Protein 2RDZ (pdb70)

GO terms:
  GO:0016966 nitric oxide reductase activity (F, IDA)
  GO:0042597 periplasmic space (C, EXP)
  GO:0042279 nitrite reductase (cytochrome, ammonia-forming) activity (F, EXP)
  GO:0030288 outer membrane-bounded periplasmic space (C, IDA)
  GO:0042279 nitrite reductase (cytochrome, ammonia-forming) activity (F, IDA)
  GO:0020037 heme binding (F, IDA)
  GO:0019645 anaerobic electron transport chain (P, IMP)

Solvent-accessible surface area: 74895 Å² total; per-residue (Å²): 132,40,40,3,69,3,70,75,26,26,114,110,18,65,34,52,32,114,13,41,115,19,2,56,124,43,57,143,102,54,42,4,0,57,107,10,13,59,7,0,0,0,4,0,50,41,33,16,2,86,19,29,41,54,99,54,4,43,18,37,16,4,44,35,11,14,55,17,17,60,3,17,35,5,185,92,53,151,51,18,77,38,9,0,5,27,0,0,32,58,0,0,1,0,6,38,3,18,98,145,64,32,38,92,29,0,1,112,31,71,3,5,73,0,0,17,39,0,11,7,56,29,5,24,6,8,36,26,64,22,64,19,102,46,18,55,142,56,99,72,55,42,37,25,24,4,42,5,0,39,83,7,0,26,44,36,14,71,9,25,64,72,21,48,139,111,35,35,13,0,0,13,34,0,4,31,73,1,0,52,7,49,58,57,210,46,99,24,6,59,6,0,1,72,49,23,32,113,2,74,35,0,18,97,12,0,56,125,80,92,42,41,39,23,70,0,46,12,0,106,0,48,0,0,4,0,13,70,0,32,7,7,5,23,49,34,0,72,51,12,81,69,56,36,2,27,16,63,31,55,24,11,87,19,123,29,119,166,38,136,114,38,28,28,30,68,50,21,91,28,31,122,47,21,65,71,6,24,44,102,105,73,142,53,95,84,52,43,29,70,144,28,25,59,77,31,112,116,23,6,58,44,0,32,56,56,0,0,58,6,0,6,45,0,0,16,6,0,78,18,0,52,106,39,51,13,74,159,83,66,2,108,57,4,17,48,9,0,18,31,0,0,0,25,0,0,3,0,16,8,1,64,17,6,25,66,35,0,12,19,25,0,2,16,3,0,0,2,0,0,14,52,0,0,33,0,14,5,58,0,7,45,18,7,9,78,63,65,36,53,116,79,20,151,45,59,79,27,82,64,31,124,80,0,3,116,43,30,66,34,85,24,150,93,24,103,62,87,6,88,88,7,38,142,68,28,19,70,107,23,49,102,83,0,110,154,92,46,28,31,98,134,36,44,2,63,4,75,57,16,27,112,90,20,64,41,54,32,112,13,40,113,22,2,54,127,43,56,139,101,52,42,5,0,54,107,8,14,57,7,0,0,0,4,0,50,44,30,19,2,84,18,30,41,55,99,54,4,45,16,35,15,2,44,35,9,12,54,17,18,60,2,14,32,6,182,89,50,110,52,15,77,36,13,6,4,24,0,0,31,57,0,0,1,0,2,36,10,17,100,148,76,33,36,112,37,4,2,100,19,71,3,5,93,2,0,18,46,0,10,6,53,27,5,24,4,8,37,26,66,19,55,14,98,67,18,74,150,54,126,66,60,46,37,24,23,3,42,4,0,28,117,7,0,96,48,38,61,69,37,23,121,164,20,46,136,112,35,34,14,0,0,14,35,0,4,31,74,2,0,51,7,45,59,47,178,27,98,24,6,63,7,0,1,79,56,23,33,132,3,78,32,0,18,88,13,0,58,130,77,91,41,45,37,22,72,0,44,12,0,108,0,50,0,1,4,0,13,70,0,31,8,7,6,25,51,34,0,72,52,12,78,71,58,38,3,27,18,67,32,55,23,12,85,13,112,31,118,134,40,127,128,42,26,28,29,56,51,22,88,26,34,110,44,20,71,62,7,22,44,112,104,70,140,54,108,86,24,43,31,70,103,26,26,58,65,32,111,115,23,6,56,48,0,32,54,54,0,0,57,6,0,5,47,0,0,14,6,0,81,18,0,53,106,38,51,10,73,158,82,64,1,110,57,3,18,48,10,0,19,30,0,0,0,27,0,1,3,0,17,8,1,64,17,6,24,66,36,0,13,18,27,0,2,21,3,0,0,2,0,0,12,54,0,0,32,0,16,5,59,0,6,45,18,8,10,82,62,67,36,50,117,75,20,143,45,56,78,30,81,57,18,104,89,0,2,136,42,27,67,34,84,25,150,92,22,92,56,85,5,92,100,7,23,142,76,27,17,70,97,22,48,123,73,0,126,162,72,48,27,30,100,144,37,42,3,67,3,76,73,25,26,114,109,19,67,41,54,33,120,13,40,108,21,2,53,126,43,56,137,101,51,42,5,0,54,108,11,14,58,6,0,0,0,4,0,52,39,30,19,2,86,18,30,42,52,99,55,4,46,16,35,16,2,46,35,10,14,56,17,17,60,2,18,28,3,165,89,52,149,49,17,75,36,8,0,4,24,0,0,32,58,0,0,1,0,5,37,2,18,98,142,67,33,33,111,29,0,1,111,31,62,3,5,69,0,0,17,38,0,12,6,53,27,4,21,6,9,35,26,69,20,73,16,103,44,18,50,144,55,97,71,55,42,39,23,25,4,41,5,0,32,123,6,0,99,46,33,60,71,27,24,125,165,21,47,138,115,40,34,12,0,0,14,33,0,4,35,72,2,0,51,7,48,59,58,214,50,93,25,6,60,8,0,1,79,60,22,29,80,2,77,39,0,18,110,17,0,57,131,87,90,41,41,39,23,75,0,68,13,0,123,0,52,0,0,4,0,11,69,0,31,8,8,6,32,53,18,0,72,51,10,70,64,91,36,3,27,20,63,32,57,24,11,91,24,128,30,114,130,43,129,128,40,27,28,30,72,50,23,90,28,32,123,54,19,64,74,6,24,42,98,105,72,141,55,92,82,71,46,30,76,148,24,25,58,56,33,109,115,24,7,59,45,0,31,55,52,0,0,55,6,0,2,42,0,0,15,6,0,82,18,0,38,107,38,50,12,73,154,81,62,2,117,55,3,21,46,10,0,16,31,0,0,0,27,0,0,3,0,17,8,1,69,17,6,25,66,36,0,13,19,18,0,2,27,3,0,0,6,0,0,13,52,0,0,34,0,14,6,60,0,6,47,18,8,10,78,66,67,36,51,118,76,21,148,57,54,86,25,86,58,17,94,91,0,2,103,41,27,66,31,85,24,130,96,23,74,64,86,5,87,77,4,39,139,66,27,19,66,114,20,49,93,84,0,117,161,89,47,25,33,101,131,40,41,3,57,1,72,73,22,27,117,106,19,65,40,54,29,113,13,38,108,22,2,55,61,42,53,134,51,44,7,4,0,31,110,6,14,61,9,0,0,0,4,0,52,43,31,19,2,82,8,32,40,58,97,71,5,41,16,35,16,3,45,53,10,11,47,18,18,59,2,16,29,4,176,87,50,107,43,15,78,37,13,7,4,26,0,0,30,59,0,0,1,0,3,35,10,16,96,151,74,32,31,110,36,3,2,98,20,68,2,6,93,2,0,18,45,0,13,4,53,26,4,21,4,8,37,26,64,21,57,13,102,58,17,50,152,53,125,68,61,44,37,24,23,4,42,5,0,32,118,6,0,99,47,38,61,77,28,23,125,167,20,48,132,111,43,31,12,0,0,14,35,0,4,32,73,2,0,53,8,47,63,54,215,50,101,23,6,66,8,0,2,79,52,23,33,108,2,79,34,0,18,106,10,1,53,121,83,89,42,42,38,22,74,0,65,10,0,125,0,49,0,0,5,1,14,69,0,31,9,7,6,31,51,30,0,70,51,10,72,60,96,34,5,24,16,67,32,54,25,11,92,10,116,40,117,141,38,135,129,42,28,25,29,64,53,22,90,28,32,118,44,20,75,70,7,26,44,114,108,73,143,50,93,81,69,42,28,71,141,24,23,57,76,32,110,115,26,7,63,74,1,32,41,55,0,0,59,5,0,6,46,0,0,13,6,0,76,20,0,39,108,39,48,12,71,158,84,65,2,110,62,4,18,48,6,0,18,33,0,0,0,35,0,1,3,0,18,8,1,66,17,6,27,67,37,0,13,20,22,0,2,17,2,0,0,2,0,0,16,36,0,0,34,0,15,4,58,0,8,46,18,9,11,79,64,68,35,53,118,82,21,148,43,59,80,29,81,43,13,73,71,0,0,102,34,28,67,32,87,5,148,92,21,44,64,87,5,23,87,4,29,139,81,36,18,69,104,16,53,110,58,0,133,162,64,47,20,45,102

Nearest PDB structures (foldseek):
  2rdz-assembly1_A  TM=1.002E+00  e=1.628E-67  Escherichia coli
  4wjy-assembly1_B  TM=1.001E+00  e=3.297E-66  Escherichia coli K-12
  2rf7-assembly1_B  TM=1.002E+00  e=8.588E-66  Escherichia coli K-12
  3ubr-assembly1_B  TM=9.849E-01  e=3.910E-48  Shewanella oneidensis
  1qdb-assembly2_C  TM=9.524E-01  e=9.680E-40  Sulfurospirillum deleyianum

InterPro domains:
  IPR003321 Cytochrome c552 [PF02335] (43-472)
  IPR003321 Cytochrome c552 [PIRSF000243] (31-476)
  IPR003321 Cytochrome c552 [PTHR30633] (5-478)
  IPR003321 Cytochrome c552 [cd00548] (41-417)
  IPR017570 Formate-dependent cytochrome c nitrite reductase, c552 subunit [MF_01182] (1-477)
  IPR017570 Formate-dependent cytochrome c nitrite reductase, c552 subunit [NF008339] (5-477)
  IPR017570 Formate-dependent cytochrome c nitrite reductase, c552 subunit [TIGR03152] (38-475)
  IPR036280 Multiheme cytochrome superfamily [SSF48695] (38-472)

Secondary structure (DSSP, 8-state):
-----GGGGTTT-HHHHHHHHGGGG-----BHHHH-THHHHHTTTSGGGT--B----GGGHHHHHHHSGGG---SSTT-SSSBGGGGTTT-THHHHHHHHH-HHHHHSSBGGGGTTT--S-S-HHHHB-TTSHHHHTT---B----HHHHHHHHHTT--GGGS-HHHHHHHHHTTTSS--EEETTTTEEE---TT-SSHHHHHHHHHHTT--SEE-TTT--EE------HHHHHHHSHHHHTT--HHHHHS-EEE-TTS-EEE------GGGGGGGTGGGT--S-HHHHHHHHHHHHHHHHHHHHHHHHHHHHHHHHHHHHHHTT--HHHHHHHHHHHHHHHHHHHHHHSSTTHHHH-HHHHHHHHHHHHHHHHHHHHHHHHHHHHTT--SPPP----SSHHHHHHHTT--HHHHHHHHHHHHHHHHHHHHHHHHHTTS--/-----GGGGTTT-HHHHHHHHGGGG-----BHHHH-THHHHHTTTSGGGT--B----GGGHHHHHHHSGGG---SSTT-SSSBGGGGTTT-THHHHHHHHHHHHHHHSSBGGGGTTT--S-S-HHHHB-TTSHHHHTT---B----HHHHHHHHHTT--GGGS-HHHHHHHHHTTTSS--EEETTTTEEE---TT-SSHHHHHHHHHHTT--SEE-TTT--EE------HHHHHHHSHHHHTT--HHHHHS-EEE-TTS-EEE----S-GGGGGGGTGGGT--S-HHHHHHHHHHHHHHHHHHHHHHHHHHHHHHHHHHHHHHTT--HHHHHHHHHHHHHHHHHHHHHHSSTTHHHH-HHHHHHHHHHHHHHHHHHHHHHHHHHHHTT--SPPPPPP-SSHHHHHHHTT--HHHHHHHHHHHHHHHHHHHHHHHHHTTS--/-----GGGGTTT-HHHHHHHHGGGG-----BHHHH-THHHHHTTTSGGGT--B----GGGHHHHHHHSGGG---SSTT-SSSBGGGGTTT-THHHHHHHHHHHHHHHSSBHHHHTTT--S-S-HHHHB-TTSHHHHTT---B----HHHHHHHHHTT--GGGS-HHHHHHHHHTTTSS--EEETTTTEEE---TT-SSHHHHHHHHHHTT--SEE-TTT--EE------HHHHHHHSHHHHTT--HHHHHS-EEE-TTS-EEE------GGGGGGGTGGGT--S-HHHHHHHHHHHHHHHHHHHHHHHHHHHHHHHHHHHHHHTT--HHHHHHHHHHHHHHHHHHHHHHSSTTHHHH-HHHHHHHHHHHHHHHHHHHHHHHHHHHHTT--SPPP----SSHHHHHHHTT--HHHHHHHHHHHHHHHHHHHHHHHHHTTS--/-----GGGGTTT-HHHHHHHHGGGG-----BHHHH-THHHHHTTTSGGGT--B----GGGHHHHHHHSGGG---SSTT-SSSBGGGGTTT-THHHHHHHHHHHHHHHSSBHHHHTTT--S-S-HHHHB-TTSHHHHTT---B----HHHHHHHHHTT--GGGS-HHHHHHHHHTTTSS--EEETTTTEEE---TT-SSHHHHHHHHHHTT--SEE-TTT--EE------HHHHHHHSHHHHTT--HHHHHS-EEE-TTS-EEE----S-GGGGGGGTGGGT--S-HHHHHHHHHHHHHHHHHHHHHHHHHHHHHHHHHHHHHHTT--HHHHHHHHHHHHHHHHHHHHHHSSTTHHHH-HHHHHHHHHHHHHHHHHHHHHHHHHHHHTT--SPPPPP--SSHHHHHHHTT--HHHHHHHHHHHHHHHHHHHHHHHHHTT---

Radius of gyration: 38.51 Å; Cα contacts (8 Å, |Δi|>4): 3196; chains: 4; bounding box: 100×80×100 Å

Sequence (1764 aa):
TVEAKNETFAPQHPDQYLSWKATSEQSERVDALAEDPRLVILWAGYPFSRDYNKPRGHAFAVTDVRETLRTGAPKNAEDGPLPMACWSCKSPDVARLIQKDGEDGYFHGKWARGGPEIVNNLGCADCHNTASPEFAKGKPELTLSRPYAARAMEAIGKPFEKAGRFDQQSMVCGQCHVEYYFDGKNKAVKFPWDDGMKVENMEQYYDKIAFSDWTNSLSKTPMLKAQHPEYETWTAGIHGKNNVTCIDCHMPKVQNAEGKLYTDHKIGNPFDNFAQTCANCHTQDKAALQKVVAERKQSINDLKIKVEDQLVHAHFEAKAALDAGATEAEMKPIQDDIRHAQWRWDLAIASHGIHMHAPEEGLRMLGTAMDKAADARTKLARLLATKGITHEIQIIPDISTKEKAQQAIGLNMEQIKAEKQDFIKTVIPQWEEEQARKNGLLSTVEAKNETFAPQQHPDQYLSWKATSEQSERVDALAEDPRLVILWAGYPFSRDYNKPRGHAFAVTDVRETLRTGAPKNAEDGPLPMACWSCKSPDVARLIQKDGEDGYFHGKWARGGPEIVNNLGCADCHNTASPEFAKGKPELTLSRPYAARAMEAIGKPFEKAGRFDQQSMVVCGQCHVEYYFDGKNKAVKFPWDDGMKVENMEQYYDKIAFSDWTNSLSKTPMLKAQHPEYETWTAGIHGKNNVTCIDCHMPKVQNAEEGKLYTDHKIGNPFDNFAQQTCANCHTQDDKAALQKKVVAEERKQSINDLKIKVEDQLVHAHFEAKAALDAGATEAEMKPIQDDIRHAQWRWDLAIASHGIHMHAPEEGLRMLGTAMDKAADARTKLARLLATKGITHEIQIPDISTKEKAQQAIGLNMEQIKAEKQDDFIKTVIPQWEEQARKNGLLSTVEAKNETFAPQHPDQYLSWKATSEQSERVDALAEDPRLVILWAGYPFSRDYNKPRGHAFAVTDVRETLRTGAPKNAEDGPLPMACWSCKSPDVARLIQKDGEDGYFHGKWARGGPEIVNNLGCADCHNTASPEFAKGKPELTLSRPYAARAMEAIGKPFEKAGRFDQQSMVVCGQCHVEYYFDGKNNKAVKFPWDDGMKVENMEQYYDKIAFSDWTNSLSKTPMMLKAQHPEYETWTAGIHGKNNVTCIDCHMPKVQNAEGKLYTDHKIGNPFDNFAQTCANCHTQDKAALQKVVAERKQSINDLKIKVEDQLVHAHFEAKAALDAGATEAEMKPIQDDIRHAQWRWDLAIASHGIHMHAPEEGLRMLGTAMDKAADARTKLARLLATKGITHEIQIPDISTKEKAQQAIGLNMEEQIKAEKQDFIKTVIPQWEEEQARKNGLLSTVEAKNETFAPQHPDQYLSWKATSEQSERVDALAEDPRLVILWAGYPFSRDYNKPRGHAFAVTDVRETLRTGAPKNAEDGPLPMACWSCKSPDVARLIQKDGEDGYFHGKWARGGPEIVNNLGCADCHNTASPEFAKGKKPELTLSRPYAARAMEAIGKPFEKAGRFDQQSMVCGQCHVEYYFDGKNKAVKFPWDDGMKVENMEQYYDKIAFSDWTNSLSKTPMLKAQHPEYETWTAGIHGKNNNVTCIDCHMPKVQNAEGKLYTDHKIGNPFDNFAQQTCANCHTQDDKAALQKVVAERKQSINDDLKIKVEDQLVHAHFEAKAALDAGATEAEMKPIQDDIRHAQWRWDLAIASHGIHMHAPEEGLRMLGTAMDKAADARTKLARLLATKGITHEIQIPDISTKEKAQQQAIGLNMEQIKAEKQDDFIKTVIPQWEEQARKNGLLS

Structure (mmCIF, N/CA/C/O backbone):
data_2RDZ
#
_entry.id   2RDZ
#
_cell.length_a   90.460
_cell.length_b   79.300
_cell.length_c   137.580
_cell.angle_alpha   90.00
_cell.angle_beta   101.57
_cell.angle_gamma   90.00
#
_symmetry.space_group_name_H-M   'P 1 21 1'
#
loop_
_entity.id
_entity.type
_entity.pdbx_description
1 polymer 'Cytochrome c-552'
2 non-polymer 'CALCIUM ION'
3 non-polymer 'HEME C'
4 non-polymer 'SULFATE ION'
5 non-polymer 1,2-ETHANEDIOL
6 water water
#
loop_
_atom_site.group_PDB
_atom_site.id
_atom_site.type_symbol
_atom_site.label_atom_id
_atom_site.label_alt_id
_atom_site.label_comp_id
_atom_site.label_asym_id
_atom_site.label_entity_id
_atom_site.label_seq_id
_atom_site.pdbx_PDB_ins_code
_atom_site.Cartn_x
_atom_site.Cartn_y
_atom_site.Cartn_z
_atom_site.occupancy
_atom_site.B_iso_or_equiv
_atom_site.auth_seq_id
_atom_site.auth_comp_id
_atom_site.auth_asym_id
_atom_site.auth_atom_id
_atom_site.pdbx_PDB_model_num
ATOM 1 N N . THR A 1 11 ? 53.566 -8.418 28.690 1.00 29.12 37 THR A N 1
ATOM 2 C CA . THR A 1 11 ? 53.875 -8.677 30.133 1.00 28.65 37 THR A CA 1
ATOM 3 C C . THR A 1 11 ? 53.066 -9.846 30.697 1.00 27.49 37 THR A C 1
ATOM 4 O O . THR A 1 11 ? 53.414 -10.397 31.747 1.00 28.06 37 THR A O 1
ATOM 8 N N . VAL A 1 12 ? 51.993 -10.225 29.997 1.00 25.76 38 VAL A N 1
ATOM 9 C CA . VAL A 1 12 ? 51.217 -11.429 30.333 1.00 23.71 38 VAL A CA 1
ATOM 10 C C . VAL A 1 12 ? 52.058 -12.692 30.183 1.00 22.37 38 VAL A C 1
ATOM 11 O O . VAL A 1 12 ? 52.644 -12.935 29.127 1.00 22.65 38 VAL A O 1
ATOM 15 N N . GLU A 1 13 ? 52.096 -13.503 31.234 1.00 21.21 39 GLU A N 1
ATOM 16 C CA . GLU A 1 13 ? 52.771 -14.791 31.189 1.00 20.63 39 GLU A CA 1
ATOM 17 C C . GLU A 1 13 ? 51.730 -15.910 31.223 1.00 19.92 39 GLU A C 1
ATOM 18 O O . GLU A 1 13 ? 51.288 -16.326 32.296 1.00 19.25 39 GLU A O 1
ATOM 24 N N . ALA A 1 14 ? 51.355 -16.401 30.041 1.00 18.69 40 ALA A N 1
ATOM 25 C CA . ALA A 1 14 ? 50.349 -17.454 29.939 1.00 17.98 40 ALA A CA 1
ATOM 26 C C . ALA A 1 14 ? 50.920 -18.854 30.217 1.00 17.88 40 ALA A C 1
ATOM 27 O O . ALA A 1 14 ? 50.163 -19.818 30.362 1.00 17.14 40 ALA A O 1
ATOM 29 N N . LYS A 1 15 ? 52.249 -18.975 30.297 1.00 17.74 41 LYS A N 1
ATOM 30 C CA . LYS A 1 15 ? 52.854 -20.279 30.567 1.00 17.89 41 LYS A CA 1
ATOM 31 C C . LYS A 1 15 ? 52.870 -20.494 32.085 1.00 18.15 41 LYS A C 1
ATOM 32 O O . LYS A 1 15 ? 53.787 -20.039 32.788 1.00 17.25 41 LYS A O 1
ATOM 38 N N . ASN A 1 16 ? 51.810 -21.146 32.576 1.00 16.78 42 ASN A N 1
ATOM 39 C CA . ASN A 1 16 ? 51.520 -21.235 34.006 1.00 16.79 42 ASN A CA 1
ATOM 40 C C . ASN A 1 16 ? 52.643 -21.835 34.830 1.00 17.06 42 ASN A C 1
ATOM 41 O O . ASN A 1 16 ? 52.882 -21.414 35.969 1.00 16.74 42 ASN A O 1
ATOM 46 N N . GLU A 1 17 ? 53.337 -22.810 34.237 1.00 17.31 43 GLU A N 1
ATOM 47 C CA . GLU A 1 17 ? 54.468 -23.486 34.895 1.00 18.40 43 GLU A CA 1
ATOM 48 C C . GLU A 1 17 ? 55.624 -22.552 35.301 1.00 18.21 43 GLU A C 1
ATOM 49 O O . GLU A 1 17 ? 56.399 -22.889 36.204 1.00 18.23 43 GLU A O 1
ATOM 55 N N . THR A 1 18 ? 55.710 -21.390 34.659 1.00 18.34 44 THR A N 1
ATOM 56 C CA . THR A 1 18 ? 56.692 -20.341 35.021 1.00 19.03 44 THR A CA 1
ATOM 57 C C . THR A 1 18 ? 56.601 -20.066 36.516 1.00 18.69 44 THR A C 1
ATOM 58 O O . THR A 1 18 ? 57.599 -19.770 37.163 1.00 17.58 44 THR A O 1
ATOM 62 N N . PHE A 1 19 ? 55.385 -20.186 37.050 1.00 18.13 45 PHE A N 1
ATOM 63 C CA . PHE A 1 19 ? 55.080 -19.810 38.437 1.00 17.41 45 PHE A CA 1
ATOM 64 C C . PHE A 1 19 ? 55.193 -20.931 39.462 1.00 17.26 45 PHE A C 1
ATOM 65 O O . PHE A 1 19 ? 55.059 -20.701 40.667 1.00 17.55 45 PHE A O 1
ATOM 73 N N . ALA A 1 20 ? 55.468 -22.144 38.997 1.00 17.33 46 ALA A N 1
ATOM 74 C CA . ALA A 1 20 ? 55.486 -23.293 39.887 1.00 17.98 46 ALA A CA 1
ATOM 75 C C . ALA A 1 20 ? 56.566 -23.218 40.977 1.00 18.73 46 ALA A C 1
ATOM 76 O O . ALA A 1 20 ? 56.272 -23.486 42.154 1.00 18.83 46 ALA A O 1
ATOM 78 N N . PRO A 1 21 ? 57.813 -22.844 40.602 1.00 19.20 47 PRO A N 1
ATOM 79 C CA . PRO A 1 21 ? 58.874 -22.720 41.621 1.00 19.94 47 PRO A CA 1
ATOM 80 C C . PRO A 1 21 ? 58.548 -21.744 42.765 1.00 20.18 47 PRO A C 1
ATOM 81 O O . PRO A 1 21 ? 58.726 -22.091 43.927 1.00 20.72 47 PRO A O 1
ATOM 85 N N . GLN A 1 22 ? 58.050 -20.556 42.429 1.00 20.57 48 GLN A N 1
ATOM 86 C CA . GLN A 1 22 ? 57.811 -19.480 43.401 1.00 20.64 48 GLN A CA 1
ATOM 87 C C . GLN A 1 22 ? 56.527 -19.685 44.232 1.00 20.21 48 GLN A C 1
ATOM 88 O O . GLN A 1 22 ? 56.448 -19.239 45.385 1.00 19.96 48 GLN A O 1
ATOM 94 N N . HIS A 1 23 ? 55.523 -20.344 43.640 1.00 19.22 49 HIS A N 1
ATOM 95 C CA . HIS A 1 23 ? 54.211 -20.506 44.278 1.00 18.29 49 HIS A CA 1
ATOM 96 C C . HIS A 1 23 ? 53.749 -21.966 44.257 1.00 18.32 49 HIS A C 1
ATOM 97 O O . HIS A 1 23 ? 52.723 -22.271 43.640 1.00 18.07 49 HIS A O 1
ATOM 104 N N . PRO A 1 24 ? 54.490 -22.881 44.921 1.00 18.00 50 PRO A N 1
ATOM 105 C CA . PRO A 1 24 ? 54.151 -24.299 44.760 1.00 17.51 50 PRO A CA 1
ATOM 106 C C . PRO A 1 24 ? 52.764 -24.703 45.242 1.00 17.19 50 PRO A C 1
ATOM 107 O O . PRO A 1 24 ? 52.117 -25.546 44.607 1.00 16.90 50 PRO A O 1
ATOM 111 N N . ASP A 1 25 ? 52.324 -24.135 46.363 1.00 16.57 51 ASP A N 1
ATOM 112 C CA . ASP A 1 25 ? 51.066 -24.536 46.984 1.00 16.57 51 ASP A CA 1
ATOM 113 C C . ASP A 1 25 ? 49.897 -24.162 46.075 1.00 15.50 51 ASP A C 1
ATOM 114 O O . ASP A 1 25 ? 49.001 -24.978 45.849 1.00 15.46 51 ASP A O 1
ATOM 119 N N . GLN A 1 26 ? 49.917 -22.934 45.559 1.00 15.09 52 GLN A N 1
ATOM 120 C CA . GLN A 1 26 ? 48.873 -22.474 44.642 1.00 14.46 52 GLN A CA 1
ATOM 121 C C . GLN A 1 26 ? 48.974 -23.247 43.325 1.00 14.80 52 GLN A C 1
ATOM 122 O O . GLN A 1 26 ? 47.961 -23.699 42.780 1.00 13.53 52 GLN A O 1
ATOM 128 N N . TYR A 1 27 ? 50.202 -23.427 42.831 1.00 14.47 53 TYR A N 1
ATOM 129 C CA . TYR A 1 27 ? 50.385 -24.111 41.548 1.00 14.82 53 TYR A CA 1
ATOM 130 C C . TYR A 1 27 ? 49.902 -25.568 41.608 1.00 14.90 53 TYR A C 1
ATOM 131 O O . TYR A 1 27 ? 49.143 -26.019 40.733 1.00 15.74 53 TYR A O 1
ATOM 140 N N . LEU A 1 28 ? 50.337 -26.309 42.628 1.00 14.74 54 LEU A N 1
ATOM 141 C CA . LEU A 1 28 ? 49.954 -27.720 42.743 1.00 15.16 54 LEU A CA 1
ATOM 142 C C . LEU A 1 28 ? 48.434 -27.919 42.891 1.00 14.72 54 LEU A C 1
ATOM 143 O O . LEU A 1 28 ? 47.862 -28.785 42.241 1.00 14.54 54 LEU A O 1
ATOM 148 N N . SER A 1 29 ? 47.791 -27.103 43.725 1.00 14.30 55 SER A N 1
ATOM 149 C CA . SER A 1 29 ? 46.332 -27.207 43.892 1.00 14.10 55 SER A CA 1
ATOM 150 C C . SER A 1 29 ? 45.599 -26.775 42.604 1.00 13.84 55 SER A C 1
ATOM 151 O O . SER A 1 29 ? 44.634 -27.423 42.198 1.00 14.04 55 SER A O 1
ATOM 154 N N . TRP A 1 30 ? 46.080 -25.709 41.965 1.00 13.80 56 TRP A N 1
ATOM 155 C CA . TRP A 1 30 ? 45.567 -25.268 40.650 1.00 14.04 56 TRP A CA 1
ATOM 156 C C . TRP A 1 30 ? 45.615 -26.393 39.619 1.00 14.23 56 TRP A C 1
ATOM 157 O O . TRP A 1 30 ? 44.620 -26.684 38.948 1.00 13.97 56 TRP A O 1
ATOM 168 N N . LYS A 1 31 ? 46.761 -27.074 39.552 1.00 14.17 57 LYS A N 1
ATOM 169 C CA . LYS A 1 31 ? 46.945 -28.187 38.610 1.00 14.39 57 LYS A CA 1
ATOM 170 C C . LYS A 1 31 ? 45.978 -29.343 38.895 1.00 13.44 57 LYS A C 1
ATOM 171 O O . LYS A 1 31 ? 45.554 -30.044 37.974 1.00 13.38 57 LYS A O 1
ATOM 177 N N . ALA A 1 32 ? 45.617 -29.510 40.164 1.00 13.00 58 ALA A N 1
ATOM 178 C CA . ALA A 1 32 ? 44.776 -30.618 40.610 1.00 13.61 58 ALA A CA 1
ATOM 179 C C . ALA A 1 32 ? 43.314 -30.610 40.124 1.00 13.30 58 ALA A C 1
ATOM 180 O O . ALA A 1 32 ? 42.600 -31.578 40.359 1.00 14.30 58 ALA A O 1
ATOM 182 N N . THR A 1 33 ? 42.851 -29.547 39.449 1.00 13.20 59 THR A N 1
ATOM 183 C CA . THR A 1 33 ? 41.499 -29.611 38.859 1.00 13.67 59 THR A CA 1
ATOM 184 C C . THR A 1 33 ? 41.474 -30.621 37.692 1.00 13.81 59 THR A C 1
ATOM 185 O O . THR A 1 33 ? 40.403 -31.021 37.241 1.00 13.99 59 THR A O 1
ATOM 189 N N . SER A 1 34 ? 42.655 -31.056 37.246 1.00 13.53 60 SER A N 1
ATOM 190 C CA . SER A 1 34 ? 42.742 -32.177 36.283 1.00 14.52 60 SER A CA 1
ATOM 191 C C . SER A 1 34 ? 42.133 -33.469 36.859 1.00 14.00 60 SER A C 1
ATOM 192 O O . SER A 1 34 ? 41.785 -34.383 36.110 1.00 14.23 60 SER A O 1
ATOM 195 N N . GLU A 1 35 ? 42.011 -33.541 38.192 1.00 14.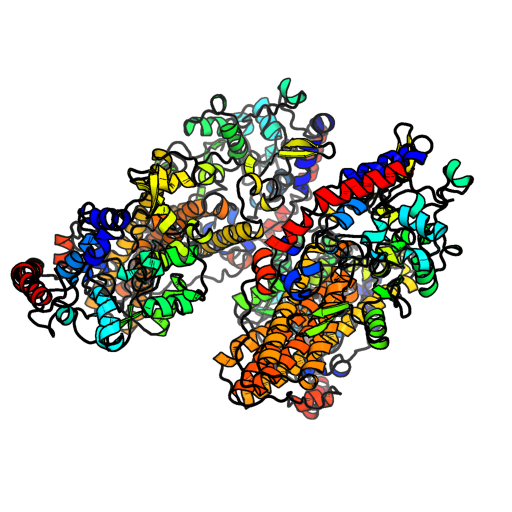38 61 GLU A N 1
ATOM 196 C CA . GLU A 1 35 ? 41.309 -34.648 38.852 1.00 15.24 61 GLU A CA 1
ATOM 197 C C . GLU A 1 35 ? 39.802 -34.635 38.644 1.00 15.05 61 GLU A C 1
ATOM 198 O O . GLU A 1 35 ? 39.150 -35.662 38.769 1.00 15.05 61 GLU A O 1
ATOM 204 N N . GLN A 1 36 ? 39.254 -33.452 38.354 1.00 14.20 62 GLN A N 1
ATOM 205 C CA . GLN A 1 36 ? 37.820 -33.262 38.143 1.00 13.71 62 GLN A CA 1
ATOM 206 C C . GLN A 1 36 ? 37.482 -33.520 36.665 1.00 13.52 62 GLN A C 1
ATOM 207 O O . GLN A 1 36 ? 37.203 -32.593 35.893 1.00 12.86 62 GLN A O 1
ATOM 213 N N . SER A 1 37 ? 37.529 -34.791 36.275 1.00 13.31 63 SER A N 1
ATOM 214 C CA . SER A 1 37 ? 37.591 -35.154 34.857 1.00 14.27 63 SER A CA 1
ATOM 215 C C . SER A 1 37 ? 36.311 -35.755 34.290 1.00 14.10 63 SER A C 1
ATOM 216 O O . SER A 1 37 ? 36.199 -35.917 33.068 1.00 13.28 63 SER A O 1
ATOM 219 N N . GLU A 1 38 ? 35.362 -36.119 35.152 1.00 14.62 64 GLU A N 1
ATOM 220 C CA . GLU A 1 38 ? 34.099 -36.669 34.635 1.00 16.10 64 GLU A CA 1
ATOM 221 C C . GLU A 1 38 ? 33.338 -35.604 33.843 1.00 16.28 64 GLU A C 1
ATOM 222 O O . GLU A 1 38 ? 33.175 -34.467 34.310 1.00 16.47 64 GLU A O 1
ATOM 228 N N . ARG A 1 39 ? 32.901 -35.962 32.637 1.00 15.85 65 ARG A N 1
ATOM 229 C CA . ARG A 1 39 ? 32.199 -35.015 31.775 1.00 15.64 65 ARG A CA 1
ATOM 230 C C . ARG A 1 39 ? 30.808 -35.595 31.539 1.00 15.81 65 ARG A C 1
ATOM 231 O O . ARG A 1 39 ? 30.666 -36.654 30.904 1.00 17.30 65 ARG A O 1
ATOM 239 N N . VAL A 1 40 ? 29.795 -34.916 32.063 1.00 14.31 66 VAL A N 1
ATOM 240 C CA . VAL A 1 40 ? 28.423 -35.412 32.021 1.00 12.58 66 VAL A CA 1
ATOM 241 C C . VAL A 1 40 ? 27.707 -34.790 30.832 1.00 12.60 66 VAL A C 1
ATOM 242 O O . VAL A 1 40 ? 27.601 -33.564 30.727 1.00 10.98 66 VAL A O 1
ATOM 246 N N . ASP A 1 41 ? 27.193 -35.646 29.956 1.00 10.93 67 ASP A N 1
ATOM 247 C CA . ASP A 1 41 ? 26.440 -35.197 28.786 1.00 10.71 67 ASP A CA 1
ATOM 248 C C . ASP A 1 41 ? 25.029 -34.734 29.180 1.00 9.92 67 ASP A C 1
ATOM 249 O O . ASP A 1 41 ? 24.154 -35.552 29.509 1.00 9.28 67 ASP A O 1
ATOM 254 N N . ALA A 1 42 ? 24.796 -33.412 29.135 1.00 9.61 68 ALA A N 1
ATOM 255 C CA . ALA A 1 42 ? 23.527 -32.846 29.585 1.00 9.66 68 ALA A CA 1
ATOM 256 C C . ALA A 1 42 ? 22.359 -33.117 28.631 1.00 8.76 68 ALA A C 1
ATOM 257 O O . ALA A 1 42 ? 21.214 -33.180 29.071 1.00 8.51 68 ALA A O 1
ATOM 259 N N . LEU A 1 43 ? 22.652 -33.228 27.333 1.00 8.49 69 LEU A N 1
ATOM 260 C CA . LEU A 1 43 ? 21.645 -33.597 26.328 1.00 8.63 69 LEU A CA 1
ATOM 261 C C . LEU A 1 43 ? 21.186 -35.061 26.504 1.00 9.47 69 LEU A C 1
ATOM 262 O O . LEU A 1 43 ? 19.994 -35.373 26.373 1.00 9.48 69 LEU A O 1
ATOM 267 N N . ALA A 1 44 ? 22.130 -35.943 26.815 1.00 9.72 70 ALA A N 1
ATOM 268 C CA . ALA A 1 44 ? 21.786 -37.346 27.117 1.00 10.61 70 ALA A CA 1
ATOM 269 C C . ALA A 1 44 ? 20.867 -37.385 28.341 1.00 10.23 70 ALA A C 1
ATOM 270 O O . ALA A 1 44 ? 19.840 -38.086 28.353 1.00 10.25 70 ALA A O 1
ATOM 272 N N . GLU A 1 45 ? 21.231 -36.600 29.358 1.00 9.92 71 GLU A N 1
ATOM 273 C CA . GLU A 1 45 ? 20.451 -36.511 30.584 1.00 10.31 71 GLU A CA 1
ATOM 274 C C . GLU A 1 45 ? 19.061 -35.898 30.372 1.00 10.33 71 GLU A C 1
ATOM 275 O O . GLU A 1 45 ? 18.094 -36.268 31.042 1.00 10.97 71 GLU A O 1
ATOM 281 N N . ASP A 1 46 ? 18.986 -34.937 29.458 1.00 9.72 72 ASP A N 1
ATOM 282 C CA . ASP A 1 46 ? 17.764 -34.185 29.235 1.00 9.51 72 ASP A CA 1
ATOM 283 C C . ASP A 1 46 ? 17.582 -33.907 27.744 1.00 9.22 72 ASP A C 1
ATOM 284 O O . ASP A 1 46 ? 17.956 -32.823 27.251 1.00 9.21 72 ASP A O 1
ATOM 289 N N . PRO A 1 47 ? 17.032 -34.885 27.015 1.00 9.44 73 PRO A N 1
ATOM 290 C CA . PRO A 1 47 ? 16.844 -34.712 25.567 1.00 9.02 73 PRO A CA 1
ATOM 291 C C . PRO A 1 47 ? 15.907 -33.582 25.156 1.00 8.19 73 PRO A C 1
ATOM 292 O O . PRO A 1 47 ? 15.941 -33.172 24.007 1.00 9.35 73 PRO A O 1
ATOM 296 N N . ARG A 1 48 ? 15.056 -33.116 26.067 1.00 8.38 74 ARG A N 1
ATOM 297 C CA . ARG A 1 48 ? 14.188 -31.963 25.791 1.00 7.53 74 ARG A CA 1
ATOM 298 C C . ARG A 1 48 ? 15.016 -30.762 25.320 1.00 8.29 74 ARG A C 1
ATOM 299 O O . ARG A 1 48 ? 14.546 -29.940 24.532 1.00 8.42 74 ARG A O 1
ATOM 307 N N . LEU A 1 49 ? 16.231 -30.659 25.837 1.00 7.96 75 LEU A N 1
ATOM 308 C CA . LEU A 1 49 ? 17.128 -29.539 25.480 1.00 8.38 75 LEU A CA 1
ATOM 309 C C . LEU A 1 49 ? 17.408 -29.404 23.979 1.00 8.53 75 LEU A C 1
ATOM 310 O O . LEU A 1 49 ? 17.607 -28.296 23.463 1.00 9.15 75 LEU A O 1
ATOM 315 N N . VAL A 1 50 ? 17.474 -30.552 23.303 1.00 8.57 76 VAL A N 1
ATOM 316 C CA . VAL A 1 50 ? 17.738 -30.633 21.868 1.00 8.89 76 VAL A CA 1
ATOM 317 C C . VAL A 1 50 ? 16.619 -29.919 21.114 1.00 8.87 76 VAL A C 1
ATOM 318 O O . VAL A 1 50 ? 16.868 -29.182 20.163 1.00 8.45 76 VAL A O 1
ATOM 322 N N . ILE A 1 51 ? 15.381 -30.152 21.563 1.00 8.90 77 ILE A N 1
ATOM 323 C CA . ILE A 1 51 ? 14.203 -29.504 20.970 1.00 8.77 77 ILE A CA 1
ATOM 324 C C . ILE A 1 51 ? 14.246 -27.995 21.241 1.00 9.32 77 ILE A C 1
ATOM 325 O O . ILE A 1 51 ? 14.085 -27.183 20.324 1.00 9.15 77 ILE A O 1
ATOM 330 N N . LEU A 1 52 ? 14.475 -27.627 22.506 1.00 9.54 78 LEU A N 1
ATOM 331 C CA . LEU A 1 52 ? 14.489 -26.207 22.883 1.00 10.01 78 LEU A CA 1
ATOM 332 C C . LEU A 1 52 ? 15.572 -25.432 22.140 1.00 9.60 78 LEU A C 1
ATOM 333 O O . LEU A 1 52 ? 15.363 -24.274 21.754 1.00 10.18 78 LEU A O 1
ATOM 338 N N . TRP A 1 53 ? 16.712 -26.074 21.913 1.00 9.44 79 TRP A N 1
ATOM 339 C CA . TRP A 1 53 ? 17.829 -25.404 21.241 1.00 9.31 79 TRP A CA 1
ATOM 340 C C . TRP A 1 53 ? 17.963 -25.772 19.754 1.00 9.13 79 TRP A C 1
ATOM 341 O O . TRP A 1 53 ? 19.035 -25.583 19.148 1.00 9.51 79 TRP A O 1
ATOM 352 N N . ALA A 1 54 ? 16.874 -26.291 19.171 1.00 9.41 80 ALA A N 1
ATOM 353 C CA . ALA A 1 54 ? 16.897 -26.727 17.774 1.00 10.15 80 ALA A CA 1
ATOM 354 C C . ALA A 1 54 ? 17.298 -25.557 16.892 1.00 10.24 80 ALA A C 1
ATOM 355 O O . ALA A 1 54 ? 16.719 -24.471 17.009 1.00 9.87 80 ALA A O 1
ATOM 357 N N . GLY A 1 55 ? 18.288 -25.785 16.032 1.00 11.34 81 GLY A N 1
ATOM 358 C CA . GLY A 1 55 ? 18.831 -24.720 15.169 1.00 11.99 81 GLY A CA 1
ATOM 359 C C . GLY A 1 55 ? 20.094 -24.070 15.728 1.00 12.52 81 GLY A C 1
ATOM 360 O O . GLY A 1 55 ? 20.752 -23.270 15.044 1.00 12.42 81 GLY A O 1
ATOM 361 N N . TYR A 1 56 ? 20.436 -24.416 16.969 1.00 12.40 82 TYR A N 1
ATOM 362 C CA . TYR A 1 56 ? 21.573 -23.821 17.686 1.00 12.58 82 TYR A CA 1
ATOM 363 C C . TYR A 1 56 ? 22.615 -24.911 18.034 1.00 12.45 82 TYR A C 1
ATOM 364 O O . TYR A 1 56 ? 22.243 -26.075 18.220 1.00 11.74 82 TYR A O 1
ATOM 373 N N . PRO A 1 57 ? 23.928 -24.557 18.064 1.00 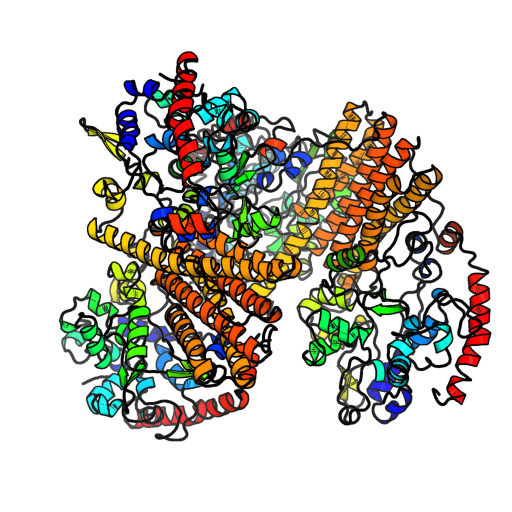11.64 83 PRO A N 1
ATOM 374 C CA . PRO A 1 57 ? 24.949 -25.587 18.334 1.00 10.98 83 PRO A CA 1
ATOM 375 C C . PRO A 1 57 ? 24.776 -26.353 19.636 1.00 10.31 83 PRO A C 1
ATOM 376 O O . PRO A 1 57 ? 25.236 -27.485 19.720 1.00 9.06 83 PRO A O 1
ATOM 380 N N . PHE A 1 58 ? 24.113 -25.768 20.628 1.00 9.48 84 PHE A N 1
ATOM 381 C CA . PHE A 1 58 ? 23.832 -26.491 21.880 1.00 10.77 84 PHE A CA 1
ATOM 382 C C . PHE A 1 58 ? 22.943 -27.712 21.639 1.00 10.36 84 PHE A C 1
ATOM 383 O O . PHE A 1 58 ? 22.946 -28.630 22.452 1.00 10.79 84 PHE A O 1
ATOM 391 N N . SER A 1 59 ? 22.179 -27.724 20.540 1.00 10.41 85 SER A N 1
ATOM 392 C CA . SER A 1 59 ? 21.400 -28.925 20.209 1.00 10.15 85 SER A CA 1
ATOM 393 C C . SER A 1 59 ? 22.289 -30.097 19.759 1.00 9.97 85 SER A C 1
ATOM 394 O O . SER A 1 59 ? 21.812 -31.240 19.730 1.00 10.76 85 SER A O 1
ATOM 397 N N . ARG A 1 60 ? 23.539 -29.806 19.383 1.00 9.65 86 ARG A N 1
ATOM 398 C CA . ARG A 1 60 ? 24.489 -30.849 18.944 1.00 9.75 86 ARG A CA 1
ATOM 399 C C . ARG A 1 60 ? 25.268 -31.452 20.108 1.00 9.30 86 ARG A C 1
ATOM 400 O O . ARG A 1 60 ? 25.492 -32.672 20.164 1.00 9.40 86 ARG A O 1
ATOM 408 N N . ASP A 1 61 ? 25.716 -30.598 21.035 1.00 9.66 87 ASP A N 1
ATOM 409 C CA . ASP A 1 61 ? 26.627 -31.043 22.092 1.00 9.31 87 ASP A CA 1
ATOM 410 C C . ASP A 1 61 ? 26.560 -30.046 23.244 1.00 9.86 87 ASP A C 1
ATOM 411 O O . ASP A 1 61 ? 26.720 -28.836 23.041 1.00 9.00 87 ASP A O 1
ATOM 416 N N . TYR A 1 62 ? 26.265 -30.564 24.432 1.00 8.56 88 TYR A N 1
ATOM 417 C CA . TYR A 1 62 ? 26.252 -29.755 25.644 1.00 8.94 88 TYR A CA 1
ATOM 418 C C . TYR A 1 62 ? 26.489 -30.678 26.835 1.00 8.54 88 TYR A C 1
ATOM 419 O O . TYR A 1 62 ? 25.680 -31.580 27.113 1.00 7.93 88 TYR A O 1
ATOM 428 N N . ASN A 1 63 ? 27.607 -30.435 27.514 1.00 7.94 89 ASN A N 1
ATOM 429 C CA . ASN A 1 63 ? 27.992 -31.148 28.722 1.00 7.86 89 ASN A CA 1
ATOM 430 C C . ASN A 1 63 ? 27.970 -30.202 29.917 1.00 7.62 89 ASN A C 1
ATOM 431 O O . ASN A 1 63 ? 28.090 -28.990 29.753 1.00 8.01 89 ASN A O 1
ATOM 436 N N . LYS A 1 64 ? 27.830 -30.785 31.104 1.00 8.30 90 LYS A N 1
ATOM 437 C CA . LYS A 1 64 ? 28.053 -30.065 32.357 1.00 9.36 90 LYS A CA 1
ATOM 438 C C . LYS A 1 64 ? 29.546 -29.712 32.492 1.00 9.07 90 LYS A C 1
ATOM 439 O O . LYS A 1 64 ? 30.404 -30.342 31.858 1.00 8.55 90 LYS A O 1
ATOM 445 N N . PRO A 1 65 ? 29.866 -28.668 33.285 1.00 9.61 91 PRO A N 1
ATOM 446 C CA . PRO A 1 65 ? 31.264 -28.252 33.448 1.00 9.45 91 PRO A CA 1
ATOM 447 C C . PRO A 1 65 ? 32.080 -29.301 34.213 1.00 9.70 91 PRO A C 1
ATOM 448 O O . PRO A 1 65 ? 31.504 -30.115 34.952 1.00 9.85 91 PRO A O 1
ATOM 452 N N . ARG A 1 66 ? 33.389 -29.307 33.992 1.00 9.44 92 ARG A N 1
ATOM 453 C CA . ARG A 1 66 ? 34.291 -30.096 34.822 1.00 9.46 92 ARG A CA 1
ATOM 454 C C . ARG A 1 66 ? 35.464 -29.172 35.194 1.00 9.63 92 ARG A C 1
ATOM 455 O O . ARG A 1 66 ? 35.328 -27.949 35.088 1.00 9.58 92 ARG A O 1
ATOM 463 N N . GLY A 1 67 ? 36.599 -29.747 35.605 1.00 9.84 93 GLY A N 1
ATOM 464 C CA . GLY A 1 67 ? 37.715 -28.935 36.130 1.00 9.23 93 GLY A CA 1
ATOM 465 C C . GLY A 1 67 ? 38.194 -27.853 35.173 1.00 8.83 93 GLY A C 1
ATOM 466 O O . GLY A 1 67 ? 38.160 -28.014 33.945 1.00 8.02 93 GLY A O 1
ATOM 467 N N . HIS A 1 68 ? 38.665 -26.736 35.727 1.00 9.47 94 HIS A N 1
ATOM 468 C CA . HIS A 1 68 ? 39.288 -25.686 34.898 1.00 10.34 94 HIS A CA 1
ATOM 469 C C . HIS A 1 68 ? 40.397 -26.193 33.962 1.00 11.51 94 HIS A C 1
ATOM 470 O O . HIS A 1 68 ? 40.600 -25.653 32.862 1.00 10.98 94 HIS A O 1
ATOM 477 N N . ALA A 1 69 ? 41.111 -27.225 34.409 1.00 11.02 95 ALA A N 1
ATOM 478 C CA . ALA A 1 69 ? 42.201 -27.816 33.620 1.00 12.04 95 ALA A CA 1
ATOM 479 C C . ALA A 1 69 ? 41.733 -28.287 32.236 1.00 12.25 95 ALA A C 1
ATOM 480 O O . ALA A 1 69 ? 42.545 -28.377 31.309 1.00 13.13 95 ALA A O 1
ATOM 482 N N . PHE A 1 70 ? 40.441 -28.578 32.118 1.00 12.26 96 PHE A N 1
ATOM 483 C CA . PHE A 1 70 ? 39.837 -29.087 30.877 1.00 11.67 96 PHE A CA 1
ATOM 484 C C . PHE A 1 70 ? 39.214 -28.028 29.960 1.00 11.19 96 PHE A C 1
ATOM 485 O O . PHE A 1 70 ? 38.687 -28.370 28.895 1.00 11.42 96 PHE A O 1
ATOM 493 N N . ALA A 1 71 ? 39.269 -26.758 30.355 1.00 10.08 97 ALA A N 1
ATOM 494 C CA . ALA A 1 71 ? 38.617 -25.694 29.565 1.00 9.78 97 ALA A CA 1
ATOM 495 C C . ALA A 1 71 ? 39.078 -25.691 28.093 1.00 10.44 97 ALA A C 1
ATOM 496 O O . ALA A 1 71 ? 38.246 -25.701 27.167 1.00 10.49 97 ALA A O 1
ATOM 498 N N . VAL A 1 72 ? 40.396 -25.696 27.886 1.00 10.09 98 VAL A N 1
ATOM 499 C CA . VAL A 1 72 ? 40.959 -25.662 26.525 1.00 10.81 98 VAL A CA 1
ATOM 500 C C . VAL A 1 72 ? 40.585 -26.918 25.746 1.00 11.43 98 VAL A C 1
ATOM 501 O O . VAL A 1 72 ? 40.116 -26.839 24.610 1.00 11.37 98 VAL A O 1
ATOM 505 N N . THR A 1 73 ? 40.752 -28.071 26.381 1.00 11.58 99 THR A N 1
ATOM 506 C CA . THR A 1 73 ? 40.326 -29.352 25.810 1.00 12.15 99 THR A CA 1
ATOM 507 C C . THR A 1 73 ? 38.853 -29.361 25.387 1.00 11.94 99 THR A C 1
ATOM 508 O O . THR A 1 73 ? 38.523 -29.739 24.254 1.00 11.44 99 THR A O 1
ATOM 512 N N . ASP A 1 74 ? 37.984 -28.931 26.292 1.00 11.12 100 ASP A N 1
ATOM 513 C CA . ASP A 1 74 ? 36.558 -29.020 26.035 1.00 11.65 100 ASP A CA 1
ATOM 514 C C . ASP A 1 74 ? 36.083 -28.065 24.936 1.00 11.23 100 ASP A C 1
ATOM 515 O O . ASP A 1 74 ? 35.206 -28.434 24.133 1.00 10.80 100 ASP A O 1
ATOM 520 N N . VAL A 1 75 ? 36.645 -26.856 24.876 1.00 10.84 101 VAL A N 1
ATOM 521 C CA . VAL A 1 75 ? 36.284 -25.954 23.772 1.00 10.80 101 VAL A CA 1
ATOM 522 C C . VAL A 1 75 ? 36.790 -26.519 22.428 1.00 11.24 101 VAL A C 1
ATOM 523 O O . VAL A 1 75 ? 36.106 -26.413 21.410 1.00 10.90 101 VAL A O 1
ATOM 527 N N . ARG A 1 76 ? 37.962 -27.156 22.450 1.00 12.17 102 ARG A N 1
ATOM 528 C CA . ARG A 1 76 ? 38.490 -27.844 21.258 1.00 12.33 102 ARG A CA 1
ATOM 529 C C . ARG A 1 76 ? 37.630 -29.042 20.825 1.00 13.10 102 ARG A C 1
ATOM 530 O O . ARG A 1 76 ? 37.420 -29.245 19.631 1.00 13.84 102 ARG A O 1
ATOM 538 N N . GLU A 1 77 ? 37.130 -29.815 21.789 1.00 12.33 103 GLU A N 1
ATOM 539 C CA . GLU A 1 77 ? 36.448 -31.094 21.511 1.00 12.87 103 GLU A CA 1
ATOM 540 C C . GLU A 1 77 ? 34.933 -31.004 21.293 1.00 12.77 103 GLU A C 1
ATOM 541 O O . GLU A 1 77 ? 34.318 -31.929 20.711 1.00 12.59 103 GLU A O 1
ATOM 547 N N . THR A 1 78 ? 34.313 -29.922 21.775 1.00 12.10 104 THR A N 1
ATOM 548 C CA . THR A 1 78 ? 32.865 -29.811 21.650 1.00 11.59 104 THR A CA 1
ATOM 549 C C . THR A 1 78 ? 32.442 -29.782 20.183 1.00 11.72 104 THR A C 1
ATOM 550 O O . THR A 1 78 ? 33.096 -29.138 19.347 1.00 11.52 104 THR A O 1
ATOM 554 N N . LEU A 1 79 ? 31.331 -30.442 19.876 1.00 10.94 105 LEU A N 1
ATOM 555 C CA . LEU A 1 79 ? 30.798 -30.357 18.521 1.00 11.71 105 LEU A CA 1
ATOM 556 C C . LEU A 1 79 ? 30.479 -28.916 18.118 1.00 11.69 105 LEU A C 1
ATOM 557 O O . LEU A 1 79 ? 30.490 -28.596 16.936 1.00 12.30 105 LEU A O 1
ATOM 562 N N . ARG A 1 80 ? 30.231 -28.050 19.112 1.00 11.30 106 ARG A N 1
ATOM 563 C CA . ARG A 1 80 ? 29.789 -26.685 18.846 1.00 12.07 106 ARG A CA 1
ATOM 564 C C . ARG A 1 80 ? 30.816 -25.903 18.024 1.00 12.34 106 ARG A C 1
ATOM 565 O O . ARG A 1 80 ? 30.442 -25.093 17.176 1.00 12.01 106 ARG A O 1
ATOM 573 N N . THR A 1 81 ? 32.104 -26.182 18.249 1.00 12.08 107 THR A N 1
ATOM 574 C CA . THR A 1 81 ? 33.169 -25.499 17.480 1.00 12.43 107 THR A CA 1
ATOM 575 C C . THR A 1 81 ? 33.469 -26.094 16.088 1.00 12.87 107 THR A C 1
ATOM 576 O O . THR A 1 81 ? 34.275 -25.542 15.333 1.00 13.05 107 THR A O 1
ATOM 580 N N . GLY A 1 82 ? 32.827 -27.214 15.761 1.00 14.19 108 GLY A N 1
ATOM 581 C CA . GLY A 1 82 ? 32.920 -27.797 14.417 1.00 15.06 108 GLY A CA 1
ATOM 582 C C . GLY A 1 82 ? 34.305 -28.319 14.082 1.00 15.83 108 GLY A C 1
ATOM 583 O O . GLY A 1 82 ? 35.098 -28.668 14.971 1.00 14.99 108 GLY A O 1
ATOM 584 N N . ALA A 1 83 ? 34.584 -28.369 12.784 1.00 17.15 109 ALA A N 1
ATOM 585 C CA . ALA A 1 83 ? 35.778 -29.026 12.278 1.00 18.84 109 ALA A CA 1
ATOM 586 C C . ALA A 1 83 ? 36.446 -28.133 11.223 1.00 20.18 109 ALA A C 1
ATOM 587 O O . ALA A 1 83 ? 36.514 -28.510 10.032 1.00 20.27 109 ALA A O 1
ATOM 589 N N . PRO A 1 84 ? 36.928 -26.939 11.643 1.00 20.80 110 PRO A N 1
ATOM 590 C CA . PRO A 1 84 ? 37.490 -25.999 10.664 1.00 21.82 110 PRO A CA 1
ATOM 591 C C . PRO A 1 84 ? 38.724 -26.574 9.955 1.00 22.62 110 PRO A C 1
ATOM 592 O O . PRO A 1 84 ? 39.522 -27.283 10.584 1.00 22.67 110 PRO A O 1
ATOM 596 N N . LYS A 1 85 ? 38.850 -26.273 8.659 1.00 23.89 111 LYS A N 1
ATOM 597 C CA . LYS A 1 85 ? 39.933 -26.785 7.802 1.00 25.45 111 LYS A CA 1
ATOM 598 C C . LYS A 1 85 ? 41.093 -25.784 7.712 1.00 25.29 111 LYS A C 1
ATOM 599 O O . LYS A 1 85 ? 42.234 -26.146 7.378 1.00 25.76 111 LYS A O 1
ATOM 605 N N . ASN A 1 86 ? 40.787 -24.519 7.980 1.00 24.77 112 ASN A N 1
ATOM 606 C CA . ASN A 1 86 ? 41.784 -23.465 7.982 1.00 24.16 112 ASN A CA 1
ATOM 607 C C . ASN A 1 86 ? 41.366 -22.346 8.924 1.00 24.03 112 ASN A C 1
ATOM 608 O O . ASN A 1 86 ? 40.288 -22.401 9.529 1.00 23.77 112 ASN A O 1
ATOM 613 N N . ALA A 1 87 ? 42.214 -21.325 9.020 1.00 23.54 113 ALA A N 1
ATOM 614 C CA . ALA A 1 87 ? 42.022 -20.221 9.966 1.00 23.36 113 ALA A CA 1
ATOM 615 C C . ALA A 1 87 ? 40.794 -19.343 9.697 1.00 23.34 113 ALA A C 1
ATOM 616 O O . ALA A 1 87 ? 40.411 -18.532 10.549 1.00 23.41 113 ALA A O 1
ATOM 618 N N . GLU A 1 88 ? 40.182 -19.479 8.522 1.00 23.20 114 GLU A N 1
ATOM 619 C CA . GLU A 1 88 ? 38.997 -18.682 8.211 1.00 23.75 114 GLU A CA 1
ATOM 620 C C . GLU A 1 88 ? 37.742 -19.554 8.138 1.00 22.72 114 GLU A C 1
ATOM 621 O O . GLU A 1 88 ? 36.682 -19.091 7.749 1.00 23.28 114 GLU A O 1
ATOM 627 N N . ASP A 1 89 ? 37.882 -20.806 8.559 1.00 22.19 115 ASP A N 1
ATOM 628 C CA . ASP A 1 89 ? 36.814 -21.797 8.508 1.00 21.83 115 ASP A CA 1
ATOM 629 C C . ASP A 1 89 ? 36.130 -21.957 9.879 1.00 21.71 115 ASP A C 1
ATOM 630 O O . ASP A 1 89 ? 36.567 -21.363 10.880 1.00 21.13 115 ASP A O 1
ATOM 635 N N . GLY A 1 90 ? 35.071 -22.771 9.905 1.00 21.21 116 GLY A N 1
ATOM 636 C CA . GLY A 1 90 ? 34.396 -23.153 11.145 1.00 19.99 116 GLY A CA 1
ATOM 637 C C . GLY A 1 90 ? 33.257 -22.221 11.500 1.00 19.64 116 GLY A C 1
ATOM 638 O O . GLY A 1 90 ? 33.231 -21.060 11.058 1.00 19.56 116 GLY A O 1
ATOM 639 N N . PRO A 1 91 ? 32.297 -22.730 12.297 1.00 18.70 117 PRO A N 1
ATOM 640 C CA . PRO A 1 91 ? 31.069 -22.016 12.632 1.00 18.57 117 PRO A CA 1
ATOM 641 C C . PRO A 1 91 ? 31.253 -20.831 13.583 1.00 17.83 117 PRO A C 1
ATOM 642 O O . PRO A 1 91 ? 30.519 -19.854 13.463 1.00 18.55 117 PRO A O 1
ATOM 646 N N . LEU A 1 92 ? 32.232 -20.888 14.486 1.00 17.21 118 LEU A N 1
ATOM 647 C CA . LEU A 1 92 ? 32.298 -19.921 15.585 1.00 16.55 118 LEU A CA 1
ATOM 648 C C . LEU A 1 92 ? 33.479 -18.930 15.565 1.00 16.40 118 LEU A C 1
ATOM 649 O O . LEU A 1 92 ? 34.511 -19.192 14.927 1.00 16.40 118 LEU A O 1
ATOM 654 N N . PRO A 1 93 ? 33.327 -17.770 16.253 1.00 16.12 119 PRO A N 1
ATOM 655 C CA . PRO A 1 93 ? 34.382 -16.750 16.204 1.00 15.36 119 PRO A CA 1
ATOM 656 C C . PRO A 1 93 ? 35.437 -16.888 17.304 1.00 15.01 119 PRO A C 1
ATOM 657 O O . PRO A 1 93 ? 35.294 -17.726 18.212 1.00 14.59 119 PRO A O 1
ATOM 661 N N . MET A 1 94 ? 36.466 -16.036 17.231 1.00 13.96 120 MET A N 1
ATOM 662 C CA . MET A 1 94 ? 37.519 -15.956 18.247 1.00 14.19 120 MET A CA 1
ATOM 663 C C . MET A 1 94 ? 37.011 -15.872 19.690 1.00 13.23 120 MET A C 1
ATOM 664 O O . MET A 1 94 ? 37.647 -16.405 20.613 1.00 13.25 120 MET A O 1
ATOM 669 N N . ALA A 1 95 ? 35.879 -15.200 19.861 1.00 13.34 121 ALA A N 1
ATOM 670 C CA . ALA A 1 95 ? 35.302 -14.935 21.179 1.00 12.22 121 ALA A CA 1
ATOM 671 C C . ALA A 1 95 ? 35.079 -16.205 22.001 1.00 12.12 121 ALA A C 1
ATOM 672 O O . ALA A 1 95 ? 35.093 -16.153 23.222 1.00 11.34 121 ALA A O 1
ATOM 674 N N . CYS A 1 96 ? 34.913 -17.350 21.337 1.00 11.14 122 CYS A N 1
ATOM 675 C CA . CYS A 1 96 ? 34.771 -18.605 22.074 1.00 11.91 122 CYS A CA 1
ATOM 676 C C . CYS A 1 96 ? 35.995 -18.977 22.922 1.00 11.72 122 CYS A C 1
ATOM 677 O O . CYS A 1 96 ? 35.897 -19.818 23.827 1.00 12.50 122 CYS A O 1
ATOM 680 N N . TRP A 1 97 ? 37.152 -18.395 22.601 1.00 11.47 123 TRP A N 1
ATOM 681 C CA . TRP A 1 97 ? 38.354 -18.670 23.388 1.00 12.04 123 TRP A CA 1
ATOM 682 C C . TRP A 1 97 ? 38.333 -17.922 24.715 1.00 11.79 123 TRP A C 1
ATOM 683 O O . TRP A 1 97 ? 39.069 -18.288 25.631 1.00 11.95 123 TRP A O 1
ATOM 694 N N . SER A 1 98 ? 37.531 -16.853 24.773 1.00 11.79 124 SER A N 1
ATOM 695 C CA . SER A 1 98 ? 37.739 -15.747 25.744 1.00 11.00 124 SER A CA 1
ATOM 696 C C . SER A 1 98 ? 37.772 -16.172 27.212 1.00 10.93 124 SER A C 1
ATOM 697 O O . SER A 1 98 ? 38.493 -15.569 28.025 1.00 10.74 124 SER A O 1
ATOM 700 N N . CYS A 1 99 ? 37.034 -17.231 27.546 1.00 9.59 125 CYS A N 1
ATOM 701 C CA . CYS A 1 99 ? 36.899 -17.639 28.947 1.00 9.95 125 CYS A CA 1
ATOM 702 C C . CYS A 1 99 ? 37.487 -19.008 29.185 1.00 9.81 125 CYS A C 1
ATOM 703 O O . CYS A 1 99 ? 37.016 -19.775 30.040 1.00 10.61 125 CYS A O 1
ATOM 706 N N . LYS A 1 100 ? 38.558 -19.303 28.446 1.00 9.74 126 LYS A N 1
ATOM 707 C CA . LYS A 1 100 ? 39.161 -20.645 28.446 1.00 10.75 126 LYS A CA 1
ATOM 708 C C . LYS A 1 100 ? 40.659 -20.692 28.775 1.00 10.96 126 LYS A C 1
ATOM 709 O O . LYS A 1 100 ? 41.155 -21.735 29.199 1.00 11.33 126 LYS A O 1
ATOM 715 N N . SER A 1 101 ? 41.381 -19.574 28.623 1.00 12.28 127 SER A N 1
ATOM 716 C CA . SER A 1 101 ? 42.866 -19.614 28.635 1.00 12.30 127 SER A CA 1
ATOM 717 C C . SER A 1 101 ? 43.489 -18.231 28.835 1.00 12.51 127 SER A C 1
ATOM 718 O O . SER A 1 101 ? 42.962 -17.253 28.293 1.00 12.45 127 SER A O 1
ATOM 721 N N . PRO A 1 102 ? 44.621 -18.148 29.579 1.00 13.32 128 PRO A N 1
ATOM 722 C CA . PRO A 1 102 ? 45.335 -16.867 29.765 1.00 13.61 128 PRO A CA 1
ATOM 723 C C . PRO A 1 102 ? 46.039 -16.365 28.485 1.00 14.10 128 PRO A C 1
ATOM 724 O O . PRO A 1 102 ? 46.440 -15.194 28.420 1.00 13.54 128 PRO A O 1
ATOM 728 N N . ASP A 1 103 ? 46.166 -17.223 27.469 1.00 14.10 129 ASP A N 1
ATOM 729 C CA . ASP A 1 103 ? 46.603 -16.754 26.131 1.00 14.00 129 ASP A CA 1
ATOM 730 C C . ASP A 1 103 ? 45.634 -15.723 25.540 1.00 14.33 129 ASP A C 1
ATOM 731 O O . ASP A 1 103 ? 45.991 -14.936 24.663 1.00 13.69 129 ASP A O 1
ATOM 736 N N . VAL A 1 104 ? 44.391 -15.728 26.017 1.00 13.39 130 VAL A N 1
ATOM 737 C CA . VAL A 1 104 ? 43.469 -14.655 25.662 1.00 13.69 130 VAL A CA 1
ATOM 738 C C . VAL A 1 104 ? 43.971 -13.296 26.182 1.00 13.40 130 VAL A C 1
ATOM 739 O O . VAL A 1 104 ? 43.999 -12.319 25.425 1.00 14.58 130 VAL A O 1
ATOM 743 N N . ALA A 1 105 ? 44.368 -13.232 27.455 1.00 14.05 131 ALA A N 1
ATOM 744 C CA . ALA A 1 105 ? 44.960 -11.999 28.032 1.00 14.55 131 ALA A CA 1
ATOM 745 C C . ALA A 1 105 ? 46.199 -11.618 27.226 1.00 15.45 131 ALA A C 1
ATOM 746 O O . ALA A 1 105 ? 46.402 -10.438 26.888 1.00 15.10 131 ALA A O 1
ATOM 748 N N . ARG A 1 106 ? 47.000 -12.633 26.894 1.00 15.54 132 ARG A N 1
ATOM 749 C CA . ARG A 1 106 ? 48.211 -12.424 26.082 1.00 16.35 132 ARG A CA 1
ATOM 750 C C . ARG A 1 106 ? 47.887 -11.738 24.753 1.00 16.72 132 ARG A C 1
ATOM 751 O O . ARG A 1 106 ? 48.519 -10.737 24.415 1.00 16.88 132 ARG A O 1
ATOM 759 N N . LEU A 1 107 ? 46.901 -12.260 24.014 1.00 17.04 133 LEU A N 1
ATOM 760 C CA . LEU A 1 107 ? 46.530 -11.683 22.716 1.00 17.71 133 LEU A CA 1
ATOM 761 C C . LEU A 1 107 ? 45.850 -10.320 22.808 1.00 18.15 133 LEU A C 1
ATOM 762 O O . LEU A 1 107 ? 46.046 -9.471 21.938 1.00 17.93 133 LEU A O 1
ATOM 767 N N . ILE A 1 108 ? 45.043 -10.116 23.849 1.00 18.14 134 ILE A N 1
ATOM 768 C CA . ILE A 1 108 ? 44.393 -8.821 24.043 1.00 18.41 134 ILE A CA 1
ATOM 769 C C . ILE A 1 108 ? 45.465 -7.750 24.278 1.00 19.96 134 ILE A C 1
ATOM 770 O O . ILE A 1 108 ? 45.377 -6.653 23.718 1.00 19.75 134 ILE A O 1
ATOM 775 N N . GLN A 1 109 ? 46.477 -8.095 25.076 1.00 21.58 135 GLN A N 1
ATOM 776 C CA . GLN A 1 109 ? 47.607 -7.205 25.320 1.00 23.75 135 GLN A CA 1
ATOM 777 C C . GLN A 1 109 ? 48.414 -6.976 24.038 1.00 23.97 135 GLN A C 1
ATOM 778 O O . GLN A 1 109 ? 48.713 -5.826 23.691 1.00 24.26 135 GLN A O 1
ATOM 784 N N . LYS A 1 110 ? 48.750 -8.059 23.340 1.00 23.93 136 LYS A N 1
ATOM 785 C CA . LYS A 1 110 ? 49.543 -7.977 22.110 1.00 24.69 136 LYS A CA 1
ATOM 786 C C . LYS A 1 110 ? 48.827 -7.241 20.976 1.00 24.86 136 LYS A C 1
ATOM 787 O O . LYS A 1 110 ? 49.362 -6.271 20.416 1.00 25.40 136 LYS A O 1
ATOM 793 N N . ASP A 1 111 ? 47.620 -7.700 20.650 1.00 24.38 137 ASP A N 1
ATOM 794 C CA . ASP A 1 111 ? 46.916 -7.271 19.442 1.00 24.00 137 ASP A CA 1
ATOM 795 C C . ASP A 1 111 ? 45.824 -6.249 19.681 1.00 23.57 137 ASP A C 1
ATOM 796 O O . ASP A 1 111 ? 45.210 -5.761 18.729 1.00 23.56 137 ASP A O 1
ATOM 801 N N . GLY A 1 112 ? 45.564 -5.944 20.947 1.00 22.81 138 GLY A N 1
ATOM 802 C CA . GLY A 1 112 ? 44.441 -5.083 21.295 1.00 22.73 138 GLY A CA 1
ATOM 803 C C . GLY A 1 112 ? 43.172 -5.916 21.371 1.00 22.11 138 GLY A C 1
ATOM 804 O O . GLY A 1 112 ? 43.127 -7.050 20.876 1.00 21.86 138 GLY A O 1
ATOM 805 N N . GLU A 1 113 ? 42.139 -5.353 21.990 1.00 21.90 139 GLU A N 1
ATOM 806 C CA . GLU A 1 113 ? 40.880 -6.079 22.158 1.00 21.56 139 GLU A CA 1
ATOM 807 C C . GLU A 1 113 ? 40.199 -6.390 20.816 1.00 21.38 139 GLU A C 1
ATOM 808 O O . GLU A 1 113 ? 39.776 -7.522 20.578 1.00 20.43 139 GLU A O 1
ATOM 814 N N . ASP A 1 114 ? 40.111 -5.397 19.930 1.00 21.68 140 ASP A N 1
ATOM 815 C CA . ASP A 1 114 ? 39.452 -5.594 18.636 1.00 22.10 140 ASP A CA 1
ATOM 816 C C . ASP A 1 114 ? 40.222 -6.578 17.778 1.00 21.74 140 ASP A C 1
ATOM 817 O O . ASP A 1 114 ? 39.624 -7.370 17.044 1.00 21.49 140 ASP A O 1
ATOM 822 N N . GLY A 1 115 ? 41.552 -6.511 17.873 1.00 21.21 141 GLY A N 1
ATOM 823 C CA . GLY A 1 115 ? 42.430 -7.413 17.131 1.00 20.47 141 GLY A CA 1
ATOM 824 C C . GLY A 1 115 ? 42.233 -8.850 17.576 1.00 20.24 141 GLY A C 1
ATOM 825 O O . GLY A 1 115 ? 42.255 -9.771 16.761 1.00 20.81 141 GLY A O 1
ATOM 826 N N . TYR A 1 116 ? 42.036 -9.030 18.881 1.00 18.91 142 TYR A N 1
ATOM 827 C CA . TYR A 1 116 ? 41.822 -10.350 19.453 1.00 17.94 142 TYR A CA 1
ATOM 828 C C . TYR A 1 116 ? 40.509 -10.948 18.937 1.00 17.34 142 TYR A C 1
ATOM 829 O O . TYR A 1 116 ? 40.482 -12.102 18.494 1.00 16.69 142 TYR A O 1
ATOM 838 N N . PHE A 1 117 ? 39.438 -10.148 18.974 1.00 17.17 143 PHE A N 1
ATOM 839 C CA . PHE A 1 117 ? 38.094 -10.625 18.611 1.00 17.19 143 PHE A CA 1
ATOM 840 C C . PHE A 1 117 ? 37.883 -10.840 17.115 1.00 18.09 143 PHE A C 1
ATOM 841 O O . PHE A 1 117 ? 36.989 -11.589 16.710 1.00 17.56 143 PHE A O 1
ATOM 849 N N . HIS A 1 118 ? 38.699 -10.180 16.293 1.00 19.16 144 HIS A N 1
ATOM 850 C CA . HIS A 1 118 ? 38.575 -10.328 14.837 1.00 20.12 144 HIS A CA 1
ATOM 851 C C . HIS A 1 118 ? 38.745 -11.769 14.366 1.00 19.87 144 HIS A C 1
ATOM 852 O O . HIS A 1 118 ? 39.683 -12.466 14.761 1.00 19.71 144 HIS A O 1
ATOM 859 N N . GLY A 1 119 ? 37.821 -12.204 13.518 1.00 19.59 145 GLY A N 1
ATOM 860 C CA . GLY A 1 119 ? 37.952 -13.494 12.855 1.00 19.84 145 GLY A CA 1
ATOM 861 C C . GLY A 1 119 ? 37.426 -14.713 13.587 1.00 19.64 145 GLY A C 1
ATOM 862 O O . GLY A 1 119 ? 36.673 -14.621 14.571 1.00 19.75 145 GLY A O 1
ATOM 863 N N . LYS A 1 120 ? 37.854 -15.862 13.085 1.00 18.65 146 LYS A N 1
ATOM 864 C CA . LYS A 1 120 ? 37.304 -17.163 13.432 1.00 18.23 146 LYS A CA 1
ATOM 865 C C . LYS A 1 120 ? 38.011 -17.821 14.609 1.00 17.25 146 LYS A C 1
ATOM 866 O O . LYS A 1 120 ? 39.217 -17.613 14.837 1.00 16.66 146 LYS A O 1
ATOM 872 N N . TRP A 1 121 ? 37.253 -18.637 15.343 1.00 15.63 147 TRP A N 1
ATOM 873 C CA . TRP A 1 121 ? 37.814 -19.461 16.416 1.00 15.65 147 TRP A CA 1
ATOM 874 C C . TRP A 1 121 ? 39.057 -20.240 15.934 1.00 15.61 147 TRP A C 1
ATOM 875 O O . TRP A 1 121 ? 40.087 -20.293 16.617 1.00 15.72 147 TRP A O 1
ATOM 886 N N . ALA A 1 122 ? 38.967 -20.797 14.723 1.00 15.87 148 ALA A N 1
ATOM 887 C CA . ALA A 1 122 ? 40.051 -21.584 14.123 1.00 16.96 148 ALA A CA 1
ATOM 888 C C . ALA A 1 122 ? 41.387 -20.834 14.129 1.00 17.15 148 ALA A C 1
ATOM 889 O O . ALA A 1 122 ? 42.430 -21.425 14.423 1.00 17.41 148 ALA A O 1
ATOM 891 N N . ARG A 1 123 ? 41.340 -19.534 13.827 1.00 17.37 149 ARG A N 1
ATOM 892 C CA . ARG A 1 123 ? 42.541 -18.675 13.785 1.00 17.72 149 ARG A CA 1
ATOM 893 C C . ARG A 1 123 ? 43.326 -18.706 15.113 1.00 17.86 149 ARG A C 1
ATOM 894 O O . ARG A 1 123 ? 44.563 -18.689 15.121 1.00 17.67 149 ARG A O 1
ATOM 902 N N . GLY A 1 124 ? 42.600 -18.788 16.231 1.00 16.39 150 GLY A N 1
ATOM 903 C CA . GLY A 1 124 ? 43.228 -18.785 17.547 1.00 16.00 150 GLY A CA 1
ATOM 904 C C . GLY A 1 124 ? 43.831 -20.106 17.965 1.00 15.78 150 GLY A C 1
ATOM 905 O O . GLY A 1 124 ? 44.508 -20.176 18.993 1.00 16.09 150 GLY A O 1
ATOM 906 N N . GLY A 1 125 ? 43.610 -21.150 17.162 1.00 15.57 151 GLY A N 1
ATOM 907 C CA . GLY A 1 125 ? 43.979 -22.533 17.531 1.00 15.91 151 GLY A CA 1
ATOM 908 C C . GLY A 1 125 ? 45.435 -22.769 17.936 1.00 16.11 151 GLY A C 1
ATOM 909 O O . GLY A 1 125 ? 45.713 -23.372 18.976 1.00 15.99 151 GLY A O 1
ATOM 910 N N . PRO A 1 126 ? 46.383 -22.300 17.106 1.00 16.66 152 PRO A N 1
ATOM 911 C CA . PRO A 1 126 ? 47.816 -22.369 17.450 1.00 16.69 152 PRO A CA 1
ATOM 912 C C . PRO A 1 126 ? 48.296 -21.283 18.421 1.00 16.83 152 PRO A C 1
ATOM 913 O O . PRO A 1 126 ? 49.513 -21.179 18.662 1.00 16.84 152 PRO A O 1
ATOM 917 N N . GLU A 1 127 ? 47.362 -20.488 18.948 1.00 16.87 153 GLU A N 1
ATOM 918 C CA . GLU A 1 127 ? 47.681 -19.325 19.793 1.00 17.00 153 GLU A CA 1
ATOM 919 C C . GLU A 1 127 ? 47.134 -19.462 21.216 1.00 16.81 153 GLU A C 1
ATOM 920 O O . GLU A 1 127 ? 47.760 -18.990 22.182 1.00 16.64 153 GLU A O 1
ATOM 926 N N . ILE A 1 128 ? 45.971 -20.089 21.335 1.00 15.53 154 ILE A N 1
ATOM 927 C CA . ILE A 1 128 ? 45.302 -20.218 22.629 1.00 15.69 154 ILE A CA 1
ATOM 928 C C . ILE A 1 128 ? 45.512 -21.650 23.120 1.00 14.50 154 ILE A C 1
ATOM 929 O O . ILE A 1 128 ? 44.739 -22.557 22.806 1.00 14.57 154 ILE A O 1
ATOM 934 N N . VAL A 1 129 ? 46.576 -21.852 23.892 1.00 14.15 155 VAL A N 1
ATOM 935 C CA . VAL A 1 129 ? 47.076 -23.212 24.121 1.00 14.13 155 VAL A CA 1
ATOM 936 C C . VAL A 1 129 ? 47.395 -23.570 25.570 1.00 14.01 155 VAL A C 1
ATOM 937 O O . VAL A 1 129 ? 47.583 -24.740 25.888 1.00 14.76 155 VAL A O 1
ATOM 941 N N . ASN A 1 130 ? 47.470 -22.560 26.435 1.00 13.78 156 ASN A N 1
ATOM 942 C CA . ASN A 1 130 ? 47.738 -22.773 27.856 1.00 14.31 156 ASN A CA 1
ATOM 943 C C . ASN A 1 130 ? 46.444 -22.861 28.673 1.00 14.33 156 ASN A C 1
ATOM 944 O O . ASN A 1 130 ? 45.500 -22.133 28.403 1.00 15.02 156 ASN A O 1
ATOM 949 N N . ASN A 1 131 ? 46.416 -23.745 29.669 1.00 14.50 157 ASN A N 1
ATOM 950 C CA . ASN A 1 131 ? 45.229 -23.931 30.506 1.00 13.90 157 ASN A CA 1
ATOM 951 C C . ASN A 1 131 ? 44.862 -22.667 31.263 1.00 13.51 157 ASN A C 1
ATOM 952 O O . ASN A 1 131 ? 45.737 -21.893 31.663 1.00 13.70 157 ASN A O 1
ATOM 957 N N . LEU A 1 132 ? 43.558 -22.480 31.459 1.00 12.61 158 LEU A N 1
ATOM 958 C CA . LEU A 1 132 ? 43.008 -21.429 32.315 1.00 11.79 158 LEU A CA 1
ATOM 959 C C . LEU A 1 132 ? 43.897 -21.344 33.552 1.00 11.45 158 LEU A C 1
ATOM 960 O O . LEU A 1 132 ? 44.078 -22.339 34.266 1.00 11.13 158 LEU A O 1
ATOM 965 N N . GLY A 1 133 ? 44.440 -20.159 33.821 1.00 12.02 159 GLY A N 1
ATOM 966 C CA . GLY A 1 133 ? 45.573 -20.096 34.753 1.00 11.88 159 GLY A CA 1
ATOM 967 C C . GLY A 1 133 ? 45.879 -18.730 35.350 1.00 12.09 159 GLY A C 1
ATOM 968 O O . GLY A 1 133 ? 45.030 -17.827 35.353 1.00 10.68 159 GLY A O 1
ATOM 969 N N . CYS A 1 134 ? 47.117 -18.580 35.830 1.00 12.27 160 CYS A N 1
ATOM 970 C CA . CYS A 1 134 ? 47.471 -17.493 36.752 1.00 12.77 160 CYS A CA 1
ATOM 971 C C . CYS A 1 134 ? 47.112 -16.097 36.251 1.00 13.00 160 CYS A C 1
ATOM 972 O O . CYS A 1 134 ? 46.518 -15.309 37.004 1.00 11.72 160 CYS A O 1
ATOM 975 N N . ALA A 1 135 ? 47.492 -15.788 35.001 1.00 12.69 161 ALA A N 1
ATOM 976 C CA . ALA A 1 135 ? 47.273 -14.474 34.413 1.00 12.92 161 ALA A CA 1
ATOM 977 C C . ALA A 1 135 ? 45.803 -14.145 34.154 1.00 12.48 161 ALA A C 1
ATOM 978 O O . ALA A 1 135 ? 45.460 -12.996 33.876 1.00 12.86 161 ALA A O 1
ATOM 980 N N . ASP A 1 136 ? 44.923 -15.145 34.215 1.00 11.92 162 ASP A N 1
ATOM 981 C CA . ASP A 1 136 ? 43.491 -14.832 34.106 1.00 11.75 162 ASP A CA 1
ATOM 982 C C . ASP A 1 136 ? 42.975 -14.033 35.313 1.00 11.66 162 ASP A C 1
ATOM 983 O O . ASP A 1 136 ? 42.109 -13.175 35.158 1.00 12.47 162 ASP A O 1
ATOM 988 N N . CYS A 1 137 ? 43.529 -14.299 36.494 1.00 11.47 163 CYS A N 1
ATOM 989 C CA . CYS A 1 137 ? 43.011 -13.702 37.721 1.00 11.95 163 CYS A CA 1
ATOM 990 C C . CYS A 1 137 ? 43.984 -12.781 38.468 1.00 12.09 163 CYS A C 1
ATOM 991 O O . CYS A 1 137 ? 43.562 -12.059 39.380 1.00 11.62 163 CYS A O 1
ATOM 994 N N . HIS A 1 138 ? 45.260 -12.838 38.098 1.00 12.88 164 HIS A N 1
ATOM 995 C CA . HIS A 1 138 ? 46.336 -12.172 38.843 1.00 13.09 164 HIS A CA 1
ATOM 996 C C . HIS A 1 138 ? 47.155 -11.222 37.968 1.00 14.33 164 HIS A C 1
ATOM 997 O O . HIS A 1 138 ? 47.446 -11.511 36.797 1.00 13.51 164 HIS A O 1
ATOM 1004 N N . ASN A 1 139 ? 47.516 -10.080 38.540 1.00 15.18 165 ASN A N 1
ATOM 1005 C CA . ASN A 1 139 ? 48.524 -9.200 37.946 1.00 16.94 165 ASN A CA 1
ATOM 1006 C C . ASN A 1 139 ? 49.917 -9.757 38.266 1.00 18.19 165 ASN A C 1
ATOM 1007 O O . ASN A 1 139 ? 50.602 -9.278 39.183 1.00 18.41 165 ASN A O 1
ATOM 1012 N N . THR A 1 140 ? 50.321 -10.782 37.517 1.00 19.11 166 THR A N 1
ATOM 1013 C CA . THR A 1 140 ? 51.549 -11.517 37.817 1.00 20.53 166 THR A CA 1
ATOM 1014 C C . THR A 1 140 ? 52.816 -10.675 37.594 1.00 21.79 166 THR A C 1
ATOM 1015 O O . THR A 1 140 ? 53.880 -10.975 38.159 1.00 22.75 166 THR A O 1
ATOM 1019 N N . ALA A 1 141 ? 52.690 -9.615 36.799 1.00 22.03 167 ALA A N 1
ATOM 1020 C CA . ALA A 1 141 ? 53.806 -8.707 36.529 1.00 23.41 167 ALA A CA 1
ATOM 1021 C C . ALA A 1 141 ? 54.159 -7.837 37.739 1.00 23.71 167 ALA A C 1
ATOM 1022 O O . ALA A 1 141 ? 55.286 -7.355 37.832 1.00 24.65 167 ALA A O 1
ATOM 1024 N N . SER A 1 142 ? 53.214 -7.644 38.660 1.00 23.86 168 SER A N 1
ATOM 1025 C CA . SER A 1 142 ? 53.478 -6.863 39.884 1.00 23.42 168 SER A CA 1
ATOM 1026 C C . SER A 1 142 ? 54.539 -7.522 40.771 1.00 22.94 168 SER A C 1
ATOM 1027 O O . SER A 1 142 ? 54.477 -8.729 41.016 1.00 22.19 168 SER A O 1
ATOM 1030 N N . PRO A 1 143 ? 55.521 -6.729 41.267 1.00 22.71 169 PRO A N 1
ATOM 1031 C CA . PRO A 1 143 ? 56.535 -7.258 42.184 1.00 22.39 169 PRO A CA 1
ATOM 1032 C C . PRO A 1 143 ? 55.922 -7.804 43.475 1.00 21.74 169 PRO A C 1
ATOM 1033 O O . PRO A 1 143 ? 56.531 -8.662 44.137 1.00 21.82 169 PRO A O 1
ATOM 1037 N N . GLU A 1 144 ? 54.725 -7.321 43.825 1.00 20.70 170 GLU A N 1
ATOM 1038 C CA . GLU A 1 144 ? 54.000 -7.841 44.993 1.00 20.49 170 GLU A CA 1
ATOM 1039 C C . GLU A 1 144 ? 53.561 -9.301 44.833 1.00 19.53 170 GLU A C 1
ATOM 1040 O O . GLU A 1 144 ? 53.452 -10.020 45.823 1.00 18.91 170 GLU A O 1
ATOM 1046 N N . PHE A 1 145 ? 53.314 -9.733 43.594 1.00 18.94 171 PHE A N 1
ATOM 1047 C CA . PHE A 1 145 ? 52.885 -11.113 43.343 1.00 18.45 171 PHE A CA 1
ATOM 1048 C C . PHE A 1 145 ? 53.925 -12.164 43.764 1.00 19.15 171 PHE A C 1
ATOM 1049 O O . PHE A 1 145 ? 53.587 -13.144 44.431 1.00 18.70 171 PHE A O 1
ATOM 1057 N N . ALA A 1 146 ? 55.186 -11.941 43.381 1.00 19.86 172 ALA A N 1
ATOM 1058 C CA . ALA A 1 146 ? 56.288 -12.828 43.778 1.00 20.84 172 ALA A CA 1
ATOM 1059 C C . ALA A 1 146 ? 56.398 -12.923 45.292 1.00 20.62 172 ALA A C 1
ATOM 1060 O O . ALA A 1 146 ? 56.827 -13.957 45.836 1.00 21.58 172 ALA A O 1
ATOM 1062 N N . LYS A 1 147 ? 56.004 -11.845 45.971 1.00 20.82 173 LYS A N 1
ATOM 1063 C CA . LYS A 1 147 ? 56.009 -11.798 47.433 1.00 20.69 173 LYS A CA 1
ATOM 1064 C C . LYS A 1 147 ? 54.926 -12.691 48.062 1.00 20.91 173 LYS A C 1
ATOM 1065 O O . LYS A 1 147 ? 54.941 -12.923 49.280 1.00 21.46 173 LYS A O 1
ATOM 1071 N N . GLY A 1 148 ? 53.995 -13.188 47.240 1.00 20.17 174 GLY A N 1
ATOM 1072 C CA . GLY A 1 148 ? 52.917 -14.040 47.723 1.00 18.67 174 GLY A CA 1
ATOM 1073 C C . GLY A 1 148 ? 51.627 -13.282 48.002 1.00 18.33 174 GLY A C 1
ATOM 1074 O O . GLY A 1 148 ? 50.723 -13.795 48.680 1.00 18.26 174 GLY A O 1
ATOM 1075 N N . LYS A 1 149 ? 51.561 -12.041 47.525 1.00 17.74 175 LYS A N 1
ATOM 1076 C CA . LYS A 1 149 ? 50.343 -11.242 47.609 1.00 17.80 175 LYS A CA 1
ATOM 1077 C C . LYS A 1 149 ? 49.546 -11.489 46.331 1.00 16.85 175 LYS A C 1
ATOM 1078 O O . LYS A 1 149 ? 50.129 -11.549 45.252 1.00 17.73 175 LYS A O 1
ATOM 1084 N N . PRO A 1 150 ? 48.217 -11.670 46.451 1.00 16.09 176 PRO A N 1
ATOM 1085 C CA . PRO A 1 150 ? 47.493 -12.094 45.238 1.00 15.00 176 PRO A CA 1
ATOM 1086 C C . PRO A 1 150 ? 47.475 -11.080 44.091 1.00 14.68 176 PRO A C 1
ATOM 1087 O O . PRO A 1 150 ? 47.526 -11.481 42.917 1.00 14.62 176 PRO A O 1
ATOM 1091 N N . GLU A 1 151 ? 47.383 -9.783 44.397 1.00 13.31 177 GLU A N 1
ATOM 1092 C CA . GLU A 1 151 ? 47.266 -8.772 43.339 1.00 13.91 177 GLU A CA 1
ATOM 1093 C C . GLU A 1 151 ? 46.203 -9.170 42.292 1.00 13.27 177 GLU A C 1
ATOM 1094 O O . GLU A 1 151 ? 46.487 -9.217 41.074 1.00 13.13 177 GLU A O 1
ATOM 1100 N N . LEU A 1 152 ? 44.998 -9.466 42.773 1.00 12.84 178 LEU A N 1
ATOM 1101 C CA . LEU A 1 152 ? 43.874 -9.785 41.884 1.00 12.61 178 LEU A CA 1
ATOM 1102 C C . LEU A 1 152 ? 43.642 -8.688 40.869 1.00 12.50 178 LEU A C 1
ATOM 1103 O O . LEU A 1 152 ? 43.779 -7.491 41.160 1.00 12.58 178 LEU A O 1
ATOM 1108 N N . THR A 1 153 ? 43.256 -9.097 39.670 1.00 12.74 179 THR A N 1
ATOM 1109 C CA . THR A 1 153 ? 43.034 -8.147 38.607 1.00 13.05 179 THR A CA 1
ATOM 1110 C C . THR A 1 153 ? 41.965 -8.683 37.661 1.00 12.83 179 THR A C 1
ATOM 1111 O O . THR A 1 153 ? 41.721 -9.907 37.609 1.00 12.97 179 THR A O 1
ATOM 1115 N N . LEU A 1 154 ? 41.315 -7.764 36.951 1.00 12.50 180 LEU A N 1
ATOM 1116 C CA . LEU A 1 154 ? 40.508 -8.163 35.805 1.00 12.87 180 LEU A CA 1
ATOM 1117 C C . LEU A 1 154 ? 41.363 -8.083 34.549 1.00 13.66 180 LEU A C 1
ATOM 1118 O O . LEU A 1 154 ? 41.676 -6.990 34.061 1.00 14.46 180 LEU A O 1
ATOM 1123 N N . SER A 1 155 ? 41.727 -9.250 34.035 1.00 13.44 181 SER A N 1
ATOM 1124 C CA . SER A 1 155 ? 42.493 -9.354 32.793 1.00 13.46 181 SER A CA 1
ATOM 1125 C C . SER A 1 155 ? 41.603 -9.201 31.550 1.00 13.63 181 SER A C 1
ATOM 1126 O O . SER A 1 155 ? 42.107 -9.146 30.440 1.00 13.96 181 SER A O 1
ATOM 1129 N N . ARG A 1 156 ? 40.291 -9.148 31.750 1.00 13.06 182 ARG A N 1
ATOM 1130 C CA . ARG A 1 156 ? 39.334 -9.095 30.633 1.00 13.09 182 ARG A CA 1
ATOM 1131 C C . ARG A 1 156 ? 38.625 -7.741 30.615 1.00 13.34 182 ARG A C 1
ATOM 1132 O O . ARG A 1 156 ? 37.783 -7.451 31.484 1.00 11.88 182 ARG A O 1
ATOM 1140 N N . PRO A 1 157 ? 38.967 -6.896 29.625 1.00 13.71 183 PRO A N 1
ATOM 1141 C CA . PRO A 1 157 ? 38.386 -5.546 29.546 1.00 13.87 183 PRO A CA 1
ATOM 1142 C C . PRO A 1 157 ? 36.857 -5.515 29.495 1.00 13.36 183 PRO A C 1
ATOM 1143 O O . PRO A 1 157 ? 36.250 -4.679 30.156 1.00 13.29 183 PRO A O 1
ATOM 1147 N N . TYR A 1 158 ? 36.240 -6.438 28.747 1.00 13.05 184 TYR A N 1
ATOM 1148 C CA . TYR A 1 158 ? 34.775 -6.513 28.692 1.00 12.30 184 TYR A CA 1
ATOM 1149 C C . TYR A 1 158 ? 34.171 -6.807 30.081 1.00 11.98 184 TYR A C 1
ATOM 1150 O O . TYR A 1 158 ? 33.071 -6.348 30.381 1.00 12.32 184 TYR A O 1
ATOM 1159 N N . ALA A 1 159 ? 34.896 -7.529 30.934 1.00 12.18 185 ALA A N 1
ATOM 1160 C CA . ALA A 1 159 ? 34.401 -7.791 32.293 1.00 11.91 185 ALA A CA 1
ATOM 1161 C C . ALA A 1 159 ? 34.541 -6.551 33.166 1.00 12.56 185 ALA A C 1
ATOM 1162 O O . ALA A 1 159 ? 33.649 -6.256 33.965 1.00 12.26 185 ALA A O 1
ATOM 1164 N N . ALA A 1 160 ? 35.660 -5.848 33.027 1.00 12.23 186 ALA A N 1
ATOM 1165 C CA . ALA A 1 160 ? 35.841 -4.537 33.693 1.00 12.19 186 ALA A CA 1
ATOM 1166 C C . ALA A 1 160 ? 34.716 -3.554 33.345 1.00 12.18 186 ALA A C 1
ATOM 1167 O O . ALA A 1 160 ? 34.129 -2.949 34.238 1.00 11.31 186 ALA A O 1
ATOM 1169 N N . ARG A 1 161 ? 34.384 -3.436 32.058 1.00 11.77 187 ARG A N 1
ATOM 1170 C CA . ARG A 1 161 ? 33.268 -2.583 31.646 1.00 12.01 187 ARG A CA 1
ATOM 1171 C C . ARG A 1 161 ? 31.940 -3.010 32.300 1.00 12.07 187 ARG A C 1
ATOM 1172 O O . ARG A 1 161 ? 31.143 -2.158 32.723 1.00 12.53 187 ARG A O 1
ATOM 1180 N N . ALA A 1 162 ? 31.714 -4.326 32.381 1.00 12.10 188 ALA A N 1
ATOM 1181 C CA . ALA A 1 162 ? 30.487 -4.871 32.967 1.00 12.06 188 ALA A CA 1
ATOM 1182 C C . ALA A 1 162 ? 30.367 -4.513 34.442 1.00 11.32 188 ALA A C 1
ATOM 1183 O O . ALA A 1 162 ? 29.304 -4.096 34.901 1.00 11.37 188 ALA A O 1
ATOM 1185 N N . MET A 1 163 ? 31.469 -4.654 35.174 1.00 11.44 189 MET A N 1
ATOM 1186 C CA . MET A 1 163 ? 31.469 -4.365 36.617 1.00 11.08 189 MET A CA 1
ATOM 1187 C C . MET A 1 163 ? 31.207 -2.885 36.850 1.00 11.54 189 MET A C 1
ATOM 1188 O O . MET A 1 163 ? 30.512 -2.503 37.792 1.00 10.76 189 MET A O 1
ATOM 1193 N N . GLU A 1 164 ? 31.722 -2.054 35.947 1.00 12.02 190 GLU A N 1
ATOM 1194 C CA . GLU A 1 164 ? 31.409 -0.613 36.000 1.00 13.22 190 GLU A CA 1
ATOM 1195 C C . GLU A 1 164 ? 29.929 -0.323 35.737 1.00 12.92 190 GLU A C 1
ATOM 1196 O O . GLU A 1 164 ? 29.325 0.541 36.397 1.00 12.85 190 GLU A O 1
ATOM 1202 N N . ALA A 1 165 ? 29.345 -1.085 34.803 1.00 12.72 191 ALA A N 1
ATOM 1203 C CA . ALA A 1 165 ? 27.949 -0.948 34.391 1.00 12.93 191 ALA A CA 1
ATOM 1204 C C . ALA A 1 165 ? 26.970 -1.221 35.525 1.00 12.12 191 ALA A C 1
ATOM 1205 O O . ALA A 1 165 ? 25.870 -0.659 35.542 1.00 12.63 191 ALA A O 1
ATOM 1207 N N . ILE A 1 166 ? 27.348 -2.114 36.436 1.00 11.57 192 ILE A N 1
ATOM 1208 C CA . ILE A 1 166 ? 26.516 -2.418 37.589 1.00 12.17 192 ILE A CA 1
ATOM 1209 C C . ILE A 1 166 ? 26.916 -1.629 38.841 1.00 12.81 192 ILE A C 1
ATOM 1210 O O . ILE A 1 166 ? 26.505 -1.952 39.961 1.00 12.50 192 ILE A O 1
ATOM 1215 N N . GLY A 1 167 ? 27.712 -0.580 38.648 1.00 13.07 193 GLY A N 1
ATOM 1216 C CA . GLY A 1 167 ? 28.066 0.299 39.773 1.00 13.35 193 GLY A CA 1
ATOM 1217 C C . GLY A 1 167 ? 29.114 -0.260 40.727 1.00 14.37 193 GLY A C 1
ATOM 1218 O O . GLY A 1 167 ? 29.258 0.222 41.868 1.00 14.51 193 GLY A O 1
ATOM 1219 N N . LYS A 1 168 ? 29.866 -1.262 40.268 1.00 14.12 194 LYS A N 1
ATOM 1220 C CA . LYS A 1 168 ? 30.909 -1.890 41.078 1.00 15.93 194 LYS A CA 1
ATOM 1221 C C . LYS A 1 168 ? 32.280 -1.915 40.368 1.00 15.67 194 LYS A C 1
ATOM 1222 O O . LYS A 1 168 ? 32.833 -2.988 40.119 1.00 16.96 194 LYS A O 1
ATOM 1228 N N . PRO A 1 169 ? 32.848 -0.726 40.040 1.00 15.39 195 PRO A N 1
ATOM 1229 C CA . PRO A 1 169 ? 34.140 -0.703 39.327 1.00 15.11 195 PRO A CA 1
ATOM 1230 C C . PRO A 1 169 ? 35.221 -1.422 40.125 1.00 14.65 195 PRO A C 1
ATOM 1231 O O . PRO A 1 169 ? 35.351 -1.204 41.337 1.00 14.33 195 PRO A O 1
ATOM 1235 N N . PHE A 1 170 ? 35.974 -2.291 39.456 1.00 14.43 196 PHE A N 1
ATOM 1236 C CA . PHE A 1 170 ? 36.904 -3.187 40.151 1.00 15.25 196 PHE A CA 1
ATOM 1237 C C . PHE A 1 170 ? 37.918 -2.438 41.027 1.00 16.25 196 PHE A C 1
ATOM 1238 O O . PHE A 1 170 ? 38.172 -2.827 42.163 1.00 15.51 196 PHE A O 1
ATOM 1246 N N . GLU A 1 171 ? 38.477 -1.350 40.493 1.00 17.81 197 GLU A N 1
ATOM 1247 C CA . GLU A 1 171 ? 39.534 -0.607 41.195 1.00 19.44 197 GLU A CA 1
ATOM 1248 C C . GLU A 1 171 ? 39.038 0.077 42.481 1.00 19.60 197 GLU A C 1
ATOM 1249 O O . GLU A 1 171 ? 39.842 0.398 43.360 1.00 20.79 197 GLU A O 1
ATOM 1255 N N . LYS A 1 172 ? 37.724 0.261 42.596 1.00 19.26 198 LYS A N 1
ATOM 1256 C CA . LYS A 1 172 ? 37.113 0.831 43.797 1.00 20.19 198 LYS A CA 1
ATOM 1257 C C . LYS A 1 172 ? 36.608 -0.229 44.784 1.00 19.61 198 LYS A C 1
ATOM 1258 O O . LYS A 1 172 ? 36.244 0.088 45.913 1.00 19.70 198 LYS A O 1
ATOM 1264 N N . ALA A 1 173 ? 36.591 -1.488 44.353 1.00 18.50 199 ALA A N 1
ATOM 1265 C CA . ALA A 1 173 ? 35.988 -2.565 45.128 1.00 17.57 199 ALA A CA 1
ATOM 1266 C C . ALA A 1 173 ? 36.925 -3.051 46.244 1.00 17.24 199 ALA A C 1
ATOM 1267 O O . ALA A 1 173 ? 38.136 -3.083 46.076 1.00 17.05 199 ALA A O 1
ATOM 1269 N N . GLY A 1 174 ? 36.361 -3.427 47.383 1.00 16.40 200 GLY A N 1
ATOM 1270 C CA . GLY A 1 174 ? 37.159 -4.027 48.455 1.00 16.26 200 GLY A CA 1
ATOM 1271 C C . GLY A 1 174 ? 37.635 -5.434 48.096 1.00 16.11 200 GLY A C 1
ATOM 1272 O O . GLY A 1 174 ? 37.193 -6.019 47.083 1.00 15.50 200 GLY A O 1
ATOM 1273 N N . ARG A 1 175 ? 38.512 -5.983 48.932 1.00 14.97 201 ARG A N 1
ATOM 1274 C CA . ARG A 1 175 ? 39.065 -7.324 48.711 1.00 14.89 201 ARG A CA 1
ATOM 1275 C C . ARG A 1 175 ? 37.986 -8.390 48.473 1.00 14.85 201 ARG A C 1
ATOM 1276 O O . ARG A 1 175 ? 38.106 -9.218 47.561 1.00 14.28 201 ARG A O 1
ATOM 1284 N N . PHE A 1 176 ? 36.930 -8.375 49.286 1.00 13.87 202 PHE A N 1
ATOM 1285 C CA . PHE A 1 176 ? 35.925 -9.426 49.176 1.00 14.63 202 PHE A CA 1
ATOM 1286 C C . PHE A 1 176 ? 35.083 -9.312 47.911 1.00 14.20 202 PHE A C 1
ATOM 1287 O O . PHE A 1 176 ? 34.848 -10.308 47.237 1.00 12.91 202 PHE A O 1
ATOM 1295 N N . ASP A 1 177 ? 34.710 -8.086 47.562 1.00 13.31 203 ASP A N 1
ATOM 1296 C CA . ASP A 1 177 ? 34.061 -7.820 46.266 1.00 13.62 203 ASP A CA 1
ATOM 1297 C C . ASP A 1 177 ? 34.971 -8.288 45.125 1.00 12.98 203 ASP A C 1
ATOM 1298 O O . ASP A 1 177 ? 34.503 -8.922 44.163 1.00 12.56 203 ASP A O 1
ATOM 1303 N N . GLN A 1 178 ? 36.269 -8.006 45.227 1.00 11.78 204 GLN A N 1
ATOM 1304 C CA . GLN A 1 178 ? 37.172 -8.382 44.128 1.00 12.61 204 GLN A CA 1
ATOM 1305 C C . GLN A 1 178 ? 37.276 -9.898 43.940 1.00 12.35 204 GLN A C 1
ATOM 1306 O O . GLN A 1 178 ? 37.426 -10.367 42.804 1.00 13.20 204 GLN A O 1
ATOM 1312 N N . GLN A 1 179 ? 37.197 -10.649 45.038 1.00 12.52 205 GLN A N 1
ATOM 1313 C CA . GLN A 1 179 ? 37.293 -12.121 44.992 1.00 12.56 205 GLN A CA 1
ATOM 1314 C C . GLN A 1 179 ? 36.256 -12.734 44.033 1.00 12.59 205 GLN A C 1
ATOM 1315 O O . GLN A 1 179 ? 36.583 -13.577 43.195 1.00 14.30 205 GLN A O 1
ATOM 1321 N N . SER A 1 180 ? 35.005 -12.303 44.159 1.00 11.81 206 SER A N 1
ATOM 1322 C CA . SER A 1 180 ? 33.936 -12.794 43.267 1.00 10.55 206 SER A CA 1
ATOM 1323 C C . SER A 1 180 ? 34.028 -12.218 41.852 1.00 10.90 206 SER A C 1
ATOM 1324 O O . SER A 1 180 ? 33.599 -12.852 40.870 1.00 10.78 206 SER A O 1
ATOM 1327 N N . MET A 1 181 ? 34.544 -10.997 41.739 1.00 10.37 207 MET A N 1
ATOM 1328 C CA . MET A 1 181 ? 34.663 -10.364 40.441 1.00 11.61 207 MET A CA 1
ATOM 1329 C C . MET A 1 181 ? 35.614 -11.081 39.488 1.00 10.39 207 MET A C 1
ATOM 1330 O O . MET A 1 181 ? 35.350 -11.103 38.285 1.00 9.78 207 MET A O 1
ATOM 1335 N N . VAL A 1 182 ? 36.690 -11.678 40.007 1.00 10.62 208 VAL A N 1
ATOM 1336 C CA . VAL A 1 182 ? 37.584 -12.440 39.121 1.00 10.93 208 VAL A CA 1
ATOM 1337 C C . VAL A 1 182 ? 36.842 -13.625 38.488 1.00 10.62 208 VAL A C 1
ATOM 1338 O O . VAL A 1 182 ? 37.005 -13.894 37.304 1.00 11.03 208 VAL A O 1
ATOM 1342 N N . CYS A 1 183 ? 36.025 -14.309 39.293 1.00 9.95 209 CYS A N 1
ATOM 1343 C CA . CYS A 1 183 ? 35.132 -15.375 38.799 1.00 9.26 209 CYS A CA 1
ATOM 1344 C C . CYS A 1 183 ? 34.126 -14.820 37.789 1.00 8.86 209 CYS A C 1
ATOM 1345 O O . CYS A 1 183 ? 33.823 -15.474 36.791 1.00 8.91 209 CYS A O 1
ATOM 1348 N N . GLY A 1 184 ? 33.605 -13.633 38.090 1.00 8.73 210 GLY A N 1
ATOM 1349 C CA . GLY A 1 184 ? 32.699 -12.884 37.213 1.00 9.64 210 GLY A CA 1
ATOM 1350 C C . GLY A 1 184 ? 33.258 -12.364 35.904 1.00 10.21 210 GLY A C 1
ATOM 1351 O O . GLY A 1 184 ? 32.551 -11.647 35.175 1.00 10.88 210 GLY A O 1
ATOM 1352 N N . GLN A 1 185 ? 34.516 -12.702 35.597 1.00 9.35 211 GLN A N 1
ATOM 1353 C CA . GLN A 1 185 ? 35.061 -12.453 34.269 1.00 9.41 211 GLN A CA 1
ATOM 1354 C C . GLN A 1 185 ? 34.522 -13.483 33.262 1.00 8.39 211 GLN A C 1
ATOM 1355 O O . GLN A 1 185 ? 34.511 -13.232 32.067 1.00 9.59 211 GLN A O 1
ATOM 1361 N N . CYS A 1 186 ? 34.074 -14.638 33.772 1.00 7.77 212 CYS A N 1
ATOM 1362 C CA . CYS A 1 186 ? 33.685 -15.760 32.913 1.00 7.61 212 CYS A CA 1
ATOM 1363 C C . CYS A 1 186 ? 32.350 -16.395 33.269 1.00 7.92 212 CYS A C 1
ATOM 1364 O O . CYS A 1 186 ? 31.600 -16.806 32.372 1.00 8.80 212 CYS A O 1
ATOM 1367 N N . HIS A 1 187 ? 32.077 -16.502 34.569 1.00 8.16 213 HIS A N 1
ATOM 1368 C CA . HIS A 1 187 ? 30.856 -17.147 35.084 1.00 8.45 213 HIS A CA 1
ATOM 1369 C C . HIS A 1 187 ? 29.643 -16.220 35.059 1.00 8.41 213 HIS A C 1
ATOM 1370 O O . HIS A 1 187 ? 29.076 -15.848 36.105 1.00 7.96 213 HIS A O 1
ATOM 1377 N N . VAL A 1 188 ? 29.260 -15.850 33.841 1.00 7.99 214 VAL A N 1
ATOM 1378 C CA . VAL A 1 188 ? 28.201 -14.878 33.593 1.00 8.87 214 VAL A CA 1
ATOM 1379 C C . VAL A 1 188 ? 27.432 -15.240 32.305 1.00 8.79 214 VAL A C 1
ATOM 1380 O O . VAL A 1 188 ? 27.928 -16.013 31.472 1.00 8.68 214 VAL A O 1
ATOM 1384 N N . GLU A 1 189 ? 26.248 -14.641 32.156 1.00 8.74 215 GLU A N 1
ATOM 1385 C CA . GLU A 1 189 ? 25.534 -14.595 30.879 1.00 8.54 215 GLU A CA 1
ATOM 1386 C C . GLU A 1 189 ? 26.221 -13.538 29.987 1.00 9.55 215 GLU A C 1
ATOM 1387 O O . GLU A 1 189 ? 26.647 -12.487 30.466 1.00 8.81 215 GLU A O 1
ATOM 1393 N N . TYR A 1 190 ? 26.354 -13.857 28.709 1.00 9.28 216 TYR A N 1
ATOM 1394 C CA . TYR A 1 190 ? 27.044 -12.993 27.745 1.00 10.36 216 TYR A CA 1
ATOM 1395 C C . TYR A 1 190 ? 26.354 -13.143 26.390 1.00 11.20 216 TYR A C 1
ATOM 1396 O O . TYR A 1 190 ? 25.533 -14.060 26.172 1.00 9.97 216 TYR A O 1
ATOM 1405 N N . TYR A 1 191 ? 26.689 -12.248 25.475 1.00 10.63 217 TYR A N 1
ATOM 1406 C CA . TYR A 1 191 ? 26.325 -12.431 24.074 1.00 11.97 217 TYR A CA 1
ATOM 1407 C C . TYR A 1 191 ? 27.446 -11.831 23.242 1.00 12.91 217 TYR A C 1
ATOM 1408 O O . TYR A 1 191 ? 28.364 -11.163 23.794 1.00 12.12 217 TYR A O 1
ATOM 1417 N N . PHE A 1 192 ? 27.396 -12.085 21.938 1.00 13.73 218 PHE A N 1
ATOM 1418 C CA . PHE A 1 192 ? 28.402 -11.542 21.015 1.00 15.58 218 PHE A CA 1
ATOM 1419 C C . PHE A 1 192 ? 27.873 -10.252 20.388 1.00 16.81 218 PHE A C 1
ATOM 1420 O O . PHE A 1 192 ? 26.792 -10.232 19.787 1.00 16.76 218 PHE A O 1
ATOM 1428 N N . ASP A 1 193 ? 28.666 -9.193 20.505 1.00 18.47 219 ASP A N 1
ATOM 1429 C CA . ASP A 1 193 ? 28.215 -7.851 20.183 1.00 20.18 219 ASP A CA 1
ATOM 1430 C C . ASP A 1 193 ? 28.977 -7.289 18.994 1.00 21.12 219 ASP A C 1
ATOM 1431 O O . ASP A 1 193 ? 30.194 -7.459 18.886 1.00 21.07 219 ASP A O 1
ATOM 1436 N N . GLY A 1 194 ? 28.255 -6.632 18.087 1.00 22.98 220 GLY A N 1
ATOM 1437 C CA . GLY A 1 194 ? 28.898 -5.932 16.971 1.00 24.74 220 GLY A CA 1
ATOM 1438 C C . GLY A 1 194 ? 29.425 -6.873 15.903 1.00 26.10 220 GLY A C 1
ATOM 1439 O O . GLY A 1 194 ? 29.305 -8.100 16.024 1.00 26.14 220 GLY A O 1
ATOM 1440 N N . LYS A 1 195 ? 30.023 -6.310 14.854 1.00 27.27 221 LYS A N 1
ATOM 1441 C CA . LYS A 1 195 ? 30.406 -7.144 13.708 1.00 28.07 221 LYS A CA 1
ATOM 1442 C C . LYS A 1 195 ? 31.628 -8.027 13.977 1.00 27.06 221 LYS A C 1
ATOM 1443 O O . LYS A 1 195 ? 31.775 -9.067 13.351 1.00 27.55 221 LYS A O 1
ATOM 1449 N N . ASN A 1 196 ? 32.462 -7.627 14.936 1.00 26.03 222 ASN A N 1
ATOM 1450 C CA . ASN A 1 196 ? 33.588 -8.448 15.402 1.00 24.92 222 ASN A CA 1
ATOM 1451 C C . ASN A 1 196 ? 33.187 -9.573 16.388 1.00 23.18 222 ASN A C 1
ATOM 1452 O O . ASN A 1 196 ? 34.022 -10.404 16.765 1.00 22.41 222 ASN A O 1
ATOM 1457 N N . LYS A 1 197 ? 31.916 -9.595 16.793 1.00 21.36 223 LYS A N 1
ATOM 1458 C CA . LYS A 1 197 ? 31.426 -10.570 17.786 1.00 20.12 223 LYS A CA 1
ATOM 1459 C C . LYS A 1 197 ? 32.270 -10.519 19.055 1.00 19.09 223 LYS A C 1
ATOM 1460 O O . LYS A 1 197 ? 32.878 -11.517 19.453 1.00 19.29 223 LYS A O 1
ATOM 1466 N N . ALA A 1 198 ? 32.282 -9.346 19.681 1.00 17.59 224 ALA A N 1
ATOM 146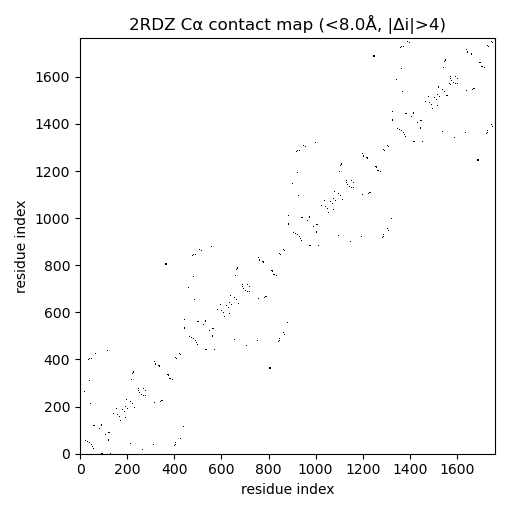7 C CA . ALA A 1 198 ? 32.955 -9.128 20.960 1.00 16.32 224 ALA A CA 1
ATOM 1468 C C . ALA A 1 198 ? 32.077 -9.630 22.105 1.00 15.23 224 ALA A C 1
ATOM 1469 O O . ALA A 1 198 ? 30.867 -9.499 22.051 1.00 15.40 224 ALA A O 1
ATOM 1471 N N . VAL A 1 199 ? 32.690 -10.197 23.138 1.00 14.14 225 VAL A N 1
ATOM 1472 C CA . VAL A 1 199 ? 31.935 -10.589 24.338 1.00 13.29 225 VAL A CA 1
ATOM 1473 C C . VAL A 1 199 ? 31.384 -9.340 25.046 1.00 12.86 225 VAL A C 1
ATOM 1474 O O . VAL A 1 199 ? 32.153 -8.411 25.362 1.00 12.94 225 VAL A O 1
ATOM 1478 N N . LYS A 1 200 ? 30.074 -9.329 25.304 1.00 12.21 226 LYS A N 1
ATOM 1479 C CA . LYS A 1 200 ? 29.443 -8.291 26.136 1.00 11.85 226 LYS A CA 1
ATOM 1480 C C . LYS A 1 200 ? 28.497 -8.941 27.132 1.00 11.11 226 LYS A C 1
ATOM 1481 O O . LYS A 1 200 ? 27.726 -9.835 26.765 1.00 10.10 226 LYS A O 1
ATOM 1487 N N . PHE A 1 201 ? 28.568 -8.509 28.388 1.00 10.49 227 PHE A N 1
ATOM 1488 C CA . PHE A 1 201 ? 27.618 -9.005 29.376 1.00 10.49 227 PHE A CA 1
ATOM 1489 C C . PHE A 1 201 ? 26.412 -8.052 29.314 1.00 11.07 227 PHE A C 1
ATOM 1490 O O . PHE A 1 201 ? 26.597 -6.823 29.404 1.00 11.09 227 PHE A O 1
ATOM 1498 N N . PRO A 1 202 ? 25.182 -8.596 29.140 1.00 11.65 228 PRO A N 1
ATOM 1499 C CA . PRO A 1 202 ? 23.984 -7.766 28.912 1.00 11.72 228 PRO A CA 1
ATOM 1500 C C . PRO A 1 202 ? 23.439 -7.131 30.198 1.00 11.67 228 PRO A C 1
ATOM 1501 O O . PRO A 1 202 ? 22.266 -7.297 30.534 1.00 11.83 228 PRO A O 1
ATOM 1505 N N . TRP A 1 203 ? 24.295 -6.382 30.880 1.00 11.58 229 TRP A N 1
ATOM 1506 C CA . TRP A 1 203 ? 24.030 -5.918 32.246 1.00 12.02 229 TRP A CA 1
ATOM 1507 C C . TRP A 1 203 ? 23.634 -4.450 32.312 1.00 12.75 229 TRP A C 1
ATOM 1508 O O . TRP A 1 203 ? 23.417 -3.931 33.397 1.00 11.98 229 TRP A O 1
ATOM 1519 N N . ASP A 1 204 ? 23.536 -3.799 31.152 1.00 13.86 230 ASP A N 1
ATOM 1520 C CA . ASP A 1 204 ? 23.246 -2.363 31.068 1.00 15.23 230 ASP A CA 1
ATOM 1521 C C . ASP A 1 204 ? 22.016 -1.909 31.839 1.00 15.23 230 ASP A C 1
ATOM 1522 O O . ASP A 1 204 ? 22.017 -0.805 32.369 1.00 15.52 230 ASP A O 1
ATOM 1527 N N . ASP A 1 205 ? 20.966 -2.719 31.859 1.00 13.41 231 ASP A N 1
ATOM 1528 C CA . ASP A 1 205 ? 19.736 -2.365 32.556 1.00 14.02 231 ASP A CA 1
ATOM 1529 C C . ASP A 1 205 ? 19.587 -3.050 33.907 1.00 12.60 231 ASP A C 1
ATOM 1530 O O . ASP A 1 205 ? 18.523 -2.972 34.532 1.00 12.83 231 ASP A O 1
ATOM 1535 N N . GLY A 1 206 ? 20.653 -3.724 34.344 1.00 12.54 232 GLY A N 1
ATOM 1536 C CA . GLY A 1 206 ? 20.637 -4.552 35.557 1.00 12.22 232 GLY A CA 1
ATOM 1537 C C . GLY A 1 206 ? 20.784 -6.039 35.251 1.00 12.05 232 GLY A C 1
ATOM 1538 O O . GLY A 1 206 ? 20.727 -6.456 34.076 1.00 11.17 232 GLY A O 1
ATOM 1539 N N . MET A 1 207 ? 20.978 -6.847 36.298 1.00 11.34 233 MET A N 1
ATOM 1540 C CA . MET A 1 207 ? 21.306 -8.288 36.105 1.00 11.88 233 MET A CA 1
ATOM 1541 C C . MET A 1 207 ? 20.122 -9.245 36.313 1.00 12.00 233 MET A C 1
ATOM 1542 O O . MET A 1 207 ? 20.296 -10.475 36.244 1.00 13.04 233 MET A O 1
ATOM 1547 N N . LYS A 1 208 ? 18.932 -8.699 36.566 1.00 11.96 234 LYS A N 1
ATOM 1548 C CA . LYS A 1 208 ? 17.752 -9.531 36.783 1.00 12.26 234 LYS A CA 1
ATOM 1549 C C . LYS A 1 208 ? 17.232 -10.034 35.433 1.00 11.20 234 LYS A C 1
ATOM 1550 O O . LYS A 1 208 ? 17.407 -9.375 34.388 1.00 10.93 234 LYS A O 1
ATOM 1556 N N . VAL A 1 209 ? 16.554 -11.174 35.444 1.00 10.64 235 VAL A N 1
ATOM 1557 C CA . VAL A 1 209 ? 16.077 -11.738 34.172 1.00 10.48 235 VAL A CA 1
ATOM 1558 C C . VAL A 1 209 ? 15.235 -10.705 33.390 1.00 10.49 235 VAL A C 1
ATOM 1559 O O . VAL A 1 209 ? 15.375 -10.588 32.160 1.00 11.05 235 VAL A O 1
ATOM 1563 N N . GLU A 1 210 ? 14.386 -9.964 34.113 1.00 10.96 236 GLU A N 1
ATOM 1564 C CA . GLU A 1 210 ? 13.501 -8.959 33.509 1.00 12.17 236 GLU A CA 1
ATOM 1565 C C . GLU A 1 210 ? 14.312 -7.827 32.856 1.00 12.17 236 GLU A C 1
ATOM 1566 O O . GLU A 1 210 ? 13.947 -7.320 31.767 1.00 12.67 236 GLU A O 1
ATOM 1572 N N . ASN A 1 211 ? 15.386 -7.414 33.532 1.00 12.62 237 ASN A N 1
ATOM 1573 C CA . ASN A 1 211 ? 16.280 -6.372 33.009 1.00 12.49 237 ASN A CA 1
ATOM 1574 C C . ASN A 1 211 ? 16.918 -6.796 31.690 1.00 12.46 237 ASN A C 1
ATOM 1575 O O . ASN A 1 211 ? 16.918 -6.039 30.703 1.00 12.17 237 ASN A O 1
ATOM 1580 N N . MET A 1 212 ? 17.465 -8.006 31.681 1.00 11.41 238 MET A N 1
ATOM 1581 C CA . MET A 1 212 ? 18.153 -8.523 30.489 1.00 11.72 238 MET A CA 1
ATOM 1582 C C . MET A 1 212 ? 17.185 -8.765 29.337 1.00 11.65 238 MET A C 1
ATOM 1583 O O . MET A 1 212 ? 17.538 -8.551 28.184 1.00 10.66 238 MET A O 1
ATOM 1588 N N . GLU A 1 213 ? 15.984 -9.228 29.657 1.00 11.94 239 GLU A N 1
ATOM 1589 C CA . GLU A 1 213 ? 14.950 -9.458 28.645 1.00 12.64 239 GLU A CA 1
ATOM 1590 C C . GLU A 1 213 ? 14.591 -8.124 27.964 1.00 12.87 239 GLU A C 1
ATOM 1591 O O . GLU A 1 213 ? 14.569 -8.046 26.728 1.00 12.60 239 GLU A O 1
ATOM 1597 N N . GLN A 1 214 ? 14.323 -7.103 28.775 1.00 13.21 240 GLN A N 1
ATOM 1598 C CA . GLN A 1 214 ? 14.052 -5.730 28.290 1.00 14.92 240 GLN A CA 1
ATOM 1599 C C . GLN A 1 214 ? 15.208 -5.233 27.433 1.00 14.07 240 GLN A C 1
ATOM 1600 O O . GLN A 1 214 ? 14.999 -4.650 26.355 1.00 14.06 240 GLN A O 1
ATOM 1606 N N . TYR A 1 215 ? 16.426 -5.458 27.918 1.00 14.19 241 TYR A N 1
ATOM 1607 C CA . TYR A 1 215 ? 17.640 -5.059 27.211 1.00 15.02 241 TYR A CA 1
ATOM 1608 C C . TYR A 1 215 ? 17.699 -5.652 25.791 1.00 14.40 241 TYR A C 1
ATOM 1609 O O . TYR A 1 215 ? 17.892 -4.940 24.793 1.00 14.20 241 TYR A O 1
ATOM 1618 N N . TYR A 1 216 ? 17.548 -6.965 25.715 1.00 12.19 242 TYR A N 1
ATOM 1619 C CA . TYR A 1 216 ? 17.651 -7.668 24.447 1.00 12.31 242 TYR A CA 1
ATOM 1620 C C . TYR A 1 216 ? 16.500 -7.315 23.493 1.00 12.31 242 TYR A C 1
ATOM 1621 O O . TYR A 1 216 ? 16.713 -7.192 22.275 1.00 12.34 242 TYR A O 1
ATOM 1630 N N . ASP A 1 217 ? 15.291 -7.166 24.039 1.00 12.56 243 ASP A N 1
ATOM 1631 C CA . ASP A 1 217 ? 14.158 -6.754 23.217 1.00 12.61 243 ASP A CA 1
ATOM 1632 C C . ASP A 1 217 ? 14.377 -5.342 22.651 1.00 14.23 243 ASP A C 1
ATOM 1633 O O . ASP A 1 217 ? 14.113 -5.103 21.473 1.00 13.93 243 ASP A O 1
ATOM 1638 N N . LYS A 1 218 ? 14.871 -4.416 23.470 1.00 15.12 244 LYS A N 1
ATOM 1639 C CA . LYS A 1 218 ? 15.050 -3.038 22.985 1.00 17.44 244 LYS A CA 1
ATOM 1640 C C . LYS A 1 218 ? 16.085 -2.924 21.846 1.00 17.09 244 LYS A C 1
ATOM 1641 O O . LYS A 1 218 ? 15.945 -2.054 20.962 1.00 17.90 244 LYS A O 1
ATOM 1647 N N . ILE A 1 219 ? 17.099 -3.792 21.850 1.00 17.14 245 ILE A N 1
ATOM 1648 C CA . ILE A 1 219 ? 18.121 -3.800 20.772 1.00 16.68 245 ILE A CA 1
ATOM 1649 C C . ILE A 1 219 ? 17.785 -4.806 19.649 1.00 16.66 245 ILE A C 1
ATOM 1650 O O . ILE A 1 219 ? 18.570 -4.991 18.698 1.00 16.78 245 ILE A O 1
ATOM 1655 N N . ALA A 1 220 ? 16.619 -5.452 19.778 1.00 17.03 246 ALA A N 1
ATOM 1656 C CA . ALA A 1 220 ? 16.087 -6.412 18.801 1.00 16.63 246 ALA A CA 1
ATOM 1657 C C . ALA A 1 220 ? 17.089 -7.535 18.533 1.00 16.40 246 ALA A C 1
ATOM 1658 O O . ALA A 1 220 ? 17.305 -7.945 17.390 1.00 17.44 246 ALA A O 1
ATOM 1660 N N . PHE A 1 221 ? 17.708 -8.018 19.602 1.00 15.00 247 PHE A N 1
ATOM 1661 C CA . PHE A 1 221 ? 18.724 -9.044 19.477 1.00 14.56 247 PHE A CA 1
ATOM 1662 C C . PHE A 1 221 ? 18.137 -10.452 19.555 1.00 13.91 247 PHE A C 1
ATOM 1663 O O . PHE A 1 221 ? 17.238 -10.716 20.367 1.00 14.00 247 PHE A O 1
ATOM 1671 N N . SER A 1 222 ? 18.660 -11.353 18.723 1.00 13.27 248 SER A N 1
ATOM 1672 C CA . SER A 1 222 ? 18.421 -12.798 18.910 1.00 12.61 248 SER A CA 1
ATOM 1673 C C . SER A 1 222 ? 19.681 -13.586 18.674 1.00 12.45 248 SER A C 1
ATOM 1674 O O . SER A 1 222 ? 20.462 -13.259 17.787 1.00 12.13 248 SER A O 1
ATOM 1677 N N . ASP A 1 223 ? 19.880 -14.639 19.461 1.00 10.67 249 ASP A N 1
ATOM 1678 C CA . ASP A 1 223 ? 21.004 -15.534 19.248 1.00 10.28 249 ASP A CA 1
ATOM 1679 C C . ASP A 1 223 ? 20.830 -16.449 18.031 1.00 10.19 249 ASP A C 1
ATOM 1680 O O . ASP A 1 223 ? 21.805 -16.736 17.324 1.00 10.82 249 ASP A O 1
ATOM 1685 N N . TRP A 1 224 ? 19.609 -16.916 17.814 1.00 11.09 250 TRP A N 1
ATOM 1686 C CA . TRP A 1 224 ? 19.296 -17.816 16.693 1.00 11.28 250 TRP A CA 1
ATOM 1687 C C . TRP A 1 224 ? 17.788 -17.924 16.546 1.00 11.58 250 TRP A C 1
ATOM 1688 O O . TRP A 1 224 ? 17.036 -17.443 17.419 1.00 12.78 250 TRP A O 1
ATOM 1699 N N . THR A 1 225 ? 17.363 -18.558 15.450 1.00 10.92 251 THR A N 1
ATOM 1700 C CA . THR A 1 225 ? 15.959 -18.845 15.198 1.00 11.04 251 THR A CA 1
ATOM 1701 C C . THR A 1 225 ? 15.706 -20.320 15.427 1.00 10.84 251 THR A C 1
ATOM 1702 O O . THR A 1 225 ? 16.303 -21.156 14.740 1.00 10.05 251 THR A O 1
ATOM 1706 N N . ASN A 1 226 ? 14.822 -20.648 16.374 1.00 10.08 252 ASN A N 1
ATOM 1707 C CA . ASN A 1 226 ? 14.486 -22.058 16.603 1.00 10.50 252 ASN A CA 1
ATOM 1708 C C . ASN A 1 226 ? 13.966 -22.686 15.297 1.00 10.45 252 ASN A C 1
ATOM 1709 O O . ASN A 1 226 ? 13.076 -22.130 14.649 1.00 10.76 252 ASN A O 1
ATOM 1714 N N . SER A 1 227 ? 14.537 -23.810 14.893 1.00 11.18 253 SER A N 1
ATOM 1715 C CA . SER A 1 227 ? 14.223 -24.377 13.564 1.00 12.34 253 SER A CA 1
ATOM 1716 C C . SER A 1 227 ? 12.822 -24.992 13.459 1.00 12.70 253 SER A C 1
ATOM 1717 O O . SER A 1 227 ? 12.312 -25.215 12.354 1.00 12.98 253 SER A O 1
ATOM 1720 N N . LEU A 1 228 ? 12.205 -25.277 14.600 1.00 11.88 254 LEU A N 1
ATOM 1721 C CA . LEU A 1 228 ? 10.848 -25.817 14.619 1.00 12.11 254 LEU A CA 1
ATOM 1722 C C . LEU A 1 228 ? 9.784 -24.718 14.591 1.00 11.97 254 LEU A C 1
ATOM 1723 O O . LEU A 1 228 ? 8.852 -24.753 13.773 1.00 12.71 254 LEU A O 1
ATOM 1728 N N . SER A 1 229 ? 9.895 -23.767 15.514 1.00 11.02 255 SER A N 1
ATOM 1729 C CA . SER A 1 229 ? 8.870 -22.748 15.703 1.00 10.88 255 SER A CA 1
ATOM 1730 C C . SER A 1 229 ? 9.167 -21.432 14.950 1.00 11.35 255 SER A C 1
ATOM 1731 O O . SER A 1 229 ? 8.316 -20.532 14.926 1.00 11.53 255 SER A O 1
ATOM 1734 N N . LYS A 1 230 ? 10.368 -21.313 14.380 1.00 11.23 256 LYS A N 1
ATOM 1735 C CA . LYS A 1 230 ? 10.850 -20.054 13.756 1.00 11.26 256 LYS A CA 1
ATOM 1736 C C . LYS A 1 230 ? 10.881 -18.857 14.725 1.00 11.14 256 LYS A C 1
ATOM 1737 O O . LYS A 1 230 ? 10.937 -17.703 14.306 1.00 11.20 256 LYS A O 1
ATOM 1743 N N . THR A 1 231 ? 10.902 -19.138 16.027 1.00 10.70 257 THR A N 1
ATOM 1744 C CA . THR A 1 231 ? 10.979 -18.071 17.035 1.00 11.46 257 THR A CA 1
ATOM 1745 C C . THR A 1 231 ? 12.391 -17.483 17.094 1.00 11.47 257 THR A C 1
ATOM 1746 O O . THR A 1 231 ? 13.375 -18.234 17.133 1.00 11.25 257 THR A O 1
ATOM 1750 N N . PRO A 1 232 ? 12.500 -16.138 17.085 1.00 11.90 258 PRO A N 1
ATOM 1751 C CA . PRO A 1 232 ? 13.803 -15.518 17.323 1.00 11.75 258 PRO A CA 1
ATOM 1752 C C . PRO A 1 232 ? 14.137 -15.660 18.819 1.00 11.30 258 PRO A C 1
ATOM 1753 O O . PRO A 1 232 ? 13.462 -15.040 19.657 1.00 11.07 258 PRO A O 1
ATOM 1757 N N . MET A 1 233 ? 15.108 -16.523 19.129 1.00 10.35 259 MET A N 1
ATOM 1758 C CA . MET A 1 233 ? 15.393 -16.959 20.501 1.00 10.86 259 MET A CA 1
ATOM 1759 C C . MET A 1 233 ? 16.559 -16.218 21.151 1.00 11.27 259 MET A C 1
ATOM 1760 O O . MET A 1 233 ? 17.469 -15.712 20.436 1.00 11.73 259 MET A O 1
ATOM 1765 N N . LEU A 1 234 ? 16.541 -16.184 22.494 1.00 9.93 260 LEU A N 1
ATOM 1766 C CA . LEU A 1 234 ? 17.700 -15.783 23.309 1.00 10.00 260 LEU A CA 1
ATOM 1767 C C . LEU A 1 234 ? 18.265 -17.013 24.012 1.00 9.60 260 LEU A C 1
ATOM 1768 O O . LEU A 1 234 ? 17.501 -17.814 24.566 1.00 9.65 260 LEU A O 1
ATOM 1773 N N . LYS A 1 235 ? 19.586 -17.152 23.985 1.00 8.76 261 LYS A N 1
ATOM 1774 C CA . LYS A 1 235 ? 20.292 -18.233 24.680 1.00 8.21 261 LYS A CA 1
ATOM 1775 C C . LYS A 1 235 ? 20.926 -17.699 25.971 1.00 9.22 261 LYS A C 1
ATOM 1776 O O . LYS A 1 235 ? 21.736 -16.767 25.911 1.00 8.71 261 LYS A O 1
ATOM 1782 N N . ALA A 1 236 ? 20.610 -18.323 27.106 1.00 8.97 262 ALA A N 1
ATOM 1783 C CA . ALA A 1 236 ? 21.298 -17.985 28.368 1.00 9.00 262 ALA A CA 1
ATOM 1784 C C . ALA A 1 236 ? 22.548 -18.838 28.552 1.00 9.40 262 ALA A C 1
ATOM 1785 O O . ALA A 1 236 ? 22.623 -19.979 28.045 1.00 10.20 262 ALA A O 1
ATOM 1787 N N . GLN A 1 237 ? 23.529 -18.297 29.270 1.00 9.24 263 GLN A N 1
ATOM 1788 C CA . GLN A 1 237 ? 24.682 -19.076 29.659 1.00 9.07 263 GLN A CA 1
ATOM 1789 C C . GLN A 1 237 ? 25.052 -18.828 31.115 1.00 8.65 263 GLN A C 1
ATOM 1790 O O . GLN A 1 237 ? 25.113 -17.677 31.541 1.00 8.36 263 GLN A O 1
ATOM 1796 N N . HIS A 1 238 ? 25.291 -19.919 31.856 1.00 8.34 264 HIS A N 1
ATOM 1797 C CA . HIS A 1 238 ? 25.944 -19.906 33.179 1.00 8.15 264 HIS A CA 1
ATOM 1798 C C . HIS A 1 238 ? 26.004 -18.550 33.897 1.00 7.74 264 HIS A C 1
ATOM 1799 O O . HIS A 1 238 ? 27.088 -17.951 34.008 1.00 7.58 264 HIS A O 1
ATOM 1806 N N . PRO A 1 239 ? 24.846 -18.056 34.371 1.00 7.36 265 PRO A N 1
ATOM 1807 C CA . PRO A 1 239 ? 24.824 -16.750 35.041 1.00 7.42 265 PRO A CA 1
ATOM 1808 C C . PRO A 1 239 ? 25.179 -16.810 36.524 1.00 7.22 265 PRO A C 1
ATOM 1809 O O . PRO A 1 239 ? 24.394 -16.354 37.366 1.00 7.06 265 PRO A O 1
ATOM 1813 N N . GLU A 1 240 ? 26.332 -17.396 36.861 1.00 7.16 266 GLU A N 1
ATOM 1814 C CA . GLU A 1 240 ? 26.700 -17.517 38.278 1.00 6.86 266 GLU A CA 1
ATOM 1815 C C . GLU A 1 240 ? 26.830 -16.157 38.971 1.00 7.59 266 GLU A C 1
ATOM 1816 O O . GLU A 1 240 ? 26.355 -16.016 40.085 1.00 7.63 266 GLU A O 1
ATOM 1822 N N . TYR A 1 241 ? 27.489 -15.186 38.330 1.00 7.28 267 TYR A N 1
ATOM 1823 C CA . TYR A 1 241 ? 27.724 -13.901 39.019 1.00 7.57 267 TYR A CA 1
ATOM 1824 C C . TYR A 1 241 ? 26.382 -13.223 39.339 1.00 7.46 267 TYR A C 1
ATOM 1825 O O . TYR A 1 241 ? 26.132 -12.739 40.461 1.00 7.68 267 TYR A O 1
ATOM 1834 N N . GLU A 1 242 ? 25.518 -13.202 38.333 1.00 7.20 268 GLU A N 1
ATOM 1835 C CA . GLU A 1 242 ? 24.199 -12.565 38.435 1.00 7.25 268 GLU A CA 1
ATOM 1836 C C . GLU A 1 242 ? 23.322 -13.225 39.499 1.00 7.65 268 GLU A C 1
ATOM 1837 O O . GLU A 1 242 ? 22.725 -12.547 40.356 1.00 7.75 268 GLU A O 1
ATOM 1843 N N . THR A 1 243 ? 23.238 -14.550 39.440 1.00 7.01 269 THR A N 1
ATOM 1844 C CA . THR A 1 243 ? 22.364 -15.295 40.346 1.00 7.13 269 THR A CA 1
ATOM 1845 C C . THR A 1 243 ? 22.946 -15.350 41.791 1.00 7.09 269 THR A C 1
ATOM 1846 O O . THR A 1 243 ? 22.206 -15.137 42.754 1.00 7.99 269 THR A O 1
ATOM 1850 N N . TRP A 1 244 ? 24.262 -15.527 41.927 1.00 7.16 270 TRP A N 1
ATOM 1851 C CA . TRP A 1 244 ? 24.938 -15.386 43.243 1.00 7.57 270 TRP A CA 1
ATOM 1852 C C . TRP A 1 244 ? 24.643 -14.017 43.885 1.00 7.72 270 TRP A C 1
ATOM 1853 O O . TRP A 1 244 ? 24.340 -13.942 45.073 1.00 8.47 270 TRP A O 1
ATOM 1864 N N . THR A 1 245 ? 24.673 -12.957 43.077 1.00 7.93 271 THR A N 1
ATOM 1865 C CA . THR A 1 245 ? 24.331 -11.610 43.552 1.00 8.54 271 THR A CA 1
ATOM 1866 C C . THR A 1 245 ? 22.894 -11.549 44.139 1.00 8.27 271 THR A C 1
ATOM 1867 O O . THR A 1 245 ? 22.645 -10.913 45.179 1.00 9.16 271 THR A O 1
ATOM 1871 N N . ALA A 1 246 ? 21.974 -12.238 43.468 1.00 8.46 272 ALA A N 1
ATOM 1872 C CA . ALA A 1 246 ? 20.555 -12.263 43.833 1.00 8.60 272 ALA A CA 1
ATOM 1873 C C . ALA A 1 246 ? 20.244 -13.077 45.094 1.00 9.07 272 ALA A C 1
ATOM 1874 O O . ALA A 1 246 ? 19.204 -12.842 45.747 1.00 9.02 272 ALA A O 1
ATOM 1876 N N . GLY A 1 247 ? 21.121 -14.031 45.429 1.00 7.61 273 GLY A N 1
ATOM 1877 C CA . GLY A 1 247 ? 20.834 -14.990 46.508 1.00 8.64 273 GLY A CA 1
ATOM 1878 C C . GLY A 1 247 ? 21.317 -14.512 47.871 1.00 9.11 273 GLY A C 1
ATOM 1879 O O . GLY A 1 247 ? 22.023 -13.501 47.972 1.00 8.78 273 GLY A O 1
ATOM 1880 N N . ILE A 1 248 ? 20.926 -15.233 48.916 1.00 9.29 274 ILE A N 1
ATOM 1881 C CA . ILE A 1 248 ? 21.230 -14.823 50.286 1.00 10.01 274 ILE A CA 1
ATOM 1882 C C . ILE A 1 248 ? 22.728 -14.691 50.557 1.00 9.25 274 ILE A C 1
ATOM 1883 O O . ILE A 1 248 ? 23.162 -13.731 51.202 1.00 7.86 274 ILE A O 1
ATOM 1888 N N . HIS A 1 249 ? 23.505 -15.658 50.080 1.00 8.58 275 HIS A N 1
ATOM 1889 C CA . HIS A 1 249 ? 24.946 -15.606 50.326 1.00 9.00 275 HIS A CA 1
ATOM 1890 C C . HIS A 1 249 ? 25.527 -14.355 49.682 1.00 8.89 275 HIS A C 1
ATOM 1891 O O . HIS A 1 249 ? 26.261 -13.590 50.335 1.00 9.09 275 HIS A O 1
ATOM 1898 N N . GLY A 1 250 ? 25.175 -14.119 48.422 1.00 7.97 276 GLY A N 1
ATOM 1899 C CA . GLY A 1 250 ? 25.662 -12.911 47.723 1.00 8.84 276 GLY A CA 1
ATOM 1900 C C . GLY A 1 250 ? 25.234 -11.624 48.424 1.00 9.24 276 GLY A C 1
ATOM 1901 O O . GLY A 1 250 ? 26.030 -10.687 48.580 1.00 9.06 276 GLY A O 1
ATOM 1902 N N . LYS A 1 251 ? 24.005 -11.592 48.925 1.00 8.64 277 LYS A N 1
ATOM 1903 C CA . LYS A 1 251 ? 23.529 -10.383 49.639 1.00 10.31 277 LYS A CA 1
ATOM 1904 C C . LYS A 1 251 ? 24.370 -10.089 50.881 1.00 10.41 277 LYS A C 1
ATOM 1905 O O . LYS A 1 251 ? 24.450 -8.941 51.315 1.00 11.97 277 LYS A O 1
ATOM 1911 N N . ASN A 1 252 ? 24.956 -11.137 51.462 1.00 9.75 278 ASN A N 1
ATOM 1912 C CA . ASN A 1 252 ? 25.808 -11.035 52.646 1.00 9.93 278 ASN A CA 1
ATOM 1913 C C . ASN A 1 252 ? 27.299 -10.968 52.310 1.00 10.07 278 ASN A C 1
ATOM 1914 O O . ASN A 1 252 ? 28.163 -11.024 53.208 1.00 10.08 278 ASN A O 1
ATOM 1919 N N . ASN A 1 253 ? 27.588 -10.821 51.016 1.00 10.46 279 ASN A N 1
ATOM 1920 C CA . ASN A 1 253 ? 28.957 -10.840 50.470 1.00 11.28 279 ASN A CA 1
ATOM 1921 C C . ASN A 1 253 ? 29.779 -12.058 50.927 1.00 11.07 279 ASN A C 1
ATOM 1922 O O . ASN A 1 253 ? 30.982 -11.975 51.209 1.00 11.55 279 ASN A O 1
ATOM 1927 N N . VAL A 1 254 ? 29.100 -13.195 51.021 1.00 9.90 280 VAL A N 1
ATOM 1928 C CA . VAL A 1 254 ? 29.786 -14.475 51.110 1.00 9.75 280 VAL A CA 1
ATOM 1929 C C . VAL A 1 254 ? 30.275 -14.702 49.670 1.00 9.45 280 VAL A C 1
ATOM 1930 O O . VAL A 1 254 ? 29.466 -14.883 48.746 1.00 8.86 280 VAL A O 1
ATOM 1934 N N . THR A 1 255 ? 31.594 -14.651 49.482 1.00 9.51 281 THR A N 1
ATOM 1935 C CA . THR A 1 255 ? 32.215 -14.616 48.137 1.00 9.39 281 THR A CA 1
ATOM 1936 C C . THR A 1 255 ? 32.324 -16.005 47.497 1.00 9.72 281 THR A C 1
ATOM 1937 O O . THR A 1 255 ? 32.239 -17.021 48.199 1.00 8.82 281 THR A O 1
ATOM 1941 N N . CYS A 1 256 ? 32.526 -16.055 46.175 1.00 9.69 282 CYS A N 1
ATOM 1942 C CA . CYS A 1 256 ? 32.707 -17.347 45.487 1.00 10.48 282 CYS A CA 1
ATOM 1943 C C . CYS A 1 256 ? 33.836 -18.100 46.180 1.00 11.14 282 CYS A C 1
ATOM 1944 O O . CYS A 1 256 ? 33.783 -19.324 46.314 1.00 10.84 282 CYS A O 1
ATOM 1947 N N . ILE A 1 257 ? 34.854 -17.347 46.598 1.00 11.09 283 ILE A N 1
ATOM 1948 C CA . ILE A 1 257 ? 36.069 -17.908 47.210 1.00 12.80 283 ILE A CA 1
ATOM 1949 C C . ILE A 1 257 ? 35.801 -18.548 48.582 1.00 12.24 283 ILE A C 1
ATOM 1950 O O . ILE A 1 257 ? 36.371 -19.611 48.910 1.00 12.32 283 ILE A O 1
ATOM 1955 N N . ASP A 1 258 ? 34.916 -17.931 49.369 1.00 12.26 284 ASP A N 1
ATOM 1956 C CA . ASP A 1 258 ? 34.547 -18.486 50.677 1.00 12.41 284 ASP A CA 1
ATOM 1957 C C . ASP A 1 258 ? 34.163 -19.960 50.568 1.00 12.15 284 ASP A C 1
ATOM 1958 O O . ASP A 1 258 ? 34.518 -20.772 51.443 1.00 13.08 284 ASP A O 1
ATOM 1963 N N . CYS A 1 259 ? 33.445 -20.308 49.499 1.00 10.81 285 CYS A N 1
ATOM 1964 C CA . CYS A 1 259 ? 33.026 -21.705 49.288 1.00 10.44 285 CYS A CA 1
ATOM 1965 C C . CYS A 1 259 ? 33.934 -22.520 48.368 1.00 10.37 285 CYS A C 1
ATOM 1966 O O . CYS A 1 259 ? 34.185 -23.690 48.635 1.00 10.38 285 CYS A O 1
ATOM 1969 N N . HIS A 1 260 ? 34.415 -21.914 47.291 1.00 10.27 286 HIS A N 1
ATOM 1970 C CA . HIS A 1 260 ? 35.124 -22.685 46.268 1.00 11.00 286 HIS A CA 1
ATOM 1971 C C . HIS A 1 260 ? 36.657 -22.647 46.374 1.00 12.02 286 HIS A C 1
ATOM 1972 O O . HIS A 1 260 ? 37.327 -23.487 45.751 1.00 12.78 286 HIS A O 1
ATOM 1979 N N . MET A 1 261 ? 37.202 -21.682 47.122 1.00 12.42 287 MET A N 1
ATOM 1980 C CA . MET A 1 261 ? 38.673 -21.518 47.275 1.00 13.70 287 MET A CA 1
ATOM 1981 C C . MET A 1 261 ? 39.064 -21.252 48.722 1.00 14.31 287 MET A C 1
ATOM 1982 O O . MET A 1 261 ? 39.633 -20.199 49.044 1.00 14.21 287 MET A O 1
ATOM 1987 N N . PRO A 1 262 ? 38.783 -22.216 49.607 1.00 14.29 288 PRO A N 1
ATOM 1988 C CA . PRO A 1 262 ? 38.975 -21.960 51.038 1.00 15.24 288 PRO A CA 1
ATOM 1989 C C . PRO A 1 262 ? 40.448 -21.787 51.389 1.00 15.14 288 PRO A C 1
ATOM 1990 O O . PRO A 1 262 ? 41.318 -22.300 50.680 1.00 15.04 288 PRO A O 1
ATOM 1994 N N . LYS A 1 263 ? 40.708 -21.054 52.472 1.00 16.05 289 LYS A N 1
ATOM 1995 C CA . LYS A 1 263 ? 42.039 -20.981 53.036 1.00 16.48 289 LYS A CA 1
ATOM 1996 C C . LYS A 1 263 ? 42.317 -22.307 53.727 1.00 17.09 289 LYS A C 1
ATOM 1997 O O . LYS A 1 263 ? 41.505 -22.780 54.536 1.00 17.26 289 LYS A O 1
ATOM 2003 N N . VAL A 1 264 ? 43.453 -22.908 53.389 1.00 18.31 290 VAL A N 1
ATOM 2004 C CA . VAL A 1 264 ? 43.854 -24.221 53.916 1.00 19.39 290 VAL A CA 1
ATOM 2005 C C . VAL A 1 264 ? 45.314 -24.148 54.363 1.00 20.45 290 VAL A C 1
ATOM 2006 O O . VAL A 1 264 ? 46.007 -23.182 54.055 1.00 20.63 290 VAL A O 1
ATOM 2010 N N . GLN A 1 265 ? 45.776 -25.154 55.102 1.00 22.19 291 GLN A N 1
ATOM 2011 C CA . GLN A 1 265 ? 47.180 -25.208 55.507 1.00 23.57 291 GLN A CA 1
ATOM 2012 C C . GLN A 1 265 ? 47.978 -26.189 54.639 1.00 24.06 291 GLN A C 1
ATOM 2013 O O . GLN A 1 265 ? 47.462 -27.242 54.252 1.00 24.13 291 GLN A O 1
ATOM 2019 N N . ASN A 1 266 ? 49.210 -25.817 54.299 1.00 25.46 292 ASN A N 1
ATOM 2020 C CA . ASN A 1 266 ? 50.151 -26.778 53.702 1.00 27.25 292 ASN A CA 1
ATOM 2021 C C . ASN A 1 266 ? 50.743 -27.715 54.780 1.00 28.37 292 ASN A C 1
ATOM 2022 O O . ASN A 1 266 ? 50.489 -27.517 55.976 1.00 28.25 292 ASN A O 1
ATOM 2027 N N . ALA A 1 267 ? 51.506 -28.726 54.359 1.00 29.60 293 ALA A N 1
ATOM 2028 C CA . ALA A 1 267 ? 52.135 -29.684 55.293 1.00 30.94 293 ALA A CA 1
ATOM 2029 C C . ALA A 1 267 ? 52.920 -29.008 56.436 1.00 31.53 293 ALA A C 1
ATOM 2030 O O . ALA A 1 267 ? 53.013 -29.552 57.549 1.00 32.33 293 ALA A O 1
ATOM 2032 N N . GLU A 1 268 ? 53.459 -27.822 56.164 1.00 32.24 294 GLU A N 1
ATOM 2033 C CA . GLU A 1 268 ? 54.224 -27.057 57.146 1.00 32.44 294 GLU A CA 1
ATOM 2034 C C . GLU A 1 268 ? 53.352 -26.107 57.979 1.00 32.58 294 GLU A C 1
ATOM 2035 O O . GLU A 1 268 ? 53.874 -25.307 58.763 1.00 33.18 294 GLU A O 1
ATOM 2041 N N . GLY A 1 269 ? 52.030 -26.201 57.806 1.00 32.36 295 GLY A N 1
ATOM 2042 C CA . GLY A 1 269 ? 51.057 -25.384 58.544 1.00 31.40 295 GLY A CA 1
ATOM 2043 C C . GLY A 1 269 ? 50.857 -23.970 58.035 1.00 30.71 295 GLY A C 1
ATOM 2044 O O . GLY A 1 269 ? 50.135 -23.191 58.656 1.00 31.60 295 GLY A O 1
ATOM 2045 N N . LYS A 1 270 ? 51.516 -23.622 56.929 1.00 29.57 296 LYS A N 1
ATOM 2046 C CA . LYS A 1 270 ? 51.375 -22.296 56.313 1.00 28.38 296 LYS A CA 1
ATOM 2047 C C . LYS A 1 270 ? 50.040 -22.179 55.561 1.00 26.89 296 LYS A C 1
ATOM 2048 O O . LYS A 1 270 ? 49.658 -23.083 54.817 1.00 26.44 296 LYS A O 1
ATOM 2054 N N . LEU A 1 271 ? 49.349 -21.059 55.768 1.00 24.95 297 LEU A N 1
ATOM 2055 C CA . LEU A 1 271 ? 48.061 -20.809 55.115 1.00 22.73 297 LEU A CA 1
ATOM 2056 C C . LEU A 1 271 ? 48.217 -20.385 53.665 1.00 21.38 297 LEU A C 1
ATOM 2057 O O . LEU A 1 271 ? 49.036 -19.508 53.336 1.00 20.84 297 LEU A O 1
ATOM 2062 N N . TYR A 1 272 ? 47.409 -20.991 52.796 1.00 19.59 298 TYR A N 1
ATOM 2063 C CA . TYR A 1 272 ? 47.294 -20.527 51.420 1.00 17.88 298 TYR A CA 1
ATOM 2064 C C . TYR A 1 272 ? 45.864 -20.763 50.892 1.00 16.71 298 TYR A C 1
ATOM 2065 O O . TYR A 1 272 ? 45.069 -21.476 51.505 1.00 16.43 298 TYR A O 1
ATOM 2074 N N . THR A 1 273 ? 45.558 -20.148 49.759 1.00 15.07 299 THR A N 1
ATOM 2075 C CA . THR A 1 273 ? 44.246 -20.294 49.144 1.00 14.18 299 THR A CA 1
ATOM 2076 C C . THR A 1 273 ? 44.258 -21.563 48.296 1.00 13.75 299 THR A C 1
ATOM 2077 O O . THR A 1 273 ? 45.128 -21.733 47.435 1.00 13.48 299 THR A O 1
ATOM 2081 N N . ASP A 1 274 ? 43.322 -22.469 48.576 1.00 13.15 300 ASP A N 1
ATOM 2082 C CA . ASP A 1 274 ? 43.209 -23.704 47.828 1.00 13.55 300 ASP A CA 1
ATOM 2083 C C . ASP A 1 274 ? 42.758 -23.378 46.399 1.00 12.95 300 ASP A C 1
ATOM 2084 O O . ASP A 1 274 ? 41.651 -22.880 46.196 1.00 13.22 300 ASP A O 1
ATOM 2089 N N . HIS A 1 275 ? 43.622 -23.650 45.422 1.00 12.40 301 HIS A N 1
ATOM 2090 C CA . HIS A 1 275 ? 43.313 -23.354 44.017 1.00 11.65 301 HIS A CA 1
ATOM 2091 C C . HIS A 1 275 ? 42.640 -24.527 43.272 1.00 12.02 301 HIS A C 1
ATOM 2092 O O . HIS A 1 275 ? 42.345 -24.418 42.077 1.00 12.19 301 HIS A O 1
ATOM 2099 N N . LYS A 1 276 ? 42.388 -25.635 43.968 1.00 10.61 302 LYS A N 1
ATOM 2100 C CA . LYS A 1 276 ? 41.646 -26.741 43.358 1.00 11.44 302 LYS A CA 1
ATOM 2101 C C . LYS A 1 276 ? 40.145 -26.430 43.414 1.00 11.71 302 LYS A C 1
ATOM 2102 O O . LYS A 1 276 ? 39.410 -26.866 44.328 1.00 11.60 302 LYS A O 1
ATOM 2108 N N . ILE A 1 277 ? 39.705 -25.647 42.431 1.00 11.39 303 ILE A N 1
ATOM 2109 C CA . ILE A 1 277 ? 38.341 -25.102 42.435 1.00 11.83 303 ILE A CA 1
ATOM 2110 C C . ILE A 1 277 ? 37.347 -26.188 42.043 1.00 11.91 303 ILE A C 1
ATOM 2111 O O . ILE A 1 277 ? 37.342 -26.646 40.900 1.00 12.11 303 ILE A O 1
ATOM 2116 N N . GLY A 1 278 ? 36.523 -26.602 43.003 1.00 11.77 304 GLY A N 1
ATOM 2117 C CA . GLY A 1 278 ? 35.562 -27.681 42.762 1.00 11.93 304 GLY A CA 1
ATOM 2118 C C . GLY A 1 278 ? 34.364 -27.546 43.681 1.00 11.87 304 GLY A C 1
ATOM 2119 O O . GLY A 1 278 ? 33.957 -26.440 44.023 1.00 11.90 304 GLY A O 1
ATOM 2120 N N . ASN A 1 279 ? 33.824 -28.679 44.098 1.00 11.91 305 ASN A N 1
ATOM 2121 C CA . ASN A 1 279 ? 32.623 -28.709 44.925 1.00 12.13 305 ASN A CA 1
ATOM 2122 C C . ASN A 1 279 ? 32.956 -28.403 46.383 1.00 12.57 305 ASN A C 1
ATOM 2123 O O . ASN A 1 279 ? 33.761 -29.106 46.994 1.00 12.27 305 ASN A O 1
ATOM 2128 N N . PRO A 1 280 ? 32.362 -27.322 46.941 1.00 12.86 306 PRO A N 1
ATOM 2129 C CA . PRO A 1 280 ? 32.661 -26.977 48.334 1.00 13.13 306 PRO A CA 1
ATOM 2130 C C . PRO A 1 280 ? 32.422 -28.087 49.354 1.00 13.23 306 PRO A C 1
ATOM 2131 O O . PRO A 1 280 ? 33.069 -28.083 50.400 1.00 13.78 306 PRO A O 1
ATOM 2135 N N . PHE A 1 281 ? 31.511 -29.016 49.063 1.00 13.62 307 PHE A N 1
ATOM 2136 C CA . PHE A 1 281 ? 31.210 -30.121 49.983 1.00 15.04 307 PHE A CA 1
ATOM 2137 C C . PHE A 1 281 ? 32.361 -31.123 50.104 1.00 16.27 307 PHE A C 1
ATOM 2138 O O . PHE A 1 281 ? 32.362 -31.980 50.994 1.00 17.24 307 PHE A O 1
ATOM 2146 N N . ASP A 1 282 ? 33.346 -31.007 49.224 1.00 16.64 308 ASP A N 1
ATOM 2147 C CA . ASP A 1 282 ? 34.498 -31.899 49.299 1.00 17.44 308 ASP A CA 1
ATOM 2148 C C . ASP A 1 282 ? 35.492 -31.483 50.383 1.00 17.42 308 ASP A C 1
ATOM 2149 O O . ASP A 1 282 ? 36.333 -32.280 50.789 1.00 17.64 308 ASP A O 1
ATOM 2154 N N . ASN A 1 283 ? 35.372 -30.247 50.863 1.00 16.02 309 ASN A N 1
ATOM 2155 C CA . ASN A 1 283 ? 36.024 -29.849 52.109 1.00 16.42 309 ASN A CA 1
ATOM 2156 C C . ASN A 1 283 ? 35.101 -28.986 52.971 1.00 15.62 309 ASN A C 1
ATOM 2157 O O . ASN A 1 283 ? 35.397 -27.819 53.265 1.00 14.63 309 ASN A O 1
ATOM 2162 N N . PHE A 1 284 ? 33.989 -29.595 53.370 1.00 15.01 310 PHE A N 1
ATOM 2163 C CA . PHE A 1 284 ? 32.962 -28.959 54.196 1.00 14.25 310 PHE A CA 1
ATOM 2164 C C . PHE A 1 284 ? 33.548 -28.286 55.444 1.00 14.39 310 PHE A C 1
ATOM 2165 O O . PHE A 1 284 ? 33.140 -27.183 55.796 1.00 13.35 310 PHE A O 1
ATOM 2173 N N . ALA A 1 285 ? 34.506 -28.949 56.092 1.00 15.11 311 ALA A N 1
ATOM 2174 C CA . ALA A 1 285 ? 35.140 -28.433 57.315 1.00 15.73 311 ALA A CA 1
ATOM 2175 C C . ALA A 1 285 ? 35.770 -27.049 57.144 1.00 15.71 311 ALA A C 1
ATOM 2176 O O . ALA A 1 285 ? 35.838 -26.265 58.084 1.00 16.76 311 ALA A O 1
ATOM 2178 N N . GLN A 1 286 ? 36.234 -26.753 55.935 1.00 15.72 312 GLN A N 1
ATOM 2179 C CA . GLN A 1 286 ? 36.898 -25.491 55.674 1.00 16.26 312 GLN A CA 1
ATOM 2180 C C . GLN A 1 286 ? 36.067 -24.572 54.785 1.00 15.24 312 GLN A C 1
ATOM 2181 O O . GLN A 1 286 ? 36.537 -23.524 54.383 1.00 15.03 312 GLN A O 1
ATOM 2187 N N . THR A 1 287 ? 34.846 -24.987 54.469 1.00 13.52 313 THR A N 1
ATOM 2188 C CA . THR A 1 287 ? 33.947 -24.141 53.692 1.00 12.97 313 THR A CA 1
ATOM 2189 C C . THR A 1 287 ? 32.706 -23.814 54.544 1.00 12.00 313 THR A C 1
ATOM 2190 O O . THR A 1 287 ? 32.782 -22.919 55.397 1.00 12.54 313 THR A O 1
ATOM 2194 N N . CYS A 1 288 ? 31.602 -24.534 54.348 1.00 11.41 314 CYS A N 1
ATOM 2195 C CA . CYS A 1 288 ? 30.342 -24.256 55.093 1.00 11.63 314 CYS A CA 1
ATOM 2196 C C . CYS A 1 288 ? 30.554 -24.195 56.601 1.00 11.95 314 CYS A C 1
ATOM 2197 O O . CYS A 1 288 ? 29.922 -23.369 57.279 1.00 12.55 314 CYS A O 1
ATOM 2200 N N . ALA A 1 289 ? 31.429 -25.068 57.127 1.00 12.23 315 ALA A N 1
ATOM 2201 C CA . ALA A 1 289 ? 31.621 -25.165 58.595 1.00 12.94 315 ALA A CA 1
ATOM 2202 C C . ALA A 1 289 ? 32.238 -23.889 59.193 1.00 13.47 315 ALA A C 1
ATOM 2203 O O . ALA A 1 289 ? 32.172 -23.664 60.419 1.00 13.41 315 ALA A O 1
ATOM 2205 N N . ASN A 1 290 ? 32.837 -23.065 58.332 1.00 14.30 316 ASN A N 1
ATOM 2206 C CA . ASN A 1 290 ? 33.353 -21.757 58.748 1.00 14.88 316 ASN A CA 1
ATOM 2207 C C . ASN A 1 290 ? 32.273 -20.833 59.263 1.00 14.08 316 ASN A C 1
ATOM 2208 O O . ASN A 1 290 ? 32.559 -19.987 60.096 1.00 14.93 316 ASN A O 1
ATOM 2213 N N . CYS A 1 291 ? 31.044 -20.981 58.764 1.00 12.63 317 CYS A N 1
ATOM 2214 C CA . CYS A 1 291 ? 29.963 -20.091 59.152 1.00 12.24 317 CYS A CA 1
ATOM 2215 C C . CYS A 1 291 ? 28.758 -20.795 59.726 1.00 12.55 317 CYS A C 1
ATOM 2216 O O . CYS A 1 291 ? 27.944 -20.154 60.342 1.00 14.07 317 CYS A O 1
ATOM 2219 N N . HIS A 1 292 ? 28.647 -22.108 59.529 1.00 11.88 318 HIS A N 1
ATOM 2220 C CA . HIS A 1 292 ? 27.443 -22.853 59.907 1.00 11.57 318 HIS A CA 1
ATOM 2221 C C . HIS A 1 292 ? 27.748 -23.899 60.951 1.00 12.43 318 HIS A C 1
ATOM 2222 O O . HIS A 1 292 ? 28.797 -24.551 60.871 1.00 11.92 318 HIS A O 1
ATOM 2229 N N . THR A 1 293 ? 26.826 -24.073 61.902 1.00 11.97 319 THR A N 1
ATOM 2230 C CA . THR A 1 293 ? 26.994 -25.094 62.939 1.00 12.68 319 THR A CA 1
ATOM 2231 C C . THR A 1 293 ? 26.413 -26.445 62.532 1.00 12.93 319 THR A C 1
ATOM 2232 O O . THR A 1 293 ? 26.670 -27.444 63.206 1.00 12.98 319 THR A O 1
ATOM 2236 N N . GLN A 1 294 ? 25.615 -26.475 61.459 1.00 12.75 320 GLN A N 1
ATOM 2237 C CA . GLN A 1 294 ? 24.935 -27.707 61.039 1.00 13.68 320 GLN A CA 1
ATOM 2238 C C . GLN A 1 294 ? 25.947 -28.686 60.485 1.00 14.52 320 GLN A C 1
ATOM 2239 O O . GLN A 1 294 ? 26.950 -28.280 59.899 1.00 14.57 320 GLN A O 1
ATOM 2245 N N . ASP A 1 295 ? 25.699 -29.978 60.650 1.00 15.70 321 ASP A N 1
ATOM 2246 C CA . ASP A 1 295 ? 26.655 -30.919 60.089 1.00 16.54 321 ASP A CA 1
ATOM 2247 C C . ASP A 1 295 ? 26.547 -31.094 58.551 1.00 15.79 321 ASP A C 1
ATOM 2248 O O . ASP A 1 295 ? 25.577 -30.638 57.916 1.00 15.71 321 ASP A O 1
ATOM 2253 N N . LYS A 1 296 ? 27.539 -31.781 57.984 1.00 14.52 322 LYS A N 1
ATOM 2254 C CA . LYS A 1 296 ? 27.671 -31.909 56.547 1.00 14.06 322 LYS A CA 1
ATOM 2255 C C . LYS A 1 296 ? 26.440 -32.575 55.931 1.00 13.90 322 LYS A C 1
ATOM 2256 O O . LYS A 1 296 ? 25.895 -32.076 54.944 1.00 13.28 322 LYS A O 1
ATOM 2262 N N . ALA A 1 297 ? 26.011 -33.711 56.492 1.00 13.90 323 ALA A N 1
ATOM 2263 C CA . ALA A 1 297 ? 24.846 -34.408 55.938 1.00 14.21 323 ALA A CA 1
ATOM 2264 C C . ALA A 1 297 ? 23.577 -33.535 55.953 1.00 14.02 323 ALA A C 1
ATOM 2265 O O . ALA A 1 297 ? 22.795 -33.548 54.991 1.00 13.53 323 ALA A O 1
ATOM 2267 N N . ALA A 1 298 ? 23.384 -32.763 57.028 1.00 13.50 324 ALA A N 1
ATOM 2268 C CA . ALA A 1 298 ? 22.203 -31.902 57.156 1.00 13.22 324 ALA A CA 1
ATOM 2269 C C . ALA A 1 298 ? 22.169 -30.839 56.044 1.00 12.54 324 ALA A C 1
ATOM 2270 O O . ALA A 1 298 ? 21.126 -30.616 55.423 1.00 12.93 324 ALA A O 1
ATOM 2272 N N . LEU A 1 299 ? 23.311 -30.205 55.788 1.00 11.70 325 LEU A N 1
ATOM 2273 C CA . LEU A 1 299 ? 23.390 -29.174 54.727 1.00 11.43 325 LEU A CA 1
ATOM 2274 C C . LEU A 1 299 ? 23.337 -29.782 53.325 1.00 11.79 325 LEU A C 1
ATOM 2275 O O . LEU A 1 299 ? 22.680 -29.251 52.431 1.00 10.69 325 LEU A O 1
ATOM 2280 N N . GLN A 1 300 ? 23.975 -30.934 53.138 1.00 11.62 326 GLN A N 1
ATOM 2281 C CA . GLN A 1 300 ? 23.836 -31.651 51.859 1.00 11.92 326 GLN A CA 1
ATOM 2282 C C . GLN A 1 300 ? 22.382 -31.958 51.532 1.00 12.13 326 GLN A C 1
ATOM 2283 O O . GLN A 1 300 ? 21.950 -31.748 50.389 1.00 12.07 326 GLN A O 1
ATOM 2289 N N . LYS A 1 301 ? 21.632 -32.430 52.531 1.00 11.12 327 LYS A N 1
ATOM 2290 C CA . LYS A 1 301 ? 20.220 -32.758 52.321 1.00 12.53 327 LYS A CA 1
ATOM 2291 C C . LYS A 1 301 ? 19.387 -31.542 51.924 1.00 11.20 327 LYS A C 1
ATOM 2292 O O . LYS A 1 301 ? 18.543 -31.636 51.037 1.00 11.65 327 LYS A O 1
ATOM 2298 N N . VAL A 1 302 ? 19.629 -30.408 52.572 1.00 10.11 328 VAL A N 1
ATOM 2299 C CA . VAL A 1 302 ? 18.928 -29.172 52.197 1.00 9.89 328 VAL A CA 1
ATOM 2300 C C . VAL A 1 302 ? 19.240 -28.811 50.728 1.00 8.98 328 VAL A C 1
ATOM 2301 O O . VAL A 1 302 ? 18.333 -28.567 49.931 1.00 9.50 328 VAL A O 1
ATOM 2305 N N . VAL A 1 303 ? 20.515 -28.812 50.368 1.00 8.55 329 VAL A N 1
ATOM 2306 C CA . VAL A 1 303 ? 20.920 -28.423 49.016 1.00 8.38 329 VAL A CA 1
ATOM 2307 C C . VAL A 1 303 ? 20.315 -29.398 47.979 1.00 8.45 329 VAL A C 1
ATOM 2308 O O . VAL A 1 303 ? 19.799 -28.984 46.949 1.00 7.05 329 VAL A O 1
ATOM 2312 N N . ALA A 1 304 ? 20.369 -30.692 48.290 1.00 8.73 330 ALA A N 1
ATOM 2313 C CA . ALA A 1 304 ? 19.754 -31.729 47.439 1.00 8.82 330 ALA A CA 1
ATOM 2314 C C . ALA A 1 304 ? 18.237 -31.519 47.277 1.00 7.78 330 ALA A C 1
ATOM 2315 O O . ALA A 1 304 ? 17.683 -31.693 46.187 1.00 8.29 330 ALA A O 1
ATOM 2317 N N . GLU A 1 305 ? 17.574 -31.133 48.361 1.00 8.01 331 GLU A N 1
ATOM 2318 C CA . GLU A 1 305 ? 16.152 -30.790 48.325 1.00 8.26 331 GLU A CA 1
ATOM 2319 C C . GLU A 1 305 ? 15.816 -29.660 47.347 1.00 8.37 331 GLU A C 1
ATOM 2320 O O . GLU A 1 305 ? 14.887 -29.781 46.548 1.00 8.02 331 GLU A O 1
ATOM 2326 N N . ARG A 1 306 ? 16.554 -28.550 47.440 1.00 8.48 332 ARG A N 1
ATOM 2327 C CA . ARG A 1 306 ? 16.402 -27.466 46.474 1.00 7.38 332 ARG A CA 1
ATOM 2328 C C . ARG A 1 306 ? 16.677 -27.920 45.036 1.00 7.85 332 ARG A C 1
ATOM 2329 O O . ARG A 1 306 ? 15.978 -27.513 44.098 1.00 8.45 332 ARG A O 1
ATOM 2337 N N . LYS A 1 307 ? 17.696 -28.761 44.866 1.00 8.36 333 LYS A N 1
ATOM 2338 C CA . LYS A 1 307 ? 18.010 -29.274 43.553 1.00 8.30 333 LYS A CA 1
ATOM 2339 C C . LYS A 1 307 ? 16.806 -30.027 42.966 1.00 8.72 333 LYS A C 1
ATOM 2340 O O . LYS A 1 307 ? 16.465 -29.842 41.798 1.00 8.16 333 LYS A O 1
ATOM 2346 N N . GLN A 1 308 ? 16.175 -30.871 43.779 1.00 8.84 334 GLN A N 1
ATOM 2347 C CA . GLN A 1 308 ? 14.988 -31.630 43.337 1.00 10.27 334 GLN A CA 1
ATOM 2348 C C . GLN A 1 308 ? 13.783 -30.724 43.064 1.00 9.90 334 GLN A C 1
ATOM 2349 O O . GLN A 1 308 ? 13.085 -30.915 42.075 1.00 9.93 334 GLN A O 1
ATOM 2355 N N . SER A 1 309 ? 13.548 -29.739 43.939 1.00 9.28 335 SER A N 1
ATOM 2356 C CA . SER A 1 309 ? 12.454 -28.799 43.763 1.00 9.94 335 SER A CA 1
ATOM 2357 C C . SER A 1 309 ? 12.589 -28.093 42.414 1.00 9.55 335 SER A C 1
ATOM 2358 O O . SER A 1 309 ? 11.634 -28.024 41.613 1.00 9.33 335 SER A O 1
ATOM 2361 N N . ILE A 1 310 ? 13.793 -27.604 42.148 1.00 8.98 336 ILE A N 1
ATOM 2362 C CA . ILE A 1 310 ? 14.056 -26.895 40.921 1.00 9.42 336 ILE A CA 1
ATOM 2363 C C . ILE A 1 310 ? 14.023 -27.830 39.711 1.00 9.50 336 ILE A C 1
ATOM 2364 O O . ILE A 1 310 ? 13.462 -27.466 38.668 1.00 9.38 336 ILE A O 1
ATOM 2369 N N . ASN A 1 311 ? 14.615 -29.018 39.842 1.00 10.48 337 ASN A N 1
ATOM 2370 C CA . ASN A 1 311 ? 14.569 -29.991 38.745 1.00 11.02 337 ASN A CA 1
ATOM 2371 C C . ASN A 1 311 ? 13.151 -30.340 38.316 1.00 10.53 337 ASN A C 1
ATOM 2372 O O . ASN A 1 311 ? 12.852 -30.418 37.112 1.00 10.58 337 ASN A O 1
ATOM 2377 N N . ASP A 1 312 ? 12.276 -30.567 39.296 1.00 10.36 338 ASP A N 1
ATOM 2378 C CA . ASP A 1 312 ? 10.890 -30.936 39.025 1.00 10.84 338 ASP A CA 1
ATOM 2379 C C . ASP A 1 312 ? 10.195 -29.820 38.247 1.00 10.43 338 ASP A C 1
ATOM 2380 O O . ASP A 1 312 ? 9.526 -30.062 37.232 1.00 10.67 338 ASP A O 1
ATOM 2385 N N . LEU A 1 313 ? 10.372 -28.582 38.697 1.00 9.92 339 LEU A N 1
ATOM 2386 C CA . LEU A 1 313 ? 9.726 -27.463 38.028 1.00 10.58 339 LEU A CA 1
ATOM 2387 C C . LEU A 1 313 ? 10.347 -27.186 36.659 1.00 9.62 339 LEU A C 1
ATOM 2388 O O . LEU A 1 313 ? 9.625 -26.863 35.696 1.00 9.06 339 LEU A O 1
ATOM 2393 N N . LYS A 1 314 ? 11.672 -27.328 36.578 1.00 9.45 340 LYS A N 1
ATOM 2394 C CA . LYS A 1 314 ? 12.434 -27.164 35.327 1.00 8.89 340 LYS A CA 1
ATOM 2395 C C . LYS A 1 314 ? 11.880 -28.123 34.248 1.00 9.08 340 LYS A C 1
ATOM 2396 O O . LYS A 1 314 ? 11.663 -27.726 33.097 1.00 8.08 340 LYS A O 1
ATOM 2402 N N . ILE A 1 315 ? 11.646 -29.378 34.620 1.00 8.33 341 ILE A N 1
ATOM 2403 C CA . ILE A 1 315 ? 11.108 -30.354 33.658 1.00 8.76 341 ILE A CA 1
ATOM 2404 C C . ILE A 1 315 ? 9.714 -29.967 33.196 1.00 8.55 341 ILE A C 1
ATOM 2405 O O . ILE A 1 315 ? 9.416 -30.052 32.011 1.00 8.97 341 ILE A O 1
ATOM 2410 N N . LYS A 1 316 ? 8.875 -29.512 34.124 1.00 8.55 342 LYS A N 1
ATOM 2411 C CA . LYS A 1 316 ? 7.520 -29.049 33.773 1.00 9.20 342 LYS A CA 1
ATOM 2412 C C . LYS A 1 316 ? 7.572 -27.914 32.752 1.00 9.12 342 LYS A C 1
ATOM 2413 O O . LYS A 1 316 ? 6.825 -27.920 31.763 1.00 8.88 342 LYS A O 1
ATOM 2419 N N . VAL A 1 317 ? 8.451 -26.941 32.988 1.00 8.58 343 VAL A N 1
ATOM 2420 C CA . VAL A 1 317 ? 8.596 -25.836 32.041 1.00 8.71 343 VAL A CA 1
ATOM 2421 C C . VAL A 1 317 ? 9.083 -26.327 30.673 1.00 8.68 343 VAL A C 1
ATOM 2422 O O . VAL A 1 317 ? 8.554 -25.924 29.620 1.00 8.29 343 VAL A O 1
ATOM 2426 N N . GLU A 1 318 ? 10.086 -27.202 30.692 1.00 7.76 344 GLU A N 1
ATOM 2427 C CA . GLU A 1 318 ? 10.652 -27.736 29.444 1.00 8.51 344 GLU A CA 1
ATOM 2428 C C . GLU A 1 318 ? 9.624 -28.504 28.645 1.00 8.86 344 GLU A C 1
ATOM 2429 O O . GLU A 1 318 ? 9.545 -28.330 27.444 1.00 8.35 344 GLU A O 1
ATOM 2435 N N . ASP A 1 319 ? 8.817 -29.325 29.322 1.00 9.13 345 ASP A N 1
ATOM 2436 C CA . ASP A 1 319 ? 7.738 -30.064 28.639 1.00 9.63 345 ASP A CA 1
ATOM 2437 C C . ASP A 1 319 ? 6.747 -29.111 27.956 1.00 9.92 345 ASP A C 1
ATOM 2438 O O . ASP A 1 319 ? 6.361 -29.316 26.798 1.00 9.55 345 ASP A O 1
ATOM 2443 N N . GLN A 1 320 ? 6.366 -28.052 28.670 1.00 9.84 346 GLN A N 1
ATOM 2444 C CA . GLN A 1 320 ? 5.479 -27.035 28.107 1.00 9.25 346 GLN A CA 1
ATOM 2445 C C . GLN A 1 320 ? 6.110 -26.386 26.859 1.00 8.88 346 GLN A C 1
ATOM 2446 O O . GLN A 1 320 ? 5.433 -26.161 25.857 1.00 8.81 346 GLN A O 1
ATOM 2452 N N . LEU A 1 321 ? 7.411 -26.109 26.923 1.00 8.58 347 LEU A N 1
ATOM 2453 C CA . LEU A 1 321 ? 8.119 -25.487 25.811 1.00 9.30 347 LEU A CA 1
ATOM 2454 C C . LEU A 1 321 ? 8.304 -26.432 24.629 1.00 9.76 347 LEU A C 1
ATOM 2455 O O . LEU A 1 321 ? 8.251 -25.994 23.485 1.00 9.30 347 LEU A O 1
ATOM 2460 N N . VAL A 1 322 ? 8.538 -27.718 24.909 1.00 9.98 348 VAL A N 1
ATOM 2461 C CA . VAL A 1 322 ? 8.602 -28.738 23.839 1.00 9.80 348 VAL A CA 1
ATOM 2462 C C . VAL A 1 322 ? 7.264 -28.740 23.074 1.00 10.00 348 VAL A C 1
ATOM 2463 O O . VAL A 1 322 ? 7.257 -28.680 21.840 1.00 10.29 348 VAL A O 1
ATOM 2467 N N . HIS A 1 323 ? 6.156 -28.799 23.810 1.00 9.62 349 HIS A N 1
ATOM 2468 C CA . HIS A 1 323 ? 4.833 -28.737 23.188 1.00 10.55 349 HIS A CA 1
ATOM 2469 C C . HIS A 1 323 ? 4.677 -27.449 22.392 1.00 10.80 349 HIS A C 1
ATOM 2470 O O . HIS A 1 323 ? 4.178 -27.479 21.263 1.00 11.13 349 HIS A O 1
ATOM 2477 N N . ALA A 1 324 ? 5.119 -26.329 22.963 1.00 9.96 350 ALA A N 1
ATOM 2478 C CA . ALA A 1 324 ? 4.942 -25.022 22.312 1.00 10.08 350 ALA A CA 1
ATOM 2479 C C . ALA A 1 324 ? 5.675 -24.950 20.965 1.00 9.76 350 ALA A C 1
ATOM 2480 O O . ALA A 1 324 ? 5.119 -24.441 19.984 1.00 10.23 350 ALA A O 1
ATOM 2482 N N . HIS A 1 325 ? 6.896 -25.483 20.917 1.00 9.59 351 HIS A N 1
ATOM 2483 C CA . HIS A 1 325 ? 7.696 -25.443 19.690 1.00 9.87 351 HIS A CA 1
ATOM 2484 C C . HIS A 1 325 ? 7.078 -26.331 18.605 1.00 9.76 351 HIS A C 1
ATOM 2485 O O . HIS A 1 325 ? 7.003 -25.934 17.438 1.00 10.20 351 HIS A O 1
ATOM 2492 N N . PHE A 1 326 ? 6.653 -27.538 18.983 1.00 10.41 352 PHE A N 1
ATOM 2493 C CA . PHE A 1 326 ? 6.000 -28.421 18.019 1.00 10.68 352 PHE A CA 1
ATOM 2494 C C . PHE A 1 326 ? 4.619 -27.919 17.578 1.00 10.50 352 PHE A C 1
ATOM 2495 O O . PHE A 1 326 ? 4.211 -28.141 16.436 1.00 10.87 352 PHE A O 1
ATOM 2503 N N . GLU A 1 327 ? 3.911 -27.246 18.482 1.00 10.79 353 GLU A N 1
ATOM 2504 C CA . GLU A 1 327 ? 2.613 -26.668 18.157 1.00 10.93 353 GLU A CA 1
ATOM 2505 C C . GLU A 1 327 ? 2.783 -25.505 17.176 1.00 11.26 353 GLU A C 1
ATOM 2506 O O . GLU A 1 327 ? 2.012 -25.389 16.211 1.00 11.26 353 GLU A O 1
ATOM 2512 N N . ALA A 1 328 ? 3.818 -24.689 17.404 1.00 10.40 354 ALA A N 1
ATOM 2513 C CA . ALA A 1 328 ? 4.203 -23.611 16.474 1.00 10.54 354 ALA A CA 1
ATOM 2514 C C . ALA A 1 328 ? 4.581 -24.191 15.107 1.00 10.92 354 ALA A C 1
ATOM 2515 O O . ALA A 1 328 ? 4.165 -23.654 14.068 1.00 11.17 354 ALA A O 1
ATOM 2517 N N . LYS A 1 329 ? 5.330 -25.294 15.105 1.00 10.72 355 LYS A N 1
ATOM 2518 C CA . LYS A 1 329 ? 5.648 -26.001 13.862 1.00 11.67 355 LYS A CA 1
ATOM 2519 C C . LYS A 1 329 ? 4.367 -26.417 13.122 1.00 12.18 355 LYS A C 1
ATOM 2520 O O . LYS A 1 329 ? 4.239 -26.159 11.914 1.00 12.96 355 LYS A O 1
ATOM 2526 N N . ALA A 1 330 ? 3.426 -27.042 13.844 1.00 12.52 356 ALA A N 1
ATOM 2527 C CA . ALA A 1 330 ? 2.130 -27.450 13.256 1.00 12.34 356 ALA A CA 1
ATOM 2528 C C . ALA A 1 330 ? 1.411 -26.257 12.644 1.00 12.66 356 ALA A C 1
ATOM 2529 O O . ALA A 1 330 ? 0.820 -26.372 11.574 1.00 12.39 356 ALA A O 1
ATOM 2531 N N . ALA A 1 331 ? 1.440 -25.119 13.339 1.00 12.55 357 ALA A N 1
ATOM 2532 C CA . ALA A 1 331 ? 0.760 -23.930 12.851 1.00 12.49 357 ALA A CA 1
ATOM 2533 C C . ALA A 1 331 ? 1.394 -23.425 11.549 1.00 13.08 357 ALA A C 1
ATOM 2534 O O . ALA A 1 331 ? 0.685 -23.094 10.580 1.00 13.12 357 ALA A O 1
ATOM 2536 N N . LEU A 1 332 ? 2.719 -23.366 11.529 1.00 12.90 358 LEU A N 1
ATOM 2537 C CA . LEU A 1 332 ? 3.462 -22.989 10.322 1.00 13.51 358 LEU A CA 1
ATOM 2538 C C . LEU A 1 332 ? 3.156 -23.959 9.167 1.00 14.49 358 LEU A C 1
ATOM 2539 O O . LEU A 1 332 ? 2.875 -23.513 8.054 1.00 14.94 358 LEU A O 1
ATOM 2544 N N . ASP A 1 333 ? 3.152 -25.259 9.464 1.00 15.16 359 ASP A N 1
ATOM 2545 C CA . ASP A 1 333 ? 2.877 -26.303 8.464 1.00 16.66 359 ASP A CA 1
ATOM 2546 C C . ASP A 1 333 ? 1.451 -26.226 7.938 1.00 17.36 359 ASP A C 1
ATOM 2547 O O . ASP A 1 333 ? 1.162 -26.702 6.834 1.00 18.37 359 ASP A O 1
ATOM 2552 N N . ALA A 1 334 ? 0.571 -25.619 8.732 1.00 17.04 360 ALA A N 1
ATOM 2553 C CA . ALA A 1 334 ? -0.808 -25.371 8.329 1.00 17.27 360 ALA A CA 1
ATOM 2554 C C . ALA A 1 334 ? -1.010 -24.022 7.626 1.00 17.25 360 ALA A C 1
ATOM 2555 O O . ALA A 1 334 ? -2.149 -23.665 7.317 1.00 18.65 360 ALA A O 1
ATOM 2557 N N . GLY A 1 335 ? 0.073 -23.284 7.389 1.00 16.68 361 GLY A N 1
ATOM 2558 C CA . GLY A 1 335 ? 0.037 -22.049 6.619 1.00 16.74 361 GLY A CA 1
ATOM 2559 C C . GLY A 1 335 ? -0.028 -20.750 7.402 1.00 16.29 361 GLY A C 1
ATOM 2560 O O . GLY A 1 335 ? -0.350 -19.704 6.837 1.00 16.78 361 GLY A O 1
ATOM 2561 N N . ALA A 1 336 ? 0.302 -20.792 8.691 1.00 15.99 362 ALA A N 1
ATOM 2562 C CA . ALA A 1 336 ? 0.285 -19.587 9.517 1.00 15.43 362 ALA A CA 1
ATOM 2563 C C . ALA A 1 336 ? 1.187 -18.496 8.942 1.00 15.58 362 ALA A C 1
ATOM 2564 O O . ALA A 1 336 ? 2.305 -18.772 8.493 1.00 15.74 362 ALA A O 1
ATOM 2566 N N . THR A 1 337 ? 0.701 -17.255 8.956 1.00 15.87 363 THR A N 1
ATOM 2567 C CA . THR A 1 337 ? 1.484 -16.123 8.457 1.00 16.85 363 THR A CA 1
ATOM 2568 C C . THR A 1 337 ? 2.452 -15.601 9.513 1.00 16.96 363 THR A C 1
ATOM 2569 O O . THR A 1 337 ? 2.344 -15.958 10.697 1.00 17.06 363 THR A O 1
ATOM 2573 N N . GLU A 1 338 ? 3.367 -14.730 9.091 1.00 16.46 364 GLU A N 1
ATOM 2574 C CA . GLU A 1 338 ? 4.293 -14.083 10.011 1.00 17.12 364 GLU A CA 1
ATOM 2575 C C . GLU A 1 338 ? 3.548 -13.287 11.085 1.00 17.02 364 GLU A C 1
ATOM 2576 O O . GLU A 1 338 ? 3.903 -13.340 12.264 1.00 16.29 364 GLU A O 1
ATOM 2582 N N . ALA A 1 339 ? 2.519 -12.549 10.670 1.00 16.68 365 ALA A N 1
ATOM 2583 C CA . ALA A 1 339 ? 1.721 -11.749 11.602 1.00 17.10 365 ALA A CA 1
ATOM 2584 C C . ALA A 1 339 ? 1.014 -12.610 12.647 1.00 16.94 365 ALA A C 1
ATOM 2585 O O . ALA A 1 339 ? 0.949 -12.251 13.839 1.00 16.97 365 ALA A O 1
ATOM 2587 N N . GLU A 1 340 ? 0.480 -13.741 12.188 1.00 15.99 366 GLU A N 1
ATOM 2588 C CA . GLU A 1 340 ? -0.225 -14.668 13.039 1.00 16.08 366 GLU A CA 1
ATOM 2589 C C . GLU A 1 340 ? 0.722 -15.291 14.068 1.00 15.03 366 GLU A C 1
ATOM 2590 O O . GLU A 1 340 ? 0.337 -15.518 15.212 1.00 15.36 366 GLU A O 1
ATOM 2596 N N . MET A 1 341 ? 1.950 -15.563 13.640 1.00 14.61 367 MET A N 1
ATOM 2597 C CA . MET A 1 341 ? 2.933 -16.269 14.485 1.00 14.00 367 MET A CA 1
ATOM 2598 C C . MET A 1 341 ? 3.654 -15.346 15.469 1.00 14.20 367 MET A C 1
ATOM 2599 O O . MET A 1 341 ? 4.132 -15.794 16.529 1.00 12.80 367 MET A O 1
ATOM 2604 N N . LYS A 1 342 ? 3.759 -14.071 15.107 1.00 14.03 368 LYS A N 1
ATOM 2605 C CA . LYS A 1 342 ? 4.548 -13.098 15.884 1.00 14.52 368 LYS A CA 1
ATOM 2606 C C . LYS A 1 342 ? 4.233 -13.042 17.402 1.00 13.65 368 LYS A C 1
ATOM 2607 O O . LYS A 1 342 ? 5.158 -13.163 18.202 1.00 14.02 368 LYS A O 1
ATOM 2613 N N . PRO A 1 343 ? 2.953 -12.880 17.798 1.00 14.33 369 PRO A N 1
ATOM 2614 C CA . PRO A 1 343 ? 2.633 -12.846 19.245 1.00 13.51 369 PRO A CA 1
ATOM 2615 C C . PRO A 1 343 ? 3.009 -14.151 19.958 1.00 13.03 369 PRO A C 1
ATOM 2616 O O . PRO A 1 343 ? 3.482 -14.114 21.099 1.00 12.83 369 PRO A O 1
ATOM 2620 N N . ILE A 1 344 ? 2.803 -15.287 19.284 1.00 12.24 370 ILE A N 1
ATOM 2621 C CA . ILE A 1 344 ? 3.192 -16.605 19.814 1.00 11.47 370 ILE A CA 1
ATOM 2622 C C . ILE A 1 344 ? 4.706 -16.709 20.010 1.00 11.30 370 ILE A C 1
ATOM 2623 O O . ILE A 1 344 ? 5.203 -17.192 21.059 1.00 10.89 370 ILE A O 1
ATOM 2628 N N . GLN A 1 345 ? 5.436 -16.284 18.978 1.00 9.77 371 GLN A N 1
ATOM 2629 C CA . GLN A 1 345 ? 6.898 -16.276 18.999 1.00 9.96 371 GLN A CA 1
ATOM 2630 C C . GLN A 1 345 ? 7.434 -15.363 20.096 1.00 10.00 371 GLN A C 1
ATOM 2631 O O . GLN A 1 345 ? 8.374 -15.744 20.795 1.00 9.22 371 GLN A O 1
ATOM 2637 N N . ASP A 1 346 ? 6.791 -14.207 20.308 1.00 10.58 372 ASP A N 1
ATOM 2638 C CA . ASP A 1 346 ? 7.186 -13.346 21.421 1.00 10.77 372 ASP A CA 1
ATOM 2639 C C . ASP A 1 346 ? 7.068 -14.122 22.744 1.00 10.41 372 ASP A C 1
ATOM 2640 O O . ASP A 1 346 ? 7.992 -14.072 23.569 1.00 10.63 372 ASP A O 1
ATOM 2645 N N . ASP A 1 347 ? 5.937 -14.815 22.932 1.00 10.10 373 ASP A N 1
ATOM 2646 C CA . ASP A 1 347 ? 5.695 -15.593 24.154 1.00 10.09 373 ASP A CA 1
ATOM 2647 C C . ASP A 1 347 ? 6.702 -16.723 24.310 1.00 10.20 373 ASP A C 1
ATOM 2648 O O . ASP A 1 347 ? 7.230 -16.915 25.405 1.00 10.22 373 ASP A O 1
ATOM 2653 N N . ILE A 1 348 ? 6.981 -17.456 23.227 1.00 9.08 374 ILE A N 1
ATOM 2654 C CA . ILE A 1 348 ? 7.979 -18.542 23.285 1.00 8.94 374 ILE A CA 1
ATOM 2655 C C . ILE A 1 348 ? 9.383 -17.998 23.632 1.00 8.50 374 ILE A C 1
ATOM 2656 O O . ILE A 1 348 ? 10.076 -18.549 24.495 1.00 7.70 374 ILE A O 1
ATOM 2661 N N . ARG A 1 349 ? 9.780 -16.918 22.961 1.00 8.77 375 ARG A N 1
ATOM 2662 C CA . ARG A 1 349 ? 11.065 -16.257 23.226 1.00 8.92 375 ARG A CA 1
ATOM 2663 C C . ARG A 1 349 ? 11.214 -15.900 24.701 1.00 9.37 375 ARG A C 1
ATOM 2664 O O . ARG A 1 349 ? 12.245 -16.197 25.312 1.00 8.66 375 ARG A O 1
ATOM 2672 N N . HIS A 1 350 ? 10.209 -15.207 25.243 1.00 8.69 376 HIS A N 1
ATOM 2673 C CA . HIS A 1 350 ? 10.251 -14.765 26.644 1.00 9.61 376 HIS A CA 1
ATOM 2674 C C . HIS A 1 350 ? 10.196 -15.947 27.624 1.00 9.37 376 HIS A C 1
ATOM 2675 O O . HIS A 1 350 ? 10.960 -15.997 28.588 1.00 8.62 376 HIS A O 1
ATOM 2682 N N . ALA A 1 351 ? 9.303 -16.900 27.374 1.00 8.68 377 ALA A N 1
ATOM 2683 C CA . ALA A 1 351 ? 9.219 -18.103 28.221 1.00 8.82 377 ALA A CA 1
ATOM 2684 C C . ALA A 1 351 ? 10.567 -18.806 28.276 1.00 8.80 377 ALA A C 1
ATOM 2685 O O . ALA A 1 351 ? 11.076 -19.115 29.365 1.00 8.45 377 ALA A O 1
ATOM 2687 N N . GLN A 1 352 ? 11.163 -19.047 27.106 1.00 8.57 378 GLN A N 1
ATOM 2688 C CA . GLN A 1 352 ? 12.391 -19.823 27.061 1.00 8.34 378 GLN A CA 1
ATOM 2689 C C . GLN A 1 352 ? 13.591 -19.053 27.598 1.00 8.80 378 GLN A C 1
ATOM 2690 O O . GLN A 1 352 ? 14.449 -19.641 28.244 1.00 8.98 378 GLN A O 1
ATOM 2696 N N . TRP A 1 353 ? 13.623 -17.738 27.364 1.00 7.76 379 TRP A N 1
ATOM 2697 C CA . TRP A 1 353 ? 14.653 -16.897 27.954 1.00 8.06 379 TRP A CA 1
ATOM 2698 C C . TRP A 1 353 ? 14.647 -17.025 29.478 1.00 7.34 379 TRP A C 1
ATOM 2699 O O . TRP A 1 353 ? 15.694 -17.246 30.071 1.00 8.03 379 TRP A O 1
ATOM 2710 N N . ARG A 1 354 ? 13.464 -16.923 30.083 1.00 7.48 380 ARG A N 1
ATOM 2711 C CA . ARG A 1 354 ? 13.312 -16.986 31.552 1.00 7.84 380 ARG A CA 1
ATOM 2712 C C . ARG A 1 354 ? 13.703 -18.368 32.085 1.00 7.69 380 ARG A C 1
ATOM 2713 O O . ARG A 1 354 ? 14.428 -18.464 33.076 1.00 8.58 380 ARG A O 1
ATOM 2721 N N . TRP A 1 355 ? 13.258 -19.423 31.394 1.00 6.77 381 TRP A N 1
ATOM 2722 C CA . TRP A 1 355 ? 13.679 -20.789 31.747 1.00 7.85 381 TRP A CA 1
ATOM 2723 C C . TRP A 1 355 ? 15.204 -20.933 31.637 1.00 7.24 381 TRP A C 1
ATOM 2724 O O . TRP A 1 355 ? 15.859 -21.441 32.544 1.00 7.63 381 TRP A O 1
ATOM 2735 N N . ASP A 1 356 ? 15.774 -20.468 30.533 1.00 7.11 382 ASP A N 1
ATOM 2736 C CA . ASP A 1 356 ? 17.187 -20.754 30.266 1.00 7.09 382 ASP A CA 1
ATOM 2737 C C . ASP A 1 356 ? 18.075 -19.996 31.281 1.00 7.68 382 ASP A C 1
ATOM 2738 O O . ASP A 1 356 ? 18.975 -20.578 31.903 1.00 7.80 382 ASP A O 1
ATOM 2743 N N . LEU A 1 357 ? 17.770 -18.729 31.532 1.00 7.39 383 LEU A N 1
ATOM 2744 C CA . LEU A 1 357 ? 18.572 -18.013 32.514 1.00 7.96 383 LEU A CA 1
ATOM 2745 C C . LEU A 1 357 ? 18.374 -18.648 33.904 1.00 7.80 383 LEU A C 1
ATOM 2746 O O . LEU A 1 357 ? 19.298 -18.632 34.699 1.00 8.33 383 LEU A O 1
ATOM 2751 N N . ALA A 1 358 ? 17.197 -19.228 34.159 1.00 8.14 384 ALA A N 1
ATOM 2752 C CA . ALA A 1 358 ? 16.892 -19.839 35.465 1.00 8.50 384 ALA A CA 1
ATOM 2753 C C . ALA A 1 358 ? 17.749 -21.040 35.790 1.00 8.75 384 ALA A C 1
ATOM 2754 O O . ALA A 1 358 ? 18.124 -21.218 36.949 1.00 8.68 384 ALA A O 1
ATOM 2756 N N . ILE A 1 359 ? 18.031 -21.867 34.785 1.00 8.29 385 ILE A N 1
ATOM 2757 C CA . ILE A 1 359 ? 18.692 -23.139 35.023 1.00 9.39 385 ILE A CA 1
ATOM 2758 C C . ILE A 1 359 ? 20.014 -23.338 34.291 1.00 9.07 385 ILE A C 1
ATOM 2759 O O . ILE A 1 359 ? 20.628 -24.398 34.409 1.00 9.21 385 ILE A O 1
ATOM 2764 N N . ALA A 1 360 ? 20.469 -22.324 33.549 1.00 8.24 386 ALA A N 1
ATOM 2765 C CA . ALA A 1 360 ? 21.733 -22.422 32.822 1.00 8.41 386 ALA A CA 1
ATOM 2766 C C . ALA A 1 360 ? 22.931 -22.483 33.772 1.00 8.83 386 ALA A C 1
ATOM 2767 O O . ALA A 1 360 ? 24.010 -22.916 33.375 1.00 9.87 386 ALA A O 1
ATOM 2769 N N . SER A 1 361 ? 22.754 -22.008 35.006 1.00 7.90 387 SER A N 1
ATOM 2770 C CA . SER A 1 361 ? 23.786 -22.204 36.007 1.00 8.82 387 SER A CA 1
ATOM 2771 C C . SER A 1 361 ? 23.472 -23.476 36.768 1.00 8.67 387 SER A C 1
ATOM 2772 O O . SER A 1 361 ? 22.403 -23.581 37.401 1.00 8.41 387 SER A O 1
ATOM 2775 N N . HIS A 1 362 ? 24.418 -24.405 36.733 1.00 9.65 388 HIS A N 1
ATOM 2776 C CA . HIS A 1 362 ? 24.272 -25.679 37.435 1.00 10.19 388 HIS A CA 1
ATOM 2777 C C . HIS A 1 362 ? 24.377 -25.549 38.943 1.00 10.38 388 HIS A C 1
ATOM 2778 O O . HIS A 1 362 ? 24.205 -26.538 39.649 1.00 11.61 388 HIS A O 1
ATOM 2785 N N . GLY A 1 363 ? 24.676 -24.347 39.428 1.00 8.90 389 GLY A N 1
ATOM 2786 C CA . GLY A 1 363 ? 24.681 -24.096 40.873 1.00 8.68 389 GLY A CA 1
ATOM 2787 C C . GLY A 1 363 ? 23.483 -23.305 41.385 1.00 8.19 389 GLY A C 1
ATOM 2788 O O . GLY A 1 363 ? 23.460 -22.923 42.555 1.00 8.32 389 GLY A O 1
ATOM 2789 N N . ILE A 1 364 ? 22.500 -23.032 40.521 1.00 7.35 390 ILE A N 1
ATOM 2790 C CA . ILE A 1 364 ? 21.343 -22.201 40.938 1.00 7.11 390 ILE A CA 1
ATOM 2791 C C . ILE A 1 364 ? 20.635 -22.657 42.235 1.00 7.38 390 ILE A C 1
ATOM 2792 O O . ILE A 1 364 ? 20.242 -21.820 43.065 1.00 7.99 390 ILE A O 1
ATOM 2797 N N . HIS A 1 365 ? 20.462 -23.973 42.408 1.00 6.54 391 HIS A N 1
ATOM 2798 C CA . HIS A 1 365 ? 19.737 -24.510 43.577 1.00 7.81 391 HIS A CA 1
ATOM 2799 C C . HIS A 1 365 ? 20.483 -24.250 44.891 1.00 8.01 391 HIS A C 1
ATOM 2800 O O . HIS A 1 365 ? 19.899 -24.340 45.961 1.00 7.92 391 HIS A O 1
ATOM 2807 N N . MET A 1 366 ? 21.770 -23.941 44.778 1.00 8.07 392 MET A N 1
ATOM 2808 C CA . MET A 1 366 ? 22.638 -23.568 45.904 1.00 8.53 392 MET A CA 1
ATOM 2809 C C . MET A 1 366 ? 22.753 -22.047 46.023 1.00 8.40 392 MET A C 1
ATOM 2810 O O . MET A 1 366 ? 22.591 -21.499 47.110 1.00 8.60 392 MET A O 1
ATOM 2815 N N . HIS A 1 367 ? 23.084 -21.382 44.922 1.00 7.36 393 HIS A N 1
ATOM 2816 C CA . HIS A 1 367 ? 23.433 -19.954 45.003 1.00 8.16 393 HIS A CA 1
ATOM 2817 C C . HIS A 1 367 ? 22.242 -19.054 45.271 1.00 8.60 393 HIS A C 1
ATOM 2818 O O . HIS A 1 367 ? 22.366 -18.042 46.003 1.00 8.52 393 HIS A O 1
ATOM 2825 N N . ALA A 1 368 ? 21.095 -19.428 44.701 1.00 7.23 394 ALA A N 1
ATOM 2826 C CA . ALA A 1 368 ? 19.897 -18.588 44.732 1.00 7.92 394 ALA A CA 1
ATOM 2827 C C . ALA A 1 368 ? 18.644 -19.388 44.334 1.00 7.56 394 ALA A C 1
ATOM 2828 O O . ALA A 1 368 ? 17.957 -19.059 43.350 1.00 7.83 394 ALA A O 1
ATOM 2830 N N . PRO A 1 369 ? 18.328 -20.428 45.128 1.00 7.83 395 PRO A N 1
ATOM 2831 C CA . PRO A 1 369 ? 17.228 -21.331 44.785 1.00 7.80 395 PRO A CA 1
ATOM 2832 C C . PRO A 1 369 ? 15.918 -20.567 44.627 1.00 8.03 395 PRO A C 1
ATOM 2833 O O . PRO A 1 369 ? 15.169 -20.831 43.692 1.00 8.16 395 PRO A O 1
ATOM 2837 N N . GLU A 1 370 ? 15.642 -19.631 45.537 1.00 8.28 396 GLU A N 1
ATOM 2838 C CA . GLU A 1 370 ? 14.397 -18.864 45.454 1.00 9.30 396 GLU A CA 1
ATOM 2839 C C . GLU A 1 370 ? 14.288 -18.087 44.130 1.00 9.13 396 GLU A C 1
ATOM 2840 O O . GLU A 1 370 ? 13.219 -18.008 43.543 1.00 9.64 396 GLU A O 1
ATOM 2846 N N . GLU A 1 371 ? 15.402 -17.529 43.662 1.00 9.65 397 GLU A N 1
ATOM 2847 C CA . GLU A 1 371 ? 15.414 -16.777 42.399 1.00 9.25 397 GLU A CA 1
ATOM 2848 C C . GLU A 1 371 ? 15.221 -17.719 41.194 1.00 9.49 397 GLU A C 1
ATOM 2849 O O . GLU A 1 371 ? 14.437 -17.412 40.293 1.00 9.04 397 GLU A O 1
ATOM 2855 N N . GLY A 1 372 ? 15.924 -18.858 41.184 1.00 8.93 398 GLY A N 1
ATOM 2856 C CA . GLY A 1 372 ? 15.673 -19.916 40.155 1.00 8.54 398 GLY A CA 1
ATOM 2857 C C . GLY A 1 372 ? 14.203 -20.310 40.066 1.00 7.80 398 GLY A C 1
ATOM 2858 O O . GLY A 1 372 ? 13.640 -20.414 38.962 1.00 6.93 398 GLY A O 1
ATOM 2859 N N . LEU A 1 373 ? 13.576 -20.554 41.223 1.00 7.35 399 LEU A N 1
ATOM 2860 C CA . LEU A 1 373 ? 12.157 -20.939 41.262 1.00 7.08 399 LEU A CA 1
ATOM 2861 C C . LEU A 1 373 ? 11.244 -19.805 40.751 1.00 7.84 399 LEU A C 1
ATOM 2862 O O . LEU A 1 373 ? 10.338 -20.043 39.948 1.00 7.77 399 LEU A O 1
ATOM 2867 N N . ARG A 1 374 ? 11.501 -18.591 41.233 1.00 7.88 400 ARG A N 1
ATOM 2868 C CA . ARG A 1 374 ? 10.779 -17.400 40.754 1.00 8.66 400 ARG A CA 1
ATOM 2869 C C . ARG A 1 374 ? 10.837 -17.271 39.230 1.00 8.37 400 ARG A C 1
ATOM 2870 O O . ARG A 1 374 ? 9.812 -17.060 38.558 1.00 6.69 400 ARG A O 1
ATOM 2878 N N . MET A 1 375 ? 12.052 -17.358 38.695 1.00 8.60 401 MET A N 1
ATOM 2879 C CA . MET A 1 375 ? 12.274 -17.195 37.255 1.00 9.03 401 MET A CA 1
ATOM 2880 C C . MET A 1 375 ? 11.499 -18.277 36.465 1.00 8.75 401 MET A C 1
ATOM 2881 O O . MET A 1 375 ? 10.827 -17.974 35.455 1.00 8.28 401 MET A O 1
ATOM 2886 N N . LEU A 1 376 ? 11.574 -19.523 36.933 1.00 8.55 402 LEU A N 1
ATOM 2887 C CA . LEU A 1 376 ? 10.808 -20.620 36.325 1.00 8.84 402 LEU A CA 1
ATOM 2888 C C . LEU A 1 376 ? 9.287 -20.352 36.303 1.00 8.97 402 LEU A C 1
ATOM 2889 O O . LEU A 1 376 ? 8.595 -20.682 35.304 1.00 9.53 402 LEU A O 1
ATOM 2894 N N . GLY A 1 377 ? 8.757 -19.783 37.390 1.00 8.79 403 GLY A N 1
ATOM 2895 C CA . GLY A 1 377 ? 7.329 -19.424 37.466 1.00 8.33 403 GLY A CA 1
ATOM 2896 C C . GLY A 1 377 ? 6.959 -18.406 36.388 1.00 8.90 403 GLY A C 1
ATOM 2897 O O . GLY A 1 377 ? 5.935 -18.561 35.710 1.00 9.28 403 GLY A O 1
ATOM 2898 N N . THR A 1 378 ? 7.781 -17.363 36.218 1.00 7.89 404 THR A N 1
ATOM 2899 C CA . THR A 1 378 ? 7.524 -16.357 35.172 1.00 9.33 404 THR A CA 1
ATOM 2900 C C . THR A 1 378 ? 7.665 -16.929 33.754 1.00 8.87 404 THR A C 1
ATOM 2901 O O . THR A 1 378 ? 6.965 -16.499 32.831 1.00 10.32 404 THR A O 1
ATOM 2905 N N . ALA A 1 379 ? 8.573 -17.894 33.591 1.00 9.52 405 ALA A N 1
ATOM 2906 C CA . ALA A 1 379 ? 8.721 -18.653 32.320 1.00 9.52 405 ALA A CA 1
ATOM 2907 C C . ALA A 1 379 ? 7.414 -19.373 31.997 1.00 9.75 405 ALA A C 1
ATOM 2908 O O . ALA A 1 379 ? 6.896 -19.304 30.869 1.00 9.79 405 ALA A O 1
ATOM 2910 N N . MET A 1 380 ? 6.879 -20.053 33.006 1.00 9.66 406 MET A N 1
ATOM 2911 C CA . MET A 1 380 ? 5.651 -20.822 32.876 1.00 10.37 406 MET A CA 1
ATOM 2912 C C . MET A 1 380 ? 4.450 -19.943 32.445 1.00 10.47 406 MET A C 1
ATOM 2913 O O . MET A 1 380 ? 3.630 -20.371 31.632 1.00 10.34 406 MET A O 1
ATOM 2918 N N . ASP A 1 381 ? 4.379 -18.714 32.967 1.00 9.86 407 ASP A N 1
ATOM 2919 C CA . ASP A 1 381 ? 3.360 -17.731 32.580 1.00 10.77 407 ASP A CA 1
ATOM 2920 C C . ASP A 1 381 ? 3.317 -17.510 31.050 1.00 10.54 407 ASP A C 1
ATOM 2921 O O . ASP A 1 381 ? 2.257 -17.611 30.422 1.00 10.42 407 ASP A O 1
ATOM 2926 N N . LYS A 1 382 ? 4.484 -17.225 30.471 1.00 10.70 408 LYS A N 1
ATOM 2927 C CA . LYS A 1 382 ? 4.594 -16.968 29.029 1.00 10.86 408 LYS A CA 1
ATOM 2928 C C . LYS A 1 382 ? 4.416 -18.245 28.214 1.00 11.19 408 LYS A C 1
ATOM 2929 O O . LYS A 1 382 ? 3.880 -18.194 27.113 1.00 11.18 408 LYS A O 1
ATOM 2935 N N . ALA A 1 383 ? 4.827 -19.392 28.761 1.00 10.86 409 ALA A N 1
ATOM 2936 C CA . ALA A 1 383 ? 4.548 -20.676 28.091 1.00 11.58 409 ALA A CA 1
ATOM 2937 C C . ALA A 1 383 ? 3.032 -20.944 27.990 1.00 11.26 409 ALA A C 1
ATOM 2938 O O . ALA A 1 383 ? 2.536 -21.352 26.939 1.00 11.27 409 ALA A O 1
ATOM 2940 N N . ALA A 1 384 ? 2.309 -20.671 29.076 1.00 11.39 410 ALA A N 1
ATOM 2941 C CA . ALA A 1 384 ? 0.845 -20.765 29.104 1.00 11.81 410 ALA A CA 1
ATOM 2942 C C . ALA A 1 384 ? 0.235 -19.913 27.996 1.00 12.37 410 ALA A C 1
ATOM 2943 O O . ALA A 1 384 ? -0.642 -20.373 27.239 1.00 12.08 410 ALA A O 1
ATOM 2945 N N . ASP A 1 385 ? 0.690 -18.662 27.913 1.00 11.24 411 ASP A N 1
ATOM 2946 C CA . ASP A 1 385 ? 0.220 -17.736 26.883 1.00 12.77 411 ASP A CA 1
ATOM 2947 C C . ASP A 1 385 ? 0.489 -18.267 25.471 1.00 12.14 411 ASP A C 1
ATOM 2948 O O . ASP A 1 385 ? -0.416 -18.274 24.627 1.00 12.20 411 ASP A O 1
ATOM 2953 N N . ALA A 1 386 ? 1.721 -18.720 25.231 1.00 11.95 412 ALA A N 1
ATOM 2954 C CA . ALA A 1 386 ? 2.104 -19.264 23.929 1.00 11.78 412 ALA A CA 1
ATOM 2955 C C . ALA A 1 386 ? 1.165 -20.389 23.514 1.00 11.95 412 ALA A C 1
ATOM 2956 O O . ALA A 1 386 ? 0.628 -20.384 22.385 1.00 11.15 412 ALA A O 1
ATOM 2958 N N . ARG A 1 387 ? 0.945 -21.351 24.419 1.00 11.13 413 ARG A N 1
ATOM 2959 C CA . ARG A 1 387 ? 0.180 -22.534 24.045 1.00 11.21 413 ARG A CA 1
ATOM 2960 C C . ARG A 1 387 ? -1.306 -22.207 23.881 1.00 11.36 413 ARG A C 1
ATOM 2961 O O . ARG A 1 387 ? -1.991 -22.791 23.031 1.00 10.94 413 ARG A O 1
ATOM 2969 N N . THR A 1 388 ? -1.809 -21.277 24.686 1.00 10.78 414 THR A N 1
ATOM 2970 C CA . THR A 1 388 ? -3.218 -20.888 24.571 1.00 11.67 414 THR A CA 1
ATOM 2971 C C . THR A 1 388 ? -3.442 -20.156 23.233 1.00 12.15 414 THR A C 1
ATOM 2972 O O . THR A 1 388 ? -4.395 -20.492 22.500 1.00 12.11 414 THR A O 1
ATOM 2976 N N . LYS A 1 389 ? -2.564 -19.197 22.914 1.00 11.60 415 LYS A N 1
ATOM 2977 C CA . LYS A 1 389 ? -2.577 -18.529 21.596 1.00 11.65 415 LYS A CA 1
ATOM 2978 C C . LYS A 1 389 ? -2.495 -19.544 20.461 1.00 12.18 415 LYS A C 1
ATOM 2979 O O . LYS A 1 389 ? -3.235 -19.449 19.455 1.00 12.38 415 LYS A O 1
ATOM 2985 N N . LEU A 1 390 ? -1.607 -20.526 20.618 1.00 11.76 416 LEU A N 1
ATOM 2986 C CA . LEU A 1 390 ? -1.441 -21.564 19.594 1.00 11.56 416 LEU A CA 1
ATOM 2987 C C . LEU A 1 390 ? -2.671 -22.449 19.363 1.00 12.15 416 LEU A C 1
ATOM 2988 O O . LEU A 1 390 ? -2.978 -22.788 18.216 1.00 12.18 416 LEU A O 1
ATOM 2993 N N . ALA A 1 391 ? -3.346 -22.843 20.440 1.00 11.82 417 ALA A N 1
ATOM 2994 C CA . ALA A 1 391 ? -4.534 -23.693 20.335 1.00 12.31 417 ALA A CA 1
ATOM 2995 C C . ALA A 1 391 ? -5.618 -22.957 19.528 1.00 12.68 417 ALA A C 1
ATOM 2996 O O . ALA A 1 391 ? -6.279 -23.559 18.676 1.00 13.03 417 ALA A O 1
ATOM 2998 N N . ARG A 1 392 ? -5.751 -21.649 19.758 1.00 12.51 418 ARG A N 1
ATOM 2999 C CA . ARG A 1 392 ? -6.742 -20.849 19.024 1.00 13.95 418 ARG A CA 1
ATOM 3000 C C . ARG A 1 392 ? -6.331 -20.718 17.562 1.00 13.99 418 ARG A C 1
ATOM 3001 O O . ARG A 1 392 ? -7.158 -20.891 16.665 1.00 14.76 418 ARG A O 1
ATOM 3009 N N . LEU A 1 393 ? -5.064 -20.394 17.320 1.00 13.50 419 LEU A N 1
ATOM 3010 C CA . LEU A 1 393 ? -4.587 -20.242 15.936 1.00 14.03 419 LEU A CA 1
ATOM 3011 C C . LEU A 1 393 ? -4.764 -21.546 15.146 1.00 14.43 419 LEU A C 1
ATOM 3012 O O . LEU A 1 393 ? -5.300 -21.535 14.028 1.00 14.77 419 LEU A O 1
ATOM 3017 N N . LEU A 1 394 ? -4.334 -22.660 15.731 1.00 14.46 420 LEU A N 1
ATOM 3018 C CA . LEU A 1 394 ? -4.504 -23.960 15.104 1.00 14.96 420 LEU A CA 1
ATOM 3019 C C . LEU A 1 394 ? -5.974 -24.238 14.784 1.00 15.94 420 LEU A C 1
ATOM 3020 O O . LEU A 1 394 ? -6.293 -24.762 13.704 1.00 15.75 420 LEU A O 1
ATOM 3025 N N . ALA A 1 395 ? -6.854 -23.880 15.723 1.00 15.90 421 ALA A N 1
ATOM 3026 C CA . ALA A 1 395 ? -8.298 -24.015 15.531 1.00 16.85 421 ALA A CA 1
ATOM 3027 C C . ALA A 1 395 ? -8.795 -23.284 14.294 1.00 17.29 421 ALA A C 1
ATOM 3028 O O . ALA A 1 395 ? -9.602 -23.838 13.539 1.00 17.81 421 ALA A O 1
ATOM 3030 N N . THR A 1 396 ? -8.318 -22.057 14.089 1.00 17.84 422 THR A N 1
ATOM 3031 C CA . THR A 1 396 ? -8.680 -21.278 12.896 1.00 18.39 422 THR A CA 1
ATOM 3032 C C . THR A 1 396 ? -8.229 -21.957 11.588 1.00 19.20 422 THR A C 1
ATOM 3033 O O . THR A 1 396 ? -8.735 -21.603 10.516 1.00 19.27 422 THR A O 1
ATOM 3037 N N . LYS A 1 397 ? -7.279 -22.895 11.682 1.00 18.93 423 LYS A N 1
ATOM 3038 C CA . LYS A 1 397 ? -6.813 -23.692 10.531 1.00 19.86 423 LYS A CA 1
ATOM 3039 C C . LYS A 1 397 ? -7.532 -25.045 10.457 1.00 19.94 423 LYS A C 1
ATOM 3040 O O . LYS A 1 397 ? -7.133 -25.926 9.686 1.00 21.12 423 LYS A O 1
ATOM 3046 N N . GLY A 1 398 ? -8.556 -25.226 11.285 1.00 19.87 424 GLY A N 1
ATOM 3047 C CA . GLY A 1 398 ? -9.316 -26.476 11.316 1.00 19.49 424 GLY A CA 1
ATOM 3048 C C . GLY A 1 398 ? -8.746 -27.579 12.185 1.00 19.93 424 GLY A C 1
ATOM 3049 O O . GLY A 1 398 ? -9.248 -28.707 12.164 1.00 19.83 424 GLY A O 1
ATOM 3050 N N . ILE A 1 399 ? -7.714 -27.263 12.966 1.00 19.24 425 ILE A N 1
ATOM 3051 C CA . ILE A 1 399 ? -7.076 -28.241 13.840 1.00 18.94 425 ILE A CA 1
ATOM 3052 C C . ILE A 1 399 ? -7.528 -28.041 15.290 1.00 19.19 425 ILE A C 1
ATOM 3053 O O . ILE A 1 399 ? -7.284 -26.993 15.874 1.00 18.52 425 ILE A O 1
ATOM 3058 N N . THR A 1 400 ? -8.168 -29.057 15.862 1.00 19.18 426 THR A N 1
ATOM 3059 C CA . THR A 1 400 ? -8.718 -28.938 17.213 1.00 19.14 426 THR A CA 1
ATOM 3060 C C . THR A 1 400 ? -8.250 -30.068 18.125 1.00 19.18 426 THR A C 1
ATOM 3061 O O . THR A 1 400 ? -8.662 -30.138 19.300 1.00 19.16 426 THR A O 1
ATOM 3065 N N . HIS A 1 401 ? -7.408 -30.947 17.576 1.00 18.65 427 HIS A N 1
ATOM 3066 C CA . HIS A 1 401 ? -6.793 -32.042 18.336 1.00 18.37 427 HIS A CA 1
ATOM 3067 C C . HIS A 1 401 ? -5.456 -31.575 18.937 1.00 17.58 427 HIS A C 1
ATOM 3068 O O . HIS A 1 401 ? -4.842 -30.600 18.458 1.00 17.24 427 HIS A O 1
ATOM 3075 N N . GLU A 1 402 ? -5.025 -32.272 19.985 1.00 17.14 428 GLU A N 1
ATOM 3076 C CA . GLU A 1 402 ? -3.705 -32.047 20.562 1.00 16.78 428 GLU A CA 1
ATOM 3077 C C . GLU A 1 402 ? -2.625 -32.429 19.545 1.00 16.19 428 GLU A C 1
ATOM 3078 O O . GLU A 1 402 ? -2.709 -33.484 18.901 1.00 15.90 428 GLU A O 1
ATOM 3084 N N . ILE A 1 403 ? -1.625 -31.567 19.383 1.00 15.67 429 ILE A N 1
ATOM 3085 C CA . ILE A 1 403 ? -0.507 -31.859 18.488 1.00 15.87 429 ILE A CA 1
ATOM 3086 C C . ILE A 1 403 ? 0.368 -32.974 19.085 1.00 16.33 429 ILE A C 1
ATOM 3087 O O . ILE A 1 403 ? 0.861 -32.854 20.218 1.00 16.24 429 ILE A O 1
ATOM 3092 N N . GLN A 1 404 ? 0.530 -34.068 18.339 1.00 16.61 430 GLN A N 1
ATOM 3093 C CA . GLN A 1 404 ? 1.401 -35.155 18.786 1.00 18.06 430 GLN A CA 1
ATOM 3094 C C . GLN A 1 404 ? 2.864 -34.777 18.577 1.00 17.35 430 GLN A C 1
ATOM 3095 O O . GLN A 1 404 ? 3.218 -34.086 17.608 1.00 17.77 430 GLN A O 1
ATOM 3101 N N . ILE A 1 405 ? 3.705 -35.223 19.503 1.00 16.89 431 ILE A N 1
ATOM 3102 C CA A ILE A 1 405 ? 5.147 -34.931 19.546 0.70 17.25 431 ILE A CA 1
ATOM 3103 C CA B ILE A 1 405 ? 5.115 -34.923 19.384 0.30 16.66 431 ILE A CA 1
ATOM 3104 C C . ILE A 1 405 ? 5.882 -36.206 19.127 1.00 16.89 431 ILE A C 1
ATOM 3105 O O . ILE A 1 405 ? 5.472 -37.290 19.558 1.00 16.76 431 ILE A O 1
ATOM 3114 N N . PRO A 1 406 ? 6.975 -36.100 18.342 1.00 16.50 432 PRO A N 1
ATOM 3115 C CA . PRO A 1 406 ? 7.692 -37.348 18.079 1.00 16.19 432 PRO A CA 1
ATOM 3116 C C . PRO A 1 406 ? 8.363 -37.895 19.346 1.00 15.75 432 PRO A C 1
ATOM 3117 O O . PRO A 1 406 ? 8.472 -37.183 20.367 1.00 14.89 432 PRO A O 1
ATOM 3121 N N . ASP A 1 407 ? 8.789 -39.155 19.272 1.00 15.28 433 ASP A N 1
ATOM 3122 C CA . ASP A 1 407 ? 9.560 -39.781 20.349 1.00 14.61 433 ASP A CA 1
ATOM 3123 C C . ASP A 1 407 ? 10.867 -38.992 20.568 1.00 13.53 433 ASP A C 1
ATOM 3124 O O . ASP A 1 407 ? 11.740 -38.981 19.712 1.00 14.43 433 ASP A O 1
ATOM 3129 N N . ILE A 1 408 ? 10.987 -38.341 21.716 1.00 13.03 434 ILE A N 1
ATOM 3130 C CA . ILE A 1 408 ? 12.219 -37.634 22.076 1.00 13.02 434 ILE A CA 1
ATOM 3131 C C . ILE A 1 408 ? 12.769 -38.167 23.390 1.00 12.80 434 ILE A C 1
ATOM 3132 O O . ILE A 1 408 ? 13.414 -37.443 24.174 1.00 13.19 434 ILE A O 1
ATOM 3137 N N . SER A 1 409 ? 12.547 -39.457 23.618 1.00 12.47 435 SER A N 1
ATOM 3138 C CA . SER A 1 409 ? 12.943 -40.073 24.874 1.00 12.22 435 SER A CA 1
ATOM 3139 C C . SER A 1 409 ? 14.460 -40.203 25.045 1.00 11.62 435 SER A C 1
ATOM 3140 O O . SER A 1 409 ? 14.927 -40.380 26.167 1.00 11.93 435 SER A O 1
ATOM 3143 N N . THR A 1 410 ? 15.222 -40.132 23.946 1.00 11.13 436 THR A N 1
ATOM 3144 C CA . THR A 1 410 ? 16.678 -40.150 24.032 1.00 11.08 436 THR A CA 1
ATOM 3145 C C . THR A 1 410 ? 17.267 -38.967 23.242 1.00 10.46 436 THR A C 1
ATOM 3146 O O . THR A 1 410 ? 16.636 -38.470 22.318 1.00 10.24 436 THR A O 1
ATOM 3150 N N . LYS A 1 411 ? 18.471 -38.554 23.624 1.00 9.97 437 LYS A N 1
ATOM 3151 C CA . LYS A 1 411 ? 19.266 -37.565 22.871 1.00 10.05 437 LYS A CA 1
ATOM 3152 C C . LYS A 1 411 ? 19.283 -37.933 21.386 1.00 9.77 437 LYS A C 1
ATOM 3153 O O . LYS A 1 411 ? 18.989 -37.091 20.535 1.00 9.25 437 LYS A O 1
ATOM 3159 N N . GLU A 1 412 ? 19.636 -39.188 21.068 1.00 10.36 438 GLU A N 1
ATOM 3160 C CA . GLU A 1 412 ? 19.704 -39.624 19.661 1.00 11.62 438 GLU A CA 1
ATOM 3161 C C . GLU A 1 412 ? 18.382 -39.383 18.911 1.00 11.37 438 GLU A C 1
ATOM 3162 O O . GLU A 1 412 ? 18.379 -38.850 17.795 1.00 11.53 438 GLU A O 1
ATOM 3168 N N . LYS A 1 413 ? 17.267 -39.777 19.519 1.00 11.41 439 LYS A N 1
ATOM 3169 C CA . LYS A 1 413 ? 15.965 -39.595 18.900 1.00 11.73 439 LYS A CA 1
ATOM 3170 C C . LYS A 1 413 ? 15.617 -38.118 18.714 1.00 11.53 439 LYS A C 1
ATOM 3171 O O . LYS A 1 413 ? 15.111 -37.732 17.654 1.00 11.64 439 LYS A O 1
ATOM 3177 N N . ALA A 1 414 ? 15.892 -37.304 19.736 1.00 10.56 440 ALA A N 1
ATOM 3178 C CA . ALA A 1 414 ? 15.615 -35.877 19.651 1.00 10.79 440 ALA A CA 1
ATOM 3179 C C . ALA A 1 414 ? 16.423 -35.222 18.533 1.00 10.33 440 ALA A C 1
ATOM 3180 O O . ALA A 1 414 ? 15.876 -34.434 17.756 1.00 11.56 440 ALA A O 1
ATOM 3182 N N . GLN A 1 415 ? 17.702 -35.562 18.452 1.00 10.38 441 GLN A N 1
ATOM 3183 C CA . GLN A 1 415 ? 18.606 -35.019 17.428 1.00 11.28 441 GLN A CA 1
ATOM 3184 C C . GLN A 1 415 ? 18.182 -35.464 16.034 1.00 12.28 441 GLN A C 1
ATOM 3185 O O . GLN A 1 415 ? 18.223 -34.668 15.085 1.00 12.66 441 GLN A O 1
ATOM 3191 N N . GLN A 1 416 ? 17.733 -36.716 15.930 1.00 13.18 442 GLN A N 1
ATOM 3192 C CA . GLN A 1 416 ? 17.190 -37.215 14.657 1.00 14.72 442 GLN A CA 1
ATOM 3193 C C . GLN A 1 416 ? 15.977 -36.391 14.242 1.00 15.29 442 GLN A C 1
ATOM 3194 O O . GLN A 1 416 ? 15.844 -35.992 13.079 1.00 16.10 442 GLN A O 1
ATOM 3200 N N . ALA A 1 417 ? 15.107 -36.147 15.215 1.00 14.98 443 ALA A N 1
ATOM 3201 C CA . ALA A 1 417 ? 13.836 -35.498 15.007 1.00 15.25 443 ALA A CA 1
ATOM 3202 C C . ALA A 1 417 ? 14.003 -34.074 14.510 1.00 15.15 443 ALA A C 1
ATOM 3203 O O . ALA A 1 417 ? 13.173 -33.603 13.752 1.00 16.10 443 ALA A O 1
ATOM 3205 N N . ILE A 1 418 ? 15.061 -33.393 14.941 1.00 14.62 444 ILE A N 1
ATOM 3206 C CA . ILE A 1 418 ? 15.305 -32.020 14.476 1.00 14.31 444 ILE A CA 1
ATOM 3207 C C . ILE A 1 418 ? 16.200 -31.961 13.223 1.00 14.77 444 ILE A C 1
ATOM 3208 O O . ILE A 1 418 ? 16.592 -30.872 12.786 1.00 15.36 444 ILE A O 1
ATOM 3213 N N . GLY A 1 419 ? 16.495 -33.128 12.651 1.00 14.60 445 GLY A N 1
ATOM 3214 C CA . GLY A 1 419 ? 17.224 -33.234 11.372 1.00 15.36 445 GLY A CA 1
ATOM 3215 C C . GLY A 1 419 ? 18.756 -33.167 11.398 1.00 15.68 445 GLY A C 1
ATOM 3216 O O . GLY A 1 419 ? 19.381 -32.854 10.371 1.00 16.53 445 GLY A O 1
ATOM 3217 N N . LEU A 1 420 ? 19.379 -33.460 12.544 1.00 15.06 446 LEU A N 1
ATOM 3218 C CA . LEU A 1 420 ? 20.839 -33.569 12.616 1.00 14.48 446 LEU A CA 1
ATOM 3219 C C . LEU A 1 420 ? 21.332 -34.945 12.179 1.00 15.76 446 LEU A C 1
ATOM 3220 O O . LEU A 1 420 ? 20.753 -35.962 12.563 1.00 16.04 446 LEU A O 1
ATOM 3225 N N . ASN A 1 421 ? 22.403 -34.963 11.389 1.00 16.10 447 ASN A N 1
ATOM 3226 C CA . ASN A 1 421 ? 23.116 -36.204 11.062 1.00 16.71 447 ASN A CA 1
ATOM 3227 C C . ASN A 1 421 ? 24.290 -36.382 12.020 1.00 16.47 447 ASN A C 1
ATOM 3228 O O . ASN A 1 421 ? 25.431 -36.028 11.712 1.00 16.37 447 ASN A O 1
ATOM 3233 N N . MET A 1 422 ? 24.002 -36.952 13.181 1.00 16.81 448 MET A N 1
ATOM 3234 C CA . MET A 1 422 ? 24.977 -36.997 14.262 1.00 16.29 448 MET A CA 1
ATOM 3235 C C . MET A 1 422 ? 26.144 -37.928 13.939 1.00 16.84 448 MET A C 1
ATOM 3236 O O . MET A 1 422 ? 27.277 -37.652 14.323 1.00 16.03 448 MET A O 1
ATOM 3241 N N . GLU A 1 423 ? 25.879 -39.005 13.197 1.00 17.39 449 GLU A N 1
ATOM 3242 C CA . GLU A 1 423 ? 26.976 -39.889 12.800 1.00 18.59 449 GLU A CA 1
ATOM 3243 C C . GLU A 1 423 ? 28.047 -39.093 12.057 1.00 18.50 449 GLU A C 1
ATOM 3244 O O . GLU A 1 423 ? 29.230 -39.192 12.387 1.00 18.52 449 GLU A O 1
ATOM 3250 N N . GLN A 1 424 ? 27.613 -38.274 11.096 1.00 18.53 450 GLN A N 1
ATOM 3251 C CA . GLN A 1 424 ? 28.516 -37.494 10.246 1.00 19.25 450 GLN A CA 1
ATOM 3252 C C . GLN A 1 424 ? 29.206 -36.369 10.991 1.00 18.44 450 GLN A C 1
ATOM 3253 O O . GLN A 1 424 ? 30.415 -36.181 10.843 1.00 18.38 450 GLN A O 1
ATOM 3259 N N . ILE A 1 425 ? 28.420 -35.609 11.756 1.00 17.67 451 ILE A N 1
ATOM 3260 C CA . ILE A 1 425 ? 28.924 -34.511 12.576 1.00 17.52 451 ILE A CA 1
ATOM 3261 C C . ILE A 1 425 ? 29.994 -35.034 13.522 1.00 16.67 451 ILE A C 1
ATOM 3262 O O . ILE A 1 425 ? 31.056 -34.434 13.630 1.00 17.28 451 ILE A O 1
ATOM 3267 N N . LYS A 1 426 ? 29.731 -36.167 14.175 1.00 16.98 452 LYS A N 1
ATOM 3268 C CA . LYS A 1 426 ? 30.710 -36.768 15.098 1.00 17.36 452 LYS A CA 1
ATOM 3269 C C . LYS A 1 426 ? 31.961 -37.282 14.375 1.00 17.60 452 LYS A C 1
ATOM 3270 O O . LYS A 1 426 ? 33.082 -37.100 14.854 1.00 16.68 452 LYS A O 1
ATOM 3276 N N . ALA A 1 427 ? 31.762 -37.917 13.220 1.00 17.59 453 ALA A N 1
ATOM 3277 C CA . ALA A 1 427 ? 32.878 -38.434 12.423 1.00 18.24 453 ALA A CA 1
ATOM 3278 C C . ALA A 1 427 ? 33.830 -37.311 12.005 1.00 18.32 453 ALA A C 1
ATOM 3279 O O . ALA A 1 427 ? 35.052 -37.441 12.133 1.00 18.66 453 ALA A O 1
ATOM 3281 N N . GLU A 1 428 ? 33.256 -36.207 11.526 1.00 18.40 454 GLU A N 1
ATOM 3282 C CA . GLU A 1 428 ? 34.023 -35.036 11.103 1.00 18.90 454 GLU A CA 1
ATOM 3283 C C . GLU A 1 428 ? 34.777 -34.387 12.266 1.00 18.19 454 GLU A C 1
ATOM 3284 O O . GLU A 1 428 ? 35.948 -34.017 12.133 1.00 17.81 454 GLU A O 1
ATOM 3290 N N . LYS A 1 429 ? 34.119 -34.278 13.416 1.00 18.12 455 LYS A N 1
ATOM 3291 C CA . LYS A 1 429 ? 34.793 -33.720 14.597 1.00 17.68 455 LYS A CA 1
ATOM 3292 C C . LYS A 1 429 ? 35.972 -34.602 15.032 1.00 18.60 455 LYS A C 1
ATOM 3293 O O . LYS A 1 429 ? 37.072 -34.113 15.322 1.00 18.44 455 LYS A O 1
ATOM 3299 N N . GLN A 1 430 ? 35.753 -35.910 15.032 1.00 19.20 456 GLN A N 1
ATOM 3300 C CA . GLN A 1 430 ? 36.786 -36.838 15.452 1.00 20.77 456 GLN A CA 1
ATOM 3301 C C . GLN A 1 430 ? 38.017 -36.715 14.543 1.00 20.44 456 GLN A C 1
ATOM 3302 O O . GLN A 1 430 ? 39.152 -36.701 15.031 1.00 20.32 456 GLN A O 1
ATOM 3308 N N . ASP A 1 431 ? 37.787 -36.573 13.240 1.00 21.10 457 ASP A N 1
ATOM 3309 C CA . ASP A 1 431 ? 38.868 -36.321 12.285 1.00 21.96 457 ASP A CA 1
ATOM 3310 C C . ASP A 1 431 ? 39.640 -35.064 12.687 1.00 21.52 457 ASP A C 1
ATOM 3311 O O . ASP A 1 431 ? 40.872 -35.091 12.772 1.00 21.45 457 ASP A O 1
ATOM 3316 N N . PHE A 1 432 ? 38.908 -33.975 12.950 1.00 20.59 458 PHE A N 1
ATOM 3317 C CA . PHE A 1 432 ? 39.500 -32.689 13.360 1.00 20.11 458 PHE A CA 1
ATOM 3318 C C . PHE A 1 432 ? 40.355 -32.823 14.631 1.00 19.99 458 PHE A C 1
ATOM 3319 O O . PHE A 1 432 ? 41.470 -32.294 14.685 1.00 20.17 458 PHE A O 1
ATOM 3327 N N . ILE A 1 433 ? 39.826 -33.520 15.638 1.00 19.86 459 ILE A N 1
ATOM 3328 C CA . ILE A 1 433 ? 40.502 -33.711 16.926 1.00 20.85 459 ILE A CA 1
ATOM 3329 C C . ILE A 1 433 ? 41.816 -34.492 16.758 1.00 22.38 459 ILE A C 1
ATOM 3330 O O . ILE A 1 433 ? 42.856 -34.126 17.334 1.00 22.70 459 ILE A O 1
ATOM 3335 N N . LYS A 1 434 ? 41.754 -35.559 15.964 1.00 23.53 460 LYS A N 1
ATOM 3336 C CA . LYS A 1 434 ? 42.915 -36.423 15.733 1.00 24.59 460 LYS A CA 1
ATOM 3337 C C . LYS A 1 434 ? 43.990 -35.762 14.882 1.00 24.47 460 LYS A C 1
ATOM 3338 O O . LYS A 1 434 ? 45.178 -35.998 15.101 1.00 24.77 460 LYS A O 1
ATOM 3344 N N . THR A 1 435 ? 43.593 -34.908 13.942 1.00 24.84 461 THR A N 1
ATOM 3345 C CA . THR A 1 435 ? 44.561 -34.386 12.968 1.00 25.18 461 THR A CA 1
ATOM 3346 C C . THR A 1 435 ? 44.958 -32.916 13.161 1.00 24.45 461 THR A C 1
ATOM 3347 O O . THR A 1 435 ? 46.118 -32.565 12.938 1.00 24.59 461 THR A O 1
ATOM 3351 N N . VAL A 1 436 ? 44.019 -32.064 13.572 1.00 23.32 462 VAL A N 1
ATOM 3352 C CA . VAL A 1 436 ? 44.303 -30.624 13.647 1.00 22.67 462 VAL A CA 1
ATOM 3353 C C . VAL A 1 436 ? 44.901 -30.212 15.006 1.00 22.43 462 VAL A C 1
ATOM 3354 O O . VAL A 1 436 ? 45.873 -29.468 15.047 1.00 21.93 462 VAL A O 1
ATOM 3358 N N . ILE A 1 437 ? 44.325 -30.698 16.108 1.00 22.26 463 ILE A N 1
ATOM 3359 C CA . ILE A 1 437 ? 44.830 -30.357 17.460 1.00 22.17 463 ILE A CA 1
ATOM 3360 C C . ILE A 1 437 ? 46.359 -30.563 17.662 1.00 23.24 463 ILE A C 1
ATOM 3361 O O . ILE A 1 437 ? 47.033 -29.650 18.154 1.00 23.45 463 ILE A O 1
ATOM 3366 N N . PRO A 1 438 ? 46.904 -31.746 17.292 1.00 23.77 464 PRO A N 1
ATOM 3367 C CA . PRO A 1 438 ? 48.360 -31.944 17.411 1.00 24.17 464 PRO A CA 1
ATOM 3368 C C . PRO A 1 438 ? 49.194 -30.951 16.590 1.00 24.11 464 PRO A C 1
ATOM 3369 O O . PRO A 1 438 ? 50.282 -30.560 17.025 1.00 24.56 464 PRO A O 1
ATOM 3373 N N . GLN A 1 439 ? 48.692 -30.555 15.424 1.00 23.82 465 GLN A N 1
ATOM 3374 C CA . GLN A 1 439 ? 49.352 -29.542 14.591 1.00 23.82 465 GLN A CA 1
ATOM 3375 C C . GLN A 1 439 ? 49.341 -28.170 15.273 1.00 22.94 465 GLN A C 1
ATOM 3376 O O . GLN A 1 439 ? 50.336 -27.457 15.270 1.00 21.85 465 GLN A O 1
ATOM 3382 N N . TRP A 1 440 ? 48.198 -27.812 15.861 1.00 21.97 466 TRP A N 1
ATOM 3383 C CA . TRP A 1 440 ? 48.075 -26.573 16.621 1.00 21.49 466 TRP A CA 1
ATOM 3384 C C . TRP A 1 440 ? 49.082 -26.513 17.763 1.00 21.37 466 TRP A C 1
ATOM 3385 O O . TRP A 1 440 ? 49.732 -25.473 17.983 1.00 20.83 466 TRP A O 1
ATOM 3396 N N . GLU A 1 441 ? 49.187 -27.619 18.497 1.00 21.80 467 GLU A N 1
ATOM 3397 C CA . GLU A 1 441 ? 50.088 -27.718 19.649 1.00 22.93 467 GLU A CA 1
ATOM 3398 C C . GLU A 1 441 ? 51.550 -27.661 19.192 1.00 23.36 467 GLU A C 1
ATOM 3399 O O . GLU A 1 441 ? 52.362 -26.982 19.813 1.00 23.06 467 GLU A O 1
ATOM 3405 N N . GLU A 1 442 ? 51.863 -28.361 18.098 1.00 23.65 468 GLU A N 1
ATOM 3406 C CA A GLU A 1 442 ? 53.205 -28.362 17.499 0.50 24.29 468 GLU A CA 1
ATOM 3407 C CA B GLU A 1 442 ? 53.223 -28.347 17.562 0.50 24.05 468 GLU A CA 1
ATOM 3408 C C . GLU A 1 442 ? 53.635 -26.948 17.101 1.00 23.91 468 GLU A C 1
ATOM 3409 O O . GLU A 1 442 ? 54.744 -26.507 17.405 1.00 24.30 468 GLU A O 1
ATOM 3420 N N . GLN A 1 443 ? 52.744 -26.242 16.403 1.00 24.00 469 GLN A N 1
ATOM 3421 C CA . GLN A 1 443 ? 53.007 -24.872 15.966 1.00 24.41 469 GLN A CA 1
ATOM 3422 C C . GLN A 1 443 ? 53.222 -23.928 17.159 1.00 23.95 469 GLN A C 1
ATOM 3423 O O . GLN A 1 443 ? 54.111 -23.070 17.136 1.00 23.46 469 GLN A O 1
ATOM 3429 N N . ALA A 1 444 ? 52.415 -24.089 18.207 1.00 23.07 470 ALA A N 1
ATOM 3430 C CA . ALA A 1 444 ? 52.558 -23.221 19.379 1.00 23.03 470 ALA A CA 1
ATOM 3431 C C . ALA A 1 444 ? 53.905 -23.461 20.074 1.00 22.99 470 ALA A C 1
ATOM 3432 O O . ALA A 1 444 ? 54.572 -22.506 20.486 1.00 22.48 470 ALA A O 1
ATOM 3434 N N . ARG A 1 445 ? 54.309 -24.729 20.176 1.00 23.59 471 ARG A N 1
ATOM 3435 C CA . ARG A 1 445 ? 55.619 -25.084 20.742 1.00 25.02 471 ARG A CA 1
ATOM 3436 C C . ARG A 1 445 ? 56.769 -24.450 19.947 1.00 25.28 471 ARG A C 1
ATOM 3437 O O . ARG A 1 445 ? 57.660 -23.801 20.523 1.00 25.37 471 ARG A O 1
ATOM 3445 N N . LYS A 1 446 ? 56.720 -24.621 18.627 1.00 25.61 472 LYS A N 1
ATOM 3446 C CA . LYS A 1 446 ? 57.700 -24.008 17.718 1.00 26.41 472 LYS A CA 1
ATOM 3447 C C . LYS A 1 446 ? 57.790 -22.495 17.905 1.00 25.96 472 LYS A C 1
ATOM 3448 O O . LYS A 1 446 ? 58.864 -21.924 17.767 1.00 25.94 472 LYS A O 1
ATOM 3454 N N . ASN A 1 447 ? 56.665 -21.863 18.231 1.00 25.18 473 ASN A N 1
ATOM 3455 C CA . ASN A 1 447 ? 56.600 -20.423 18.431 1.00 25.09 473 ASN A CA 1
ATOM 3456 C C . ASN A 1 447 ? 56.857 -19.983 19.890 1.00 24.46 473 ASN A C 1
ATOM 3457 O O . ASN A 1 447 ? 56.729 -18.802 20.221 1.00 24.21 473 ASN A O 1
ATOM 3462 N N . GLY A 1 448 ? 57.215 -20.938 20.748 1.00 24.09 474 GLY A N 1
ATOM 3463 C CA . GLY A 1 448 ? 57.539 -20.660 22.156 1.00 24.22 474 GLY A CA 1
ATOM 3464 C C . GLY A 1 448 ? 56.357 -20.264 23.051 1.00 24.51 474 GLY A C 1
ATOM 3465 O O . GLY A 1 448 ? 56.554 -19.760 24.163 1.00 24.16 474 GLY A O 1
ATOM 3466 N N . LEU A 1 449 ? 55.137 -20.483 22.564 1.00 23.82 475 LEU A N 1
ATOM 3467 C CA . LEU A 1 449 ? 53.910 -20.178 23.315 1.00 24.25 475 LEU A CA 1
ATOM 3468 C C . LEU A 1 449 ? 53.549 -21.296 24.294 1.00 25.15 475 LEU A C 1
ATOM 3469 O O . LEU A 1 449 ? 52.792 -21.101 25.254 1.00 24.32 475 LEU A O 1
ATOM 3474 N N . LEU A 1 450 ? 54.105 -22.470 24.040 1.00 27.01 476 LEU A N 1
ATOM 3475 C CA . LEU A 1 450 ? 53.777 -23.670 24.779 1.00 29.22 476 LEU A CA 1
ATOM 3476 C C . LEU A 1 450 ? 55.067 -24.385 25.150 1.00 30.76 476 LEU A C 1
ATOM 3477 O O . LEU A 1 450 ? 56.032 -24.365 24.379 1.00 31.54 476 LEU A O 1
ATOM 3482 N N . SER A 1 451 ? 55.086 -24.989 26.338 1.00 32.33 477 SER A N 1
ATOM 3483 C CA . SER A 1 451 ? 56.218 -25.797 26.796 1.00 34.03 477 SER A CA 1
ATOM 3484 C C . SER A 1 451 ? 56.454 -26.983 25.867 1.00 34.53 477 SER A C 1
ATOM 3485 O O . SER A 1 451 ? 55.497 -27.659 25.468 1.00 35.35 477 SER A O 1
ATOM 3488 N N . THR B 1 11 ? -12.967 -27.499 83.948 1.00 25.60 37 THR B N 1
ATOM 3489 C CA . THR B 1 11 ? -11.701 -26.927 84.518 1.00 24.96 37 THR B CA 1
ATOM 3490 C C . THR B 1 11 ? -11.117 -25.753 83.702 1.00 24.01 37 THR B C 1
ATOM 3491 O O . THR B 1 11 ? -10.310 -24.984 84.230 1.00 23.84 37 THR B O 1
ATOM 3495 N N . VAL B 1 12 ? -11.520 -25.626 82.432 1.00 22.14 38 VAL B N 1
ATOM 3496 C CA . VAL B 1 12 ? -11.079 -24.516 81.570 1.00 20.21 38 VAL B CA 1
ATOM 3497 C C . VAL B 1 12 ? -11.658 -23.217 82.100 1.00 19.26 38 VAL B C 1
ATOM 3498 O O . VAL B 1 12 ? -12.858 -23.132 82.366 1.00 19.17 38 VAL B O 1
ATOM 3502 N N . GLU B 1 13 ? -10.792 -22.219 82.269 1.00 17.63 39 GLU B N 1
ATOM 3503 C CA . GLU B 1 13 ? -11.234 -20.879 82.620 1.00 16.34 39 GLU B CA 1
ATOM 3504 C C . GLU B 1 13 ? -11.095 -20.001 81.384 1.00 15.70 39 GLU B C 1
ATOM 3505 O O . GLU B 1 13 ? -9.977 -19.613 81.021 1.00 14.47 39 GLU B O 1
ATOM 3511 N N . ALA B 1 14 ? -12.225 -19.707 80.745 1.00 14.49 40 ALA B N 1
ATOM 3512 C CA . ALA B 1 14 ? -12.233 -18.897 79.528 1.00 14.41 40 ALA B CA 1
ATOM 3513 C C . ALA B 1 14 ? -12.236 -17.393 79.802 1.00 14.25 40 ALA B C 1
ATOM 3514 O O . ALA B 1 14 ? -11.988 -16.597 78.888 1.00 14.09 40 ALA B O 1
ATOM 3516 N N . LYS B 1 15 ? -12.497 -16.993 81.058 1.00 13.63 41 LYS B N 1
ATOM 3517 C CA . LYS B 1 15 ? -12.561 -15.571 81.388 1.00 14.32 41 LYS B CA 1
ATOM 3518 C C . LYS B 1 15 ? -11.145 -15.069 81.699 1.00 13.73 41 LYS B C 1
ATOM 3519 O O . LYS B 1 15 ? -10.667 -15.175 82.817 1.00 14.00 41 LYS B O 1
ATOM 3525 N N . ASN B 1 16 ? -10.478 -14.561 80.673 1.00 12.72 42 ASN B N 1
ATOM 3526 C CA . ASN B 1 16 ? -9.059 -14.209 80.727 1.00 12.45 42 ASN B CA 1
ATOM 3527 C C . ASN B 1 16 ? -8.663 -13.298 81.883 1.00 12.85 42 ASN B C 1
ATOM 3528 O O . ASN B 1 16 ? -7.577 -13.450 82.477 1.00 11.98 42 ASN B O 1
ATOM 3533 N N . GLU B 1 17 ? -9.559 -12.368 82.210 1.00 14.05 43 GLU B N 1
ATOM 3534 C CA . GLU B 1 17 ? -9.277 -11.374 83.259 1.00 15.63 43 GLU B CA 1
ATOM 3535 C C . GLU B 1 17 ? -9.052 -11.992 84.635 1.00 16.00 43 GLU B C 1
ATOM 3536 O O . GLU B 1 17 ? -8.472 -11.328 85.519 1.00 16.17 43 GLU B O 1
ATOM 3542 N N . THR B 1 18 ? -9.514 -13.242 84.802 1.00 16.27 44 THR B N 1
ATOM 3543 C CA . THR B 1 18 ? -9.263 -14.076 85.989 1.00 17.11 44 THR B CA 1
ATOM 3544 C C . THR B 1 18 ? -7.771 -14.132 86.321 1.00 16.16 44 THR B C 1
ATOM 3545 O O . THR B 1 18 ? -7.387 -14.163 87.490 1.00 15.42 44 THR B O 1
ATOM 3549 N N . PHE B 1 19 ? -6.948 -14.124 85.272 1.00 15.34 45 PHE B N 1
ATOM 3550 C CA . PHE B 1 19 ? -5.497 -14.293 85.394 1.00 15.00 45 PHE B CA 1
ATOM 3551 C C . PHE B 1 19 ? -4.691 -12.998 85.515 1.00 14.50 45 PHE B C 1
ATOM 3552 O O . PHE B 1 19 ? -3.486 -13.047 85.737 1.00 14.09 45 PHE B O 1
ATOM 3560 N N . ALA B 1 20 ? -5.360 -11.860 85.347 1.00 15.22 46 ALA B N 1
ATOM 3561 C CA . ALA B 1 20 ? -4.726 -10.538 85.391 1.00 15.16 46 ALA B CA 1
ATOM 3562 C C . ALA B 1 20 ? -3.909 -10.247 86.678 1.00 15.93 46 ALA B C 1
ATOM 3563 O O . ALA B 1 20 ? -2.735 -9.862 86.582 1.00 15.48 46 ALA B O 1
ATOM 3565 N N . PRO B 1 21 ? -4.505 -10.449 87.874 1.00 16.61 47 PRO B N 1
ATOM 3566 C CA . PRO B 1 21 ? -3.721 -10.192 89.097 1.00 16.86 47 PRO B CA 1
ATOM 3567 C C . PRO B 1 21 ? -2.518 -11.120 89.290 1.00 16.89 47 PRO B C 1
ATOM 3568 O O . PRO B 1 21 ? -1.496 -10.671 89.808 1.00 17.84 47 PRO B O 1
ATOM 3572 N N . GLN B 1 22 ? -2.611 -12.381 88.859 1.00 17.19 48 GLN B N 1
ATOM 3573 C CA A GLN B 1 22 ? -1.533 -13.365 89.056 0.50 16.79 48 GLN B CA 1
ATOM 3574 C CA B GLN B 1 22 ? -1.502 -13.314 89.091 0.50 17.07 48 GLN B CA 1
ATOM 3575 C C . GLN B 1 22 ? -0.408 -13.223 88.026 1.00 16.50 48 GLN B C 1
ATOM 3576 O O . GLN B 1 22 ? 0.761 -13.450 88.325 1.00 16.36 48 GLN B O 1
ATOM 3587 N N . HIS B 1 23 ? -0.776 -12.870 86.798 1.00 14.98 49 HIS B N 1
ATOM 3588 C CA . HIS B 1 23 ? 0.203 -12.850 85.708 1.00 14.13 49 HIS B CA 1
ATOM 3589 C C . HIS B 1 23 ? 0.142 -11.531 84.955 1.00 13.17 49 HIS B C 1
ATOM 3590 O O . HIS B 1 23 ? -0.168 -11.530 83.769 1.00 12.54 49 HIS B O 1
ATOM 3597 N N . PRO B 1 24 ? 0.433 -10.408 85.644 1.00 13.19 50 PRO B N 1
ATOM 3598 C CA . PRO B 1 24 ? 0.191 -9.103 85.030 1.00 12.43 50 PRO B CA 1
ATOM 3599 C C . PRO B 1 24 ? 1.004 -8.851 83.755 1.00 11.82 50 PRO B C 1
ATOM 3600 O O . PRO B 1 24 ? 0.478 -8.272 82.805 1.00 11.53 50 PRO B O 1
ATOM 3604 N N . ASP B 1 25 ? 2.266 -9.268 83.718 1.00 11.08 51 ASP B N 1
ATOM 3605 C CA . ASP B 1 25 ? 3.095 -8.946 82.548 1.00 11.01 51 ASP B CA 1
ATOM 3606 C C . ASP B 1 25 ? 2.567 -9.660 81.301 1.00 10.90 51 ASP B C 1
ATOM 3607 O O . ASP B 1 25 ? 2.472 -9.063 80.262 1.00 10.61 51 ASP B O 1
ATOM 3612 N N . GLN B 1 26 ? 2.189 -10.926 81.447 1.00 10.57 52 GLN B N 1
ATOM 3613 C CA . GLN B 1 26 ? 1.645 -11.696 80.339 1.00 10.73 52 GLN B CA 1
ATOM 3614 C C . GLN B 1 26 ? 0.251 -11.184 79.970 1.00 10.77 52 GLN B C 1
ATOM 3615 O O . GLN B 1 26 ? -0.061 -11.000 78.791 1.00 10.41 52 GLN B O 1
ATOM 3621 N N . TYR B 1 27 ? -0.586 -10.951 80.985 1.00 10.86 53 TYR B N 1
ATOM 3622 C CA . TYR B 1 27 ? -1.953 -10.480 80.742 1.00 10.25 53 TYR B CA 1
ATOM 3623 C C . TYR B 1 27 ? -1.940 -9.107 80.022 1.00 10.58 53 TYR B C 1
ATOM 3624 O O . TYR B 1 27 ? -2.636 -8.904 79.018 1.00 10.40 53 TYR B O 1
ATOM 3633 N N . LEU B 1 28 ? -1.133 -8.171 80.511 1.00 9.43 54 LEU B N 1
ATOM 3634 C CA . LEU B 1 28 ? -1.121 -6.834 79.901 1.00 11.19 54 LEU B CA 1
ATOM 3635 C C . LEU B 1 28 ? -0.597 -6.859 78.466 1.00 10.50 54 LEU B C 1
ATOM 3636 O O . LEU B 1 28 ? -1.122 -6.139 77.601 1.00 10.36 54 LEU B O 1
ATOM 3641 N N . SER B 1 29 ? 0.431 -7.674 78.203 1.00 10.31 55 SER B N 1
ATOM 3642 C CA . SER B 1 29 ? 0.948 -7.734 76.825 1.00 9.84 55 SER B CA 1
ATOM 3643 C C . SER B 1 29 ? -0.010 -8.499 75.886 1.00 9.71 55 SER B C 1
ATOM 3644 O O . SER B 1 29 ? -0.207 -8.111 74.731 1.00 9.62 55 SER B O 1
ATOM 3647 N N . TRP B 1 30 ? -0.619 -9.564 76.400 1.00 9.58 56 TRP B N 1
ATOM 3648 C CA . TRP B 1 30 ? -1.697 -10.267 75.692 1.00 9.78 56 TRP B CA 1
ATOM 3649 C C . TRP B 1 30 ? -2.803 -9.284 75.283 1.00 9.92 56 TRP B C 1
ATOM 3650 O O . TRP B 1 30 ? -3.219 -9.251 74.121 1.00 9.14 56 TRP B O 1
ATOM 3661 N N . LYS B 1 31 ? -3.238 -8.454 76.231 1.00 9.35 57 LYS B N 1
ATOM 3662 C CA . LYS B 1 31 ? -4.335 -7.531 75.988 1.00 10.74 57 LYS B CA 1
ATOM 3663 C C . LYS B 1 31 ? -3.983 -6.535 74.890 1.00 10.67 57 LYS B C 1
ATOM 3664 O O . LYS B 1 31 ? -4.864 -6.063 74.174 1.00 11.32 57 LYS B O 1
ATOM 3670 N N . ALA B 1 32 ? -2.689 -6.251 74.738 1.00 10.83 58 ALA B N 1
ATOM 3671 C CA . ALA B 1 32 ? -2.229 -5.171 73.879 1.00 11.60 58 ALA B CA 1
ATOM 3672 C C . ALA B 1 32 ? -2.307 -5.525 72.378 1.00 11.25 58 ALA B C 1
ATOM 3673 O O . ALA B 1 32 ? -2.051 -4.671 71.538 1.00 10.52 58 ALA B O 1
ATOM 3675 N N . THR B 1 33 ? -2.716 -6.758 72.030 1.00 10.18 59 THR B N 1
ATOM 3676 C CA . THR B 1 33 ? -2.940 -7.020 70.605 1.00 10.38 59 THR B CA 1
ATOM 3677 C C . THR B 1 33 ? -4.157 -6.229 70.088 1.00 9.58 59 THR B C 1
ATOM 3678 O O . THR B 1 33 ? -4.369 -6.120 68.875 1.00 10.55 59 THR B O 1
ATOM 3682 N N . SER B 1 34 ? -4.945 -5.678 71.013 1.00 10.05 60 SER B N 1
ATOM 3683 C CA . SER B 1 34 ? -6.045 -4.762 70.641 1.00 11.31 60 SER B CA 1
ATOM 3684 C C . SER B 1 34 ? -5.529 -3.504 69.927 1.00 11.93 60 SER B C 1
ATOM 3685 O O . SER B 1 34 ? -6.299 -2.810 69.254 1.00 13.11 60 SER B O 1
ATOM 3688 N N . GLU B 1 35 ? -4.227 -3.224 70.073 1.00 11.98 61 GLU B N 1
ATOM 3689 C CA . GLU B 1 35 ? -3.552 -2.158 69.333 1.00 13.62 61 GLU B CA 1
ATOM 3690 C C . GLU B 1 35 ? -3.369 -2.454 67.846 1.00 12.57 61 GLU B C 1
ATOM 3691 O O . GLU B 1 35 ? -3.193 -1.534 67.049 1.00 12.46 61 GLU B O 1
ATOM 3697 N N . GLN B 1 36 ? -3.399 -3.748 67.492 1.00 12.10 62 GLN B N 1
ATOM 3698 C CA . GLN B 1 36 ? -3.212 -4.205 66.118 1.00 12.10 62 GLN B CA 1
ATOM 3699 C C . GLN B 1 36 ? -4.585 -4.293 65.495 1.00 12.28 62 GLN B C 1
ATOM 3700 O O . GLN B 1 36 ? -5.163 -5.375 65.356 1.00 11.19 62 GLN B O 1
ATOM 3706 N N . SER B 1 37 ? -5.134 -3.119 65.173 1.00 13.06 63 SER B N 1
ATOM 3707 C CA . SER B 1 37 ? -6.562 -2.986 64.903 1.00 13.64 63 SER B CA 1
ATOM 3708 C C . SER B 1 37 ? -6.931 -2.726 63.441 1.00 13.85 63 SER B C 1
ATOM 3709 O O . SER B 1 37 ? -8.115 -2.791 63.091 1.00 13.95 63 SER B O 1
ATOM 3712 N N . GLU B 1 38 ? -5.951 -2.414 62.590 1.00 14.06 64 GLU B N 1
ATOM 3713 C CA . GLU B 1 38 ? -6.260 -2.161 61.177 1.00 15.52 64 GLU B CA 1
ATOM 3714 C C . GLU B 1 38 ? -6.798 -3.434 60.512 1.00 14.23 64 GLU B C 1
ATOM 3715 O O . GLU B 1 38 ? -6.184 -4.497 60.597 1.00 14.07 64 GLU B O 1
ATOM 3721 N N . ARG B 1 39 ? -7.958 -3.327 59.879 1.00 13.85 65 ARG B N 1
ATOM 3722 C CA . ARG B 1 39 ? -8.556 -4.479 59.220 1.00 13.28 65 ARG B CA 1
ATOM 3723 C C . ARG B 1 39 ? -8.538 -4.185 57.740 1.00 13.81 65 ARG B C 1
ATOM 3724 O O . ARG B 1 39 ? -9.389 -3.431 57.239 1.00 14.29 65 ARG B O 1
ATOM 3732 N N . VAL B 1 40 ? -7.553 -4.761 57.055 1.00 13.23 66 VAL B N 1
ATOM 3733 C CA . VAL B 1 40 ? -7.299 -4.441 55.654 1.00 12.56 66 VAL B CA 1
ATOM 3734 C C . VAL B 1 40 ? -8.130 -5.349 54.746 1.00 12.20 66 VAL B C 1
ATOM 3735 O O . VAL B 1 40 ? -8.084 -6.572 54.861 1.00 12.20 66 VAL B O 1
ATOM 3739 N N . ASP B 1 41 ? -8.878 -4.736 53.831 1.00 12.23 67 ASP B N 1
ATOM 3740 C CA . ASP B 1 41 ? -9.735 -5.467 52.877 1.00 11.89 67 ASP B CA 1
ATOM 3741 C C . ASP B 1 41 ? -8.929 -6.101 51.710 1.00 11.65 67 ASP B C 1
ATOM 3742 O O . ASP B 1 41 ? -8.485 -5.418 50.771 1.00 11.69 67 ASP B O 1
ATOM 3747 N N . ALA B 1 42 ? -8.763 -7.418 51.762 1.00 11.35 68 ALA B N 1
ATOM 3748 C CA . ALA B 1 42 ? -7.927 -8.117 50.780 1.00 11.12 68 ALA B CA 1
ATOM 3749 C C . ALA B 1 42 ? -8.605 -8.225 49.418 1.00 10.88 68 ALA B C 1
ATOM 3750 O O . ALA B 1 42 ? -7.933 -8.240 48.394 1.00 10.97 68 ALA B O 1
ATOM 3752 N N . LEU B 1 43 ? -9.937 -8.323 49.413 1.00 10.38 69 LEU B N 1
ATOM 3753 C CA . LEU B 1 43 ? -10.695 -8.351 48.160 1.00 10.55 69 LEU B CA 1
ATOM 3754 C C . LEU B 1 43 ? -10.572 -6.995 47.448 1.00 10.98 69 LEU B C 1
ATOM 3755 O O . LEU B 1 43 ? -10.456 -6.932 46.215 1.00 10.96 69 LEU B O 1
ATOM 3760 N N . ALA B 1 44 ? -10.556 -5.922 48.235 1.00 10.91 70 ALA B N 1
ATOM 3761 C CA . ALA B 1 44 ? -10.395 -4.562 47.676 1.00 12.55 70 ALA B CA 1
ATOM 3762 C C . ALA B 1 44 ? -9.024 -4.416 47.018 1.00 12.94 70 ALA B C 1
ATOM 3763 O O . ALA B 1 44 ? -8.879 -3.865 45.916 1.00 13.24 70 ALA B O 1
ATOM 3765 N N . GLU B 1 45 ? -8.005 -4.953 47.682 1.00 12.73 71 GLU B N 1
ATOM 3766 C CA . GLU B 1 45 ? -6.642 -4.897 47.168 1.00 13.29 71 GLU B CA 1
ATOM 3767 C C . GLU B 1 45 ? -6.465 -5.819 45.950 1.00 12.85 71 GLU B C 1
ATOM 3768 O O . GLU B 1 45 ? -5.679 -5.523 45.043 1.00 13.41 71 GLU B O 1
ATOM 3774 N N . ASP B 1 46 ? -7.245 -6.899 45.900 1.00 11.55 72 ASP B N 1
ATOM 3775 C CA . ASP B 1 46 ? -7.098 -7.903 44.836 1.00 11.49 72 ASP B CA 1
ATOM 3776 C C . ASP B 1 46 ? -8.442 -8.464 44.390 1.00 10.66 72 ASP B C 1
ATOM 3777 O O . ASP B 1 46 ? -8.876 -9.518 44.856 1.00 11.28 72 ASP B O 1
ATOM 3782 N N . PRO B 1 47 ? -9.135 -7.736 43.497 1.00 11.18 73 PRO B N 1
ATOM 3783 C CA . PRO B 1 47 ? -10.461 -8.176 43.022 1.00 10.60 73 PRO B CA 1
ATOM 3784 C C . PRO B 1 47 ? -10.468 -9.522 42.277 1.00 10.00 73 PRO B C 1
ATOM 3785 O O . PRO B 1 47 ? -11.518 -10.158 42.189 1.00 10.24 73 PRO B O 1
ATOM 3789 N N . ARG B 1 48 ? -9.325 -9.973 41.760 1.00 9.70 74 ARG B N 1
ATOM 3790 C CA . ARG B 1 48 ? -9.249 -11.316 41.169 1.00 9.69 74 ARG B CA 1
ATOM 3791 C C . ARG B 1 48 ? -9.775 -12.412 42.099 1.00 9.74 74 ARG B C 1
ATOM 3792 O O . ARG B 1 48 ? -10.372 -13.398 41.641 1.00 9.74 74 ARG B O 1
ATOM 3800 N N . LEU B 1 49 ? -9.547 -12.218 43.394 1.00 9.21 75 LEU B N 1
ATOM 3801 C CA . LEU B 1 49 ? -9.948 -13.184 44.416 1.00 9.43 75 LEU B CA 1
ATOM 3802 C C . LEU B 1 49 ? -11.451 -13.473 44.380 1.00 9.47 75 LEU B C 1
ATOM 3803 O O . LEU B 1 49 ? -11.874 -14.605 44.602 1.00 8.75 75 LEU B O 1
ATOM 3808 N N . VAL B 1 50 ? -12.246 -12.449 44.065 1.00 9.23 76 VAL B N 1
ATOM 3809 C CA . VAL B 1 50 ? -13.708 -12.598 43.948 1.00 9.86 76 VAL B CA 1
ATOM 3810 C C . VAL B 1 50 ? -14.098 -13.613 42.880 1.00 9.92 76 VAL B C 1
ATOM 3811 O O . VAL B 1 50 ? -14.990 -14.425 43.108 1.00 10.85 76 VAL B O 1
ATOM 3815 N N . ILE B 1 51 ? -13.400 -13.580 41.743 1.00 9.90 77 ILE B N 1
ATOM 3816 C CA . ILE B 1 51 ? -13.622 -14.541 40.647 1.00 10.30 77 ILE B CA 1
ATOM 3817 C C . ILE B 1 51 ? -13.174 -15.950 41.041 1.00 10.42 77 ILE B C 1
ATOM 3818 O O . ILE B 1 51 ? -13.916 -16.942 40.853 1.00 9.53 77 ILE B O 1
ATOM 3823 N N . LEU B 1 52 ? -11.963 -16.061 41.584 1.00 10.24 78 LEU B N 1
ATOM 3824 C CA . LEU B 1 52 ? -11.458 -17.397 41.939 1.00 10.70 78 LEU B CA 1
ATOM 3825 C C . LEU B 1 52 ? -12.346 -18.104 42.975 1.00 10.34 78 LEU B C 1
ATOM 3826 O O . LEU B 1 52 ? -12.506 -19.339 42.944 1.00 10.53 78 LEU B O 1
ATOM 3831 N N . TRP B 1 53 ? -12.907 -17.316 43.891 1.00 10.06 79 TRP B N 1
ATOM 3832 C CA . TRP B 1 53 ? -13.740 -17.835 44.973 1.00 9.87 79 TRP B CA 1
ATOM 3833 C C . TRP B 1 53 ? -15.246 -17.714 44.698 1.00 10.28 79 TRP B C 1
ATOM 3834 O O . TRP B 1 53 ? -16.069 -17.884 45.609 1.00 10.13 79 TRP B O 1
ATOM 3845 N N . ALA B 1 54 ? -15.592 -17.434 43.441 1.00 11.11 80 ALA B N 1
ATOM 3846 C CA . ALA B 1 54 ? -16.995 -17.235 43.049 1.00 11.21 80 ALA B CA 1
ATOM 3847 C C . ALA B 1 54 ? -17.823 -18.449 43.508 1.00 11.94 80 ALA B C 1
ATOM 3848 O O . ALA B 1 54 ? -17.462 -19.594 43.231 1.00 11.93 80 ALA B O 1
ATOM 3850 N N . GLY B 1 55 ? -18.914 -18.194 44.232 1.00 11.85 81 GLY B N 1
ATOM 3851 C CA . GLY B 1 55 ? -19.757 -19.264 44.766 1.00 12.84 81 GLY B CA 1
ATOM 3852 C C . GLY B 1 55 ? -19.410 -19.682 46.201 1.00 13.17 81 GLY B C 1
ATOM 3853 O O . GLY B 1 55 ? -20.065 -20.560 46.776 1.00 14.11 81 GLY B O 1
ATOM 3854 N N . TYR B 1 56 ? -18.371 -19.062 46.767 1.00 12.92 82 TYR B N 1
ATOM 3855 C CA . TYR B 1 56 ? -17.895 -19.359 48.113 1.00 13.77 82 TYR B CA 1
ATOM 3856 C C . TYR B 1 56 ? -17.909 -18.078 48.956 1.00 13.53 82 TYR B C 1
ATOM 3857 O O . TYR B 1 56 ? -17.778 -16.980 48.400 1.00 13.35 82 TYR B O 1
ATOM 3866 N N . PRO B 1 57 ? -18.114 -18.209 50.290 1.00 13.35 83 PRO B N 1
ATOM 3867 C CA . PRO B 1 57 ? -18.194 -16.991 51.105 1.00 12.66 83 PRO B CA 1
ATOM 3868 C C . PRO B 1 57 ? -16.996 -16.042 51.018 1.00 12.11 83 PRO B C 1
ATOM 3869 O O . PRO B 1 57 ? -17.189 -14.849 51.235 1.00 12.14 83 PRO B O 1
ATOM 3873 N N . PHE B 1 58 ? -15.799 -16.543 50.681 1.00 11.15 84 PHE B N 1
ATOM 3874 C CA . PHE B 1 58 ? -14.608 -15.683 50.601 1.00 11.29 84 PHE B CA 1
ATOM 3875 C C . PHE B 1 58 ? -14.753 -14.659 49.477 1.00 11.58 84 PHE B C 1
ATOM 3876 O O . PHE B 1 58 ? -14.044 -13.670 49.457 1.00 12.22 84 PHE B O 1
ATOM 3884 N N . SER B 1 59 ? -15.674 -14.917 48.543 1.00 11.70 85 SER B N 1
ATOM 3885 C CA . SER B 1 59 ? -15.940 -13.971 47.455 1.00 11.81 85 SER B CA 1
ATOM 3886 C C . SER B 1 59 ? -16.723 -12.751 47.972 1.00 11.92 85 SER B C 1
ATOM 3887 O O . SER B 1 59 ? -16.751 -11.697 47.312 1.00 13.52 85 SER B O 1
ATOM 3890 N N . ARG B 1 60 ? -17.344 -12.904 49.149 1.00 11.82 86 ARG B N 1
ATOM 3891 C CA . ARG B 1 60 ? -18.124 -11.838 49.806 1.00 11.72 86 ARG B CA 1
ATOM 3892 C C . ARG B 1 60 ? -17.263 -10.919 50.674 1.00 11.46 86 ARG B C 1
ATOM 3893 O O . ARG B 1 60 ? -17.459 -9.705 50.675 1.00 11.91 86 ARG B O 1
ATOM 3901 N N . ASP B 1 61 ? -16.334 -11.501 51.448 1.00 11.42 87 ASP B N 1
ATOM 3902 C CA . ASP B 1 61 ? -15.585 -10.749 52.460 1.00 10.71 87 ASP B CA 1
ATOM 3903 C C . ASP B 1 61 ? -14.343 -11.548 52.803 1.00 10.46 87 ASP B C 1
ATOM 3904 O O . ASP B 1 61 ? -14.419 -12.737 53.140 1.00 9.60 87 ASP B O 1
ATOM 3909 N N . TYR B 1 62 ? -13.203 -10.882 52.683 1.00 9.60 88 TYR B N 1
ATOM 3910 C CA . TYR B 1 62 ? -11.927 -11.475 53.062 1.00 10.31 88 TYR B CA 1
ATOM 3911 C C . TYR B 1 62 ? -10.956 -10.342 53.377 1.00 9.29 88 TYR B C 1
ATOM 3912 O O . TYR B 1 62 ? -10.598 -9.534 52.489 1.00 10.03 88 TYR B O 1
ATOM 3921 N N . ASN B 1 63 ? -10.576 -10.268 54.650 1.00 9.01 89 ASN B N 1
ATOM 3922 C CA . ASN B 1 63 ? -9.616 -9.289 55.139 1.00 8.85 89 ASN B CA 1
ATOM 3923 C C . ASN B 1 63 ? -8.339 -9.991 55.572 1.00 8.76 89 ASN B C 1
ATOM 3924 O O . ASN B 1 63 ? -8.343 -11.200 55.869 1.00 9.26 89 ASN B O 1
ATOM 3929 N N . LYS B 1 64 ? -7.259 -9.233 55.588 1.00 9.35 90 LYS B N 1
ATOM 3930 C CA . LYS B 1 64 ? -6.003 -9.666 56.215 1.00 9.73 90 LYS B CA 1
ATOM 3931 C C . LYS B 1 64 ? -6.175 -9.792 57.745 1.00 9.72 90 LYS B C 1
ATOM 3932 O O . LYS B 1 64 ? -7.051 -9.138 58.323 1.00 9.10 90 LYS B O 1
ATOM 3938 N N . PRO B 1 65 ? -5.349 -10.641 58.398 1.00 9.60 91 PRO B N 1
ATOM 3939 C CA . PRO B 1 65 ? -5.518 -10.834 59.840 1.00 9.43 91 PRO B CA 1
ATOM 3940 C C . PRO B 1 65 ? -5.096 -9.597 60.619 1.00 8.98 91 PRO B C 1
ATOM 3941 O O . PRO B 1 65 ? -4.292 -8.785 60.120 1.00 8.69 91 PRO B O 1
ATOM 3945 N N . ARG B 1 66 ? -5.696 -9.420 61.788 1.00 8.17 92 ARG B N 1
ATOM 3946 C CA . ARG B 1 66 ? -5.226 -8.396 62.723 1.00 8.35 92 ARG B CA 1
ATOM 3947 C C . ARG B 1 66 ? -5.026 -9.047 64.091 1.00 8.23 92 ARG B C 1
ATOM 3948 O O . ARG B 1 66 ? -4.924 -10.291 64.175 1.00 9.40 92 ARG B O 1
ATOM 3956 N N . GLY B 1 67 ? -4.970 -8.257 65.159 1.00 8.60 93 GLY B N 1
ATOM 3957 C CA . GLY B 1 67 ? -4.587 -8.791 66.467 1.00 8.77 93 GLY B CA 1
ATOM 3958 C C . GLY B 1 67 ? -5.509 -9.894 66.963 1.00 8.06 93 GLY B C 1
ATOM 3959 O O . GLY B 1 67 ? -6.715 -9.903 66.641 1.00 7.81 93 GLY B O 1
ATOM 3960 N N . HIS B 1 68 ? -4.950 -10.826 67.734 1.00 7.77 94 HIS B N 1
ATOM 3961 C CA . HIS B 1 68 ? -5.762 -11.858 68.390 1.00 8.14 94 HIS B CA 1
ATOM 3962 C C . HIS B 1 68 ? -6.995 -11.328 69.136 1.00 8.33 94 HIS B C 1
ATOM 3963 O O . HIS B 1 68 ? -8.038 -11.976 69.171 1.00 7.19 94 HIS B O 1
ATOM 3970 N N . ALA B 1 69 ? -6.843 -10.160 69.746 1.00 8.30 95 ALA B N 1
ATOM 3971 C CA . ALA B 1 69 ? -7.950 -9.530 70.464 1.00 8.75 95 ALA B CA 1
ATOM 3972 C C . ALA B 1 69 ? -9.225 -9.387 69.589 1.00 8.93 95 ALA B C 1
ATOM 3973 O O . ALA B 1 69 ? -10.320 -9.306 70.127 1.00 9.81 95 ALA B O 1
ATOM 3975 N N . PHE B 1 70 ? -9.061 -9.340 68.276 1.00 8.68 96 PHE B N 1
ATOM 3976 C CA . PHE B 1 70 ? -10.197 -9.148 67.355 1.00 8.58 96 PHE B CA 1
ATOM 3977 C C . PHE B 1 70 ? -10.815 -10.409 66.768 1.00 8.87 96 PHE B C 1
ATOM 3978 O O . PHE B 1 70 ? -11.722 -10.309 65.927 1.00 8.82 96 PHE B O 1
ATOM 3986 N N . ALA B 1 71 ? -10.289 -11.565 67.146 1.00 8.58 97 ALA B N 1
ATOM 3987 C CA . ALA B 1 71 ? -10.757 -12.850 66.574 1.00 8.24 97 ALA B CA 1
ATOM 3988 C C . ALA B 1 71 ? -12.278 -13.003 66.700 1.00 7.79 97 ALA B C 1
ATOM 3989 O O . ALA B 1 71 ? -12.962 -13.287 65.708 1.00 7.76 97 ALA B O 1
ATOM 3991 N N . VAL B 1 72 ? -12.792 -12.815 67.917 1.00 7.49 98 VAL B N 1
ATOM 3992 C CA . VAL B 1 72 ? -14.241 -12.977 68.166 1.00 8.49 98 VAL B CA 1
ATOM 3993 C C . VAL B 1 72 ? -15.039 -11.944 67.364 1.00 8.69 98 VAL B C 1
ATOM 3994 O O . VAL B 1 72 ? -15.986 -12.301 66.640 1.00 7.25 98 VAL B O 1
ATOM 3998 N N . THR B 1 73 ? -14.617 -10.680 67.414 1.00 8.84 99 THR B N 1
ATOM 3999 C CA . THR B 1 73 ? -15.369 -9.692 66.628 1.00 9.96 99 THR B CA 1
ATOM 4000 C C . THR B 1 73 ? -15.316 -9.951 65.132 1.00 9.05 99 THR B C 1
ATOM 4001 O O . THR B 1 73 ? -16.332 -9.785 64.446 1.00 8.37 99 THR B O 1
ATOM 4005 N N . ASP B 1 74 ? -14.164 -10.408 64.640 1.00 8.07 100 ASP B N 1
ATOM 4006 C CA . ASP B 1 74 ? -14.013 -10.587 63.205 1.00 8.11 100 ASP B CA 1
ATOM 4007 C C . ASP B 1 74 ? -14.826 -11.762 62.674 1.00 7.74 100 ASP B C 1
ATOM 4008 O O . ASP B 1 74 ? -15.452 -11.658 61.594 1.00 7.53 100 ASP B O 1
ATOM 4013 N N . VAL B 1 75 ? -14.859 -12.865 63.422 1.00 7.62 101 VAL B N 1
ATOM 4014 C CA . VAL B 1 75 ? -15.748 -13.990 63.028 1.00 8.64 101 VAL B CA 1
ATOM 4015 C C . VAL B 1 75 ? -17.233 -13.591 63.110 1.00 9.03 101 VAL B C 1
ATOM 4016 O O . VAL B 1 75 ? -18.045 -14.018 62.276 1.00 9.76 101 VAL B O 1
ATOM 4020 N N . ARG B 1 76 ? -17.580 -12.775 64.107 1.00 9.35 102 ARG B N 1
ATOM 4021 C CA . ARG B 1 76 ? -18.947 -12.198 64.190 1.00 9.83 102 ARG B CA 1
ATOM 4022 C C . ARG B 1 76 ? -19.319 -11.248 63.047 1.00 9.50 102 ARG B C 1
ATOM 4023 O O . ARG B 1 76 ? -20.451 -11.273 62.568 1.00 9.77 102 ARG B O 1
ATOM 4031 N N . GLU B 1 77 ? -18.376 -10.400 62.633 1.00 9.17 103 GLU B N 1
ATOM 4032 C CA . GLU B 1 77 ? -18.656 -9.320 61.691 1.00 9.49 103 GLU B CA 1
ATOM 4033 C C . GLU B 1 77 ? -18.449 -9.636 60.221 1.00 8.97 103 GLU B C 1
ATOM 4034 O O . GLU B 1 77 ? -18.984 -8.925 59.366 1.00 9.65 103 GLU B O 1
ATOM 4040 N N . THR B 1 78 ? -17.672 -10.678 59.915 1.00 8.55 104 THR B N 1
ATOM 4041 C CA . THR B 1 78 ? -17.394 -11.015 58.512 1.00 8.68 104 THR B CA 1
ATOM 4042 C C . THR B 1 78 ? -18.690 -11.369 57.776 1.00 9.13 104 THR B C 1
ATOM 4043 O O . THR B 1 78 ? -19.565 -12.056 58.318 1.00 9.19 104 THR B O 1
ATOM 4047 N N . LEU B 1 79 ? -18.816 -10.934 56.525 1.00 9.32 105 LEU B N 1
ATOM 4048 C CA . LEU B 1 79 ? -19.988 -11.344 55.751 1.00 10.12 105 LEU B CA 1
ATOM 4049 C C . LEU B 1 79 ? -20.061 -12.867 55.610 1.00 10.04 105 LEU B C 1
ATOM 4050 O O . LEU B 1 79 ? -21.128 -13.424 55.348 1.00 9.91 105 LEU B O 1
ATOM 4055 N N . ARG B 1 80 ? -18.931 -13.549 55.808 1.00 10.17 106 ARG B N 1
ATOM 4056 C CA . ARG B 1 80 ? -18.891 -15.012 55.584 1.00 9.92 106 ARG B CA 1
ATOM 4057 C C . ARG B 1 80 ? -19.866 -15.796 56.477 1.00 10.91 106 ARG B C 1
ATOM 4058 O O . ARG B 1 80 ? -20.440 -16.800 56.053 1.00 12.33 106 ARG B O 1
ATOM 4066 N N . THR B 1 81 ? -20.063 -15.319 57.712 1.00 10.82 107 THR B N 1
ATOM 4067 C CA . THR B 1 81 ? -20.944 -15.999 58.663 1.00 10.66 107 THR B CA 1
ATOM 4068 C C . THR B 1 81 ? -22.408 -15.543 58.516 1.00 11.22 107 THR B C 1
ATOM 4069 O O . THR B 1 81 ? -23.298 -16.096 59.174 1.00 11.04 107 THR B O 1
ATOM 4073 N N . GLY B 1 82 ? -22.643 -14.541 57.666 1.00 11.21 108 GLY B N 1
ATOM 4074 C CA . GLY B 1 82 ? -24.013 -14.109 57.327 1.00 12.64 108 GLY B CA 1
ATOM 4075 C C . GLY B 1 82 ? -24.796 -13.479 58.469 1.00 12.86 108 GLY B C 1
ATOM 4076 O O . GLY B 1 82 ? -24.218 -12.989 59.445 1.00 12.00 108 GLY B O 1
ATOM 4077 N N . ALA B 1 83 ? -26.126 -13.517 58.340 1.00 13.96 109 ALA B N 1
ATOM 4078 C CA . ALA B 1 83 ? -27.027 -12.857 59.276 1.00 14.37 109 ALA B CA 1
ATOM 4079 C C . ALA B 1 83 ? -28.067 -13.851 59.807 1.00 15.53 109 ALA B C 1
ATOM 4080 O O . ALA B 1 83 ? -29.266 -13.690 59.532 1.00 16.25 109 ALA B O 1
ATOM 4082 N N . PRO B 1 84 ? -27.627 -14.875 60.572 1.00 15.58 110 PRO B N 1
ATOM 4083 C CA . PRO B 1 84 ? -28.615 -15.889 61.006 1.00 16.22 110 PRO B CA 1
ATOM 4084 C C . PRO B 1 84 ? -29.704 -15.280 61.892 1.00 17.12 110 PRO B C 1
ATOM 4085 O O . PRO B 1 84 ? -29.400 -14.457 62.765 1.00 17.29 110 PRO B O 1
ATOM 4089 N N . LYS B 1 85 ? -30.952 -15.699 61.662 1.00 18.25 111 LYS B N 1
ATOM 4090 C CA . LYS B 1 85 ? -32.121 -15.185 62.403 1.00 19.78 111 LYS B CA 1
ATOM 4091 C C . LYS B 1 85 ? -32.386 -15.957 63.700 1.00 19.44 111 LYS B C 1
ATOM 4092 O O . LYS B 1 85 ? -33.110 -15.485 64.581 1.00 20.69 111 LYS B O 1
ATOM 4098 N N . ASN B 1 86 ? -31.824 -17.158 63.802 1.00 18.15 112 ASN B N 1
ATOM 4099 C CA . ASN B 1 86 ? -31.953 -17.968 65.006 1.00 16.89 112 ASN B CA 1
ATOM 4100 C C . ASN B 1 86 ? -30.834 -18.999 65.094 1.00 16.11 112 ASN B C 1
ATOM 4101 O O . ASN B 1 86 ? -29.989 -19.082 64.189 1.00 15.46 112 ASN B O 1
ATOM 4106 N N . ALA B 1 87 ? -30.857 -19.791 66.168 1.00 15.11 113 ALA B N 1
ATOM 4107 C CA . ALA B 1 87 ? -29.783 -20.739 66.472 1.00 15.14 113 ALA B CA 1
ATOM 4108 C C . ALA B 1 87 ? -29.609 -21.803 65.404 1.00 14.73 113 ALA B C 1
ATOM 4109 O O . ALA B 1 87 ? -28.544 -22.433 65.336 1.00 14.15 113 ALA B O 1
ATOM 4111 N N . GLU B 1 88 ? -30.645 -22.015 64.592 1.00 14.55 114 GLU B N 1
ATOM 4112 C CA . GLU B 1 88 ? -30.616 -23.060 63.553 1.00 15.41 114 GLU B CA 1
ATOM 4113 C C . GLU B 1 88 ? -30.420 -22.535 62.133 1.00 16.30 114 GLU B C 1
ATOM 4114 O O . GLU B 1 88 ? -30.551 -23.292 61.154 1.00 16.66 114 GLU B O 1
ATOM 4120 N N . ASP B 1 89 ? -30.073 -21.256 62.036 1.00 16.33 115 ASP B N 1
ATOM 4121 C CA . ASP B 1 89 ? -29.980 -20.544 60.770 1.00 18.09 115 ASP B CA 1
ATOM 4122 C C . ASP B 1 89 ? -28.529 -20.182 60.450 1.00 18.34 115 ASP B C 1
ATOM 4123 O O . ASP B 1 89 ? -27.616 -20.419 61.265 1.00 18.84 115 ASP B O 1
ATOM 4128 N N . GLY B 1 90 ? -28.331 -19.588 59.272 1.00 18.71 116 GLY B N 1
ATOM 4129 C CA . GLY B 1 90 ? -27.035 -19.046 58.880 1.00 18.89 116 GLY B CA 1
ATOM 4130 C C . GLY B 1 90 ? -26.297 -20.073 58.057 1.00 18.91 116 GLY B C 1
ATOM 4131 O O . GLY B 1 90 ? -26.592 -21.271 58.162 1.00 19.13 116 GLY B O 1
ATOM 4132 N N . PRO B 1 91 ? -25.356 -19.617 57.214 1.00 18.71 117 PRO B N 1
ATOM 4133 C CA . PRO B 1 91 ? -24.626 -20.490 56.287 1.00 18.18 117 PRO B CA 1
ATOM 4134 C C . PRO B 1 91 ? -23.616 -21.453 56.942 1.00 17.89 117 PRO B C 1
ATOM 4135 O O . PRO B 1 91 ? -23.395 -22.547 56.414 1.00 17.28 117 PRO B O 1
ATOM 4139 N N . LEU B 1 92 ? -23.010 -21.057 58.065 1.00 16.35 118 LEU B N 1
ATOM 4140 C CA . LEU B 1 92 ? -21.848 -21.805 58.564 1.00 15.89 118 LEU B CA 1
ATOM 4141 C C . LEU B 1 92 ? -22.106 -22.642 59.840 1.00 15.42 118 LEU B C 1
ATOM 4142 O O . LEU B 1 92 ? -23.063 -22.352 60.579 1.00 14.98 118 LEU B O 1
ATOM 4147 N N . PRO B 1 93 ? -21.280 -23.703 60.079 1.00 14.76 119 PRO B N 1
ATOM 4148 C CA . PRO B 1 93 ? -21.427 -24.571 61.258 1.00 13.70 119 PRO B CA 1
ATOM 4149 C C . PRO B 1 93 ? -20.678 -24.103 62.514 1.00 12.25 119 PRO B C 1
ATOM 4150 O O . PRO B 1 93 ? -19.908 -23.129 62.468 1.00 11.70 119 PRO B O 1
ATOM 4154 N N . MET B 1 94 ? -20.896 -24.815 63.619 1.00 11.80 120 MET B N 1
ATOM 4155 C CA . MET B 1 94 ? -20.236 -24.494 64.888 1.00 10.79 120 MET B CA 1
ATOM 4156 C C . MET B 1 94 ? -18.718 -24.386 64.744 1.00 10.72 120 MET B C 1
ATOM 4157 O O . MET B 1 94 ? -18.070 -23.595 65.456 1.00 9.63 120 MET B O 1
ATOM 4162 N N . ALA B 1 95 ? -18.162 -25.179 63.822 1.00 10.48 121 ALA B N 1
ATOM 4163 C CA . ALA B 1 95 ? -16.702 -25.284 63.660 1.00 10.77 121 ALA B CA 1
ATOM 4164 C C . ALA B 1 95 ? -15.996 -23.957 63.362 1.00 10.16 121 ALA B C 1
ATOM 4165 O O . ALA B 1 95 ? -14.794 -23.832 63.620 1.00 9.85 121 ALA B O 1
ATOM 4167 N N . CYS B 1 96 ? -16.717 -22.965 62.823 1.00 9.73 122 CYS B N 1
ATOM 4168 C CA . CYS B 1 96 ? -16.091 -21.642 62.601 1.00 10.37 122 CYS B CA 1
ATOM 4169 C C . CYS B 1 96 ? -15.683 -20.895 63.879 1.00 9.59 122 CYS B C 1
ATOM 4170 O O . CYS B 1 96 ? -14.923 -19.912 63.833 1.00 9.69 122 CYS B O 1
ATOM 4173 N N . TRP B 1 97 ? -16.191 -21.329 65.031 1.00 9.06 123 TRP B N 1
ATOM 4174 C CA . TRP B 1 97 ? -15.763 -20.684 66.269 1.00 8.64 123 TRP B CA 1
ATOM 4175 C C . TRP B 1 97 ? -14.421 -21.233 66.728 1.00 8.64 123 TRP B C 1
ATOM 4176 O O . TRP B 1 97 ? -13.766 -20.634 67.583 1.00 8.59 123 TRP B O 1
ATOM 4187 N N . SER B 1 98 ? -14.043 -22.394 66.196 1.00 8.12 124 SER B N 1
ATOM 4188 C CA . SER B 1 98 ? -13.035 -23.239 66.854 1.00 7.79 124 SER B CA 1
ATOM 4189 C C . SER B 1 98 ? -11.683 -22.565 67.133 1.00 8.13 124 SER B C 1
ATOM 4190 O O . SER B 1 98 ? -11.030 -22.869 68.140 1.00 8.62 124 SER B O 1
ATOM 4193 N N . CYS B 1 99 ? -11.261 -21.679 66.231 1.00 6.79 125 CYS B N 1
ATOM 4194 C CA . CYS B 1 99 ? -9.925 -21.071 66.324 1.00 7.54 125 CYS B CA 1
ATOM 4195 C C . CYS B 1 99 ? -9.996 -19.611 66.727 1.00 8.25 125 CYS B C 1
ATOM 4196 O O . CYS B 1 99 ? -9.124 -18.806 66.364 1.00 9.14 125 CYS B O 1
ATOM 4199 N N . LYS B 1 100 ? -11.021 -19.281 67.515 1.00 7.29 126 LYS B N 1
ATOM 4200 C CA . LYS B 1 100 ? -11.328 -17.876 67.794 1.00 8.04 126 LYS B CA 1
ATOM 4201 C C . LYS B 1 100 ? -11.387 -17.496 69.288 1.00 8.34 126 LYS B C 1
ATOM 4202 O O . LYS B 1 100 ? -11.241 -16.323 69.621 1.00 8.03 126 LYS B O 1
ATOM 4208 N N . SER B 1 101 ? -11.571 -18.467 70.186 1.00 8.43 127 SER B N 1
ATOM 4209 C CA . SER B 1 101 ? -11.896 -18.167 71.594 1.00 8.28 127 SER B CA 1
ATOM 4210 C C . SER B 1 101 ? -11.664 -19.363 72.546 1.00 8.23 127 SER B C 1
ATOM 4211 O O . SER B 1 101 ? -11.926 -20.511 72.153 1.00 9.19 127 SER B O 1
ATOM 4214 N N . PRO B 1 102 ? -11.237 -19.104 73.810 1.00 8.04 128 PRO B N 1
ATOM 4215 C CA . PRO B 1 102 ? -11.048 -20.206 74.779 1.00 8.40 128 PRO B CA 1
ATOM 4216 C C . PRO B 1 102 ? -12.420 -20.771 75.275 1.00 8.90 128 PRO B C 1
ATOM 4217 O O . PRO B 1 102 ? -12.479 -21.848 75.895 1.00 9.18 128 PRO B O 1
ATOM 4221 N N . ASP B 1 103 ? -13.514 -20.079 74.963 1.00 9.49 129 ASP B N 1
ATOM 4222 C CA . ASP B 1 103 ? -14.824 -20.692 75.187 1.00 9.22 129 ASP B CA 1
ATOM 4223 C C . ASP B 1 103 ? -15.002 -21.980 74.384 1.00 8.88 129 ASP B C 1
ATOM 4224 O O . ASP B 1 103 ? -15.796 -22.845 74.772 1.00 9.37 129 ASP B O 1
ATOM 4229 N N . VAL B 1 104 ? -14.253 -22.123 73.292 1.00 8.16 130 VAL B N 1
ATOM 4230 C CA . VAL B 1 104 ? -14.248 -23.365 72.509 1.00 8.66 130 VAL B CA 1
ATOM 4231 C C . VAL B 1 104 ? -13.702 -24.511 73.379 1.00 8.32 130 VAL B C 1
ATOM 4232 O O . VAL B 1 104 ? -14.294 -25.580 73.455 1.00 9.50 130 VAL B O 1
ATOM 4236 N N . ALA B 1 105 ? -12.580 -24.263 74.052 1.00 8.81 131 ALA B N 1
ATOM 4237 C CA . ALA B 1 105 ? -11.970 -25.259 74.945 1.00 9.42 131 ALA B CA 1
ATOM 4238 C C . ALA B 1 105 ? -12.940 -25.585 76.089 1.00 10.16 131 ALA B C 1
ATOM 4239 O O . ALA B 1 105 ? -13.121 -26.753 76.457 1.00 11.58 131 ALA B O 1
ATOM 4241 N N . ARG B 1 106 ? -13.585 -24.548 76.624 1.00 10.20 132 ARG B N 1
ATOM 4242 C CA . ARG B 1 106 ? -14.594 -24.707 77.667 1.00 10.17 132 ARG B CA 1
ATOM 4243 C C . ARG B 1 106 ? -15.725 -25.642 77.189 1.00 10.56 132 ARG B C 1
ATOM 4244 O O . ARG B 1 106 ? -16.059 -26.618 77.876 1.00 11.00 132 ARG B O 1
ATOM 4252 N N . LEU B 1 107 ? -16.277 -25.365 76.004 1.00 10.79 133 LEU B N 1
ATOM 4253 C CA . LEU B 1 107 ? -17.383 -26.172 75.475 1.00 11.72 133 LEU B CA 1
ATOM 4254 C C . LEU B 1 107 ? -16.991 -27.599 75.092 1.00 12.71 133 LEU B C 1
ATOM 4255 O O . LEU B 1 107 ? -17.796 -28.509 75.267 1.00 12.53 133 LEU B O 1
ATOM 4260 N N . ILE B 1 108 ? -15.783 -27.781 74.554 1.00 12.67 134 ILE B N 1
ATOM 4261 C CA . ILE B 1 108 ? -15.284 -29.131 74.252 1.00 13.54 134 ILE B CA 1
ATOM 4262 C C . ILE B 1 108 ? -15.243 -29.972 75.533 1.00 14.89 134 ILE B C 1
ATOM 4263 O O . ILE B 1 108 ? -15.633 -31.148 75.530 1.00 15.32 134 ILE B O 1
ATOM 4268 N N . GLN B 1 109 ? -14.803 -29.362 76.627 1.00 15.88 135 GLN B N 1
ATOM 4269 C CA . GLN B 1 109 ? -14.790 -30.047 77.928 1.00 17.81 135 GLN B CA 1
ATOM 4270 C C . GLN B 1 109 ? -16.206 -30.308 78.415 1.00 18.34 135 GLN B C 1
ATOM 4271 O O . GLN B 1 109 ? -16.515 -31.412 78.887 1.00 19.29 135 GLN B O 1
ATOM 4277 N N . LYS B 1 110 ? -17.063 -29.289 78.309 1.00 18.32 136 LYS B N 1
ATOM 4278 C CA . LYS B 1 110 ? -18.411 -29.353 78.872 1.00 19.16 136 LYS B CA 1
ATOM 4279 C C . LYS B 1 110 ? -19.299 -30.316 78.078 1.00 18.81 136 LYS B C 1
ATOM 4280 O O . LYS B 1 110 ? -19.990 -31.141 78.667 1.00 19.88 136 LYS B O 1
ATOM 4286 N N . ASP B 1 111 ? -19.266 -30.213 76.748 1.00 17.69 137 ASP B N 1
ATOM 4287 C CA . ASP B 1 111 ? -20.200 -30.936 75.864 1.00 17.16 137 ASP B CA 1
ATOM 4288 C C . ASP B 1 111 ? -19.579 -32.127 75.145 1.00 16.48 137 ASP B C 1
ATOM 4289 O O . ASP B 1 111 ? -20.285 -32.887 74.454 1.00 17.29 137 ASP B O 1
ATOM 4294 N N . GLY B 1 112 ? -18.268 -32.272 75.273 1.00 15.34 138 GLY B N 1
ATOM 4295 C CA . GLY B 1 112 ? -17.519 -33.195 74.431 1.00 14.74 138 GLY B CA 1
ATOM 4296 C C . GLY B 1 112 ? -17.240 -32.583 73.069 1.00 14.45 138 GLY B C 1
ATOM 4297 O O . GLY B 1 112 ? -17.945 -31.664 72.626 1.00 13.31 138 GLY B O 1
ATOM 4298 N N . GLU B 1 113 ? -16.222 -33.110 72.390 1.00 14.23 139 GLU B N 1
ATOM 4299 C CA . GLU B 1 113 ? -15.867 -32.605 71.073 1.00 14.38 139 GLU B CA 1
ATOM 4300 C C . GLU B 1 113 ? -17.001 -32.743 70.048 1.00 14.32 139 GLU B C 1
ATOM 4301 O O . GLU B 1 113 ? -17.338 -31.777 69.351 1.00 14.14 139 GLU B O 1
ATOM 4307 N N . ASP B 1 114 ? -17.602 -33.935 69.965 1.00 14.56 140 ASP B N 1
ATOM 4308 C CA . ASP B 1 114 ? -18.732 -34.163 69.052 1.00 15.78 140 ASP B CA 1
ATOM 4309 C C . ASP B 1 114 ? -19.893 -33.199 69.348 1.00 14.64 140 ASP B C 1
ATOM 4310 O O . ASP B 1 114 ? -20.469 -32.602 68.435 1.00 14.91 140 ASP B O 1
ATOM 4315 N N . GLY B 1 115 ? -20.231 -33.046 70.625 1.00 14.02 141 GLY B N 1
ATOM 4316 C CA . GLY B 1 115 ? -21.331 -32.160 71.026 1.00 13.69 141 GLY B CA 1
ATOM 4317 C C . GLY B 1 115 ? -21.051 -30.711 70.668 1.00 13.47 141 GLY B C 1
ATOM 4318 O O . GLY B 1 115 ? -21.937 -29.991 70.182 1.00 13.09 141 GLY B O 1
ATOM 4319 N N . TYR B 1 116 ? -19.817 -30.278 70.919 1.00 12.09 142 TYR B N 1
ATOM 4320 C CA . TYR B 1 116 ? -19.389 -28.926 70.530 1.00 11.72 142 TYR B CA 1
ATOM 4321 C C . TYR B 1 116 ? -19.629 -28.683 69.027 1.00 11.39 142 TYR B C 1
ATOM 4322 O O . TYR B 1 116 ? -20.228 -27.674 68.633 1.00 10.68 142 TYR B O 1
ATOM 4331 N N . PHE B 1 117 ? -19.148 -29.597 68.178 1.00 10.79 143 PHE B N 1
ATOM 4332 C CA . PHE B 1 117 ? -19.272 -29.412 66.718 1.00 11.09 143 PHE B CA 1
ATOM 4333 C C . PHE B 1 117 ? -20.708 -29.491 66.186 1.00 11.66 143 PHE B C 1
ATOM 4334 O O . PHE B 1 117 ? -21.014 -28.937 65.138 1.00 12.21 143 PHE B O 1
ATOM 4342 N N . HIS B 1 118 ? -21.581 -30.168 66.915 1.00 12.42 144 HIS B N 1
ATOM 4343 C CA . HIS B 1 118 ? -22.958 -30.323 66.465 1.00 12.80 144 HIS B CA 1
ATOM 4344 C C . HIS B 1 118 ? -23.663 -28.957 66.552 1.00 12.91 144 HIS B C 1
ATOM 4345 O O . HIS B 1 118 ? -23.647 -28.309 67.606 1.00 12.74 144 HIS B O 1
ATOM 4352 N N . GLY B 1 119 ? -24.287 -28.547 65.461 1.00 12.14 145 GLY B N 1
ATOM 4353 C CA . GLY B 1 119 ? -24.990 -27.260 65.438 1.00 12.68 145 GLY B CA 1
ATOM 4354 C C . GLY B 1 119 ? -24.453 -26.258 64.441 1.00 12.21 145 GLY B C 1
ATOM 4355 O O . GLY B 1 119 ? -23.335 -26.411 63.900 1.00 12.45 145 GLY B O 1
ATOM 4356 N N . LYS B 1 120 ? -25.264 -25.238 64.186 1.00 11.88 146 LYS B N 1
ATOM 4357 C CA . LYS B 1 120 ? -24.886 -24.114 63.311 1.00 12.34 146 LYS B CA 1
ATOM 4358 C C . LYS B 1 120 ? -24.008 -23.133 64.094 1.00 11.63 146 LYS B C 1
ATOM 4359 O O . LYS B 1 120 ? -24.041 -23.117 65.336 1.00 11.86 146 LYS B O 1
ATOM 4365 N N . TRP B 1 121 ? -23.225 -22.322 63.374 1.00 10.96 147 TRP B N 1
ATOM 4366 C CA . TRP B 1 121 ? -22.415 -21.264 64.005 1.00 10.47 147 TRP B CA 1
ATOM 4367 C C . TRP B 1 121 ? -23.283 -20.404 64.969 1.00 10.39 147 TRP B C 1
ATOM 4368 O O . TRP B 1 121 ? -22.880 -20.120 66.099 1.00 10.21 147 TRP B O 1
ATOM 4379 N N . ALA B 1 122 ? -24.493 -20.041 64.535 1.00 10.21 148 ALA B N 1
ATOM 4380 C CA . ALA B 1 122 ? -25.384 -19.187 65.347 1.00 10.78 148 ALA B CA 1
ATOM 4381 C C . ALA B 1 122 ? -25.657 -19.768 66.739 1.00 10.68 148 ALA B C 1
ATOM 4382 O O . ALA B 1 122 ? -25.821 -19.022 67.706 1.00 9.88 148 ALA B O 1
ATOM 4384 N N . ARG B 1 123 ? -25.712 -21.098 66.844 1.00 10.16 149 ARG B N 1
ATOM 4385 C CA . ARG B 1 123 ? -25.937 -21.746 68.151 1.00 10.84 149 ARG B CA 1
ATOM 4386 C C . ARG B 1 123 ? -24.899 -21.353 69.218 1.00 10.99 149 ARG B C 1
ATOM 4387 O O . ARG B 1 123 ? -25.224 -21.220 70.403 1.00 10.80 149 ARG B O 1
ATOM 4395 N N . GLY B 1 124 ? -23.643 -21.187 68.794 1.00 11.29 150 GLY B N 1
ATOM 4396 C CA . GLY B 1 124 ? -22.545 -20.864 69.720 1.00 9.79 150 GLY B CA 1
ATOM 4397 C C . GLY B 1 124 ? -22.447 -19.406 70.145 1.00 10.39 150 GLY B C 1
ATOM 4398 O O . GLY B 1 124 ? -21.670 -19.068 71.049 1.00 9.32 150 GLY B O 1
ATOM 4399 N N . GLY B 1 125 ? -23.239 -18.552 69.499 1.00 9.59 151 GLY B N 1
ATOM 4400 C CA . GLY B 1 125 ? -23.152 -17.110 69.677 1.00 10.55 151 GLY B CA 1
ATOM 4401 C C . GLY B 1 125 ? -23.154 -16.633 71.133 1.00 10.27 151 GLY B C 1
ATOM 4402 O O . GLY B 1 125 ? -22.284 -15.874 71.524 1.00 10.63 151 GLY B O 1
ATOM 4403 N N . PRO B 1 126 ? -24.158 -17.046 71.923 1.00 10.29 152 PRO B N 1
ATOM 4404 C CA . PRO B 1 126 ? -24.240 -16.678 73.364 1.00 10.88 152 PRO B CA 1
ATOM 4405 C C . PRO B 1 126 ? -23.295 -17.447 74.282 1.00 11.29 152 PRO B C 1
ATOM 4406 O O . PRO B 1 126 ? -23.317 -17.224 75.510 1.00 11.21 152 PRO B O 1
ATOM 4410 N N . GLU B 1 127 ? -22.460 -18.321 73.698 1.00 10.39 153 GLU B N 1
ATOM 4411 C CA . GLU B 1 127 ? -21.555 -19.192 74.491 1.00 11.61 153 GLU B CA 1
ATOM 4412 C C . GLU B 1 127 ? -20.065 -18.896 74.280 1.00 10.72 153 GLU B C 1
ATOM 4413 O O . GLU B 1 127 ? -19.225 -19.189 75.149 1.00 11.65 153 GLU B O 1
ATOM 4419 N N . ILE B 1 128 ? -19.747 -18.334 73.118 1.00 10.43 154 ILE B N 1
ATOM 4420 C CA . ILE B 1 128 ? -18.350 -18.187 72.692 1.00 10.35 154 ILE B CA 1
ATOM 4421 C C . ILE B 1 128 ? -18.073 -16.688 72.590 1.00 9.94 154 ILE B C 1
ATOM 4422 O O . ILE B 1 128 ? -18.305 -16.067 71.558 1.00 9.66 154 ILE B O 1
ATOM 4427 N N . VAL B 1 129 ? -17.616 -16.122 73.709 1.00 9.36 155 VAL B N 1
ATOM 4428 C CA . VAL B 1 129 ? -17.660 -14.670 73.906 1.00 9.35 155 VAL B CA 1
ATOM 4429 C C . VAL B 1 129 ? -16.356 -14.058 74.417 1.00 10.24 155 VAL B C 1
ATOM 4430 O O . VAL B 1 129 ? -16.150 -12.848 74.306 1.00 11.32 155 VAL B O 1
ATOM 4434 N N . ASN B 1 130 ? -15.476 -14.886 74.969 1.00 10.08 156 ASN B N 1
ATOM 4435 C CA . ASN B 1 130 ? -14.205 -14.380 75.480 1.00 9.93 156 ASN B CA 1
ATOM 4436 C C . ASN B 1 130 ? -13.143 -14.369 74.378 1.00 9.91 156 ASN B C 1
ATOM 4437 O O . ASN B 1 130 ? -13.122 -15.261 73.537 1.00 10.15 156 ASN B O 1
ATOM 4442 N N . ASN B 1 131 ? -12.272 -13.368 74.400 1.00 10.00 157 ASN B N 1
ATOM 4443 C CA . ASN B 1 131 ? -11.211 -13.263 73.401 1.00 9.78 157 ASN B CA 1
ATOM 4444 C C . ASN B 1 131 ? -10.236 -14.433 73.460 1.00 8.53 157 ASN B C 1
ATOM 4445 O O . ASN B 1 131 ? -9.921 -14.933 74.541 1.00 8.21 157 ASN B O 1
ATOM 4450 N N . LEU B 1 132 ? -9.756 -14.829 72.283 1.00 8.99 158 LEU B N 1
ATOM 4451 C CA . LEU B 1 132 ? -8.610 -15.764 72.153 1.00 8.86 158 LEU B CA 1
ATOM 4452 C C . LEU B 1 132 ? -7.644 -15.524 73.318 1.00 9.00 158 LEU B C 1
ATOM 4453 O O . LEU B 1 132 ? -7.148 -14.419 73.502 1.00 8.40 158 LEU B O 1
ATOM 4458 N N . GLY B 1 133 ? -7.385 -16.539 74.132 1.00 7.99 159 GLY B N 1
ATOM 4459 C CA . GLY B 1 133 ? -6.729 -16.249 75.392 1.00 8.61 159 GLY B CA 1
ATOM 4460 C C . GLY B 1 133 ? -6.100 -17.419 76.124 1.00 8.45 159 GLY B C 1
ATOM 4461 O O . GLY B 1 133 ? -5.791 -18.448 75.515 1.00 8.71 159 GLY B O 1
ATOM 4462 N N . CYS B 1 134 ? -5.949 -17.264 77.444 1.00 8.03 160 CYS B N 1
ATOM 4463 C CA . CYS B 1 134 ? -4.982 -18.071 78.202 1.00 8.87 160 CYS B CA 1
ATOM 4464 C C . CYS B 1 134 ? -5.223 -19.553 78.012 1.00 9.03 160 CYS B C 1
ATOM 4465 O O . CYS B 1 134 ? -4.279 -20.302 77.754 1.00 8.93 160 CYS B O 1
ATOM 4468 N N . ALA B 1 135 ? -6.473 -19.974 78.187 1.00 9.30 161 ALA B N 1
ATOM 4469 C CA . ALA B 1 135 ? -6.821 -21.394 78.096 1.00 10.12 161 ALA B CA 1
ATOM 4470 C C . ALA B 1 135 ? -6.686 -22.014 76.704 1.00 10.21 161 ALA B C 1
ATOM 4471 O O . ALA B 1 135 ? -6.747 -23.238 76.567 1.00 10.29 161 ALA B O 1
ATOM 4473 N N . ASP B 1 136 ? -6.472 -21.196 75.669 1.00 9.32 162 ASP B N 1
ATOM 4474 C CA . ASP B 1 136 ? -6.217 -21.753 74.329 1.00 8.84 162 ASP B CA 1
ATOM 4475 C C . ASP B 1 136 ? -4.834 -22.395 74.226 1.00 8.94 162 ASP B C 1
ATOM 4476 O O . ASP B 1 136 ? -4.653 -23.378 73.504 1.00 10.07 162 ASP B O 1
ATOM 4481 N N . CYS B 1 137 ? -3.875 -21.858 74.982 1.00 8.24 163 CYS B N 1
ATOM 4482 C CA . CYS B 1 137 ? -2.481 -22.282 74.905 1.00 8.58 163 CYS B CA 1
ATOM 4483 C C . CYS B 1 137 ? -1.915 -22.928 76.165 1.00 9.69 163 CYS B C 1
ATOM 4484 O O . CYS B 1 137 ? -0.852 -23.523 76.096 1.00 9.82 163 CYS B O 1
ATOM 4487 N N . HIS B 1 138 ? -2.625 -22.792 77.291 1.00 10.21 164 HIS B N 1
ATOM 4488 C CA . HIS B 1 138 ? -2.097 -23.162 78.598 1.00 10.49 164 HIS B CA 1
ATOM 4489 C C . HIS B 1 138 ? -3.028 -24.097 79.358 1.00 11.23 164 HIS B C 1
ATOM 4490 O O . HIS B 1 138 ? -4.243 -23.943 79.334 1.00 11.34 164 HIS B O 1
ATOM 4497 N N . ASN B 1 139 ? -2.437 -25.036 80.076 1.00 11.83 165 ASN B N 1
ATOM 4498 C CA . ASN B 1 139 ? -3.202 -25.805 81.059 1.00 13.95 165 ASN B CA 1
ATOM 4499 C C . ASN B 1 139 ? -3.358 -24.966 82.327 1.00 14.37 165 ASN B C 1
ATOM 4500 O O . ASN B 1 139 ? -2.601 -25.130 83.300 1.00 14.75 165 ASN B O 1
ATOM 4505 N N . THR B 1 140 ? -4.336 -24.059 82.296 1.00 15.82 166 THR B N 1
ATOM 4506 C CA . THR B 1 140 ? -4.513 -23.057 83.355 1.00 17.74 166 THR B CA 1
ATOM 4507 C C . THR B 1 140 ? -4.961 -23.695 84.671 1.00 18.97 166 THR B C 1
ATOM 4508 O O . THR B 1 140 ? -4.816 -23.092 85.727 1.00 19.91 166 THR B O 1
ATOM 4512 N N . ALA B 1 141 ? -5.477 -24.918 84.585 1.00 19.66 167 ALA B N 1
ATOM 4513 C CA . ALA B 1 141 ? -5.912 -25.677 85.763 1.00 21.15 167 ALA B CA 1
ATOM 4514 C C . ALA B 1 141 ? -4.743 -26.260 86.555 1.00 21.97 167 ALA B C 1
ATOM 4515 O O . ALA B 1 141 ? -4.908 -26.607 87.728 1.00 23.07 167 ALA B O 1
ATOM 4517 N N . SER B 1 142 ? -3.573 -26.373 85.931 1.00 22.46 168 SER B N 1
ATOM 4518 C CA . SER B 1 142 ? -2.403 -26.925 86.607 1.00 22.52 168 SER B CA 1
ATOM 4519 C C . SER B 1 142 ? -1.935 -26.024 87.756 1.00 23.10 168 SER B C 1
ATOM 4520 O O . SER B 1 142 ? -1.796 -24.816 87.571 1.00 22.31 168 SER B O 1
ATOM 4523 N N . PRO B 1 143 ? -1.664 -26.613 88.948 1.00 23.53 169 PRO B N 1
ATOM 4524 C CA . PRO B 1 143 ? -1.121 -25.809 90.058 1.00 23.41 169 PRO B CA 1
ATOM 4525 C C . PRO B 1 143 ? 0.193 -25.130 89.677 1.00 23.22 169 PRO B C 1
ATOM 4526 O O . PRO B 1 143 ? 0.522 -24.077 90.225 1.00 23.48 169 PRO B O 1
ATOM 4530 N N . GLU B 1 144 ? 0.934 -25.728 88.746 1.00 22.49 170 GLU B N 1
ATOM 4531 C CA . GLU B 1 144 ? 2.190 -25.147 88.269 1.00 22.13 170 GLU B CA 1
ATOM 4532 C C . GLU B 1 144 ? 1.993 -23.819 87.502 1.00 20.66 170 GLU B C 1
ATOM 4533 O O . GLU B 1 144 ? 2.837 -22.922 87.575 1.00 20.48 170 GLU B O 1
ATOM 4539 N N . PHE B 1 145 ? 0.879 -23.697 86.782 1.00 19.53 171 PHE B N 1
ATOM 4540 C CA . PHE B 1 145 ? 0.564 -22.448 86.079 1.00 17.90 171 PHE B CA 1
ATOM 4541 C C . PHE B 1 145 ? 0.451 -21.258 87.047 1.00 17.96 171 PHE B C 1
ATOM 4542 O O . PHE B 1 145 ? 1.002 -20.190 86.786 1.00 16.55 171 PHE B O 1
ATOM 4550 N N . ALA B 1 146 ? -0.238 -21.444 88.174 1.00 18.43 172 ALA B N 1
ATOM 4551 C CA . ALA B 1 146 ? -0.339 -20.363 89.171 1.00 19.36 172 ALA B CA 1
ATOM 4552 C C . ALA B 1 146 ? 1.034 -19.941 89.696 1.00 19.33 172 ALA B C 1
ATOM 4553 O O . ALA B 1 146 ? 1.229 -18.792 90.088 1.00 20.55 172 ALA B O 1
ATOM 4555 N N . LYS B 1 147 ? 1.980 -20.877 89.699 1.00 19.02 173 LYS B N 1
ATOM 4556 C CA . LYS B 1 147 ? 3.370 -20.596 90.071 1.00 19.14 173 LYS B CA 1
ATOM 4557 C C . LYS B 1 147 ? 4.188 -19.915 88.963 1.00 18.69 173 LYS B C 1
ATOM 4558 O O . LYS B 1 147 ? 5.373 -19.652 89.135 1.00 18.12 173 LYS B O 1
ATOM 4564 N N . GLY B 1 148 ? 3.566 -19.645 87.819 1.00 18.44 174 GLY B N 1
ATOM 4565 C CA . GLY B 1 148 ? 4.281 -18.972 86.733 1.00 17.87 174 GLY B CA 1
ATOM 4566 C C . GLY B 1 148 ? 4.918 -19.866 85.684 1.00 17.90 174 GLY B C 1
ATOM 4567 O O . GLY B 1 148 ? 5.592 -19.368 84.782 1.00 17.98 174 GLY B O 1
ATOM 4568 N N . LYS B 1 149 ? 4.726 -21.180 85.799 1.00 17.96 175 LYS B N 1
ATOM 4569 C CA . LYS B 1 149 ? 5.196 -22.125 84.787 1.00 18.14 175 LYS B CA 1
ATOM 4570 C C . LYS B 1 149 ? 4.188 -22.175 83.626 1.00 17.02 175 LYS B C 1
ATOM 4571 O O . LYS B 1 149 ? 2.984 -22.172 83.874 1.00 17.71 175 LYS B O 1
ATOM 4577 N N . PRO B 1 150 ? 4.672 -22.200 82.357 1.00 16.06 176 PRO B N 1
ATOM 4578 C CA . PRO B 1 150 ? 3.703 -22.081 81.227 1.00 15.09 176 PRO B CA 1
ATOM 4579 C C . PRO B 1 150 ? 2.720 -23.261 81.080 1.00 14.16 176 PRO B C 1
ATOM 4580 O O . PRO B 1 150 ? 1.539 -23.057 80.753 1.00 14.14 176 PRO B O 1
ATOM 4584 N N . GLU B 1 151 ? 3.181 -24.482 81.331 1.00 13.30 177 GLU B N 1
ATOM 4585 C CA . GLU B 1 151 ? 2.295 -25.658 81.190 1.00 13.32 177 GLU B CA 1
ATOM 4586 C C . GLU B 1 151 ? 1.567 -25.600 79.842 1.00 12.33 177 GLU B C 1
ATOM 4587 O O . GLU B 1 151 ? 0.329 -25.649 79.765 1.00 11.76 177 GLU B O 1
ATOM 4593 N N . LEU B 1 152 ? 2.345 -25.457 78.775 1.00 11.92 178 LEU B N 1
ATOM 4594 C CA . LEU B 1 152 ? 1.752 -25.426 77.451 1.00 11.40 178 LEU B CA 1
ATOM 4595 C C . LEU B 1 152 ? 0.924 -26.680 77.208 1.00 11.31 178 LEU B C 1
ATOM 4596 O O . LEU B 1 152 ? 1.291 -27.802 77.646 1.00 10.32 178 LEU B O 1
ATOM 4601 N N . THR B 1 153 ? -0.205 -26.502 76.530 1.00 11.28 179 THR B N 1
ATOM 4602 C CA . THR B 1 153 ? -1.054 -27.635 76.227 1.00 11.65 179 THR B CA 1
ATOM 4603 C C . THR B 1 153 ? -1.689 -27.459 74.848 1.00 11.53 179 THR B C 1
ATOM 4604 O O . THR B 1 153 ? -1.741 -26.343 74.319 1.00 12.43 179 THR B O 1
ATOM 4608 N N . LEU B 1 154 ? -2.131 -28.569 74.259 1.00 10.42 180 LEU B N 1
ATOM 4609 C CA . LEU B 1 154 ? -3.034 -28.496 73.119 1.00 10.84 180 LEU B CA 1
ATOM 4610 C C . LEU B 1 154 ? -4.468 -28.638 73.649 1.00 11.12 180 LEU B C 1
ATOM 4611 O O . LEU B 1 154 ? -4.885 -29.728 74.082 1.00 11.89 180 LEU B O 1
ATOM 4616 N N . SER B 1 155 ? -5.193 -27.521 73.654 1.00 10.10 181 SER B N 1
ATOM 4617 C CA . SER B 1 155 ? -6.557 -27.469 74.161 1.00 10.12 181 SER B CA 1
ATOM 4618 C C . SER B 1 155 ? -7.561 -27.957 73.099 1.00 10.67 181 SER B C 1
ATOM 4619 O O . SER B 1 155 ? -8.762 -28.095 73.375 1.00 11.78 181 SER B O 1
ATOM 4622 N N . ARG B 1 156 ? -7.066 -28.186 71.879 1.00 10.41 182 ARG B N 1
ATOM 4623 C CA . ARG B 1 156 ? -7.887 -28.613 70.753 1.00 9.86 182 ARG B CA 1
ATOM 4624 C C . ARG B 1 156 ? -7.554 -30.057 70.372 1.00 9.92 182 ARG B C 1
ATOM 4625 O O . ARG B 1 156 ? -6.471 -30.312 69.834 1.00 8.71 182 ARG B O 1
ATOM 4633 N N . PRO B 1 157 ? -8.476 -31.003 70.637 1.00 11.27 183 PRO B N 1
ATOM 4634 C CA . PRO B 1 157 ? -8.217 -32.410 70.319 1.00 11.13 183 PRO B CA 1
ATOM 4635 C C . PRO B 1 157 ? -7.862 -32.653 68.846 1.00 10.82 183 PRO B C 1
ATOM 4636 O O . PRO B 1 157 ? -6.987 -33.480 68.552 1.00 10.57 183 PRO B O 1
ATOM 4640 N N . TYR B 1 158 ? -8.516 -31.936 67.929 1.00 10.45 184 TYR B N 1
ATOM 4641 C CA . TYR B 1 158 ? -8.285 -32.152 66.505 1.00 10.40 184 TYR B CA 1
ATOM 4642 C C . TYR B 1 158 ? -6.846 -31.767 66.169 1.00 10.39 184 TYR B C 1
ATOM 4643 O O . TYR B 1 158 ? -6.230 -32.389 65.318 1.00 10.65 184 TYR B O 1
ATOM 4652 N N . ALA B 1 159 ? -6.301 -30.773 66.877 1.00 10.20 185 ALA B N 1
ATOM 4653 C CA . ALA B 1 159 ? -4.884 -30.372 66.693 1.00 9.95 185 ALA B CA 1
ATOM 4654 C C . ALA B 1 159 ? -3.932 -31.451 67.248 1.00 10.49 185 ALA B C 1
ATOM 4655 O O . ALA B 1 159 ? -2.927 -31.777 66.597 1.00 10.04 185 ALA B O 1
ATOM 4657 N N . ALA B 1 160 ? -4.236 -31.973 68.442 1.00 10.79 186 ALA B N 1
ATOM 4658 C CA . ALA B 1 160 ? -3.451 -33.079 69.016 1.00 11.14 186 ALA B CA 1
ATOM 4659 C C . ALA B 1 160 ? -3.414 -34.270 68.058 1.00 11.51 186 ALA B C 1
ATOM 4660 O O . ALA B 1 160 ? -2.350 -34.873 67.855 1.00 11.06 186 ALA B O 1
ATOM 4662 N N . ARG B 1 161 ? -4.552 -34.585 67.439 1.00 11.80 187 ARG B N 1
ATOM 4663 C CA . ARG B 1 161 ? -4.617 -35.735 66.500 1.00 12.17 187 ARG B CA 1
ATOM 4664 C C . ARG B 1 161 ? -3.753 -35.478 65.263 1.00 12.34 187 ARG B C 1
ATOM 4665 O O . ARG B 1 161 ? -3.065 -36.380 64.762 1.00 12.22 187 ARG B O 1
ATOM 4673 N N . ALA B 1 162 ? -3.772 -34.236 64.778 1.00 11.56 188 ALA B N 1
ATOM 4674 C CA . ALA B 1 162 ? -2.977 -33.866 63.612 1.00 11.51 188 ALA B CA 1
ATOM 4675 C C . ALA B 1 162 ? -1.469 -33.954 63.898 1.00 11.14 188 ALA B C 1
ATOM 4676 O O . ALA B 1 162 ? -0.697 -34.412 63.053 1.00 11.54 188 ALA B O 1
ATOM 4678 N N . MET B 1 163 ? -1.054 -33.525 65.087 1.00 10.49 189 MET B N 1
ATOM 4679 C CA . MET B 1 163 ? 0.372 -33.568 65.467 1.00 10.58 189 MET B CA 1
ATOM 4680 C C . MET B 1 163 ? 0.828 -35.028 65.570 1.00 11.56 189 MET B C 1
ATOM 4681 O O . MET B 1 163 ? 1.956 -35.362 65.198 1.00 11.11 189 MET B O 1
ATOM 4686 N N . GLU B 1 164 ? -0.065 -35.877 66.085 1.00 11.44 190 GLU B N 1
ATOM 4687 C CA . GLU B 1 164 ? 0.163 -37.331 66.099 1.00 13.36 190 GLU B CA 1
ATOM 4688 C C . GLU B 1 164 ? 0.319 -37.878 64.679 1.00 12.87 190 GLU B C 1
ATOM 4689 O O . GLU B 1 164 ? 1.246 -38.651 64.406 1.00 14.15 190 GLU B O 1
ATOM 4695 N N . ALA B 1 165 ? -0.548 -37.440 63.768 1.00 12.58 191 ALA B N 1
ATOM 4696 C CA . ALA B 1 165 ? -0.534 -37.894 62.382 1.00 13.27 191 ALA B CA 1
ATOM 4697 C C . ALA B 1 165 ? 0.773 -37.554 61.631 1.00 13.69 191 ALA B C 1
ATOM 4698 O O . ALA B 1 165 ? 1.138 -38.249 60.673 1.00 14.95 191 ALA B O 1
ATOM 4700 N N . ILE B 1 166 ? 1.461 -36.488 62.043 1.00 13.15 192 ILE B N 1
ATOM 4701 C CA . ILE B 1 166 ? 2.743 -36.131 61.418 1.00 13.25 192 ILE B CA 1
ATOM 4702 C C . ILE B 1 166 ? 3.956 -36.642 62.222 1.00 14.11 192 ILE B C 1
ATOM 4703 O O . ILE B 1 166 ? 5.108 -36.258 61.958 1.00 14.24 192 ILE B O 1
ATOM 4708 N N . GLY B 1 167 ? 3.679 -37.506 63.199 1.00 14.15 193 GLY B N 1
ATOM 4709 C CA . GLY B 1 167 ? 4.720 -38.224 63.924 1.00 15.50 193 GLY B CA 1
ATOM 4710 C C . GLY B 1 167 ? 5.327 -37.382 65.021 1.00 16.73 193 GLY B C 1
ATOM 4711 O O . GLY B 1 167 ? 6.450 -37.643 65.456 1.00 17.56 193 GLY B O 1
ATOM 4712 N N . LYS B 1 168 ? 4.586 -36.367 65.468 1.00 16.28 194 LYS B N 1
ATOM 4713 C CA . LYS B 1 168 ? 5.066 -35.463 66.516 1.00 17.03 194 LYS B CA 1
ATOM 4714 C C . LYS B 1 168 ? 4.073 -35.335 67.676 1.00 16.71 194 LYS B C 1
ATOM 4715 O O . LYS B 1 168 ? 3.562 -34.226 67.943 1.00 15.61 194 LYS B O 1
ATOM 4721 N N . PRO B 1 169 ? 3.810 -36.450 68.402 1.00 16.70 195 PRO B N 1
ATOM 4722 C CA . PRO B 1 169 ? 2.864 -36.362 69.520 1.00 15.99 195 PRO B CA 1
ATOM 4723 C C . PRO B 1 169 ? 3.316 -35.288 70.516 1.00 15.95 195 PRO B C 1
ATOM 4724 O O . PRO B 1 169 ? 4.470 -35.270 70.934 1.00 15.63 195 PRO B O 1
ATOM 4728 N N . PHE B 1 170 ? 2.408 -34.374 70.845 1.00 15.26 196 PHE B N 1
ATOM 4729 C CA . PHE B 1 170 ? 2.727 -33.224 71.696 1.00 15.10 196 PHE B CA 1
ATOM 4730 C C . PHE B 1 170 ? 3.400 -33.600 73.016 1.00 15.67 196 PHE B C 1
ATOM 4731 O O . PHE B 1 170 ? 4.419 -33.011 73.380 1.00 14.98 196 PHE B O 1
ATOM 4739 N N . GLU B 1 171 ? 2.826 -34.585 73.714 1.00 16.24 197 GLU B N 1
ATOM 4740 C CA . GLU B 1 171 ? 3.309 -34.974 75.051 1.00 17.91 197 GLU B CA 1
ATOM 4741 C C . GLU B 1 171 ? 4.719 -35.570 75.025 1.00 17.68 197 GLU B C 1
ATOM 4742 O O . GLU B 1 171 ? 5.364 -35.659 76.069 1.00 19.03 197 GLU B O 1
ATOM 4748 N N . LYS B 1 172 ? 5.204 -35.948 73.841 1.00 17.89 198 LYS B N 1
ATOM 4749 C CA . LYS B 1 172 ? 6.584 -36.446 73.708 1.00 18.32 198 LYS B CA 1
ATOM 4750 C C . LYS B 1 172 ? 7.545 -35.417 73.129 1.00 18.05 198 LYS B C 1
ATOM 4751 O O . LYS B 1 172 ? 8.760 -35.636 73.076 1.00 17.54 198 LYS B O 1
ATOM 4757 N N . ALA B 1 173 ? 6.991 -34.304 72.668 1.00 17.02 199 ALA B N 1
ATOM 4758 C CA . ALA B 1 173 ? 7.788 -33.290 71.997 1.00 16.64 199 ALA B CA 1
ATOM 4759 C C . ALA B 1 173 ? 8.510 -32.460 73.048 1.00 15.55 199 ALA B C 1
ATOM 4760 O O . ALA B 1 173 ? 8.011 -32.266 74.155 1.00 16.62 199 ALA B O 1
ATOM 4762 N N . GLY B 1 174 ? 9.686 -31.972 72.703 1.00 15.17 200 GLY B N 1
ATOM 4763 C CA . GLY B 1 174 ? 10.406 -31.080 73.603 1.00 14.37 200 GLY B CA 1
ATOM 4764 C C . GLY B 1 174 ? 9.767 -29.687 73.638 1.00 13.75 200 GLY B C 1
ATOM 4765 O O . GLY B 1 174 ? 8.865 -29.387 72.843 1.00 12.56 200 GLY B O 1
ATOM 4766 N N . ARG B 1 175 ? 10.258 -28.858 74.554 1.00 12.72 201 ARG B N 1
ATOM 4767 C CA . ARG B 1 175 ? 9.744 -27.503 74.782 1.00 11.99 201 ARG B CA 1
ATOM 4768 C C . ARG B 1 175 ? 9.658 -26.714 73.476 1.00 11.84 201 ARG B C 1
ATOM 4769 O O . ARG B 1 175 ? 8.655 -26.038 73.209 1.00 11.00 201 ARG B O 1
ATOM 4777 N N . PHE B 1 176 ? 10.703 -26.819 72.660 1.00 10.94 202 PHE B N 1
ATOM 4778 C CA . PHE B 1 176 ? 10.795 -25.970 71.478 1.00 11.98 202 PHE B CA 1
ATOM 4779 C C . PHE B 1 176 ? 9.795 -26.365 70.398 1.00 11.93 202 PHE B C 1
ATOM 4780 O O . PHE B 1 176 ? 9.115 -25.496 69.824 1.00 12.03 202 PHE B O 1
ATOM 4788 N N . ASP B 1 177 ? 9.655 -27.676 70.191 1.00 11.75 203 ASP B N 1
ATOM 4789 C CA . ASP B 1 177 ? 8.617 -28.225 69.336 1.00 12.57 203 ASP B CA 1
ATOM 4790 C C . ASP B 1 177 ? 7.219 -27.809 69.831 1.00 11.68 203 ASP B C 1
ATOM 4791 O O . ASP B 1 177 ? 6.328 -27.421 69.035 1.00 11.11 203 ASP B O 1
ATOM 4796 N N . GLN B 1 178 ? 7.026 -27.900 71.144 1.00 10.72 204 GLN B N 1
ATOM 4797 C CA . GLN B 1 178 ? 5.709 -27.593 71.725 1.00 11.16 204 GLN B CA 1
ATOM 4798 C C . GLN B 1 178 ? 5.325 -26.132 71.482 1.00 10.92 204 GLN B C 1
ATOM 4799 O O . GLN B 1 178 ? 4.148 -25.830 71.278 1.00 10.45 204 GLN B O 1
ATOM 4805 N N . GLN B 1 179 ? 6.313 -25.230 71.502 1.00 10.55 205 GLN B N 1
ATOM 4806 C CA . GLN B 1 179 ? 6.034 -23.792 71.307 1.00 10.43 205 GLN B CA 1
ATOM 4807 C C . GLN B 1 179 ? 5.310 -23.554 69.982 1.00 10.65 205 GLN B C 1
ATOM 4808 O O . GLN B 1 179 ? 4.254 -22.910 69.941 1.00 11.09 205 GLN B O 1
ATOM 4814 N N . SER B 1 180 ? 5.831 -24.122 68.901 1.00 9.92 206 SER B N 1
ATOM 4815 C CA . SER B 1 180 ? 5.203 -23.908 67.594 1.00 9.95 206 SER B CA 1
ATOM 4816 C C . SER B 1 180 ? 3.870 -24.680 67.446 1.00 10.39 206 SER B C 1
ATOM 4817 O O . SER B 1 180 ? 2.960 -24.249 66.713 1.00 9.94 206 SER B O 1
ATOM 4820 N N . MET B 1 181 ? 3.769 -25.830 68.118 1.00 9.95 207 MET B N 1
ATOM 4821 C CA . MET B 1 181 ? 2.549 -26.659 68.080 1.00 11.25 207 MET B CA 1
ATOM 4822 C C . MET B 1 181 ? 1.345 -25.940 68.637 1.00 9.41 207 MET B C 1
ATOM 4823 O O . MET B 1 181 ? 0.252 -26.066 68.095 1.00 9.04 207 MET B O 1
ATOM 4828 N N . VAL B 1 182 ? 1.544 -25.164 69.701 1.00 9.00 208 VAL B N 1
ATOM 4829 C CA A VAL B 1 182 ? 0.480 -24.349 70.289 0.50 9.04 208 VAL B CA 1
ATOM 4830 C CA B VAL B 1 182 ? 0.404 -24.411 70.252 0.50 9.17 208 VAL B CA 1
ATOM 4831 C C . VAL B 1 182 ? -0.145 -23.420 69.214 1.00 8.86 208 VAL B C 1
ATOM 4832 O O . VAL B 1 182 ? -1.370 -23.297 69.086 1.00 9.80 208 VAL B O 1
ATOM 4839 N N . CYS B 1 183 ? 0.727 -22.759 68.450 1.00 8.58 209 CYS B N 1
ATOM 4840 C CA . CYS B 1 183 ? 0.288 -21.889 67.330 1.00 7.29 209 CYS B CA 1
ATOM 4841 C C . CYS B 1 183 ? -0.350 -22.738 66.228 1.00 7.69 209 CYS B C 1
ATOM 4842 O O . CYS B 1 183 ? -1.299 -22.300 65.550 1.00 7.57 209 CYS B O 1
ATOM 4845 N N . GLY B 1 184 ? 0.206 -23.931 66.051 1.00 7.04 210 GLY B N 1
ATOM 4846 C CA . GLY B 1 184 ? -0.301 -24.911 65.104 1.00 8.33 210 GLY B CA 1
ATOM 4847 C C . GLY B 1 184 ? -1.657 -25.529 65.433 1.00 8.47 210 GLY B C 1
ATOM 4848 O O . GLY B 1 184 ? -2.132 -26.430 64.698 1.00 9.05 210 GLY B O 1
ATOM 4849 N N . GLN B 1 185 ? -2.289 -25.079 66.524 1.00 8.37 211 GLN B N 1
ATOM 4850 C CA . GLN B 1 185 ? -3.669 -25.486 66.798 1.00 8.20 211 GLN B CA 1
ATOM 4851 C C . GLN B 1 185 ? -4.643 -24.765 65.861 1.00 7.96 211 GLN B C 1
ATOM 4852 O O . GLN B 1 185 ? -5.732 -25.281 65.577 1.00 8.63 211 GLN B O 1
ATOM 4858 N N . CYS B 1 186 ? -4.223 -23.593 65.362 1.00 6.94 212 CYS B N 1
ATOM 4859 C CA . CYS B 1 186 ? -5.085 -22.717 64.562 1.00 7.64 212 CYS B CA 1
ATOM 4860 C C . CYS B 1 186 ? -4.498 -22.250 63.227 1.00 6.44 212 CYS B C 1
ATOM 4861 O O . CYS B 1 186 ? -5.225 -22.075 62.243 1.00 7.71 212 CYS B O 1
ATOM 4864 N N . HIS B 1 187 ? -3.189 -22.020 63.210 1.00 6.75 213 HIS B N 1
ATOM 4865 C CA . HIS B 1 187 ? -2.491 -21.464 62.039 1.00 6.47 213 HIS B CA 1
ATOM 4866 C C . HIS B 1 187 ? -2.135 -22.550 61.034 1.00 6.86 213 HIS B C 1
ATOM 4867 O O . HIS B 1 187 ? -0.960 -22.816 60.767 1.00 6.15 213 HIS B O 1
ATOM 4874 N N . VAL B 1 188 ? -3.175 -23.180 60.506 1.00 6.97 214 VAL B N 1
ATOM 4875 C CA . VAL B 1 188 ? -3.005 -24.341 59.640 1.00 7.90 214 VAL B CA 1
ATOM 4876 C C . VAL B 1 188 ? -4.063 -24.323 58.535 1.00 8.27 214 VAL B C 1
ATOM 4877 O O . VAL B 1 188 ? -5.062 -23.643 58.652 1.00 8.49 214 VAL B O 1
ATOM 4881 N N . GLU B 1 189 ? -3.829 -25.101 57.477 1.00 8.15 215 GLU B N 1
ATOM 4882 C CA . GLU B 1 189 ? -4.896 -25.462 56.538 1.00 7.97 215 GLU B CA 1
ATOM 4883 C C . GLU B 1 189 ? -5.770 -26.565 57.183 1.00 8.08 215 GLU B C 1
ATOM 4884 O O . GLU B 1 189 ? -5.257 -27.463 57.865 1.00 7.90 215 GLU B O 1
ATOM 4890 N N . TYR B 1 190 ? -7.081 -26.477 56.971 1.00 8.10 216 TYR B N 1
ATOM 4891 C CA . TYR B 1 190 ? -8.018 -27.413 57.571 1.00 8.58 216 TYR B CA 1
ATOM 4892 C C . TYR B 1 190 ? -9.179 -27.629 56.598 1.00 9.09 216 TYR B C 1
ATOM 4893 O O . TYR B 1 190 ? -9.348 -26.887 55.610 1.00 8.74 216 TYR B O 1
ATOM 4902 N N . TYR B 1 191 ? -10.012 -28.617 56.902 1.00 9.66 217 TYR B N 1
ATOM 4903 C CA . TYR B 1 191 ? -11.310 -28.702 56.257 1.00 10.73 217 TYR B CA 1
ATOM 4904 C C . TYR B 1 191 ? -12.328 -29.183 57.278 1.00 10.80 217 TYR B C 1
ATOM 4905 O O . TYR B 1 191 ? -11.978 -29.509 58.413 1.00 10.57 217 TYR B O 1
ATOM 4914 N N . PHE B 1 192 ? -13.585 -29.218 56.864 1.00 12.02 218 PHE B N 1
ATOM 4915 C CA . PHE B 1 192 ? -14.642 -29.711 57.732 1.00 12.70 218 PHE B CA 1
ATOM 4916 C C . PHE B 1 192 ? -14.987 -31.139 57.360 1.00 13.44 218 PHE B C 1
ATOM 4917 O O . PHE B 1 192 ? -15.326 -31.413 56.209 1.00 13.43 218 PHE B O 1
ATOM 4925 N N . ASP B 1 193 ? -14.933 -32.029 58.348 1.00 14.69 219 ASP B N 1
ATOM 4926 C CA . ASP B 1 193 ? -15.037 -33.468 58.113 1.00 15.82 219 ASP B CA 1
ATOM 4927 C C . ASP B 1 193 ? -16.342 -34.017 58.680 1.00 16.63 219 ASP B C 1
ATOM 4928 O O . ASP B 1 193 ? -16.692 -33.766 59.843 1.00 15.80 219 ASP B O 1
ATOM 4933 N N . GLY B 1 194 ? -17.053 -34.778 57.852 1.00 18.38 220 GLY B N 1
ATOM 4934 C CA . GLY B 1 194 ? -18.199 -35.547 58.327 1.00 20.55 220 GLY B CA 1
ATOM 4935 C C . GLY B 1 194 ? -19.475 -34.739 58.498 1.00 21.73 220 GLY B C 1
ATOM 4936 O O . GLY B 1 194 ? -19.542 -33.551 58.146 1.00 21.57 220 GLY B O 1
ATOM 4937 N N . LYS B 1 195 ? -20.494 -35.402 59.036 1.00 23.12 221 LYS B N 1
ATOM 4938 C CA . LYS B 1 195 ? -21.826 -34.813 59.134 1.00 23.90 221 LYS B CA 1
ATOM 4939 C C . LYS B 1 195 ? -21.846 -33.677 60.145 1.00 23.31 221 LYS B C 1
ATOM 4940 O O . LYS B 1 195 ? -22.603 -32.728 59.976 1.00 23.78 221 LYS B O 1
ATOM 4946 N N . ASN B 1 196 ? -21.010 -33.806 61.179 1.00 22.74 222 ASN B N 1
ATOM 4947 C CA . ASN B 1 196 ? -20.807 -32.803 62.232 1.00 22.05 222 ASN B CA 1
ATOM 4948 C C . ASN B 1 196 ? -19.915 -31.631 61.796 1.00 20.35 222 ASN B C 1
ATOM 4949 O O . ASN B 1 196 ? -19.825 -30.607 62.505 1.00 19.81 222 ASN B O 1
ATOM 4954 N N . LYS B 1 197 ? -19.273 -31.785 60.636 1.00 17.72 223 LYS B N 1
ATOM 4955 C CA . LYS B 1 197 ? -18.337 -30.785 60.107 1.00 17.18 223 LYS B CA 1
ATOM 4956 C C . LYS B 1 197 ? -17.316 -30.449 61.179 1.00 15.43 223 LYS B C 1
ATOM 4957 O O . LYS B 1 197 ? -17.211 -29.299 61.607 1.00 15.24 223 LYS B O 1
ATOM 4963 N N . ALA B 1 198 ? -16.579 -31.470 61.615 1.00 13.20 224 ALA B N 1
ATOM 4964 C CA . ALA B 1 198 ? -15.500 -31.303 62.591 1.00 12.23 224 ALA B CA 1
ATOM 4965 C C . ALA B 1 198 ? -14.277 -30.700 61.887 1.00 11.86 224 ALA B C 1
ATOM 4966 O O . ALA B 1 198 ? -14.014 -31.016 60.736 1.00 11.88 224 ALA B O 1
ATOM 4968 N N . VAL B 1 199 ? -13.529 -29.841 62.581 1.00 11.52 225 VAL B N 1
ATOM 4969 C CA . VAL B 1 199 ? -12.233 -29.370 62.066 1.00 10.09 225 VAL B CA 1
ATOM 4970 C C . VAL B 1 199 ? -11.264 -30.563 61.941 1.00 10.10 225 VAL B C 1
ATOM 4971 O O . VAL B 1 199 ? -11.039 -31.323 62.907 1.00 9.67 225 VAL B O 1
ATOM 4975 N N . LYS B 1 200 ? -10.692 -30.701 60.758 1.00 9.60 226 LYS B N 1
ATOM 4976 C CA . LYS B 1 200 ? -9.660 -31.705 60.519 1.00 10.99 226 LYS B CA 1
ATOM 4977 C C . LYS B 1 200 ? -8.547 -31.105 59.681 1.00 10.48 226 LYS B C 1
ATOM 4978 O O . LYS B 1 200 ? -8.821 -30.421 58.682 1.00 10.30 226 LYS B O 1
ATOM 4984 N N . PHE B 1 201 ? -7.299 -31.359 60.086 1.00 9.82 227 PHE B N 1
ATOM 4985 C CA . PHE B 1 201 ? -6.145 -30.942 59.298 1.00 9.29 227 PHE B CA 1
ATOM 4986 C C . PHE B 1 201 ? -5.811 -32.085 58.312 1.00 9.54 227 PHE B C 1
ATOM 4987 O O . PHE B 1 201 ? -5.668 -33.241 58.749 1.00 9.94 227 PHE B O 1
ATOM 4995 N N . PRO B 1 202 ? -5.669 -31.777 57.007 1.00 10.24 228 PRO B N 1
ATOM 4996 C CA . PRO B 1 202 ? -5.478 -32.802 55.961 1.00 10.45 228 PRO B CA 1
ATOM 4997 C C . PRO B 1 202 ? -4.029 -33.278 55.871 1.00 10.34 228 PRO B C 1
ATOM 4998 O O . PRO B 1 202 ? -3.425 -33.213 54.803 1.00 9.70 228 PRO B O 1
ATOM 5002 N N . TRP B 1 203 ? -3.500 -33.781 56.989 1.00 10.38 229 TRP B N 1
ATOM 5003 C CA . TRP B 1 203 ? -2.070 -34.011 57.130 1.00 10.95 229 TRP B CA 1
ATOM 5004 C C . TRP B 1 203 ? -1.706 -35.490 57.092 1.00 11.86 229 TRP B C 1
ATOM 5005 O O . TRP B 1 203 ? -0.527 -35.850 57.246 1.00 12.35 229 TRP B O 1
ATOM 5016 N N . ASP B 1 204 ? -2.714 -36.351 56.908 1.00 12.99 230 ASP B N 1
ATOM 5017 C CA . ASP B 1 204 ? -2.489 -37.807 57.012 1.00 15.08 230 ASP B CA 1
ATOM 5018 C C . ASP B 1 204 ? -1.403 -38.321 56.088 1.00 14.95 230 ASP B C 1
ATOM 5019 O O . ASP B 1 204 ? -0.710 -39.292 56.431 1.00 15.56 230 ASP B O 1
ATOM 5024 N N . ASP B 1 205 ? -1.281 -37.706 54.913 1.00 14.60 231 ASP B N 1
ATOM 5025 C CA . ASP B 1 205 ? -0.268 -38.088 53.914 1.00 15.28 231 ASP B CA 1
ATOM 5026 C C . ASP B 1 205 ? 0.970 -37.174 53.886 1.00 14.30 231 ASP B C 1
ATOM 5027 O O . ASP B 1 205 ? 1.831 -37.288 52.995 1.00 14.27 231 ASP B O 1
ATOM 5032 N N . GLY B 1 206 ? 1.062 -36.292 54.876 1.00 13.57 232 GLY B N 1
ATOM 5033 C CA . GLY B 1 206 ? 2.107 -35.277 54.940 1.00 13.13 232 GLY B CA 1
ATOM 5034 C C . GLY B 1 206 ? 1.520 -33.890 54.714 1.00 12.77 232 GLY B C 1
ATOM 5035 O O . GLY B 1 206 ? 0.337 -33.740 54.352 1.00 12.22 232 GLY B O 1
ATOM 5036 N N . MET B 1 207 ? 2.359 -32.884 54.938 1.00 11.68 233 MET B N 1
ATOM 5037 C CA . MET B 1 207 ? 1.944 -31.478 54.913 1.00 11.86 233 MET B CA 1
ATOM 5038 C C . MET B 1 207 ? 2.287 -30.727 53.626 1.00 12.05 233 MET B C 1
ATOM 5039 O O . MET B 1 207 ? 2.008 -29.521 53.516 1.00 12.99 233 MET B O 1
ATOM 5044 N N . LYS B 1 208 ? 2.893 -31.407 52.649 1.00 11.94 234 LYS B N 1
ATOM 5045 C CA . LYS B 1 208 ? 3.249 -30.742 51.394 1.00 13.03 234 LYS B CA 1
ATOM 5046 C C . LYS B 1 208 ? 2.017 -30.521 50.515 1.00 11.43 234 LYS B C 1
ATOM 5047 O O . LYS B 1 208 ? 1.060 -31.269 50.597 1.00 11.98 234 LYS B O 1
ATOM 5053 N N . VAL B 1 209 ? 2.038 -29.498 49.673 1.00 11.89 235 VAL B N 1
ATOM 5054 C CA . VAL B 1 209 ? 0.890 -29.218 48.798 1.00 11.33 235 VAL B CA 1
ATOM 5055 C C . VAL B 1 209 ? 0.485 -30.482 48.006 1.00 12.48 235 VAL B C 1
ATOM 5056 O O . VAL B 1 209 ? -0.706 -30.783 47.869 1.00 11.62 235 VAL B O 1
ATOM 5060 N N . GLU B 1 210 ? 1.499 -31.223 47.532 1.00 12.93 236 GLU B N 1
ATOM 5061 C CA . GLU B 1 210 ? 1.302 -32.457 46.753 1.00 13.64 236 GLU B CA 1
ATOM 5062 C C . GLU B 1 210 ? 0.611 -33.551 47.571 1.00 13.40 236 GLU B C 1
ATOM 5063 O O . GLU B 1 210 ? -0.279 -34.258 47.052 1.00 13.14 236 GLU B O 1
ATOM 5069 N N . ASN B 1 211 ? 1.025 -33.690 48.833 1.00 13.46 237 ASN B N 1
ATOM 5070 C CA . ASN B 1 211 ? 0.426 -34.653 49.770 1.00 13.60 237 ASN B CA 1
ATOM 5071 C C . ASN B 1 211 ? -1.042 -34.343 49.995 1.00 14.09 237 ASN B C 1
ATOM 5072 O O . ASN B 1 211 ? -1.906 -35.224 49.884 1.00 13.68 237 ASN B O 1
ATOM 5077 N N . MET B 1 212 ? -1.325 -33.085 50.329 1.00 13.27 238 MET B N 1
ATOM 5078 C CA . MET B 1 212 ? -2.706 -32.670 50.574 1.00 13.56 238 MET B CA 1
ATOM 5079 C C . MET B 1 212 ? -3.578 -32.817 49.333 1.00 13.84 238 MET B C 1
ATOM 5080 O O . MET B 1 212 ? -4.758 -33.180 49.431 1.00 13.56 238 MET B O 1
ATOM 5085 N N . GLU B 1 213 ? -3.004 -32.517 48.170 1.00 13.87 239 GLU B N 1
ATOM 5086 C CA . GLU B 1 213 ? -3.762 -32.573 46.934 1.00 14.97 239 GLU B CA 1
ATOM 5087 C C . GLU B 1 213 ? -4.221 -34.003 46.697 1.00 15.24 239 GLU B C 1
ATOM 5088 O O . GLU B 1 213 ? -5.400 -34.244 46.387 1.00 15.38 239 GLU B O 1
ATOM 5094 N N . GLN B 1 214 ? -3.284 -34.941 46.830 1.00 15.89 240 GLN B N 1
ATOM 5095 C CA . GLN B 1 214 ? -3.577 -36.371 46.644 1.00 16.83 240 GLN B CA 1
ATOM 5096 C C . GLN B 1 214 ? -4.570 -36.845 47.716 1.00 16.76 240 GLN B C 1
ATOM 5097 O O . GLN B 1 214 ? -5.508 -37.583 47.399 1.00 17.15 240 GLN B O 1
ATOM 5103 N N . TYR B 1 215 ? -4.381 -36.397 48.960 1.00 15.70 241 TYR B N 1
ATOM 5104 C CA . TYR B 1 215 ? -5.302 -36.702 50.053 1.00 15.68 241 TYR B CA 1
ATOM 5105 C C . TYR B 1 215 ? -6.750 -36.303 49.716 1.00 15.20 241 TYR B C 1
ATOM 5106 O O . TYR B 1 215 ? -7.671 -37.133 49.808 1.00 15.69 241 TYR B O 1
ATOM 5115 N N . TYR B 1 216 ? -6.943 -35.047 49.307 1.00 13.79 242 TYR B N 1
ATOM 5116 C CA . TYR B 1 216 ? -8.280 -34.540 49.004 1.00 13.96 242 TYR B CA 1
ATOM 5117 C C . TYR B 1 216 ? -8.887 -35.224 47.765 1.00 14.40 242 TYR B C 1
ATOM 5118 O O . TYR B 1 216 ? -10.092 -35.517 47.730 1.00 14.01 242 TYR B O 1
ATOM 5127 N N . ASP B 1 217 ? -8.050 -35.473 46.757 1.00 14.58 243 ASP B N 1
ATOM 5128 C CA . ASP B 1 217 ? -8.489 -36.221 45.569 1.00 15.95 243 ASP B CA 1
ATOM 5129 C C . ASP B 1 217 ? -8.908 -37.661 45.927 1.00 16.47 243 ASP B C 1
ATOM 5130 O O . ASP B 1 217 ? -9.902 -38.169 45.412 1.00 16.39 243 ASP B O 1
ATOM 5135 N N . LYS B 1 218 ? -8.149 -38.310 46.804 1.00 17.28 244 LYS B N 1
ATOM 5136 C CA . LYS B 1 218 ? -8.446 -39.686 47.195 1.00 19.36 244 LYS B CA 1
ATOM 5137 C C . LYS B 1 218 ? -9.799 -39.801 47.902 1.00 18.94 244 LYS B C 1
ATOM 5138 O O . LYS B 1 218 ? -10.543 -40.760 47.674 1.00 18.74 244 LYS B O 1
ATOM 5144 N N . ILE B 1 219 ? -10.126 -38.818 48.744 1.00 18.43 245 ILE B N 1
ATOM 5145 C CA . ILE B 1 219 ? -11.407 -38.838 49.451 1.00 18.57 245 ILE B CA 1
ATOM 5146 C C . ILE B 1 219 ? -12.505 -38.103 48.673 1.00 18.14 245 ILE B C 1
ATOM 5147 O O . ILE B 1 219 ? -13.630 -37.948 49.174 1.00 18.09 245 ILE B O 1
ATOM 5152 N N . ALA B 1 220 ? -12.173 -37.679 47.447 1.00 17.46 246 ALA B N 1
ATOM 5153 C CA . ALA B 1 220 ? -13.096 -36.991 46.528 1.00 16.68 246 ALA B CA 1
ATOM 5154 C C . ALA B 1 220 ? -13.816 -35.870 47.256 1.00 16.82 246 ALA B C 1
ATOM 5155 O O . ALA B 1 220 ? -15.051 -35.761 47.217 1.00 16.34 246 ALA B O 1
ATOM 5157 N N . PHE B 1 221 ? -13.015 -35.062 47.944 1.00 15.57 247 PHE B N 1
ATOM 5158 C CA . PHE B 1 221 ? -13.514 -33.937 48.702 1.00 15.22 247 PHE B CA 1
ATOM 5159 C C . PHE B 1 221 ? -13.428 -32.663 47.897 1.00 14.67 247 PHE B C 1
ATOM 5160 O O . PHE B 1 221 ? -12.448 -32.455 47.173 1.00 14.54 247 PHE B O 1
ATOM 5168 N N . SER B 1 222 ? -14.439 -31.804 48.057 1.00 14.19 248 SER B N 1
ATOM 5169 C CA . SER B 1 222 ? -14.410 -30.430 47.539 1.00 13.99 248 SER B CA 1
ATOM 5170 C C . SER B 1 222 ? -15.065 -29.474 48.540 1.00 13.78 248 SER B C 1
ATOM 5171 O O . SER B 1 222 ? -16.047 -29.827 49.205 1.00 13.28 248 SER B O 1
ATOM 5174 N N . ASP B 1 223 ? -14.553 -28.249 48.613 1.00 12.24 249 ASP B N 1
ATOM 5175 C CA . ASP B 1 223 ? -15.108 -27.237 49.501 1.00 12.24 249 ASP B CA 1
ATOM 5176 C C . ASP B 1 223 ? -16.349 -26.567 48.926 1.00 12.27 249 ASP B C 1
ATOM 5177 O O . ASP B 1 223 ? -17.281 -26.298 49.665 1.00 11.86 249 ASP B O 1
ATOM 5182 N N . TRP B 1 224 ? -16.329 -26.273 47.628 1.00 12.25 250 TRP B N 1
ATOM 5183 C CA . TRP B 1 224 ? -17.484 -25.714 46.947 1.00 12.53 250 TRP B CA 1
ATOM 5184 C C . TRP B 1 224 ? -17.288 -25.932 45.457 1.00 13.51 250 TRP B C 1
ATOM 5185 O O . TRP B 1 224 ? -16.198 -26.342 45.015 1.00 13.61 250 TRP B O 1
ATOM 5196 N N . THR B 1 225 ? -18.337 -25.609 44.700 1.00 13.55 251 THR B N 1
ATOM 5197 C CA . THR B 1 225 ? -18.273 -25.600 43.245 1.00 13.92 251 THR B CA 1
ATOM 5198 C C . THR B 1 225 ? -18.190 -24.166 42.743 1.00 13.43 251 THR B C 1
ATOM 5199 O O . THR B 1 225 ? -19.090 -23.351 43.022 1.00 14.43 251 THR B O 1
ATOM 5203 N N . ASN B 1 226 ? -17.117 -23.830 42.021 1.00 13.15 252 ASN B N 1
ATOM 5204 C CA . ASN B 1 226 ? -16.990 -22.475 41.466 1.00 13.32 252 ASN B CA 1
ATOM 5205 C C . ASN B 1 226 ? -18.179 -22.178 40.545 1.00 13.53 252 ASN B C 1
ATOM 5206 O O . ASN B 1 226 ? -18.452 -22.943 39.631 1.00 12.91 252 ASN B O 1
ATOM 5211 N N . SER B 1 227 ? -18.871 -21.069 40.805 1.00 13.89 253 SER B N 1
ATOM 5212 C CA . SER B 1 227 ? -20.132 -20.757 40.117 1.00 15.42 253 SER B CA 1
ATOM 5213 C C . SER B 1 227 ? -19.949 -20.393 38.634 1.00 15.50 253 SER B C 1
ATOM 5214 O O . SER B 1 227 ? -20.905 -20.482 37.837 1.00 15.61 253 SER B O 1
ATOM 5217 N N . LEU B 1 228 ? -18.720 -20.036 38.249 1.00 14.30 254 LEU B N 1
ATOM 5218 C CA . LEU B 1 228 ? -18.407 -19.725 36.857 1.00 14.57 254 LEU B CA 1
ATOM 5219 C C . LEU B 1 228 ? -18.056 -20.961 36.029 1.00 14.71 254 LEU B C 1
ATOM 5220 O O . LEU B 1 228 ? -18.642 -21.193 34.961 1.00 14.43 254 LEU B O 1
ATOM 5225 N N . SER B 1 229 ? -17.092 -21.748 36.514 1.00 14.52 255 SER B N 1
ATOM 5226 C CA . SER B 1 229 ? -16.557 -22.890 35.757 1.00 14.43 255 SER B CA 1
ATOM 5227 C C . SER B 1 229 ? -17.184 -24.227 36.129 1.00 14.52 255 SER B C 1
ATOM 5228 O O . SER B 1 229 ? -16.943 -25.250 35.468 1.00 14.04 255 SER B O 1
ATOM 5231 N N . LYS B 1 230 ? -17.971 -24.223 37.203 1.00 14.75 256 LYS B N 1
ATOM 5232 C CA . LYS B 1 230 ? -18.560 -25.440 37.762 1.00 15.24 256 LYS B CA 1
ATOM 5233 C C . LYS B 1 230 ? -17.494 -26.459 38.241 1.00 14.95 256 LYS B C 1
ATOM 5234 O O . LYS B 1 230 ? -17.753 -27.649 38.413 1.00 14.93 256 LYS B O 1
ATOM 5240 N N . THR B 1 231 ? -16.287 -25.955 38.500 1.00 13.92 257 THR B N 1
ATOM 5241 C CA . THR B 1 231 ? -15.206 -26.807 38.987 1.00 13.74 257 THR B CA 1
ATOM 5242 C C . THR B 1 231 ? -15.389 -27.154 40.479 1.00 13.08 257 THR B C 1
ATOM 5243 O O . THR B 1 231 ? -15.649 -26.254 41.290 1.00 13.79 257 THR B O 1
ATOM 5247 N N . PRO B 1 232 ? -15.250 -28.444 40.845 1.00 12.88 258 PRO B N 1
ATOM 5248 C CA . PRO B 1 232 ? -15.236 -28.841 42.259 1.00 12.52 258 PRO B CA 1
ATOM 5249 C C . PRO B 1 232 ? -13.899 -28.389 42.889 1.00 12.61 258 PRO B C 1
ATOM 5250 O O . PRO B 1 232 ? -12.844 -28.955 42.590 1.00 12.03 258 PRO B O 1
ATOM 5254 N N . MET B 1 233 ? -13.958 -27.348 43.711 1.00 11.63 259 MET B N 1
ATOM 5255 C CA . MET B 1 233 ? -12.761 -26.643 44.179 1.00 11.95 259 MET B CA 1
ATOM 5256 C C . MET B 1 233 ? -12.291 -27.062 45.564 1.00 12.11 259 MET B C 1
ATOM 5257 O O . MET B 1 233 ? -13.087 -27.534 46.389 1.00 12.83 259 MET B O 1
ATOM 5262 N N . LEU B 1 234 ? -10.994 -26.837 45.819 1.00 11.73 260 LEU B N 1
ATOM 5263 C CA . LEU B 1 234 ? -10.441 -26.877 47.173 1.00 10.83 260 LEU B CA 1
ATOM 5264 C C . LEU B 1 234 ? -10.040 -25.448 47.611 1.00 10.66 260 LEU B C 1
ATOM 5265 O O . LEU B 1 234 ? -9.426 -24.708 46.833 1.00 10.17 260 LEU B O 1
ATOM 5270 N N . LYS B 1 235 ? -10.379 -25.095 48.857 1.00 9.63 261 LYS B N 1
ATOM 5271 C CA . LYS B 1 235 ? -10.024 -23.804 49.479 1.00 9.36 261 LYS B CA 1
ATOM 5272 C C . LYS B 1 235 ? -8.867 -24.033 50.463 1.00 9.20 261 LYS B C 1
ATOM 5273 O O . LYS B 1 235 ? -8.980 -24.856 51.368 1.00 8.98 261 LYS B O 1
ATOM 5279 N N . ALA B 1 236 ? -7.777 -23.281 50.299 1.00 10.14 262 ALA B N 1
ATOM 5280 C CA . ALA B 1 236 ? -6.679 -23.324 51.274 1.00 9.31 262 ALA B CA 1
ATOM 5281 C C . ALA B 1 236 ? -6.932 -22.277 52.367 1.00 9.89 262 ALA B C 1
ATOM 5282 O O . ALA B 1 236 ? -7.570 -21.234 52.132 1.00 9.88 262 ALA B O 1
ATOM 5284 N N . GLN B 1 237 ? -6.430 -22.537 53.563 1.00 9.25 263 GLN B N 1
ATOM 5285 C CA . GLN B 1 237 ? -6.427 -21.491 54.590 1.00 8.98 263 GLN B CA 1
ATOM 5286 C C . GLN B 1 237 ? -5.087 -21.443 55.311 1.00 8.18 263 GLN B C 1
ATOM 5287 O O . GLN B 1 237 ? -4.534 -22.496 55.676 1.00 8.14 263 GLN B O 1
ATOM 5293 N N . HIS B 1 238 ? -4.569 -20.220 55.484 1.00 7.35 264 HIS B N 1
ATOM 5294 C CA . HIS B 1 238 ? -3.440 -19.903 56.386 1.00 7.95 264 HIS B CA 1
ATOM 5295 C C . HIS B 1 238 ? -2.569 -21.089 56.872 1.00 7.48 264 HIS B C 1
ATOM 5296 O O . HIS B 1 238 ? -2.645 -21.480 58.050 1.00 7.54 264 HIS B O 1
ATOM 5303 N N . PRO B 1 239 ? -1.768 -21.676 55.953 1.00 7.12 265 PRO B N 1
ATOM 5304 C CA . PRO B 1 239 ? -0.949 -22.846 56.341 1.00 7.23 265 PRO B CA 1
ATOM 5305 C C . PRO B 1 239 ? 0.377 -22.472 57.004 1.00 6.36 265 PRO B C 1
ATOM 5306 O O . PRO B 1 239 ? 1.429 -22.858 56.512 1.00 6.79 265 PRO B O 1
ATOM 5310 N N . GLU B 1 240 ? 0.346 -21.729 58.110 1.00 6.47 266 GLU B N 1
ATOM 5311 C CA . GLU B 1 240 ? 1.613 -21.274 58.680 1.00 6.53 266 GLU B CA 1
ATOM 5312 C C . GLU B 1 240 ? 2.412 -22.448 59.224 1.00 6.31 266 GLU B C 1
ATOM 5313 O O . GLU B 1 240 ? 3.610 -22.514 58.992 1.00 6.23 266 GLU B O 1
ATOM 5319 N N . TYR B 1 241 ? 1.759 -23.379 59.919 1.00 6.07 267 TYR B N 1
ATOM 5320 C CA . TYR B 1 241 ? 2.497 -24.492 60.525 1.00 6.50 267 TYR B CA 1
ATOM 5321 C C . TYR B 1 241 ? 3.186 -25.343 59.443 1.00 6.58 267 TYR B C 1
ATOM 5322 O O . TYR B 1 241 ? 4.385 -25.618 59.529 1.00 6.31 267 TYR B O 1
ATOM 5331 N N . GLU B 1 242 ? 2.435 -25.680 58.399 1.00 7.15 268 GLU B N 1
ATOM 5332 C CA . GLU B 1 242 ? 2.950 -26.481 57.289 1.00 8.08 268 GLU B CA 1
ATOM 5333 C C . GLU B 1 242 ? 4.095 -25.782 56.536 1.00 8.03 268 GLU B C 1
ATOM 5334 O O . GLU B 1 242 ? 5.155 -26.389 56.262 1.00 7.46 268 GLU B O 1
ATOM 5340 N N . THR B 1 243 ? 3.899 -24.498 56.222 1.00 7.93 269 THR B N 1
ATOM 5341 C CA . THR B 1 243 ? 4.892 -23.762 55.445 1.00 7.52 269 THR B CA 1
ATOM 5342 C C . THR B 1 243 ? 6.121 -23.372 56.278 1.00 7.43 269 THR B C 1
ATOM 5343 O O . THR B 1 243 ? 7.246 -23.474 55.780 1.00 7.74 269 THR B O 1
ATOM 5347 N N . TRP B 1 244 ? 5.908 -22.988 57.533 1.00 6.84 270 TRP B N 1
ATOM 5348 C CA . TRP B 1 244 ? 7.024 -22.756 58.478 1.00 7.67 270 TRP B CA 1
ATOM 5349 C C . TRP B 1 244 ? 7.900 -24.008 58.547 1.00 7.85 270 TRP B C 1
ATOM 5350 O O . TRP B 1 244 ? 9.126 -23.925 58.465 1.00 8.24 270 TRP B O 1
ATOM 5361 N N . THR B 1 245 ? 7.260 -25.171 58.650 1.00 7.69 271 THR B N 1
ATOM 5362 C CA . THR B 1 245 ? 7.979 -26.469 58.696 1.00 8.22 271 THR B CA 1
ATOM 5363 C C . THR B 1 245 ? 8.871 -26.658 57.449 1.00 8.28 271 THR B C 1
ATOM 5364 O O . THR B 1 245 ? 10.016 -27.115 57.563 1.00 9.13 271 THR B O 1
ATOM 5368 N N . ALA B 1 246 ? 8.352 -26.255 56.291 1.00 8.09 272 ALA B N 1
ATOM 5369 C CA . ALA B 1 246 ? 9.062 -26.370 55.000 1.00 8.58 272 ALA B CA 1
ATOM 5370 C C . ALA B 1 246 ? 10.252 -25.417 54.851 1.00 8.50 272 ALA B C 1
ATOM 5371 O O . ALA B 1 246 ? 11.164 -25.696 54.077 1.00 8.42 272 ALA B O 1
ATOM 5373 N N . GLY B 1 247 ? 10.216 -24.279 55.544 1.00 8.09 273 GLY B N 1
ATOM 5374 C CA . GLY B 1 247 ? 11.212 -23.206 55.342 1.00 7.87 273 GLY B CA 1
ATOM 5375 C C . GLY B 1 247 ? 12.476 -23.395 56.175 1.00 8.92 273 GLY B C 1
ATOM 5376 O O . GLY B 1 247 ? 12.556 -24.291 57.033 1.00 7.62 273 GLY B O 1
ATOM 5377 N N . ILE B 1 248 ? 13.466 -22.542 55.915 1.00 8.87 274 ILE B N 1
ATOM 5378 C CA . ILE B 1 248 ? 14.779 -22.681 56.527 1.00 9.65 274 ILE B CA 1
ATOM 5379 C C . ILE B 1 248 ? 14.723 -22.524 58.033 1.00 9.49 274 ILE B C 1
ATOM 5380 O O . ILE B 1 248 ? 15.383 -23.266 58.775 1.00 8.36 274 ILE B O 1
ATOM 5385 N N . HIS B 1 249 ? 13.934 -21.557 58.489 1.00 8.60 275 HIS B N 1
ATOM 5386 C CA . HIS B 1 249 ? 13.772 -21.396 59.932 1.00 9.05 275 HIS B CA 1
ATOM 5387 C C . HIS B 1 249 ? 13.178 -22.633 60.580 1.00 8.37 275 HIS B C 1
ATOM 5388 O O . HIS B 1 249 ? 13.723 -23.136 61.576 1.00 8.14 275 HIS B O 1
ATOM 5395 N N . GLY B 1 250 ? 12.094 -23.151 60.005 1.00 8.09 276 GLY B N 1
ATOM 5396 C CA . GLY B 1 250 ? 11.471 -24.381 60.534 1.00 8.53 276 GLY B CA 1
ATOM 5397 C C . GLY B 1 250 ? 12.449 -25.556 60.529 1.00 9.02 276 GLY B C 1
ATOM 5398 O O . GLY B 1 250 ? 12.494 -26.325 61.500 1.00 9.06 276 GLY B O 1
ATOM 5399 N N . LYS B 1 251 ? 13.243 -25.700 59.464 1.00 8.46 277 LYS B N 1
ATOM 5400 C CA . LYS B 1 251 ? 14.192 -26.830 59.398 1.00 9.21 277 LYS B CA 1
ATOM 5401 C C . LYS B 1 251 ? 15.187 -26.781 60.552 1.00 9.84 277 LYS B C 1
ATOM 5402 O O . LYS B 1 251 ? 15.660 -27.823 61.005 1.00 10.27 277 LYS B O 1
ATOM 5408 N N . ASN B 1 252 ? 15.473 -25.566 61.025 1.00 8.57 278 ASN B N 1
ATOM 5409 C CA . ASN B 1 252 ? 16.387 -25.342 62.143 1.00 10.33 278 ASN B CA 1
ATOM 5410 C C . ASN B 1 252 ? 15.699 -25.218 63.508 1.00 9.97 278 ASN B C 1
ATOM 5411 O O . ASN B 1 252 ? 16.322 -24.840 64.509 1.00 9.40 278 ASN B O 1
ATOM 5416 N N . ASN B 1 253 ? 14.414 -25.540 63.530 1.00 9.29 279 ASN B N 1
ATOM 5417 C CA . ASN B 1 253 ? 13.573 -25.374 64.729 1.00 10.02 279 ASN B CA 1
ATOM 5418 C C . ASN B 1 253 ? 13.643 -23.987 65.376 1.00 9.05 279 ASN B C 1
ATOM 5419 O O . ASN B 1 253 ? 13.595 -23.838 66.611 1.00 9.28 279 ASN B O 1
ATOM 5424 N N . VAL B 1 254 ? 13.720 -22.959 64.536 1.00 8.19 280 VAL B N 1
ATOM 5425 C CA . VAL B 1 254 ? 13.532 -21.600 65.027 1.00 8.46 280 VAL B CA 1
ATOM 5426 C C . VAL B 1 254 ? 12.010 -21.510 65.180 1.00 8.36 280 VAL B C 1
ATOM 5427 O O . VAL B 1 254 ? 11.286 -21.651 64.200 1.00 7.83 280 VAL B O 1
ATOM 5431 N N . THR B 1 255 ? 11.536 -21.348 66.414 1.00 7.58 281 THR B N 1
ATOM 5432 C CA . THR B 1 255 ? 10.100 -21.571 66.709 1.00 8.29 281 THR B CA 1
ATOM 5433 C C . THR B 1 255 ? 9.268 -20.320 66.416 1.00 7.75 281 THR B C 1
ATOM 5434 O O . THR B 1 255 ? 9.817 -19.213 66.334 1.00 8.41 281 THR B O 1
ATOM 5438 N N . CYS B 1 256 ? 7.945 -20.484 66.305 1.00 7.91 282 CYS B N 1
ATOM 5439 C CA . CYS B 1 256 ? 7.057 -19.326 66.094 1.00 8.01 282 CYS B CA 1
ATOM 5440 C C . CYS B 1 256 ? 7.356 -18.271 67.161 1.00 8.44 282 CYS B C 1
ATOM 5441 O O . CYS B 1 256 ? 7.332 -17.078 66.868 1.00 9.37 282 CYS B O 1
ATOM 5444 N N . ILE B 1 257 ? 7.608 -18.760 68.373 1.00 8.47 283 ILE B N 1
ATOM 5445 C CA . ILE B 1 257 ? 7.812 -17.948 69.584 1.00 9.80 283 ILE B CA 1
ATOM 5446 C C . ILE B 1 257 ? 9.096 -17.101 69.490 1.00 9.14 283 ILE B C 1
ATOM 5447 O O . ILE B 1 257 ? 9.120 -15.922 69.943 1.00 8.83 283 ILE B O 1
ATOM 5452 N N . ASP B 1 258 ? 10.144 -17.678 68.897 1.00 9.83 284 ASP B N 1
ATOM 5453 C CA . ASP B 1 258 ? 11.439 -17.001 68.798 1.00 10.09 284 ASP B CA 1
ATOM 5454 C C . ASP B 1 258 ? 11.260 -15.654 68.107 1.00 10.51 284 ASP B C 1
ATOM 5455 O O . ASP B 1 258 ? 11.897 -14.646 68.499 1.00 11.84 284 ASP B O 1
ATOM 5460 N N . CYS B 1 259 ? 10.381 -15.632 67.093 1.00 9.21 285 CYS B N 1
ATOM 5461 C CA . CYS B 1 259 ? 10.108 -14.402 66.362 1.00 8.82 285 CYS B CA 1
ATOM 5462 C C . CYS B 1 259 ? 8.918 -13.592 66.886 1.00 9.29 285 CYS B C 1
ATOM 5463 O O . CYS B 1 259 ? 8.998 -12.364 66.943 1.00 8.65 285 CYS B O 1
ATOM 5466 N N . HIS B 1 260 ? 7.830 -14.272 67.261 1.00 8.91 286 HIS B N 1
ATOM 5467 C CA . HIS B 1 260 ? 6.568 -13.581 67.546 1.00 8.79 286 HIS B CA 1
ATOM 5468 C C . HIS B 1 260 ? 6.284 -13.374 69.043 1.00 9.61 286 HIS B C 1
ATOM 5469 O O . HIS B 1 260 ? 5.396 -12.603 69.386 1.00 10.15 286 HIS B O 1
ATOM 5476 N N . MET B 1 261 ? 6.995 -14.098 69.920 1.00 9.74 287 MET B N 1
ATOM 5477 C CA . MET B 1 261 ? 6.774 -13.973 71.366 1.00 10.55 287 MET B CA 1
ATOM 5478 C C . MET B 1 261 ? 8.099 -13.948 72.105 1.00 9.77 287 MET B C 1
ATOM 5479 O O . MET B 1 261 ? 8.391 -14.840 72.921 1.00 9.52 287 MET B O 1
ATOM 5484 N N . PRO B 1 262 ? 8.906 -12.902 71.858 1.00 8.65 288 PRO B N 1
ATOM 5485 C CA . PRO B 1 262 ? 10.248 -12.898 72.447 1.00 9.40 288 PRO B CA 1
ATOM 5486 C C . PRO B 1 262 ? 10.236 -12.741 73.962 1.00 8.78 288 PRO B C 1
ATOM 5487 O O . PRO B 1 262 ? 9.290 -12.186 74.508 1.00 8.62 288 PRO B O 1
ATOM 5491 N N . LYS B 1 263 ? 11.277 -13.255 74.626 1.00 10.26 289 LYS B N 1
ATOM 5492 C CA . LYS B 1 263 ? 11.494 -13.003 76.052 1.00 11.06 289 LYS B CA 1
ATOM 5493 C C . LYS B 1 263 ? 11.953 -11.543 76.196 1.00 11.62 289 LYS B C 1
ATOM 5494 O O . LYS B 1 263 ? 12.877 -11.094 75.487 1.00 12.74 289 LYS B O 1
ATOM 5500 N N . VAL B 1 264 ? 11.293 -10.801 77.071 1.00 11.17 290 VAL B N 1
ATOM 5501 C CA . VAL B 1 264 ? 11.638 -9.397 77.281 1.00 11.56 290 VAL B CA 1
ATOM 5502 C C . VAL B 1 264 ? 11.688 -9.130 78.774 1.00 12.20 290 VAL B C 1
ATOM 5503 O O . VAL B 1 264 ? 11.331 -9.988 79.559 1.00 12.32 290 VAL B O 1
ATOM 5507 N N . GLN B 1 265 ? 12.128 -7.943 79.173 1.00 12.39 291 GLN B N 1
ATOM 5508 C CA . GLN B 1 265 ? 12.172 -7.624 80.598 1.00 13.31 291 GLN B CA 1
ATOM 5509 C C . GLN B 1 265 ? 11.047 -6.675 81.000 1.00 13.55 291 GLN B C 1
ATOM 5510 O O . GLN B 1 265 ? 10.678 -5.782 80.238 1.00 12.84 291 GLN B O 1
ATOM 5516 N N . ASN B 1 266 ? 10.514 -6.872 82.200 1.00 13.73 292 ASN B N 1
ATOM 5517 C CA . ASN B 1 266 ? 9.602 -5.887 82.778 1.00 14.90 292 ASN B CA 1
ATOM 5518 C C . ASN B 1 266 ? 10.375 -4.752 83.469 1.00 15.88 292 ASN B C 1
ATOM 5519 O O . ASN B 1 266 ? 11.613 -4.739 83.447 1.00 15.36 292 ASN B O 1
ATOM 5524 N N . ALA B 1 267 ? 9.640 -3.812 84.072 1.00 17.15 293 ALA B N 1
ATOM 5525 C CA . ALA B 1 267 ? 10.241 -2.638 84.720 1.00 18.37 293 ALA B CA 1
ATOM 5526 C C . ALA B 1 267 ? 11.242 -3.004 85.806 1.00 18.64 293 ALA B C 1
ATOM 5527 O O . ALA B 1 267 ? 12.189 -2.258 86.062 1.00 20.20 293 ALA B O 1
ATOM 5529 N N . GLU B 1 268 ? 11.017 -4.145 86.441 1.00 18.66 294 GLU B N 1
ATOM 5530 C CA A GLU B 1 268 ? 11.889 -4.636 87.512 0.70 18.88 294 GLU B CA 1
ATOM 5531 C CA B GLU B 1 268 ? 11.877 -4.647 87.511 0.30 18.24 294 GLU B CA 1
ATOM 5532 C C . GLU B 1 268 ? 13.077 -5.436 86.985 1.00 18.08 294 GLU B C 1
ATOM 5533 O O . GLU B 1 268 ? 13.841 -6.003 87.767 1.00 18.15 294 GLU B O 1
ATOM 5544 N N . GLY B 1 269 ? 13.230 -5.477 85.661 1.00 17.04 295 GLY B N 1
ATOM 5545 C CA . GLY B 1 269 ? 14.322 -6.222 85.025 1.00 15.76 295 GLY B CA 1
ATOM 5546 C C . GLY B 1 269 ? 14.149 -7.741 84.970 1.00 14.97 295 GLY B C 1
ATOM 5547 O O . GLY B 1 269 ? 15.101 -8.467 84.632 1.00 15.41 295 GLY B O 1
ATOM 5548 N N . LYS B 1 270 ? 12.935 -8.222 85.251 1.00 13.85 296 LYS B N 1
ATOM 5549 C CA . LYS B 1 270 ? 12.643 -9.661 85.246 1.00 13.78 296 LYS B CA 1
ATOM 5550 C C . LYS B 1 270 ? 12.108 -10.112 83.888 1.00 13.08 296 LYS B C 1
ATOM 5551 O O . LYS B 1 270 ? 11.330 -9.390 83.251 1.00 12.59 296 LYS B O 1
ATOM 5557 N N . LEU B 1 271 ? 12.519 -11.309 83.469 1.00 12.15 297 LEU B N 1
ATOM 5558 C CA . LEU B 1 271 ? 12.117 -11.840 82.168 1.00 11.70 297 LEU B CA 1
ATOM 5559 C C . LEU B 1 271 ? 10.697 -12.387 82.152 1.00 11.45 297 LEU B C 1
ATOM 5560 O O . LEU B 1 271 ? 10.238 -13.062 83.103 1.00 10.08 297 LEU B O 1
ATOM 5565 N N . TYR B 1 272 ? 10.010 -12.121 81.044 1.00 10.51 298 TYR B N 1
ATOM 5566 C CA . TYR B 1 272 ? 8.733 -12.773 80.763 1.00 10.25 298 TYR B CA 1
ATOM 5567 C C . TYR B 1 272 ? 8.582 -12.874 79.244 1.00 10.13 298 TYR B C 1
ATOM 5568 O O . TYR B 1 272 ? 9.337 -12.235 78.489 1.00 10.43 298 TYR B O 1
ATOM 5577 N N . THR B 1 273 ? 7.637 -13.700 78.804 1.00 9.04 299 THR B N 1
ATOM 5578 C CA . THR B 1 273 ? 7.355 -13.867 77.375 1.00 9.37 299 THR B CA 1
ATOM 5579 C C . THR B 1 273 ? 6.388 -12.760 76.924 1.00 8.81 299 THR B C 1
ATOM 5580 O O . THR B 1 273 ? 5.306 -12.597 77.505 1.00 8.92 299 THR B O 1
ATOM 5584 N N . ASP B 1 274 ? 6.785 -11.997 75.909 1.00 8.45 300 ASP B N 1
ATOM 5585 C CA . ASP B 1 274 ? 5.921 -10.952 75.374 1.00 9.93 300 ASP B CA 1
ATOM 5586 C C . ASP B 1 274 ? 4.712 -11.591 74.661 1.00 10.00 300 ASP B C 1
ATOM 5587 O O . ASP B 1 274 ? 4.872 -12.284 73.642 1.00 11.04 300 ASP B O 1
ATOM 5592 N N . HIS B 1 275 ? 3.521 -11.353 75.216 1.00 9.76 301 HIS B N 1
ATOM 5593 C CA . HIS B 1 275 ? 2.279 -11.926 74.705 1.00 9.98 301 HIS B CA 1
ATOM 5594 C C . HIS B 1 275 ? 1.580 -11.044 73.678 1.00 10.45 301 HIS B C 1
ATOM 5595 O O . HIS B 1 275 ? 0.519 -11.413 73.163 1.00 10.42 301 HIS B O 1
ATOM 5602 N N . LYS B 1 276 ? 2.189 -9.896 73.354 1.00 9.62 302 LYS B N 1
ATOM 5603 C CA . LYS B 1 276 ? 1.640 -9.026 72.310 1.00 9.50 302 LYS B CA 1
ATOM 5604 C C . LYS B 1 276 ? 2.080 -9.585 70.955 1.00 9.96 302 LYS B C 1
ATOM 5605 O O . LYS B 1 276 ? 3.089 -9.160 70.377 1.00 9.31 302 LYS B O 1
ATOM 5611 N N . ILE B 1 277 ? 1.335 -10.577 70.476 1.00 9.07 303 ILE B N 1
ATOM 5612 C CA . ILE B 1 277 ? 1.733 -11.335 69.287 1.00 10.24 303 ILE B CA 1
ATOM 5613 C C . ILE B 1 277 ? 1.461 -10.495 68.052 1.00 10.13 303 ILE B C 1
ATOM 5614 O O . ILE B 1 277 ? 0.301 -10.248 67.699 1.00 10.62 303 ILE B O 1
ATOM 5619 N N . GLY B 1 278 ? 2.543 -10.056 67.410 1.00 10.44 304 GLY B N 1
ATOM 5620 C CA . GLY B 1 278 ? 2.428 -9.270 66.178 1.00 11.47 304 GLY B CA 1
ATOM 5621 C C . GLY B 1 278 ? 3.657 -9.404 65.296 1.00 11.61 304 GLY B C 1
ATOM 5622 O O . GLY B 1 278 ? 4.264 -10.484 65.222 1.00 11.91 304 GLY B O 1
ATOM 5623 N N . ASN B 1 279 ? 4.017 -8.299 64.634 1.00 11.04 305 ASN B N 1
ATOM 5624 C CA . ASN B 1 279 ? 5.135 -8.277 63.706 1.00 10.25 305 ASN B CA 1
ATOM 5625 C C . ASN B 1 279 ? 6.499 -8.270 64.411 1.00 10.68 305 ASN B C 1
ATOM 5626 O O . ASN B 1 279 ? 6.798 -7.343 65.191 1.00 10.22 305 ASN B O 1
ATOM 5631 N N . PRO B 1 280 ? 7.325 -9.314 64.162 1.00 10.71 306 PRO B N 1
ATOM 5632 C CA . PRO B 1 280 ? 8.633 -9.418 64.845 1.00 10.55 306 PRO B CA 1
ATOM 5633 C C . PRO B 1 280 ? 9.532 -8.199 64.681 1.00 10.99 306 PRO B C 1
ATOM 5634 O O . PRO B 1 280 ? 10.338 -7.892 65.578 1.00 11.02 306 PRO B O 1
ATOM 5638 N N . PHE B 1 281 ? 9.391 -7.506 63.551 1.00 10.53 307 PHE B N 1
ATOM 5639 C CA . PHE B 1 281 ? 10.188 -6.312 63.301 1.00 11.46 307 PHE B CA 1
ATOM 5640 C C . PHE B 1 281 ? 9.889 -5.181 64.309 1.00 12.40 307 PHE B C 1
ATOM 5641 O O . PHE B 1 281 ? 10.742 -4.290 64.488 1.00 13.72 307 PHE B O 1
ATOM 5649 N N . ASP B 1 282 ? 8.728 -5.232 64.980 1.00 12.74 308 ASP B N 1
ATOM 5650 C CA . ASP B 1 282 ? 8.387 -4.255 66.057 1.00 13.41 308 ASP B CA 1
ATOM 5651 C C . ASP B 1 282 ? 9.388 -4.317 67.224 1.00 14.09 308 ASP B C 1
ATOM 5652 O O . ASP B 1 282 ? 9.485 -3.379 67.999 1.00 15.67 308 ASP B O 1
ATOM 5657 N N . ASN B 1 283 ? 10.059 -5.457 67.405 1.00 13.84 309 ASN B N 1
ATOM 5658 C CA . ASN B 1 283 ? 11.107 -5.572 68.420 1.00 14.37 309 ASN B CA 1
ATOM 5659 C C . ASN B 1 283 ? 12.267 -6.389 67.872 1.00 13.39 309 ASN B C 1
ATOM 5660 O O . ASN B 1 283 ? 12.605 -7.460 68.382 1.00 14.04 309 ASN B O 1
ATOM 5665 N N . PHE B 1 284 ? 12.853 -5.872 66.796 1.00 12.82 310 PHE B N 1
ATOM 5666 C CA . PHE B 1 284 ? 13.939 -6.536 66.077 1.00 11.87 310 PHE B CA 1
ATOM 5667 C C . PHE B 1 284 ? 15.083 -6.900 67.036 1.00 11.67 310 PHE B C 1
ATOM 5668 O O . PHE B 1 284 ? 15.691 -7.965 66.934 1.00 10.84 310 PHE B O 1
ATOM 5676 N N . ALA B 1 285 ? 15.376 -5.993 67.974 1.00 11.73 311 ALA B N 1
ATOM 5677 C CA . ALA B 1 285 ? 16.457 -6.178 68.927 1.00 13.01 311 ALA B CA 1
ATOM 5678 C C . ALA B 1 285 ? 16.323 -7.453 69.750 1.00 13.40 311 ALA B C 1
ATOM 5679 O O . ALA B 1 285 ? 17.327 -8.046 70.128 1.00 14.36 311 ALA B O 1
ATOM 5681 N N . GLN B 1 286 ? 15.092 -7.869 70.029 1.00 13.07 312 GLN B N 1
ATOM 5682 C CA A GLN B 1 286 ? 14.885 -9.052 70.854 0.50 13.59 312 GLN B CA 1
ATOM 5683 C CA B GLN B 1 286 ? 14.867 -9.038 70.866 0.50 13.54 312 GLN B CA 1
ATOM 5684 C C . GLN B 1 286 ? 14.331 -10.230 70.065 1.00 13.53 312 GLN B C 1
ATOM 5685 O O . GLN B 1 286 ? 14.014 -11.284 70.638 1.00 13.50 312 GLN B O 1
ATOM 5696 N N . THR B 1 287 ? 14.240 -10.052 68.747 1.00 11.82 313 THR B N 1
ATOM 5697 C CA . THR B 1 287 ? 13.796 -11.121 67.867 1.00 11.61 313 THR B CA 1
ATOM 5698 C C . THR B 1 287 ? 14.945 -11.500 66.925 1.00 10.90 313 THR B C 1
ATOM 5699 O O . THR B 1 287 ? 15.842 -12.278 67.311 1.00 11.44 313 THR B O 1
ATOM 5703 N N . CYS B 1 288 ? 14.946 -10.959 65.707 1.00 10.94 314 CYS B N 1
ATOM 5704 C CA . CYS B 1 288 ? 15.967 -11.366 64.722 1.00 10.94 314 CYS B CA 1
ATOM 5705 C C . CYS B 1 288 ? 17.381 -11.137 65.263 1.00 10.98 314 CYS B C 1
ATOM 5706 O O . CYS B 1 288 ? 18.267 -11.936 64.984 1.00 11.28 314 CYS B O 1
ATOM 5709 N N . ALA B 1 289 ? 17.589 -10.051 66.024 1.00 11.50 315 ALA B N 1
ATOM 5710 C CA . ALA B 1 289 ? 18.960 -9.649 66.434 1.00 13.03 315 ALA B CA 1
ATOM 5711 C C . ALA B 1 289 ? 19.589 -10.652 67.407 1.00 14.32 315 ALA B C 1
ATOM 5712 O O . ALA B 1 289 ? 20.810 -10.638 67.640 1.00 13.97 315 ALA B O 1
ATOM 5714 N N . ASN B 1 290 ? 18.764 -11.545 67.967 1.00 15.17 316 ASN B N 1
ATOM 5715 C CA . ASN B 1 290 ? 19.312 -12.607 68.820 1.00 16.18 316 ASN B CA 1
ATOM 5716 C C . ASN B 1 290 ? 20.141 -13.636 68.074 1.00 15.44 316 ASN B C 1
ATOM 5717 O O . ASN B 1 290 ? 21.052 -14.246 68.651 1.00 15.95 316 ASN B O 1
ATOM 5722 N N . CYS B 1 291 ? 19.849 -13.794 66.787 1.00 13.50 317 CYS B N 1
ATOM 5723 C CA . CYS B 1 291 ? 20.553 -14.739 65.940 1.00 13.25 317 CYS B CA 1
ATOM 5724 C C . CYS B 1 291 ? 21.295 -14.126 64.768 1.00 13.64 317 CYS B C 1
ATOM 5725 O O . CYS B 1 291 ? 22.195 -14.776 64.216 1.00 15.59 317 CYS B O 1
ATOM 5728 N N . HIS B 1 292 ? 20.898 -12.918 64.367 1.00 12.45 318 HIS B N 1
ATOM 5729 C CA . HIS B 1 292 ? 21.417 -12.285 63.161 1.00 12.40 318 HIS B CA 1
ATOM 5730 C C . HIS B 1 292 ? 22.184 -11.020 63.521 1.00 13.10 318 HIS B C 1
ATOM 5731 O O . HIS B 1 292 ? 21.790 -10.277 64.420 1.00 13.26 318 HIS B O 1
ATOM 5738 N N . THR B 1 293 ? 23.271 -10.789 62.808 1.00 13.88 319 THR B N 1
ATOM 5739 C CA . THR B 1 293 ? 24.075 -9.595 63.040 1.00 14.21 319 THR B CA 1
ATOM 5740 C C . THR B 1 293 ? 23.702 -8.442 62.082 1.00 14.05 319 THR B C 1
ATOM 5741 O O . THR B 1 293 ? 24.109 -7.300 62.313 1.00 14.63 319 THR B O 1
ATOM 5745 N N . GLN B 1 294 ? 22.937 -8.739 61.027 1.00 13.75 320 GLN B N 1
ATOM 5746 C CA . GLN B 1 294 ? 22.514 -7.718 60.048 1.00 13.83 320 GLN B CA 1
ATOM 5747 C C . GLN B 1 294 ? 21.634 -6.629 60.670 1.00 13.81 320 GLN B C 1
ATOM 5748 O O . GLN B 1 294 ? 20.877 -6.891 61.622 1.00 13.99 320 GLN B O 1
ATOM 5754 N N . ASP B 1 295 ? 21.736 -5.407 60.132 1.00 13.18 321 ASP B N 1
ATOM 5755 C CA A ASP B 1 295 ? 20.890 -4.271 60.514 0.50 12.85 321 ASP B CA 1
ATOM 5756 C CA B ASP B 1 295 ? 20.886 -4.348 60.648 0.50 13.43 321 ASP B CA 1
ATOM 5757 C C . ASP B 1 295 ? 19.408 -4.563 60.284 1.00 12.81 321 ASP B C 1
ATOM 5758 O O . ASP B 1 295 ? 19.066 -5.266 59.340 1.00 11.98 321 ASP B O 1
ATOM 5767 N N . LYS B 1 296 ? 18.540 -3.950 61.081 1.00 12.09 322 LYS B N 1
ATOM 5768 C CA . LYS B 1 296 ? 17.092 -4.073 60.919 1.00 11.78 322 LYS B CA 1
ATOM 5769 C C . LYS B 1 296 ? 16.640 -3.748 59.495 1.00 11.47 322 LYS B C 1
ATOM 5770 O O . LYS B 1 296 ? 15.908 -4.531 58.882 1.00 10.59 322 LYS B O 1
ATOM 5776 N N . ALA B 1 297 ? 17.074 -2.594 58.965 1.00 11.15 323 ALA B N 1
ATOM 5777 C CA . ALA B 1 297 ? 16.679 -2.190 57.620 1.00 11.41 323 ALA B CA 1
ATOM 5778 C C . ALA B 1 297 ? 17.106 -3.209 56.559 1.00 11.40 323 ALA B C 1
ATOM 5779 O O . ALA B 1 297 ? 16.381 -3.404 55.578 1.00 11.71 323 ALA B O 1
ATOM 5781 N N . ALA B 1 298 ? 18.269 -3.846 56.755 1.00 11.42 324 ALA B N 1
ATOM 5782 C CA . ALA B 1 298 ? 18.792 -4.833 55.786 1.00 11.54 324 ALA B CA 1
ATOM 5783 C C . ALA B 1 298 ? 17.849 -6.019 55.726 1.00 11.15 324 ALA B C 1
ATOM 5784 O O . ALA B 1 298 ? 17.454 -6.439 54.629 1.00 10.94 324 ALA B O 1
ATOM 5786 N N . LEU B 1 299 ? 17.480 -6.547 56.901 1.00 10.63 325 LEU B N 1
ATOM 5787 C CA . LEU B 1 299 ? 16.547 -7.680 56.929 1.00 11.21 325 LEU B CA 1
ATOM 5788 C C . LEU B 1 299 ? 15.147 -7.315 56.475 1.00 10.99 325 LEU B C 1
ATOM 5789 O O . LEU B 1 299 ? 14.515 -8.106 55.800 1.00 10.46 325 LEU B O 1
ATOM 5794 N N . GLN B 1 300 ? 14.648 -6.133 56.839 1.00 10.75 326 GLN B N 1
ATOM 5795 C CA . GLN B 1 300 ? 13.350 -5.673 56.311 1.00 11.08 326 GLN B CA 1
ATOM 5796 C C . GLN B 1 300 ? 13.357 -5.637 54.783 1.00 11.01 326 GLN B C 1
ATOM 5797 O O . GLN B 1 300 ? 12.387 -6.038 54.143 1.00 10.42 326 GLN B O 1
ATOM 5803 N N . LYS B 1 301 ? 14.461 -5.165 54.209 1.00 10.65 327 LYS B N 1
ATOM 5804 C CA A LYS B 1 301 ? 14.542 -5.038 52.759 0.50 10.54 327 LYS B CA 1
ATOM 5805 C CA B LYS B 1 301 ? 14.618 -5.036 52.761 0.50 10.70 327 LYS B CA 1
ATOM 5806 C C . LYS B 1 301 ? 14.515 -6.407 52.090 1.00 10.18 327 LYS B C 1
ATOM 5807 O O . LYS B 1 301 ? 13.841 -6.570 51.101 1.00 9.64 327 LYS B O 1
ATOM 5818 N N . VAL B 1 302 ? 15.226 -7.371 52.645 1.00 9.25 328 VAL B N 1
ATOM 5819 C CA . VAL B 1 302 ? 15.175 -8.739 52.087 1.00 9.71 328 VAL B CA 1
ATOM 5820 C C . VAL B 1 302 ? 13.739 -9.298 52.137 1.00 9.05 328 VAL B C 1
ATOM 5821 O O . VAL B 1 302 ? 13.222 -9.817 51.138 1.00 8.73 328 VAL B O 1
ATOM 5825 N N . VAL B 1 303 ? 13.093 -9.183 53.293 1.00 9.30 329 VAL B N 1
ATOM 5826 C CA . VAL B 1 303 ? 11.737 -9.724 53.473 1.00 9.57 329 VAL B CA 1
ATOM 5827 C C . VAL B 1 303 ? 10.753 -9.027 52.506 1.00 9.56 329 VAL B C 1
ATOM 5828 O O . VAL B 1 303 ? 9.921 -9.678 51.867 1.00 8.74 329 VAL B O 1
ATOM 5832 N N . ALA B 1 304 ? 10.904 -7.711 52.351 1.00 10.09 330 ALA B N 1
ATOM 5833 C CA . ALA B 1 304 ? 10.074 -6.924 51.410 1.00 10.40 330 ALA B CA 1
ATOM 5834 C C . ALA B 1 304 ? 10.274 -7.353 49.944 1.00 10.41 330 ALA B C 1
ATOM 5835 O O . ALA B 1 304 ? 9.309 -7.395 49.134 1.00 10.01 330 ALA B O 1
ATOM 5837 N N . GLU B 1 305 ? 11.522 -7.683 49.604 1.00 9.87 331 GLU B N 1
ATOM 5838 C CA A GLU B 1 305 ? 11.838 -8.157 48.266 0.50 9.52 331 GLU B CA 1
ATOM 5839 C CA B GLU B 1 305 ? 11.857 -8.167 48.262 0.50 10.37 331 GLU B CA 1
ATOM 5840 C C . GLU B 1 305 ? 11.154 -9.492 47.980 1.00 9.52 331 GLU B C 1
ATOM 5841 O O . GLU B 1 305 ? 10.576 -9.678 46.905 1.00 9.79 331 GLU B O 1
ATOM 5852 N N . ARG B 1 306 ? 11.219 -10.421 48.937 1.00 9.03 332 ARG B N 1
ATOM 5853 C CA . ARG B 1 306 ? 10.505 -11.681 48.744 1.00 9.05 332 ARG B CA 1
ATOM 5854 C C . ARG B 1 306 ? 8.996 -11.463 48.617 1.00 9.04 332 ARG B C 1
ATOM 5855 O O . ARG B 1 306 ? 8.335 -12.121 47.786 1.00 8.79 332 ARG B O 1
ATOM 5863 N N . LYS B 1 307 ? 8.452 -10.554 49.429 1.00 8.28 333 LYS B N 1
ATOM 5864 C CA . LYS B 1 307 ? 7.020 -10.243 49.355 1.00 8.57 333 LYS B CA 1
ATOM 5865 C C . LYS B 1 307 ? 6.661 -9.815 47.933 1.00 9.02 333 LYS B C 1
ATOM 5866 O O . LYS B 1 307 ? 5.664 -10.286 47.376 1.00 8.85 333 LYS B O 1
ATOM 5872 N N . GLN B 1 308 ? 7.456 -8.901 47.379 1.00 8.99 334 GLN B N 1
ATOM 5873 C CA . GLN B 1 308 ? 7.248 -8.400 46.015 1.00 10.99 334 GLN B CA 1
ATOM 5874 C C . GLN B 1 308 ? 7.401 -9.509 44.950 1.00 10.68 334 GLN B C 1
ATOM 5875 O O . GLN B 1 308 ? 6.590 -9.585 44.009 1.00 10.37 334 GLN B O 1
ATOM 5881 N N . SER B 1 309 ? 8.429 -10.353 45.098 1.00 9.68 335 SER B N 1
ATOM 5882 C CA . SER B 1 309 ? 8.678 -11.462 44.157 1.00 9.98 335 SER B CA 1
ATOM 5883 C C . SER B 1 309 ? 7.460 -12.386 44.108 1.00 10.05 335 SER B C 1
ATOM 5884 O O . SER B 1 309 ? 6.944 -12.722 43.035 1.00 10.52 335 SER B O 1
ATOM 5887 N N . ILE B 1 310 ? 6.984 -12.755 45.293 1.00 8.93 336 ILE B N 1
ATOM 5888 C CA . ILE B 1 310 ? 5.803 -13.604 45.430 1.00 9.60 336 ILE B CA 1
ATOM 5889 C C . ILE B 1 310 ? 4.528 -12.916 44.931 1.00 10.11 336 ILE B C 1
ATOM 5890 O O . ILE B 1 310 ? 3.764 -13.526 44.187 1.00 9.58 336 ILE B O 1
ATOM 5895 N N . ASN B 1 311 ? 4.298 -11.664 45.336 1.00 10.78 337 ASN B N 1
ATOM 5896 C CA . ASN B 1 311 ? 3.154 -10.899 44.807 1.00 11.68 337 ASN B CA 1
ATOM 5897 C C . ASN B 1 311 ? 3.097 -10.841 43.274 1.00 10.86 337 ASN B C 1
ATOM 5898 O O . ASN B 1 311 ? 2.023 -11.062 42.686 1.00 10.62 337 ASN B O 1
ATOM 5903 N N . ASP B 1 312 ? 4.236 -10.547 42.647 1.00 10.91 338 ASP B N 1
ATOM 5904 C CA . ASP B 1 312 ? 4.327 -10.459 41.183 1.00 11.45 338 ASP B CA 1
ATOM 5905 C C . ASP B 1 312 ? 3.894 -11.773 40.521 1.00 11.11 338 ASP B C 1
ATOM 5906 O O . ASP B 1 312 ? 3.095 -11.771 39.592 1.00 11.39 338 ASP B O 1
ATOM 5911 N N . LEU B 1 313 ? 4.427 -12.894 41.015 1.00 10.39 339 LEU B N 1
ATOM 5912 C CA . LEU B 1 313 ? 4.106 -14.196 40.465 1.00 10.08 339 LEU B CA 1
ATOM 5913 C C . LEU B 1 313 ? 2.675 -14.606 40.821 1.00 10.25 339 LEU B C 1
ATOM 5914 O O . LEU B 1 313 ? 1.961 -15.187 39.989 1.00 10.43 339 LEU B O 1
ATOM 5919 N N . LYS B 1 314 ? 2.266 -14.287 42.047 1.00 10.20 340 LYS B N 1
ATOM 5920 C CA . LYS B 1 314 ? 0.900 -14.556 42.523 1.00 11.76 340 LYS B CA 1
ATOM 5921 C C . LYS B 1 314 ? -0.137 -13.937 41.560 1.00 11.19 340 LYS B C 1
ATOM 5922 O O . LYS B 1 314 ? -1.082 -14.613 41.118 1.00 10.35 340 LYS B O 1
ATOM 5928 N N . ILE B 1 315 ? 0.077 -12.679 41.200 1.00 10.52 341 ILE B N 1
ATOM 5929 C CA . ILE B 1 315 ? -0.844 -11.985 40.267 1.00 11.56 341 ILE B CA 1
ATOM 5930 C C . ILE B 1 315 ? -0.890 -12.695 38.899 1.00 10.83 341 ILE B C 1
ATOM 5931 O O . ILE B 1 315 ? -1.967 -12.861 38.313 1.00 9.90 341 ILE B O 1
ATOM 5936 N N . LYS B 1 316 ? 0.270 -13.161 38.435 1.00 9.54 342 LYS B N 1
ATOM 5937 C CA . LYS B 1 316 ? 0.349 -13.828 37.129 1.00 10.30 342 LYS B CA 1
ATOM 5938 C C . LYS B 1 316 ? -0.471 -15.117 37.139 1.00 10.28 342 LYS B C 1
ATOM 5939 O O . LYS B 1 316 ? -1.220 -15.381 36.199 1.00 10.75 342 LYS B O 1
ATOM 5945 N N . VAL B 1 317 ? -0.366 -15.892 38.219 1.00 10.30 343 VAL B N 1
ATOM 5946 C CA . VAL B 1 317 ? -1.153 -17.124 38.354 1.00 9.77 343 VAL B CA 1
ATOM 5947 C C . VAL B 1 317 ? -2.665 -16.791 38.441 1.00 10.53 343 VAL B C 1
ATOM 5948 O O . VAL B 1 317 ? -3.486 -17.447 37.798 1.00 10.22 343 VAL B O 1
ATOM 5952 N N . GLU B 1 318 ? -3.019 -15.773 39.239 1.00 10.01 344 GLU B N 1
ATOM 5953 C CA . GLU B 1 318 ? -4.419 -15.381 39.416 1.00 9.86 344 GLU B CA 1
ATOM 5954 C C . GLU B 1 318 ? -5.047 -14.921 38.094 1.00 10.48 344 GLU B C 1
ATOM 5955 O O . GLU B 1 318 ? -6.193 -15.283 37.806 1.00 9.82 344 GLU B O 1
ATOM 5961 N N . ASP B 1 319 ? -4.290 -14.155 37.302 1.00 10.51 345 ASP B N 1
ATOM 5962 C CA . ASP B 1 319 ? -4.746 -13.676 35.984 1.00 10.56 345 ASP B CA 1
ATOM 5963 C C . ASP B 1 319 ? -5.061 -14.888 35.090 1.00 11.20 345 ASP B C 1
ATOM 5964 O O . ASP B 1 319 ? -6.114 -14.923 34.437 1.00 10.43 345 ASP B O 1
ATOM 5969 N N . GLN B 1 320 ? -4.159 -15.877 35.083 1.00 10.78 346 GLN B N 1
ATOM 5970 C CA . GLN B 1 320 ? -4.378 -17.123 34.306 1.00 11.41 346 GLN B CA 1
ATOM 5971 C C . GLN B 1 320 ? -5.657 -17.828 34.782 1.00 11.62 346 GLN B C 1
ATOM 5972 O O . GLN B 1 320 ? -6.469 -18.281 33.966 1.00 11.87 346 GLN B O 1
ATOM 5978 N N . LEU B 1 321 ? -5.849 -17.881 36.102 1.00 10.78 347 LEU B N 1
ATOM 5979 C CA . LEU B 1 321 ? -7.002 -18.577 36.671 1.00 10.51 347 LEU B CA 1
ATOM 5980 C C . LEU B 1 321 ? -8.310 -17.823 36.395 1.00 11.27 347 LEU B C 1
ATOM 5981 O O . LEU B 1 321 ? -9.357 -18.447 36.169 1.00 11.37 347 LEU B O 1
ATOM 5986 N N . VAL B 1 322 ? -8.245 -16.490 36.424 1.00 10.76 348 VAL B N 1
ATOM 5987 C CA . VAL B 1 322 ? -9.422 -15.650 36.068 1.00 11.86 348 VAL B CA 1
ATOM 5988 C C . VAL B 1 322 ? -9.877 -15.977 34.638 1.00 12.05 348 VAL B C 1
ATOM 5989 O O . VAL B 1 322 ? -11.058 -16.283 34.399 1.00 11.42 348 VAL B O 1
ATOM 5993 N N . HIS B 1 323 ? -8.934 -15.948 33.705 1.00 11.78 349 HIS B N 1
ATOM 5994 C CA . HIS B 1 323 ? -9.223 -16.344 32.320 1.00 12.36 349 HIS B CA 1
ATOM 5995 C C . HIS B 1 323 ? -9.778 -17.758 32.251 1.00 12.40 349 HIS B C 1
ATOM 5996 O O . HIS B 1 323 ? -10.756 -17.995 31.545 1.00 12.33 349 HIS B O 1
ATOM 6003 N N . ALA B 1 324 ? -9.175 -18.686 32.997 1.00 12.07 350 ALA B N 1
ATOM 6004 C CA . ALA B 1 324 ? -9.575 -20.102 32.951 1.00 11.89 350 ALA B CA 1
ATOM 6005 C C . ALA B 1 324 ? -11.040 -20.272 33.385 1.00 11.90 350 ALA B C 1
ATOM 6006 O O . ALA B 1 324 ? -11.820 -20.949 32.717 1.00 11.93 350 ALA B O 1
ATOM 6008 N N . HIS B 1 325 ? -11.403 -19.639 34.499 1.00 11.46 351 HIS B N 1
ATOM 6009 C CA . HIS B 1 325 ? -12.776 -19.731 34.979 1.00 12.31 351 HIS B CA 1
ATOM 6010 C C . HIS B 1 325 ? -13.771 -19.176 33.972 1.00 12.68 351 HIS B C 1
ATOM 6011 O O . HIS B 1 325 ? -14.790 -19.818 33.710 1.00 14.45 351 HIS B O 1
ATOM 6018 N N . PHE B 1 326 ? -13.486 -17.996 33.420 1.00 13.41 352 PHE B N 1
ATOM 6019 C CA . PHE B 1 326 ? -14.388 -17.434 32.414 1.00 14.17 352 PHE B CA 1
ATOM 6020 C C . PHE B 1 326 ? -14.421 -18.212 31.095 1.00 14.12 352 PHE B C 1
ATOM 6021 O O . PHE B 1 326 ? -15.462 -18.261 30.437 1.00 14.31 352 PHE B O 1
ATOM 6029 N N . GLU B 1 327 ? -13.296 -18.807 30.706 1.00 13.97 353 GLU B N 1
ATOM 6030 C CA . GLU B 1 327 ? -13.251 -19.630 29.497 1.00 13.79 353 GLU B CA 1
ATOM 6031 C C . GLU B 1 327 ? -14.056 -20.915 29.709 1.00 14.72 353 GLU B C 1
ATOM 6032 O O . GLU B 1 327 ? -14.788 -21.363 28.806 1.00 14.58 353 GLU B O 1
ATOM 6038 N N . ALA B 1 328 ? -13.953 -21.485 30.917 1.00 14.30 354 ALA B N 1
ATOM 6039 C CA . ALA B 1 328 ? -14.795 -22.604 31.307 1.00 14.90 354 ALA B CA 1
ATOM 6040 C C . ALA B 1 328 ? -16.284 -22.223 31.241 1.00 15.21 354 ALA B C 1
ATOM 6041 O O . ALA B 1 328 ? -17.092 -23.004 30.743 1.00 15.11 354 ALA B O 1
ATOM 6043 N N . LYS B 1 329 ? -16.628 -21.029 31.728 1.00 15.58 355 LYS B N 1
ATOM 6044 C CA . LYS B 1 329 ? -18.007 -20.521 31.653 1.00 16.38 355 LYS B CA 1
ATOM 6045 C C . LYS B 1 329 ? -18.486 -20.448 30.201 1.00 16.55 355 LYS B C 1
ATOM 6046 O O . LYS B 1 329 ? -19.618 -20.848 29.889 1.00 16.78 355 LYS B O 1
ATOM 6052 N N . ALA B 1 330 ? -17.622 -19.926 29.335 1.00 17.25 356 ALA B N 1
ATOM 6053 C CA . ALA B 1 330 ? -17.923 -19.807 27.901 1.00 17.64 356 ALA B CA 1
ATOM 6054 C C . ALA B 1 330 ? -18.171 -21.180 27.286 1.00 18.18 356 ALA B C 1
ATOM 6055 O O . ALA B 1 330 ? -19.101 -21.336 26.475 1.00 18.71 356 ALA B O 1
ATOM 6057 N N . ALA B 1 331 ? -17.351 -22.164 27.672 1.00 18.02 357 ALA B N 1
ATOM 6058 C CA . ALA B 1 331 ? -17.493 -23.541 27.190 1.00 18.42 357 ALA B CA 1
ATOM 6059 C C . ALA B 1 331 ? -18.809 -24.166 27.636 1.00 19.03 357 ALA B C 1
ATOM 6060 O O . ALA B 1 331 ? -19.486 -24.815 26.840 1.00 18.99 357 ALA B O 1
ATOM 6062 N N . LEU B 1 332 ? -19.171 -23.965 28.899 1.00 18.45 358 LEU B N 1
ATOM 6063 C CA . LEU B 1 332 ? -20.447 -24.464 29.413 1.00 19.76 358 LEU B CA 1
ATOM 6064 C C . LEU B 1 332 ? -21.627 -23.803 28.703 1.00 19.97 358 LEU B C 1
ATOM 6065 O O . LEU B 1 332 ? -22.598 -24.483 28.350 1.00 20.72 358 LEU B O 1
ATOM 6070 N N . ASP B 1 333 ? -21.521 -22.490 28.495 1.00 20.20 359 ASP B N 1
ATOM 6071 C CA . ASP B 1 333 ? -22.526 -21.705 27.784 1.00 21.26 359 ASP B CA 1
ATOM 6072 C C . ASP B 1 333 ? -22.680 -22.143 26.323 1.00 21.89 359 ASP B C 1
ATOM 6073 O O . ASP B 1 333 ? -23.761 -21.996 25.730 1.00 22.44 359 ASP B O 1
ATOM 6078 N N . ALA B 1 334 ? -21.598 -22.674 25.760 1.00 21.91 360 ALA B N 1
ATOM 6079 C CA . ALA B 1 334 ? -21.565 -23.139 24.383 1.00 22.28 360 ALA B CA 1
ATOM 6080 C C . ALA B 1 334 ? -22.060 -24.576 24.254 1.00 22.84 360 ALA B C 1
ATOM 6081 O O . ALA B 1 334 ? -22.093 -25.121 23.151 1.00 23.73 360 ALA B O 1
ATOM 6083 N N . GLY B 1 335 ? -22.434 -25.194 25.372 1.00 22.94 361 GLY B N 1
ATOM 6084 C CA . GLY B 1 335 ? -22.977 -26.552 25.370 1.00 23.28 361 GLY B CA 1
ATOM 6085 C C . GLY B 1 335 ? -22.057 -27.694 25.781 1.00 23.57 361 GLY B C 1
ATOM 6086 O O . GLY B 1 335 ? -22.415 -28.859 25.596 1.00 24.11 361 GLY B O 1
ATOM 6087 N N . ALA B 1 336 ? -20.882 -27.388 26.346 1.00 23.49 362 ALA B N 1
ATOM 6088 C CA . ALA B 1 336 ? -19.945 -28.441 26.770 1.00 23.61 362 ALA B CA 1
ATOM 6089 C C . ALA B 1 336 ? -20.571 -29.366 27.800 1.00 23.48 362 ALA B C 1
ATOM 6090 O O . ALA B 1 336 ? -21.232 -28.910 28.735 1.00 23.92 362 ALA B O 1
ATOM 6092 N N . THR B 1 337 ? -20.342 -30.662 27.632 1.00 23.81 363 THR B N 1
ATOM 6093 C CA . THR B 1 337 ? -20.945 -31.669 28.505 1.00 24.14 363 THR B CA 1
ATOM 6094 C C . THR B 1 337 ? -20.097 -31.846 29.767 1.00 24.14 363 THR B C 1
ATOM 6095 O O . THR B 1 337 ? -18.957 -31.369 29.836 1.00 23.21 363 THR B O 1
ATOM 6099 N N . GLU B 1 338 ? -20.652 -32.551 30.748 1.00 24.15 364 GLU B N 1
ATOM 6100 C CA . GLU B 1 338 ? -19.904 -32.905 31.945 1.00 24.47 364 GLU B CA 1
ATOM 6101 C C . GLU B 1 338 ? -18.606 -33.632 31.620 1.00 23.69 364 GLU B C 1
ATOM 6102 O O . GLU B 1 338 ? -17.558 -33.298 32.185 1.00 23.34 364 GLU B O 1
ATOM 6108 N N . ALA B 1 339 ? -18.668 -34.609 30.713 1.00 22.27 365 ALA B N 1
ATOM 6109 C CA . ALA B 1 339 ? -17.486 -35.359 30.305 1.00 21.52 365 ALA B CA 1
ATOM 6110 C C . ALA B 1 339 ? -16.433 -34.467 29.662 1.00 20.83 365 ALA B C 1
ATOM 6111 O O . ALA B 1 339 ? -15.248 -34.650 29.912 1.00 21.21 365 ALA B O 1
ATOM 6113 N N . GLU B 1 340 ? -16.873 -33.526 28.826 1.00 20.13 366 GLU B N 1
ATOM 6114 C CA . GLU B 1 340 ? -15.982 -32.610 28.109 1.00 19.89 366 GLU B CA 1
ATOM 6115 C C . GLU B 1 340 ? -15.278 -31.685 29.092 1.00 19.37 366 GLU B C 1
ATOM 6116 O O . GLU B 1 340 ? -14.096 -31.374 28.930 1.00 19.37 366 GLU B O 1
ATOM 6122 N N . MET B 1 341 ? -16.021 -31.256 30.108 1.00 18.43 367 MET B N 1
ATOM 6123 C CA . MET B 1 341 ? -15.486 -30.352 31.129 1.00 18.04 367 MET B CA 1
ATOM 6124 C C . MET B 1 341 ? -14.567 -30.982 32.189 1.00 17.57 367 MET B C 1
ATOM 6125 O O . MET B 1 341 ? -13.723 -30.285 32.764 1.00 17.34 367 MET B O 1
ATOM 6130 N N . LYS B 1 342 ? -14.757 -32.263 32.483 1.00 17.14 368 LYS B N 1
ATOM 6131 C CA . LYS B 1 342 ? -14.041 -32.930 33.575 1.00 17.08 368 LYS B CA 1
ATOM 6132 C C . LYS B 1 342 ? -12.494 -32.758 33.594 1.00 16.38 368 LYS B C 1
ATOM 6133 O O . LYS B 1 342 ? -11.934 -32.371 34.624 1.00 15.21 368 LYS B O 1
ATOM 6139 N N . PRO B 1 343 ? -11.805 -33.049 32.472 1.00 15.57 369 PRO B N 1
ATOM 6140 C CA . PRO B 1 343 ? -10.340 -32.867 32.430 1.00 15.38 369 PRO B CA 1
ATOM 6141 C C . PRO B 1 343 ? -9.906 -31.426 32.727 1.00 14.43 369 PRO B C 1
ATOM 6142 O O . PRO B 1 343 ? -8.912 -31.211 33.423 1.00 14.66 369 PRO B O 1
ATOM 6146 N N . ILE B 1 344 ? -10.651 -30.463 32.193 1.00 14.30 370 ILE B N 1
ATOM 6147 C CA . ILE B 1 344 ? -10.408 -29.026 32.389 1.00 13.50 370 ILE B CA 1
ATOM 6148 C C . ILE B 1 344 ? -10.617 -28.636 33.859 1.00 13.63 370 ILE B C 1
ATOM 6149 O O . ILE B 1 344 ? -9.762 -27.994 34.486 1.00 12.40 370 ILE B O 1
ATOM 6154 N N . GLN B 1 345 ? -11.759 -29.039 34.402 1.00 12.93 371 GLN B N 1
ATOM 6155 C CA . GLN B 1 345 ? -12.039 -28.824 35.822 1.00 12.53 371 GLN B CA 1
ATOM 6156 C C . GLN B 1 345 ? -10.994 -29.495 36.732 1.00 12.54 371 GLN B C 1
ATOM 6157 O O . GLN B 1 345 ? -10.614 -28.919 37.755 1.00 11.85 371 GLN B O 1
ATOM 6163 N N . ASP B 1 346 ? -10.481 -30.671 36.340 1.00 12.39 372 ASP B N 1
ATOM 6164 C CA . ASP B 1 346 ? -9.381 -31.304 37.098 1.00 13.00 372 ASP B CA 1
ATOM 6165 C C . ASP B 1 346 ? -8.158 -30.365 37.163 1.00 12.18 372 ASP B C 1
ATOM 6166 O O . ASP B 1 346 ? -7.604 -30.150 38.251 1.00 12.75 372 ASP B O 1
ATOM 6171 N N . ASP B 1 347 ? -7.768 -29.809 36.012 1.00 11.57 373 ASP B N 1
ATOM 6172 C CA . ASP B 1 347 ? -6.637 -28.866 35.924 1.00 11.59 373 ASP B CA 1
ATOM 6173 C C . ASP B 1 347 ? -6.887 -27.590 36.706 1.00 11.20 373 ASP B C 1
ATOM 6174 O O . ASP B 1 347 ? -6.002 -27.159 37.436 1.00 10.43 373 ASP B O 1
ATOM 6179 N N . ILE B 1 348 ? -8.080 -27.004 36.555 1.00 10.60 374 ILE B N 1
ATOM 6180 C CA . ILE B 1 348 ? -8.466 -25.787 37.313 1.00 10.89 374 ILE B CA 1
ATOM 6181 C C . ILE B 1 348 ? -8.397 -26.014 38.837 1.00 10.37 374 ILE B C 1
ATOM 6182 O O . ILE B 1 348 ? -7.791 -25.209 39.550 1.00 9.58 374 ILE B O 1
ATOM 6187 N N . ARG B 1 349 ? -8.991 -27.123 39.308 1.00 10.37 375 ARG B N 1
ATOM 6188 C CA . ARG B 1 349 ? -8.954 -27.549 40.713 1.00 10.58 375 ARG B CA 1
ATOM 6189 C C . ARG B 1 349 ? -7.519 -27.599 41.258 1.00 10.53 375 ARG B C 1
ATOM 6190 O O . ARG B 1 349 ? -7.197 -27.061 42.322 1.00 9.78 375 ARG B O 1
ATOM 6198 N N . HIS B 1 350 ? -6.649 -28.263 40.511 1.00 9.96 376 HIS B N 1
ATOM 6199 C CA . HIS B 1 350 ? -5.264 -28.442 40.960 1.00 10.50 376 HIS B CA 1
ATOM 6200 C C . HIS B 1 350 ? -4.483 -27.136 40.887 1.00 9.68 376 HIS B C 1
ATOM 6201 O O . HIS B 1 350 ? -3.763 -26.789 41.830 1.00 8.97 376 HIS B O 1
ATOM 6208 N N . ALA B 1 351 ? -4.639 -26.415 39.779 1.00 9.09 377 ALA B N 1
ATOM 6209 C CA . ALA B 1 351 ? -3.949 -25.137 39.610 1.00 9.01 377 ALA B CA 1
ATOM 6210 C C . ALA B 1 351 ? -4.316 -24.228 40.784 1.00 9.00 377 ALA B C 1
ATOM 6211 O O . ALA B 1 351 ? -3.433 -23.645 41.438 1.00 8.86 377 ALA B O 1
ATOM 6213 N N . GLN B 1 352 ? -5.615 -24.120 41.068 1.00 9.00 378 GLN B N 1
ATOM 6214 C CA . GLN B 1 352 ? -6.052 -23.170 42.088 1.00 9.31 378 GLN B CA 1
ATOM 6215 C C . GLN B 1 352 ? -5.702 -23.642 43.497 1.00 8.49 378 GLN B C 1
ATOM 6216 O O . GLN B 1 352 ? -5.336 -22.836 44.331 1.00 8.58 378 GLN B O 1
ATOM 6222 N N . TRP B 1 353 ? -5.774 -24.952 43.746 1.00 8.97 379 TRP B N 1
ATOM 6223 C CA . TRP B 1 353 ? -5.338 -25.491 45.038 1.00 9.03 379 TRP B CA 1
ATOM 6224 C C . TRP B 1 353 ? -3.888 -25.078 45.343 1.00 9.65 379 TRP B C 1
ATOM 6225 O O . TRP B 1 353 ? -3.576 -24.596 46.439 1.00 10.01 379 TRP B O 1
ATOM 6236 N N . ARG B 1 354 ? -3.011 -25.274 44.361 1.00 9.29 380 ARG B N 1
ATOM 6237 C CA . ARG B 1 354 ? -1.587 -24.970 44.521 1.00 8.74 380 ARG B CA 1
ATOM 6238 C C . ARG B 1 354 ? -1.331 -23.485 44.733 1.00 9.36 380 ARG B C 1
ATOM 6239 O O . ARG B 1 354 ? -0.539 -23.118 45.615 1.00 8.25 380 ARG B O 1
ATOM 6247 N N . TRP B 1 355 ? -2.018 -22.639 43.956 1.00 8.36 381 TRP B N 1
ATOM 6248 C CA . TRP B 1 355 ? -1.976 -21.187 44.166 1.00 9.16 381 TRP B CA 1
ATOM 6249 C C . TRP B 1 355 ? -2.461 -20.825 45.578 1.00 8.18 381 TRP B C 1
ATOM 6250 O O . TRP B 1 355 ? -1.799 -20.059 46.301 1.00 7.38 381 TRP B O 1
ATOM 6261 N N . ASP B 1 356 ? -3.621 -21.353 45.962 1.00 7.78 382 ASP B N 1
ATOM 6262 C CA . ASP B 1 356 ? -4.260 -20.934 47.220 1.00 8.10 382 ASP B CA 1
ATOM 6263 C C . ASP B 1 356 ? -3.385 -21.319 48.417 1.00 8.25 382 ASP B C 1
ATOM 6264 O O . ASP B 1 356 ? -3.091 -20.479 49.265 1.00 9.09 382 ASP B O 1
ATOM 6269 N N . LEU B 1 357 ? -2.898 -22.557 48.450 1.00 8.05 383 LEU B N 1
ATOM 6270 C CA . LEU B 1 357 ? -2.015 -22.980 49.543 1.00 8.95 383 LEU B CA 1
ATOM 6271 C C . LEU B 1 357 ? -0.705 -22.174 49.561 1.00 8.89 383 LEU B C 1
ATOM 6272 O O . LEU B 1 357 ? -0.123 -21.962 50.627 1.00 9.26 383 LEU B O 1
ATOM 6277 N N . ALA B 1 358 ? -0.252 -21.750 48.370 1.00 8.56 384 ALA B N 1
ATOM 6278 C CA . ALA B 1 358 ? 0.979 -20.975 48.252 1.00 8.56 384 ALA B CA 1
ATOM 6279 C C . ALA B 1 358 ? 0.867 -19.617 48.896 1.00 8.36 384 ALA B C 1
ATOM 6280 O O . ALA B 1 358 ? 1.852 -19.120 49.452 1.00 8.81 384 ALA B O 1
ATOM 6282 N N . ILE B 1 359 ? -0.305 -18.989 48.819 1.00 7.95 385 ILE B N 1
ATOM 6283 C CA . ILE B 1 359 ? -0.393 -17.598 49.249 1.00 9.07 385 ILE B CA 1
ATOM 6284 C C . ILE B 1 359 ? -1.455 -17.338 50.306 1.00 8.79 385 ILE B C 1
ATOM 6285 O O . ILE B 1 359 ? -1.646 -16.177 50.729 1.00 9.09 385 ILE B O 1
ATOM 6290 N N . ALA B 1 360 ? -2.129 -18.394 50.758 1.00 9.03 386 ALA B N 1
ATOM 6291 C CA . ALA B 1 360 ? -3.151 -18.240 51.818 1.00 9.26 386 ALA B CA 1
ATOM 6292 C C . ALA B 1 360 ? -2.509 -17.811 53.159 1.00 9.51 386 ALA B C 1
ATOM 6293 O O . ALA B 1 360 ? -3.175 -17.254 54.016 1.00 9.47 386 ALA B O 1
ATOM 6295 N N . SER B 1 361 ? -1.217 -18.071 53.330 1.00 8.80 387 SER B N 1
ATOM 6296 C CA . SER B 1 361 ? -0.526 -17.539 54.491 1.00 8.23 387 SER B CA 1
ATOM 6297 C C . SER B 1 361 ? 0.097 -16.214 54.121 1.00 8.73 387 SER B C 1
ATOM 6298 O O . SER B 1 361 ? 0.933 -16.150 53.194 1.00 7.96 387 SER B O 1
ATOM 6301 N N . HIS B 1 362 ? -0.281 -15.185 54.868 1.00 9.19 388 HIS B N 1
ATOM 6302 C CA . HIS B 1 362 ? 0.270 -13.836 54.681 1.00 9.96 388 HIS B CA 1
ATOM 6303 C C . HIS B 1 362 ? 1.718 -13.693 55.089 1.00 10.19 388 HIS B C 1
ATOM 6304 O O . HIS B 1 362 ? 2.314 -12.643 54.814 1.00 9.77 388 HIS B O 1
ATOM 6311 N N . GLY B 1 363 ? 2.252 -14.723 55.757 1.00 8.67 389 GLY B N 1
ATOM 6312 C CA . GLY B 1 363 ? 3.679 -14.793 56.110 1.00 9.43 389 GLY B CA 1
ATOM 6313 C C . GLY B 1 363 ? 4.595 -15.608 55.195 1.00 7.97 389 GLY B C 1
ATOM 6314 O O . GLY B 1 363 ? 5.789 -15.750 55.491 1.00 7.81 389 GLY B O 1
ATOM 6315 N N . ILE B 1 364 ? 4.052 -16.166 54.107 1.00 7.97 390 ILE B N 1
ATOM 6316 C CA . ILE B 1 364 ? 4.814 -17.124 53.264 1.00 7.26 390 ILE B CA 1
ATOM 6317 C C . ILE B 1 364 ? 6.170 -16.569 52.779 1.00 7.76 390 ILE B C 1
ATOM 6318 O O . ILE B 1 364 ? 7.173 -17.306 52.726 1.00 7.44 390 ILE B O 1
ATOM 6323 N N . HIS B 1 365 ? 6.204 -15.273 52.446 1.00 7.84 391 HIS B N 1
ATOM 6324 C CA . HIS B 1 365 ? 7.415 -14.640 51.876 1.00 8.21 391 HIS B CA 1
ATOM 6325 C C . HIS B 1 365 ? 8.539 -14.541 52.923 1.00 8.63 391 HIS B C 1
ATOM 6326 O O . HIS B 1 365 ? 9.700 -14.337 52.558 1.00 9.33 391 HIS B O 1
ATOM 6333 N N . MET B 1 366 ? 8.171 -14.653 54.206 1.00 7.58 392 MET B N 1
ATOM 6334 C CA . MET B 1 366 ? 9.105 -14.715 55.329 1.00 7.83 392 MET B CA 1
ATOM 6335 C C . MET B 1 366 ? 9.389 -16.160 55.754 1.00 7.38 392 MET B C 1
ATOM 6336 O O . MET B 1 366 ? 10.547 -16.556 55.843 1.00 7.15 392 MET B O 1
ATOM 6341 N N . HIS B 1 367 ? 8.345 -16.933 56.036 1.00 6.95 393 HIS B N 1
ATOM 6342 C CA . HIS B 1 367 ? 8.514 -18.275 56.588 1.00 7.58 393 HIS B CA 1
ATOM 6343 C C . HIS B 1 367 ? 9.150 -19.290 55.654 1.00 7.99 393 HIS B C 1
ATOM 6344 O O . HIS B 1 367 ? 9.934 -20.135 56.105 1.00 8.08 393 HIS B O 1
ATOM 6351 N N . ALA B 1 368 ? 8.784 -19.234 54.372 1.00 7.31 394 ALA B N 1
ATOM 6352 C CA . ALA B 1 368 ? 9.268 -20.208 53.368 1.00 7.82 394 ALA B CA 1
ATOM 6353 C C . ALA B 1 368 ? 9.114 -19.664 51.945 1.00 7.55 394 ALA B C 1
ATOM 6354 O O . ALA B 1 368 ? 8.380 -20.229 51.111 1.00 7.58 394 ALA B O 1
ATOM 6356 N N . PRO B 1 369 ? 9.823 -18.563 51.638 1.00 7.23 395 PRO B N 1
ATOM 6357 C CA . PRO B 1 369 ? 9.587 -17.931 50.329 1.00 8.50 395 PRO B CA 1
ATOM 6358 C C . PRO B 1 369 ? 9.839 -18.893 49.151 1.00 7.65 395 PRO B C 1
ATOM 6359 O O . PRO B 1 369 ? 9.071 -18.878 48.180 1.00 8.40 395 PRO B O 1
ATOM 6363 N N . GLU B 1 370 ? 10.894 -19.705 49.224 1.00 8.08 396 GLU B N 1
ATOM 6364 C CA . GLU B 1 370 ? 11.228 -20.628 48.120 1.00 8.75 396 GLU B CA 1
ATOM 6365 C C . GLU B 1 370 ? 10.082 -21.641 47.909 1.00 9.22 396 GLU B C 1
ATOM 6366 O O . GLU B 1 370 ? 9.743 -22.008 46.758 1.00 8.44 396 GLU B O 1
ATOM 6372 N N . GLU B 1 371 ? 9.459 -22.051 49.012 1.00 8.28 397 GLU B N 1
ATOM 6373 C CA . GLU B 1 371 ? 8.353 -22.994 48.927 1.00 9.10 397 GLU B CA 1
ATOM 6374 C C . GLU B 1 371 ? 7.112 -22.332 48.311 1.00 8.81 397 GLU B C 1
ATOM 6375 O O . GLU B 1 371 ? 6.485 -22.919 47.423 1.00 9.23 397 GLU B O 1
ATOM 6381 N N . GLY B 1 372 ? 6.789 -21.111 48.731 1.00 8.50 398 GLY B N 1
ATOM 6382 C CA . GLY B 1 372 ? 5.704 -20.325 48.093 1.00 8.78 398 GLY B CA 1
ATOM 6383 C C . GLY B 1 372 ? 5.915 -20.166 46.592 1.00 8.55 398 GLY B C 1
ATOM 6384 O O . GLY B 1 372 ? 5.003 -20.405 45.778 1.00 7.46 398 GLY B O 1
ATOM 6385 N N . LEU B 1 373 ? 7.140 -19.775 46.218 1.00 7.28 399 LEU B N 1
ATOM 6386 C CA . LEU B 1 373 ? 7.502 -19.626 44.800 1.00 7.51 399 LEU B CA 1
ATOM 6387 C C . LEU B 1 373 ? 7.376 -20.953 44.019 1.00 7.04 399 LEU B C 1
ATOM 6388 O O . LEU B 1 373 ? 6.763 -20.985 42.946 1.00 6.95 399 LEU B O 1
ATOM 6393 N N . ARG B 1 374 ? 7.900 -22.042 44.590 1.00 7.95 400 ARG B N 1
ATOM 6394 C CA . ARG B 1 374 ? 7.788 -23.374 43.984 1.00 8.79 400 ARG B CA 1
ATOM 6395 C C . ARG B 1 374 ? 6.319 -23.753 43.709 1.00 8.43 400 ARG B C 1
ATOM 6396 O O . ARG B 1 374 ? 5.967 -24.170 42.587 1.00 8.18 400 ARG B O 1
ATOM 6404 N N . MET B 1 375 ? 5.478 -23.607 44.728 1.00 8.32 401 MET B N 1
ATOM 6405 C CA . MET B 1 375 ? 4.075 -24.009 44.639 1.00 9.30 401 MET B CA 1
ATOM 6406 C C . MET B 1 375 ? 3.379 -23.228 43.527 1.00 8.99 401 MET B C 1
ATOM 6407 O O . MET B 1 375 ? 2.618 -23.796 42.734 1.00 8.41 401 MET B O 1
ATOM 6412 N N . LEU B 1 376 ? 3.669 -21.928 43.448 1.00 7.92 402 LEU B N 1
ATOM 6413 C CA . LEU B 1 376 ? 3.085 -21.078 42.395 1.00 8.02 402 LEU B CA 1
ATOM 6414 C C . LEU B 1 376 ? 3.507 -21.529 40.992 1.00 7.96 402 LEU B C 1
ATOM 6415 O O . LEU B 1 376 ? 2.689 -21.530 40.058 1.00 8.10 402 LEU B O 1
ATOM 6420 N N . GLY B 1 377 ? 4.764 -21.942 40.841 1.00 7.25 403 GLY B N 1
ATOM 6421 C CA . GLY B 1 377 ? 5.219 -22.509 39.568 1.00 8.81 403 GLY B CA 1
ATOM 6422 C C . GLY B 1 377 ? 4.402 -23.742 39.185 1.00 8.47 403 GLY B C 1
ATOM 6423 O O . GLY B 1 377 ? 3.980 -23.872 38.040 1.00 8.32 403 GLY B O 1
ATOM 6424 N N . THR B 1 378 ? 4.177 -24.641 40.150 1.00 8.30 404 THR B N 1
ATOM 6425 C CA . THR B 1 378 ? 3.392 -25.852 39.885 1.00 9.05 404 THR B CA 1
ATOM 6426 C C . THR B 1 378 ? 1.933 -25.516 39.580 1.00 9.20 404 THR B C 1
ATOM 6427 O O . THR B 1 378 ? 1.302 -26.197 38.754 1.00 10.24 404 THR B O 1
ATOM 6431 N N . ALA B 1 379 ? 1.400 -24.477 40.244 1.00 8.63 405 ALA B N 1
ATOM 6432 C CA . ALA B 1 379 ? 0.058 -23.943 39.914 1.00 9.19 405 ALA B CA 1
ATOM 6433 C C . ALA B 1 379 ? -0.030 -23.524 38.439 1.00 9.49 405 ALA B C 1
ATOM 6434 O O . ALA B 1 379 ? -0.986 -23.871 37.715 1.00 9.33 405 ALA B O 1
ATOM 6436 N N . MET B 1 380 ? 0.975 -22.777 38.004 1.00 10.32 406 MET B N 1
ATOM 6437 C CA . MET B 1 380 ? 1.018 -22.207 36.657 1.00 11.75 406 MET B CA 1
ATOM 6438 C C . MET B 1 380 ? 1.055 -23.310 35.580 1.00 11.16 406 MET B C 1
ATOM 6439 O O . MET B 1 380 ? 0.447 -23.160 34.525 1.00 11.31 406 MET B O 1
ATOM 6444 N N . ASP B 1 381 ? 1.743 -24.417 35.870 1.00 11.03 407 ASP B N 1
ATOM 6445 C CA . ASP B 1 381 ? 1.764 -25.600 34.991 1.00 11.70 407 ASP B CA 1
ATOM 6446 C C . ASP B 1 381 ? 0.348 -26.114 34.681 1.00 11.48 407 ASP B C 1
ATOM 6447 O O . ASP B 1 381 ? -0.013 -26.366 33.510 1.00 11.80 407 ASP B O 1
ATOM 6452 N N . LYS B 1 382 ? -0.452 -26.264 35.732 1.00 10.70 408 LYS B N 1
ATOM 6453 C CA . LYS B 1 382 ? -1.803 -26.806 35.572 1.00 10.98 408 LYS B CA 1
ATOM 6454 C C . LYS B 1 382 ? -2.743 -25.766 34.961 1.00 11.28 408 LYS B C 1
ATOM 6455 O O . LYS B 1 382 ? -3.674 -26.121 34.230 1.00 10.64 408 LYS B O 1
ATOM 6461 N N . ALA B 1 383 ? -2.483 -24.484 35.224 1.00 10.53 409 ALA B N 1
ATOM 6462 C CA . ALA B 1 383 ? -3.287 -23.427 34.609 1.00 11.20 409 ALA B CA 1
ATOM 6463 C C . ALA B 1 383 ? -3.052 -23.375 33.091 1.00 11.79 409 ALA B C 1
ATOM 6464 O O . ALA B 1 383 ? -4.005 -23.205 32.308 1.00 11.69 409 ALA B O 1
ATOM 6466 N N . ALA B 1 384 ? -1.795 -23.543 32.690 1.00 11.84 410 ALA B N 1
ATOM 6467 C CA . ALA B 1 384 ? -1.429 -23.654 31.266 1.00 12.67 410 ALA B CA 1
ATOM 6468 C C . ALA B 1 384 ? -2.215 -24.798 30.619 1.00 13.04 410 ALA B C 1
ATOM 6469 O O . ALA B 1 384 ? -2.803 -24.621 29.545 1.00 12.55 410 ALA B O 1
ATOM 6471 N N . ASP B 1 385 ? -2.217 -25.953 31.288 1.00 12.91 411 ASP B N 1
ATOM 6472 C CA . ASP B 1 385 ? -2.969 -27.120 30.835 1.00 13.53 411 ASP B CA 1
ATOM 6473 C C . ASP B 1 385 ? -4.469 -26.827 30.708 1.00 12.93 411 ASP B C 1
ATOM 6474 O O . ASP B 1 385 ? -5.076 -27.131 29.677 1.00 13.12 411 ASP B O 1
ATOM 6479 N N . ALA B 1 386 ? -5.060 -26.216 31.731 1.00 12.61 412 ALA B N 1
ATOM 6480 C CA . ALA B 1 386 ? -6.501 -25.897 31.712 1.00 12.67 412 ALA B CA 1
ATOM 6481 C C . ALA B 1 386 ? -6.893 -25.016 30.512 1.00 13.27 412 ALA B C 1
ATOM 6482 O O . ALA B 1 386 ? -7.865 -25.295 29.798 1.00 12.76 412 ALA B O 1
ATOM 6484 N N . ARG B 1 387 ? -6.112 -23.969 30.286 1.00 12.67 413 ARG B N 1
ATOM 6485 C CA . ARG B 1 387 ? -6.432 -22.989 29.269 1.00 12.97 413 ARG B CA 1
ATOM 6486 C C . ARG B 1 387 ? -6.209 -23.547 27.865 1.00 12.97 413 ARG B C 1
ATOM 6487 O O . ARG B 1 387 ? -6.961 -23.198 26.934 1.00 13.48 413 ARG B O 1
ATOM 6495 N N . THR B 1 388 ? -5.192 -24.400 27.716 1.00 12.17 414 THR B N 1
ATOM 6496 C CA . THR B 1 388 ? -4.903 -25.026 26.424 1.00 13.06 414 THR B CA 1
ATOM 6497 C C . THR B 1 388 ? -6.027 -26.022 26.060 1.00 13.39 414 THR B C 1
ATOM 6498 O O . THR B 1 388 ? -6.621 -25.926 24.967 1.00 13.73 414 THR B O 1
ATOM 6502 N N . LYS B 1 389 ? -6.357 -26.921 26.990 1.00 13.27 415 LYS B N 1
ATOM 6503 C CA . LYS B 1 389 ? -7.575 -27.748 26.858 1.00 13.78 415 LYS B CA 1
ATOM 6504 C C . LYS B 1 389 ? -8.828 -26.923 26.514 1.00 14.08 415 LYS B C 1
ATOM 6505 O O . LYS B 1 389 ? -9.645 -27.335 25.667 1.00 13.30 415 LYS B O 1
ATOM 6511 N N . LEU B 1 390 ? -8.994 -25.778 27.185 1.00 13.61 416 LEU B N 1
ATOM 6512 C CA . LEU B 1 390 ? -10.185 -24.953 26.995 1.00 14.14 416 LEU B CA 1
ATOM 6513 C C . LEU B 1 390 ? -10.279 -24.397 25.573 1.00 14.27 416 LEU B C 1
ATOM 6514 O O . LEU B 1 390 ? -11.361 -24.450 24.961 1.00 13.57 416 LEU B O 1
ATOM 6519 N N . ALA B 1 391 ? -9.158 -23.882 25.053 1.00 13.73 417 ALA B N 1
ATOM 6520 C CA . ALA B 1 391 ? -9.099 -23.344 23.692 1.00 14.28 417 ALA B CA 1
ATOM 6521 C C . ALA B 1 391 ? -9.488 -24.400 22.649 1.00 14.26 417 ALA B C 1
ATOM 6522 O O . ALA B 1 391 ? -10.239 -24.109 21.715 1.00 14.28 417 ALA B O 1
ATOM 6524 N N . ARG B 1 392 ? -8.976 -25.614 22.808 1.00 14.22 418 ARG B N 1
ATOM 6525 C CA . ARG B 1 392 ? -9.376 -26.725 21.936 1.00 14.99 418 ARG B CA 1
ATOM 6526 C C . ARG B 1 392 ? -10.871 -27.058 22.079 1.00 15.00 418 ARG B C 1
ATOM 6527 O O . ARG B 1 392 ? -11.580 -27.162 21.071 1.00 15.85 418 ARG B O 1
ATOM 6535 N N . LEU B 1 393 ? -11.356 -27.201 23.311 1.00 15.01 419 LEU B N 1
ATOM 6536 C CA . LEU B 1 393 ? -12.778 -27.463 23.539 1.00 15.26 419 LEU B CA 1
ATOM 6537 C C . LEU B 1 393 ? -13.666 -26.375 22.932 1.00 15.98 419 LEU B C 1
ATOM 6538 O O . LEU B 1 393 ? -14.626 -26.679 22.199 1.00 16.73 419 LEU B O 1
ATOM 6543 N N . LEU B 1 394 ? -13.350 -25.120 23.241 1.00 15.92 420 LEU B N 1
ATOM 6544 C CA . LEU B 1 394 ? -14.083 -23.979 22.712 1.00 16.84 420 LEU B CA 1
ATOM 6545 C C . LEU B 1 394 ? -14.122 -24.051 21.183 1.00 17.83 420 LEU B C 1
ATOM 6546 O O . LEU B 1 394 ? -15.191 -23.888 20.569 1.00 18.11 420 LEU B O 1
ATOM 6551 N N . ALA B 1 395 ? -12.966 -24.325 20.585 1.00 18.47 421 ALA B N 1
ATOM 6552 C CA . ALA B 1 395 ? -12.874 -24.503 19.123 1.00 19.69 421 ALA B CA 1
ATOM 6553 C C . ALA B 1 395 ? -13.892 -25.511 18.594 1.00 20.45 421 ALA B C 1
ATOM 6554 O O . ALA B 1 395 ? -14.536 -25.243 17.590 1.00 21.43 421 ALA B O 1
ATOM 6556 N N . THR B 1 396 ? -14.032 -26.657 19.260 1.00 21.36 422 THR B N 1
ATOM 6557 C CA . THR B 1 396 ? -14.993 -27.689 18.827 1.00 22.37 422 THR B CA 1
ATOM 6558 C C . THR B 1 396 ? -16.452 -27.199 18.838 1.00 23.08 422 THR B C 1
ATOM 6559 O O . THR B 1 396 ? -17.305 -27.782 18.160 1.00 23.62 422 THR B O 1
ATOM 6563 N N . LYS B 1 397 ? -16.719 -26.146 19.614 1.00 23.34 423 LYS B N 1
ATOM 6564 C CA . LYS B 1 397 ? -18.028 -25.500 19.693 1.00 23.67 423 LYS B CA 1
ATOM 6565 C C . LYS B 1 397 ? -18.114 -24.332 18.718 1.00 23.77 423 LYS B C 1
ATOM 6566 O O . LYS B 1 397 ? -19.073 -23.553 18.764 1.00 24.95 423 LYS B O 1
ATOM 6572 N N . GLY B 1 398 ? -17.110 -24.188 17.854 1.00 23.27 424 GLY B N 1
ATOM 6573 C CA . GLY B 1 398 ? -17.069 -23.094 16.886 1.00 22.50 424 GLY B CA 1
ATOM 6574 C C . GLY B 1 398 ? -16.543 -21.750 17.387 1.00 22.43 424 GLY B C 1
ATOM 6575 O O . GLY B 1 398 ? -16.693 -20.726 16.700 1.00 22.36 424 GLY B O 1
ATOM 6576 N N . ILE B 1 399 ? -15.924 -21.739 18.575 1.00 20.82 425 ILE B N 1
ATOM 6577 C CA . ILE B 1 399 ? -15.382 -20.500 19.134 1.00 19.87 425 ILE B CA 1
ATOM 6578 C C . ILE B 1 399 ? -13.857 -20.523 19.011 1.00 19.16 425 ILE B C 1
ATOM 6579 O O . ILE B 1 399 ? -13.218 -21.439 19.507 1.00 19.03 425 ILE B O 1
ATOM 6584 N N . THR B 1 400 ? -13.288 -19.525 18.340 1.00 18.72 426 THR B N 1
ATOM 6585 C CA . THR B 1 400 ? -11.836 -19.473 18.113 1.00 19.07 426 THR B CA 1
ATOM 6586 C C . THR B 1 400 ? -11.221 -18.146 18.527 1.00 19.28 426 THR B C 1
ATOM 6587 O O . THR B 1 400 ? -10.023 -17.933 18.357 1.00 19.69 426 THR B O 1
ATOM 6591 N N . HIS B 1 401 ? -12.041 -17.245 19.051 1.00 18.90 427 HIS B N 1
ATOM 6592 C CA . HIS B 1 401 ? -11.538 -15.971 19.558 1.00 19.07 427 HIS B CA 1
ATOM 6593 C C . HIS B 1 401 ? -11.242 -16.071 21.053 1.00 18.53 427 HIS B C 1
ATOM 6594 O O . HIS B 1 401 ? -11.750 -16.969 21.734 1.00 18.39 427 HIS B O 1
ATOM 6601 N N . GLU B 1 402 ? -10.452 -15.124 21.550 1.00 18.71 428 GLU B N 1
ATOM 6602 C CA . GLU B 1 402 ? -10.203 -14.987 22.976 1.00 18.80 428 GLU B CA 1
ATOM 6603 C C . GLU B 1 402 ? -11.499 -14.625 23.692 1.00 18.88 428 GLU B C 1
ATOM 6604 O O . GLU B 1 402 ? -12.227 -13.724 23.260 1.00 19.59 428 GLU B O 1
ATOM 6610 N N . ILE B 1 403 ? -11.774 -15.314 24.791 1.00 18.39 429 ILE B N 1
ATOM 6611 C CA . ILE B 1 403 ? -12.971 -15.053 25.584 1.00 18.91 429 ILE B CA 1
ATOM 6612 C C . ILE B 1 403 ? -12.749 -13.767 26.368 1.00 19.01 429 ILE B C 1
ATOM 6613 O O . ILE B 1 403 ? -11.772 -13.647 27.103 1.00 18.19 429 ILE B O 1
ATOM 6618 N N . GLN B 1 404 ? -13.634 -12.790 26.192 1.00 19.67 430 GLN B N 1
ATOM 6619 C CA . GLN B 1 404 ? -13.508 -11.529 26.925 1.00 20.79 430 GLN B CA 1
ATOM 6620 C C . GLN B 1 404 ? -13.951 -11.690 28.382 1.00 21.08 430 GLN B C 1
ATOM 6621 O O . GLN B 1 404 ? -14.863 -12.465 28.685 1.00 21.46 430 GLN B O 1
ATOM 6627 N N . ILE B 1 405 ? -13.283 -10.963 29.270 1.00 21.21 431 ILE B N 1
ATOM 6628 C CA . ILE B 1 405 ? -13.586 -10.957 30.702 1.00 21.55 431 ILE B CA 1
ATOM 6629 C C . ILE B 1 405 ? -14.398 -9.698 31.064 1.00 20.93 431 ILE B C 1
ATOM 6630 O O . ILE B 1 405 ? -14.091 -8.609 30.574 1.00 21.24 431 ILE B O 1
ATOM 6635 N N . PRO B 1 406 ? -15.420 -9.835 31.936 1.00 20.71 432 PRO B N 1
ATOM 6636 C CA . PRO B 1 406 ? -16.082 -8.627 32.437 1.00 20.30 432 PRO B CA 1
ATOM 6637 C C . PRO B 1 406 ? -15.126 -7.686 33.184 1.00 20.55 432 PRO B C 1
ATOM 6638 O O . PRO B 1 406 ? -14.004 -8.068 33.548 1.00 19.39 432 PRO B O 1
ATOM 6642 N N . ASP B 1 407 ? -15.573 -6.462 33.428 1.00 20.21 433 ASP B N 1
ATOM 6643 C CA . ASP B 1 407 ? -14.761 -5.490 34.149 1.00 20.72 433 ASP B CA 1
ATOM 6644 C C . ASP B 1 407 ? -14.680 -5.949 35.616 1.00 19.90 433 ASP B C 1
ATOM 6645 O O . ASP B 1 407 ? -15.695 -6.045 36.301 1.00 20.44 433 ASP B O 1
ATOM 6650 N N . ILE B 1 408 ? -13.470 -6.276 36.063 1.00 19.36 434 ILE B N 1
ATOM 6651 C CA . ILE B 1 408 ? -13.222 -6.697 37.446 1.00 18.78 434 ILE B CA 1
ATOM 6652 C C . ILE B 1 408 ? -12.152 -5.801 38.093 1.00 18.58 434 ILE B C 1
ATOM 6653 O O . ILE B 1 408 ? -11.376 -6.240 38.949 1.00 18.67 434 ILE B O 1
ATOM 6658 N N . SER B 1 409 ? -12.115 -4.537 37.677 1.00 18.38 435 SER B N 1
ATOM 6659 C CA . SER B 1 409 ? -11.069 -3.617 38.109 1.00 17.98 435 SER B CA 1
ATOM 6660 C C . SER B 1 409 ? -11.183 -3.214 39.568 1.00 17.17 435 SER B C 1
ATOM 6661 O O . SER B 1 409 ? -10.221 -2.679 40.136 1.00 17.56 435 SER B O 1
ATOM 6664 N N . THR B 1 410 ? -12.358 -3.443 40.156 1.00 15.83 436 THR B N 1
ATOM 6665 C CA . THR B 1 410 ? -12.594 -3.190 41.574 1.00 15.36 436 THR B CA 1
ATOM 6666 C C . THR B 1 410 ? -13.313 -4.393 42.201 1.00 14.30 436 THR B C 1
ATOM 6667 O O . THR B 1 410 ? -13.957 -5.184 41.497 1.00 13.64 436 THR B O 1
ATOM 6671 N N . LYS B 1 411 ? -13.190 -4.517 43.519 1.00 13.81 437 LYS B N 1
ATOM 6672 C CA . LYS B 1 411 ? -13.968 -5.488 44.293 1.00 13.78 437 LYS B CA 1
ATOM 6673 C C . LYS B 1 411 ? -15.464 -5.412 43.953 1.00 13.95 437 LYS B C 1
ATOM 6674 O O . LYS B 1 411 ? -16.127 -6.429 43.721 1.00 13.50 437 LYS B O 1
ATOM 6680 N N . GLU B 1 412 ? -15.989 -4.187 43.951 1.00 15.02 438 GLU B N 1
ATOM 6681 C CA . GLU B 1 412 ? -17.428 -3.957 43.756 1.00 15.98 438 GLU B CA 1
ATOM 6682 C C . GLU B 1 412 ? -17.864 -4.447 42.376 1.00 15.32 438 GLU B C 1
ATOM 6683 O O . GLU B 1 412 ? -18.888 -5.119 42.232 1.00 14.72 438 GLU B O 1
ATOM 6689 N N . LYS B 1 413 ? -17.051 -4.158 41.367 1.00 15.31 439 LYS B N 1
ATOM 6690 C CA . LYS B 1 413 ? -17.333 -4.640 40.023 1.00 15.47 439 LYS B CA 1
ATOM 6691 C C . LYS B 1 413 ? -17.239 -6.153 39.895 1.00 15.03 439 LYS B C 1
ATOM 6692 O O . LYS B 1 413 ? -18.064 -6.774 39.212 1.00 15.01 439 LYS B O 1
ATOM 6698 N N . ALA B 1 414 ? -16.224 -6.750 40.531 1.00 14.30 440 ALA B N 1
ATOM 6699 C CA . ALA B 1 414 ? -16.062 -8.204 40.477 1.00 13.43 440 ALA B CA 1
ATOM 6700 C C . ALA B 1 414 ? -17.237 -8.898 41.150 1.00 13.31 440 ALA B C 1
ATOM 6701 O O . ALA B 1 414 ? -17.758 -9.881 40.632 1.00 12.70 440 ALA B O 1
ATOM 6703 N N . GLN B 1 415 ? -17.652 -8.389 42.313 1.00 13.08 441 GLN B N 1
ATOM 6704 C CA . GLN B 1 415 ? -18.758 -8.987 43.047 1.00 13.43 441 GLN B CA 1
ATOM 6705 C C . GLN B 1 415 ? -20.065 -8.858 42.260 1.00 14.84 441 GLN B C 1
ATOM 6706 O O . GLN B 1 415 ? -20.872 -9.776 42.262 1.00 15.54 441 GLN B O 1
ATOM 6712 N N . GLN B 1 416 ? -20.250 -7.715 41.608 1.00 16.40 442 GLN B N 1
ATOM 6713 C CA . GLN B 1 416 ? -21.399 -7.518 40.724 1.00 18.88 442 GLN B CA 1
ATOM 6714 C C . GLN B 1 416 ? -21.352 -8.535 39.584 1.00 18.03 442 GLN B C 1
ATOM 6715 O O . GLN B 1 416 ? -22.360 -9.187 39.271 1.00 18.01 442 GLN B O 1
ATOM 6721 N N . ALA B 1 417 ? -20.170 -8.690 38.991 1.00 17.47 443 ALA B N 1
ATOM 6722 C CA . ALA B 1 417 ? -19.982 -9.575 37.838 1.00 17.33 443 ALA B CA 1
ATOM 6723 C C . ALA B 1 417 ? -20.354 -11.025 38.124 1.00 17.21 443 ALA B C 1
ATOM 6724 O O . ALA B 1 417 ? -20.859 -11.716 37.229 1.00 18.14 443 ALA B O 1
ATOM 6726 N N . ILE B 1 418 ? -20.123 -11.491 39.356 1.00 16.64 444 ILE B N 1
ATOM 6727 C CA . ILE B 1 418 ? -20.465 -12.868 39.724 1.00 16.68 444 ILE B CA 1
ATOM 6728 C C . ILE B 1 418 ? -21.854 -13.016 40.363 1.00 17.44 444 ILE B C 1
ATOM 6729 O O . ILE B 1 418 ? -22.215 -14.099 40.835 1.00 18.59 444 ILE B O 1
ATOM 6734 N N . GLY B 1 419 ? -22.622 -11.932 40.383 1.00 17.41 445 GLY B N 1
ATOM 6735 C CA . GLY B 1 419 ? -24.039 -12.005 40.747 1.00 18.13 445 GLY B CA 1
ATOM 6736 C C . GLY B 1 419 ? -24.397 -11.762 42.204 1.00 17.82 445 GLY B C 1
ATOM 6737 O O . GLY B 1 419 ? -25.497 -12.116 42.646 1.00 18.98 445 GLY B O 1
ATOM 6738 N N . LEU B 1 420 ? -23.481 -11.162 42.956 1.00 17.28 446 LEU B N 1
ATOM 6739 C CA . LEU B 1 420 ? -23.733 -10.846 44.357 1.00 16.36 446 LEU B CA 1
ATOM 6740 C C . LEU B 1 420 ? -24.461 -9.510 44.489 1.00 15.63 446 LEU B C 1
ATOM 6741 O O . LEU B 1 420 ? -24.033 -8.516 43.897 1.00 15.82 446 LEU B O 1
ATOM 6746 N N . ASN B 1 421 ? -25.530 -9.480 45.286 1.00 15.02 447 ASN B N 1
ATOM 6747 C CA . ASN B 1 421 ? -26.160 -8.209 45.638 1.00 14.10 447 ASN B CA 1
ATOM 6748 C C . ASN B 1 421 ? -25.515 -7.730 46.918 1.00 13.15 447 ASN B C 1
ATOM 6749 O O . ASN B 1 421 ? -25.957 -8.063 48.000 1.00 11.69 447 ASN B O 1
ATOM 6754 N N . MET B 1 422 ? -24.439 -6.965 46.782 1.00 12.88 448 MET B N 1
ATOM 6755 C CA . MET B 1 422 ? -23.627 -6.567 47.931 1.00 12.67 448 MET B CA 1
ATOM 6756 C C . MET B 1 422 ? -24.351 -5.580 48.828 1.00 12.86 448 MET B C 1
ATOM 6757 O O . MET B 1 422 ? -24.204 -5.635 50.034 1.00 12.13 448 MET B O 1
ATOM 6762 N N . GLU B 1 423 ? -25.150 -4.691 48.234 1.00 13.64 449 GLU B N 1
ATOM 6763 C CA . GLU B 1 423 ? -25.988 -3.796 49.044 1.00 14.76 449 GLU B CA 1
ATOM 6764 C C . GLU B 1 423 ? -26.890 -4.566 50.022 1.00 13.91 449 GLU B C 1
ATOM 6765 O O . GLU B 1 423 ? -26.911 -4.263 51.221 1.00 14.28 449 GLU B O 1
ATOM 6771 N N . GLN B 1 424 ? -27.618 -5.559 49.513 1.00 13.70 450 GLN B N 1
ATOM 6772 C CA . GLN B 1 424 ? -28.458 -6.437 50.337 1.00 14.08 450 GLN B CA 1
ATOM 6773 C C . GLN B 1 424 ? -27.655 -7.192 51.420 1.00 13.70 450 GLN B C 1
ATOM 6774 O O . GLN B 1 424 ? -28.009 -7.157 52.591 1.00 13.11 450 GLN B O 1
ATOM 6780 N N . ILE B 1 425 ? -26.578 -7.856 51.006 1.00 13.43 451 ILE B N 1
ATOM 6781 C CA . ILE B 1 425 ? -25.747 -8.675 51.892 1.00 13.82 451 ILE B CA 1
ATOM 6782 C C . ILE B 1 425 ? -25.206 -7.829 53.057 1.00 12.73 451 ILE B C 1
ATOM 6783 O O . ILE B 1 425 ? -25.270 -8.246 54.219 1.00 11.99 451 ILE B O 1
ATOM 6788 N N . LYS B 1 426 ? -24.686 -6.649 52.734 1.00 13.00 452 LYS B N 1
ATOM 6789 C CA . LYS B 1 426 ? -24.143 -5.735 53.752 1.00 13.05 452 LYS B CA 1
ATOM 6790 C C . LYS B 1 426 ? -25.229 -5.218 54.697 1.00 13.18 452 LYS B C 1
ATOM 6791 O O . LYS B 1 426 ? -25.027 -5.158 55.902 1.00 12.91 452 LYS B O 1
ATOM 6797 N N . ALA B 1 427 ? -26.392 -4.857 54.146 1.00 13.36 453 ALA B N 1
ATOM 6798 C CA . ALA B 1 427 ? -27.501 -4.370 54.961 1.00 13.77 453 ALA B CA 1
ATOM 6799 C C . ALA B 1 427 ? -27.980 -5.430 55.948 1.00 13.49 453 ALA B C 1
ATOM 6800 O O . ALA B 1 427 ? -28.157 -5.142 57.140 1.00 13.35 453 ALA B O 1
ATOM 6802 N N . GLU B 1 428 ? -28.180 -6.652 55.449 1.00 13.24 454 GLU B N 1
ATOM 6803 C CA . GLU B 1 428 ? -28.571 -7.772 56.295 1.00 14.14 454 GLU B CA 1
ATOM 6804 C C . GLU B 1 428 ? -27.521 -8.032 57.389 1.00 13.33 454 GLU B C 1
ATOM 6805 O O . GLU B 1 428 ? -27.868 -8.263 58.546 1.00 12.27 454 GLU B O 1
ATOM 6811 N N . LYS B 1 429 ? -26.241 -7.958 57.022 1.00 12.79 455 LYS B N 1
ATOM 6812 C CA . LYS B 1 429 ? -25.178 -8.170 58.025 1.00 12.14 455 LYS B CA 1
ATOM 6813 C C . LYS B 1 429 ? -25.162 -7.045 59.071 1.00 12.49 455 LYS B C 1
ATOM 6814 O O . LYS B 1 429 ? -25.038 -7.302 60.272 1.00 12.46 455 LYS B O 1
ATOM 6820 N N . GLN B 1 430 ? -25.317 -5.798 58.626 1.00 12.74 456 GLN B N 1
ATOM 6821 C CA . GLN B 1 430 ? -25.351 -4.673 59.571 1.00 14.28 456 GLN B CA 1
ATOM 6822 C C . GLN B 1 430 ? -26.475 -4.839 60.600 1.00 14.08 456 GLN B C 1
ATOM 6823 O O . GLN B 1 430 ? -26.259 -4.595 61.798 1.00 13.80 456 GLN B O 1
ATOM 6829 N N . ASP B 1 431 ? -27.656 -5.270 60.139 1.00 14.73 457 ASP B N 1
ATOM 6830 C CA A ASP B 1 431 ? -28.814 -5.538 61.009 0.50 14.85 457 ASP B CA 1
ATOM 6831 C CA B ASP B 1 431 ? -28.790 -5.494 61.040 0.50 15.00 457 ASP B CA 1
ATOM 6832 C C . ASP B 1 431 ? -28.457 -6.594 62.050 1.00 14.74 457 ASP B C 1
ATOM 6833 O O . ASP B 1 431 ? -28.740 -6.452 63.238 1.00 14.92 457 ASP B O 1
ATOM 6842 N N . PHE B 1 432 ? -27.836 -7.671 61.582 1.00 13.88 458 PHE B N 1
ATOM 6843 C CA . PHE B 1 432 ? -27.422 -8.757 62.461 1.00 13.11 458 PHE B CA 1
ATOM 6844 C C . PHE B 1 432 ? -26.419 -8.273 63.525 1.00 12.99 458 PHE B C 1
ATOM 6845 O O . PHE B 1 432 ? -26.561 -8.577 64.711 1.00 13.38 458 PHE B O 1
ATOM 6853 N N . ILE B 1 433 ? -25.395 -7.542 63.090 1.00 12.73 459 ILE B N 1
ATOM 6854 C CA . ILE B 1 433 ? -24.341 -7.057 63.992 1.00 13.28 459 ILE B CA 1
ATOM 6855 C C . ILE B 1 433 ? -24.930 -6.187 65.096 1.00 14.20 459 ILE B C 1
ATOM 6856 O O . ILE B 1 433 ? -24.562 -6.333 66.263 1.00 14.07 459 ILE B O 1
ATOM 6861 N N . LYS B 1 434 ? -25.844 -5.294 64.707 1.00 14.44 460 LYS B N 1
ATOM 6862 C CA . LYS B 1 434 ? -26.409 -4.305 65.626 1.00 16.33 460 LYS B CA 1
ATOM 6863 C C . LYS B 1 434 ? -27.466 -4.882 66.546 1.00 16.51 460 LYS B C 1
ATOM 6864 O O . LYS B 1 434 ? -27.600 -4.428 67.683 1.00 16.86 460 LYS B O 1
ATOM 6870 N N . THR B 1 435 ? -28.178 -5.898 66.065 1.00 16.03 461 THR B N 1
ATOM 6871 C CA . THR B 1 435 ? -29.279 -6.497 66.806 1.00 16.69 461 THR B CA 1
ATOM 6872 C C . THR B 1 435 ? -28.861 -7.732 67.602 1.00 15.99 461 THR B C 1
ATOM 6873 O O . THR B 1 435 ? -29.182 -7.859 68.796 1.00 16.43 461 THR B O 1
ATOM 6877 N N . VAL B 1 436 ? -28.153 -8.651 66.951 1.00 14.61 462 VAL B N 1
ATOM 6878 C CA . VAL B 1 436 ? -27.923 -9.961 67.571 1.00 13.74 462 VAL B CA 1
ATOM 6879 C C . VAL B 1 436 ? -26.726 -10.003 68.513 1.00 13.20 462 VAL B C 1
ATOM 6880 O O . VAL B 1 436 ? -26.816 -10.549 69.626 1.00 12.14 462 VAL B O 1
ATOM 6884 N N . ILE B 1 437 ? -25.593 -9.458 68.074 1.00 12.37 463 ILE B N 1
ATOM 6885 C CA . ILE B 1 437 ? -24.402 -9.457 68.922 1.00 12.52 463 ILE B CA 1
ATOM 6886 C C . ILE B 1 437 ? -24.646 -8.923 70.353 1.00 12.00 463 ILE B C 1
ATOM 6887 O O . ILE B 1 437 ? -24.252 -9.572 71.309 1.00 12.53 463 ILE B O 1
ATOM 6892 N N . PRO B 1 438 ? -25.289 -7.747 70.513 1.00 12.81 464 PRO B N 1
ATOM 6893 C CA . PRO B 1 438 ? -25.603 -7.346 71.892 1.00 12.72 464 PRO B CA 1
ATOM 6894 C C . PRO B 1 438 ? -26.467 -8.354 72.671 1.00 13.00 464 PRO B C 1
ATOM 6895 O O . PRO B 1 438 ? -26.281 -8.501 73.888 1.00 13.09 464 PRO B O 1
ATOM 6899 N N . GLN B 1 439 ? -27.373 -9.050 71.988 1.00 12.87 465 GLN B N 1
ATOM 6900 C CA . GLN B 1 439 ? -28.196 -10.067 72.643 1.00 13.71 465 GLN B CA 1
ATOM 6901 C C . GLN B 1 439 ? -27.334 -11.250 73.119 1.00 12.86 465 GLN B C 1
ATOM 6902 O O . GLN B 1 439 ? -27.476 -11.714 74.244 1.00 12.70 465 GLN B O 1
ATOM 6908 N N . TRP B 1 440 ? -26.418 -11.708 72.265 1.00 11.89 466 TRP B N 1
ATOM 6909 C CA . TRP B 1 440 ? -25.452 -12.733 72.641 1.00 11.57 466 TRP B CA 1
ATOM 6910 C C . TRP B 1 440 ? -24.607 -12.356 73.871 1.00 12.17 466 TRP B C 1
ATOM 6911 O O . TRP B 1 440 ? -24.422 -13.177 74.789 1.00 11.16 466 TRP B O 1
ATOM 6922 N N . GLU B 1 441 ? -24.111 -11.117 73.888 1.00 12.36 467 GLU B N 1
ATOM 6923 C CA . GLU B 1 441 ? -23.288 -10.657 75.003 1.00 13.37 467 GLU B CA 1
ATOM 6924 C C . GLU B 1 441 ? -24.139 -10.559 76.279 1.00 13.07 467 GLU B C 1
ATOM 6925 O O . GLU B 1 441 ? -23.684 -10.950 77.346 1.00 12.28 467 GLU B O 1
ATOM 6931 N N . GLU B 1 442 ? -25.374 -10.066 76.149 1.00 12.53 468 GLU B N 1
ATOM 6932 C CA . GLU B 1 442 ? -26.285 -9.985 77.300 1.00 13.19 468 GLU B CA 1
ATOM 6933 C C . GLU B 1 442 ? -26.547 -11.386 77.895 1.00 12.20 468 GLU B C 1
ATOM 6934 O O . GLU B 1 442 ? -26.501 -11.583 79.119 1.00 11.02 468 GLU B O 1
ATOM 6940 N N . GLN B 1 443 ? -26.822 -12.353 77.016 1.00 12.08 469 GLN B N 1
ATOM 6941 C CA . GLN B 1 443 ? -27.066 -13.721 77.468 1.00 11.53 469 GLN B CA 1
ATOM 6942 C C . GLN B 1 443 ? -25.833 -14.313 78.161 1.00 11.26 469 GLN B C 1
ATOM 6943 O O . GLN B 1 443 ? -25.931 -14.959 79.220 1.00 10.08 469 GLN B O 1
ATOM 6949 N N . ALA B 1 444 ? -24.663 -14.112 77.551 1.00 11.26 470 ALA B N 1
ATOM 6950 C CA . ALA B 1 444 ? -23.416 -14.581 78.142 1.00 10.59 470 ALA B CA 1
ATOM 6951 C C . ALA B 1 444 ? -23.175 -13.968 79.524 1.00 11.25 470 ALA B C 1
ATOM 6952 O O . ALA B 1 444 ? -22.779 -14.677 80.450 1.00 11.86 470 ALA B O 1
ATOM 6954 N N . ARG B 1 445 ? -23.418 -12.668 79.664 1.00 11.86 471 ARG B N 1
ATOM 6955 C CA . ARG B 1 445 ? -23.221 -11.977 80.955 1.00 13.61 471 ARG B CA 1
ATOM 6956 C C . ARG B 1 445 ? -24.206 -12.504 81.990 1.00 13.22 471 ARG B C 1
ATOM 6957 O O . ARG B 1 445 ? -23.831 -12.792 83.130 1.00 14.03 471 ARG B O 1
ATOM 6965 N N . LYS B 1 446 ? -25.459 -12.655 81.572 1.00 13.11 472 LYS B N 1
ATOM 6966 C CA . LYS B 1 446 ? -26.491 -13.274 82.416 1.00 13.11 472 LYS B CA 1
ATOM 6967 C C . LYS B 1 446 ? -26.016 -14.614 82.985 1.00 13.41 472 LYS B C 1
ATOM 6968 O O . LYS B 1 446 ? -26.201 -14.885 84.174 1.00 14.12 472 LYS B O 1
ATOM 6974 N N . ASN B 1 447 ? -25.402 -15.437 82.131 1.00 13.06 473 ASN B N 1
ATOM 6975 C CA . ASN B 1 447 ? -25.019 -16.803 82.493 1.00 13.70 473 ASN B CA 1
ATOM 6976 C C . ASN B 1 447 ? -23.619 -16.940 83.094 1.00 13.74 473 ASN B C 1
ATOM 6977 O O . ASN B 1 447 ? -23.123 -18.047 83.260 1.00 14.90 473 ASN B O 1
ATOM 6982 N N . GLY B 1 448 ? -23.018 -15.810 83.440 1.00 13.14 474 GLY B N 1
ATOM 6983 C CA . GLY B 1 448 ? -21.695 -15.761 84.087 1.00 13.59 474 GLY B CA 1
ATOM 6984 C C . GLY B 1 448 ? -20.511 -16.151 83.206 1.00 13.48 474 GLY B C 1
ATOM 6985 O O . GLY B 1 448 ? -19.416 -16.417 83.720 1.00 13.78 474 GLY B O 1
ATOM 6986 N N . LEU B 1 449 ? -20.732 -16.176 81.894 1.00 12.53 475 LEU B N 1
ATOM 6987 C CA . LEU B 1 449 ? -19.695 -16.502 80.911 1.00 14.05 475 LEU B CA 1
ATOM 6988 C C . LEU B 1 449 ? -18.810 -15.316 80.530 1.00 15.07 475 LEU B C 1
ATOM 6989 O O . LEU B 1 449 ? -17.678 -15.507 80.067 1.00 14.29 475 LEU B O 1
ATOM 6994 N N . LEU B 1 450 ? -19.340 -14.101 80.709 1.00 16.69 476 LEU B N 1
ATOM 6995 C CA . LEU B 1 450 ? -18.709 -12.873 80.200 1.00 17.32 476 LEU B CA 1
ATOM 6996 C C . LEU B 1 450 ? -18.734 -11.773 81.245 0.50 17.79 476 LEU B C 1
ATOM 6997 O O . LEU B 1 450 ? -19.786 -11.482 81.818 0.50 17.59 476 LEU B O 1
ATOM 7002 N N . SER B 1 451 ? -17.558 -11.208 81.524 0.50 18.60 477 SER B N 1
ATOM 7003 C CA . SER B 1 451 ? -17.412 -9.974 82.313 0.50 19.61 477 SER B CA 1
ATOM 7004 C C . SER B 1 451 ? -16.708 -10.073 83.677 0.50 20.42 477 SER B C 1
ATOM 7005 O O . SER B 1 451 ? -16.805 -9.170 84.508 0.50 21.48 477 SER B O 1
ATOM 7008 N N . THR C 1 11 ? -36.876 7.680 14.236 1.00 31.00 37 THR C N 1
ATOM 7009 C CA . THR C 1 11 ? -35.764 8.346 13.490 1.00 30.37 37 THR C CA 1
ATOM 7010 C C . THR C 1 11 ? -35.323 9.724 14.050 1.00 29.07 37 THR C C 1
ATOM 7011 O O . THR C 1 11 ? -35.768 10.1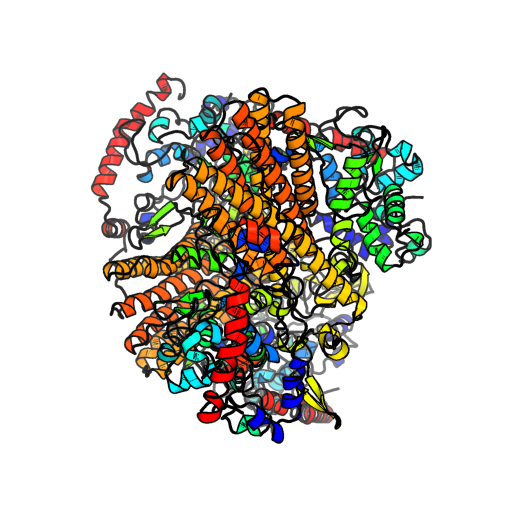59 15.117 1.00 29.09 37 THR C O 1
ATOM 7015 N N . VAL C 1 12 ? -34.452 10.395 13.290 1.00 27.44 38 VAL C N 1
ATOM 7016 C CA . VAL C 1 12 ? -33.739 11.589 13.718 1.00 25.36 38 VAL C CA 1
ATOM 7017 C C . VAL C 1 12 ? -34.572 12.859 13.602 1.00 24.28 38 VAL C C 1
ATOM 7018 O O . VAL C 1 12 ? -35.106 13.176 12.530 1.00 24.10 38 VAL C O 1
ATOM 7022 N N . GLU C 1 13 ? -34.647 13.595 14.704 1.00 23.20 39 GLU C N 1
ATOM 7023 C CA . GLU C 1 13 ? -35.253 14.927 14.703 1.00 22.52 39 GLU C CA 1
ATOM 7024 C C . GLU C 1 13 ? -34.185 16.037 14.719 1.00 21.89 39 GLU C C 1
ATOM 7025 O O . GLU C 1 13 ? -33.720 16.462 15.784 1.00 20.30 39 GLU C O 1
ATOM 7031 N N . ALA C 1 14 ? -33.819 16.504 13.522 1.00 21.65 40 ALA C N 1
ATOM 7032 C CA . ALA C 1 14 ? -32.782 17.525 13.370 1.00 21.13 40 ALA C CA 1
ATOM 7033 C C . ALA C 1 14 ? -33.301 18.929 13.655 1.00 20.63 40 ALA C C 1
ATOM 7034 O O . ALA C 1 14 ? -32.508 19.858 13.786 1.00 19.65 40 ALA C O 1
ATOM 7036 N N . LYS C 1 15 ? -34.625 19.085 13.758 1.00 19.95 41 LYS C N 1
ATOM 7037 C CA . LYS C 1 15 ? -35.211 20.391 14.032 1.00 20.12 41 LYS C CA 1
ATOM 7038 C C . LYS C 1 15 ? -35.246 20.653 15.537 1.00 19.86 41 LYS C C 1
ATOM 7039 O O . LYS C 1 15 ? -36.205 20.288 16.228 1.00 19.00 41 LYS C O 1
ATOM 7045 N N . ASN C 1 16 ? -34.185 21.293 16.027 1.00 19.12 42 ASN C N 1
ATOM 7046 C CA . ASN C 1 16 ? -33.953 21.459 17.463 1.00 19.04 42 ASN C CA 1
ATOM 7047 C C . ASN C 1 16 ? -35.113 22.111 18.222 1.00 19.52 42 ASN C C 1
ATOM 7048 O O . ASN C 1 16 ? -35.385 21.730 19.371 1.00 19.22 42 ASN C O 1
ATOM 7053 N N . GLU C 1 17 ? -35.802 23.066 17.576 1.00 20.06 43 GLU C N 1
ATOM 7054 C CA . GLU C 1 17 ? -36.999 23.720 18.156 1.00 21.44 43 GLU C CA 1
ATOM 7055 C C . GLU C 1 17 ? -37.999 22.720 18.721 1.00 21.11 43 GLU C C 1
ATOM 7056 O O . GLU C 1 17 ? -38.709 23.030 19.679 1.00 21.27 43 GLU C O 1
ATOM 7062 N N . THR C 1 18 ? -38.083 21.551 18.081 1.00 21.38 44 THR C N 1
ATOM 7063 C CA . THR C 1 18 ? -39.002 20.474 18.465 1.00 21.68 44 THR C CA 1
ATOM 7064 C C . THR C 1 18 ? -38.938 20.251 19.977 1.00 21.24 44 THR C C 1
ATOM 7065 O O . THR C 1 18 ? -39.968 20.014 20.621 1.00 20.78 44 THR C O 1
ATOM 7069 N N . PHE C 1 19 ? -37.726 20.365 20.528 1.00 20.48 45 PHE C N 1
ATOM 7070 C CA . PHE C 1 19 ? -37.450 19.976 21.919 1.00 20.11 45 PHE C CA 1
ATOM 7071 C C . PHE C 1 19 ? -37.558 21.106 22.938 1.00 20.21 45 PHE C C 1
ATOM 7072 O O . PHE C 1 19 ? -37.403 20.867 24.139 1.00 20.16 45 PHE C O 1
ATOM 7080 N N . ALA C 1 20 ? -37.832 22.324 22.466 1.00 20.37 46 ALA C N 1
ATOM 7081 C CA . ALA C 1 20 ? -37.829 23.503 23.326 1.00 21.03 46 ALA C CA 1
ATOM 7082 C C . ALA C 1 20 ? -38.879 23.468 24.453 1.00 21.59 46 ALA C C 1
ATOM 7083 O O . ALA C 1 20 ? -38.529 23.746 25.613 1.00 21.64 46 ALA C O 1
ATOM 7085 N N . PRO C 1 21 ? -40.154 23.135 24.123 1.00 21.58 47 PRO C N 1
ATOM 7086 C CA . PRO C 1 21 ? -41.201 23.075 25.162 1.00 21.93 47 PRO C CA 1
ATOM 7087 C C . PRO C 1 21 ? -40.903 22.080 26.277 1.00 21.86 47 PRO C C 1
ATOM 7088 O O . PRO C 1 21 ? -41.119 22.400 27.450 1.00 22.74 47 PRO C O 1
ATOM 7092 N N . GLN C 1 22 ? -40.424 20.891 25.920 1.00 21.55 48 GLN C N 1
ATOM 7093 C CA . GLN C 1 22 ? -40.147 19.829 26.900 1.00 21.80 48 GLN C CA 1
ATOM 7094 C C . GLN C 1 22 ? -38.843 20.035 27.709 1.00 20.99 48 GLN C C 1
ATOM 7095 O O . GLN C 1 22 ? -38.769 19.669 28.890 1.00 21.09 48 GLN C O 1
ATOM 7101 N N . HIS C 1 23 ? -37.830 20.627 27.074 1.00 20.03 49 HIS C N 1
ATOM 7102 C CA . HIS C 1 23 ? -36.513 20.763 27.686 1.00 18.99 49 HIS C CA 1
ATOM 7103 C C . HIS C 1 23 ? -36.061 22.217 27.627 1.00 18.60 49 HIS C C 1
ATOM 7104 O O . HIS C 1 23 ? -35.065 22.541 26.971 1.00 18.50 49 HIS C O 1
ATOM 7111 N N . PRO C 1 24 ? -36.802 23.112 28.305 1.00 18.21 50 PRO C N 1
ATOM 7112 C CA . PRO C 1 24 ? -36.520 24.527 28.144 1.00 17.74 50 PRO C CA 1
ATOM 7113 C C . PRO C 1 24 ? -35.129 24.955 28.654 1.00 17.56 50 PRO C C 1
ATOM 7114 O O . PRO C 1 24 ? -34.499 25.810 28.025 1.00 16.53 50 PRO C O 1
ATOM 7118 N N . ASP C 1 25 ? -34.653 24.372 29.761 1.00 16.89 51 ASP C N 1
ATOM 7119 C CA . ASP C 1 25 ? -33.375 24.837 30.344 1.00 17.45 51 ASP C CA 1
ATOM 7120 C C . ASP C 1 25 ? -32.188 24.487 29.442 1.00 17.06 51 ASP C C 1
ATOM 7121 O O . ASP C 1 25 ? -31.303 25.317 29.194 1.00 17.61 51 ASP C O 1
ATOM 7126 N N . GLN C 1 26 ? -32.180 23.249 28.973 1.00 16.82 52 GLN C N 1
ATOM 7127 C CA . GLN C 1 26 ? -31.154 22.772 28.053 1.00 16.24 52 GLN C CA 1
ATOM 7128 C C . GLN C 1 26 ? -31.262 23.513 26.732 1.00 16.52 52 GLN C C 1
ATOM 7129 O O . GLN C 1 26 ? -30.252 23.929 26.168 1.00 16.04 52 GLN C O 1
ATOM 7135 N N . TYR C 1 27 ? -32.490 23.702 26.248 1.00 16.51 53 TYR C N 1
ATOM 7136 C CA . TYR C 1 27 ? -32.682 24.366 24.960 1.00 16.59 53 TYR C CA 1
ATOM 7137 C C . TYR C 1 27 ? -32.155 25.802 24.982 1.00 17.16 53 TYR C C 1
ATOM 7138 O O . TYR C 1 27 ? -31.386 26.205 24.100 1.00 17.59 53 TYR C O 1
ATOM 7147 N N . LEU C 1 28 ? -32.562 26.577 25.987 1.00 17.25 54 LEU C N 1
ATOM 7148 C CA . LEU C 1 28 ? -32.182 27.988 26.045 1.00 17.36 54 LEU C CA 1
ATOM 7149 C C . LEU C 1 28 ? -30.676 28.180 26.218 1.00 16.95 54 LEU C C 1
ATOM 7150 O O . LEU C 1 28 ? -30.099 29.112 25.640 1.00 17.01 54 LEU C O 1
ATOM 7155 N N . SER C 1 29 ? -30.044 27.322 27.021 1.00 16.42 55 SER C N 1
ATOM 7156 C CA . SER C 1 29 ? -28.591 27.428 27.231 1.00 15.89 55 SER C CA 1
ATOM 7157 C C . SER C 1 29 ? -27.826 26.935 25.991 1.00 15.79 55 SER C C 1
ATOM 7158 O O . SER C 1 29 ? -26.830 27.535 25.592 1.00 15.95 55 SER C O 1
ATOM 7161 N N . TRP C 1 30 ? -28.330 25.872 25.366 1.00 15.46 56 TRP C N 1
ATOM 7162 C CA . TRP C 1 30 ? -27.809 25.396 24.068 1.00 16.03 56 TRP C CA 1
ATOM 7163 C C . TRP C 1 30 ? -27.862 26.526 23.038 1.00 16.09 56 TRP C C 1
ATOM 7164 O O . TRP C 1 30 ? -26.895 26.786 22.317 1.00 15.37 56 TRP C O 1
ATOM 7175 N N . LYS C 1 31 ? -28.996 27.216 22.986 1.00 17.02 57 LYS C N 1
ATOM 7176 C CA . LYS C 1 31 ? -29.197 28.284 22.020 1.00 17.21 57 LYS C CA 1
ATOM 7177 C C . LYS C 1 31 ? -28.240 29.465 22.251 1.00 16.91 57 LYS C C 1
ATOM 7178 O O . LYS C 1 31 ? -27.827 30.120 21.300 1.00 16.04 57 LYS C O 1
ATOM 7184 N N . ALA C 1 32 ? -27.869 29.699 23.514 1.00 16.60 58 ALA C N 1
ATOM 7185 C CA . ALA C 1 32 ? -27.043 30.841 23.911 1.00 16.90 58 ALA C CA 1
ATOM 7186 C C . ALA C 1 32 ? -25.572 30.799 23.443 1.00 16.24 58 ALA C C 1
ATOM 7187 O O . ALA C 1 32 ? -24.862 31.783 23.614 1.00 16.37 58 ALA C O 1
ATOM 7189 N N . THR C 1 33 ? -25.113 29.689 22.847 1.00 16.64 59 THR C N 1
ATOM 7190 C CA . THR C 1 33 ? -23.757 29.700 22.239 1.00 16.38 59 THR C CA 1
ATOM 7191 C C . THR C 1 33 ? -23.683 30.685 21.055 1.00 17.03 59 THR C C 1
ATOM 7192 O O . THR C 1 33 ? -22.591 31.033 20.580 1.00 16.66 59 THR C O 1
ATOM 7196 N N . SER C 1 34 ? -24.850 31.141 20.593 1.00 17.86 60 SER C N 1
ATOM 7197 C CA . SER C 1 34 ? -24.919 32.245 19.623 1.00 18.87 60 SER C CA 1
ATOM 7198 C C . SER C 1 34 ? -24.329 33.565 20.162 1.00 19.81 60 SER C C 1
ATOM 7199 O O . SER C 1 34 ? -24.029 34.485 19.390 1.00 19.86 60 SER C O 1
ATOM 7202 N N . GLU C 1 35 ? -24.167 33.655 21.487 1.00 19.98 61 GLU C N 1
ATOM 7203 C CA . GLU C 1 35 ? -23.488 34.787 22.118 1.00 21.25 61 GLU C CA 1
ATOM 7204 C C . GLU C 1 35 ? -21.975 34.727 21.912 1.00 20.08 61 GLU C C 1
ATOM 7205 O O . GLU C 1 35 ? -21.287 35.742 22.050 1.00 19.95 61 GLU C O 1
ATOM 7211 N N . GLN C 1 36 ? -21.474 33.533 21.591 1.00 18.77 62 GLN C N 1
ATOM 7212 C CA . GLN C 1 36 ? -20.044 33.288 21.408 1.00 18.48 62 GLN C CA 1
ATOM 7213 C C . GLN C 1 36 ? -19.726 33.461 19.924 1.00 18.15 62 GLN C C 1
ATOM 7214 O O . GLN C 1 36 ? -19.463 32.497 19.191 1.00 17.11 62 GLN C O 1
ATOM 7220 N N . SER C 1 37 ? -19.752 34.720 19.501 1.00 18.37 63 SER C N 1
ATOM 7221 C CA . SER C 1 37 ? -19.855 35.067 18.094 1.00 18.71 63 SER C CA 1
ATOM 7222 C C . SER C 1 37 ? -18.577 35.626 17.479 1.00 19.14 63 SER C C 1
ATOM 7223 O O . SER C 1 37 ? -18.507 35.780 16.250 1.00 19.21 63 SER C O 1
ATOM 7226 N N . GLU C 1 38 ? -17.573 35.942 18.306 1.00 19.63 64 GLU C N 1
ATOM 7227 C CA . GLU C 1 38 ? -16.338 36.516 17.758 1.00 19.92 64 GLU C CA 1
ATOM 7228 C C . GLU C 1 38 ? -15.608 35.469 16.933 1.00 19.50 64 GLU C C 1
ATOM 7229 O O . GLU C 1 38 ? -15.338 34.357 17.418 1.00 18.54 64 GLU C O 1
ATOM 7235 N N . ARG C 1 39 ? -15.308 35.826 15.683 1.00 19.10 65 ARG C N 1
ATOM 7236 C CA . ARG C 1 39 ? -14.597 34.925 14.776 1.00 18.69 65 ARG C CA 1
ATOM 7237 C C . ARG C 1 39 ? -13.189 35.457 14.555 1.00 18.59 65 ARG C C 1
ATOM 7238 O O . ARG C 1 39 ? -12.972 36.394 13.767 1.00 18.56 65 ARG C O 1
ATOM 7246 N N . VAL C 1 40 ? -12.241 34.862 15.268 1.00 17.59 66 VAL C N 1
ATOM 7247 C CA . VAL C 1 40 ? -10.873 35.347 15.283 1.00 16.76 66 VAL C CA 1
ATOM 7248 C C . VAL C 1 40 ? -10.065 34.729 14.130 1.00 16.01 66 VAL C C 1
ATOM 7249 O O . VAL C 1 40 ? -10.011 33.510 13.966 1.00 15.47 66 VAL C O 1
ATOM 7253 N N . ASP C 1 41 ? -9.437 35.586 13.338 1.00 15.17 67 ASP C N 1
ATOM 7254 C CA . ASP C 1 41 ? -8.664 35.127 12.187 1.00 14.61 67 ASP C CA 1
ATOM 7255 C C . ASP C 1 41 ? -7.288 34.598 12.640 1.00 14.08 67 ASP C C 1
ATOM 7256 O O . ASP C 1 41 ? -6.409 35.365 13.067 1.00 14.10 67 ASP C O 1
ATOM 7261 N N . ALA C 1 42 ? -7.097 33.285 12.544 1.00 12.81 68 ALA C N 1
ATOM 7262 C CA . ALA C 1 42 ? -5.850 32.670 13.015 1.00 12.85 68 ALA C CA 1
ATOM 7263 C C . ALA C 1 42 ? -4.679 32.895 12.053 1.00 11.81 68 ALA C C 1
ATOM 7264 O O . ALA C 1 42 ? -3.533 32.991 12.483 1.00 11.84 68 ALA C O 1
ATOM 7266 N N . LEU C 1 43 ? -4.967 32.974 10.756 1.00 11.35 69 LEU C N 1
ATOM 7267 C CA . LEU C 1 43 ? -3.914 33.312 9.780 1.00 11.97 69 LEU C CA 1
ATOM 7268 C C . LEU C 1 43 ? -3.374 34.732 10.001 1.00 12.31 69 LEU C C 1
ATOM 7269 O O . LEU C 1 43 ? -2.176 34.958 9.897 1.00 12.78 69 LEU C O 1
ATOM 7274 N N . ALA C 1 44 ? -4.264 35.676 10.300 1.00 13.50 70 ALA C N 1
ATOM 7275 C CA . ALA C 1 44 ? -3.853 37.060 10.583 1.00 13.89 70 ALA C CA 1
ATOM 7276 C C . ALA C 1 44 ? -2.914 37.089 11.790 1.00 14.36 70 ALA C C 1
ATOM 7277 O O . ALA C 1 44 ? -1.871 37.756 11.794 1.00 14.08 70 ALA C O 1
ATOM 7279 N N . GLU C 1 45 ? -3.277 36.316 12.804 1.00 14.64 71 GLU C N 1
ATOM 7280 C CA . GLU C 1 45 ? -2.486 36.205 14.029 1.00 14.96 71 GLU C CA 1
ATOM 7281 C C . GLU C 1 45 ? -1.115 35.553 13.815 1.00 14.26 71 GLU C C 1
ATOM 7282 O O . GLU C 1 45 ? -0.114 35.950 14.448 1.00 13.66 71 GLU C O 1
ATOM 7288 N N . ASP C 1 46 ? -1.083 34.562 12.922 1.00 13.31 72 ASP C N 1
ATOM 7289 C CA . ASP C 1 46 ? 0.107 33.773 12.624 1.00 12.59 72 ASP C CA 1
ATOM 7290 C C . ASP C 1 46 ? 0.244 33.526 11.122 1.00 12.45 72 ASP C C 1
ATOM 7291 O O . ASP C 1 46 ? -0.178 32.482 10.609 1.00 11.37 72 ASP C O 1
ATOM 7296 N N . PRO C 1 47 ? 0.838 34.485 10.397 1.00 12.11 73 PRO C N 1
ATOM 7297 C CA . PRO C 1 47 ? 1.038 34.313 8.945 1.00 11.98 73 PRO C CA 1
ATOM 7298 C C . PRO C 1 47 ? 1.945 33.123 8.521 1.00 11.44 73 PRO C C 1
ATOM 7299 O O . PRO C 1 47 ? 1.915 32.716 7.362 1.00 11.61 73 PRO C O 1
ATOM 7303 N N . ARG C 1 48 ? 2.748 32.578 9.441 1.00 11.30 74 ARG C N 1
ATOM 7304 C CA . ARG C 1 48 ? 3.599 31.426 9.132 1.00 10.26 74 ARG C CA 1
ATOM 7305 C C . ARG C 1 48 ? 2.763 30.241 8.668 1.00 10.48 74 ARG C C 1
ATOM 7306 O O . ARG C 1 48 ? 3.211 29.443 7.834 1.00 10.14 74 ARG C O 1
ATOM 7314 N N . LEU C 1 49 ? 1.553 30.141 9.220 1.00 10.22 75 LEU C N 1
ATOM 7315 C CA . LEU C 1 49 ? 0.617 29.074 8.859 1.00 10.69 75 LEU C CA 1
ATOM 7316 C C . LEU C 1 49 ? 0.344 29.014 7.354 1.00 11.13 75 LEU C C 1
ATOM 7317 O O . LEU C 1 49 ? 0.207 27.934 6.797 1.00 11.95 75 LEU C O 1
ATOM 7322 N N . VAL C 1 50 ? 0.280 30.175 6.705 1.00 11.32 76 VAL C N 1
ATOM 7323 C CA . VAL C 1 50 ? 0.039 30.247 5.253 1.00 11.08 76 VAL C CA 1
ATOM 7324 C C . VAL C 1 50 ? 1.134 29.505 4.494 1.00 11.05 76 VAL C C 1
ATOM 7325 O O . VAL C 1 50 ? 0.866 28.778 3.513 1.00 11.72 76 VAL C O 1
ATOM 7329 N N . ILE C 1 51 ? 2.371 29.670 4.957 1.00 11.07 77 ILE C N 1
ATOM 7330 C CA . ILE C 1 51 ? 3.504 28.982 4.341 1.00 10.72 77 ILE C CA 1
ATOM 7331 C C . ILE C 1 51 ? 3.456 27.473 4.595 1.00 11.12 77 ILE C C 1
ATOM 7332 O O . ILE C 1 51 ? 3.569 26.654 3.658 1.00 11.17 77 ILE C O 1
ATOM 7337 N N . LEU C 1 52 ? 3.304 27.092 5.862 1.00 10.62 78 LEU C N 1
ATOM 7338 C CA . LEU C 1 52 ? 3.264 25.667 6.202 1.00 11.52 78 LEU C CA 1
ATOM 7339 C C . LEU C 1 52 ? 2.128 24.924 5.462 1.00 10.84 78 LEU C C 1
ATOM 7340 O O . LEU C 1 52 ? 2.284 23.765 5.089 1.00 10.39 78 LEU C O 1
ATOM 7345 N N . TRP C 1 53 ? 1.018 25.614 5.213 1.00 11.30 79 TRP C N 1
ATOM 7346 C CA . TRP C 1 53 ? -0.147 25.000 4.575 1.00 10.89 79 TRP C CA 1
ATOM 7347 C C . TRP C 1 53 ? -0.302 25.382 3.082 1.00 10.83 79 TRP C C 1
ATOM 7348 O O . TRP C 1 53 ? -1.368 25.185 2.494 1.00 10.46 79 TRP C O 1
ATOM 7359 N N . ALA C 1 54 ? 0.769 25.901 2.489 1.00 11.16 80 ALA C N 1
ATOM 7360 C CA . ALA C 1 54 ? 0.764 26.329 1.070 1.00 11.41 80 ALA C CA 1
ATOM 7361 C C . ALA C 1 54 ? 0.312 25.146 0.193 1.00 11.65 80 ALA C C 1
ATOM 7362 O O . ALA C 1 54 ? 0.843 24.040 0.334 1.00 11.04 80 ALA C O 1
ATOM 7364 N N . GLY C 1 55 ? -0.657 25.393 -0.690 1.00 12.27 81 GLY C N 1
ATOM 7365 C CA . GLY C 1 55 ? -1.264 24.328 -1.519 1.00 13.30 81 GLY C CA 1
ATOM 7366 C C . GLY C 1 55 ? -2.508 23.680 -0.898 1.00 14.21 81 GLY C C 1
ATOM 7367 O O . GLY C 1 55 ? -3.174 22.854 -1.546 1.00 14.25 81 GLY C O 1
ATOM 7368 N N . TYR C 1 56 ? -2.822 24.049 0.349 1.00 14.22 82 TYR C N 1
ATOM 7369 C CA . TYR C 1 56 ? -3.945 23.462 1.079 1.00 14.75 82 TYR C CA 1
ATOM 7370 C C . TYR C 1 56 ? -4.960 24.545 1.446 1.00 14.40 82 TYR C C 1
ATOM 7371 O O . TYR C 1 56 ? -4.584 25.702 1.642 1.00 14.18 82 TYR C O 1
ATOM 7380 N N . PRO C 1 57 ? -6.261 24.191 1.512 1.00 13.77 83 PRO C N 1
ATOM 7381 C CA . PRO C 1 57 ? -7.239 25.261 1.785 1.00 13.25 83 PRO C CA 1
ATOM 7382 C C . PRO C 1 57 ? -7.063 26.047 3.081 1.00 12.47 83 PRO C C 1
ATOM 7383 O O . PRO C 1 57 ? -7.539 27.168 3.153 1.00 12.83 83 PRO C O 1
ATOM 7387 N N . PHE C 1 58 ? -6.398 25.474 4.085 1.00 12.74 84 PHE C N 1
ATOM 7388 C CA . PHE C 1 58 ? -6.148 26.193 5.340 1.00 13.22 84 PHE C CA 1
ATOM 7389 C C . PHE C 1 58 ? -5.290 27.437 5.111 1.00 12.81 84 PHE C C 1
ATOM 7390 O O . PHE C 1 58 ? -5.313 28.364 5.925 1.00 13.59 84 PHE C O 1
ATOM 7398 N N . SER C 1 59 ? -4.537 27.451 4.010 1.00 13.17 85 SER C N 1
ATOM 7399 C CA . SER C 1 59 ? -3.716 28.618 3.659 1.00 12.83 85 SER C CA 1
ATOM 7400 C C . SER C 1 59 ? -4.563 29.799 3.185 1.00 13.34 85 SER C C 1
ATOM 7401 O O . SER C 1 59 ? -4.061 30.929 3.144 1.00 14.24 85 SER C O 1
ATOM 7404 N N . ARG C 1 60 ? -5.817 29.524 2.811 1.00 13.21 86 ARG C N 1
ATOM 7405 C CA . ARG C 1 60 ? -6.778 30.571 2.396 1.00 14.18 86 ARG C CA 1
ATOM 7406 C C . ARG C 1 60 ? -7.533 31.217 3.549 1.00 13.89 86 ARG C C 1
ATOM 7407 O O . ARG C 1 60 ? -7.766 32.429 3.540 1.00 13.98 86 ARG C O 1
ATOM 7415 N N . ASP C 1 61 ? -7.987 30.402 4.506 1.00 14.12 87 ASP C N 1
ATOM 7416 C CA . ASP C 1 61 ? -8.903 30.861 5.529 1.00 14.03 87 ASP C CA 1
ATOM 7417 C C . ASP C 1 61 ? -8.837 29.859 6.674 1.00 14.10 87 ASP C C 1
ATOM 7418 O O . ASP C 1 61 ? -8.961 28.644 6.468 1.00 12.63 87 ASP C O 1
ATOM 7423 N N . TYR C 1 62 ? -8.578 30.390 7.863 1.00 13.24 88 TYR C N 1
ATOM 7424 C CA . TYR C 1 62 ? -8.531 29.596 9.080 1.00 12.95 88 TYR C CA 1
ATOM 7425 C C . TYR C 1 62 ? -8.775 30.521 10.244 1.00 12.74 88 TYR C C 1
ATOM 7426 O O . TYR C 1 62 ? -7.978 31.428 10.511 1.00 12.01 88 TYR C O 1
ATOM 7435 N N . ASN C 1 63 ? -9.899 30.279 10.909 1.00 12.43 89 ASN C N 1
ATOM 7436 C CA . ASN C 1 63 ? -10.301 31.012 12.098 1.00 12.41 89 ASN C CA 1
ATOM 7437 C C . ASN C 1 63 ? -10.273 30.098 13.322 1.00 12.04 89 ASN C C 1
ATOM 7438 O O . ASN C 1 63 ? -10.358 28.861 13.206 1.00 11.74 89 ASN C O 1
ATOM 7443 N N . LYS C 1 64 ? -10.154 30.723 14.486 1.00 12.50 90 LYS C N 1
ATOM 7444 C CA . LYS C 1 64 ? -10.334 30.024 15.761 1.00 13.05 90 LYS C CA 1
ATOM 7445 C C . LYS C 1 64 ? -11.820 29.681 15.893 1.00 13.06 90 LYS C C 1
ATOM 7446 O O . LYS C 1 64 ? -12.660 30.364 15.281 1.00 13.62 90 LYS C O 1
ATOM 7452 N N . PRO C 1 65 ? -12.150 28.608 16.632 1.00 13.52 91 PRO C N 1
ATOM 7453 C CA . PRO C 1 65 ? -13.556 28.199 16.760 1.00 13.35 91 PRO C CA 1
ATOM 7454 C C . PRO C 1 65 ? -14.377 29.236 17.530 1.00 13.77 91 PRO C C 1
ATOM 7455 O O . PRO C 1 65 ? -13.811 30.039 18.299 1.00 13.17 91 PRO C O 1
ATOM 7459 N N . ARG C 1 66 ? -15.689 29.245 17.286 1.00 13.37 92 ARG C N 1
ATOM 7460 C CA . ARG C 1 66 ? -16.614 30.036 18.093 1.00 13.46 92 ARG C CA 1
ATOM 7461 C C . ARG C 1 66 ? -17.801 29.145 18.469 1.00 13.46 92 ARG C C 1
ATOM 7462 O O . ARG C 1 66 ? -17.692 27.920 18.358 1.00 12.76 92 ARG C O 1
ATOM 7470 N N . GLY C 1 67 ? -18.915 29.724 18.918 1.00 13.50 93 GLY C N 1
ATOM 7471 C CA . GLY C 1 67 ? -20.010 28.896 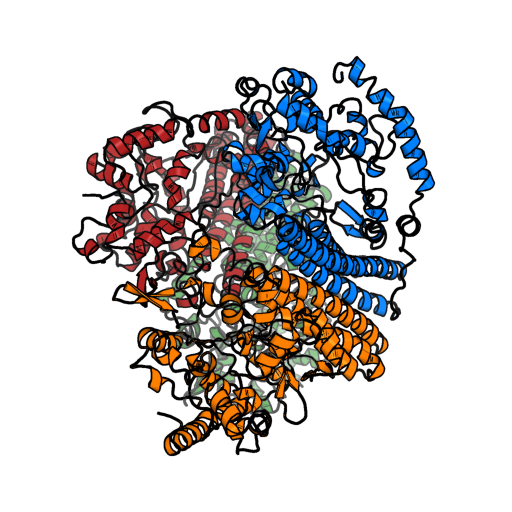19.445 1.00 13.75 93 GLY C CA 1
ATOM 7472 C C . GLY C 1 67 ? -20.507 27.839 18.474 1.00 12.83 93 GLY C C 1
ATOM 7473 O O . GLY C 1 67 ? -20.506 28.051 17.242 1.00 13.58 93 GLY C O 1
ATOM 7474 N N . HIS C 1 68 ? -20.960 26.715 19.023 1.00 12.86 94 HIS C N 1
ATOM 7475 C CA . HIS C 1 68 ? -21.595 25.646 18.247 1.00 12.90 94 HIS C CA 1
ATOM 7476 C C . HIS C 1 68 ? -22.679 26.179 17.334 1.00 12.97 94 HIS C C 1
ATOM 7477 O O . HIS C 1 68 ? -22.873 25.649 16.239 1.00 13.44 94 HIS C O 1
ATOM 7484 N N . ALA C 1 69 ? -23.382 27.215 17.797 1.00 13.11 95 ALA C N 1
ATOM 7485 C CA . ALA C 1 69 ? -24.456 27.841 17.011 1.00 13.83 95 ALA C CA 1
ATOM 7486 C C . ALA C 1 69 ? -23.987 28.269 15.613 1.00 14.68 95 ALA C C 1
ATOM 7487 O O . ALA C 1 69 ? -24.797 28.351 14.676 1.00 15.25 95 ALA C O 1
ATOM 7489 N N . PHE C 1 70 ? -22.696 28.529 15.470 1.00 14.06 96 PHE C N 1
ATOM 7490 C CA . PHE C 1 70 ? -22.161 29.055 14.213 1.00 14.32 96 PHE C CA 1
ATOM 7491 C C . PHE C 1 70 ? -21.558 28.004 13.292 1.00 13.83 96 PHE C C 1
ATOM 7492 O O . PHE C 1 70 ? -21.072 28.356 12.219 1.00 14.38 96 PHE C O 1
ATOM 7500 N N . ALA C 1 71 ? -21.575 26.733 13.705 1.00 13.73 97 ALA C N 1
ATOM 7501 C CA . ALA C 1 71 ? -20.946 25.660 12.927 1.00 12.67 97 ALA C CA 1
ATOM 7502 C C . ALA C 1 71 ? -21.412 25.666 11.469 1.00 13.32 97 ALA C C 1
ATOM 7503 O O . ALA C 1 71 ? -20.585 25.647 10.547 1.00 11.71 97 ALA C O 1
ATOM 7505 N N . VAL C 1 72 ? -22.730 25.692 11.271 1.00 13.55 98 VAL C N 1
ATOM 7506 C CA . VAL C 1 72 ? -23.293 25.649 9.914 1.00 14.50 98 VAL C CA 1
ATOM 7507 C C . VAL C 1 72 ? -22.908 26.893 9.135 1.00 15.28 98 VAL C C 1
ATOM 7508 O O . VAL C 1 72 ? -22.456 26.779 7.982 1.00 16.42 98 VAL C O 1
ATOM 7512 N N . THR C 1 73 ? -23.047 28.074 9.741 1.00 15.92 99 THR C N 1
ATOM 7513 C CA . THR C 1 73 ? -22.639 29.265 9.007 1.00 16.48 99 THR C CA 1
ATOM 7514 C C . THR C 1 73 ? -21.144 29.281 8.719 1.00 15.87 99 THR C C 1
ATOM 7515 O O . THR C 1 73 ? -20.751 29.726 7.655 1.00 15.53 99 THR C O 1
ATOM 7519 N N . ASP C 1 74 ? -20.317 28.800 9.644 1.00 14.87 100 ASP C N 1
ATOM 7520 C CA . ASP C 1 74 ? -18.871 28.876 9.423 1.00 14.08 100 ASP C CA 1
ATOM 7521 C C . ASP C 1 74 ? -18.395 27.921 8.303 1.00 13.87 100 ASP C C 1
ATOM 7522 O O . ASP C 1 74 ? -17.536 28.297 7.468 1.00 13.66 100 ASP C O 1
ATOM 7527 N N . VAL C 1 75 ? -18.968 26.722 8.250 1.00 13.64 101 VAL C N 1
ATOM 7528 C CA . VAL C 1 75 ? -18.644 25.789 7.154 1.00 13.78 101 VAL C CA 1
ATOM 7529 C C . VAL C 1 75 ? -19.150 26.341 5.811 1.00 13.91 101 VAL C C 1
ATOM 7530 O O . VAL C 1 75 ? -18.493 26.151 4.786 1.00 14.11 101 VAL C O 1
ATOM 7534 N N . ARG C 1 76 ? -20.292 27.036 5.835 1.00 14.53 102 ARG C N 1
ATOM 7535 C CA . ARG C 1 76 ? -20.815 27.726 4.629 1.00 15.16 102 ARG C CA 1
ATOM 7536 C C . ARG C 1 76 ? -19.920 28.891 4.210 1.00 15.15 102 ARG C C 1
ATOM 7537 O O . ARG C 1 76 ? -19.672 29.093 3.021 1.00 15.11 102 ARG C O 1
ATOM 7545 N N . GLU C 1 77 ? -19.449 29.662 5.188 1.00 15.55 103 GLU C N 1
ATOM 7546 C CA . GLU C 1 77 ? -18.766 30.925 4.920 1.00 16.14 103 GLU C CA 1
ATOM 7547 C C . GLU C 1 77 ? -17.251 30.845 4.706 1.00 15.67 103 GLU C C 1
ATOM 7548 O O . GLU C 1 77 ? -16.653 31.763 4.133 1.00 15.59 103 GLU C O 1
ATOM 7554 N N . THR C 1 78 ? -16.627 29.757 5.148 1.00 15.01 104 THR C N 1
ATOM 7555 C CA . THR C 1 78 ? -15.179 29.648 5.023 1.00 14.47 104 THR C CA 1
ATOM 7556 C C . THR C 1 78 ? -14.755 29.644 3.546 1.00 14.21 104 THR C C 1
ATOM 7557 O O . THR C 1 78 ? -15.440 29.047 2.712 1.00 14.52 104 THR C O 1
ATOM 7561 N N . LEU C 1 79 ? -13.644 30.309 3.218 1.00 13.52 105 LEU C N 1
ATOM 7562 C CA . LEU C 1 79 ? -13.107 30.202 1.847 1.00 13.48 105 LEU C CA 1
ATOM 7563 C C . LEU C 1 79 ? -12.772 28.759 1.479 1.00 13.51 105 LEU C C 1
ATOM 7564 O O . LEU C 1 79 ? -12.775 28.400 0.302 1.00 13.56 105 LEU C O 1
ATOM 7569 N N . ARG C 1 80 ? -12.497 27.924 2.485 1.00 13.15 106 ARG C N 1
ATOM 7570 C CA . ARG C 1 80 ? -12.111 26.531 2.240 1.00 13.39 106 ARG C CA 1
ATOM 7571 C C . ARG C 1 80 ? -13.114 25.718 1.397 1.00 14.00 106 ARG C C 1
ATOM 7572 O O . ARG C 1 80 ? -12.720 24.823 0.636 1.00 14.35 106 ARG C O 1
ATOM 7580 N N . THR C 1 81 ? -14.399 26.016 1.554 1.00 14.06 107 THR C N 1
ATOM 7581 C CA . THR C 1 81 ? -15.451 25.313 0.806 1.00 14.87 107 THR C CA 1
ATOM 7582 C C . THR C 1 81 ? -15.746 25.956 -0.561 1.00 15.91 107 THR C C 1
ATOM 7583 O O . THR C 1 81 ? -16.547 25.419 -1.346 1.00 16.78 107 THR C O 1
ATOM 7587 N N . GLY C 1 82 ? -15.108 27.097 -0.835 1.00 17.16 108 GLY C N 1
ATOM 7588 C CA . GLY C 1 82 ? -15.212 27.761 -2.140 1.00 17.83 108 GLY C CA 1
ATOM 7589 C C . GLY C 1 82 ? -16.610 28.241 -2.504 1.00 18.87 108 GLY C C 1
ATOM 7590 O O . GLY C 1 82 ? -17.443 28.524 -1.633 1.00 18.24 108 GLY C O 1
ATOM 7591 N N . ALA C 1 83 ? -16.868 28.322 -3.804 1.00 19.88 109 ALA C N 1
ATOM 7592 C CA . ALA C 1 83 ? -18.087 28.926 -4.307 1.00 20.92 109 ALA C CA 1
ATOM 7593 C C . ALA C 1 83 ? -18.805 28.021 -5.330 1.00 21.98 109 ALA C C 1
ATOM 7594 O O . ALA C 1 83 ? -18.987 28.433 -6.483 1.00 21.72 109 ALA C O 1
ATOM 7596 N N . PRO C 1 84 ? -19.221 26.796 -4.911 1.00 23.19 110 PRO C N 1
ATOM 7597 C CA . PRO C 1 84 ? -19.842 25.892 -5.875 1.00 24.37 110 PRO C CA 1
ATOM 7598 C C . PRO C 1 84 ? -21.178 26.417 -6.396 1.00 25.86 110 PRO C C 1
ATOM 7599 O O . PRO C 1 84 ? -21.974 26.985 -5.632 1.00 25.84 110 PRO C O 1
ATOM 7603 N N . LYS C 1 85 ? -21.401 26.203 -7.692 1.00 27.35 111 LYS C N 1
ATOM 7604 C CA . LYS C 1 85 ? -22.556 26.751 -8.417 1.00 28.67 111 LYS C CA 1
ATOM 7605 C C . LYS C 1 85 ? -23.697 25.744 -8.492 1.00 28.32 111 LYS C C 1
ATOM 7606 O O . LYS C 1 85 ? -24.849 26.118 -8.742 1.00 28.89 111 LYS C O 1
ATOM 7612 N N . ASN C 1 86 ? -23.359 24.466 -8.328 1.00 27.71 112 ASN C N 1
ATOM 7613 C CA . ASN C 1 86 ? -24.320 23.372 -8.358 1.00 27.29 112 ASN C CA 1
ATOM 7614 C C . ASN C 1 86 ? -23.854 22.220 -7.474 1.00 27.04 112 ASN C C 1
ATOM 7615 O O . ASN C 1 86 ? -22.762 22.285 -6.887 1.00 27.11 112 ASN C O 1
ATOM 7620 N N . ALA C 1 87 ? -24.661 21.160 -7.412 1.00 26.28 113 ALA C N 1
ATOM 7621 C CA . ALA C 1 87 ? -24.427 20.031 -6.504 1.00 25.75 113 ALA C CA 1
ATOM 7622 C C . ALA C 1 87 ? -23.172 19.216 -6.820 1.00 25.37 113 ALA C C 1
ATOM 7623 O O . ALA C 1 87 ? -22.736 18.391 -6.008 1.00 24.92 113 ALA C O 1
ATOM 7625 N N . GLU C 1 88 ? -22.598 19.434 -8.000 1.00 25.21 114 GLU C N 1
ATOM 7626 C CA . GLU C 1 88 ? -21.424 18.674 -8.420 1.00 25.51 114 GLU C CA 1
ATOM 7627 C C . GLU C 1 88 ? -20.155 19.511 -8.410 1.00 24.83 114 GLU C C 1
ATOM 7628 O O . GLU C 1 88 ? -19.084 19.031 -8.787 1.00 24.42 114 GLU C O 1
ATOM 7634 N N . ASP C 1 89 ? -20.292 20.752 -7.959 1.00 24.14 115 ASP C N 1
ATOM 7635 C CA . ASP C 1 89 ? -19.219 21.735 -7.990 1.00 23.95 115 ASP C CA 1
ATOM 7636 C C . ASP C 1 89 ? -18.528 21.873 -6.623 1.00 23.47 115 ASP C C 1
ATOM 7637 O O . ASP C 1 89 ? -18.982 21.300 -5.617 1.00 22.69 115 ASP C O 1
ATOM 7642 N N . GLY C 1 90 ? -17.431 22.633 -6.607 1.00 23.01 116 GLY C N 1
ATOM 7643 C CA . GLY C 1 90 ? -16.721 22.979 -5.367 1.00 21.84 116 GLY C CA 1
ATOM 7644 C C . GLY C 1 90 ? -15.583 22.033 -5.035 1.00 21.01 116 GLY C C 1
ATOM 7645 O O . GLY C 1 90 ? -15.566 20.889 -5.492 1.00 21.27 116 GLY C O 1
ATOM 7646 N N . PRO C 1 91 ? -14.612 22.515 -4.237 1.00 20.02 117 PRO C N 1
ATOM 7647 C CA . PRO C 1 91 ? -13.406 21.758 -3.894 1.00 19.48 117 PRO C CA 1
ATOM 7648 C C . PRO C 1 91 ? -13.604 20.548 -2.966 1.00 18.96 117 PRO C C 1
ATOM 7649 O O . PRO C 1 91 ? -12.879 19.566 -3.085 1.00 19.35 117 PRO C O 1
ATOM 7653 N N . LEU C 1 92 ? -14.586 20.616 -2.075 1.00 18.23 118 LEU C N 1
ATOM 7654 C CA . LEU C 1 92 ? -14.653 19.703 -0.924 1.00 17.55 118 LEU C CA 1
ATOM 7655 C C . LEU C 1 92 ? -15.856 18.724 -0.954 1.00 17.24 118 LEU C C 1
ATOM 7656 O O . LEU C 1 92 ? -16.860 19.010 -1.611 1.00 17.48 118 LEU C O 1
ATOM 7661 N N . PRO C 1 93 ? -15.733 17.552 -0.278 1.00 17.08 119 PRO C N 1
ATOM 7662 C CA . PRO C 1 93 ? -16.782 16.521 -0.340 1.00 16.48 119 PRO C CA 1
ATOM 7663 C C . PRO C 1 93 ? -17.858 16.681 0.744 1.00 16.00 119 PRO C C 1
ATOM 7664 O O . PRO C 1 93 ? -17.735 17.537 1.629 1.00 15.84 119 PRO C O 1
ATOM 7668 N N . MET C 1 94 ? -18.904 15.859 0.666 1.00 15.39 120 MET C N 1
ATOM 7669 C CA . MET C 1 94 ? -19.968 15.843 1.676 1.00 15.03 120 MET C CA 1
ATOM 7670 C C . MET C 1 94 ? -19.444 15.755 3.115 1.00 14.76 120 MET C C 1
ATOM 7671 O O . MET C 1 94 ? -20.043 16.315 4.042 1.00 14.59 120 MET C O 1
ATOM 7676 N N . ALA C 1 95 ? -18.331 15.057 3.288 1.00 14.56 121 ALA C N 1
ATOM 7677 C CA . ALA C 1 95 ? -17.789 14.792 4.624 1.00 14.61 121 ALA C CA 1
ATOM 7678 C C . ALA C 1 95 ? -17.550 16.077 5.436 1.00 14.22 121 ALA C C 1
ATOM 7679 O O . ALA C 1 95 ? -17.576 16.019 6.665 1.00 13.84 121 ALA C O 1
ATOM 7681 N N . CYS C 1 96 ? -17.349 17.228 4.770 1.00 13.88 122 CYS C N 1
ATOM 7682 C CA . CYS C 1 96 ? -17.194 18.504 5.505 1.00 14.08 122 CYS C CA 1
ATOM 7683 C C . CYS C 1 96 ? -18.408 18.923 6.336 1.00 14.03 122 CYS C C 1
ATOM 7684 O O . CYS C 1 96 ? -18.284 19.724 7.252 1.00 13.95 122 CYS C O 1
ATOM 7687 N N . TRP C 1 97 ? -19.581 18.369 6.026 1.00 14.86 123 TRP C N 1
ATOM 7688 C CA . TRP C 1 97 ? -20.771 18.653 6.820 1.00 14.50 123 TRP C CA 1
ATOM 7689 C C . TRP C 1 97 ? -20.781 17.890 8.159 1.00 13.83 123 TRP C C 1
ATOM 7690 O O . TRP C 1 97 ? -21.497 18.292 9.083 1.00 14.08 123 TRP C O 1
ATOM 7701 N N . SER C 1 98 ? -19.997 16.806 8.238 1.00 13.58 124 SER C N 1
ATOM 7702 C CA . SER C 1 98 ? -20.220 15.714 9.220 1.00 13.12 124 SER C CA 1
ATOM 7703 C C . SER C 1 98 ? -20.242 16.148 10.683 1.00 13.42 124 SER C C 1
ATOM 7704 O O . SER C 1 98 ? -20.984 15.571 11.494 1.00 12.83 124 SER C O 1
ATOM 7707 N N . CYS C 1 99 ? -19.454 17.174 11.001 1.00 12.35 125 CYS C N 1
ATOM 7708 C CA . CYS C 1 99 ? -19.299 17.628 12.387 1.00 12.48 125 CYS C CA 1
ATOM 7709 C C . CYS C 1 99 ? -19.911 18.993 12.648 1.00 12.85 125 CYS C C 1
ATOM 7710 O O . CYS C 1 99 ? -19.459 19.735 13.538 1.00 12.40 125 CYS C O 1
ATOM 7713 N N . LYS C 1 100 ? -20.984 19.285 11.904 1.00 11.94 126 LYS C N 1
ATOM 7714 C CA . LYS C 1 100 ? -21.569 20.620 11.881 1.00 12.03 126 LYS C CA 1
ATOM 7715 C C . LYS C 1 100 ? -23.071 20.698 12.195 1.00 11.78 126 LYS C C 1
ATOM 7716 O O . LYS C 1 100 ? -23.544 21.755 12.613 1.00 11.69 126 LYS C O 1
ATOM 7722 N N . SER C 1 101 ? -23.805 19.602 12.003 1.00 13.01 127 SER C N 1
ATOM 7723 C CA . SER C 1 101 ? -25.297 19.631 12.043 1.00 13.64 127 SER C CA 1
ATOM 7724 C C . SER C 1 101 ? -25.959 18.250 12.298 1.00 13.03 127 SER C C 1
ATOM 7725 O O . SER C 1 101 ? -25.472 17.225 11.805 1.00 13.41 127 SER C O 1
ATOM 7728 N N . PRO C 1 102 ? -27.086 18.218 13.051 1.00 13.74 128 PRO C N 1
ATOM 7729 C CA . PRO C 1 102 ? -27.786 16.931 13.225 1.00 14.08 128 PRO C CA 1
ATOM 7730 C C . PRO C 1 102 ? -28.457 16.421 11.939 1.00 14.69 128 PRO C C 1
ATOM 7731 O O . PRO C 1 102 ? -28.822 15.240 11.870 1.00 14.42 128 PRO C O 1
ATOM 7735 N N . ASP C 1 103 ? -28.600 17.288 10.936 1.00 15.27 129 ASP C N 1
ATOM 7736 C CA . ASP C 1 103 ? -29.052 16.828 9.607 1.00 16.14 129 ASP C CA 1
ATOM 7737 C C . ASP C 1 103 ? -28.115 15.743 9.040 1.00 16.34 129 ASP C C 1
ATOM 7738 O O . ASP C 1 103 ? -28.522 14.916 8.218 1.00 16.43 129 ASP C O 1
ATOM 7743 N N . VAL C 1 104 ? -26.862 15.718 9.508 1.00 16.02 130 VAL C N 1
ATOM 7744 C CA . VAL C 1 104 ? -25.938 14.636 9.142 1.00 15.89 130 VAL C CA 1
ATOM 7745 C C . VAL C 1 104 ? -26.464 13.294 9.642 1.00 15.94 130 VAL C C 1
ATOM 7746 O O . VAL C 1 104 ? -26.492 12.316 8.885 1.00 16.38 130 VAL C O 1
ATOM 7750 N N . ALA C 1 105 ? -26.863 13.247 10.919 1.00 15.98 131 ALA C N 1
ATOM 7751 C CA . ALA C 1 105 ? -27.456 12.041 11.506 1.00 16.43 131 ALA C CA 1
ATOM 7752 C C . ALA C 1 105 ? -28.693 11.629 10.695 1.00 16.72 131 ALA C C 1
ATOM 7753 O O . ALA C 1 105 ? -28.875 10.442 10.394 1.00 17.60 131 ALA C O 1
ATOM 7755 N N . ARG C 1 106 ? -29.514 12.623 10.353 1.00 17.15 132 ARG C N 1
ATOM 7756 C CA . ARG C 1 106 ? -30.745 12.427 9.575 1.00 17.47 132 ARG C CA 1
ATOM 7757 C C . ARG C 1 106 ? -30.412 11.762 8.247 1.00 17.86 132 ARG C C 1
ATOM 7758 O O . ARG C 1 106 ? -30.973 10.713 7.916 1.00 17.62 132 ARG C O 1
ATOM 7766 N N . LEU C 1 107 ? -29.479 12.358 7.500 1.00 17.67 133 LEU C N 1
ATOM 7767 C CA . LEU C 1 107 ? -29.080 11.788 6.215 1.00 18.42 133 LEU C CA 1
ATOM 7768 C C . LEU C 1 107 ? -28.416 10.424 6.315 1.00 19.00 133 LEU C C 1
ATOM 7769 O O . LEU C 1 107 ? -28.676 9.558 5.481 1.00 19.33 133 LEU C O 1
ATOM 7774 N N . ILE C 1 108 ? -27.567 10.214 7.324 1.00 19.69 134 ILE C N 1
ATOM 7775 C CA . ILE C 1 108 ? -26.958 8.896 7.519 1.00 19.79 134 ILE C CA 1
ATOM 7776 C C . ILE C 1 108 ? -28.031 7.829 7.746 1.00 20.89 134 ILE C C 1
ATOM 7777 O O . ILE C 1 108 ? -27.930 6.714 7.220 1.00 20.96 134 ILE C O 1
ATOM 7782 N N . GLN C 1 109 ? -29.068 8.186 8.495 1.00 21.98 135 GLN C N 1
ATOM 7783 C CA . GLN C 1 109 ? -30.224 7.304 8.668 1.00 24.00 135 GLN C CA 1
ATOM 7784 C C . GLN C 1 109 ? -30.965 7.063 7.357 1.00 24.39 135 GLN C C 1
ATOM 7785 O O . GLN C 1 109 ? -31.262 5.912 7.009 1.00 25.48 135 GLN C O 1
ATOM 7791 N N . LYS C 1 110 ? -31.266 8.156 6.656 1.00 24.61 136 LYS C N 1
ATOM 7792 C CA . LYS C 1 110 ? -32.092 8.137 5.451 1.00 25.32 136 LYS C CA 1
ATOM 7793 C C . LYS C 1 110 ? -31.417 7.394 4.301 1.00 25.74 136 LYS C C 1
ATOM 7794 O O . LYS C 1 110 ? -32.034 6.515 3.684 1.00 25.99 136 LYS C O 1
ATOM 7800 N N . ASP C 1 111 ? -30.153 7.725 4.038 1.00 25.07 137 ASP C N 1
ATOM 7801 C CA . ASP C 1 111 ? -29.463 7.232 2.846 1.00 25.07 137 ASP C CA 1
ATOM 7802 C C . ASP C 1 111 ? -28.392 6.189 3.108 1.00 24.46 137 ASP C C 1
ATOM 7803 O O . ASP C 1 111 ? -27.787 5.668 2.167 1.00 24.80 137 ASP C O 1
ATOM 7808 N N . GLY C 1 112 ? -28.154 5.883 4.380 1.00 23.32 138 GLY C N 1
ATOM 7809 C CA . GLY C 1 112 ? -26.989 5.095 4.748 1.00 22.83 138 GLY C CA 1
ATOM 7810 C C . GLY C 1 112 ? -25.753 5.985 4.803 1.00 22.31 138 GLY C C 1
ATOM 7811 O O . GLY C 1 112 ? -25.704 7.050 4.186 1.00 21.38 138 GLY C O 1
ATOM 7812 N N . GLU C 1 113 ? -24.751 5.536 5.548 1.00 22.72 139 GLU C N 1
ATOM 7813 C CA . GLU C 1 113 ? -23.494 6.272 5.696 1.00 23.20 139 GLU C CA 1
ATOM 7814 C C . GLU C 1 113 ? -22.781 6.478 4.348 1.00 23.53 139 GLU C C 1
ATOM 7815 O O . GLU C 1 113 ? -22.364 7.592 4.026 1.00 23.04 139 GLU C O 1
ATOM 7821 N N . ASP C 1 114 ? -22.656 5.408 3.559 1.00 24.31 140 ASP C N 1
ATOM 7822 C CA . ASP C 1 114 ? -22.048 5.488 2.225 1.00 24.87 140 ASP C CA 1
ATOM 7823 C C . ASP C 1 114 ? -22.773 6.500 1.328 1.00 24.25 140 ASP C C 1
ATOM 7824 O O . ASP C 1 114 ? -22.135 7.309 0.647 1.00 24.46 140 ASP C O 1
ATOM 7829 N N . GLY C 1 115 ? -24.105 6.441 1.331 1.00 23.35 141 GLY C N 1
ATOM 7830 C CA . GLY C 1 115 ? -24.940 7.389 0.598 1.00 22.41 141 GLY C CA 1
ATOM 7831 C C . GLY C 1 115 ? -24.775 8.834 1.030 1.00 21.81 141 GLY C C 1
ATOM 7832 O O . GLY C 1 115 ? -24.769 9.738 0.203 1.00 22.07 141 GLY C O 1
ATOM 7833 N N . TYR C 1 116 ? -24.632 9.045 2.339 1.00 20.83 142 TYR C N 1
ATOM 7834 C CA . TYR C 1 116 ? -24.381 10.371 2.885 1.00 19.51 142 TYR C CA 1
ATOM 7835 C C . TYR C 1 116 ? -23.035 10.949 2.381 1.00 19.08 142 TYR C C 1
ATOM 7836 O O . TYR C 1 116 ? -22.975 12.101 1.954 1.00 18.99 142 TYR C O 1
ATOM 7845 N N . PHE C 1 117 ? -21.976 10.140 2.433 1.00 19.02 143 PHE C N 1
ATOM 7846 C CA . PHE C 1 117 ? -20.635 10.606 2.078 1.00 18.93 143 PHE C CA 1
ATOM 7847 C C . PHE C 1 117 ? -20.425 10.822 0.578 1.00 19.65 143 PHE C C 1
ATOM 7848 O O . PHE C 1 117 ? -19.586 11.638 0.174 1.00 18.82 143 PHE C O 1
ATOM 7856 N N . HIS C 1 118 ? -21.181 10.087 -0.244 1.00 20.50 144 HIS C N 1
ATOM 7857 C CA . HIS C 1 118 ? -21.054 10.230 -1.697 1.00 21.10 144 HIS C CA 1
ATOM 7858 C C . HIS C 1 118 ? -21.253 11.670 -2.175 1.00 20.60 144 HIS C C 1
ATOM 7859 O O . HIS C 1 118 ? -22.205 12.346 -1.789 1.00 20.54 144 HIS C O 1
ATOM 7866 N N . GLY C 1 119 ? -20.344 12.132 -3.023 1.00 20.13 145 GLY C N 1
ATOM 7867 C CA . GLY C 1 119 ? -20.514 13.424 -3.676 1.00 19.27 145 GLY C CA 1
ATOM 7868 C C . GLY C 1 119 ? -19.904 14.615 -2.962 1.00 18.85 145 GLY C C 1
ATOM 7869 O O . GLY C 1 119 ? -19.152 14.470 -1.989 1.00 18.69 145 GLY C O 1
ATOM 7870 N N . LYS C 1 120 ? -20.263 15.794 -3.453 1.00 18.22 146 LYS C N 1
ATOM 7871 C CA . LYS C 1 120 ? -19.654 17.055 -3.064 1.00 17.36 146 LYS C CA 1
ATOM 7872 C C . LYS C 1 120 ? -20.356 17.719 -1.882 1.00 17.02 146 LYS C C 1
ATOM 7873 O O . LYS C 1 120 ? -21.559 17.534 -1.680 1.00 15.70 146 LYS C O 1
ATOM 7879 N N . TRP C 1 121 ? -19.598 18.505 -1.109 1.00 15.80 147 TRP C N 1
ATOM 7880 C CA . TRP C 1 121 ? -20.183 19.341 -0.050 1.00 16.23 147 TRP C CA 1
ATOM 7881 C C . TRP C 1 121 ? -21.411 20.102 -0.576 1.00 16.28 147 TRP C C 1
ATOM 7882 O O . TRP C 1 121 ? -22.445 20.161 0.091 1.00 15.83 147 TRP C O 1
ATOM 7893 N N . ALA C 1 122 ? -21.305 20.639 -1.796 1.00 16.64 148 ALA C N 1
ATOM 7894 C CA . ALA C 1 122 ? -22.398 21.406 -2.424 1.00 17.10 148 ALA C CA 1
ATOM 7895 C C . ALA C 1 122 ? -23.736 20.657 -2.464 1.00 17.02 148 ALA C C 1
ATOM 7896 O O . ALA C 1 122 ? -24.797 21.261 -2.256 1.00 15.91 148 ALA C O 1
ATOM 7898 N N . ARG C 1 123 ? -23.673 19.349 -2.716 1.00 17.26 149 ARG C N 1
ATOM 7899 C CA . ARG C 1 123 ? -24.872 18.483 -2.746 1.00 18.74 149 ARG C CA 1
ATOM 7900 C C . ARG C 1 123 ? -25.719 18.598 -1.460 1.00 18.73 149 ARG C C 1
ATOM 7901 O O . ARG C 1 123 ? -26.952 18.587 -1.507 1.00 18.74 149 ARG C O 1
ATOM 7909 N N . GLY C 1 124 ? -25.042 18.728 -0.320 1.00 17.93 150 GLY C N 1
ATOM 7910 C CA . GLY C 1 124 ? -25.708 18.728 0.985 1.00 17.74 150 GLY C CA 1
ATOM 7911 C C . GLY C 1 124 ? -26.226 20.077 1.411 1.00 17.69 150 GLY C C 1
ATOM 7912 O O . GLY C 1 124 ? -26.930 20.188 2.416 1.00 17.86 150 GLY C O 1
ATOM 7913 N N . GLY C 1 125 ? -25.885 21.112 0.650 1.00 17.70 151 GLY C N 1
ATOM 7914 C CA . GLY C 1 125 ? -26.304 22.471 0.969 1.00 18.32 151 GLY C CA 1
ATOM 7915 C C . GLY C 1 125 ? -27.766 22.676 1.371 1.00 18.65 151 GLY C C 1
ATOM 7916 O O . GLY C 1 125 ? -28.058 23.288 2.411 1.00 18.12 151 GLY C O 1
ATOM 7917 N N . PRO C 1 126 ? -28.703 22.199 0.535 1.00 18.78 152 PRO C N 1
ATOM 7918 C CA . PRO C 1 126 ? -30.131 22.364 0.875 1.00 19.31 152 PRO C CA 1
ATOM 7919 C C . PRO C 1 126 ? -30.682 21.321 1.867 1.00 19.92 152 PRO C C 1
ATOM 7920 O O . PRO C 1 126 ? -31.896 21.306 2.131 1.00 19.84 152 PRO C O 1
ATOM 7924 N N . GLU C 1 127 ? -29.791 20.477 2.401 1.00 19.58 153 GLU C N 1
ATOM 7925 C CA . GLU C 1 127 ? -30.142 19.354 3.269 1.00 19.93 153 GLU C CA 1
ATOM 7926 C C . GLU C 1 127 ? -29.620 19.529 4.696 1.00 19.38 153 GLU C C 1
ATOM 7927 O O . GLU C 1 127 ? -30.247 19.066 5.656 1.00 19.45 153 GLU C O 1
ATOM 7933 N N . ILE C 1 128 ? -28.452 20.153 4.809 1.00 18.85 154 ILE C N 1
ATOM 7934 C CA . ILE C 1 128 ? -27.751 20.288 6.089 1.00 17.98 154 ILE C CA 1
ATOM 7935 C C . ILE C 1 128 ? -27.906 21.723 6.571 1.00 17.53 154 ILE C C 1
ATOM 7936 O O . ILE C 1 128 ? -27.103 22.605 6.247 1.00 17.03 154 ILE C O 1
ATOM 7941 N N . VAL C 1 129 ? -28.964 21.959 7.351 1.00 16.88 155 VAL C N 1
ATOM 7942 C CA . VAL C 1 129 ? -29.435 23.324 7.588 1.00 16.99 155 VAL C CA 1
ATOM 7943 C C . VAL C 1 129 ? -29.737 23.667 9.048 1.00 16.86 155 VAL C C 1
ATOM 7944 O O . VAL C 1 129 ? -29.866 24.840 9.392 1.00 17.77 155 VAL C O 1
ATOM 7948 N N . ASN C 1 130 ? -29.884 22.653 9.893 1.00 16.32 156 ASN C N 1
ATOM 7949 C CA . ASN C 1 130 ? -30.127 22.903 11.311 1.00 15.64 156 ASN C CA 1
ATOM 7950 C C . ASN C 1 130 ? -28.821 22.922 12.091 1.00 15.11 156 ASN C C 1
ATOM 7951 O O . ASN C 1 130 ? -27.927 22.118 11.820 1.00 15.04 156 ASN C O 1
ATOM 7956 N N . ASN C 1 131 ? -28.734 23.840 13.050 1.00 15.23 157 ASN C N 1
ATOM 7957 C CA . ASN C 1 131 ? -27.548 23.966 13.904 1.00 15.21 157 ASN C CA 1
ATOM 7958 C C . ASN C 1 131 ? -27.231 22.698 14.661 1.00 14.19 157 ASN C C 1
ATOM 7959 O O . ASN C 1 131 ? -28.130 21.960 15.111 1.00 13.97 157 ASN C O 1
ATOM 7964 N N . LEU C 1 132 ? -25.933 22.461 14.803 1.00 13.43 158 LEU C N 1
ATOM 7965 C CA . LEU C 1 132 ? -25.397 21.437 15.688 1.00 13.39 158 LEU C CA 1
ATOM 7966 C C . LEU C 1 132 ? -26.293 21.384 16.935 1.00 12.71 158 LEU C C 1
ATOM 7967 O O . LEU C 1 132 ? -26.498 22.404 17.607 1.00 13.17 158 LEU C O 1
ATOM 7972 N N . GLY C 1 133 ? -26.865 20.219 17.208 1.00 13.40 159 GLY C N 1
ATOM 7973 C CA . GLY C 1 133 ? -28.011 20.170 18.121 1.00 13.23 159 GLY C CA 1
ATOM 7974 C C . GLY C 1 133 ? -28.293 18.846 18.793 1.00 14.17 159 GLY C C 1
ATOM 7975 O O . GLY C 1 133 ? -27.443 17.941 18.819 1.00 13.06 159 GLY C O 1
ATOM 7976 N N . CYS C 1 134 ? -29.516 18.736 19.322 1.00 13.77 160 CYS C N 1
ATOM 7977 C CA . CYS C 1 134 ? -29.891 17.654 20.229 1.00 14.75 160 CYS C CA 1
ATOM 7978 C C . CYS C 1 134 ? -29.556 16.259 19.714 1.00 14.57 160 CYS C C 1
ATOM 7979 O O . CYS C 1 134 ? -28.973 15.454 20.436 1.00 14.70 160 CYS C O 1
ATOM 7982 N N . ALA C 1 135 ? -29.940 15.966 18.469 1.00 14.39 161 ALA C N 1
ATOM 7983 C CA . ALA C 1 135 ? -29.744 14.637 17.883 1.00 14.86 161 ALA C CA 1
ATOM 7984 C C . ALA C 1 135 ? -28.279 14.265 17.645 1.00 14.52 161 ALA C C 1
ATOM 7985 O O . ALA C 1 135 ? -27.973 13.107 17.379 1.00 14.84 161 ALA C O 1
ATOM 7987 N N . ASP C 1 136 ? -27.376 15.250 17.714 1.00 14.33 162 ASP C N 1
ATOM 7988 C CA . ASP C 1 136 ? -25.948 14.953 17.560 1.00 13.76 162 ASP C CA 1
ATOM 7989 C C . ASP C 1 136 ? -25.429 14.114 18.763 1.00 14.12 162 ASP C C 1
ATOM 7990 O O . ASP C 1 136 ? -24.593 13.228 18.583 1.00 14.58 162 ASP C O 1
ATOM 7995 N N . CYS C 1 137 ? -25.983 14.376 19.954 1.00 14.09 163 CYS C N 1
ATOM 7996 C CA . CYS C 1 137 ? -25.480 13.816 21.218 1.00 14.39 163 CYS C CA 1
ATOM 7997 C C . CYS C 1 137 ? -26.447 12.901 21.962 1.00 15.46 163 CYS C C 1
ATOM 7998 O O . CYS C 1 137 ? -26.027 12.119 22.822 1.00 15.24 163 CYS C O 1
ATOM 8001 N N . HIS C 1 138 ? -27.728 12.993 21.601 1.00 16.21 164 HIS C N 1
ATOM 8002 C CA . HIS C 1 138 ? -28.813 12.342 22.323 1.00 16.64 164 HIS C CA 1
ATOM 8003 C C . HIS C 1 138 ? -29.637 11.393 21.455 1.00 17.98 164 HIS C C 1
ATOM 8004 O O . HIS C 1 138 ? -29.969 11.713 20.308 1.00 17.67 164 HIS C O 1
ATOM 8011 N N . ASN C 1 139 ? -29.989 10.236 22.019 1.00 18.69 165 ASN C N 1
ATOM 8012 C CA . ASN C 1 139 ? -31.020 9.364 21.444 1.00 20.13 165 ASN C CA 1
ATOM 8013 C C . ASN C 1 139 ? -32.403 9.968 21.781 1.00 20.77 165 ASN C C 1
ATOM 8014 O O . ASN C 1 139 ? -33.080 9.524 22.714 1.00 20.82 165 ASN C O 1
ATOM 8019 N N . THR C 1 140 ? -32.788 11.013 21.050 1.00 21.56 166 THR C N 1
ATOM 8020 C CA . THR C 1 140 ? -33.976 11.796 21.392 1.00 22.41 166 THR C CA 1
ATOM 8021 C C . THR C 1 140 ? -35.257 10.965 21.270 1.00 23.47 166 THR C C 1
ATOM 8022 O O . THR C 1 140 ? -36.249 11.251 21.940 1.00 24.02 166 THR C O 1
ATOM 8026 N N . ALA C 1 141 ? -35.211 9.936 20.424 1.00 23.60 167 ALA C N 1
ATOM 8027 C CA . ALA C 1 141 ? -36.356 9.049 20.184 1.00 24.79 167 ALA C CA 1
ATOM 8028 C C . ALA C 1 141 ? -36.711 8.178 21.391 1.00 25.23 167 ALA C C 1
ATOM 8029 O O . ALA C 1 141 ? -37.820 7.632 21.454 1.00 25.80 167 ALA C O 1
ATOM 8031 N N . SER C 1 142 ? -35.783 8.036 22.339 1.00 25.28 168 SER C N 1
ATOM 8032 C CA . SER C 1 142 ? -36.033 7.256 23.557 1.00 25.69 168 SER C CA 1
ATOM 8033 C C . SER C 1 142 ? -37.122 7.900 24.428 1.00 25.66 168 SER C C 1
ATOM 8034 O O . SER C 1 142 ? -37.117 9.127 24.618 1.00 25.59 168 SER C O 1
ATOM 8037 N N . PRO C 1 143 ? -38.048 7.071 24.980 1.00 25.55 169 PRO C N 1
ATOM 8038 C CA . PRO C 1 143 ? -39.053 7.586 25.915 1.00 25.28 169 PRO C CA 1
ATOM 8039 C C . PRO C 1 143 ? -38.402 8.206 27.145 1.00 24.70 169 PRO C C 1
ATOM 8040 O O . PRO C 1 143 ? -38.946 9.156 27.717 1.00 24.48 169 PRO C O 1
ATOM 8044 N N . GLU C 1 144 ? -37.233 7.678 27.522 1.00 24.28 170 GLU C N 1
ATOM 8045 C CA . GLU C 1 144 ? -36.444 8.197 28.646 1.00 23.51 170 GLU C CA 1
ATOM 8046 C C . GLU C 1 144 ? -35.948 9.630 28.453 1.00 22.86 170 GLU C C 1
ATOM 8047 O O . GLU C 1 144 ? -35.846 10.380 29.424 1.00 22.03 170 GLU C O 1
ATOM 8053 N N . PHE C 1 145 ? -35.624 10.006 27.212 1.00 22.19 171 PHE C N 1
ATOM 8054 C CA . PHE C 1 145 ? -35.163 11.364 26.934 1.00 21.80 171 PHE C CA 1
ATOM 8055 C C . PHE C 1 145 ? -36.232 12.389 27.330 1.00 22.39 171 PHE C C 1
ATOM 8056 O O . PHE C 1 145 ? -35.935 13.381 27.998 1.00 22.17 171 PHE C O 1
ATOM 8064 N N . ALA C 1 146 ? -37.481 12.121 26.943 1.00 23.18 172 ALA C N 1
ATOM 8065 C CA . ALA C 1 146 ? -38.610 12.986 27.304 1.00 24.14 172 ALA C CA 1
ATOM 8066 C C . ALA C 1 146 ? -38.766 13.166 28.820 1.00 24.30 172 ALA C C 1
ATOM 8067 O O . ALA C 1 146 ? -39.152 14.240 29.289 1.00 24.91 172 ALA C O 1
ATOM 8069 N N . LYS C 1 147 ? -38.443 12.122 29.579 1.00 24.37 173 LYS C N 1
ATOM 8070 C CA . LYS C 1 147 ? -38.452 12.176 31.045 1.00 24.60 173 LYS C CA 1
ATOM 8071 C C . LYS C 1 147 ? -37.373 13.086 31.633 1.00 24.43 173 LYS C C 1
ATOM 8072 O O . LYS C 1 147 ? -37.382 13.358 32.840 1.00 24.15 173 LYS C O 1
ATOM 8078 N N . GLY C 1 148 ? -36.427 13.518 30.798 1.00 24.08 174 GLY C N 1
ATOM 8079 C CA . GLY C 1 148 ? -35.319 14.353 31.255 1.00 23.39 174 GLY C CA 1
ATOM 8080 C C . GLY C 1 148 ? -34.036 13.578 31.517 1.00 22.97 174 GLY C C 1
ATOM 8081 O O . GLY C 1 148 ? -33.132 14.075 32.188 1.00 23.27 174 GLY C O 1
ATOM 8082 N N . LYS C 1 149 ? -33.961 12.353 31.011 1.00 22.43 175 LYS C N 1
ATOM 8083 C CA . LYS C 1 149 ? -32.740 11.552 31.122 1.00 21.98 175 LYS C CA 1
ATOM 8084 C C . LYS C 1 149 ? -31.917 11.745 29.850 1.00 21.02 175 LYS C C 1
ATOM 8085 O O . LYS C 1 149 ? -32.481 11.769 28.754 1.00 21.08 175 LYS C O 1
ATOM 8091 N N . PRO C 1 150 ? -30.582 11.890 29.985 1.00 20.30 176 PRO C N 1
ATOM 8092 C CA . PRO C 1 150 ? -29.823 12.250 28.779 1.00 19.76 176 PRO C CA 1
ATOM 8093 C C . PRO C 1 150 ? -29.868 11.240 27.628 1.00 19.20 176 PRO C C 1
ATOM 8094 O O . PRO C 1 150 ? -29.962 11.649 26.469 1.00 19.50 176 PRO C O 1
ATOM 8098 N N . GLU C 1 151 ? -29.798 9.942 27.923 1.00 18.71 177 GLU C N 1
ATOM 8099 C CA . GLU C 1 151 ? -29.717 8.928 26.867 1.00 18.89 177 GLU C CA 1
ATOM 8100 C C . GLU C 1 151 ? -28.669 9.318 25.827 1.00 18.65 177 GLU C C 1
ATOM 8101 O O . GLU C 1 151 ? -28.968 9.397 24.632 1.00 18.47 177 GLU C O 1
ATOM 8107 N N . LEU C 1 152 ? -27.446 9.572 26.302 1.00 18.36 178 LEU C N 1
ATOM 8108 C CA . LEU C 1 152 ? -26.318 9.883 25.419 1.00 17.56 178 LEU C CA 1
ATOM 8109 C C . LEU C 1 152 ? -26.110 8.803 24.386 1.00 17.24 178 LEU C C 1
ATOM 8110 O O . LEU C 1 152 ? -26.218 7.613 24.679 1.00 16.78 178 LEU C O 1
ATOM 8115 N N . THR C 1 153 ? -25.794 9.221 23.166 1.00 16.71 179 THR C N 1
ATOM 8116 C CA . THR C 1 153 ? -25.548 8.260 22.105 1.00 16.49 179 THR C CA 1
ATOM 8117 C C . THR C 1 153 ? -24.470 8.788 21.154 1.00 16.10 179 THR C C 1
ATOM 8118 O O . THR C 1 153 ? -24.195 9.987 21.123 1.00 15.62 179 THR C O 1
ATOM 8122 N N . LEU C 1 154 ? -23.859 7.881 20.399 1.00 15.70 180 LEU C N 1
ATOM 8123 C CA . LEU C 1 154 ? -22.997 8.296 19.298 1.00 15.71 180 LEU C CA 1
ATOM 8124 C C . LEU C 1 154 ? -23.849 8.221 18.031 1.00 15.83 180 LEU C C 1
ATOM 8125 O O . LEU C 1 154 ? -24.151 7.132 17.557 1.00 15.81 180 LEU C O 1
ATOM 8130 N N . SER C 1 155 ? -24.257 9.380 17.509 1.00 15.06 181 SER C N 1
ATOM 8131 C CA . SER C 1 155 ? -25.037 9.447 16.267 1.00 15.04 181 SER C CA 1
ATOM 8132 C C . SER C 1 155 ? -24.190 9.232 14.998 1.00 14.99 181 SER C C 1
ATOM 8133 O O . SER C 1 155 ? -24.729 9.152 13.882 1.00 15.21 181 SER C O 1
ATOM 8136 N N . ARG C 1 156 ? -22.873 9.150 15.181 1.00 15.44 182 ARG C N 1
ATOM 8137 C CA . ARG C 1 156 ? -21.911 9.063 14.079 1.00 14.80 182 ARG C CA 1
ATOM 8138 C C . ARG C 1 156 ? -21.225 7.693 14.064 1.00 15.02 182 ARG C C 1
ATOM 8139 O O . ARG C 1 156 ? -20.424 7.393 14.948 1.00 13.92 182 ARG C O 1
ATOM 8147 N N . PRO C 1 157 ? -21.530 6.850 13.057 1.00 15.82 183 PRO C N 1
ATOM 8148 C CA . PRO C 1 157 ? -20.976 5.480 13.042 1.00 16.15 183 PRO C CA 1
ATOM 8149 C C . PRO C 1 157 ? -19.446 5.430 13.020 1.00 15.79 183 PRO C C 1
ATOM 8150 O O . PRO C 1 157 ? -18.848 4.559 13.658 1.00 15.73 183 PRO C O 1
ATOM 8154 N N . TYR C 1 158 ? -18.823 6.357 12.293 1.00 16.02 184 TYR C N 1
ATOM 8155 C CA . TYR C 1 158 ? -17.352 6.443 12.247 1.00 15.53 184 TYR C CA 1
ATOM 8156 C C . TYR C 1 158 ? -16.742 6.701 13.635 1.00 15.12 184 TYR C C 1
ATOM 8157 O O . TYR C 1 158 ? -15.661 6.178 13.944 1.00 15.96 184 TYR C O 1
ATOM 8166 N N . ALA C 1 159 ? -17.452 7.472 14.469 1.00 15.35 185 ALA C N 1
ATOM 8167 C CA . ALA C 1 159 ? -17.015 7.707 15.861 1.00 15.04 185 ALA C CA 1
ATOM 8168 C C . ALA C 1 159 ? -17.188 6.437 16.698 1.00 15.49 185 ALA C C 1
ATOM 8169 O O . ALA C 1 159 ? -16.307 6.086 17.487 1.00 14.60 185 ALA C O 1
ATOM 8171 N N . ALA C 1 160 ? -18.330 5.761 16.536 1.00 15.48 186 ALA C N 1
ATOM 8172 C CA . ALA C 1 160 ? -18.552 4.467 17.202 1.00 15.61 186 ALA C CA 1
ATOM 8173 C C . ALA C 1 160 ? -17.448 3.461 16.853 1.00 15.42 186 ALA C C 1
ATOM 8174 O O . ALA C 1 160 ? -16.871 2.820 17.739 1.00 15.52 186 ALA C O 1
ATOM 8176 N N . ARG C 1 161 ? -17.127 3.351 15.569 1.00 15.91 187 ARG C N 1
ATOM 8177 C CA . ARG C 1 161 ? -16.031 2.488 15.115 1.00 15.46 187 ARG C CA 1
ATOM 8178 C C . ARG C 1 161 ? -14.674 2.879 15.727 1.00 15.78 187 ARG C C 1
ATOM 8179 O O . ARG C 1 161 ? -13.910 2.011 16.190 1.00 15.66 187 ARG C O 1
ATOM 8187 N N . ALA C 1 162 ? -14.389 4.181 15.751 1.00 15.75 188 ALA C N 1
ATOM 8188 C CA . ALA C 1 162 ? -13.151 4.685 16.376 1.00 15.82 188 ALA C CA 1
ATOM 8189 C C . ALA C 1 162 ? -13.031 4.340 17.865 1.00 15.63 188 ALA C C 1
ATOM 8190 O O . ALA C 1 162 ? -11.957 3.926 18.343 1.00 16.01 188 ALA C O 1
ATOM 8192 N N . MET C 1 163 ? -14.136 4.471 18.598 1.00 16.31 189 MET C N 1
ATOM 8193 C CA . MET C 1 163 ? -14.134 4.148 20.033 1.00 17.03 189 MET C CA 1
ATOM 8194 C C . MET C 1 163 ? -13.911 2.654 20.268 1.00 17.76 189 MET C C 1
ATOM 8195 O O . MET C 1 163 ? -13.204 2.271 21.190 1.00 17.63 189 MET C O 1
ATOM 8200 N N . GLU C 1 164 ? -14.509 1.818 19.421 1.00 18.76 190 GLU C N 1
ATOM 8201 C CA . GLU C 1 164 ? -14.200 0.377 19.434 1.00 20.20 190 GLU C CA 1
ATOM 8202 C C . GLU C 1 164 ? -12.712 0.109 19.192 1.00 19.60 190 GLU C C 1
ATOM 8203 O O . GLU C 1 164 ? -12.104 -0.697 19.890 1.00 19.52 190 GLU C O 1
ATOM 8209 N N . ALA C 1 165 ? -12.133 0.817 18.221 1.00 19.13 191 ALA C N 1
ATOM 8210 C CA . ALA C 1 165 ? -10.732 0.626 17.819 1.00 18.67 191 ALA C CA 1
ATOM 8211 C C . ALA C 1 165 ? -9.738 0.916 18.943 1.00 18.57 191 ALA C C 1
ATOM 8212 O O . ALA C 1 165 ? -8.677 0.307 19.001 1.00 18.78 191 ALA C O 1
ATOM 8214 N N . ILE C 1 166 ? -10.091 1.823 19.852 1.00 18.19 192 ILE C N 1
ATOM 8215 C CA . ILE C 1 166 ? -9.219 2.104 20.996 1.00 18.34 192 ILE C CA 1
ATOM 8216 C C . ILE C 1 166 ? -9.622 1.290 22.234 1.00 18.75 192 ILE C C 1
ATOM 8217 O O . ILE C 1 166 ? -9.188 1.575 23.351 1.00 19.15 192 ILE C O 1
ATOM 8222 N N . GLY C 1 167 ? -10.445 0.271 22.012 1.00 19.36 193 GLY C N 1
ATOM 8223 C CA . GLY C 1 167 ? -10.826 -0.662 23.078 1.00 20.28 193 GLY C CA 1
ATOM 8224 C C . GLY C 1 167 ? -11.848 -0.109 24.057 1.00 20.50 193 GLY C C 1
ATOM 8225 O O . GLY C 1 167 ? -11.954 -0.589 25.196 1.00 21.23 193 GLY C O 1
ATOM 8226 N N . LYS C 1 168 ? -12.607 0.893 23.620 1.00 20.23 194 LYS C N 1
ATOM 8227 C CA . LYS C 1 168 ? -13.583 1.537 24.486 1.00 21.03 194 LYS C CA 1
ATOM 8228 C C . LYS C 1 168 ? -14.980 1.619 23.832 1.00 20.64 194 LYS C C 1
ATOM 8229 O O . LYS C 1 168 ? -15.531 2.703 23.681 1.00 21.19 194 LYS C O 1
ATOM 8235 N N . PRO C 1 169 ? -15.577 0.460 23.468 1.00 20.87 195 PRO C N 1
ATOM 8236 C CA . PRO C 1 169 ? -16.884 0.547 22.790 1.00 20.29 195 PRO C CA 1
ATOM 8237 C C . PRO C 1 169 ? -17.912 1.322 23.631 1.00 20.07 195 PRO C C 1
ATOM 8238 O O . PRO C 1 169 ? -18.048 1.092 24.835 1.00 19.53 195 PRO C O 1
ATOM 8242 N N . PHE C 1 170 ? -18.596 2.269 22.999 1.00 19.84 196 PHE C N 1
ATOM 8243 C CA . PHE C 1 170 ? -19.458 3.215 23.712 1.00 20.24 196 PHE C CA 1
ATOM 8244 C C . PHE C 1 170 ? -20.505 2.512 24.593 1.00 21.14 196 PHE C C 1
ATOM 8245 O O . PHE C 1 170 ? -20.742 2.922 25.734 1.00 19.99 196 PHE C O 1
ATOM 8253 N N . GLU C 1 171 ? -21.123 1.466 24.042 1.00 22.62 197 GLU C N 1
ATOM 8254 C CA . GLU C 1 171 ? -22.206 0.750 24.739 1.00 24.73 197 GLU C CA 1
ATOM 8255 C C . GLU C 1 171 ? -21.757 0.100 26.062 1.00 24.78 197 GLU C C 1
ATOM 8256 O O . GLU C 1 171 ? -22.571 -0.064 26.975 1.00 25.46 197 GLU C O 1
ATOM 8262 N N . LYS C 1 172 ? -20.476 -0.262 26.151 1.00 24.66 198 LYS C N 1
ATOM 8263 C CA . LYS C 1 172 ? -19.899 -0.901 27.351 1.00 24.60 198 LYS C CA 1
ATOM 8264 C C . LYS C 1 172 ? -19.254 0.109 28.312 1.00 24.15 198 LYS C C 1
ATOM 8265 O O . LYS C 1 172 ? -18.821 -0.258 29.409 1.00 24.17 198 LYS C O 1
ATOM 8271 N N . ALA C 1 173 ? -19.169 1.370 27.899 1.00 23.05 199 ALA C N 1
ATOM 8272 C CA . ALA C 1 173 ? -18.455 2.382 28.671 1.00 22.55 199 ALA C CA 1
ATOM 8273 C C . ALA C 1 173 ? -19.345 2.948 29.780 1.00 22.08 199 ALA C C 1
ATOM 8274 O O . ALA C 1 173 ? -20.556 3.049 29.601 1.00 22.82 199 ALA C O 1
ATOM 8276 N N . GLY C 1 174 ? -18.753 3.323 30.914 1.00 21.57 200 GLY C N 1
ATOM 8277 C CA . GLY C 1 174 ? -19.492 4.009 31.985 1.00 21.02 200 GLY C CA 1
ATOM 8278 C C . GLY C 1 174 ? -19.990 5.400 31.598 1.00 20.78 200 GLY C C 1
ATOM 8279 O O . GLY C 1 174 ? -19.563 5.961 30.575 1.00 20.80 200 GLY C O 1
ATOM 8280 N N . ARG C 1 175 ? -20.905 5.949 32.400 1.00 19.74 201 ARG C N 1
ATOM 8281 C CA . ARG C 1 175 ? -21.433 7.296 32.197 1.00 19.90 201 ARG C CA 1
ATOM 8282 C C . ARG C 1 175 ? -20.324 8.329 31.936 1.00 18.92 201 ARG C C 1
ATOM 8283 O O . ARG C 1 175 ? -20.443 9.165 31.048 1.00 17.54 201 ARG C O 1
ATOM 8291 N N . PHE C 1 176 ? -19.258 8.289 32.728 1.00 18.95 202 PHE C N 1
ATOM 8292 C CA . PHE C 1 176 ? -18.258 9.368 32.648 1.00 18.82 202 PHE C CA 1
ATOM 8293 C C . PHE C 1 176 ? -17.425 9.302 31.375 1.00 18.32 202 PHE C C 1
ATOM 8294 O O . PHE C 1 176 ? -17.172 10.342 30.743 1.00 17.37 202 PHE C O 1
ATOM 8302 N N . ASP C 1 177 ? -17.087 8.082 30.956 1.00 17.43 203 ASP C N 1
ATOM 8303 C CA . ASP C 1 177 ? -16.446 7.861 29.664 1.00 18.14 203 ASP C CA 1
ATOM 8304 C C . ASP C 1 177 ? -17.374 8.316 28.535 1.00 17.59 203 ASP C C 1
ATOM 8305 O O . ASP C 1 177 ? -16.929 8.963 27.577 1.00 16.79 203 ASP C O 1
ATOM 8310 N N . GLN C 1 178 ? -18.659 7.971 28.634 1.00 16.87 204 GLN C N 1
ATOM 8311 C CA . GLN C 1 178 ? -19.599 8.346 27.568 1.00 17.02 204 GLN C CA 1
ATOM 8312 C C . GLN C 1 178 ? -19.695 9.859 27.380 1.00 16.61 204 GLN C C 1
ATOM 8313 O O . GLN C 1 178 ? -19.853 10.348 26.249 1.00 16.75 204 GLN C O 1
ATOM 8319 N N . GLN C 1 179 ? -19.588 10.603 28.482 1.00 15.64 205 GLN C N 1
ATOM 8320 C CA . GLN C 1 179 ? -19.678 12.051 28.421 1.00 15.68 205 GLN C CA 1
ATOM 8321 C C . GLN C 1 179 ? -18.655 12.632 27.432 1.00 15.58 205 GLN C C 1
ATOM 8322 O O . GLN C 1 179 ? -19.014 13.400 26.525 1.00 15.39 205 GLN C O 1
ATOM 8328 N N . SER C 1 180 ? -17.393 12.233 27.592 1.00 14.12 206 SER C N 1
ATOM 8329 C CA . SER C 1 180 ? -16.328 12.729 26.725 1.00 14.31 206 SER C CA 1
ATOM 8330 C C . SER C 1 180 ? -16.432 12.187 25.304 1.00 14.88 206 SER C C 1
ATOM 8331 O O . SER C 1 180 ? -16.072 12.866 24.329 1.00 14.99 206 SER C O 1
ATOM 8334 N N . MET C 1 181 ? -16.925 10.958 25.190 1.00 14.66 207 MET C N 1
ATOM 8335 C CA . MET C 1 181 ? -17.039 10.298 23.883 1.00 15.84 207 MET C CA 1
ATOM 8336 C C . MET C 1 181 ? -17.999 11.011 22.952 1.00 14.11 207 MET C C 1
ATOM 8337 O O . MET C 1 181 ? -17.798 11.023 21.731 1.00 13.87 207 MET C O 1
ATOM 8342 N N . VAL C 1 182 ? -19.039 11.610 23.526 1.00 13.00 208 VAL C N 1
ATOM 8343 C CA A VAL C 1 182 ? -19.997 12.384 22.744 0.50 12.60 208 VAL C CA 1
ATOM 8344 C CA B VAL C 1 182 ? -19.990 12.374 22.722 0.50 13.15 208 VAL C CA 1
ATOM 8345 C C . VAL C 1 182 ? -19.268 13.553 22.054 1.00 12.36 208 VAL C C 1
ATOM 8346 O O . VAL C 1 182 ? -19.478 13.817 20.881 1.00 12.07 208 VAL C O 1
ATOM 8353 N N . CYS C 1 183 ? -18.389 14.231 22.799 1.00 12.10 209 CYS C N 1
ATOM 8354 C CA . CYS C 1 183 ? -17.579 15.333 22.245 1.00 11.09 209 CYS C CA 1
ATOM 8355 C C . CYS C 1 183 ? -16.587 14.784 21.228 1.00 11.31 209 CYS C C 1
ATOM 8356 O O . CYS C 1 183 ? -16.269 15.443 20.222 1.00 10.22 209 CYS C O 1
ATOM 8359 N N . GLY C 1 184 ? -16.104 13.583 21.532 1.00 10.77 210 GLY C N 1
ATOM 8360 C CA . GLY C 1 184 ? -15.187 12.809 20.711 1.00 11.55 210 GLY C CA 1
ATOM 8361 C C . GLY C 1 184 ? -15.760 12.276 19.412 1.00 11.57 210 GLY C C 1
ATOM 8362 O O . GLY C 1 184 ? -15.048 11.598 18.669 1.00 12.33 210 GLY C O 1
ATOM 8363 N N . GLN C 1 185 ? -17.027 12.611 19.118 1.00 11.42 211 GLN C N 1
ATOM 8364 C CA . GLN C 1 185 ? -17.565 12.406 17.773 1.00 12.31 211 GLN C CA 1
ATOM 8365 C C . GLN C 1 185 ? -16.986 13.423 16.770 1.00 12.26 211 GLN C C 1
ATOM 8366 O O . GLN C 1 185 ? -16.920 13.136 15.572 1.00 12.56 211 GLN C O 1
ATOM 8372 N N . CYS C 1 186 ? -16.550 14.593 17.263 1.00 10.92 212 CYS C N 1
ATOM 8373 C CA . CYS C 1 186 ? -16.137 15.691 16.362 1.00 10.40 212 CYS C CA 1
ATOM 8374 C C . CYS C 1 186 ? -14.793 16.307 16.705 1.00 10.90 212 CYS C C 1
ATOM 8375 O O . CYS C 1 186 ? -14.044 16.725 15.811 1.00 10.70 212 CYS C O 1
ATOM 8378 N N . HIS C 1 187 ? -14.512 16.387 18.005 1.00 10.11 213 HIS C N 1
ATOM 8379 C CA . HIS C 1 187 ? -13.289 17.025 18.508 1.00 10.45 213 HIS C CA 1
ATOM 8380 C C . HIS C 1 187 ? -12.097 16.062 18.499 1.00 10.24 213 HIS C C 1
ATOM 8381 O O . HIS C 1 187 ? -11.538 15.688 19.546 1.00 9.46 213 HIS C O 1
ATOM 8388 N N . VAL C 1 188 ? -11.724 15.657 17.295 1.00 10.26 214 VAL C N 1
ATOM 8389 C CA . VAL C 1 188 ? -10.670 14.663 17.090 1.00 10.13 214 VAL C CA 1
ATOM 8390 C C . VAL C 1 188 ? -9.924 15.025 15.811 1.00 10.15 214 VAL C C 1
ATOM 8391 O O . VAL C 1 188 ? -10.435 15.800 14.993 1.00 10.08 214 VAL C O 1
ATOM 8395 N N . GLU C 1 189 ? -8.736 14.434 15.652 1.00 10.61 215 GLU C N 1
ATOM 8396 C CA . GLU C 1 189 ? -8.043 14.339 14.365 1.00 10.83 215 GLU C CA 1
ATOM 8397 C C . GLU C 1 189 ? -8.715 13.254 13.499 1.00 11.75 215 GLU C C 1
ATOM 8398 O O . GLU C 1 189 ? -9.118 12.186 13.993 1.00 11.23 215 GLU C O 1
ATOM 8404 N N . TYR C 1 190 ? -8.827 13.560 12.212 1.00 11.66 216 TYR C N 1
ATOM 8405 C CA . TYR C 1 190 ? -9.523 12.700 11.253 1.00 12.35 216 TYR C CA 1
ATOM 8406 C C . TYR C 1 190 ? -8.835 12.836 9.891 1.00 13.05 216 TYR C C 1
ATOM 8407 O O . TYR C 1 190 ? -8.017 13.755 9.653 1.00 11.56 216 TYR C O 1
ATOM 8416 N N . TYR C 1 191 ? -9.182 11.923 8.995 1.00 12.87 217 TYR C N 1
ATOM 8417 C CA . TYR C 1 191 ? -8.846 12.070 7.584 1.00 13.85 217 TYR C CA 1
ATOM 8418 C C . TYR C 1 191 ? -10.012 11.545 6.754 1.00 14.78 217 TYR C C 1
ATOM 8419 O O . TYR C 1 191 ? -10.958 10.982 7.309 1.00 14.77 217 TYR C O 1
ATOM 8428 N N . PHE C 1 192 ? -9.947 11.760 5.446 1.00 14.39 218 PHE C N 1
ATOM 8429 C CA . PHE C 1 192 ? -10.964 11.271 4.514 1.00 15.96 218 PHE C CA 1
ATOM 8430 C C . PHE C 1 192 ? -10.449 9.977 3.896 1.00 16.27 218 PHE C C 1
ATOM 8431 O O . PHE C 1 192 ? -9.343 9.940 3.321 1.00 16.37 218 PHE C O 1
ATOM 8439 N N . ASP C 1 193 ? -11.256 8.928 4.014 1.00 17.82 219 ASP C N 1
ATOM 8440 C CA . ASP C 1 193 ? -10.868 7.561 3.669 1.00 19.31 219 ASP C CA 1
ATOM 8441 C C . ASP C 1 193 ? -11.699 7.057 2.482 1.00 20.32 219 ASP C C 1
ATOM 8442 O O . ASP C 1 193 ? -12.912 7.293 2.413 1.00 19.51 219 ASP C O 1
ATOM 8447 N N . GLY C 1 194 ? -11.021 6.406 1.536 1.00 21.58 220 GLY C N 1
ATOM 8448 C CA . GLY C 1 194 ? -11.676 5.783 0.382 1.00 23.32 220 GLY C CA 1
ATOM 8449 C C . GLY C 1 194 ? -12.201 6.735 -0.682 1.00 24.38 220 GLY C C 1
ATOM 8450 O O . GLY C 1 194 ? -12.010 7.958 -0.599 1.00 24.08 220 GLY C O 1
ATOM 8451 N N . LYS C 1 195 ? -12.872 6.155 -1.682 1.00 25.26 221 LYS C N 1
ATOM 8452 C CA . LYS C 1 195 ? -13.388 6.902 -2.834 1.00 26.62 221 LYS C CA 1
ATOM 8453 C C . LYS C 1 195 ? -14.488 7.907 -2.493 1.00 25.64 221 LYS C C 1
ATOM 8454 O O . LYS C 1 195 ? -14.575 8.970 -3.137 1.00 26.39 221 LYS C O 1
ATOM 8460 N N . ASN C 1 196 ? -15.338 7.568 -1.520 1.00 24.95 222 ASN C N 1
ATOM 8461 C CA A ASN C 1 196 ? -16.406 8.455 -1.049 0.50 24.31 222 ASN C CA 1
ATOM 8462 C CA B ASN C 1 196 ? -16.386 8.507 -1.106 0.50 24.59 222 ASN C CA 1
ATOM 8463 C C . ASN C 1 196 ? -15.908 9.496 -0.041 1.00 23.55 222 ASN C C 1
ATOM 8464 O O . ASN C 1 196 ? -16.665 10.361 0.394 1.00 23.66 222 ASN C O 1
ATOM 8473 N N . LYS C 1 197 ? -14.631 9.395 0.337 1.00 22.38 223 LYS C N 1
ATOM 8474 C CA . LYS C 1 197 ? -14.014 10.347 1.274 1.00 20.68 223 LYS C CA 1
ATOM 8475 C C . LYS C 1 197 ? -14.815 10.402 2.570 1.00 19.41 223 LYS C C 1
ATOM 8476 O O . LYS C 1 197 ? -15.363 11.440 2.946 1.00 18.53 223 LYS C O 1
ATOM 8482 N N . ALA C 1 198 ? -14.877 9.254 3.229 1.00 17.97 224 ALA C N 1
ATOM 8483 C CA . ALA C 1 198 ? -15.586 9.095 4.494 1.00 17.30 224 ALA C CA 1
ATOM 8484 C C . ALA C 1 198 ? -14.706 9.566 5.655 1.00 16.81 224 ALA C C 1
ATOM 8485 O O . ALA C 1 198 ? -13.493 9.347 5.645 1.00 17.06 224 ALA C O 1
ATOM 8487 N N . VAL C 1 199 ? -15.320 10.177 6.663 1.00 16.01 225 VAL C N 1
ATOM 8488 C CA . VAL C 1 199 ? -14.569 10.547 7.873 1.00 15.75 225 VAL C CA 1
ATOM 8489 C C . VAL C 1 199 ? -14.035 9.272 8.544 1.00 15.45 225 VAL C C 1
ATOM 8490 O O . VAL C 1 199 ? -14.796 8.308 8.791 1.00 15.76 225 VAL C O 1
ATOM 8494 N N . LYS C 1 200 ? -12.737 9.274 8.847 1.00 14.93 226 LYS C N 1
ATOM 8495 C CA . LYS C 1 200 ? -12.135 8.204 9.621 1.00 14.63 226 LYS C CA 1
ATOM 8496 C C . LYS C 1 200 ? -11.149 8.750 10.636 1.00 13.94 226 LYS C C 1
ATOM 8497 O O . LYS C 1 200 ? -10.357 9.633 10.307 1.00 13.07 226 LYS C O 1
ATOM 8503 N N . PHE C 1 201 ? -11.183 8.221 11.858 1.00 12.52 227 PHE C N 1
ATOM 8504 C CA . PHE C 1 201 ? -10.208 8.644 12.860 1.00 12.71 227 PHE C CA 1
ATOM 8505 C C . PHE C 1 201 ? -8.996 7.704 12.779 1.00 12.73 227 PHE C C 1
ATOM 8506 O O . PHE C 1 201 ? -9.165 6.487 12.843 1.00 12.50 227 PHE C O 1
ATOM 8514 N N . PRO C 1 202 ? -7.765 8.253 12.636 1.00 13.30 228 PRO C N 1
ATOM 8515 C CA . PRO C 1 202 ? -6.581 7.384 12.465 1.00 13.14 228 PRO C CA 1
ATOM 8516 C C . PRO C 1 202 ? -6.083 6.745 13.781 1.00 13.70 228 PRO C C 1
ATOM 8517 O O . PRO C 1 202 ? -4.901 6.895 14.160 1.00 13.87 228 PRO C O 1
ATOM 8521 N N . TRP C 1 203 ? -6.972 6.021 14.455 1.00 13.32 229 TRP C N 1
ATOM 8522 C CA . TRP C 1 203 ? -6.737 5.559 15.818 1.00 14.66 229 TRP C CA 1
ATOM 8523 C C . TRP C 1 203 ? -6.410 4.063 15.936 1.00 15.67 229 TRP C C 1
ATOM 8524 O O . TRP C 1 203 ? -6.213 3.557 17.047 1.00 16.04 229 TRP C O 1
ATOM 8535 N N . ASP C 1 204 ? -6.360 3.364 14.799 1.00 17.38 230 ASP C N 1
ATOM 8536 C CA . ASP C 1 204 ? -6.149 1.899 14.798 1.00 18.47 230 ASP C CA 1
ATOM 8537 C C . ASP C 1 204 ? -4.905 1.455 15.568 1.00 18.41 230 ASP C C 1
ATOM 8538 O O . ASP C 1 204 ? -4.914 0.396 16.195 1.00 18.70 230 ASP C O 1
ATOM 8543 N N . ASP C 1 205 ? -3.839 2.260 15.510 1.00 17.87 231 ASP C N 1
ATOM 8544 C CA . ASP C 1 205 ? -2.586 1.945 16.191 1.00 17.45 231 ASP C CA 1
ATOM 8545 C C . ASP C 1 205 ? -2.370 2.756 17.483 1.00 17.12 231 ASP C C 1
ATOM 8546 O O . ASP C 1 205 ? -1.276 2.754 18.054 1.00 16.52 231 ASP C O 1
ATOM 8551 N N . GLY C 1 206 ? -3.421 3.430 17.942 1.00 16.18 232 GLY C N 1
ATOM 8552 C CA . GLY C 1 206 ? -3.340 4.254 19.138 1.00 16.28 232 GLY C CA 1
ATOM 8553 C C . GLY C 1 206 ? -3.472 5.726 18.798 1.00 16.10 232 GLY C C 1
ATOM 8554 O O . GLY C 1 206 ? -3.468 6.119 17.622 1.00 15.64 232 GLY C O 1
ATOM 8555 N N . MET C 1 207 ? -3.617 6.543 19.830 1.00 15.34 233 MET C N 1
ATOM 8556 C CA . MET C 1 207 ? -3.905 7.965 19.611 1.00 14.77 233 MET C CA 1
ATOM 8557 C C . MET C 1 207 ? -2.708 8.898 19.791 1.00 14.34 233 MET C C 1
ATOM 8558 O O . MET C 1 207 ? -2.875 10.119 19.659 1.00 14.61 233 MET C O 1
ATOM 8563 N N . LYS C 1 208 ? -1.521 8.355 20.078 1.00 14.20 234 LYS C N 1
ATOM 8564 C CA . LYS C 1 208 ? -0.325 9.209 20.261 1.00 14.69 234 LYS C CA 1
ATOM 8565 C C . LYS C 1 208 ? 0.176 9.685 18.901 1.00 14.12 234 LYS C C 1
ATOM 8566 O O . LYS C 1 208 ? -0.040 9.018 17.886 1.00 13.19 234 LYS C O 1
ATOM 8572 N N . VAL C 1 209 ? 0.869 10.819 18.891 1.00 13.94 235 VAL C N 1
ATOM 8573 C CA . VAL C 1 209 ? 1.400 11.368 17.644 1.00 13.80 235 VAL C CA 1
ATOM 8574 C C . VAL C 1 209 ? 2.214 10.312 16.871 1.00 14.08 235 VAL C C 1
ATOM 8575 O O . VAL C 1 209 ? 2.089 10.192 15.646 1.00 13.23 235 VAL C O 1
ATOM 8579 N N . GLU C 1 210 ? 3.024 9.551 17.606 1.00 14.39 236 GLU C N 1
ATOM 8580 C CA . GLU C 1 210 ? 3.866 8.505 17.018 1.00 15.15 236 GLU C CA 1
ATOM 8581 C C . GLU C 1 210 ? 3.062 7.388 16.377 1.00 15.25 236 GLU C C 1
ATOM 8582 O O . GLU C 1 210 ? 3.424 6.898 15.300 1.00 15.94 236 GLU C O 1
ATOM 8588 N N . ASN C 1 211 ? 1.987 6.976 17.047 1.00 15.07 237 ASN C N 1
ATOM 8589 C CA . ASN C 1 211 ? 1.092 5.942 16.520 1.00 15.17 237 ASN C CA 1
ATOM 8590 C C . ASN C 1 211 ? 0.422 6.363 15.218 1.00 15.02 237 ASN C C 1
ATOM 8591 O O . ASN C 1 211 ? 0.373 5.580 14.253 1.00 14.40 237 ASN C O 1
ATOM 8596 N N . MET C 1 212 ? -0.119 7.586 15.207 1.00 14.15 238 MET C N 1
ATOM 8597 C CA . MET C 1 212 ? -0.765 8.124 14.010 1.00 14.18 238 MET C CA 1
ATOM 8598 C C . MET C 1 212 ? 0.227 8.304 12.864 1.00 14.54 238 MET C C 1
ATOM 8599 O O . MET C 1 212 ? -0.085 8.009 11.708 1.00 13.18 238 MET C O 1
ATOM 8604 N N . GLU C 1 213 ? 1.417 8.810 13.184 1.00 14.96 239 GLU C N 1
ATOM 8605 C CA . GLU C 1 213 ? 2.455 9.028 12.166 1.00 16.07 239 GLU C CA 1
ATOM 8606 C C . GLU C 1 213 ? 2.827 7.713 11.477 1.00 16.45 239 GLU C C 1
ATOM 8607 O O . GLU C 1 213 ? 2.888 7.652 10.248 1.00 16.36 239 GLU C O 1
ATOM 8613 N N . GLN C 1 214 ? 3.051 6.665 12.274 1.00 17.35 240 GLN C N 1
ATOM 8614 C CA . GLN C 1 214 ? 3.347 5.316 11.749 1.00 18.00 240 GLN C CA 1
ATOM 8615 C C . GLN C 1 214 ? 2.155 4.762 10.954 1.00 17.82 240 GLN C C 1
ATOM 8616 O O . GLN C 1 214 ? 2.336 4.141 9.906 1.00 17.80 240 GLN C O 1
ATOM 8622 N N . TYR C 1 215 ? 0.941 5.008 11.439 1.00 17.45 241 TYR C N 1
ATOM 8623 C CA . TYR C 1 215 ? -0.283 4.611 10.736 1.00 17.89 241 TYR C CA 1
ATOM 8624 C C . TYR C 1 215 ? -0.382 5.239 9.338 1.00 16.93 241 TYR C C 1
ATOM 8625 O O . TYR C 1 215 ? -0.602 4.558 8.341 1.00 16.68 241 TYR C O 1
ATOM 8634 N N . TYR C 1 216 ? -0.232 6.560 9.280 1.00 15.55 242 TYR C N 1
ATOM 8635 C CA . TYR C 1 216 ? -0.315 7.283 8.017 1.00 14.90 242 TYR C CA 1
ATOM 8636 C C . TYR C 1 216 ? 0.820 6.915 7.053 1.00 15.11 242 TYR C C 1
ATOM 8637 O O . TYR C 1 216 ? 0.609 6.869 5.840 1.00 15.24 242 TYR C O 1
ATOM 8646 N N . ASP C 1 217 ? 2.016 6.663 7.592 1.00 15.56 243 ASP C N 1
ATOM 8647 C CA . ASP C 1 217 ? 3.145 6.262 6.750 1.00 15.93 243 ASP C CA 1
ATOM 8648 C C . ASP C 1 217 ? 2.915 4.859 6.183 1.00 16.69 243 ASP C C 1
ATOM 8649 O O . ASP C 1 217 ? 3.263 4.591 5.021 1.00 16.21 243 ASP C O 1
ATOM 8654 N N . LYS C 1 218 ? 2.333 3.979 6.999 1.00 17.44 244 LYS C N 1
ATOM 8655 C CA . LYS C 1 218 ? 2.085 2.600 6.567 1.00 18.75 244 LYS C CA 1
ATOM 8656 C C . LYS C 1 218 ? 1.081 2.505 5.419 1.00 18.24 244 LYS C C 1
ATOM 8657 O O . LYS C 1 218 ? 1.161 1.586 4.609 1.00 18.22 244 LYS C O 1
ATOM 8663 N N . ILE C 1 219 ? 0.115 3.415 5.379 1.00 17.53 245 ILE C N 1
ATOM 8664 C CA . ILE C 1 219 ? -0.815 3.488 4.246 1.00 17.61 245 ILE C CA 1
ATOM 8665 C C . ILE C 1 219 ? -0.402 4.535 3.191 1.00 17.32 245 ILE C C 1
ATOM 8666 O O . ILE C 1 219 ? -1.158 4.818 2.260 1.00 16.75 245 ILE C O 1
ATOM 8671 N N . ALA C 1 220 ? 0.797 5.104 3.356 1.00 16.76 246 ALA C N 1
ATOM 8672 C CA . ALA C 1 220 ? 1.367 6.100 2.434 1.00 17.11 246 ALA C CA 1
ATOM 8673 C C . ALA C 1 220 ? 0.375 7.229 2.129 1.00 17.29 246 ALA C C 1
ATOM 8674 O O . ALA C 1 220 ? 0.251 7.698 0.986 1.00 18.20 246 ALA C O 1
ATOM 8676 N N . PHE C 1 221 ? -0.340 7.653 3.170 1.00 16.55 247 PHE C N 1
ATOM 8677 C CA . PHE C 1 221 ? -1.353 8.684 3.041 1.00 16.35 247 PHE C CA 1
ATOM 8678 C C . PHE C 1 221 ? -0.759 10.106 3.096 1.00 16.58 247 PHE C C 1
ATOM 8679 O O . PHE C 1 221 ? 0.158 10.382 3.883 1.00 16.91 247 PHE C O 1
ATOM 8687 N N . SER C 1 222 ? -1.321 10.996 2.279 1.00 16.05 248 SER C N 1
ATOM 8688 C CA . SER C 1 222 ? -1.031 12.434 2.356 1.00 15.58 248 SER C CA 1
ATOM 8689 C C . SER C 1 222 ? -2.295 13.251 2.131 1.00 15.11 248 SER C C 1
ATOM 8690 O O . SER C 1 222 ? -3.117 12.933 1.262 1.00 15.01 248 SER C O 1
ATOM 8693 N N . ASP C 1 223 ? -2.464 14.297 2.928 1.00 13.70 249 ASP C N 1
ATOM 8694 C CA . ASP C 1 223 ? -3.553 15.243 2.734 1.00 13.34 249 ASP C CA 1
ATOM 8695 C C . ASP C 1 223 ? -3.364 16.152 1.517 1.00 13.49 249 ASP C C 1
ATOM 8696 O O . ASP C 1 223 ? -4.322 16.456 0.780 1.00 12.83 249 ASP C O 1
ATOM 8701 N N . TRP C 1 224 ? -2.128 16.576 1.307 1.00 13.16 250 TRP C N 1
ATOM 8702 C CA . TRP C 1 224 ? -1.808 17.408 0.152 1.00 12.87 250 TRP C CA 1
ATOM 8703 C C . TRP C 1 224 ? -0.295 17.422 -0.034 1.00 13.12 250 TRP C C 1
ATOM 8704 O O . TRP C 1 224 ? 0.437 16.898 0.806 1.00 12.58 250 TRP C O 1
ATOM 8715 N N . THR C 1 225 ? 0.160 18.011 -1.146 1.00 13.28 251 THR C N 1
ATOM 8716 C CA . THR C 1 225 ? 1.576 18.214 -1.406 1.00 13.00 251 THR C CA 1
ATOM 8717 C C . THR C 1 225 ? 1.888 19.708 -1.274 1.00 12.61 251 THR C C 1
ATOM 8718 O O . THR C 1 225 ? 1.342 20.520 -2.024 1.00 12.77 251 THR C O 1
ATOM 8722 N N . ASN C 1 226 ? 2.726 20.083 -0.300 1.00 11.92 252 ASN C N 1
ATOM 8723 C CA . ASN C 1 226 ? 3.037 21.504 -0.072 1.00 11.34 252 ASN C CA 1
ATOM 8724 C C . ASN C 1 226 ? 3.601 22.117 -1.371 1.00 12.04 252 ASN C C 1
ATOM 8725 O O . ASN C 1 226 ? 4.506 21.555 -1.972 1.00 12.00 252 ASN C O 1
ATOM 8730 N N . SER C 1 227 ? 3.069 23.256 -1.791 1.00 12.43 253 SER C N 1
ATOM 8731 C CA . SER C 1 227 ? 3.396 23.784 -3.126 1.00 13.36 253 SER C CA 1
ATOM 8732 C C . SER C 1 227 ? 4.767 24.446 -3.211 1.00 13.55 253 SER C C 1
ATOM 8733 O O . SER C 1 227 ? 5.225 24.787 -4.309 1.00 13.94 253 SER C O 1
ATOM 8736 N N . LEU C 1 228 ? 5.411 24.644 -2.061 1.00 12.22 254 LEU C N 1
ATOM 8737 C CA . LEU C 1 228 ? 6.776 25.162 -2.021 1.00 12.89 254 LEU C CA 1
ATOM 8738 C C . LEU C 1 228 ? 7.831 24.047 -2.050 1.00 12.91 254 LEU C C 1
ATOM 8739 O O . LEU C 1 228 ? 8.777 24.097 -2.865 1.00 13.95 254 LEU C O 1
ATOM 8744 N N . SER C 1 229 ? 7.687 23.050 -1.172 1.00 12.05 255 SER C N 1
ATOM 8745 C CA . SER C 1 229 ? 8.728 22.023 -0.970 1.00 12.24 255 SER C CA 1
ATOM 8746 C C . SER C 1 229 ? 8.453 20.713 -1.703 1.00 12.92 255 SER C C 1
ATOM 8747 O O . SER C 1 229 ? 9.323 19.827 -1.745 1.00 12.66 255 SER C O 1
ATOM 8750 N N . LYS C 1 230 ? 7.245 20.618 -2.266 1.00 13.34 256 LYS C N 1
ATOM 8751 C CA . LYS C 1 230 ? 6.694 19.391 -2.841 1.00 14.29 256 LYS C CA 1
ATOM 8752 C C . LYS C 1 230 ? 6.696 18.212 -1.845 1.00 14.18 256 LYS C C 1
ATOM 8753 O O . LYS C 1 230 ? 6.682 17.056 -2.231 1.00 14.03 256 LYS C O 1
ATOM 8759 N N . THR C 1 231 ? 6.668 18.532 -0.549 1.00 13.75 257 THR C N 1
ATOM 8760 C CA . THR C 1 231 ? 6.551 17.511 0.488 1.00 13.48 257 THR C CA 1
ATOM 8761 C C . THR C 1 231 ? 5.123 16.933 0.554 1.00 12.99 257 THR C C 1
ATOM 8762 O O . THR C 1 231 ? 4.140 17.696 0.603 1.00 12.65 257 THR C O 1
ATOM 876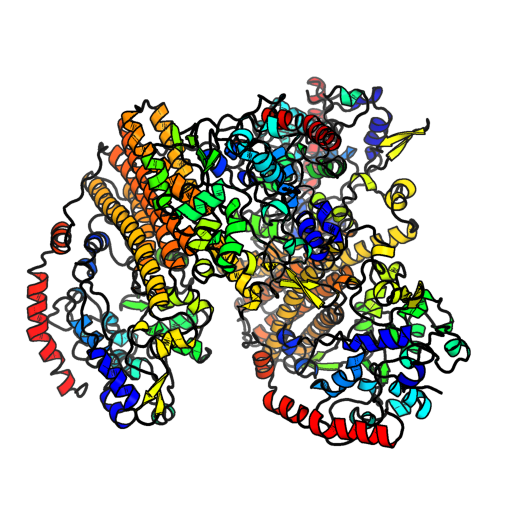6 N N . PRO C 1 232 ? 4.995 15.587 0.539 1.00 13.18 258 PRO C N 1
ATOM 8767 C CA . PRO C 1 232 ? 3.694 14.958 0.795 1.00 13.38 258 PRO C CA 1
ATOM 8768 C C . PRO C 1 232 ? 3.367 15.115 2.290 1.00 12.65 258 PRO C C 1
ATOM 8769 O O . PRO C 1 232 ? 4.025 14.497 3.136 1.00 13.14 258 PRO C O 1
ATOM 8773 N N . MET C 1 233 ? 2.378 15.956 2.573 1.00 12.56 259 MET C N 1
ATOM 8774 C CA A MET C 1 233 ? 2.105 16.432 3.936 0.50 12.50 259 MET C CA 1
ATOM 8775 C CA B MET C 1 233 ? 2.090 16.452 3.927 0.50 12.86 259 MET C CA 1
ATOM 8776 C C . MET C 1 233 ? 0.937 15.726 4.619 1.00 12.65 259 MET C C 1
ATOM 8777 O O . MET C 1 233 ? 0.017 15.222 3.956 1.00 13.21 259 MET C O 1
ATOM 8786 N N . LEU C 1 234 ? 0.972 15.734 5.956 1.00 11.84 260 LEU C N 1
ATOM 8787 C CA . LEU C 1 234 ? -0.173 15.339 6.787 1.00 11.22 260 LEU C CA 1
ATOM 8788 C C . LEU C 1 234 ? -0.712 16.586 7.486 1.00 10.79 260 LEU C C 1
ATOM 8789 O O . LEU C 1 234 ? 0.063 17.380 8.023 1.00 10.42 260 LEU C O 1
ATOM 8794 N N . LYS C 1 235 ? -2.032 16.752 7.467 1.00 10.54 261 LYS C N 1
ATOM 8795 C CA . LYS C 1 235 ? -2.710 17.862 8.145 1.00 10.31 261 LYS C CA 1
ATOM 8796 C C . LYS C 1 235 ? -3.380 17.370 9.420 1.00 10.61 261 LYS C C 1
ATOM 8797 O O . LYS C 1 235 ? -4.166 16.412 9.381 1.00 10.79 261 LYS C O 1
ATOM 8803 N N . ALA C 1 236 ? -3.079 18.013 10.538 1.00 10.25 262 ALA C N 1
ATOM 8804 C CA . ALA C 1 236 ? -3.745 17.673 11.804 1.00 9.92 262 ALA C CA 1
ATOM 8805 C C . ALA C 1 236 ? -4.977 18.559 12.011 1.00 10.75 262 ALA C C 1
ATOM 8806 O O . ALA C 1 236 ? -5.058 19.687 11.484 1.00 11.43 262 ALA C O 1
ATOM 8808 N N . GLN C 1 237 ? -5.951 18.045 12.761 1.00 10.61 263 GLN C N 1
ATOM 8809 C CA . GLN C 1 237 ? -7.115 18.845 13.122 1.00 10.67 263 GLN C CA 1
ATOM 8810 C C . GLN C 1 237 ? -7.501 18.570 14.569 1.00 10.27 263 GLN C C 1
ATOM 8811 O O . GLN C 1 237 ? -7.587 17.405 14.980 1.00 10.62 263 GLN C O 1
ATOM 8817 N N . HIS C 1 238 ? -7.683 19.659 15.322 1.00 10.52 264 HIS C N 1
ATOM 8818 C CA . HIS C 1 238 ? -8.325 19.687 16.627 1.00 10.16 264 HIS C CA 1
ATOM 8819 C C . HIS C 1 238 ? -8.409 18.351 17.361 1.00 10.48 264 HIS C C 1
ATOM 8820 O O . HIS C 1 238 ? -9.532 17.811 17.510 1.00 11.31 264 HIS C O 1
ATOM 8827 N N . PRO C 1 239 ? -7.247 17.799 17.795 1.00 10.14 265 PRO C N 1
ATOM 8828 C CA . PRO C 1 239 ? -7.276 16.494 18.476 1.00 10.12 265 PRO C CA 1
ATOM 8829 C C . PRO C 1 239 ? -7.620 16.610 19.963 1.00 9.87 265 PRO C C 1
ATOM 8830 O O . PRO C 1 239 ? -6.836 16.180 20.798 1.00 10.54 265 PRO C O 1
ATOM 8834 N N . GLU C 1 240 ? -8.768 17.195 20.302 1.00 9.71 266 GLU C N 1
ATOM 8835 C CA . GLU C 1 240 ? -9.108 17.325 21.736 1.00 9.51 266 GLU C CA 1
ATOM 8836 C C . GLU C 1 240 ? -9.254 15.966 22.406 1.00 10.07 266 GLU C C 1
ATOM 8837 O O . GLU C 1 240 ? -8.749 15.778 23.515 1.00 9.21 266 GLU C O 1
ATOM 8843 N N . TYR C 1 241 ? -9.947 15.017 21.762 1.00 9.50 267 TYR C N 1
ATOM 8844 C CA . TYR C 1 241 ? -10.215 13.754 22.467 1.00 10.36 267 TYR C CA 1
ATOM 8845 C C . TYR C 1 241 ? -8.886 13.036 22.780 1.00 10.39 267 TYR C C 1
ATOM 8846 O O . TYR C 1 241 ? -8.656 12.570 23.910 1.00 10.01 267 TYR C O 1
ATOM 8855 N N . GLU C 1 242 ? -7.985 13.032 21.796 1.00 10.04 268 GLU C N 1
ATOM 8856 C CA . GLU C 1 242 ? -6.702 12.342 21.922 1.00 10.37 268 GLU C CA 1
ATOM 8857 C C . GLU C 1 242 ? -5.785 13.009 22.951 1.00 10.53 268 GLU C C 1
ATOM 8858 O O . GLU C 1 242 ? -5.194 12.340 23.793 1.00 9.95 268 GLU C O 1
ATOM 8864 N N . THR C 1 243 ? -5.671 14.334 22.870 1.00 10.66 269 THR C N 1
ATOM 8865 C CA . THR C 1 243 ? -4.778 15.066 23.767 1.00 10.65 269 THR C CA 1
ATOM 8866 C C . THR C 1 243 ? -5.340 15.117 25.192 1.00 11.26 269 THR C C 1
ATOM 8867 O O . THR C 1 243 ? -4.592 14.917 26.146 1.00 11.08 269 THR C O 1
ATOM 8871 N N . TRP C 1 244 ? -6.659 15.308 25.329 1.00 11.06 270 TRP C N 1
ATOM 8872 C CA . TRP C 1 244 ? -7.310 15.206 26.648 1.00 11.54 270 TRP C CA 1
ATOM 8873 C C . TRP C 1 244 ? -7.017 13.853 27.319 1.00 11.61 270 TRP C C 1
ATOM 8874 O O . TRP C 1 244 ? -6.703 13.801 28.510 1.00 11.51 270 TRP C O 1
ATOM 8885 N N . THR C 1 245 ? -7.086 12.772 26.545 1.00 10.70 271 THR C N 1
ATOM 8886 C CA . THR C 1 245 ? -6.765 11.425 27.044 1.00 11.78 271 THR C CA 1
ATOM 8887 C C . THR C 1 245 ? -5.331 11.370 27.604 1.00 11.65 271 THR C C 1
ATOM 8888 O O . THR C 1 245 ? -5.072 10.735 28.638 1.00 12.44 271 THR C O 1
ATOM 8892 N N . ALA C 1 246 ? -4.408 12.032 26.910 1.00 11.25 272 ALA C N 1
ATOM 8893 C CA . ALA C 1 246 ? -2.985 12.058 27.280 1.00 11.82 272 ALA C CA 1
ATOM 8894 C C . ALA C 1 246 ? -2.654 12.882 28.528 1.00 11.28 272 ALA C C 1
ATOM 8895 O O . ALA C 1 246 ? -1.595 12.665 29.160 1.00 11.90 272 ALA C O 1
ATOM 8897 N N . GLY C 1 247 ? -3.520 13.838 28.853 1.00 11.30 273 GLY C N 1
ATOM 8898 C CA . GLY C 1 247 ? -3.244 14.811 29.922 1.00 11.29 273 GLY C CA 1
ATOM 8899 C C . GLY C 1 247 ? -3.671 14.356 31.305 1.00 11.05 273 GLY C C 1
ATOM 8900 O O . GLY C 1 247 ? -4.346 13.332 31.462 1.00 11.41 273 GLY C O 1
ATOM 8901 N N . ILE C 1 248 ? -3.275 15.123 32.316 1.00 11.51 274 ILE C N 1
ATOM 8902 C CA . ILE C 1 248 ? -3.532 14.735 33.704 1.00 12.29 274 ILE C CA 1
ATOM 8903 C C . ILE C 1 248 ? -5.037 14.637 34.022 1.00 12.16 274 ILE C C 1
ATOM 8904 O O . ILE C 1 248 ? -5.477 13.693 34.692 1.00 12.57 274 ILE C O 1
ATOM 8909 N N . HIS C 1 249 ? -5.832 15.577 33.512 1.00 11.65 275 HIS C N 1
ATOM 8910 C CA . HIS C 1 249 ? -7.274 15.501 33.720 1.00 11.72 275 HIS C CA 1
ATOM 8911 C C . HIS C 1 249 ? -7.891 14.243 33.106 1.00 11.47 275 HIS C C 1
ATOM 8912 O O . HIS C 1 249 ? -8.648 13.528 33.767 1.00 11.07 275 HIS C O 1
ATOM 8919 N N . GLY C 1 250 ? -7.560 13.962 31.846 1.00 11.22 276 GLY C N 1
ATOM 8920 C CA . GLY C 1 250 ? -8.022 12.740 31.190 1.00 11.82 276 GLY C CA 1
ATOM 8921 C C . GLY C 1 250 ? -7.621 11.479 31.935 1.00 12.14 276 GLY C C 1
ATOM 8922 O O . GLY C 1 250 ? -8.436 10.552 32.096 1.00 12.30 276 GLY C O 1
ATOM 8923 N N . LYS C 1 251 ? -6.369 11.435 32.394 1.00 12.70 277 LYS C N 1
ATOM 8924 C CA . LYS C 1 251 ? -5.856 10.290 33.148 1.00 13.62 277 LYS C CA 1
ATOM 8925 C C . LYS C 1 251 ? -6.681 10.047 34.414 1.00 14.18 277 LYS C C 1
ATOM 8926 O O . LYS C 1 251 ? -6.803 8.907 34.858 1.00 14.79 277 LYS C O 1
ATOM 8932 N N . ASN C 1 252 ? -7.238 11.119 34.967 1.00 13.96 278 ASN C N 1
ATOM 8933 C CA . ASN C 1 252 ? -8.089 11.048 36.168 1.00 14.82 278 ASN C CA 1
ATOM 8934 C C . ASN C 1 252 ? -9.594 10.971 35.883 1.00 15.16 278 ASN C C 1
ATOM 8935 O O . ASN C 1 252 ? -10.417 11.093 36.800 1.00 15.63 278 ASN C O 1
ATOM 8940 N N . ASN C 1 253 ? -9.948 10.777 34.619 1.00 15.42 279 ASN C N 1
ATOM 8941 C CA . ASN C 1 253 ? -11.357 10.768 34.190 1.00 15.85 279 ASN C CA 1
ATOM 8942 C C . ASN C 1 253 ? -12.151 12.014 34.554 1.00 15.17 279 ASN C C 1
ATOM 8943 O O . ASN C 1 253 ? -13.339 11.927 34.888 1.00 14.76 279 ASN C O 1
ATOM 8948 N N . VAL C 1 254 ? -11.494 13.168 34.521 1.00 13.61 280 VAL C N 1
ATOM 8949 C CA . VAL C 1 254 ? -12.184 14.442 34.571 1.00 13.93 280 VAL C CA 1
ATOM 8950 C C . VAL C 1 254 ? -12.647 14.678 33.123 1.00 13.85 280 VAL C C 1
ATOM 8951 O O . VAL C 1 254 ? -11.811 14.800 32.213 1.00 13.32 280 VAL C O 1
ATOM 8955 N N . THR C 1 255 ? -13.968 14.721 32.919 1.00 13.11 281 THR C N 1
ATOM 8956 C CA . THR C 1 255 ? -14.556 14.604 31.572 1.00 12.73 281 THR C CA 1
ATOM 8957 C C . THR C 1 255 ? -14.669 15.982 30.929 1.00 12.36 281 THR C C 1
ATOM 8958 O O . THR C 1 255 ? -14.632 16.993 31.624 1.00 12.18 281 THR C O 1
ATOM 8962 N N . CYS C 1 256 ? -14.852 16.027 29.606 1.00 12.74 282 CYS C N 1
ATOM 8963 C CA . CYS C 1 256 ? -15.040 17.312 28.923 1.00 13.04 282 CYS C CA 1
ATOM 8964 C C . CYS C 1 256 ? -16.155 18.082 29.605 1.00 12.99 282 CYS C C 1
ATOM 8965 O O . CYS C 1 256 ? -16.083 19.299 29.700 1.00 12.99 282 CYS C O 1
ATOM 8968 N N . ILE C 1 257 ? -17.194 17.349 30.025 1.00 13.87 283 ILE C N 1
ATOM 8969 C CA . ILE C 1 257 ? -18.413 17.907 30.643 1.00 15.34 283 ILE C CA 1
ATOM 8970 C C . ILE C 1 257 ? -18.139 18.560 32.008 1.00 14.66 283 ILE C C 1
ATOM 8971 O O . ILE C 1 257 ? -18.702 19.615 32.325 1.00 14.88 283 ILE C O 1
ATOM 8976 N N . ASP C 1 258 ? -17.245 17.953 32.790 1.00 15.16 284 ASP C N 1
ATOM 8977 C CA . ASP C 1 258 ? -16.848 18.513 34.095 1.00 15.27 284 ASP C CA 1
ATOM 8978 C C . ASP C 1 258 ? -16.462 19.998 34.014 1.00 15.07 284 ASP C C 1
ATOM 8979 O O . ASP C 1 258 ? -16.803 20.816 34.900 1.00 15.44 284 ASP C O 1
ATOM 8984 N N . CYS C 1 259 ? -15.747 20.351 32.946 1.00 14.21 285 CYS C N 1
ATOM 8985 C CA . CYS C 1 259 ? -15.335 21.730 32.747 1.00 13.61 285 CYS C CA 1
ATOM 8986 C C . CYS C 1 259 ? -16.239 22.514 31.789 1.00 13.95 285 CYS C C 1
ATOM 8987 O O . CYS C 1 259 ? -16.429 23.721 31.973 1.00 14.34 285 CYS C O 1
ATOM 8990 N N . HIS C 1 260 ? -16.751 21.865 30.741 1.00 13.23 286 HIS C N 1
ATOM 8991 C CA . HIS C 1 260 ? -17.468 22.629 29.701 1.00 13.69 286 HIS C CA 1
ATOM 8992 C C . HIS C 1 260 ? -18.994 22.595 29.793 1.00 14.78 286 HIS C C 1
ATOM 8993 O O . HIS C 1 260 ? -19.654 23.406 29.140 1.00 14.81 286 HIS C O 1
ATOM 9000 N N . MET C 1 261 ? -19.551 21.629 30.522 1.00 15.25 287 MET C N 1
ATOM 9001 C CA . MET C 1 261 ? -21.014 21.568 30.689 1.00 16.27 287 MET C CA 1
ATOM 9002 C C . MET C 1 261 ? -21.373 21.334 32.149 1.00 16.86 287 MET C C 1
ATOM 9003 O O . MET C 1 261 ? -21.893 20.273 32.491 1.00 16.66 287 MET C O 1
ATOM 9008 N N . PRO C 1 262 ? -21.097 22.326 33.013 1.00 17.23 288 PRO C N 1
ATOM 9009 C CA . PRO C 1 262 ? -21.309 22.081 34.436 1.00 18.15 288 PRO C CA 1
ATOM 9010 C C . PRO C 1 262 ? -22.798 21.964 34.770 1.00 19.20 288 PRO C C 1
ATOM 9011 O O . PRO C 1 262 ? -23.636 22.524 34.049 1.00 18.93 288 PRO C O 1
ATOM 9015 N N . LYS C 1 263 ? -23.110 21.240 35.847 1.00 20.17 289 LYS C N 1
ATOM 9016 C CA . LYS C 1 263 ? -24.471 21.195 36.397 1.00 21.30 289 LYS C CA 1
ATOM 9017 C C . LYS C 1 263 ? -24.750 22.519 37.105 1.00 21.87 289 LYS C C 1
ATOM 9018 O O . LYS C 1 263 ? -23.979 22.950 37.984 1.00 21.78 289 LYS C O 1
ATOM 9024 N N . VAL C 1 264 ? -25.848 23.166 36.720 1.00 22.42 290 VAL C N 1
ATOM 9025 C CA . VAL C 1 264 ? -26.212 24.477 37.256 1.00 23.10 290 VAL C CA 1
ATOM 9026 C C . VAL C 1 264 ? -27.687 24.453 37.686 1.00 23.90 290 VAL C C 1
ATOM 9027 O O . VAL C 1 264 ? -28.407 23.512 37.351 1.00 23.20 290 VAL C O 1
ATOM 9031 N N . GLN C 1 265 ? -28.124 25.481 38.415 1.00 25.02 291 GLN C N 1
ATOM 9032 C CA . GLN C 1 265 ? -29.522 25.575 38.873 1.00 26.54 291 GLN C CA 1
ATOM 9033 C C . GLN C 1 265 ? -30.339 26.524 38.000 1.00 27.35 291 GLN C C 1
ATOM 9034 O O . GLN C 1 265 ? -29.845 27.581 37.601 1.00 27.22 291 GLN C O 1
ATOM 9040 N N . ASN C 1 266 ? -31.588 26.153 37.711 1.00 28.87 292 ASN C N 1
ATOM 9041 C CA . ASN C 1 266 ? -32.517 27.093 37.081 1.00 30.72 292 ASN C CA 1
ATOM 9042 C C . ASN C 1 266 ? -33.162 27.976 38.155 1.00 31.85 292 ASN C C 1
ATOM 9043 O O . ASN C 1 266 ? -32.894 27.787 39.349 1.00 31.92 292 ASN C O 1
ATOM 9048 N N . ALA C 1 267 ? -33.989 28.933 37.731 1.00 32.96 293 ALA C N 1
ATOM 9049 C CA . ALA C 1 267 ? -34.632 29.897 38.638 1.00 34.00 293 ALA C CA 1
ATOM 9050 C C . ALA C 1 267 ? -35.375 29.269 39.825 1.00 34.40 293 ALA C C 1
ATOM 9051 O O . ALA C 1 267 ? -35.596 29.931 40.844 1.00 35.11 293 ALA C O 1
ATOM 9053 N N . GLU C 1 268 ? -35.739 27.993 39.694 1.00 34.49 294 GLU C N 1
ATOM 9054 C CA . GLU C 1 268 ? -36.454 27.256 40.734 1.00 34.65 294 GLU C CA 1
ATOM 9055 C C . GLU C 1 268 ? -35.555 26.257 41.475 1.00 33.89 294 GLU C C 1
ATOM 9056 O O . GLU C 1 268 ? -36.048 25.406 42.230 1.00 34.07 294 GLU C O 1
ATOM 9062 N N . GLY C 1 269 ? -34.243 26.357 41.244 1.00 33.20 295 GLY C N 1
ATOM 9063 C CA . GLY C 1 269 ? -33.254 25.514 41.925 1.00 31.44 295 GLY C CA 1
ATOM 9064 C C . GLY C 1 269 ? -33.228 24.078 41.432 1.00 30.36 295 GLY C C 1
ATOM 9065 O O . GLY C 1 269 ? -32.634 23.196 42.077 1.00 30.16 295 GLY C O 1
ATOM 9066 N N . LYS C 1 270 ? -33.877 23.835 40.295 1.00 28.90 296 LYS C N 1
ATOM 9067 C CA . LYS C 1 270 ? -33.801 22.542 39.637 1.00 27.83 296 LYS C CA 1
ATOM 9068 C C . LYS C 1 270 ? -32.460 22.480 38.895 1.00 26.37 296 LYS C C 1
ATOM 9069 O O . LYS C 1 270 ? -32.079 23.428 38.196 1.00 25.55 296 LYS C O 1
ATOM 9075 N N . LEU C 1 271 ? -31.754 21.369 39.085 1.00 24.95 297 LEU C N 1
ATOM 9076 C CA . LEU C 1 271 ? -30.458 21.153 38.458 1.00 24.01 297 LEU C CA 1
ATOM 9077 C C . LEU C 1 271 ? -30.632 20.702 37.019 1.00 22.65 297 LEU C C 1
ATOM 9078 O O . LEU C 1 271 ? -31.483 19.856 36.716 1.00 22.50 297 LEU C O 1
ATOM 9083 N N . TYR C 1 272 ? -29.795 21.252 36.143 1.00 21.38 298 TYR C N 1
ATOM 9084 C CA . TYR C 1 272 ? -29.677 20.775 34.771 1.00 19.23 298 TYR C CA 1
ATOM 9085 C C . TYR C 1 272 ? -28.255 20.982 34.266 1.00 18.81 298 TYR C C 1
ATOM 9086 O O . TYR C 1 272 ? -27.480 21.757 34.836 1.00 17.88 298 TYR C O 1
ATOM 9095 N N . THR C 1 273 ? -27.934 20.297 33.183 1.00 17.62 299 THR C N 1
ATOM 9096 C CA . THR C 1 273 ? -26.626 20.453 32.562 1.00 17.01 299 THR C CA 1
ATOM 9097 C C . THR C 1 273 ? -26.617 21.720 31.705 1.00 16.86 299 THR C C 1
ATOM 9098 O O . THR C 1 273 ? -27.466 21.886 30.822 1.00 15.90 299 THR C O 1
ATOM 9102 N N . ASP C 1 274 ? -25.661 22.610 31.967 1.00 16.49 300 ASP C N 1
ATOM 9103 C CA . ASP C 1 274 ? -25.511 23.843 31.201 1.00 16.85 300 ASP C CA 1
ATOM 9104 C C . ASP C 1 274 ? -25.048 23.508 29.773 1.00 16.88 300 ASP C C 1
ATOM 9105 O O . ASP C 1 274 ? -23.956 22.969 29.560 1.00 16.62 300 ASP C O 1
ATOM 9110 N N . HIS C 1 275 ? -25.904 23.810 28.803 1.00 16.40 301 HIS C N 1
ATOM 9111 C CA . HIS C 1 275 ? -25.639 23.472 27.403 1.00 16.13 301 HIS C CA 1
ATOM 9112 C C . HIS C 1 275 ? -24.968 24.591 26.603 1.00 15.87 301 HIS C C 1
ATOM 9113 O O . HIS C 1 275 ? -24.687 24.414 25.413 1.00 16.12 301 HIS C O 1
ATOM 9120 N N . LYS C 1 276 ? -24.692 25.723 27.255 1.00 15.76 302 LYS C N 1
ATOM 9121 C CA . LYS C 1 276 ? -23.962 26.835 26.641 1.00 15.34 302 LYS C CA 1
ATOM 9122 C C . LYS C 1 276 ? -22.474 26.519 26.721 1.00 15.56 302 LYS C C 1
ATOM 9123 O O . LYS C 1 276 ? -21.759 27.023 27.600 1.00 15.45 302 LYS C O 1
ATOM 9129 N N . ILE C 1 277 ? -22.036 25.661 25.808 1.00 14.94 303 ILE C N 1
ATOM 9130 C CA . ILE C 1 277 ? -20.672 25.131 25.786 1.00 15.30 303 ILE C CA 1
ATOM 9131 C C . ILE C 1 277 ? -19.663 26.214 25.374 1.00 16.04 303 ILE C C 1
ATOM 9132 O O . ILE C 1 277 ? -19.656 26.677 24.231 1.00 15.15 303 ILE C O 1
ATOM 9137 N N . GLY C 1 278 ? -18.819 26.619 26.324 1.00 16.07 304 GLY C N 1
ATOM 9138 C CA . GLY C 1 278 ? -17.808 27.633 26.043 1.00 16.30 304 GLY C CA 1
ATOM 9139 C C . GLY C 1 278 ? -16.610 27.508 26.971 1.00 16.22 304 GLY C C 1
ATOM 9140 O O . GLY C 1 278 ? -16.227 26.403 27.377 1.00 16.51 304 GLY C O 1
ATOM 9141 N N . ASN C 1 279 ? -16.017 28.647 27.295 1.00 15.67 305 ASN C N 1
ATOM 9142 C CA . ASN C 1 279 ? -14.822 28.679 28.133 1.00 15.95 305 ASN C CA 1
ATOM 9143 C C . ASN C 1 279 ? -15.178 28.460 29.604 1.00 15.81 305 ASN C C 1
ATOM 9144 O O . ASN C 1 279 ? -15.886 29.289 30.188 1.00 16.13 305 ASN C O 1
ATOM 9149 N N . PRO C 1 280 ? -14.680 27.357 30.213 1.00 15.85 306 PRO C N 1
ATOM 9150 C CA . PRO C 1 280 ? -14.961 27.036 31.623 1.00 16.16 306 PRO C CA 1
ATOM 9151 C C . PRO C 1 280 ? -14.671 28.171 32.614 1.00 16.39 306 PRO C C 1
ATOM 9152 O O . PRO C 1 280 ? -15.323 28.250 33.661 1.00 17.23 306 PRO C O 1
ATOM 9156 N N . PHE C 1 281 ? -13.708 29.030 32.296 1.00 17.26 307 PHE C N 1
ATOM 9157 C CA . PHE C 1 281 ? -13.359 30.152 33.164 1.00 18.53 307 PHE C CA 1
ATOM 9158 C C . PHE C 1 281 ? -14.518 31.152 33.307 1.00 19.89 307 PHE C C 1
ATOM 9159 O O . PHE C 1 281 ? -14.625 31.847 34.318 1.00 20.16 307 PHE C O 1
ATOM 9167 N N . ASP C 1 282 ? -15.402 31.191 32.314 1.00 20.93 308 ASP C N 1
ATOM 9168 C CA . ASP C 1 282 ? -16.593 32.047 32.379 1.00 22.17 308 ASP C CA 1
ATOM 9169 C C . ASP C 1 282 ? -17.623 31.649 33.454 1.00 22.40 308 ASP C C 1
ATOM 9170 O O . ASP C 1 282 ? -18.501 32.449 33.784 1.00 22.84 308 ASP C O 1
ATOM 9175 N N . ASN C 1 283 ? -17.528 30.425 33.978 1.00 22.03 309 ASN C N 1
ATOM 9176 C CA . ASN C 1 283 ? -18.270 30.006 35.174 1.00 22.45 309 ASN C CA 1
ATOM 9177 C C . ASN C 1 283 ? -1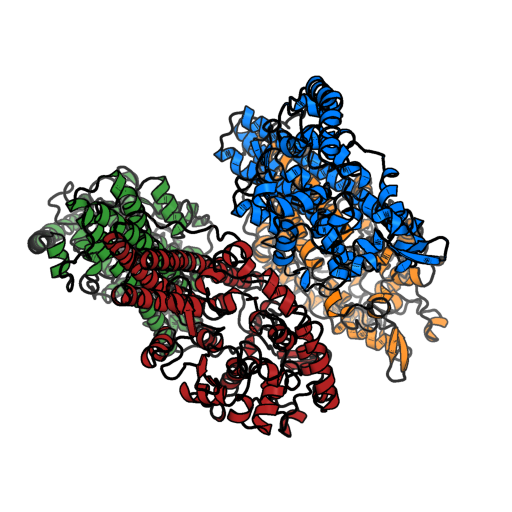7.358 29.200 36.104 1.00 21.50 309 ASN C C 1
ATOM 9178 O O . ASN C 1 283 ? -17.656 28.061 36.456 1.00 20.78 309 ASN C O 1
ATOM 9183 N N . PHE C 1 284 ? -16.245 29.818 36.497 1.00 20.78 310 PHE C N 1
ATOM 9184 C CA . PHE C 1 284 ? -15.220 29.177 37.337 1.00 20.18 310 PHE C CA 1
ATOM 9185 C C . PHE C 1 284 ? -15.803 28.544 38.605 1.00 20.25 310 PHE C C 1
ATOM 9186 O O . PHE C 1 284 ? -15.417 27.434 38.981 1.00 19.82 310 PHE C O 1
ATOM 9194 N N . ALA C 1 285 ? -16.750 29.244 39.242 1.00 20.76 311 ALA C N 1
ATOM 9195 C CA . ALA C 1 285 ? -17.395 28.787 40.475 1.00 21.48 311 ALA C CA 1
ATOM 9196 C C . ALA C 1 285 ? -18.030 27.409 40.344 1.00 21.68 311 ALA C C 1
ATOM 9197 O O . ALA C 1 285 ? -18.112 26.653 41.315 1.00 22.01 311 ALA C O 1
ATOM 9199 N N . GLN C 1 286 ? -18.490 27.092 39.137 1.00 21.79 312 GLN C N 1
ATOM 9200 C CA . GLN C 1 286 ? -19.179 25.831 38.892 1.00 21.67 312 GLN C CA 1
ATOM 9201 C C . GLN C 1 286 ? -18.382 24.873 38.024 1.00 20.97 312 GLN C C 1
ATOM 9202 O O . GLN C 1 286 ? -18.851 23.780 37.698 1.00 21.13 312 GLN C O 1
ATOM 9208 N N . THR C 1 287 ? -17.156 25.264 37.691 1.00 19.53 313 THR C N 1
ATOM 9209 C CA . THR C 1 287 ? -16.267 24.385 36.934 1.00 18.19 313 THR C CA 1
ATOM 9210 C C . THR C 1 287 ? -15.033 24.015 37.771 1.00 17.38 313 THR C C 1
ATOM 9211 O O . THR C 1 287 ? -15.109 23.100 38.595 1.00 16.34 313 THR C O 1
ATOM 9215 N N . CYS C 1 288 ? -13.920 24.727 37.583 1.00 16.34 314 CYS C N 1
ATOM 9216 C CA . CYS C 1 288 ? -12.677 24.413 38.314 1.00 16.15 314 CYS C CA 1
ATOM 9217 C C . CYS C 1 288 ? -12.877 24.371 39.822 1.00 17.14 314 CYS C C 1
ATOM 9218 O O . CYS C 1 288 ? -12.285 23.523 40.500 1.00 16.77 314 CYS C O 1
ATOM 9221 N N . ALA C 1 289 ? -13.706 25.286 40.329 1.00 17.64 315 ALA C N 1
ATOM 9222 C CA . ALA C 1 289 ? -13.893 25.447 41.774 1.00 19.06 315 ALA C CA 1
ATOM 9223 C C . ALA C 1 289 ? -14.558 24.240 42.427 1.00 19.84 315 ALA C C 1
ATOM 9224 O O . ALA C 1 289 ? -14.527 24.101 43.659 1.00 20.40 315 ALA C O 1
ATOM 9226 N N . ASN C 1 290 ? -15.139 23.355 41.611 1.00 20.30 316 ASN C N 1
ATOM 9227 C CA . ASN C 1 290 ? -15.734 22.108 42.104 1.00 20.89 316 ASN C CA 1
ATOM 9228 C C . ASN C 1 290 ? -14.676 21.147 42.628 1.00 20.66 316 ASN C C 1
ATOM 9229 O O . ASN C 1 290 ? -14.978 20.277 43.459 1.00 21.17 316 ASN C O 1
ATOM 9234 N N . CYS C 1 291 ? -13.447 21.280 42.127 1.00 19.10 317 CYS C N 1
ATOM 9235 C CA . CYS C 1 291 ? -12.380 20.341 42.459 1.00 18.51 317 CYS C CA 1
ATOM 9236 C C . CYS C 1 291 ? -11.139 21.008 43.044 1.00 18.03 317 CYS C C 1
ATOM 9237 O O . CYS C 1 291 ? -10.364 20.362 43.740 1.00 18.72 317 CYS C O 1
ATOM 9240 N N . HIS C 1 292 ? -10.956 22.288 42.745 1.00 18.14 318 HIS C N 1
ATOM 9241 C CA . HIS C 1 292 ? -9.764 23.029 43.130 1.00 18.52 31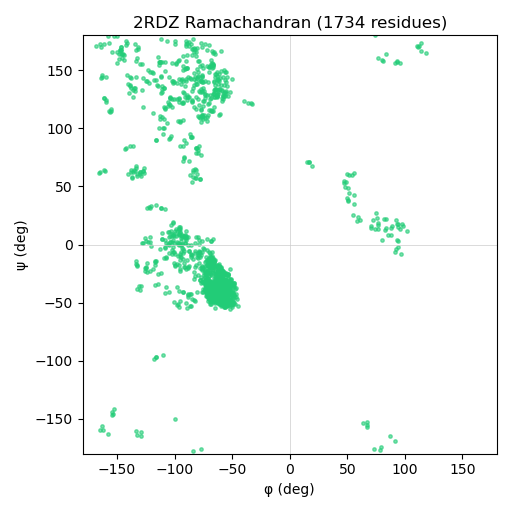8 HIS C CA 1
ATOM 9242 C C . HIS C 1 292 ? -10.065 24.094 44.180 1.00 18.68 318 HIS C C 1
ATOM 9243 O O . HIS C 1 292 ? -11.117 24.751 44.143 1.00 18.17 318 HIS C O 1
ATOM 9250 N N . THR C 1 293 ? -9.111 24.284 45.089 1.00 19.11 319 THR C N 1
ATOM 9251 C CA . THR C 1 293 ? -9.238 25.304 46.125 1.00 19.17 319 THR C CA 1
ATOM 9252 C C . THR C 1 293 ? -8.642 26.640 45.687 1.00 19.60 319 THR C C 1
ATOM 9253 O O . THR C 1 293 ? -8.978 27.691 46.248 1.00 19.76 319 THR C O 1
ATOM 9257 N N . GLN C 1 294 ? -7.774 26.607 44.669 1.00 18.96 320 GLN C N 1
ATOM 9258 C CA . GLN C 1 294 ? -7.116 27.817 44.166 1.00 19.40 320 GLN C CA 1
ATOM 9259 C C . GLN C 1 294 ? -8.143 28.790 43.576 1.00 19.18 320 GLN C C 1
ATOM 9260 O O . GLN C 1 294 ? -9.175 28.365 43.047 1.00 19.24 320 GLN C O 1
ATOM 9266 N N . ASP C 1 295 ? -7.899 30.088 43.692 1.00 19.99 321 ASP C N 1
ATOM 9267 C CA . ASP C 1 295 ? -8.885 31.039 43.165 1.00 20.92 321 ASP C CA 1
ATOM 9268 C C . ASP C 1 295 ? -8.768 31.247 41.652 1.00 20.23 321 ASP C C 1
ATOM 9269 O O . ASP C 1 295 ? -7.797 30.816 41.023 1.00 19.76 321 ASP C O 1
ATOM 9274 N N . LYS C 1 296 ? -9.767 31.911 41.082 1.00 19.68 322 LYS C N 1
ATOM 9275 C CA . LYS C 1 296 ? -9.864 32.065 39.628 1.00 19.21 322 LYS C CA 1
ATOM 9276 C C . LYS C 1 296 ? -8.625 32.713 39.006 1.00 18.82 322 LYS C C 1
ATOM 9277 O O . LYS C 1 296 ? -8.097 32.226 37.992 1.00 17.60 322 LYS C O 1
ATOM 9283 N N . ALA C 1 297 ? -8.173 33.818 39.600 1.00 18.01 323 ALA C N 1
ATOM 9284 C CA . ALA C 1 297 ? -7.000 34.548 39.095 1.00 18.08 323 ALA C CA 1
ATOM 9285 C C . ALA C 1 297 ? -5.747 33.668 39.074 1.00 17.93 323 ALA C C 1
ATOM 9286 O O . ALA C 1 297 ? -5.001 33.662 38.084 1.00 18.09 323 ALA C O 1
ATOM 9288 N N . ALA C 1 298 ? -5.540 32.914 40.151 1.00 17.50 324 ALA C N 1
ATOM 9289 C CA . ALA C 1 298 ? -4.411 31.979 40.256 1.00 17.16 324 ALA C CA 1
ATOM 9290 C C . ALA C 1 298 ? -4.410 30.933 39.121 1.00 16.94 324 ALA C C 1
ATOM 9291 O O . ALA C 1 298 ? -3.389 30.737 38.441 1.00 16.37 324 ALA C O 1
ATOM 9293 N N . LEU C 1 299 ? -5.549 30.264 38.922 1.00 16.29 325 LEU C N 1
ATOM 9294 C CA . LEU C 1 299 ? -5.624 29.219 37.890 1.00 15.89 325 LEU C CA 1
ATOM 9295 C C . LEU C 1 299 ? -5.574 29.807 36.484 1.00 16.10 325 LEU C C 1
ATOM 9296 O O . LEU C 1 299 ? -4.923 29.237 35.601 1.00 15.83 325 LEU C O 1
ATOM 9301 N N . GLN C 1 300 ? -6.201 30.969 36.285 1.00 16.12 326 GLN C N 1
ATOM 9302 C CA . GLN C 1 300 ? -6.053 31.692 35.021 1.00 16.57 326 GLN C CA 1
ATOM 9303 C C . GLN C 1 300 ? -4.589 31.981 34.687 1.00 15.88 326 GLN C C 1
ATOM 9304 O O . GLN C 1 300 ? -4.172 31.808 33.540 1.00 15.92 326 GLN C O 1
ATOM 9310 N N . LYS C 1 301 ? -3.817 32.409 35.690 1.00 14.97 327 LYS C N 1
ATOM 9311 C CA . LYS C 1 301 ? -2.396 32.735 35.507 1.00 14.35 327 LYS C CA 1
ATOM 9312 C C . LYS C 1 301 ? -1.589 31.505 35.081 1.00 14.12 327 LYS C C 1
ATOM 9313 O O . LYS C 1 301 ? -0.733 31.603 34.191 1.00 13.90 327 LYS C O 1
ATOM 9319 N N . VAL C 1 302 ? -1.853 30.362 35.711 1.00 13.54 328 VAL C N 1
ATOM 9320 C CA . VAL C 1 302 ? -1.141 29.126 35.369 1.00 13.73 328 VAL C CA 1
ATOM 9321 C C . VAL C 1 302 ? -1.466 28.749 33.903 1.00 13.03 328 VAL C C 1
ATOM 9322 O O . VAL C 1 302 ? -0.559 28.491 33.102 1.00 11.56 328 VAL C O 1
ATOM 9326 N N . VAL C 1 303 ? -2.749 28.760 33.551 1.00 12.47 329 VAL C N 1
ATOM 9327 C CA . VAL C 1 303 ? -3.157 28.338 32.199 1.00 12.17 329 VAL C CA 1
ATOM 9328 C C . VAL C 1 303 ? -2.562 29.299 31.152 1.00 11.68 329 VAL C C 1
ATOM 9329 O O . VAL C 1 303 ? -2.029 28.860 30.110 1.00 10.59 329 VAL C O 1
ATOM 9333 N N . ALA C 1 304 ? -2.594 30.605 31.451 1.00 12.12 330 ALA C N 1
ATOM 9334 C CA . ALA C 1 304 ? -2.003 31.614 30.564 1.00 11.83 330 ALA C CA 1
ATOM 9335 C C . ALA C 1 304 ? -0.486 31.428 30.427 1.00 11.85 330 ALA C C 1
ATOM 9336 O O . ALA C 1 304 ? 0.078 31.647 29.337 1.00 11.94 330 ALA C O 1
ATOM 9338 N N . GLU C 1 305 ? 0.177 31.043 31.523 1.00 11.01 331 GLU C N 1
ATOM 9339 C CA . GLU C 1 305 ? 1.605 30.689 31.455 1.00 11.35 331 GLU C CA 1
ATOM 9340 C C . GLU C 1 305 ? 1.902 29.538 30.481 1.00 9.94 331 GLU C C 1
ATOM 9341 O O . GLU C 1 305 ? 2.832 29.623 29.661 1.00 9.81 331 GLU C O 1
ATOM 9347 N N . ARG C 1 306 ? 1.145 28.444 30.614 1.00 9.84 332 ARG C N 1
ATOM 9348 C CA . ARG C 1 306 ? 1.274 27.297 29.709 1.00 9.64 332 ARG C CA 1
ATOM 9349 C C . ARG C 1 306 ? 0.992 27.720 28.272 1.00 9.82 332 ARG C C 1
ATOM 9350 O O . ARG C 1 306 ? 1.711 27.301 27.357 1.00 10.14 332 ARG C O 1
ATOM 9358 N N . LYS C 1 307 ? -0.008 28.581 28.090 1.00 10.05 333 LYS C N 1
ATOM 9359 C CA . LYS C 1 307 ? -0.340 29.067 26.759 1.00 11.52 333 LYS C CA 1
ATOM 9360 C C . LYS C 1 307 ? 0.880 29.793 26.176 1.00 11.28 333 LYS C C 1
ATOM 9361 O O . LYS C 1 307 ? 1.256 29.565 25.024 1.00 10.75 333 LYS C O 1
ATOM 9367 N N . GLN C 1 308 ? 1.495 30.674 26.968 1.00 11.02 334 GLN C N 1
ATOM 9368 C CA . GLN C 1 308 ? 2.681 31.402 26.503 1.00 12.19 334 GLN C CA 1
ATOM 9369 C C . GLN C 1 308 ? 3.880 30.496 26.223 1.00 11.83 334 GLN C C 1
ATOM 9370 O O . GLN C 1 308 ? 4.563 30.663 25.213 1.00 11.66 334 GLN C O 1
ATOM 9376 N N . SER C 1 309 ? 4.135 29.536 27.111 1.00 10.98 335 SER C N 1
ATOM 9377 C CA . SER C 1 309 ? 5.215 28.566 26.928 1.00 11.12 335 SER C CA 1
ATOM 9378 C C . SER C 1 309 ? 5.095 27.815 25.590 1.00 10.79 335 SER C C 1
ATOM 9379 O O . SER C 1 309 ? 6.055 27.754 24.810 1.00 10.09 335 SER C O 1
ATOM 9382 N N . ILE C 1 310 ? 3.917 27.246 25.347 1.00 10.24 336 ILE C N 1
ATOM 9383 C CA . ILE C 1 310 ? 3.642 26.523 24.103 1.00 10.19 336 ILE C CA 1
ATOM 9384 C C . ILE C 1 310 ? 3.702 27.470 22.893 1.00 10.55 336 ILE C C 1
ATOM 9385 O O . ILE C 1 310 ? 4.280 27.131 21.874 1.00 10.90 336 ILE C O 1
ATOM 9390 N N . ASN C 1 311 ? 3.108 28.652 23.014 1.00 11.85 337 ASN C N 1
ATOM 9391 C CA . ASN C 1 311 ? 3.170 29.633 21.925 1.00 12.19 337 ASN C CA 1
ATOM 9392 C C . ASN C 1 311 ? 4.600 29.963 21.502 1.00 11.51 337 ASN C C 1
ATOM 9393 O O . ASN C 1 311 ? 4.920 30.004 20.303 1.00 11.09 337 ASN C O 1
ATOM 9398 N N . ASP C 1 312 ? 5.451 30.231 22.491 1.00 11.59 338 ASP C N 1
ATOM 9399 C CA . ASP C 1 312 ? 6.855 30.535 22.243 1.00 11.95 338 ASP C CA 1
ATOM 9400 C C . ASP C 1 312 ? 7.543 29.406 21.467 1.00 11.11 338 ASP C C 1
ATOM 9401 O O . ASP C 1 312 ? 8.183 29.643 20.427 1.00 10.99 338 ASP C O 1
ATOM 9406 N N . LEU C 1 313 ? 7.426 28.183 21.981 1.00 10.30 339 LEU C N 1
ATOM 9407 C CA . LEU C 1 313 ? 8.034 27.025 21.337 1.00 10.01 339 LEU C CA 1
ATOM 9408 C C . LEU C 1 313 ? 7.422 26.739 19.964 1.00 9.60 339 LEU C C 1
ATOM 9409 O O . LEU C 1 313 ? 8.146 26.416 19.026 1.00 10.71 339 LEU C O 1
ATOM 9414 N N . LYS C 1 314 ? 6.105 26.894 19.862 1.00 10.20 340 LYS C N 1
ATOM 9415 C CA . LYS C 1 314 ? 5.352 26.699 18.611 1.00 10.81 340 LYS C CA 1
ATOM 9416 C C . LYS C 1 314 ? 5.939 27.614 17.518 1.00 10.19 340 LYS C C 1
ATOM 9417 O O . LYS C 1 314 ? 6.217 27.162 16.400 1.00 10.21 340 LYS C O 1
ATOM 9423 N N . ILE C 1 315 ? 6.139 28.887 17.856 1.00 9.98 341 ILE C N 1
ATOM 9424 C CA . ILE C 1 315 ? 6.704 29.862 16.906 1.00 10.33 341 ILE C CA 1
ATOM 9425 C C . ILE C 1 315 ? 8.112 29.463 16.467 1.00 9.79 341 ILE C C 1
ATOM 9426 O O . ILE C 1 315 ? 8.440 29.551 15.278 1.00 10.07 341 ILE C O 1
ATOM 9431 N N . LYS C 1 316 ? 8.933 28.986 17.409 1.00 9.28 342 LYS C N 1
ATOM 9432 C CA . LYS C 1 316 ? 10.278 28.495 17.057 1.00 9.54 342 LYS C CA 1
ATOM 9433 C C . LYS C 1 316 ? 10.200 27.391 16.001 1.00 9.11 342 LYS C C 1
ATOM 9434 O O . LYS C 1 316 ? 10.931 27.417 15.004 1.00 8.77 342 LYS C O 1
ATOM 9440 N N . VAL C 1 317 ? 9.310 26.425 16.225 1.00 8.37 343 VAL C N 1
ATOM 9441 C CA . VAL C 1 317 ? 9.149 25.294 15.299 1.00 8.56 343 VAL C CA 1
ATOM 9442 C C . VAL C 1 317 ? 8.655 25.793 13.928 1.00 8.51 343 VAL C C 1
ATOM 9443 O O . VAL C 1 317 ? 9.181 25.384 12.877 1.00 8.84 343 VAL C O 1
ATOM 9447 N N . GLU C 1 318 ? 7.675 26.691 13.945 1.00 8.29 344 GLU C N 1
ATOM 9448 C CA . GLU C 1 318 ? 7.107 27.220 12.708 1.00 9.18 344 GLU C CA 1
ATOM 9449 C C . GLU C 1 318 ? 8.169 27.986 11.926 1.00 9.85 344 GLU C C 1
ATOM 9450 O O . GLU C 1 318 ? 8.233 27.873 10.696 1.00 9.41 344 GLU C O 1
ATOM 9456 N N . ASP C 1 319 ? 9.007 28.750 12.633 1.00 9.25 345 ASP C N 1
ATOM 9457 C CA . ASP C 1 319 ? 10.067 29.507 11.951 1.00 9.93 345 ASP C CA 1
ATOM 9458 C C . ASP C 1 319 ? 11.052 28.550 11.258 1.00 9.72 345 ASP C C 1
ATOM 9459 O O . ASP C 1 319 ? 11.429 28.770 10.110 1.00 9.76 345 ASP C O 1
ATOM 9464 N N . GLN C 1 320 ? 11.437 27.473 11.945 1.00 10.00 346 GLN C N 1
ATOM 9465 C CA . GLN C 1 320 ? 12.279 26.434 11.338 1.00 9.74 346 GLN C CA 1
ATOM 9466 C C . GLN C 1 320 ? 11.623 25.823 10.089 1.00 9.92 346 GLN C C 1
ATOM 9467 O O . GLN C 1 320 ? 12.285 25.638 9.054 1.00 9.63 346 GLN C O 1
ATOM 9473 N N . LEU C 1 321 ? 10.326 25.539 10.183 1.00 9.69 347 LEU C N 1
ATOM 9474 C CA . LEU C 1 321 ? 9.598 24.945 9.070 1.00 10.08 347 LEU C CA 1
ATOM 9475 C C . LEU C 1 321 ? 9.393 25.919 7.904 1.00 10.02 347 LEU C C 1
ATOM 9476 O O . LEU C 1 321 ? 9.438 25.503 6.746 1.00 10.89 347 LEU C O 1
ATOM 9481 N N . VAL C 1 322 ? 9.172 27.194 8.201 1.00 9.48 348 VAL C N 1
ATOM 9482 C CA . VAL C 1 322 ? 9.128 28.201 7.132 1.00 10.55 348 VAL C CA 1
ATOM 9483 C C . VAL C 1 322 ? 10.432 28.184 6.321 1.00 10.61 348 VAL C C 1
ATOM 9484 O O . VAL C 1 322 ? 10.396 28.047 5.084 1.00 10.64 348 VAL C O 1
ATOM 9488 N N . HIS C 1 323 ? 11.568 28.305 7.015 1.00 10.73 349 HIS C N 1
ATOM 9489 C CA . HIS C 1 323 ? 12.897 28.187 6.389 1.00 11.21 349 HIS C CA 1
ATOM 9490 C C . HIS C 1 323 ? 13.033 26.868 5.625 1.00 11.39 349 HIS C C 1
ATOM 9491 O O . HIS C 1 323 ? 13.521 26.849 4.488 1.00 10.83 349 HIS C O 1
ATOM 9498 N N . ALA C 1 324 ? 12.606 25.765 6.243 1.00 11.27 350 ALA C N 1
ATOM 9499 C CA . ALA C 1 324 ? 12.718 24.456 5.594 1.00 11.04 350 ALA C CA 1
ATOM 9500 C C . ALA C 1 324 ? 11.956 24.379 4.260 1.00 11.56 350 ALA C C 1
ATOM 9501 O O . ALA C 1 324 ? 12.490 23.846 3.263 1.00 11.63 350 ALA C O 1
ATOM 9503 N N . HIS C 1 325 ? 10.725 24.894 4.232 1.00 11.62 351 HIS C N 1
ATOM 9504 C CA . HIS C 1 325 ? 9.925 24.840 2.996 1.00 12.06 351 HIS C CA 1
ATOM 9505 C C . HIS C 1 325 ? 10.565 25.679 1.887 1.00 12.69 351 HIS C C 1
ATOM 9506 O O . HIS C 1 325 ? 10.624 25.238 0.730 1.00 13.17 351 HIS C O 1
ATOM 9513 N N . PHE C 1 326 ? 11.061 26.864 2.242 1.00 12.32 352 PHE C N 1
ATOM 9514 C CA . PHE C 1 326 ? 11.688 27.744 1.241 1.00 12.71 352 PHE C CA 1
ATOM 9515 C C . PHE C 1 326 ? 13.042 27.229 0.774 1.00 12.32 352 PHE C C 1
ATOM 9516 O O . PHE C 1 326 ? 13.403 27.383 -0.392 1.00 13.41 352 PHE C O 1
ATOM 9524 N N . GLU C 1 327 ? 13.788 26.611 1.683 1.00 11.92 353 GLU C N 1
ATOM 9525 C CA . GLU C 1 327 ? 15.054 25.966 1.353 1.00 11.91 353 GLU C CA 1
ATOM 9526 C C . GLU C 1 327 ? 14.829 24.798 0.395 1.00 12.05 353 GLU C C 1
ATOM 9527 O O . GLU C 1 327 ? 15.577 24.653 -0.584 1.00 11.62 353 GLU C O 1
ATOM 9533 N N . ALA C 1 328 ? 13.775 24.007 0.642 1.00 11.85 354 ALA C N 1
ATOM 9534 C CA . ALA C 1 328 ? 13.390 22.934 -0.288 1.00 12.73 354 ALA C CA 1
ATOM 9535 C C . ALA C 1 328 ? 13.032 23.538 -1.655 1.00 13.11 354 ALA C C 1
ATOM 9536 O O . ALA C 1 328 ? 13.457 23.007 -2.695 1.00 12.83 354 ALA C O 1
ATOM 9538 N N . LYS C 1 329 ? 12.271 24.638 -1.651 1.00 14.35 355 LYS C N 1
ATOM 9539 C CA . LYS C 1 329 ? 11.926 25.315 -2.903 1.00 15.04 355 LYS C CA 1
ATOM 9540 C C . LYS C 1 329 ? 13.213 25.684 -3.641 1.00 15.41 355 LYS C C 1
ATOM 9541 O O . LYS C 1 329 ? 13.365 25.378 -4.837 1.00 15.00 355 LYS C O 1
ATOM 9547 N N . ALA C 1 330 ? 14.155 26.292 -2.918 1.00 15.19 356 ALA C N 1
ATOM 9548 C CA . ALA C 1 330 ? 15.430 26.697 -3.522 1.00 16.31 356 ALA C CA 1
ATOM 9549 C C . ALA C 1 330 ? 16.190 25.496 -4.105 1.00 16.62 356 ALA C C 1
ATOM 9550 O O . ALA C 1 330 ? 16.809 25.612 -5.176 1.00 16.63 356 ALA C O 1
ATOM 9552 N N . ALA C 1 331 ? 16.125 24.353 -3.414 1.00 16.71 357 ALA C N 1
ATOM 9553 C CA . ALA C 1 331 ? 16.803 23.156 -3.874 1.00 17.37 357 ALA C CA 1
ATOM 9554 C C . ALA C 1 331 ? 16.113 22.628 -5.135 1.00 17.63 357 ALA C C 1
ATOM 9555 O O . ALA C 1 331 ? 16.795 22.248 -6.094 1.00 18.35 357 ALA C O 1
ATOM 9557 N N . LEU C 1 332 ? 14.779 22.640 -5.143 1.00 17.49 358 LEU C N 1
ATOM 9558 C CA . LEU C 1 332 ? 14.013 22.264 -6.342 1.00 18.26 358 LEU C CA 1
ATOM 9559 C C . LEU C 1 332 ? 14.318 23.204 -7.521 1.00 18.81 358 LEU C C 1
ATOM 9560 O O . LEU C 1 332 ? 14.566 22.743 -8.643 1.00 19.03 358 LEU C O 1
ATOM 9565 N N . ASP C 1 333 ? 14.327 24.507 -7.250 1.00 19.17 359 ASP C N 1
ATOM 9566 C CA . ASP C 1 333 ? 14.648 25.515 -8.269 1.00 20.00 359 ASP C CA 1
ATOM 9567 C C . ASP C 1 333 ? 16.035 25.307 -8.874 1.00 20.73 359 ASP C C 1
ATOM 9568 O O . ASP C 1 333 ? 16.274 25.646 -10.051 1.00 21.08 359 ASP C O 1
ATOM 9573 N N . ALA C 1 334 ? 16.936 24.719 -8.093 1.00 20.32 360 ALA C N 1
ATOM 9574 C CA . ALA C 1 334 ? 18.297 24.453 -8.537 1.00 20.53 360 ALA C CA 1
ATOM 9575 C C . ALA C 1 334 ? 18.455 23.070 -9.173 1.00 20.71 360 ALA C C 1
ATOM 9576 O O . ALA C 1 334 ? 19.573 22.636 -9.441 1.00 21.99 360 ALA C O 1
ATOM 9578 N N . GLY C 1 335 ? 17.341 22.377 -9.393 1.00 21.44 361 GLY C N 1
ATOM 9579 C CA . GLY C 1 335 ? 17.340 21.108 -10.123 1.00 21.43 361 GLY C CA 1
ATOM 9580 C C . GLY C 1 335 ? 17.466 19.855 -9.278 1.00 21.53 361 GLY C C 1
ATOM 9581 O O . GLY C 1 335 ? 17.854 18.796 -9.784 1.00 21.47 361 GLY C O 1
ATOM 9582 N N . ALA C 1 336 ? 17.140 19.953 -7.987 1.00 20.92 362 ALA C N 1
ATOM 9583 C CA . ALA C 1 336 ? 17.171 18.770 -7.136 1.00 20.61 362 ALA C CA 1
ATOM 9584 C C . ALA C 1 336 ? 16.191 17.720 -7.658 1.00 20.52 362 ALA C C 1
ATOM 9585 O O . ALA C 1 336 ? 15.039 18.031 -7.996 1.00 20.41 362 ALA C O 1
ATOM 9587 N N . THR C 1 337 ? 16.667 16.484 -7.726 1.00 21.02 363 THR C N 1
ATOM 9588 C CA . THR C 1 337 ? 15.867 15.361 -8.220 1.00 22.44 363 THR C CA 1
ATOM 9589 C C . THR C 1 337 ? 14.968 14.791 -7.124 1.00 22.70 363 THR C C 1
ATOM 9590 O O . THR C 1 337 ? 15.165 15.067 -5.934 1.00 21.80 363 THR C O 1
ATOM 9594 N N . GLU C 1 338 ? 14.000 13.980 -7.545 1.00 22.91 364 GLU C N 1
ATOM 9595 C CA . GLU C 1 338 ? 13.119 13.252 -6.638 1.00 23.32 364 GLU C CA 1
ATOM 9596 C C . GLU C 1 338 ? 13.911 12.524 -5.542 1.00 22.79 364 GLU C C 1
ATOM 9597 O O . GLU C 1 338 ? 13.598 12.660 -4.356 1.00 22.79 364 GLU C O 1
ATOM 9603 N N . ALA C 1 339 ? 14.938 11.768 -5.945 1.00 21.87 365 ALA C N 1
ATOM 9604 C CA . ALA C 1 339 ? 15.755 10.972 -5.014 1.00 20.84 365 ALA C CA 1
ATOM 9605 C C . ALA C 1 339 ? 16.502 11.855 -4.014 1.00 20.51 365 ALA C C 1
ATOM 9606 O O . ALA C 1 339 ? 16.645 11.504 -2.837 1.00 19.96 365 ALA C O 1
ATOM 9608 N N . GLU C 1 340 ? 16.984 12.992 -4.493 1.00 19.42 366 GLU C N 1
ATOM 9609 C CA . GLU C 1 340 ? 17.703 13.922 -3.635 1.00 19.63 366 GLU C CA 1
ATOM 9610 C C . GLU C 1 340 ? 16.763 14.527 -2.596 1.00 18.62 366 GLU C C 1
ATOM 9611 O O . GLU C 1 340 ? 17.150 14.727 -1.448 1.00 18.57 366 GLU C O 1
ATOM 9617 N N . MET C 1 341 ? 15.535 14.806 -3.015 1.00 17.75 367 MET C N 1
ATOM 9618 C CA . MET C 1 341 ? 14.555 15.492 -2.177 1.00 16.91 367 MET C CA 1
ATOM 9619 C C . MET C 1 341 ? 13.882 14.560 -1.179 1.00 16.82 367 MET C C 1
ATOM 9620 O O . MET C 1 341 ? 13.428 15.013 -0.136 1.00 15.63 367 MET C O 1
ATOM 9625 N N . LYS C 1 342 ? 13.805 13.266 -1.494 1.00 16.54 368 LYS C N 1
ATOM 9626 C CA . LYS C 1 342 ? 12.976 12.358 -0.672 1.00 16.41 368 LYS C CA 1
ATOM 9627 C C . LYS C 1 342 ? 13.321 12.370 0.840 1.00 16.00 368 LYS C C 1
ATOM 9628 O O . LYS C 1 342 ? 12.409 12.518 1.668 1.00 15.05 368 LYS C O 1
ATOM 9634 N N . PRO C 1 343 ? 14.609 12.234 1.210 1.00 15.60 369 PRO C N 1
ATOM 9635 C CA . PRO C 1 343 ? 14.933 12.206 2.658 1.00 15.40 369 PRO C CA 1
ATOM 9636 C C . PRO C 1 343 ? 14.557 13.505 3.386 1.00 14.77 369 PRO C C 1
ATOM 9637 O O . PRO C 1 343 ? 14.119 13.469 4.548 1.00 14.65 369 PRO C O 1
ATOM 9641 N N . ILE C 1 344 ? 14.739 14.625 2.692 1.00 13.62 370 ILE C N 1
ATOM 9642 C CA . ILE C 1 344 ? 14.351 15.947 3.191 1.00 13.67 370 ILE C CA 1
ATOM 9643 C C . ILE C 1 344 ? 12.836 16.045 3.397 1.00 13.09 370 ILE C C 1
ATOM 9644 O O . ILE C 1 344 ? 12.372 16.487 4.444 1.00 12.64 370 ILE C O 1
ATOM 9649 N N . GLN C 1 345 ? 12.081 15.623 2.389 1.00 11.61 371 GLN C N 1
ATOM 9650 C CA . GLN C 1 345 ? 10.622 15.624 2.455 1.00 11.94 371 GLN C CA 1
ATOM 9651 C C . GLN C 1 345 ? 10.103 14.727 3.574 1.00 12.10 371 GLN C C 1
ATOM 9652 O O . GLN C 1 345 ? 9.195 15.125 4.279 1.00 11.28 371 GLN C O 1
ATOM 9658 N N . ASP C 1 346 ? 10.701 13.545 3.760 1.00 11.92 372 ASP C N 1
ATOM 9659 C CA . ASP C 1 346 ? 10.363 12.679 4.914 1.00 12.90 372 ASP C CA 1
ATOM 9660 C C . ASP C 1 346 ? 10.478 13.493 6.222 1.00 12.57 372 ASP C C 1
ATOM 9661 O O . ASP C 1 346 ? 9.548 13.513 7.034 1.00 11.92 372 ASP C O 1
ATOM 9666 N N . ASP C 1 347 ? 11.623 14.164 6.391 1.00 12.96 373 ASP C N 1
ATOM 9667 C CA . ASP C 1 347 ? 11.898 14.989 7.581 1.00 12.86 373 ASP C CA 1
ATOM 9668 C C . ASP C 1 347 ? 10.897 16.127 7.746 1.00 12.40 373 ASP C C 1
ATOM 9669 O O . ASP C 1 347 ? 10.405 16.364 8.852 1.00 11.95 373 ASP C O 1
ATOM 9674 N N . ILE C 1 348 ? 10.613 16.850 6.661 1.00 11.98 374 ILE C N 1
ATOM 9675 C CA . ILE C 1 348 ? 9.655 17.969 6.718 1.00 11.18 374 ILE C CA 1
ATOM 9676 C C . ILE C 1 348 ? 8.248 17.448 7.050 1.00 11.26 374 ILE C C 1
ATOM 9677 O O . ILE C 1 348 ? 7.549 17.996 7.892 1.00 10.60 374 ILE C O 1
ATOM 9682 N N . ARG C 1 349 ? 7.845 16.371 6.378 1.00 11.17 375 ARG C N 1
ATOM 9683 C CA . ARG C 1 349 ? 6.559 15.726 6.660 1.00 11.40 375 ARG C CA 1
ATOM 9684 C C . ARG C 1 349 ? 6.397 15.392 8.150 1.00 10.54 375 ARG C C 1
ATOM 9685 O O . ARG C 1 349 ? 5.370 15.737 8.767 1.00 9.77 375 ARG C O 1
ATOM 9693 N N . HIS C 1 350 ? 7.416 14.757 8.720 1.00 9.42 376 HIS C N 1
ATOM 9694 C CA . HIS C 1 350 ? 7.352 14.297 10.103 1.00 10.00 376 HIS C CA 1
ATOM 9695 C C . HIS C 1 350 ? 7.417 15.447 11.088 1.00 9.76 376 HIS C C 1
ATOM 9696 O O . HIS C 1 350 ? 6.663 15.486 12.051 1.00 8.42 376 HIS C O 1
ATOM 9703 N N . ALA C 1 351 ? 8.310 16.394 10.819 1.00 9.69 377 ALA C N 1
ATOM 9704 C CA . ALA C 1 351 ? 8.409 17.588 11.652 1.00 9.80 377 ALA C CA 1
ATOM 9705 C C . ALA C 1 351 ? 7.065 18.311 11.674 1.00 9.54 377 ALA C C 1
ATOM 9706 O O . ALA C 1 351 ? 6.532 18.653 12.751 1.00 9.90 377 ALA C O 1
ATOM 9708 N N . GLN C 1 352 ? 6.493 18.550 10.501 1.00 9.17 378 GLN C N 1
ATOM 9709 C CA . GLN C 1 352 ? 5.274 19.335 10.475 1.00 8.96 378 GLN C CA 1
ATOM 9710 C C . GLN C 1 352 ? 4.049 18.583 11.037 1.00 9.06 378 GLN C C 1
ATOM 9711 O O . GLN C 1 352 ? 3.177 19.207 11.642 1.00 9.12 378 GLN C O 1
ATOM 9717 N N . TRP C 1 353 ? 3.996 17.259 10.843 1.00 8.76 379 TRP C N 1
ATOM 9718 C CA . TRP C 1 353 ? 2.911 16.446 11.441 1.00 9.55 379 TRP C CA 1
ATOM 9719 C C . TRP C 1 353 ? 2.911 16.609 12.969 1.00 9.08 379 TRP C C 1
ATOM 9720 O O . TRP C 1 353 ? 1.864 16.817 13.589 1.00 9.34 379 TRP C O 1
ATOM 9731 N N . ARG C 1 354 ? 4.103 16.521 13.540 1.00 9.15 380 ARG C N 1
ATOM 9732 C CA . ARG C 1 354 ? 4.299 16.543 14.991 1.00 9.77 380 ARG C CA 1
ATOM 9733 C C . ARG C 1 354 ? 3.913 17.909 15.544 1.00 10.01 380 ARG C C 1
ATOM 9734 O O . ARG C 1 354 ? 3.161 17.997 16.526 1.00 10.14 380 ARG C O 1
ATOM 9742 N N . TRP C 1 355 ? 4.348 18.967 14.850 1.00 9.65 381 TRP C N 1
ATOM 9743 C CA . TRP C 1 355 ? 3.942 20.344 15.169 1.00 9.64 381 TRP C CA 1
ATOM 9744 C C . TRP C 1 355 ? 2.431 20.525 15.036 1.00 9.35 381 TRP C C 1
ATOM 9745 O O . TRP C 1 355 ? 1.783 21.030 15.949 1.00 9.14 381 TRP C O 1
ATOM 9756 N N . ASP C 1 356 ? 1.859 20.112 13.902 1.00 9.02 382 ASP C N 1
ATOM 9757 C CA . ASP C 1 356 ? 0.444 20.399 13.642 1.00 9.65 382 ASP C CA 1
ATOM 9758 C C . ASP C 1 356 ? -0.451 19.684 14.679 1.00 9.87 382 ASP C C 1
ATOM 9759 O O . ASP C 1 356 ? -1.354 20.291 15.268 1.00 10.68 382 ASP C O 1
ATOM 9764 N N . LEU C 1 357 ? -0.160 18.416 14.952 1.00 8.91 383 LEU C N 1
ATOM 9765 C CA . LEU C 1 357 ? -0.950 17.684 15.946 1.00 9.85 383 LEU C CA 1
ATOM 9766 C C . LEU C 1 357 ? -0.769 18.314 17.329 1.00 9.83 383 LEU C C 1
ATOM 9767 O O . LEU C 1 357 ? -1.692 18.274 18.147 1.00 10.41 383 LEU C O 1
ATOM 9772 N N . ALA C 1 358 ? 0.411 18.896 17.574 1.00 9.96 384 ALA C N 1
ATOM 9773 C CA . ALA C 1 358 ? 0.727 19.476 18.887 1.00 10.56 384 ALA C CA 1
ATOM 9774 C C . ALA C 1 358 ? -0.098 20.716 19.163 1.00 10.28 384 ALA C C 1
ATOM 9775 O O . ALA C 1 358 ? -0.488 20.951 20.312 1.00 11.48 384 ALA C O 1
ATOM 9777 N N . ILE C 1 359 ? -0.371 21.503 18.117 1.00 10.44 385 ILE C N 1
ATOM 9778 C CA . ILE C 1 359 ? -1.012 22.799 18.283 1.00 11.24 385 ILE C CA 1
ATOM 9779 C C . ILE C 1 359 ? -2.353 23.008 17.564 1.00 10.32 385 ILE C C 1
ATOM 9780 O O . ILE C 1 359 ? -2.975 24.078 17.694 1.00 10.03 385 ILE C O 1
ATOM 9785 N N . ALA C 1 360 ? -2.802 21.991 16.823 1.00 10.02 386 ALA C N 1
ATOM 9786 C CA . ALA C 1 360 ? -4.088 22.064 16.118 1.00 10.07 386 ALA C CA 1
ATOM 9787 C C . ALA C 1 360 ? -5.274 22.201 17.083 1.00 10.49 386 ALA C C 1
ATOM 9788 O O . ALA C 1 360 ? -6.341 22.663 16.674 1.00 11.66 386 ALA C O 1
ATOM 9790 N N . SER C 1 361 ? -5.105 21.772 18.341 1.00 10.18 387 SER C N 1
ATOM 9791 C CA . SER C 1 361 ? -6.146 21.976 19.346 1.00 10.48 387 SER C CA 1
ATOM 9792 C C . SER C 1 361 ? -5.839 23.265 20.085 1.00 10.29 387 SER C C 1
ATOM 9793 O O . SER C 1 361 ? -4.779 23.374 20.728 1.00 9.73 387 SER C O 1
ATOM 9796 N N . HIS C 1 362 ? -6.777 24.208 20.048 1.00 10.97 388 HIS C N 1
ATOM 9797 C CA . HIS C 1 362 ? -6.615 25.490 20.737 1.00 11.66 388 HIS C CA 1
ATOM 9798 C C . HIS C 1 362 ? -6.678 25.370 22.260 1.00 11.92 388 HIS C C 1
ATOM 9799 O O . HIS C 1 362 ? -6.441 26.356 22.962 1.00 12.57 388 HIS C O 1
ATOM 9806 N N . GLY C 1 363 ? -6.991 24.180 22.757 1.00 10.62 389 GLY C N 1
ATOM 9807 C CA . GLY C 1 363 ? -6.977 23.908 24.203 1.00 11.19 389 GLY C CA 1
ATOM 9808 C C . GLY C 1 363 ? -5.788 23.101 24.724 1.00 10.99 389 GLY C C 1
ATOM 9809 O O . GLY C 1 363 ? -5.773 22.715 25.899 1.00 9.95 389 GLY C O 1
ATOM 9810 N N . ILE C 1 364 ? -4.796 22.835 23.869 1.00 11.06 390 ILE C N 1
ATOM 9811 C CA . ILE C 1 364 ? -3.684 21.958 24.255 1.00 10.57 390 ILE C CA 1
ATOM 9812 C C . ILE C 1 364 ? -2.962 22.407 25.546 1.00 10.35 390 ILE C C 1
ATOM 9813 O O . ILE C 1 364 ? -2.529 21.581 26.351 1.00 10.48 390 ILE C O 1
ATOM 9818 N N . HIS C 1 365 ? -2.817 23.722 25.726 1.00 10.13 391 HIS C N 1
ATOM 9819 C CA . HIS C 1 365 ? -2.062 24.244 26.877 1.00 10.20 391 HIS C CA 1
ATOM 9820 C C . HIS C 1 365 ? -2.798 24.013 28.200 1.00 10.84 391 HIS C C 1
ATOM 9821 O O . HIS C 1 365 ? -2.206 24.157 29.265 1.00 10.47 391 HIS C O 1
ATOM 9828 N N . MET C 1 366 ? -4.089 23.688 28.108 1.00 10.43 392 MET C N 1
ATOM 9829 C CA . MET C 1 366 ? -4.938 23.363 29.268 1.00 10.50 392 MET C CA 1
ATOM 9830 C C . MET C 1 366 ? -5.099 21.851 29.420 1.00 10.47 392 MET C C 1
ATOM 9831 O O . MET C 1 366 ? -4.892 21.293 30.506 1.00 11.24 392 MET C O 1
ATOM 9836 N N . HIS C 1 367 ? -5.450 21.187 28.318 1.00 9.75 393 HIS C N 1
ATOM 9837 C CA . HIS C 1 367 ? -5.791 19.767 28.363 1.00 10.00 393 HIS C CA 1
ATOM 9838 C C . HIS C 1 367 ? -4.587 18.886 28.632 1.00 9.96 393 HIS C C 1
ATOM 9839 O O . HIS C 1 367 ? -4.695 17.921 29.371 1.00 10.84 393 HIS C O 1
ATOM 9846 N N . ALA C 1 368 ? -3.440 19.224 28.034 1.00 9.25 394 ALA C N 1
ATOM 9847 C CA . ALA C 1 368 ? -2.242 18.374 28.136 1.00 10.30 394 ALA C CA 1
ATOM 9848 C C . ALA C 1 368 ? -0.979 19.129 27.709 1.00 9.98 394 ALA C C 1
ATOM 9849 O O . ALA C 1 368 ? -0.310 18.746 26.747 1.00 10.42 394 ALA C O 1
ATOM 9851 N N . PRO C 1 369 ? -0.644 20.206 28.447 1.00 10.12 395 PRO C N 1
ATOM 9852 C CA . PRO C 1 369 ? 0.474 21.111 28.109 1.00 10.20 395 PRO C CA 1
ATOM 9853 C C . PRO C 1 369 ? 1.792 20.352 27.966 1.00 10.19 395 PRO C C 1
ATOM 9854 O O . PRO C 1 369 ? 2.560 20.626 27.027 1.00 9.65 395 PRO C O 1
ATOM 9858 N N . GLU C 1 370 ? 2.046 19.384 28.852 1.00 9.76 396 GLU C N 1
ATOM 9859 C CA . GLU C 1 370 ? 3.315 18.643 28.795 1.00 10.74 396 GLU C CA 1
ATOM 9860 C C . GLU C 1 370 ? 3.402 17.818 27.505 1.00 10.38 396 GLU C C 1
ATOM 9861 O O . GLU C 1 370 ? 4.476 17.675 26.909 1.00 9.39 396 GLU C O 1
ATOM 9867 N N . GLU C 1 371 ? 2.262 17.303 27.057 1.00 10.30 397 GLU C N 1
ATOM 9868 C CA . GLU C 1 371 ? 2.239 16.504 25.827 1.00 10.63 397 GLU C CA 1
ATOM 9869 C C . GLU C 1 371 ? 2.457 17.410 24.612 1.00 10.37 397 GLU C C 1
ATOM 9870 O O . GLU C 1 371 ? 3.233 17.078 23.717 1.00 10.62 397 GLU C O 1
ATOM 9876 N N . GLY C 1 372 ? 1.790 18.556 24.591 1.00 10.72 398 GLY C N 1
ATOM 9877 C CA . GLY C 1 372 ? 2.007 19.533 23.516 1.00 9.82 398 GLY C CA 1
ATOM 9878 C C . GLY C 1 372 ? 3.480 19.940 23.445 1.00 9.07 398 GLY C C 1
ATOM 9879 O O . GLY C 1 372 ? 4.056 20.021 22.365 1.00 8.39 398 GLY C O 1
ATOM 9880 N N . LEU C 1 373 ? 4.093 20.189 24.603 1.00 9.09 399 LEU C N 1
ATOM 9881 C CA . LEU C 1 373 ? 5.513 20.571 24.642 1.00 8.76 399 LEU C CA 1
ATOM 9882 C C . LEU C 1 373 ? 6.405 19.424 24.167 1.00 9.06 399 LEU C C 1
ATOM 9883 O O . LEU C 1 373 ? 7.289 19.623 23.336 1.00 8.86 399 LEU C O 1
ATOM 9888 N N . ARG C 1 374 ? 6.110 18.210 24.623 1.00 9.01 400 ARG C N 1
ATOM 9889 C CA . ARG C 1 374 ? 6.870 17.059 24.157 1.00 9.97 400 ARG C CA 1
ATOM 9890 C C . ARG C 1 374 ? 6.825 16.902 22.625 1.00 8.97 400 ARG C C 1
ATOM 9891 O O . ARG C 1 374 ? 7.874 16.726 21.977 1.00 9.38 400 ARG C O 1
ATOM 9899 N N . MET C 1 375 ? 5.607 16.944 22.084 1.00 9.48 401 MET C N 1
ATOM 9900 C CA . MET C 1 375 ? 5.366 16.829 20.639 1.00 10.22 401 MET C CA 1
ATOM 9901 C C . MET C 1 375 ? 6.162 17.879 19.870 1.00 9.51 401 MET C C 1
ATOM 9902 O O . MET C 1 375 ? 6.835 17.549 18.885 1.00 9.52 401 MET C O 1
ATOM 9907 N N . LEU C 1 376 ? 6.122 19.134 20.329 1.00 8.71 402 LEU C N 1
ATOM 9908 C CA . LEU C 1 376 ? 6.910 20.207 19.695 1.00 8.81 402 LEU C CA 1
ATOM 9909 C C . LEU C 1 376 ? 8.430 19.932 19.672 1.00 7.99 402 LEU C C 1
ATOM 9910 O O . LEU C 1 376 ? 9.113 20.196 18.676 1.00 8.28 402 LEU C O 1
ATOM 9915 N N . GLY C 1 377 ? 8.972 19.383 20.756 1.00 8.85 403 GLY C N 1
ATOM 9916 C CA . GLY C 1 377 ? 10.397 19.005 20.807 1.00 8.45 403 GLY C CA 1
ATOM 9917 C C . GLY C 1 377 ? 10.749 17.940 19.764 1.00 9.41 403 GLY C C 1
ATOM 9918 O O . GLY C 1 377 ? 11.775 18.034 19.093 1.00 9.61 403 GLY C O 1
ATOM 9919 N N . THR C 1 378 ? 9.894 16.926 19.628 1.00 9.50 404 THR C N 1
ATOM 9920 C CA . THR C 1 378 ? 10.071 15.888 18.588 1.00 10.64 404 THR C CA 1
ATOM 9921 C C . THR C 1 378 ? 9.955 16.435 17.165 1.00 10.68 404 THR C C 1
ATOM 9922 O O . THR C 1 378 ? 10.676 15.988 16.271 1.00 11.20 404 THR C O 1
ATOM 9926 N N . ALA C 1 379 ? 9.086 17.430 16.971 1.00 10.53 405 ALA C N 1
ATOM 9927 C CA . ALA C 1 379 ? 8.975 18.126 15.678 1.00 10.65 405 ALA C CA 1
ATOM 9928 C C . ALA C 1 379 ? 10.286 18.845 15.370 1.00 10.71 405 ALA C C 1
ATOM 9929 O O . ALA C 1 379 ? 10.821 18.750 14.251 1.00 9.41 405 ALA C O 1
ATOM 9931 N N . MET C 1 380 ? 10.796 19.548 16.379 1.00 10.40 406 MET C N 1
ATOM 9932 C CA . MET C 1 380 ? 12.048 20.296 16.267 1.00 11.04 406 MET C CA 1
ATOM 9933 C C . MET C 1 380 ? 13.243 19.416 15.845 1.00 10.94 406 MET C C 1
ATOM 9934 O O . MET C 1 380 ? 14.053 19.809 15.001 1.00 10.77 406 MET C O 1
ATOM 9939 N N . ASP C 1 381 ? 13.321 18.207 16.394 1.00 11.00 407 ASP C N 1
ATOM 9940 C CA . ASP C 1 381 ? 14.353 17.250 16.006 1.00 11.04 407 ASP C CA 1
ATOM 9941 C C . ASP C 1 381 ? 14.373 16.998 14.468 1.00 11.58 407 ASP C C 1
ATOM 9942 O O . ASP C 1 381 ? 15.435 17.069 13.815 1.00 11.56 407 ASP C O 1
ATOM 9947 N N . LYS C 1 382 ? 13.210 16.684 13.904 1.00 11.23 408 LYS C N 1
ATOM 9948 C CA . LYS C 1 382 ? 13.110 16.432 12.451 1.00 12.07 408 LYS C CA 1
ATOM 9949 C C . LYS C 1 382 ? 13.277 17.699 11.604 1.00 11.97 408 LYS C C 1
ATOM 9950 O O . LYS C 1 382 ? 13.774 17.620 10.485 1.00 11.50 408 LYS C O 1
ATOM 9956 N N . ALA C 1 383 ? 12.853 18.855 12.125 1.00 12.18 409 ALA C N 1
ATOM 9957 C CA . ALA C 1 383 ? 13.118 20.137 11.435 1.00 12.30 409 ALA C CA 1
ATOM 9958 C C . ALA C 1 383 ? 14.622 20.398 11.318 1.00 12.03 409 ALA C C 1
ATOM 9959 O O . ALA C 1 383 ? 15.089 20.856 10.280 1.00 11.86 409 ALA C O 1
ATOM 9961 N N . ALA C 1 384 ? 15.364 20.109 12.389 1.00 11.46 410 ALA C N 1
ATOM 9962 C CA . ALA C 1 384 ? 16.823 20.215 12.407 1.00 11.31 410 ALA C CA 1
ATOM 9963 C C . ALA C 1 384 ? 17.444 19.328 11.335 1.00 12.26 410 ALA C C 1
ATOM 9964 O O . ALA C 1 384 ? 18.313 19.780 10.567 1.00 11.66 410 ALA C O 1
ATOM 9966 N N . ASP C 1 385 ? 16.995 18.068 11.285 1.00 11.45 411 ASP C N 1
ATOM 9967 C CA . ASP C 1 385 ? 17.432 17.117 10.259 1.00 12.69 411 ASP C CA 1
ATOM 9968 C C . ASP C 1 385 ? 17.155 17.622 8.826 1.00 12.08 411 ASP C C 1
ATOM 9969 O O . ASP C 1 385 ? 18.056 17.565 7.965 1.00 12.67 411 ASP C O 1
ATOM 9974 N N . ALA C 1 386 ? 15.933 18.102 8.579 1.00 12.04 412 ALA C N 1
ATOM 9975 C CA . ALA C 1 386 ? 15.542 18.624 7.259 1.00 11.70 412 ALA C CA 1
ATOM 9976 C C . ALA C 1 386 ? 16.491 19.750 6.816 1.00 11.96 412 ALA C C 1
ATOM 9977 O O . ALA C 1 386 ? 17.027 19.732 5.700 1.00 12.11 412 ALA C O 1
ATOM 9979 N N . ARG C 1 387 ? 16.727 20.704 7.713 1.00 11.78 413 ARG C N 1
ATOM 9980 C CA . ARG C 1 387 ? 17.508 21.896 7.360 1.00 12.12 413 ARG C CA 1
ATOM 9981 C C . ARG C 1 387 ? 19.001 21.588 7.180 1.00 12.45 413 ARG C C 1
ATOM 9982 O O . ARG C 1 387 ? 19.669 22.167 6.309 1.00 12.41 413 ARG C O 1
ATOM 9990 N N . THR C 1 388 ? 19.526 20.670 7.985 1.00 11.90 414 THR C N 1
ATOM 9991 C CA . THR C 1 388 ? 20.911 20.236 7.827 1.00 12.86 414 THR C CA 1
ATOM 9992 C C . THR C 1 388 ? 21.092 19.478 6.491 1.00 12.75 414 THR C C 1
ATOM 9993 O O . THR C 1 388 ? 21.997 19.798 5.721 1.00 13.26 414 THR C O 1
ATOM 9997 N N . LYS C 1 389 ? 20.209 18.524 6.212 1.00 12.89 415 LYS C N 1
ATOM 9998 C CA . LYS C 1 389 ? 20.205 17.814 4.916 1.00 13.12 415 LYS C CA 1
ATOM 9999 C C . LYS C 1 389 ? 20.123 18.815 3.759 1.00 12.66 415 LYS C C 1
ATOM 10000 O O . LYS C 1 389 ? 20.832 18.671 2.770 1.00 12.40 415 LYS C O 1
ATOM 10006 N N . LEU C 1 390 ? 19.241 19.813 3.893 1.00 13.09 416 LEU C N 1
ATOM 10007 C CA . LEU C 1 390 ? 19.032 20.830 2.851 1.00 13.24 416 LEU C CA 1
ATOM 10008 C C . LEU C 1 390 ? 20.271 21.679 2.572 1.00 13.12 416 LEU C C 1
ATOM 10009 O O . LEU C 1 390 ? 20.608 21.924 1.399 1.00 12.96 416 LEU C O 1
ATOM 10014 N N . ALA C 1 391 ? 20.927 22.152 3.634 1.00 12.80 417 ALA C N 1
ATOM 10015 C CA . ALA C 1 391 ? 22.168 22.913 3.497 1.00 13.60 417 ALA C CA 1
ATOM 10016 C C . ALA C 1 391 ? 23.230 22.130 2.692 1.00 13.88 417 ALA C C 1
ATOM 10017 O O . ALA C 1 391 ? 23.867 22.669 1.789 1.00 13.97 417 ALA C O 1
ATOM 10019 N N . ARG C 1 392 ? 23.407 20.853 3.014 1.00 13.93 418 ARG C N 1
ATOM 10020 C CA . ARG C 1 392 ? 24.310 20.010 2.220 1.00 14.51 418 ARG C CA 1
ATOM 10021 C C . ARG C 1 392 ? 23.871 19.854 0.754 1.00 15.21 418 ARG C C 1
ATOM 10022 O O . ARG C 1 392 ? 24.709 19.996 -0.157 1.00 16.04 418 ARG C O 1
ATOM 10030 N N . LEU C 1 393 ? 22.591 19.539 0.531 1.00 15.52 419 LEU C N 1
ATOM 10031 C CA . LEU C 1 393 ? 22.059 19.393 -0.827 1.00 15.83 419 LEU C CA 1
ATOM 10032 C C . LEU C 1 393 ? 22.234 20.678 -1.655 1.00 15.85 419 LEU C C 1
ATOM 10033 O O . LEU C 1 393 ? 22.719 20.631 -2.798 1.00 16.00 419 LEU C O 1
ATOM 10038 N N . LEU C 1 394 ? 21.850 21.817 -1.082 1.00 15.36 420 LEU C N 1
ATOM 10039 C CA . LEU C 1 394 ? 22.069 23.119 -1.718 1.00 15.53 420 LEU C CA 1
ATOM 10040 C C . LEU C 1 394 ? 23.550 23.333 -2.068 1.00 16.08 420 LEU C C 1
ATOM 10041 O O . LEU C 1 394 ? 23.876 23.814 -3.171 1.00 15.62 420 LEU C O 1
ATOM 10046 N N . ALA C 1 395 ? 24.435 22.946 -1.146 1.00 15.99 421 ALA C N 1
ATOM 10047 C CA . ALA C 1 395 ? 25.877 23.047 -1.369 1.00 17.27 421 ALA C CA 1
ATOM 10048 C C . ALA C 1 395 ? 26.295 22.277 -2.615 1.00 17.93 421 ALA C C 1
ATOM 10049 O O . ALA C 1 395 ? 27.128 22.761 -3.385 1.00 18.12 421 ALA C O 1
ATOM 10051 N N . THR C 1 396 ? 25.710 21.094 -2.818 1.00 18.73 422 THR C N 1
ATOM 10052 C CA . THR C 1 396 ? 26.037 20.283 -4.008 1.00 19.67 422 THR C CA 1
ATOM 10053 C C . THR C 1 396 ? 25.596 20.946 -5.315 1.00 20.61 422 THR C C 1
ATOM 10054 O O . THR C 1 396 ? 26.057 20.562 -6.394 1.00 21.10 422 THR C O 1
ATOM 10058 N N . LYS C 1 397 ? 24.700 21.922 -5.217 1.00 20.81 423 LYS C N 1
ATOM 10059 C CA . LYS C 1 397 ? 24.249 22.681 -6.381 1.00 21.24 423 LYS C CA 1
ATOM 10060 C C . LYS C 1 397 ? 24.987 24.015 -6.500 1.00 21.24 423 LYS C C 1
ATOM 10061 O O . LYS C 1 397 ? 24.634 24.838 -7.336 1.00 22.30 423 LYS C O 1
ATOM 10067 N N . GLY C 1 398 ? 26.003 24.234 -5.663 1.00 21.29 424 GLY C N 1
ATOM 10068 C CA . GLY C 1 398 ? 26.809 25.457 -5.711 1.00 20.89 424 GLY C CA 1
ATOM 10069 C C . GLY C 1 398 ? 26.253 26.609 -4.881 1.00 20.94 424 GLY C C 1
ATOM 10070 O O . GLY C 1 398 ? 26.681 27.756 -5.034 1.00 21.41 424 GLY C O 1
ATOM 10071 N N . ILE C 1 399 ? 25.302 26.304 -3.995 1.00 19.94 425 ILE C N 1
ATOM 10072 C CA . ILE C 1 399 ? 24.668 27.322 -3.163 1.00 18.68 425 ILE C CA 1
ATOM 10073 C C . ILE C 1 399 ? 25.143 27.119 -1.723 1.00 18.72 425 ILE C C 1
ATOM 10074 O O . ILE C 1 399 ? 24.906 26.064 -1.127 1.00 17.56 425 ILE C O 1
ATOM 10079 N N . THR C 1 400 ? 25.826 28.123 -1.179 1.00 18.22 426 THR C N 1
ATOM 10080 C CA . THR C 1 400 ? 26.381 28.026 0.177 1.00 18.31 426 THR C CA 1
ATOM 10081 C C . THR C 1 400 ? 25.920 29.202 1.062 1.00 18.50 426 THR C C 1
ATOM 10082 O O . THR C 1 400 ? 26.358 29.340 2.203 1.00 18.13 426 THR C O 1
ATOM 10086 N N . HIS C 1 401 ? 25.031 30.040 0.533 1.00 18.34 427 HIS C N 1
ATOM 10087 C CA . HIS C 1 401 ? 24.486 31.151 1.305 1.00 18.32 427 HIS C CA 1
ATOM 10088 C C . HIS C 1 401 ? 23.140 30.801 1.949 1.00 17.91 427 HIS C C 1
ATOM 10089 O O . HIS C 1 401 ? 22.437 29.896 1.493 1.00 17.84 427 HIS C O 1
ATOM 10096 N N . GLU C 1 402 ? 22.779 31.539 2.994 1.00 17.94 428 GLU C N 1
ATOM 10097 C CA . GLU C 1 402 ? 21.473 31.380 3.630 1.00 18.55 428 GLU C CA 1
ATOM 10098 C C . GLU C 1 402 ? 20.372 31.721 2.613 1.00 18.06 428 GLU C C 1
ATOM 10099 O O . GLU C 1 402 ? 20.461 32.725 1.881 1.00 17.38 428 GLU C O 1
ATOM 10105 N N . ILE C 1 403 ? 19.360 30.865 2.523 1.00 17.55 429 ILE C N 1
ATOM 10106 C CA . ILE C 1 403 ? 18.234 31.153 1.626 1.00 17.41 429 ILE C CA 1
ATOM 10107 C C . ILE C 1 403 ? 17.336 32.234 2.218 1.00 18.46 429 ILE C C 1
ATOM 10108 O O . ILE C 1 403 ? 16.844 32.120 3.358 1.00 18.01 429 ILE C O 1
ATOM 10113 N N . GLN C 1 404 ? 17.147 33.298 1.445 1.00 18.79 430 GLN C N 1
ATOM 10114 C CA . GLN C 1 404 ? 16.348 34.424 1.903 1.00 20.19 430 GLN C CA 1
ATOM 10115 C C . GLN C 1 404 ? 14.880 34.088 1.692 1.00 20.06 430 GLN C C 1
ATOM 10116 O O . GLN C 1 404 ? 14.517 33.432 0.711 1.00 20.38 430 GLN C O 1
ATOM 10122 N N . ILE C 1 405 ? 14.053 34.482 2.647 1.00 19.59 431 ILE C N 1
ATOM 10123 C CA . ILE C 1 405 ? 12.627 34.187 2.562 1.00 19.83 431 ILE C CA 1
ATOM 10124 C C . ILE C 1 405 ? 11.860 35.481 2.256 1.00 19.19 431 ILE C C 1
ATOM 10125 O O . ILE C 1 405 ? 12.309 36.570 2.640 1.00 19.18 431 ILE C O 1
ATOM 10130 N N . PRO C 1 406 ? 10.724 35.374 1.540 1.00 19.30 432 PRO C N 1
ATOM 10131 C CA . PRO C 1 406 ? 9.944 36.578 1.261 1.00 19.02 432 PRO C CA 1
ATOM 10132 C C . PRO C 1 406 ? 9.332 37.185 2.525 1.00 19.16 432 PRO C C 1
ATOM 10133 O O . PRO C 1 406 ? 9.279 36.537 3.578 1.00 18.82 432 PRO C O 1
ATOM 10137 N N . ASP C 1 407 ? 8.885 38.428 2.404 1.00 18.68 433 ASP C N 1
ATOM 10138 C CA . ASP C 1 407 ? 8.158 39.096 3.469 1.00 19.10 433 ASP C CA 1
ATOM 10139 C C . ASP C 1 407 ? 6.856 38.355 3.785 1.00 18.29 433 ASP C C 1
ATOM 10140 O O . ASP C 1 407 ? 5.927 38.306 2.970 1.00 19.03 433 ASP C O 1
ATOM 10145 N N . ILE C 1 408 ? 6.811 37.757 4.973 1.00 17.52 434 ILE C N 1
ATOM 10146 C CA . ILE C 1 408 ? 5.606 37.069 5.440 1.00 16.67 434 ILE C CA 1
ATOM 10147 C C . ILE C 1 408 ? 5.103 37.697 6.747 1.00 16.79 434 ILE C C 1
ATOM 10148 O O . ILE C 1 408 ? 4.535 37.014 7.610 1.00 16.06 434 ILE C O 1
ATOM 10153 N N . SER C 1 409 ? 5.307 39.013 6.875 1.00 16.18 435 SER C N 1
ATOM 10154 C CA . SER C 1 409 ? 4.988 39.730 8.120 1.00 16.51 435 SER C CA 1
ATOM 10155 C C . SER C 1 409 ? 3.482 39.841 8.378 1.00 15.83 435 SER C C 1
ATOM 10156 O O . SER C 1 409 ? 3.057 40.094 9.521 1.00 16.14 435 SER C O 1
ATOM 10159 N N . THR C 1 410 ? 2.674 39.679 7.327 1.00 15.24 436 THR C N 1
ATOM 10160 C CA . THR C 1 410 ? 1.221 39.676 7.468 1.00 15.13 436 THR C CA 1
ATOM 10161 C C . THR C 1 410 ? 0.593 38.502 6.715 1.00 14.97 436 THR C C 1
ATOM 10162 O O . THR C 1 410 ? 1.207 37.941 5.800 1.00 14.35 436 THR C O 1
ATOM 10166 N N . LYS C 1 411 ? -0.642 38.167 7.089 1.00 14.82 437 LYS C N 1
ATOM 10167 C CA . LYS C 1 411 ? -1.429 37.161 6.376 1.00 15.52 437 LYS C CA 1
ATOM 10168 C C . LYS C 1 411 ? -1.462 37.496 4.872 1.00 15.61 437 LYS C C 1
ATOM 10169 O O . LYS C 1 411 ? -1.202 36.645 4.017 1.00 14.98 437 LYS C O 1
ATOM 10175 N N . GLU C 1 412 ? -1.775 38.756 4.571 1.00 15.92 438 GLU C N 1
ATOM 10176 C CA . GLU C 1 412 ? -1.941 39.202 3.190 1.00 16.85 438 GLU C CA 1
ATOM 10177 C C . GLU C 1 412 ? -0.646 39.003 2.384 1.00 16.13 438 GLU C C 1
ATOM 10178 O O . GLU C 1 412 ? -0.677 38.468 1.270 1.00 16.41 438 GLU C O 1
ATOM 10184 N N . LYS C 1 413 ? 0.489 39.385 2.964 1.00 15.86 439 LYS C N 1
ATOM 10185 C CA . LYS C 1 413 ? 1.785 39.221 2.310 1.00 15.96 439 LYS C CA 1
ATOM 10186 C C . LYS C 1 413 ? 2.155 37.752 2.101 1.00 15.57 439 LYS C C 1
ATOM 10187 O O . LYS C 1 413 ? 2.667 37.374 1.040 1.00 15.40 439 LYS C O 1
ATOM 10193 N N . ALA C 1 414 ? 1.896 36.923 3.108 1.00 14.50 440 ALA C N 1
ATOM 10194 C CA . ALA C 1 414 ? 2.187 35.484 2.979 1.00 13.73 440 ALA C CA 1
ATOM 10195 C C . ALA C 1 414 ? 1.317 34.811 1.896 1.00 13.44 440 ALA C C 1
ATOM 10196 O O . ALA C 1 414 ? 1.788 33.938 1.154 1.00 13.42 440 ALA C O 1
ATOM 10198 N N . GLN C 1 415 ? 0.053 35.220 1.805 1.00 13.62 441 GLN C N 1
ATOM 10199 C CA . GLN C 1 415 ? -0.866 34.638 0.819 1.00 14.46 441 GLN C CA 1
ATOM 10200 C C . GLN C 1 415 ? -0.442 35.042 -0.602 1.00 15.57 441 GLN C C 1
ATOM 10201 O O . GLN C 1 415 ? -0.455 34.206 -1.526 1.00 16.30 441 GLN C O 1
ATOM 10207 N N . GLN C 1 416 ? -0.013 36.303 -0.739 1.00 16.55 442 GLN C N 1
ATOM 10208 C CA . GLN C 1 416 ? 0.611 36.823 -1.962 1.00 18.25 442 GLN C CA 1
ATOM 10209 C C . GLN C 1 416 ? 1.804 35.962 -2.354 1.00 17.86 442 GLN C C 1
ATOM 10210 O O . GLN C 1 416 ? 1.904 35.513 -3.505 1.00 18.59 442 GLN C O 1
ATOM 10216 N N . ALA C 1 417 ? 2.686 35.719 -1.379 1.00 17.20 443 ALA C N 1
ATOM 10217 C CA . ALA C 1 417 ? 3.944 35.021 -1.591 1.00 16.83 443 ALA C CA 1
ATOM 10218 C C . ALA C 1 417 ? 3.746 33.615 -2.120 1.00 16.77 443 ALA C C 1
ATOM 10219 O O . ALA C 1 417 ? 4.558 33.153 -2.916 1.00 17.07 443 ALA C O 1
ATOM 10221 N N . ILE C 1 418 ? 2.676 32.939 -1.693 1.00 15.78 444 ILE C N 1
ATOM 10222 C CA . ILE C 1 418 ? 2.445 31.558 -2.147 1.00 15.77 444 ILE C CA 1
ATOM 10223 C C . ILE C 1 418 ? 1.529 31.484 -3.370 1.00 16.24 444 ILE C C 1
ATOM 10224 O O . ILE C 1 418 ? 1.135 30.397 -3.792 1.00 16.83 444 ILE C O 1
ATOM 10229 N N . GLY C 1 419 ? 1.193 32.640 -3.935 1.00 16.55 445 GLY C N 1
ATOM 10230 C CA . GLY C 1 419 ? 0.484 32.698 -5.212 1.00 17.69 445 GLY C CA 1
ATOM 10231 C C . GLY C 1 419 ? -1.030 32.674 -5.184 1.00 18.51 445 GLY C C 1
ATOM 10232 O O . GLY C 1 419 ? -1.658 32.435 -6.219 1.00 19.44 445 GLY C O 1
ATOM 10233 N N . LEU C 1 420 ? -1.633 32.920 -4.019 1.00 17.79 446 LEU C N 1
ATOM 10234 C CA . LEU C 1 420 ? -3.085 33.033 -3.942 1.00 17.97 446 LEU C CA 1
ATOM 10235 C C . LEU C 1 420 ? -3.584 34.389 -4.437 1.00 18.41 446 LEU C C 1
ATOM 10236 O O . LEU C 1 420 ? -3.082 35.436 -4.023 1.00 18.79 446 LEU C O 1
ATOM 10241 N N . ASN C 1 421 ? -4.585 34.360 -5.311 1.00 18.86 447 ASN C N 1
ATOM 10242 C CA . ASN C 1 421 ? -5.294 35.581 -5.697 1.00 19.52 447 ASN C CA 1
ATOM 10243 C C . ASN C 1 421 ? -6.468 35.802 -4.749 1.00 19.13 447 ASN C C 1
ATOM 10244 O O . ASN C 1 421 ? -7.591 35.359 -5.018 1.00 19.09 447 ASN C O 1
ATOM 10249 N N . MET C 1 422 ? -6.201 36.477 -3.630 1.00 18.68 448 MET C N 1
ATOM 10250 C CA . MET C 1 422 ? -7.161 36.539 -2.533 1.00 18.99 448 MET C CA 1
ATOM 10251 C C . MET C 1 422 ? -8.381 37.397 -2.856 1.00 19.62 448 MET C C 1
ATOM 10252 O O . MET C 1 422 ? -9.484 37.125 -2.382 1.00 19.15 448 MET C O 1
ATOM 10257 N N . GLU C 1 423 ? -8.200 38.435 -3.661 1.00 20.56 449 GLU C N 1
ATOM 10258 C CA A GLU C 1 423 ? -9.352 39.267 -3.956 0.50 20.92 449 GLU C CA 1
ATOM 10259 C CA B GLU C 1 423 ? -9.303 39.321 -4.058 0.50 20.84 449 GLU C CA 1
ATOM 10260 C C . GLU C 1 423 ? -10.346 38.528 -4.848 1.00 20.84 449 GLU C C 1
ATOM 10261 O O . GLU C 1 423 ? -11.552 38.622 -4.611 1.00 20.39 449 GLU C O 1
ATOM 10272 N N . GLN C 1 424 ? -9.847 37.737 -5.796 1.00 21.27 450 GLN C N 1
ATOM 10273 C CA . GLN C 1 424 ? -10.685 36.890 -6.647 1.00 22.28 450 GLN C CA 1
ATOM 10274 C C . GLN C 1 424 ? -11.402 35.821 -5.816 1.00 21.16 450 GLN C C 1
ATOM 10275 O O . GLN C 1 424 ? -12.609 35.620 -5.959 1.00 19.99 450 GLN C O 1
ATOM 10281 N N . ILE C 1 425 ? -10.649 35.150 -4.944 1.00 20.77 451 ILE C N 1
ATOM 10282 C CA . ILE C 1 425 ? -11.200 34.099 -4.067 1.00 20.40 451 ILE C CA 1
ATOM 10283 C C . ILE C 1 425 ? -12.325 34.650 -3.187 1.00 19.83 451 ILE C C 1
ATOM 10284 O O . ILE C 1 425 ? -13.385 34.042 -3.056 1.00 19.15 451 ILE C O 1
ATOM 10289 N N . LYS C 1 426 ? -12.085 35.812 -2.598 1.00 19.74 452 LYS C N 1
ATOM 10290 C CA . LYS C 1 426 ? -13.063 36.440 -1.719 1.00 19.61 452 LYS C CA 1
ATOM 10291 C C . LYS C 1 426 ? -14.295 36.933 -2.489 1.00 19.45 452 LYS C C 1
ATOM 10292 O O . LYS C 1 426 ? -15.415 36.782 -2.026 1.00 19.39 452 LYS C O 1
ATOM 10298 N N . ALA C 1 427 ? -14.084 37.513 -3.665 1.00 19.67 453 ALA C N 1
ATOM 10299 C CA . ALA C 1 427 ? -15.199 38.005 -4.474 1.00 20.35 453 ALA C CA 1
ATOM 10300 C C . ALA C 1 427 ? -16.134 36.864 -4.888 1.00 20.66 453 ALA C C 1
ATOM 10301 O O . ALA C 1 427 ? -17.356 36.988 -4.762 1.00 21.00 453 ALA C O 1
ATOM 10303 N N . GLU C 1 428 ? -15.553 35.749 -5.340 1.00 20.85 454 GLU C N 1
ATOM 10304 C CA . GLU C 1 428 ? -16.313 34.549 -5.683 1.00 21.90 454 GLU C CA 1
ATOM 10305 C C . GLU C 1 428 ? -17.091 34.019 -4.477 1.00 21.57 454 GLU C C 1
ATOM 10306 O O . GLU C 1 428 ? -18.260 33.648 -4.613 1.00 21.20 454 GLU C O 1
ATOM 10312 N N . LYS C 1 429 ? -16.449 33.991 -3.303 1.00 21.39 455 LYS C N 1
ATOM 10313 C CA . LYS C 1 429 ? -17.130 33.558 -2.073 1.00 21.24 455 LYS C CA 1
ATOM 10314 C C . LYS C 1 429 ? -18.272 34.505 -1.678 1.00 22.02 455 LYS C C 1
ATOM 10315 O O . LYS C 1 429 ? -19.342 34.050 -1.297 1.00 21.39 455 LYS C O 1
ATOM 10321 N N . GLN C 1 430 ? -18.040 35.812 -1.765 1.00 22.92 456 GLN C N 1
ATOM 10322 C CA . GLN C 1 430 ? -19.085 36.781 -1.450 1.00 25.07 456 GLN C CA 1
ATOM 10323 C C . GLN C 1 430 ? -20.335 36.591 -2.319 1.00 25.20 456 GLN C C 1
ATOM 10324 O O . GLN C 1 430 ? -21.458 36.611 -1.807 1.00 25.79 456 GLN C O 1
ATOM 10330 N N . ASP C 1 431 ? -20.125 36.372 -3.615 1.00 25.41 457 ASP C N 1
ATOM 10331 C CA . ASP C 1 431 ? -21.217 36.077 -4.554 1.00 25.87 457 ASP C CA 1
ATOM 10332 C C . ASP C 1 431 ? -21.997 34.813 -4.145 1.00 25.17 457 ASP C C 1
ATOM 10333 O O . ASP C 1 431 ? -23.232 34.812 -4.122 1.00 24.90 457 ASP C O 1
ATOM 10338 N N . PHE C 1 432 ? -21.266 33.748 -3.816 1.00 24.33 458 PHE C N 1
ATOM 10339 C CA . PHE C 1 432 ? -21.862 32.499 -3.336 1.00 23.65 458 PHE C CA 1
ATOM 10340 C C . PHE C 1 432 ? -22.702 32.707 -2.057 1.00 24.00 458 PHE C C 1
ATOM 10341 O O . PHE C 1 432 ? -23.857 32.280 -1.989 1.00 24.03 458 PHE C O 1
ATOM 10349 N N . ILE C 1 433 ? -22.125 33.361 -1.049 1.00 24.01 459 ILE C N 1
ATOM 10350 C CA . ILE C 1 433 ? -22.826 33.589 0.229 1.00 24.92 459 ILE C CA 1
ATOM 10351 C C . ILE C 1 433 ? -24.136 34.363 0.023 1.00 25.90 459 ILE C C 1
ATOM 10352 O O . ILE C 1 433 ? -25.163 34.022 0.610 1.00 25.86 459 ILE C O 1
ATOM 10357 N N . LYS C 1 434 ? -24.084 35.378 -0.840 1.00 26.98 460 LYS C N 1
ATOM 10358 C CA . LYS C 1 434 ? -25.219 36.276 -1.079 1.00 28.33 460 LYS C CA 1
ATOM 10359 C C . LYS C 1 434 ? -26.325 35.650 -1.920 1.00 28.61 460 LYS C C 1
ATOM 10360 O O . LYS C 1 434 ? -27.508 35.969 -1.735 1.00 28.92 460 LYS C O 1
ATOM 10366 N N . THR C 1 435 ? -25.945 34.765 -2.837 1.00 28.69 461 THR C N 1
ATOM 10367 C CA . THR C 1 435 ? -26.896 34.235 -3.814 1.00 29.21 461 THR C CA 1
ATOM 10368 C C . THR C 1 435 ? -27.280 32.762 -3.581 1.00 28.84 461 THR C C 1
ATOM 10369 O O . THR C 1 435 ? -28.451 32.405 -3.692 1.00 28.99 461 THR C O 1
ATOM 10373 N N . VAL C 1 436 ? -26.312 31.917 -3.236 1.00 27.98 462 VAL C N 1
ATOM 10374 C CA . VAL C 1 436 ? -26.576 30.474 -3.105 1.00 27.42 462 VAL C CA 1
ATOM 10375 C C . VAL C 1 436 ? -27.189 30.083 -1.747 1.00 27.48 462 VAL C C 1
ATOM 10376 O O . VAL C 1 436 ? -28.198 29.356 -1.700 1.00 26.89 462 VAL C O 1
ATOM 10380 N N . ILE C 1 437 ? -26.595 30.564 -0.651 1.00 27.22 463 ILE C N 1
ATOM 10381 C CA . ILE C 1 437 ? -27.109 30.240 0.694 1.00 27.04 463 ILE C CA 1
ATOM 10382 C C . ILE C 1 437 ? -28.632 30.473 0.839 1.00 27.52 463 ILE C C 1
ATOM 10383 O O . ILE C 1 437 ? -29.345 29.567 1.288 1.00 27.56 463 ILE C O 1
ATOM 10388 N N . PRO C 1 438 ? -29.138 31.663 0.438 1.00 27.81 464 PRO C N 1
ATOM 10389 C CA . PRO C 1 438 ? -30.592 31.898 0.531 1.00 28.13 464 PRO C CA 1
ATOM 10390 C C . PRO C 1 438 ? -31.443 30.842 -0.191 1.00 28.19 464 PRO C C 1
ATOM 10391 O O . PRO C 1 438 ? -32.507 30.446 0.315 1.00 28.37 464 PRO C O 1
ATOM 10395 N N . GLN C 1 439 ? -30.970 30.384 -1.349 1.00 27.98 465 GLN C N 1
ATOM 10396 C CA . GLN C 1 439 ? -31.657 29.347 -2.107 1.00 28.21 465 GLN C CA 1
ATOM 10397 C C . GLN C 1 439 ? -31.616 28.002 -1.392 1.00 27.18 465 GLN C C 1
ATOM 10398 O O . GLN C 1 439 ? -32.605 27.269 -1.374 1.00 26.48 465 GLN C O 1
ATOM 10404 N N . TRP C 1 440 ? -30.463 27.675 -0.813 1.00 25.76 466 TRP C N 1
ATOM 10405 C CA . TRP C 1 440 ? -30.343 26.476 0.008 1.00 25.36 466 TRP C CA 1
ATOM 10406 C C . TRP C 1 440 ? -31.377 26.454 1.123 1.00 25.25 466 TRP C C 1
ATOM 10407 O O . TRP C 1 440 ? -32.060 25.447 1.320 1.00 25.28 466 TRP C O 1
ATOM 10418 N N . GLU C 1 441 ? -31.487 27.570 1.839 1.00 25.44 467 GLU C N 1
ATOM 10419 C CA . GLU C 1 441 ? -32.425 27.689 2.959 1.00 26.41 467 GLU C CA 1
ATOM 10420 C C . GLU C 1 441 ? -33.883 27.608 2.500 1.00 26.38 467 GLU C C 1
ATOM 10421 O O . GLU C 1 441 ? -34.715 26.962 3.159 1.00 25.90 467 GLU C O 1
ATOM 10427 N N . GLU C 1 442 ? -34.177 28.235 1.361 1.00 26.58 468 GLU C N 1
ATOM 10428 C CA A GLU C 1 442 ? -35.520 28.223 0.777 0.70 27.00 468 GLU C CA 1
ATOM 10429 C CA B GLU C 1 442 ? -35.539 28.212 0.837 0.30 26.76 468 GLU C CA 1
ATOM 10430 C C . GLU C 1 442 ? -35.946 26.799 0.412 1.00 26.80 468 GLU C C 1
ATOM 10431 O O . GLU C 1 442 ? -37.052 26.356 0.741 1.00 27.43 468 GLU C O 1
ATOM 10442 N N . GLN C 1 443 ? -35.062 26.085 -0.284 1.00 26.41 469 GLN C N 1
ATOM 10443 C CA . GLN C 1 443 ? -35.342 24.705 -0.686 1.00 26.50 469 GLN C CA 1
ATOM 10444 C C . GLN C 1 443 ? -35.614 23.814 0.530 1.00 26.25 469 GLN C C 1
ATOM 10445 O O . GLN C 1 443 ? -36.518 22.964 0.512 1.00 25.64 469 GLN C O 1
ATOM 10451 N N . ALA C 1 444 ? -34.816 24.006 1.583 1.00 25.77 470 ALA C N 1
ATOM 10452 C CA . ALA C 1 444 ? -34.948 23.222 2.807 1.00 25.55 470 ALA C CA 1
ATOM 10453 C C . ALA C 1 444 ? -36.286 23.506 3.483 1.00 25.79 470 ALA C C 1
ATOM 10454 O O . ALA C 1 444 ? -36.946 22.580 3.959 1.00 25.52 470 ALA C O 1
ATOM 10456 N N . ARG C 1 445 ? -36.678 24.782 3.514 1.00 26.20 471 ARG C N 1
ATOM 10457 C CA . ARG C 1 445 ? -37.983 25.175 4.052 1.00 27.40 471 ARG C CA 1
ATOM 10458 C C . ARG C 1 445 ? -39.097 24.478 3.272 1.00 27.65 471 ARG C C 1
ATOM 10459 O O . ARG C 1 445 ? -39.945 23.807 3.871 1.00 27.49 471 ARG C O 1
ATOM 10467 N N . LYS C 1 446 ? -39.057 24.609 1.941 1.00 27.65 472 LYS C N 1
ATOM 10468 C CA . LYS C 1 446 ? -40.015 23.944 1.043 1.00 28.05 472 LYS C CA 1
ATOM 10469 C C . LYS C 1 446 ? -40.101 22.444 1.288 1.00 27.84 472 LYS C C 1
ATOM 10470 O O . LYS C 1 446 ? -41.180 21.852 1.192 1.00 28.30 472 LYS C O 1
ATOM 10476 N N . ASN C 1 447 ? -38.964 21.831 1.598 1.00 27.09 473 ASN C N 1
ATOM 10477 C CA . ASN C 1 447 ? -38.910 20.394 1.824 1.00 26.84 473 ASN C CA 1
ATOM 10478 C C . ASN C 1 447 ? -39.186 20.015 3.281 1.00 26.09 473 ASN C C 1
ATOM 10479 O O . ASN C 1 447 ? -39.052 18.852 3.660 1.00 26.31 473 ASN C O 1
ATOM 10484 N N . GLY C 1 448 ? -39.565 21.000 4.092 1.00 25.49 474 GLY C N 1
ATOM 10485 C CA . GLY C 1 448 ? -39.926 20.749 5.494 1.00 25.38 474 GLY C CA 1
ATOM 10486 C C . GLY C 1 448 ? -38.751 20.423 6.410 1.00 25.30 474 GLY C C 1
ATOM 10487 O O . GLY C 1 448 ? -38.937 19.841 7.483 1.00 25.19 474 GLY C O 1
ATOM 10488 N N . LEU C 1 449 ? -37.546 20.808 5.993 1.00 24.87 475 LEU C N 1
ATOM 10489 C CA . LEU C 1 449 ? -36.329 20.504 6.763 1.00 24.90 475 LEU C CA 1
ATOM 10490 C C . LEU C 1 449 ? -35.995 21.564 7.799 1.00 25.07 475 LEU C C 1
ATOM 10491 O O . LEU C 1 449 ? -35.217 21.301 8.722 1.00 24.51 475 LEU C O 1
ATOM 10496 N N . LEU C 1 450 ? -36.535 22.765 7.613 1.00 25.77 476 LEU C N 1
ATOM 10497 C CA . LEU C 1 450 ? -36.464 23.828 8.624 1.00 26.77 476 LEU C CA 1
ATOM 10498 C C . LEU C 1 450 ? -37.813 23.863 9.398 0.50 27.34 476 LEU C C 1
ATOM 10499 O O . LEU C 1 450 ? -38.415 22.800 9.545 0.50 27.62 476 LEU C O 1
ATOM 10504 N N . SER C 1 451 ? -38.307 24.991 9.924 0.50 27.74 477 SER C N 1
ATOM 10505 C CA . SER C 1 451 ? -37.689 26.310 9.921 0.50 28.02 477 SER C CA 1
ATOM 10506 C C . SER C 1 451 ? -37.695 26.879 11.335 0.50 28.17 477 SER C C 1
ATOM 10507 O O . SER C 1 451 ? -38.725 26.871 12.014 0.50 28.56 477 SER C O 1
ATOM 10510 N N . THR D 1 11 ? 30.137 29.170 66.881 0.50 17.66 37 THR D N 1
ATOM 10511 C CA . THR D 1 11 ? 28.911 28.624 67.535 0.50 17.26 37 THR D CA 1
ATOM 10512 C C . THR D 1 11 ? 28.426 27.341 66.831 0.50 16.78 37 THR D C 1
ATOM 10513 O O . THR D 1 11 ? 27.648 26.579 67.391 0.50 16.94 37 THR D O 1
ATOM 10517 N N . VAL D 1 12 ? 28.907 27.115 65.608 1.00 17.04 38 VAL D N 1
ATOM 10518 C CA . VAL D 1 12 ? 28.575 25.920 64.801 1.00 16.32 38 VAL D CA 1
ATOM 10519 C C . VAL D 1 12 ? 29.108 24.615 65.394 1.00 15.61 38 VAL D C 1
ATOM 10520 O O . VAL D 1 12 ? 30.301 24.496 65.684 1.00 16.20 38 VAL D O 1
ATOM 10524 N N . GLU D 1 13 ? 28.230 23.619 65.510 1.00 14.55 39 GLU D N 1
ATOM 10525 C CA . GLU D 1 13 ? 28.634 22.292 65.945 1.00 13.93 39 GLU D CA 1
ATOM 10526 C C . GLU D 1 13 ? 28.544 21.318 64.767 1.00 13.44 39 GLU D C 1
ATOM 10527 O O . GLU D 1 13 ? 27.462 20.861 64.419 1.00 12.95 39 GLU D O 1
ATOM 10533 N N . ALA D 1 14 ? 29.681 21.019 64.149 1.00 12.74 40 ALA D N 1
ATOM 10534 C CA . ALA D 1 14 ? 29.693 20.164 62.969 1.00 12.71 40 ALA D CA 1
ATOM 10535 C C . ALA D 1 14 ? 29.744 18.678 63.323 1.00 12.68 40 ALA D C 1
ATOM 10536 O O . ALA D 1 14 ? 29.569 17.837 62.450 1.00 12.48 40 ALA D O 1
ATOM 10538 N N . LYS D 1 15 ? 29.987 18.360 64.601 1.00 12.75 41 LYS D N 1
ATOM 10539 C CA . LYS D 1 15 ? 30.101 16.970 65.028 1.00 13.09 41 LYS D CA 1
ATOM 10540 C C . LYS D 1 15 ? 28.694 16.466 65.358 1.00 12.52 41 LYS D C 1
ATOM 10541 O O . LYS D 1 15 ? 28.173 16.682 66.459 1.00 12.51 41 LYS D O 1
ATOM 10547 N N . ASN D 1 16 ? 28.086 15.822 64.365 1.00 12.26 42 ASN D N 1
ATOM 10548 C CA . ASN D 1 16 ? 26.656 15.499 64.377 1.00 12.44 42 ASN D CA 1
ATOM 10549 C C . ASN D 1 16 ? 26.246 14.618 65.559 1.00 13.02 42 ASN D C 1
ATOM 10550 O O . ASN D 1 16 ? 25.150 14.769 66.086 1.00 12.80 42 ASN D O 1
ATOM 10555 N N . GLU D 1 17 ? 27.149 13.715 65.959 1.00 15.04 43 GLU D N 1
ATOM 10556 C CA . GLU D 1 17 ? 26.971 12.829 67.139 1.00 16.64 43 GLU D CA 1
ATOM 10557 C C . GLU D 1 17 ? 26.574 13.576 68.399 1.00 16.52 43 GLU D C 1
ATOM 10558 O O . GLU D 1 17 ? 25.913 13.005 69.268 1.00 16.10 43 GLU D O 1
ATOM 10564 N N . THR D 1 18 ? 27.014 14.832 68.522 1.00 16.29 44 THR D N 1
ATOM 10565 C CA . THR D 1 18 ? 26.684 15.693 69.662 1.00 16.57 44 THR D CA 1
ATOM 10566 C C . THR D 1 18 ? 25.183 15.644 69.963 1.00 16.00 44 THR D C 1
ATOM 10567 O O . THR D 1 18 ? 24.763 15.630 71.128 1.00 16.16 44 THR D O 1
ATOM 10571 N N . PHE D 1 19 ? 24.391 15.591 68.892 1.00 14.81 45 PHE D N 1
ATOM 10572 C CA . PHE D 1 19 ? 22.934 15.744 68.959 1.00 14.72 45 PHE D CA 1
ATOM 10573 C C . PHE D 1 19 ? 22.134 14.457 69.102 1.00 15.54 45 PHE D C 1
ATOM 10574 O O . PHE D 1 19 ? 20.908 14.502 69.273 1.00 15.12 45 PHE D O 1
ATOM 10582 N N . ALA D 1 20 ? 22.833 13.329 69.032 1.00 16.51 46 ALA D N 1
ATOM 10583 C CA . ALA D 1 20 ? 22.204 12.012 69.032 1.00 17.67 46 ALA D CA 1
ATOM 10584 C C . ALA D 1 20 ? 21.379 11.751 70.315 1.00 18.21 46 ALA D C 1
ATOM 10585 O O . ALA D 1 20 ? 20.211 11.339 70.223 1.00 18.98 46 ALA D O 1
ATOM 10587 N N . PRO D 1 21 ? 21.948 12.036 71.509 1.00 18.70 47 PRO D N 1
ATOM 10588 C CA . PRO D 1 21 ? 21.141 11.829 72.733 1.00 18.97 47 PRO D CA 1
ATOM 10589 C C . PRO D 1 21 ? 19.930 12.751 72.875 1.00 18.96 47 PRO D C 1
ATOM 10590 O O . PRO D 1 21 ? 18.906 12.328 73.415 1.00 20.02 47 PRO D O 1
ATOM 10594 N N . GLN D 1 22 ? 20.009 13.985 72.378 1.00 18.78 48 GLN D N 1
ATOM 10595 C CA . GLN D 1 22 ? 18.896 14.917 72.542 1.00 18.12 48 GLN D CA 1
ATOM 10596 C C . GLN D 1 22 ? 17.785 14.754 71.483 1.00 17.56 48 GLN D C 1
ATOM 10597 O O . GLN D 1 22 ? 16.617 15.023 71.760 1.00 18.09 48 GLN D O 1
ATOM 10603 N N . HIS D 1 23 ? 18.161 14.308 70.281 1.00 15.91 49 HIS D N 1
ATOM 10604 C CA . HIS D 1 23 ? 17.227 14.221 69.143 1.00 14.55 49 HIS D CA 1
ATOM 10605 C C . HIS D 1 23 ? 17.342 12.861 68.465 1.00 14.35 49 HIS D C 1
ATOM 10606 O O . HIS D 1 23 ? 17.703 12.774 67.289 1.00 12.68 49 HIS D O 1
ATOM 10613 N N . PRO D 1 24 ? 17.060 11.772 69.213 1.00 13.40 50 PRO D N 1
ATOM 10614 C CA . PRO D 1 24 ? 17.269 10.426 68.689 1.00 12.99 50 PRO D CA 1
ATOM 10615 C C . PRO D 1 24 ? 16.543 10.139 67.380 1.00 12.17 50 PRO D C 1
ATOM 10616 O O . PRO D 1 24 ? 17.122 9.530 66.497 1.00 11.81 50 PRO D O 1
ATOM 10620 N N . ASP D 1 25 ? 15.290 10.573 67.256 1.00 11.44 51 ASP D N 1
ATOM 10621 C CA . ASP D 1 25 ? 14.482 10.201 66.100 1.00 11.79 51 ASP D CA 1
ATOM 10622 C C . ASP D 1 25 ? 15.020 10.854 64.819 1.00 11.13 51 ASP D C 1
ATOM 10623 O O . ASP D 1 25 ? 15.106 10.210 63.779 1.00 11.39 51 ASP D O 1
ATOM 10628 N N . GLN D 1 26 ? 15.381 12.129 64.933 1.00 11.23 52 GLN D N 1
ATOM 10629 C CA . GLN D 1 26 ? 15.930 12.887 63.816 1.00 10.35 52 GLN D CA 1
ATOM 10630 C C . GLN D 1 26 ? 17.329 12.359 63.525 1.00 11.01 52 GLN D C 1
ATOM 10631 O O . GLN D 1 26 ? 17.682 12.148 62.369 1.00 10.97 52 GLN D O 1
ATOM 10637 N N . TYR D 1 27 ? 18.123 12.128 64.576 1.00 10.52 53 TYR D N 1
ATOM 10638 C CA . TYR D 1 27 ? 19.506 11.640 64.376 1.00 11.06 53 TYR D CA 1
ATOM 10639 C C . TYR D 1 27 ? 19.538 10.300 63.658 1.00 10.67 53 TYR D C 1
ATOM 10640 O O . TYR D 1 27 ? 20.266 10.108 62.691 1.00 10.27 53 TYR D O 1
ATOM 10649 N N . LEU D 1 28 ? 18.728 9.361 64.133 1.00 10.57 54 LEU D N 1
ATOM 10650 C CA . LEU D 1 28 ? 18.760 8.000 63.601 1.00 11.18 54 LEU D CA 1
ATOM 10651 C C . LEU D 1 28 ? 18.277 7.951 62.146 1.00 10.44 54 LEU D C 1
ATOM 10652 O O . LEU D 1 28 ? 18.868 7.267 61.317 1.00 10.53 54 LEU D O 1
ATOM 10657 N N . SER D 1 29 ? 17.208 8.693 61.834 1.00 10.45 55 SER D N 1
ATOM 10658 C CA . SER D 1 29 ? 16.746 8.735 60.447 1.00 10.01 55 SER D CA 1
ATOM 10659 C C . SER D 1 29 ? 17.724 9.478 59.521 1.00 9.53 55 SER D C 1
ATOM 10660 O O . SER D 1 29 ? 17.951 9.040 58.398 1.00 9.48 55 SER D O 1
ATOM 10663 N N . TRP D 1 30 ? 18.314 10.567 60.018 1.00 9.51 56 TRP D N 1
ATOM 10664 C CA . TRP D 1 30 ? 19.411 11.273 59.320 1.00 9.82 56 TRP D CA 1
ATOM 10665 C C . TRP D 1 30 ? 20.544 10.301 58.957 1.00 9.88 56 TRP D C 1
ATOM 10666 O O . TRP D 1 30 ? 21.003 10.233 57.811 1.00 9.08 56 TRP D O 1
ATOM 10677 N N . LYS D 1 31 ? 20.963 9.511 59.945 1.00 10.47 57 LYS D N 1
ATOM 10678 C CA . LYS D 1 31 ? 22.061 8.574 59.769 1.00 11.72 57 LYS D CA 1
ATOM 10679 C C . LYS D 1 31 ? 21.707 7.516 58.727 1.00 11.21 57 LYS D C 1
ATOM 10680 O O . LYS D 1 31 ? 22.590 7.000 58.035 1.00 11.16 57 LYS D O 1
ATOM 10686 N N . ALA D 1 32 ? 20.403 7.248 58.591 1.00 11.62 58 ALA D N 1
ATOM 10687 C CA . ALA D 1 32 ? 19.893 6.190 57.734 1.00 11.63 58 ALA D CA 1
ATOM 10688 C C . ALA D 1 32 ? 20.071 6.431 56.229 1.00 11.14 58 ALA D C 1
ATOM 10689 O O . ALA D 1 32 ? 19.842 5.530 55.434 1.00 11.84 58 ALA D O 1
ATOM 10691 N N . THR D 1 33 ? 20.467 7.645 55.815 1.00 10.58 59 THR D N 1
ATOM 10692 C CA . THR D 1 33 ? 20.765 7.821 54.390 1.00 10.12 59 THR D CA 1
ATOM 10693 C C . THR D 1 33 ? 21.997 7.033 53.944 1.00 9.85 59 THR D C 1
ATOM 10694 O O . THR D 1 33 ? 22.243 6.891 52.746 1.00 10.43 59 THR D O 1
ATOM 10698 N N . SER D 1 34 ? 22.752 6.507 54.907 1.00 10.38 60 SER D N 1
ATOM 10699 C CA . SER D 1 34 ? 23.848 5.583 54.593 1.00 11.30 60 SER D CA 1
ATOM 10700 C C . SER D 1 34 ? 23.348 4.307 53.870 1.00 11.28 60 SER D C 1
ATOM 10701 O O . SER D 1 34 ? 24.137 3.591 53.222 1.00 11.74 60 SER D O 1
ATOM 10704 N N . GLU D 1 35 ? 22.041 4.027 53.980 1.00 11.59 61 GLU D N 1
ATOM 10705 C CA . GLU D 1 35 ? 21.403 2.909 53.255 1.00 12.40 61 GLU D CA 1
ATOM 10706 C C . GLU D 1 35 ? 21.340 3.153 51.755 1.00 12.75 61 GLU D C 1
ATOM 10707 O O . GLU D 1 35 ? 21.252 2.207 50.958 1.00 12.67 61 GLU D O 1
ATOM 10713 N N . GLN D 1 36 ? 21.358 4.435 51.377 1.00 12.56 62 GLN D N 1
ATOM 10714 C CA . GLN D 1 36 ? 21.168 4.841 49.993 1.00 13.02 62 GLN D CA 1
ATOM 10715 C C . GLN D 1 36 ? 22.528 4.934 49.325 1.00 13.33 62 GLN D C 1
ATOM 10716 O O . GLN D 1 36 ? 23.043 6.030 49.101 1.00 11.49 62 GLN D O 1
ATOM 10722 N N . SER D 1 37 ? 23.109 3.768 49.026 1.00 13.57 63 SER D N 1
ATOM 10723 C CA . SER D 1 37 ? 24.524 3.664 48.689 1.00 14.33 63 SER D CA 1
ATOM 10724 C C . SER D 1 37 ? 24.792 3.268 47.231 1.00 14.92 63 SER D C 1
ATOM 10725 O O . SER D 1 37 ? 25.947 3.189 46.817 1.00 15.17 63 SER D O 1
ATOM 10728 N N . GLU D 1 38 ? 23.735 2.988 46.474 1.00 16.15 64 GLU D N 1
ATOM 10729 C CA . GLU D 1 38 ? 23.868 2.626 45.058 1.00 18.67 64 GLU D CA 1
ATOM 10730 C C . GLU D 1 38 ? 24.582 3.702 44.249 1.00 18.39 64 GLU D C 1
ATOM 10731 O O . GLU D 1 38 ? 24.174 4.864 44.250 1.00 16.99 64 GLU D O 1
ATOM 10737 N N . ARG D 1 39 ? 25.645 3.278 43.565 1.00 18.89 65 ARG D N 1
ATOM 10738 C CA . ARG D 1 39 ? 26.378 4.081 42.592 1.00 20.05 65 ARG D CA 1
ATOM 10739 C C . ARG D 1 39 ? 25.790 3.797 41.226 1.00 18.98 65 ARG D C 1
ATOM 10740 O O . ARG D 1 39 ? 25.577 2.619 40.851 1.00 19.48 65 ARG D O 1
ATOM 10748 N N . VAL D 1 40 ? 25.494 4.858 40.483 1.00 16.69 66 VAL D N 1
ATOM 10749 C CA . VAL D 1 40 ? 25.155 4.679 39.084 1.00 15.02 66 VAL D CA 1
ATOM 10750 C C . VAL D 1 40 ? 26.061 5.604 38.290 1.00 14.44 66 VAL D C 1
ATOM 10751 O O . VAL D 1 40 ? 26.040 6.819 38.484 1.00 13.72 66 VAL D O 1
ATOM 10755 N N . ASP D 1 41 ? 26.883 5.011 37.431 1.00 13.38 67 ASP D N 1
ATOM 10756 C CA . ASP D 1 41 ? 27.810 5.772 36.598 1.00 12.64 67 ASP D CA 1
ATOM 10757 C C . ASP D 1 41 ? 27.013 6.383 35.428 1.00 12.11 67 ASP D C 1
ATOM 10758 O O . ASP D 1 41 ? 26.580 5.660 34.501 1.00 12.24 67 ASP D O 1
ATOM 10763 N N . ALA D 1 42 ? 26.815 7.709 35.454 1.00 10.68 68 ALA D N 1
ATOM 10764 C CA . ALA D 1 42 ? 26.010 8.359 34.407 1.00 10.80 68 ALA D CA 1
ATOM 10765 C C . ALA D 1 42 ? 26.690 8.399 33.040 1.00 9.63 68 ALA D C 1
ATOM 10766 O O . ALA D 1 42 ? 26.025 8.383 32.001 1.00 8.56 68 ALA D O 1
ATOM 10768 N N . LEU D 1 43 ? 28.018 8.453 33.053 1.00 10.43 69 LEU D N 1
ATOM 10769 C CA . LEU D 1 43 ? 28.789 8.436 31.813 1.00 10.54 69 LEU D CA 1
ATOM 10770 C C . LEU D 1 43 ? 28.720 7.054 31.131 1.00 11.30 69 LEU D C 1
ATOM 10771 O O . LEU D 1 43 ? 28.621 6.963 29.906 1.00 11.77 69 LEU D O 1
ATOM 10776 N N . ALA D 1 44 ? 28.781 5.992 31.935 1.00 11.90 70 ALA D N 1
ATOM 10777 C CA . ALA D 1 44 ? 28.649 4.632 31.404 1.00 12.29 70 ALA D CA 1
ATOM 10778 C C . ALA D 1 44 ? 27.279 4.452 30.767 1.00 12.85 70 ALA D C 1
ATOM 10779 O O . ALA D 1 44 ? 27.153 3.865 29.689 1.00 12.37 70 ALA D O 1
ATOM 10781 N N . GLU D 1 45 ? 26.261 4.987 31.434 1.00 12.01 71 GLU D N 1
ATOM 10782 C CA . GLU D 1 45 ? 24.897 4.937 30.945 1.00 12.64 71 GLU D CA 1
ATOM 10783 C C . GLU D 1 45 ? 24.706 5.728 29.649 1.00 12.41 71 GLU D C 1
ATOM 10784 O O . GLU D 1 45 ? 23.987 5.284 28.744 1.00 11.90 71 GLU D O 1
ATOM 10790 N N . ASP D 1 46 ? 25.352 6.899 29.582 1.00 11.31 72 ASP D N 1
ATOM 10791 C CA . ASP D 1 46 ? 25.222 7.828 28.470 1.00 11.01 72 ASP D CA 1
ATOM 10792 C C . ASP D 1 46 ? 26.587 8.389 28.030 1.00 11.34 72 ASP D C 1
ATOM 10793 O O . ASP D 1 46 ? 26.993 9.474 28.482 1.00 10.29 72 ASP D O 1
ATOM 10798 N N . PRO D 1 47 ? 27.311 7.656 27.153 1.00 11.38 73 PRO D N 1
ATOM 10799 C CA . PRO D 1 47 ? 28.610 8.146 26.663 1.00 11.00 73 PRO D CA 1
ATOM 10800 C C . PRO D 1 47 ? 28.593 9.501 25.908 1.00 10.72 73 PRO D C 1
ATOM 10801 O O . PRO D 1 47 ? 29.655 10.123 25.784 1.00 10.16 73 PRO D O 1
ATOM 10805 N N . ARG D 1 48 ? 27.426 9.929 25.411 1.00 9.85 74 ARG D N 1
ATOM 10806 C CA . ARG D 1 48 ? 27.286 11.223 24.715 1.00 10.18 74 ARG D CA 1
ATOM 10807 C C . ARG D 1 48 ? 27.757 12.346 25.629 1.00 9.83 74 ARG D C 1
ATOM 10808 O O . ARG D 1 48 ? 28.363 13.309 25.157 1.00 10.85 74 ARG D O 1
ATOM 10816 N N . LEU D 1 49 ? 27.488 12.200 26.931 1.00 10.17 75 LEU D N 1
ATOM 10817 C CA . LEU D 1 49 ? 27.908 13.185 27.955 1.00 9.81 75 LEU D CA 1
ATOM 10818 C C . LEU D 1 49 ? 29.404 13.500 27.909 1.00 10.13 75 LEU D C 1
ATOM 10819 O O . LEU D 1 49 ? 29.812 14.641 28.100 1.00 9.98 75 LEU D O 1
ATOM 10824 N N . VAL D 1 50 ? 30.217 12.483 27.629 1.00 9.96 76 VAL D N 1
ATOM 10825 C CA . VAL D 1 50 ? 31.675 12.646 27.538 1.00 10.29 76 VAL D CA 1
ATOM 10826 C C . VAL D 1 50 ? 32.047 13.626 26.431 1.00 9.70 76 VAL D C 1
ATOM 10827 O O . VAL D 1 50 ? 32.942 14.456 26.625 1.00 10.55 76 VAL D O 1
ATOM 10831 N N . ILE D 1 51 ? 31.338 13.531 25.298 1.00 9.17 77 ILE D N 1
ATOM 10832 C CA . ILE D 1 51 ? 31.552 14.405 24.155 1.00 9.19 77 ILE D CA 1
ATOM 10833 C C . ILE D 1 51 ? 31.096 15.834 24.473 1.00 9.34 77 ILE D C 1
ATOM 10834 O O . ILE D 1 51 ? 31.842 16.785 24.235 1.00 9.19 77 ILE D O 1
ATOM 10839 N N . LEU D 1 52 ? 29.884 15.967 24.998 1.00 9.00 78 LEU D N 1
ATOM 10840 C CA . LEU D 1 52 ? 29.350 17.297 25.335 1.00 9.93 78 LEU D CA 1
ATOM 10841 C C . LEU D 1 52 ? 30.225 18.019 26.356 1.00 9.25 78 LEU D C 1
ATOM 10842 O O . LEU D 1 52 ? 30.392 19.236 26.272 1.00 9.80 78 LEU D O 1
ATOM 10847 N N . TRP D 1 53 ? 30.796 17.277 27.306 1.00 9.09 79 TRP D N 1
ATOM 10848 C CA . TRP D 1 53 ? 31.573 17.878 28.384 1.00 8.74 79 TRP D CA 1
ATOM 10849 C C . TRP D 1 53 ? 33.089 17.753 28.136 1.00 8.97 79 TRP D C 1
ATOM 10850 O O . TRP D 1 53 ? 33.905 17.919 29.056 1.00 9.34 79 TRP D O 1
ATOM 10861 N N . ALA D 1 54 ? 33.450 17.502 26.877 1.00 9.18 80 ALA D N 1
ATOM 10862 C CA . ALA D 1 54 ? 34.862 17.292 26.504 1.00 10.15 80 ALA D CA 1
ATOM 10863 C C . ALA D 1 54 ? 35.681 18.510 26.898 1.00 10.32 80 ALA D C 1
ATOM 10864 O O . ALA D 1 54 ? 35.317 19.631 26.526 1.00 10.61 80 ALA D O 1
ATOM 10866 N N . GLY D 1 55 ? 36.774 18.288 27.625 1.00 11.21 81 GLY D N 1
ATOM 10867 C CA . GLY D 1 55 ? 37.579 19.391 28.191 1.00 11.36 81 GLY D CA 1
ATOM 10868 C C . GLY D 1 55 ? 37.230 19.847 29.602 1.00 11.70 81 GLY D C 1
ATOM 10869 O O . GLY D 1 55 ? 37.905 20.739 30.163 1.00 12.18 81 GLY D O 1
ATOM 10870 N N . TYR D 1 56 ? 36.174 19.258 30.172 1.00 11.27 82 TYR D N 1
ATOM 10871 C CA . TYR D 1 56 ? 35.701 19.567 31.510 1.00 12.06 82 TYR D CA 1
ATOM 10872 C C . TYR D 1 56 ? 35.718 18.296 32.384 1.00 12.38 82 TYR D C 1
ATOM 10873 O O . TYR D 1 56 ? 35.487 17.191 31.878 1.00 11.43 82 TYR D O 1
ATOM 10882 N N . PRO D 1 57 ? 35.946 18.460 33.700 1.00 12.78 83 PRO D N 1
ATOM 10883 C CA . PRO D 1 57 ? 36.077 17.258 34.545 1.00 12.29 83 PRO D CA 1
ATOM 10884 C C . PRO D 1 57 ? 34.872 16.316 34.558 1.00 11.72 83 PRO D C 1
ATOM 10885 O O . PRO D 1 57 ? 35.040 15.130 34.846 1.00 11.55 83 PRO D O 1
ATOM 10889 N N . PHE D 1 58 ? 33.677 16.813 34.232 1.00 11.22 84 PHE D N 1
ATOM 10890 C CA . PHE D 1 58 ? 32.490 15.943 34.131 1.00 11.81 84 PHE D CA 1
ATOM 10891 C C . PHE D 1 58 ? 32.673 14.858 33.068 1.00 11.60 84 PHE D C 1
ATOM 10892 O O . PHE D 1 58 ? 32.001 13.837 33.119 1.00 12.53 84 PHE D O 1
ATOM 10900 N N . SER D 1 59 ? 33.555 15.102 32.094 1.00 11.03 85 SER D N 1
ATOM 10901 C CA . SER D 1 59 ? 33.864 14.089 31.065 1.00 10.98 85 SER D CA 1
ATOM 10902 C C . SER D 1 59 ? 34.712 12.936 31.608 1.00 10.85 85 SER D C 1
ATOM 10903 O O . SER D 1 59 ? 34.816 11.900 30.940 1.00 11.21 85 SER D O 1
ATOM 10906 N N . ARG D 1 60 ? 35.304 13.121 32.794 1.00 10.54 86 ARG D N 1
ATOM 10907 C CA . ARG D 1 60 ? 36.103 12.066 33.473 1.00 10.96 86 ARG D CA 1
ATOM 10908 C C . ARG D 1 60 ? 35.248 11.175 34.362 1.00 11.14 86 ARG D C 1
ATOM 10909 O O . ARG D 1 60 ? 35.446 9.963 34.417 1.00 11.33 86 ARG D O 1
ATOM 10917 N N . ASP D 1 61 ? 34.341 11.796 35.126 1.00 11.04 87 ASP D N 1
ATOM 10918 C CA . ASP D 1 61 ? 33.618 11.082 36.169 1.00 10.55 87 ASP D CA 1
ATOM 10919 C C . ASP D 1 61 ? 32.360 11.870 36.492 1.00 10.42 87 ASP D C 1
ATOM 10920 O O . ASP D 1 61 ? 32.398 13.063 36.853 1.00 10.84 87 ASP D O 1
ATOM 10925 N N . TYR D 1 62 ? 31.242 11.187 36.350 1.00 9.34 88 TYR D N 1
ATOM 10926 C CA . TYR D 1 62 ? 29.960 11.759 36.726 1.00 9.62 88 TYR D CA 1
ATOM 10927 C C . TYR D 1 62 ? 28.982 10.631 37.046 1.00 9.60 88 TYR D C 1
ATOM 10928 O O . TYR D 1 62 ? 28.622 9.830 36.167 1.00 8.19 88 TYR D O 1
ATOM 10937 N N . ASN D 1 63 ? 28.569 10.582 38.314 1.00 9.48 89 ASN D N 1
ATOM 10938 C CA . ASN D 1 63 ? 27.601 9.602 38.795 1.00 9.21 89 ASN D CA 1
ATOM 10939 C C . ASN D 1 63 ? 26.316 10.273 39.235 1.00 9.06 89 ASN D C 1
ATOM 10940 O O . ASN D 1 63 ? 26.285 11.486 39.516 1.00 8.53 89 ASN D O 1
ATOM 10945 N N . LYS D 1 64 ? 25.262 9.476 39.309 1.00 9.25 90 LYS D N 1
ATOM 10946 C CA . LYS D 1 64 ? 24.005 9.931 39.904 1.00 9.89 90 LYS D CA 1
ATOM 10947 C C . LYS D 1 64 ? 24.151 10.133 41.408 1.00 10.03 90 LYS D C 1
ATOM 10948 O O . LYS D 1 64 ? 25.075 9.593 42.013 1.00 9.22 90 LYS D O 1
ATOM 10954 N N . PRO D 1 65 ? 23.257 10.948 42.012 1.00 10.27 91 PRO D N 1
ATOM 10955 C CA . PRO D 1 65 ? 23.359 11.195 43.439 1.00 10.19 91 PRO D CA 1
ATOM 10956 C C . PRO D 1 65 ? 23.075 9.956 44.264 1.00 10.51 91 PRO D C 1
ATOM 10957 O O . PRO D 1 65 ? 22.376 9.039 43.806 1.00 10.93 91 PRO D O 1
ATOM 10961 N N . ARG D 1 66 ? 23.667 9.912 45.447 1.00 10.68 92 ARG D N 1
ATOM 10962 C CA . ARG D 1 66 ? 23.187 8.991 46.461 1.00 11.27 92 ARG D CA 1
ATOM 10963 C C . ARG D 1 66 ? 22.943 9.724 47.784 1.00 10.62 92 ARG D C 1
ATOM 10964 O O . ARG D 1 66 ? 22.850 10.968 47.801 1.00 9.85 92 ARG D O 1
ATOM 10972 N N . GLY D 1 67 ? 22.800 8.974 48.875 1.00 9.86 93 GLY D N 1
ATOM 10973 C CA . GLY D 1 67 ? 22.426 9.560 50.155 1.00 8.56 93 GLY D CA 1
ATOM 10974 C C . GLY D 1 67 ? 23.367 10.650 50.649 1.00 8.24 93 GLY D C 1
ATOM 10975 O O . GLY D 1 67 ? 24.583 10.638 50.360 1.00 7.45 93 GLY D O 1
ATOM 10976 N N . HIS D 1 68 ? 22.798 11.584 51.401 1.00 8.65 94 HIS D N 1
ATOM 10977 C CA . HIS D 1 68 ? 23.576 12.637 52.056 1.00 8.81 94 HIS D CA 1
ATOM 10978 C C . HIS D 1 68 ? 24.784 12.124 52.835 1.00 8.91 94 HIS D C 1
ATOM 10979 O O . HIS D 1 68 ? 25.831 12.780 52.870 1.00 8.17 94 HIS D O 1
ATOM 10986 N N . ALA D 1 69 ? 24.629 10.966 53.475 1.00 8.25 95 ALA D N 1
ATOM 10987 C CA . ALA D 1 69 ? 25.741 10.353 54.218 1.00 8.89 95 ALA D CA 1
ATOM 10988 C C . ALA D 1 69 ? 27.021 10.174 53.375 1.00 9.26 95 ALA D C 1
ATOM 10989 O O . ALA D 1 69 ? 28.108 10.139 53.932 1.00 10.72 95 ALA D O 1
ATOM 10991 N N . PHE D 1 70 ? 26.881 10.083 52.053 1.00 8.67 96 PHE D N 1
ATOM 10992 C CA . PHE D 1 70 ? 28.017 9.858 51.152 1.00 9.57 96 PHE D CA 1
ATOM 10993 C C . PHE D 1 70 ? 28.610 11.129 50.529 1.00 9.49 96 PHE D C 1
ATOM 10994 O O . PHE D 1 70 ? 29.558 11.016 49.715 1.00 10.17 96 PHE D O 1
ATOM 11002 N N . ALA D 1 71 ? 28.050 12.303 50.853 1.00 8.47 97 ALA D N 1
ATOM 11003 C CA . ALA D 1 71 ? 28.508 13.551 50.206 1.00 8.71 97 ALA D CA 1
ATOM 11004 C C . ALA D 1 71 ? 30.042 13.735 50.331 1.00 8.03 97 ALA D C 1
ATOM 11005 O O . ALA D 1 71 ? 30.739 13.974 49.327 1.00 9.09 97 ALA D O 1
ATOM 11007 N N . VAL D 1 72 ? 30.554 13.606 51.554 1.00 8.44 98 VAL D N 1
ATOM 11008 C CA . VAL D 1 72 ? 32.002 13.782 51.815 1.00 9.32 98 VAL D CA 1
ATOM 11009 C C . VAL D 1 72 ? 32.838 12.708 51.101 1.00 9.35 98 VAL D C 1
ATOM 11010 O O . VAL D 1 72 ? 33.816 13.023 50.403 1.00 8.32 98 VAL D O 1
ATOM 11014 N N . THR D 1 73 ? 32.440 11.446 51.188 1.00 11.29 99 THR D N 1
ATOM 11015 C CA . THR D 1 73 ? 33.224 10.460 50.427 1.00 11.57 99 THR D CA 1
ATOM 11016 C C . THR D 1 73 ? 33.176 10.678 48.910 1.00 10.47 99 THR D C 1
ATOM 11017 O O . THR D 1 73 ? 34.197 10.536 48.237 1.00 10.26 99 THR D O 1
ATOM 11021 N N . ASP D 1 74 ? 32.020 11.077 48.380 1.00 8.55 100 ASP D N 1
ATOM 11022 C CA . ASP D 1 74 ? 31.873 11.172 46.931 1.00 8.77 100 ASP D CA 1
ATOM 11023 C C . ASP D 1 74 ? 32.681 12.333 46.349 1.00 9.26 100 ASP D C 1
ATOM 11024 O O . ASP D 1 74 ? 33.289 12.216 45.263 1.00 8.44 100 ASP D O 1
ATOM 11029 N N . VAL D 1 75 ? 32.745 13.423 47.103 1.00 8.48 101 VAL D N 1
ATOM 11030 C CA . VAL D 1 75 ? 33.578 14.556 46.674 1.00 9.25 101 VAL D CA 1
ATOM 11031 C C . VAL D 1 75 ? 35.072 14.202 46.821 1.00 9.22 101 VAL D C 1
ATOM 11032 O O . VAL D 1 75 ? 35.888 14.599 45.986 1.00 8.81 101 VAL D O 1
ATOM 11036 N N . ARG D 1 76 ? 35.415 13.472 47.879 1.00 8.61 102 ARG D N 1
ATOM 11037 C CA . ARG D 1 76 ? 36.769 12.921 48.016 1.00 9.54 102 ARG D CA 1
ATOM 11038 C C . ARG D 1 76 ? 37.147 11.956 46.875 1.00 9.42 102 ARG D C 1
ATOM 11039 O O . ARG D 1 76 ? 38.282 11.964 46.428 1.00 10.43 102 ARG D O 1
ATOM 11047 N N . GLU D 1 77 ? 36.218 11.114 46.434 1.00 9.50 103 GLU D N 1
ATOM 11048 C CA . GLU D 1 77 ? 36.553 10.001 45.530 1.00 10.04 103 GLU D CA 1
ATOM 11049 C C . GLU D 1 77 ? 36.360 10.236 44.043 1.00 9.89 103 GLU D C 1
ATOM 11050 O O . GLU D 1 77 ? 36.926 9.513 43.221 1.00 10.76 103 GLU D O 1
ATOM 11056 N N . THR D 1 78 ? 35.586 11.257 43.685 1.00 9.75 104 THR D N 1
ATOM 11057 C CA . THR D 1 78 ? 35.354 11.543 42.272 1.00 9.48 104 THR D CA 1
ATOM 11058 C C . THR D 1 78 ? 36.663 11.853 41.526 1.00 9.69 104 THR D C 1
ATOM 11059 O O . THR D 1 78 ? 37.580 12.489 42.087 1.00 9.66 104 THR D O 1
ATOM 11063 N N . LEU D 1 79 ? 36.768 11.409 40.279 1.00 10.16 105 LEU D N 1
ATOM 11064 C CA . LEU D 1 79 ? 37.976 11.757 39.517 1.00 10.59 105 LEU D CA 1
ATOM 11065 C C . LEU D 1 79 ? 38.064 13.264 39.359 1.00 10.68 105 LEU D C 1
ATOM 11066 O O . LEU D 1 79 ? 39.149 13.787 39.148 1.00 10.99 105 LEU D O 1
ATOM 11071 N N . ARG D 1 80 ? 36.924 13.955 39.470 1.00 9.77 106 ARG D N 1
ATOM 11072 C CA . ARG D 1 80 ? 36.898 15.416 39.207 1.00 10.43 106 ARG D CA 1
ATOM 11073 C C . ARG D 1 80 ? 37.830 16.229 40.140 1.00 10.64 106 ARG D C 1
ATOM 11074 O O . ARG D 1 80 ? 38.416 17.241 39.728 1.00 11.81 106 ARG D O 1
ATOM 11082 N N . THR D 1 81 ? 37.993 15.774 41.381 1.00 10.65 107 THR D N 1
ATOM 11083 C CA . THR D 1 81 ? 38.847 16.480 42.351 1.00 10.71 107 THR D CA 1
ATOM 11084 C C . THR D 1 81 ? 40.323 16.058 42.230 1.00 11.87 107 THR D C 1
ATOM 11085 O O . THR D 1 81 ? 41.213 16.663 42.853 1.00 12.77 107 THR D O 1
ATOM 11089 N N . GLY D 1 82 ? 40.571 15.023 41.434 1.00 13.08 108 GLY D N 1
ATOM 11090 C CA . GLY D 1 82 ? 41.943 14.587 41.122 1.00 13.42 108 GLY D CA 1
ATOM 11091 C C . GLY D 1 82 ? 42.714 14.024 42.309 1.00 14.46 108 GLY D C 1
ATOM 11092 O O . GLY D 1 82 ? 42.127 13.511 43.272 1.00 13.74 108 GLY D O 1
ATOM 11093 N N . ALA D 1 83 ? 44.042 14.144 42.253 1.00 15.20 109 ALA D N 1
ATOM 11094 C CA . ALA D 1 83 ? 44.909 13.472 43.213 1.00 16.37 109 ALA D CA 1
ATOM 11095 C C . ALA D 1 83 ? 45.965 14.447 43.740 1.00 17.50 109 ALA D C 1
ATOM 11096 O O . ALA D 1 83 ? 47.161 14.272 43.460 1.00 17.80 109 ALA D O 1
ATOM 11098 N N . PRO D 1 84 ? 45.542 15.492 44.483 1.00 17.93 110 PRO D N 1
ATOM 11099 C CA . PRO D 1 84 ? 46.535 16.466 44.966 1.00 18.70 110 PRO D CA 1
ATOM 11100 C C . PRO D 1 84 ? 47.525 15.867 45.977 1.00 20.17 110 PRO D C 1
ATOM 11101 O O . PRO D 1 84 ? 47.126 15.081 46.856 1.00 20.29 110 PRO D O 1
ATOM 11105 N N . LYS D 1 85 ? 48.799 16.243 45.861 1.00 22.02 111 LYS D N 1
ATOM 11106 C CA . LYS D 1 85 ? 49.824 15.728 46.799 1.00 23.12 111 LYS D CA 1
ATOM 11107 C C . LYS D 1 85 ? 50.229 16.686 47.907 1.00 22.87 111 LYS D C 1
ATOM 11108 O O . LYS D 1 85 ? 51.028 16.336 48.784 1.00 23.52 111 LYS D O 1
ATOM 11114 N N . ASN D 1 86 ? 49.660 17.888 47.880 1.00 21.55 112 ASN D N 1
ATOM 11115 C CA . ASN D 1 86 ? 49.845 18.851 48.949 1.00 20.35 112 ASN D CA 1
ATOM 11116 C C . ASN D 1 86 ? 48.685 19.842 48.949 1.00 19.01 112 ASN D C 1
ATOM 11117 O O . ASN D 1 86 ? 47.865 19.828 48.031 1.00 19.86 112 ASN D O 1
ATOM 11122 N N . ALA D 1 87 ? 48.648 20.699 49.964 1.00 17.56 113 ALA D N 1
ATOM 11123 C CA . ALA D 1 87 ? 47.577 21.683 50.152 1.00 16.42 113 ALA D CA 1
ATOM 11124 C C . ALA D 1 87 ? 47.388 22.682 49.008 1.00 16.45 113 ALA D C 1
ATOM 11125 O O . ALA D 1 87 ? 46.310 23.269 48.881 1.00 16.73 113 ALA D O 1
ATOM 11127 N N . GLU D 1 88 ? 48.430 22.889 48.199 1.00 16.14 114 GLU D N 1
ATOM 11128 C CA . GLU D 1 88 ? 48.358 23.855 47.098 1.00 15.92 114 GLU D CA 1
ATOM 11129 C C . GLU D 1 88 ? 48.149 23.190 45.734 1.00 16.24 114 GLU D C 1
ATOM 11130 O O . GLU D 1 88 ? 48.232 23.849 44.697 1.00 16.94 114 GLU D O 1
ATOM 11136 N N . ASP D 1 89 ? 47.874 21.886 45.743 1.00 16.32 115 ASP D N 1
ATOM 11137 C CA . ASP D 1 89 ? 47.820 21.092 44.517 1.00 17.01 115 ASP D CA 1
ATOM 11138 C C . ASP D 1 89 ? 46.383 20.729 44.127 1.00 17.38 115 ASP D C 1
ATOM 11139 O O . ASP D 1 89 ? 45.435 20.992 44.882 1.00 16.59 115 ASP D O 1
ATOM 11144 N N . GLY D 1 90 ? 46.240 20.093 42.958 1.00 17.47 116 GLY D N 1
ATOM 11145 C CA . GLY D 1 90 ? 44.950 19.574 42.510 1.00 16.81 116 GLY D CA 1
ATOM 11146 C C . GLY D 1 90 ? 44.200 20.570 41.644 1.00 16.80 116 GLY D C 1
ATOM 11147 O O . GLY D 1 90 ? 44.487 21.785 41.716 1.00 16.48 116 GLY D O 1
ATOM 11148 N N . PRO D 1 91 ? 43.257 20.074 40.809 1.00 15.74 117 PRO D N 1
ATOM 11149 C CA . PRO D 1 91 ? 42.559 20.945 39.844 1.00 15.93 117 PRO D CA 1
ATOM 11150 C C . PRO D 1 91 ? 41.544 21.923 40.459 1.00 15.89 117 PRO D C 1
ATOM 11151 O O . PRO D 1 91 ? 41.319 23.004 39.901 1.00 16.33 117 PRO D O 1
ATOM 11155 N N . LEU D 1 92 ? 40.936 21.569 41.588 1.00 14.63 118 LEU D N 1
ATOM 11156 C CA . LEU D 1 92 ? 39.747 22.322 42.018 1.00 13.76 118 LEU D CA 1
ATOM 11157 C C . LEU D 1 92 ? 39.951 23.182 43.279 1.00 13.43 118 LEU D C 1
ATOM 11158 O O . LEU D 1 92 ? 40.861 22.905 44.071 1.00 13.82 118 LEU D O 1
ATOM 11163 N N . PRO D 1 93 ? 39.113 24.238 43.466 1.00 12.48 119 PRO D N 1
ATOM 11164 C CA . PRO D 1 93 ? 39.257 25.157 44.599 1.00 12.26 119 PRO D CA 1
ATOM 11165 C C . PRO D 1 93 ? 38.466 24.736 45.835 1.00 11.00 119 PRO D C 1
ATOM 11166 O O . PRO D 1 93 ? 37.662 23.815 45.769 1.00 11.57 119 PRO D O 1
ATOM 11170 N N . MET D 1 94 ? 38.687 25.444 46.940 1.00 10.96 120 MET D N 1
ATOM 11171 C CA . MET D 1 94 ? 37.972 25.206 48.201 1.00 10.64 120 MET D CA 1
ATOM 11172 C C . MET D 1 94 ? 36.455 25.114 48.019 1.00 10.71 120 MET D C 1
ATOM 11173 O O . MET D 1 94 ? 35.780 24.365 48.745 1.00 9.96 120 MET D O 1
ATOM 11178 N N . ALA D 1 95 ? 35.923 25.880 47.058 1.00 10.18 121 ALA D N 1
ATOM 11179 C CA . ALA D 1 95 ? 34.465 25.919 46.829 1.00 9.36 121 ALA D CA 1
ATOM 11180 C C . ALA D 1 95 ? 33.797 24.548 46.624 1.00 9.19 121 ALA D C 1
ATOM 11181 O O . ALA D 1 95 ? 32.613 24.402 46.905 1.00 8.76 121 ALA D O 1
ATOM 11183 N N . CYS D 1 96 ? 34.534 23.540 46.146 1.00 9.16 122 CYS D N 1
ATOM 11184 C CA . CYS D 1 96 ? 33.913 22.211 45.975 1.00 10.05 122 CYS D CA 1
ATOM 11185 C C . CYS D 1 96 ? 33.449 21.527 47.272 1.00 9.82 122 CYS D C 1
ATOM 11186 O O . CYS D 1 96 ? 32.679 20.569 47.226 1.00 10.83 122 CYS D O 1
ATOM 11189 N N . TRP D 1 97 ? 33.946 21.979 48.417 1.00 9.66 123 TRP D N 1
ATOM 11190 C CA . TRP D 1 97 ? 33.485 21.426 49.685 1.00 9.90 123 TRP D CA 1
ATOM 11191 C C . TRP D 1 97 ? 32.101 21.943 50.091 1.00 9.29 123 TRP D C 1
ATOM 11192 O O . TRP D 1 97 ? 31.454 21.332 50.958 1.00 9.11 123 TRP D O 1
ATOM 11203 N N . SER D 1 98 ? 31.686 23.064 49.488 1.00 8.89 124 SER D N 1
ATOM 11204 C CA . SER D 1 98 ? 30.687 23.970 50.099 1.00 9.04 124 SER D CA 1
ATOM 11205 C C . SER D 1 98 ? 29.343 23.324 50.409 1.00 9.15 124 SER D C 1
ATOM 11206 O O . SER D 1 98 ? 28.684 23.688 51.394 1.00 9.94 124 SER D O 1
ATOM 11209 N N . CYS D 1 99 ? 28.948 22.364 49.573 1.00 7.05 125 CYS D N 1
ATOM 11210 C CA . CYS D 1 99 ? 27.623 21.757 49.669 1.00 7.99 125 CYS D CA 1
ATOM 11211 C C . CYS D 1 99 ? 27.747 20.300 50.116 1.00 8.41 125 CYS D C 1
ATOM 11212 O O . CYS D 1 99 ? 26.934 19.441 49.733 1.00 8.56 125 CYS D O 1
ATOM 11215 N N . LYS D 1 100 ? 28.769 20.025 50.926 1.00 7.83 126 LYS D N 1
ATOM 11216 C CA . LYS D 1 100 ? 29.099 18.606 51.255 1.00 8.59 126 LYS D CA 1
ATOM 11217 C C . LYS D 1 100 ? 29.136 18.287 52.764 1.00 8.61 126 LYS D C 1
ATOM 11218 O O . LYS D 1 100 ? 29.018 17.117 53.166 1.00 9.70 126 LYS D O 1
ATOM 11224 N N . SER D 1 101 ? 29.280 19.307 53.606 1.00 8.44 127 SER D N 1
ATOM 11225 C CA . SER D 1 101 ? 29.605 19.091 55.030 1.00 8.62 127 SER D CA 1
ATOM 11226 C C . SER D 1 101 ? 29.333 20.326 55.904 1.00 8.24 127 SER D C 1
ATOM 11227 O O . SER D 1 101 ? 29.626 21.450 55.473 1.00 8.17 127 SER D O 1
ATOM 11230 N N . PRO D 1 102 ? 28.880 20.122 57.158 1.00 8.73 128 PRO D N 1
ATOM 11231 C CA . PRO D 1 102 ? 28.685 21.238 58.110 1.00 8.52 128 PRO D CA 1
ATOM 11232 C C . PRO D 1 102 ? 30.027 21.832 58.586 1.00 8.79 128 PRO D C 1
ATOM 11233 O O . PRO D 1 102 ? 30.049 22.939 59.133 1.00 8.98 128 PRO D O 1
ATOM 11237 N N . ASP D 1 103 ? 31.140 21.130 58.374 1.00 9.31 129 ASP D N 1
ATOM 11238 C CA . ASP D 1 103 ? 32.442 21.778 58.630 1.00 9.89 129 ASP D CA 1
ATOM 11239 C C . ASP D 1 103 ? 32.648 23.029 57.767 1.00 10.07 129 ASP D C 1
ATOM 11240 O O . ASP D 1 103 ? 33.431 23.921 58.116 1.00 10.45 129 ASP D O 1
ATOM 11245 N N . VAL D 1 104 ? 31.931 23.099 56.643 1.00 10.07 130 VAL D N 1
ATOM 11246 C CA . VAL D 1 104 ? 31.915 24.328 55.834 1.00 10.32 130 VAL D CA 1
ATOM 11247 C C . VAL D 1 104 ? 31.349 25.508 56.637 1.00 10.17 130 VAL D C 1
ATOM 11248 O O . VAL D 1 104 ? 31.946 26.585 56.687 1.00 11.66 130 VAL D O 1
ATOM 11252 N N . ALA D 1 105 ? 30.198 25.306 57.283 1.00 10.44 131 ALA D N 1
ATOM 11253 C CA . ALA D 1 105 ? 29.602 26.353 58.098 1.00 10.70 131 ALA D CA 1
ATOM 11254 C C . ALA D 1 105 ? 30.556 26.716 59.241 1.00 11.71 131 ALA D C 1
ATOM 11255 O O . ALA D 1 105 ? 30.730 27.894 59.577 1.00 11.74 131 ALA D O 1
ATOM 11257 N N . ARG D 1 106 ? 31.168 25.689 59.826 1.00 11.07 132 ARG D N 1
ATOM 11258 C CA . ARG D 1 106 ? 32.178 25.888 60.873 1.00 12.34 132 ARG D CA 1
ATOM 11259 C C . ARG D 1 106 ? 33.304 26.808 60.396 1.00 12.15 132 ARG D C 1
ATOM 11260 O O . ARG D 1 106 ? 33.682 27.757 61.097 1.00 11.30 132 ARG D O 1
ATOM 11268 N N . LEU D 1 107 ? 33.828 26.537 59.201 1.00 12.21 133 LEU D N 1
ATOM 11269 C CA . LEU D 1 107 ? 34.969 27.282 58.673 1.00 12.83 133 LEU D CA 1
ATOM 11270 C C . LEU D 1 107 ? 34.583 28.691 58.222 1.00 13.23 133 LEU D C 1
ATOM 11271 O O . LEU D 1 107 ? 35.369 29.636 58.368 1.00 13.45 133 LEU D O 1
ATOM 11276 N N . ILE D 1 108 ? 33.374 28.836 57.690 1.00 12.74 134 ILE D N 1
ATOM 11277 C CA . ILE D 1 108 ? 32.894 30.165 57.308 1.00 13.08 134 ILE D CA 1
ATOM 11278 C C . ILE D 1 108 ? 32.814 31.067 58.557 1.00 14.27 134 ILE D C 1
ATOM 11279 O O . ILE D 1 108 ? 33.193 32.227 58.508 1.00 13.90 134 ILE D O 1
ATOM 11284 N N . GLN D 1 109 ? 32.359 30.514 59.676 1.00 15.45 135 GLN D N 1
ATOM 11285 C CA . GLN D 1 109 ? 32.327 31.247 60.928 1.00 17.78 135 GLN D CA 1
ATOM 11286 C C . GLN D 1 109 ? 33.726 31.580 61.414 1.00 18.22 135 GLN D C 1
ATOM 11287 O O . GLN D 1 109 ? 33.979 32.711 61.826 1.00 19.40 135 GLN D O 1
ATOM 11293 N N . LYS D 1 110 ? 34.616 30.589 61.387 1.00 18.79 136 LYS D N 1
ATOM 11294 C CA . LYS D 1 110 ? 35.961 30.709 61.960 1.00 19.79 136 LYS D CA 1
ATOM 11295 C C . LYS D 1 110 ? 36.847 31.641 61.139 1.00 19.60 136 LYS D C 1
ATOM 11296 O O . LYS D 1 110 ? 37.462 32.560 61.683 1.00 19.94 136 LYS D O 1
ATOM 11302 N N . ASP D 1 111 ? 36.869 31.421 59.827 1.00 19.16 137 ASP D N 1
ATOM 11303 C CA . ASP D 1 111 ? 37.804 32.085 58.923 1.00 19.20 137 ASP D CA 1
ATOM 11304 C C . ASP D 1 111 ? 37.163 33.242 58.145 1.00 18.32 137 ASP D C 1
ATOM 11305 O O . ASP D 1 111 ? 37.850 33.954 57.398 1.00 18.89 137 ASP D O 1
ATOM 11310 N N . GLY D 1 112 ? 35.851 33.407 58.286 1.00 16.96 138 GLY D N 1
ATOM 11311 C CA . GLY D 1 112 ? 35.098 34.269 57.385 1.00 15.49 138 GLY D CA 1
ATOM 11312 C C . GLY D 1 112 ? 34.873 33.582 56.044 1.00 14.67 138 GLY D C 1
ATOM 11313 O O . GLY D 1 112 ? 35.574 32.624 55.693 1.00 13.97 138 GLY D O 1
ATOM 11314 N N . GLU D 1 113 ? 33.889 34.064 55.298 1.00 14.06 139 GLU D N 1
ATOM 11315 C CA . GLU D 1 113 ? 33.564 33.477 53.995 1.00 13.75 139 GLU D CA 1
ATOM 11316 C C . GLU D 1 113 ? 34.718 33.554 52.976 1.00 13.75 139 GLU D C 1
ATOM 11317 O O . GLU D 1 113 ? 35.077 32.559 52.340 1.00 13.02 139 GLU D O 1
ATOM 11323 N N . ASP D 1 114 ? 35.312 34.738 52.836 1.00 13.49 140 ASP D N 1
ATOM 11324 C CA . ASP D 1 114 ? 36.456 34.915 51.934 1.00 14.96 140 ASP D CA 1
ATOM 11325 C C . ASP D 1 114 ? 37.630 34.013 52.305 1.00 13.80 140 ASP D C 1
ATOM 11326 O O . ASP D 1 114 ? 38.222 33.370 51.422 1.00 14.57 140 ASP D O 1
ATOM 11331 N N . GLY D 1 115 ? 37.922 33.924 53.609 1.00 12.78 141 GLY D N 1
ATOM 11332 C CA . GLY D 1 115 ? 38.971 33.047 54.122 1.00 13.03 141 GLY D CA 1
ATOM 11333 C C . GLY D 1 115 ? 38.704 31.596 53.777 1.00 12.57 141 GLY D C 1
ATOM 11334 O O . GLY D 1 115 ? 39.589 30.894 53.290 1.00 12.28 141 GLY D O 1
ATOM 11335 N N . TYR D 1 116 ? 37.476 31.162 54.039 1.00 11.62 142 TYR D N 1
ATOM 11336 C CA . TYR D 1 116 ? 37.031 29.823 53.660 1.00 10.89 142 TYR D CA 1
ATOM 11337 C C . TYR D 1 116 ? 37.299 29.549 52.159 1.00 10.38 142 TYR D C 1
ATOM 11338 O O . TYR D 1 116 ? 37.935 28.564 51.819 1.00 10.50 142 TYR D O 1
ATOM 11347 N N . PHE D 1 117 ? 36.797 30.409 51.273 1.00 10.68 143 PHE D N 1
ATOM 11348 C CA . PHE D 1 117 ? 36.951 30.182 49.836 1.00 11.02 143 PHE D CA 1
ATOM 11349 C C . PHE D 1 117 ? 38.391 30.223 49.337 1.00 11.40 143 PHE D C 1
ATOM 11350 O O . PHE D 1 117 ? 38.712 29.611 48.324 1.00 11.19 143 PHE D O 1
ATOM 11358 N N . HIS D 1 118 ? 39.241 30.970 50.038 1.00 12.26 144 HIS D N 1
ATOM 11359 C CA . HIS D 1 118 ? 40.642 31.066 49.656 1.00 13.07 144 HIS D CA 1
ATOM 11360 C C . HIS D 1 118 ? 41.320 29.703 49.754 1.00 12.89 144 HIS D C 1
ATOM 11361 O O . HIS D 1 118 ? 41.252 29.022 50.791 1.00 13.09 144 HIS D O 1
ATOM 11368 N N . GLY D 1 119 ? 41.971 29.305 48.675 1.00 12.33 145 GLY D N 1
ATOM 11369 C CA . GLY D 1 119 ? 42.717 28.040 48.669 1.00 12.90 145 GLY D CA 1
ATOM 11370 C C . GLY D 1 119 ? 42.179 26.964 47.754 1.00 12.39 145 GLY D C 1
ATOM 11371 O O . GLY D 1 119 ? 41.061 27.074 47.236 1.00 12.41 145 GLY D O 1
ATOM 11372 N N . LYS D 1 120 ? 43.003 25.938 47.534 1.00 11.90 146 LYS D N 1
ATOM 11373 C CA . LYS D 1 120 ? 42.629 24.792 46.729 1.00 12.10 146 LYS D CA 1
ATOM 11374 C C . LYS D 1 120 ? 41.748 23.837 47.539 1.00 11.04 146 LYS D C 1
ATOM 11375 O O . LYS D 1 120 ? 41.779 23.837 48.784 1.00 10.36 146 LYS D O 1
ATOM 11381 N N . TRP D 1 121 ? 40.978 23.015 46.821 1.00 10.07 147 TRP D N 1
ATOM 11382 C CA . TRP D 1 121 ? 40.185 21.952 47.456 1.00 10.06 147 TRP D CA 1
ATOM 11383 C C . TRP D 1 121 ? 41.045 21.131 48.448 1.00 9.66 147 TRP D C 1
ATOM 11384 O O . TRP D 1 121 ? 40.603 20.832 49.564 1.00 9.39 147 TRP D O 1
ATOM 11395 N N . ALA D 1 122 ? 42.272 20.789 48.045 1.00 10.17 148 ALA D N 1
ATOM 11396 C CA . ALA D 1 122 ? 43.165 19.964 48.887 1.00 10.45 148 ALA D CA 1
ATOM 11397 C C . ALA D 1 122 ? 43.378 20.536 50.301 1.00 10.99 148 ALA D C 1
ATOM 11398 O O . ALA D 1 122 ? 43.492 19.787 51.276 1.00 10.94 148 ALA D O 1
ATOM 11400 N N . ARG D 1 123 ? 43.446 21.867 50.400 1.00 10.62 149 ARG D N 1
ATOM 11401 C CA . ARG D 1 123 ? 43.658 22.559 51.671 1.00 11.56 149 ARG D CA 1
ATOM 11402 C C . ARG D 1 123 ? 42.562 22.258 52.713 1.00 10.86 149 ARG D C 1
ATOM 11403 O O . ARG D 1 123 ? 42.821 22.243 53.923 1.00 11.63 149 ARG D O 1
ATOM 11411 N N . GLY D 1 124 ? 41.343 22.012 52.235 1.00 10.11 150 GLY D N 1
ATOM 11412 C CA . GLY D 1 124 ? 40.209 21.785 53.129 1.00 10.00 150 GLY D CA 1
ATOM 11413 C C . GLY D 1 124 ? 40.116 20.345 53.591 1.00 10.15 150 GLY D C 1
ATOM 11414 O O . GLY D 1 124 ? 39.341 20.032 54.490 1.00 9.67 150 GLY D O 1
ATOM 11415 N N . GLY D 1 125 ? 40.932 19.477 52.998 1.00 10.02 151 GLY D N 1
ATOM 11416 C CA . GLY D 1 125 ? 40.812 18.028 53.216 1.00 11.03 151 GLY D CA 1
ATOM 11417 C C . GLY D 1 125 ? 40.812 17.592 54.682 1.00 11.44 151 GLY D C 1
ATOM 11418 O O . GLY D 1 125 ? 39.964 16.804 55.095 1.00 11.71 151 GLY D O 1
ATOM 11419 N N . PRO D 1 126 ? 41.809 18.048 55.468 1.00 11.50 152 PRO D N 1
ATOM 11420 C CA . PRO D 1 126 ? 41.831 17.721 56.916 1.00 12.21 152 PRO D CA 1
ATOM 11421 C C . PRO D 1 126 ? 40.893 18.553 57.814 1.00 12.42 152 PRO D C 1
ATOM 11422 O O . PRO D 1 126 ? 40.899 18.377 59.044 1.00 12.40 152 PRO D O 1
ATOM 11426 N N . GLU D 1 127 ? 40.086 19.427 57.200 1.00 11.41 153 GLU D N 1
ATOM 11427 C CA . GLU D 1 127 ? 39.161 20.303 57.929 1.00 12.33 153 GLU D CA 1
ATOM 11428 C C . GLU D 1 127 ? 37.673 19.973 57.703 1.00 11.22 153 GLU D C 1
ATOM 11429 O O . GLU D 1 127 ? 36.829 20.268 58.556 1.00 11.60 153 GLU D O 1
ATOM 11435 N N . ILE D 1 128 ? 37.367 19.348 56.573 1.00 11.07 154 ILE D N 1
ATOM 11436 C CA . ILE D 1 128 ? 35.972 19.161 56.157 1.00 10.57 154 ILE D CA 1
ATOM 11437 C C . ILE D 1 128 ? 35.696 17.664 56.148 1.00 9.93 154 ILE D C 1
ATOM 11438 O O . ILE D 1 128 ? 35.904 16.977 55.139 1.00 9.87 154 ILE D O 1
ATOM 11443 N N . VAL D 1 129 ? 35.242 17.175 57.295 1.00 9.68 155 VAL D N 1
ATOM 11444 C CA . VAL D 1 129 ? 35.322 15.747 57.574 1.00 10.48 155 VAL D CA 1
ATOM 11445 C C . VAL D 1 129 ? 34.019 15.149 58.123 1.00 11.61 155 VAL D C 1
ATOM 11446 O O . VAL D 1 129 ? 33.853 13.936 58.078 1.00 12.17 155 VAL D O 1
ATOM 11450 N N . ASN D 1 130 ? 33.128 15.995 58.638 1.00 11.13 156 ASN D N 1
ATOM 11451 C CA . ASN D 1 130 ? 31.839 15.512 59.149 1.00 11.18 156 ASN D CA 1
ATOM 11452 C C . ASN D 1 130 ? 30.794 15.420 58.043 1.00 11.18 156 ASN D C 1
ATOM 11453 O O . ASN D 1 130 ? 30.725 16.272 57.164 1.00 10.63 156 ASN D O 1
ATOM 11458 N N . ASN D 1 131 ? 29.945 14.406 58.118 1.00 10.72 157 ASN D N 1
ATOM 11459 C CA . ASN D 1 131 ? 28.903 14.249 57.104 1.00 10.40 157 ASN D CA 1
ATOM 11460 C C . ASN D 1 131 ? 27.900 15.398 57.130 1.00 8.80 157 ASN D C 1
ATOM 11461 O O . ASN D 1 131 ? 27.549 15.929 58.202 1.00 9.20 157 ASN D O 1
ATOM 11466 N N . LEU D 1 132 ? 27.447 15.754 55.929 1.00 8.59 158 LEU D N 1
ATOM 11467 C CA . LEU D 1 132 ? 26.325 16.663 55.705 1.00 8.45 158 LEU D CA 1
ATOM 11468 C C . LEU D 1 132 ? 25.317 16.458 56.828 1.00 8.34 158 LEU D C 1
ATOM 11469 O O . LEU D 1 132 ? 24.850 15.342 57.055 1.00 8.76 158 LEU D O 1
ATOM 11474 N N . GLY D 1 133 ? 25.016 17.515 57.568 1.00 8.28 159 GLY D N 1
ATOM 11475 C CA . GLY D 1 133 ? 24.360 17.319 58.862 1.00 8.98 159 GLY D CA 1
ATOM 11476 C C . GLY D 1 133 ? 23.715 18.494 59.542 1.00 9.00 159 GLY D C 1
ATOM 11477 O O . GLY D 1 133 ? 23.386 19.506 58.910 1.00 8.62 159 GLY D O 1
ATOM 11478 N N . CYS D 1 134 ? 23.523 18.348 60.854 1.00 8.79 160 CYS D N 1
ATOM 11479 C CA . CYS D 1 134 ? 22.582 19.190 61.584 1.00 9.48 160 CYS D CA 1
ATOM 11480 C C . CYS D 1 134 ? 22.787 20.684 61.345 1.00 9.43 160 CYS D C 1
ATOM 11481 O O . CYS D 1 134 ? 21.816 21.408 61.059 1.00 8.89 160 CYS D O 1
ATOM 11484 N N . ALA D 1 135 ? 24.044 21.124 61.454 1.00 8.95 161 ALA D N 1
ATOM 11485 C CA . ALA D 1 135 ? 24.408 22.547 61.376 1.00 10.21 161 ALA D CA 1
ATOM 11486 C C . ALA D 1 135 ? 24.272 23.131 59.963 1.00 10.70 161 ALA D C 1
ATOM 11487 O O . ALA D 1 135 ? 24.283 24.356 59.791 1.00 11.07 161 ALA D O 1
ATOM 11489 N N . ASP D 1 136 ? 24.106 22.269 58.962 1.00 10.18 162 ASP D N 1
ATOM 11490 C CA . ASP D 1 136 ? 23.872 22.770 57.604 1.00 9.65 162 ASP D CA 1
ATOM 11491 C C . ASP D 1 136 ? 22.491 23.433 57.502 1.00 9.99 162 ASP D C 1
ATOM 11492 O O . ASP D 1 136 ? 22.320 24.387 56.744 1.00 10.27 162 ASP D O 1
ATOM 11497 N N . CYS D 1 137 ? 21.515 22.917 58.260 1.00 9.53 163 CYS D N 1
ATOM 11498 C CA . CYS D 1 137 ? 20.120 23.364 58.126 1.00 9.31 163 CYS D CA 1
ATOM 11499 C C . CYS D 1 137 ? 19.516 24.033 59.349 1.00 9.59 163 CYS D C 1
ATOM 11500 O O . CYS D 1 137 ? 18.466 24.670 59.241 1.00 9.97 163 CYS D O 1
ATOM 11503 N N . HIS D 1 138 ? 20.179 23.880 60.495 1.00 10.11 164 HIS D N 1
ATOM 11504 C CA . HIS D 1 138 ? 19.623 24.255 61.809 1.00 10.28 164 HIS D CA 1
ATOM 11505 C C . HIS D 1 138 ? 20.569 25.218 62.513 1.00 10.90 164 HIS D C 1
ATOM 11506 O O . HIS D 1 138 ? 21.797 25.057 62.454 1.00 10.22 164 HIS D O 1
ATOM 11513 N N . ASN D 1 139 ? 19.995 26.207 63.182 1.00 12.21 165 ASN D N 1
ATOM 11514 C CA . ASN D 1 139 ? 20.738 27.004 64.139 1.00 13.81 165 ASN D CA 1
ATOM 11515 C C . ASN D 1 139 ? 20.791 26.228 65.468 1.00 15.14 165 ASN D C 1
ATOM 11516 O O . ASN D 1 139 ? 19.979 26.452 66.377 1.00 15.81 165 ASN D O 1
ATOM 11521 N N . THR D 1 140 ? 21.751 25.312 65.550 1.00 16.70 166 THR D N 1
ATOM 11522 C CA . THR D 1 140 ? 21.870 24.388 66.671 1.00 18.46 166 THR D CA 1
ATOM 11523 C C . THR D 1 140 ? 22.339 25.077 67.954 1.00 19.95 166 THR D C 1
ATOM 11524 O O . THR D 1 140 ? 22.227 24.500 69.029 1.00 21.32 166 THR D O 1
ATOM 11528 N N . ALA D 1 141 ? 22.837 26.308 67.825 1.00 20.16 167 ALA D N 1
ATOM 11529 C CA . ALA D 1 141 ? 23.254 27.120 68.974 1.00 21.16 167 ALA D CA 1
ATOM 11530 C C . ALA D 1 141 ? 22.039 27.718 69.670 1.00 21.67 167 ALA D C 1
ATOM 11531 O O . ALA D 1 141 ? 22.130 28.150 70.824 1.00 22.63 167 ALA D O 1
ATOM 11533 N N . SER D 1 142 ? 20.905 27.788 68.974 1.00 21.83 168 SER D N 1
ATOM 11534 C CA . SER D 1 142 ? 19.691 28.321 69.588 1.00 22.00 168 SER D CA 1
ATOM 11535 C C . SER D 1 142 ? 19.271 27.483 70.793 1.00 22.20 168 SER D C 1
ATOM 11536 O O . SER D 1 142 ? 19.276 26.253 70.726 1.00 21.74 168 SER D O 1
ATOM 11539 N N . PRO D 1 143 ? 18.930 28.147 71.919 1.00 22.76 169 PRO D N 1
ATOM 11540 C CA . PRO D 1 143 ? 18.392 27.428 73.078 1.00 22.72 169 PRO D CA 1
ATOM 11541 C C . PRO D 1 143 ? 17.087 26.687 72.745 1.00 22.47 169 PRO D C 1
ATOM 11542 O O . PRO D 1 143 ? 16.745 25.708 73.405 1.00 23.19 169 PRO D O 1
ATOM 11546 N N . GLU D 1 144 ? 16.386 27.148 71.710 1.00 22.08 170 GLU D N 1
ATOM 11547 C CA . GLU D 1 144 ? 15.130 26.539 71.273 1.00 22.02 170 GLU D CA 1
ATOM 11548 C C . GLU D 1 144 ? 15.344 25.203 70.562 1.00 21.09 170 GLU D C 1
ATOM 11549 O O . GLU D 1 144 ? 14.458 24.333 70.584 1.00 20.75 170 GLU D O 1
ATOM 11555 N N . PHE D 1 145 ? 16.511 25.046 69.934 1.00 20.30 171 PHE D N 1
ATOM 11556 C CA . PHE D 1 145 ? 16.849 23.800 69.244 1.00 19.51 171 PHE D CA 1
ATOM 11557 C C . PHE D 1 145 ? 16.913 22.619 70.202 1.00 20.46 171 PHE D C 1
ATOM 11558 O O . PHE D 1 145 ? 16.346 21.562 69.924 1.00 20.27 171 PHE D O 1
ATOM 11566 N N . ALA D 1 146 ? 17.587 22.804 71.337 1.00 21.23 172 ALA D N 1
ATOM 11567 C CA . ALA D 1 146 ? 17.684 21.739 72.354 1.00 22.04 172 ALA D CA 1
ATOM 11568 C C . ALA D 1 146 ? 16.302 21.304 72.843 1.00 22.38 172 ALA D C 1
ATOM 11569 O O . ALA D 1 146 ? 16.098 20.147 73.249 1.00 22.53 172 ALA D O 1
ATOM 11571 N N . LYS D 1 147 ? 15.351 22.230 72.777 1.00 22.08 173 LYS D N 1
ATOM 11572 C CA . LYS D 1 147 ? 13.966 21.966 73.157 1.00 22.76 173 LYS D CA 1
ATOM 11573 C C . LYS D 1 147 ? 13.150 21.284 72.058 1.00 22.32 173 LYS D C 1
ATOM 11574 O O . LYS D 1 147 ? 11.952 21.053 72.231 1.00 22.42 173 LYS D O 1
ATOM 11580 N N . GLY D 1 148 ? 13.788 20.988 70.923 1.00 21.90 174 GLY D N 1
ATOM 11581 C CA . GLY D 1 148 ? 13.109 20.315 69.824 1.00 21.06 174 GLY D CA 1
ATOM 11582 C C . GLY D 1 148 ? 12.494 21.206 68.749 1.00 20.40 174 GLY D C 1
ATOM 11583 O O . GLY D 1 148 ? 11.812 20.691 67.860 1.00 21.27 174 GLY D O 1
ATOM 11584 N N . LYS D 1 149 ? 12.682 22.531 68.838 1.00 19.55 175 LYS D N 1
ATOM 11585 C CA A LYS D 1 149 ? 12.220 23.402 67.763 0.50 18.71 175 LYS D CA 1
ATOM 11586 C CA B LYS D 1 149 ? 12.253 23.477 67.793 0.50 18.90 175 LYS D CA 1
ATOM 11587 C C . LYS D 1 149 ? 13.278 23.472 66.651 1.00 17.69 175 LYS D C 1
ATOM 11588 O O . LYS D 1 149 ? 14.483 23.558 66.922 1.00 17.78 175 LYS D O 1
ATOM 11599 N N . PRO D 1 150 ? 12.822 23.400 65.374 1.00 16.23 176 PRO D N 1
ATOM 11600 C CA . PRO D 1 150 ? 13.856 23.263 64.315 1.00 15.07 176 PRO D CA 1
ATOM 11601 C C . PRO D 1 150 ? 14.837 24.438 64.185 1.00 14.34 176 PRO D C 1
ATOM 11602 O O . PRO D 1 150 ? 16.027 24.214 63.929 1.00 14.46 176 PRO D O 1
ATOM 11606 N N . GLU D 1 151 ? 14.358 25.674 64.345 1.00 13.18 177 GLU D N 1
ATOM 11607 C CA . GLU D 1 151 ? 15.224 26.863 64.194 1.00 12.80 177 GLU D CA 1
ATOM 11608 C C . GLU D 1 151 ? 15.991 26.779 62.868 1.00 11.43 177 GLU D C 1
ATOM 11609 O O . GLU D 1 151 ? 17.218 26.941 62.828 1.00 11.61 177 GLU D O 1
ATOM 11615 N N . LEU D 1 152 ? 15.259 26.493 61.793 1.00 11.04 178 LEU D N 1
ATOM 11616 C CA . LEU D 1 152 ? 15.835 26.427 60.452 1.00 11.03 178 LEU D CA 1
ATOM 11617 C C . LEU D 1 152 ? 16.645 27.666 60.167 1.00 11.07 178 LEU D C 1
ATOM 11618 O O . LEU D 1 152 ? 16.271 28.762 60.559 1.00 11.31 178 LEU D O 1
ATOM 11623 N N . THR D 1 153 ? 17.762 27.506 59.469 1.00 11.92 179 THR D N 1
ATOM 11624 C CA . THR D 1 153 ? 18.603 28.648 59.168 1.00 12.57 179 THR D CA 1
ATOM 11625 C C . THR D 1 153 ? 19.307 28.433 57.822 1.00 12.18 179 THR D C 1
ATOM 11626 O O . THR D 1 153 ? 19.423 27.293 57.344 1.00 13.25 179 THR D O 1
ATOM 11630 N N . LEU D 1 154 ? 19.758 29.521 57.209 1.00 10.82 180 LEU D N 1
ATOM 11631 C CA . LEU D 1 154 ? 20.709 29.415 56.121 1.00 9.95 180 LEU D CA 1
ATOM 11632 C C . LEU D 1 154 ? 22.112 29.593 56.680 1.00 10.71 180 LEU D C 1
ATOM 11633 O O . LEU D 1 154 ? 22.525 30.714 57.053 1.00 10.88 180 LEU D O 1
ATOM 11638 N N . SER D 1 155 ? 22.820 28.476 56.764 1.00 10.26 181 SER D N 1
ATOM 11639 C CA . SER D 1 155 ? 24.208 28.467 57.237 1.00 10.17 181 SER D CA 1
ATOM 11640 C C . SER D 1 155 ? 25.206 28.918 56.154 1.00 10.43 181 SER D C 1
ATOM 11641 O O . SER D 1 155 ? 26.408 29.085 56.430 1.00 11.08 181 SER D O 1
ATOM 11644 N N . ARG D 1 156 ? 24.713 29.059 54.923 1.00 9.87 182 ARG D N 1
ATOM 11645 C CA . ARG D 1 156 ? 25.557 29.449 53.776 1.00 9.89 182 ARG D CA 1
ATOM 11646 C C . ARG D 1 156 ? 25.236 30.888 53.311 1.00 9.57 182 ARG D C 1
ATOM 11647 O O . ARG D 1 156 ? 24.160 31.132 52.761 1.00 9.76 182 ARG D O 1
ATOM 11655 N N . PRO D 1 157 ? 26.140 31.858 53.568 1.00 10.64 183 PRO D N 1
ATOM 11656 C CA . PRO D 1 157 ? 25.847 33.251 53.204 1.00 10.10 183 PRO D CA 1
ATOM 11657 C C . PRO D 1 157 ? 25.540 33.459 51.722 1.00 10.18 183 PRO D C 1
ATOM 11658 O O . PRO D 1 157 ? 24.730 34.327 51.397 1.00 9.74 183 PRO D O 1
ATOM 11662 N N . TYR D 1 158 ? 26.172 32.691 50.828 1.00 10.07 184 TYR D N 1
ATOM 11663 C CA . TYR D 1 158 ? 25.909 32.860 49.391 1.00 9.77 184 TYR D CA 1
ATOM 11664 C C . TYR D 1 158 ? 24.464 32.457 49.069 1.00 9.47 184 TYR D C 1
ATOM 11665 O O . TYR D 1 158 ? 23.852 33.006 48.155 1.00 9.62 184 TYR D O 1
ATOM 11674 N N . ALA D 1 159 ? 23.933 31.468 49.796 1.00 9.02 185 ALA D N 1
ATOM 11675 C CA . ALA D 1 159 ? 22.537 31.073 49.622 1.00 9.11 185 ALA D CA 1
ATOM 11676 C C . ALA D 1 159 ? 21.604 32.184 50.123 1.00 9.12 185 ALA D C 1
ATOM 11677 O O . ALA D 1 159 ? 20.608 32.479 49.465 1.00 8.39 185 ALA D O 1
ATOM 11679 N N . ALA D 1 160 ? 21.928 32.755 51.285 1.00 9.02 186 ALA D N 1
ATOM 11680 C CA . ALA D 1 160 ? 21.183 33.910 51.828 1.00 9.19 186 ALA D CA 1
ATOM 11681 C C . ALA D 1 160 ? 21.134 35.045 50.808 1.00 9.41 186 ALA D C 1
ATOM 11682 O O . ALA D 1 160 ? 20.060 35.613 50.556 1.00 10.41 186 ALA D O 1
ATOM 11684 N N . ARG D 1 161 ? 22.285 35.384 50.223 1.00 9.84 187 ARG D N 1
ATOM 11685 C CA . ARG D 1 161 ? 22.319 36.418 49.183 1.00 8.50 187 ARG D CA 1
ATOM 11686 C C . ARG D 1 161 ? 21.444 36.081 47.976 1.00 9.26 187 ARG D C 1
ATOM 11687 O O . ARG D 1 161 ? 20.762 36.953 47.410 1.00 9.93 187 ARG D O 1
ATOM 11695 N N . ALA D 1 162 ? 21.452 34.810 47.582 1.00 8.53 188 ALA D N 1
ATOM 11696 C CA . ALA D 1 162 ? 20.685 34.376 46.424 1.00 8.87 188 ALA D CA 1
ATOM 11697 C C . ALA D 1 162 ? 19.184 34.515 46.698 1.00 8.42 188 ALA D C 1
ATOM 11698 O O . ALA D 1 162 ? 18.429 34.961 45.830 1.00 9.24 188 ALA D O 1
ATOM 11700 N N . MET D 1 163 ? 18.748 34.150 47.901 1.00 9.08 189 MET D N 1
ATOM 11701 C CA . MET D 1 163 ? 17.326 34.261 48.248 1.00 10.32 189 MET D CA 1
ATOM 11702 C C . MET D 1 163 ? 16.884 35.729 48.267 1.00 10.94 189 MET D C 1
ATOM 11703 O O . MET D 1 163 ? 15.785 36.057 47.846 1.00 11.53 189 MET D O 1
ATOM 11708 N N . GLU D 1 164 ? 17.764 36.610 48.731 1.00 12.04 190 GLU D N 1
ATOM 11709 C CA . GLU D 1 164 ? 17.496 38.051 48.671 1.00 13.23 190 GLU D CA 1
ATOM 11710 C C . GLU D 1 164 ? 17.369 38.517 47.221 1.00 13.26 190 GLU D C 1
ATOM 11711 O O . GLU D 1 164 ? 16.472 39.301 46.895 1.00 14.16 190 GLU D O 1
ATOM 11717 N N . ALA D 1 165 ? 18.234 37.985 46.353 1.00 12.94 191 ALA D N 1
ATOM 11718 C CA . ALA D 1 165 ? 18.262 38.296 44.935 1.00 13.45 191 ALA D CA 1
ATOM 11719 C C . ALA D 1 165 ? 16.941 37.994 44.223 1.00 13.71 191 ALA D C 1
ATOM 11720 O O . ALA D 1 165 ? 16.538 38.743 43.335 1.00 14.40 191 ALA D O 1
ATOM 11722 N N . ILE D 1 166 ? 16.236 36.948 44.656 1.00 12.71 192 ILE D N 1
ATOM 11723 C CA . ILE D 1 166 ? 14.953 36.593 44.045 1.00 12.58 192 ILE D CA 1
ATOM 11724 C C . ILE D 1 166 ? 13.753 37.163 44.814 1.00 13.22 192 ILE D C 1
ATOM 11725 O O . ILE D 1 166 ? 12.599 36.778 44.565 1.00 12.58 192 ILE D O 1
ATOM 11730 N N . GLY D 1 167 ? 14.048 38.103 45.720 1.00 13.57 193 GLY D N 1
ATOM 11731 C CA . GLY D 1 167 ? 13.025 38.847 46.451 1.00 14.77 193 GLY D CA 1
ATOM 11732 C C . GLY D 1 167 ? 12.367 38.036 47.541 1.00 15.37 193 GLY D C 1
ATOM 11733 O O . GLY D 1 167 ? 11.205 38.278 47.892 1.00 16.21 193 GLY D O 1
ATOM 11734 N N . LYS D 1 168 ? 13.100 37.058 48.076 1.00 15.08 194 LYS D N 1
ATOM 11735 C CA . LYS D 1 168 ? 12.577 36.195 49.126 1.00 15.28 194 LYS D CA 1
ATOM 11736 C C . LYS D 1 168 ? 13.582 36.051 50.282 1.00 15.17 194 LYS D C 1
ATOM 11737 O O . LYS D 1 168 ? 13.991 34.927 50.614 1.00 15.86 194 LYS D O 1
ATOM 11743 N N . PRO D 1 169 ? 13.969 37.176 50.917 1.00 14.74 195 PRO D N 1
ATOM 11744 C CA . PRO D 1 169 ? 14.941 37.135 52.025 1.00 14.85 195 PRO D CA 1
ATOM 11745 C C . PRO D 1 169 ? 14.484 36.116 53.071 1.00 14.21 195 PRO D C 1
ATOM 11746 O O . PRO D 1 169 ? 13.324 36.131 53.479 1.00 13.48 195 PRO D O 1
ATOM 11750 N N . PHE D 1 170 ? 15.390 35.242 53.482 1.00 14.06 196 PHE D N 1
ATOM 11751 C CA . PHE D 1 170 ? 15.035 34.096 54.333 1.00 14.63 196 PHE D CA 1
ATOM 11752 C C . PHE D 1 170 ? 14.338 34.480 55.628 1.00 15.49 196 PHE D C 1
ATOM 11753 O O . PHE D 1 170 ? 13.346 33.861 56.015 1.00 15.29 196 PHE D O 1
ATOM 11761 N N . GLU D 1 171 ? 14.860 35.498 56.300 1.00 17.03 197 GLU D N 1
ATOM 11762 C CA . GLU D 1 171 ? 14.358 35.846 57.629 1.00 19.10 197 GLU D CA 1
ATOM 11763 C C . GLU D 1 171 ? 12.918 36.378 57.591 1.00 19.51 197 GLU D C 1
ATOM 11764 O O . GLU D 1 171 ? 12.214 36.328 58.607 1.00 20.33 197 GLU D O 1
ATOM 11770 N N . LYS D 1 172 ? 12.475 36.828 56.415 1.00 19.11 198 LYS D N 1
ATOM 11771 C CA . LYS D 1 172 ? 11.113 37.362 56.222 1.00 19.67 198 LYS D CA 1
ATOM 11772 C C . LYS D 1 172 ? 10.175 36.344 55.587 1.00 19.20 198 LYS D C 1
ATOM 11773 O O . LYS D 1 172 ? 8.974 36.590 55.469 1.00 19.28 198 LYS D O 1
ATOM 11779 N N . ALA D 1 173 ? 10.721 35.195 55.180 1.00 18.06 199 ALA D N 1
ATOM 11780 C CA . ALA D 1 173 ? 9.920 34.172 54.543 1.00 17.33 199 ALA D CA 1
ATOM 11781 C C . ALA D 1 173 ? 9.172 33.366 55.608 1.00 16.87 199 ALA D C 1
ATOM 11782 O O . ALA D 1 173 ? 9.637 33.230 56.747 1.00 17.51 199 ALA D O 1
ATOM 11784 N N . GLY D 1 174 ? 8.015 32.838 55.235 1.00 16.13 200 GLY D N 1
ATOM 11785 C CA . GLY D 1 174 ? 7.266 31.968 56.142 1.00 15.63 200 GLY D CA 1
ATOM 11786 C C . GLY D 1 174 ? 7.943 30.615 56.311 1.00 14.97 200 GLY D C 1
ATOM 11787 O O . GLY D 1 174 ? 8.860 30.266 55.536 1.00 13.60 200 GLY D O 1
ATOM 11788 N N . ARG D 1 175 ? 7.483 29.864 57.313 1.00 13.69 201 ARG D N 1
ATOM 11789 C CA . ARG D 1 175 ? 7.966 28.513 57.605 1.00 13.80 201 ARG D CA 1
ATOM 11790 C C . ARG D 1 175 ? 8.072 27.628 56.350 1.00 13.27 201 ARG D C 1
ATOM 11791 O O . ARG D 1 175 ? 9.086 26.958 56.131 1.00 12.97 201 ARG D O 1
ATOM 11799 N N . PHE D 1 176 ? 7.025 27.639 55.531 1.00 12.52 202 PHE D N 1
ATOM 11800 C CA . PHE D 1 176 ? 6.971 26.742 54.387 1.00 12.56 202 PHE D CA 1
ATOM 11801 C C . PHE D 1 176 ? 7.940 27.113 53.263 1.00 12.57 202 PHE D C 1
ATOM 11802 O O . PHE D 1 176 ? 8.627 26.238 52.723 1.00 12.03 202 PHE D O 1
ATOM 11810 N N . ASP D 1 177 ? 8.047 28.410 52.982 1.00 12.25 203 ASP D N 1
ATOM 11811 C CA . ASP D 1 177 ? 9.110 28.924 52.129 1.00 12.88 203 ASP D CA 1
ATOM 11812 C C . ASP D 1 177 ? 10.481 28.557 52.689 1.00 11.97 203 ASP D C 1
ATOM 11813 O O . ASP D 1 177 ? 11.348 28.092 51.950 1.00 11.66 203 ASP D O 1
ATOM 11818 N N . GLN D 1 178 ? 10.681 28.752 53.992 1.00 10.80 204 GLN D N 1
ATOM 11819 C CA . GLN D 1 178 ? 11.968 28.383 54.611 1.00 11.10 204 GLN D CA 1
ATOM 11820 C C . GLN D 1 178 ? 12.352 26.889 54.472 1.00 10.73 204 GLN D C 1
ATOM 11821 O O . GLN D 1 178 ? 13.536 26.552 54.296 1.00 10.60 204 GLN D O 1
ATOM 11827 N N . GLN D 1 179 ? 11.360 25.998 54.536 1.00 9.87 205 GLN D N 1
ATOM 11828 C CA . GLN D 1 179 ? 11.617 24.565 54.369 1.00 10.50 205 GLN D CA 1
ATOM 11829 C C . GLN D 1 179 ? 12.360 24.263 53.066 1.00 9.85 205 GLN D C 1
ATOM 11830 O O . GLN D 1 179 ? 13.388 23.581 53.069 1.00 11.14 205 GLN D O 1
ATOM 11836 N N . SER D 1 180 ? 11.863 24.801 51.952 1.00 8.60 206 SER D N 1
ATOM 11837 C CA . SER D 1 180 ? 12.506 24.556 50.663 1.00 8.74 206 SER D CA 1
ATOM 11838 C C . SER D 1 180 ? 13.846 25.302 50.510 1.00 8.59 206 SER D C 1
ATOM 11839 O O . SER D 1 180 ? 14.768 24.810 49.846 1.00 8.35 206 SER D O 1
ATOM 11842 N N . MET D 1 181 ? 13.940 26.487 51.115 1.00 8.04 207 MET D N 1
ATOM 11843 C CA . MET D 1 181 ? 15.188 27.277 51.072 1.00 10.10 207 MET D CA 1
ATOM 11844 C C . MET D 1 181 ? 16.378 26.568 51.719 1.00 8.51 207 MET D C 1
ATOM 11845 O O . MET D 1 181 ? 17.493 26.700 51.229 1.00 8.62 207 MET D O 1
ATOM 11850 N N . VAL D 1 182 ? 16.168 25.820 52.802 1.00 8.91 208 VAL D N 1
ATOM 11851 C CA . VAL D 1 182 ? 17.307 25.076 53.385 1.00 9.45 208 VAL D CA 1
ATOM 11852 C C . VAL D 1 182 ? 17.910 24.109 52.353 1.00 8.33 208 VAL D C 1
ATOM 11853 O O . VAL D 1 182 ? 19.142 24.031 52.200 1.00 9.48 208 VAL D O 1
ATOM 11857 N N . CYS D 1 183 ? 17.039 23.427 51.596 1.00 7.62 209 CYS D N 1
ATOM 11858 C CA . CYS D 1 183 ? 17.481 22.575 50.483 1.00 6.60 209 CYS D CA 1
ATOM 11859 C C . CYS D 1 183 ? 18.137 23.376 49.368 1.00 6.27 209 CYS D C 1
ATOM 11860 O O . CYS D 1 183 ? 19.087 22.885 48.734 1.00 6.54 209 CYS D O 1
ATOM 11863 N N . GLY D 1 184 ? 17.585 24.570 49.134 1.00 6.65 210 GLY D N 1
ATOM 11864 C CA . GLY D 1 184 ? 18.061 25.507 48.135 1.00 7.44 210 GLY D CA 1
ATOM 11865 C C . GLY D 1 184 ? 19.385 26.180 48.489 1.00 8.08 210 GLY D C 1
ATOM 11866 O O . GLY D 1 184 ? 19.833 27.078 47.758 1.00 8.57 210 GLY D O 1
ATOM 11867 N N . GLN D 1 185 ? 20.014 25.779 49.604 1.00 7.57 211 GLN D N 1
ATOM 11868 C CA . GLN D 1 185 ? 21.400 26.159 49.875 1.00 7.58 211 GLN D CA 1
ATOM 11869 C C . GLN D 1 185 ? 22.356 25.394 48.961 1.00 6.95 211 GLN D C 1
ATOM 11870 O O . GLN D 1 185 ? 23.420 25.895 48.636 1.00 8.49 211 GLN D O 1
ATOM 11876 N N . CYS D 1 186 ? 21.931 24.209 48.494 1.00 6.36 212 CYS D N 1
ATOM 11877 C CA . CYS D 1 186 ? 22.808 23.289 47.775 1.00 6.11 212 CYS D CA 1
ATOM 11878 C C . CYS D 1 186 ? 22.235 22.776 46.453 1.00 5.17 212 CYS D C 1
ATOM 11879 O O . CYS D 1 186 ? 22.973 22.593 45.481 1.00 5.67 212 CYS D O 1
ATOM 11882 N N . HIS D 1 187 ? 20.938 22.501 46.447 1.00 5.45 213 HIS D N 1
ATOM 11883 C CA . HIS D 1 187 ? 20.272 21.948 45.283 1.00 6.06 213 HIS D CA 1
ATOM 11884 C C . HIS D 1 187 ? 19.890 23.011 44.274 1.00 6.44 213 HIS D C 1
ATOM 11885 O O . HIS D 1 187 ? 18.709 23.254 44.026 1.00 6.73 213 HIS D O 1
ATOM 11892 N N . VAL D 1 188 ? 20.911 23.643 43.706 1.00 6.34 214 VAL D N 1
ATOM 11893 C CA . VAL D 1 188 ? 20.707 24.747 42.755 1.00 6.90 214 VAL D CA 1
ATOM 11894 C C . VAL D 1 188 ? 21.804 24.698 41.679 1.00 6.52 214 VAL D C 1
ATOM 11895 O O . VAL D 1 188 ? 22.850 24.025 41.844 1.00 6.31 214 VAL D O 1
ATOM 11899 N N . GLU D 1 189 ? 21.557 25.418 40.583 1.00 6.28 215 GLU D N 1
ATOM 11900 C CA . GLU D 1 189 ? 22.635 25.789 39.650 1.00 6.60 215 GLU D CA 1
ATOM 11901 C C . GLU D 1 189 ? 23.496 26.899 40.291 1.00 7.08 215 GLU D C 1
ATOM 11902 O O . GLU D 1 189 ? 22.980 27.821 40.966 1.00 7.13 215 GLU D O 1
ATOM 11908 N N . TYR D 1 190 ? 24.805 26.799 40.077 1.00 6.72 216 TYR D N 1
ATOM 11909 C CA . TYR D 1 190 ? 25.764 27.754 40.642 1.00 6.95 216 TYR D CA 1
ATOM 11910 C C . TYR D 1 190 ? 26.938 27.937 39.667 1.00 8.09 216 TYR D C 1
ATOM 11911 O O . TYR D 1 190 ? 27.133 27.156 38.704 1.00 6.79 216 TYR D O 1
ATOM 11920 N N . TYR D 1 191 ? 27.743 28.955 39.934 1.00 7.80 217 TYR D N 1
ATOM 11921 C CA . TYR D 1 191 ? 29.061 29.032 39.317 1.00 8.82 217 TYR D CA 1
ATOM 11922 C C . TYR D 1 191 ? 30.071 29.565 40.326 1.00 9.34 217 TYR D C 1
ATOM 11923 O O . TYR D 1 191 ? 29.684 29.965 41.443 1.00 9.33 217 TYR D O 1
ATOM 11932 N N . PHE D 1 192 ? 31.347 29.561 39.944 1.00 9.09 218 PHE D N 1
ATOM 11933 C CA . PHE D 1 192 ? 32.408 30.120 40.779 1.00 10.31 218 PHE D CA 1
ATOM 11934 C C . PHE D 1 192 ? 32.718 31.551 40.363 1.00 10.83 218 PHE D C 1
ATOM 11935 O O . PHE D 1 192 ? 33.023 31.816 39.176 1.00 11.51 218 PHE D O 1
ATOM 11943 N N . ASP D 1 193 ? 32.638 32.452 41.340 1.00 12.35 219 ASP D N 1
ATOM 11944 C CA . ASP D 1 193 ? 32.736 33.886 41.098 1.00 14.24 219 ASP D CA 1
ATOM 11945 C C . ASP D 1 193 ? 34.018 34.479 41.667 1.00 15.30 219 ASP D C 1
ATOM 11946 O O . ASP D 1 193 ? 34.366 34.265 42.837 1.00 14.99 219 ASP D O 1
ATOM 11951 N N . GLY D 1 194 ? 34.702 35.247 40.825 1.00 18.05 220 GLY D N 1
ATOM 11952 C CA . GLY D 1 194 ? 35.850 36.010 41.273 1.00 19.86 220 GLY D CA 1
ATOM 11953 C C . GLY D 1 194 ? 37.105 35.176 41.426 1.00 21.46 220 GLY D C 1
ATOM 11954 O O . GLY D 1 194 ? 37.128 33.968 41.115 1.00 21.08 220 GLY D O 1
ATOM 11955 N N . LYS D 1 195 ? 38.161 35.835 41.901 1.00 22.89 221 LYS D N 1
ATOM 11956 C CA . LYS D 1 195 ? 39.478 35.211 41.971 1.00 23.93 221 LYS D CA 1
ATOM 11957 C C . LYS D 1 195 ? 39.572 34.191 43.109 1.00 22.76 221 LYS D C 1
ATOM 11958 O O . LYS D 1 195 ? 40.358 33.258 43.014 1.00 23.24 221 LYS D O 1
ATOM 11964 N N . ASN D 1 196 ? 38.755 34.373 44.151 1.00 21.72 222 ASN D N 1
ATOM 11965 C CA . ASN D 1 196 ? 38.567 33.399 45.240 1.00 20.96 222 ASN D CA 1
ATOM 11966 C C . ASN D 1 196 ? 37.642 32.226 44.863 1.00 19.44 222 ASN D C 1
ATOM 11967 O O . ASN D 1 196 ? 37.476 31.276 45.637 1.00 18.81 222 ASN D O 1
ATOM 11972 N N . LYS D 1 197 ? 37.032 32.309 43.679 1.00 17.58 223 LYS D N 1
ATOM 11973 C CA . LYS D 1 197 ? 36.100 31.279 43.217 1.00 16.59 223 LYS D CA 1
ATOM 11974 C C . LYS D 1 197 ? 35.059 30.971 44.298 1.00 15.02 223 LYS D C 1
ATOM 11975 O O . LYS D 1 197 ? 34.980 29.851 44.798 1.00 15.20 223 LYS D O 1
ATOM 11981 N N . ALA D 1 198 ? 34.292 31.991 44.670 1.00 12.76 224 ALA D N 1
ATOM 11982 C CA . ALA D 1 198 ? 33.194 31.836 45.617 1.00 11.55 224 ALA D CA 1
ATOM 11983 C C . ALA D 1 198 ? 31.952 31.250 44.923 1.00 10.65 224 ALA D C 1
ATOM 11984 O O . ALA D 1 198 ? 31.666 31.572 43.771 1.00 9.89 224 ALA D O 1
ATOM 11986 N N . VAL D 1 199 ? 31.203 30.414 45.638 1.00 9.35 225 VAL D N 1
ATOM 11987 C CA . VAL D 1 199 ? 29.936 29.927 45.101 1.00 8.53 225 VAL D CA 1
ATOM 11988 C C . VAL D 1 199 ? 28.977 31.118 44.914 1.00 8.63 225 VAL D C 1
ATOM 11989 O O . VAL D 1 199 ? 28.783 31.918 45.844 1.00 8.71 225 VAL D O 1
ATOM 11993 N N . LYS D 1 200 ? 28.392 31.215 43.723 1.00 8.37 226 LYS D N 1
ATOM 11994 C CA . LYS D 1 200 ? 27.338 32.205 43.462 1.00 8.70 226 LYS D CA 1
ATOM 11995 C C . LYS D 1 200 ? 26.228 31.588 42.633 1.00 8.97 226 LYS D C 1
ATOM 11996 O O . LYS D 1 200 ? 26.497 30.838 41.690 1.00 8.57 226 LYS D O 1
ATOM 12002 N N . PHE D 1 201 ? 24.987 31.870 43.004 1.00 8.06 227 PHE D N 1
ATOM 12003 C CA . PHE D 1 201 ? 23.877 31.347 42.235 1.00 7.76 227 PHE D CA 1
ATOM 12004 C C . PHE D 1 201 ? 23.535 32.420 41.181 1.00 8.23 227 PHE D C 1
ATOM 12005 O O . PHE D 1 201 ? 23.337 33.591 41.557 1.00 7.52 227 PHE D O 1
ATOM 12013 N N . PRO D 1 202 ? 23.412 32.031 39.881 1.00 8.26 228 PRO D N 1
ATOM 12014 C CA . PRO D 1 202 ? 23.208 33.016 38.814 1.00 8.47 228 PRO D CA 1
ATOM 12015 C C . PRO D 1 202 ? 21.732 33.485 38.713 1.00 8.00 228 PRO D C 1
ATOM 12016 O O . PRO D 1 202 ? 21.098 33.298 37.668 1.00 9.29 228 PRO D O 1
ATOM 12020 N N . TRP D 1 203 ? 21.205 34.078 39.779 1.00 7.61 229 TRP D N 1
ATOM 12021 C CA . TRP D 1 203 ? 19.772 34.302 39.904 1.00 7.77 229 TRP D CA 1
ATOM 12022 C C . TRP D 1 203 ? 19.328 35.766 39.772 1.00 8.80 229 TRP D C 1
ATOM 12023 O O . TRP D 1 203 ? 18.116 36.047 39.824 1.00 8.21 229 TRP D O 1
ATOM 12034 N N . ASP D 1 204 ? 20.300 36.663 39.601 1.00 9.68 230 ASP D N 1
ATOM 12035 C CA . ASP D 1 204 ? 20.052 38.119 39.582 1.00 11.45 230 ASP D CA 1
ATOM 12036 C C . ASP D 1 204 ? 18.958 38.543 38.607 1.00 11.28 230 ASP D C 1
ATOM 12037 O O . ASP D 1 204 ? 18.202 39.476 38.900 1.00 11.74 230 ASP D O 1
ATOM 12042 N N . ASP D 1 205 ? 18.891 37.862 37.461 1.00 9.80 231 ASP D N 1
ATOM 12043 C CA . ASP D 1 205 ? 17.956 38.189 36.376 1.00 10.35 231 ASP D CA 1
ATOM 12044 C C . ASP D 1 205 ? 16.757 37.235 36.365 1.00 9.37 231 ASP D C 1
ATOM 12045 O O . ASP D 1 205 ? 15.925 37.264 35.439 1.00 9.58 231 ASP D O 1
ATOM 12050 N N . GLY D 1 206 ? 16.686 36.398 37.398 1.00 9.28 232 GLY D N 1
ATOM 12051 C CA . GLY D 1 206 ? 15.620 35.417 37.550 1.00 9.80 232 GLY D CA 1
ATOM 12052 C C . GLY D 1 206 ? 16.171 33.998 37.453 1.00 9.55 232 GLY D C 1
ATOM 12053 O O . GLY D 1 206 ? 17.353 33.799 37.132 1.00 9.77 232 GLY D O 1
ATOM 12054 N N . MET D 1 207 ? 15.309 33.012 37.720 1.00 9.80 233 MET D N 1
ATOM 12055 C CA . MET D 1 207 ? 15.733 31.604 37.791 1.00 9.67 233 MET D CA 1
ATOM 12056 C C . MET D 1 207 ? 15.342 30.747 36.576 1.00 10.30 233 MET D C 1
ATOM 12057 O O . MET D 1 207 ? 15.650 29.555 36.556 1.00 9.90 233 MET D O 1
ATOM 12062 N N . LYS D 1 208 ? 14.659 31.349 35.589 1.00 9.89 234 LYS D N 1
ATOM 12063 C CA . LYS D 1 208 ? 14.312 30.633 34.336 1.00 9.93 234 LYS D CA 1
ATOM 12064 C C . LYS D 1 208 ? 15.565 30.407 33.470 1.00 9.27 234 LYS D C 1
ATOM 12065 O O . LYS D 1 208 ? 16.520 31.185 33.533 1.00 8.18 234 LYS D O 1
ATOM 12071 N N . VAL D 1 209 ? 15.555 29.361 32.633 1.00 8.17 235 VAL D N 1
ATOM 12072 C CA . VAL D 1 209 ? 16.721 29.077 31.769 1.00 8.07 235 VAL D CA 1
ATOM 12073 C C . VAL D 1 209 ? 17.117 30.317 30.921 1.00 8.31 235 VAL D C 1
ATOM 12074 O O . VAL D 1 209 ? 18.309 30.608 30.760 1.00 8.26 235 VAL D O 1
ATOM 12078 N N . GLU D 1 210 ? 16.111 31.034 30.419 1.00 8.38 236 GLU D N 1
ATOM 12079 C CA . GLU D 1 210 ? 16.322 32.269 29.614 1.00 8.67 236 GLU D CA 1
ATOM 12080 C C . GLU D 1 210 ? 17.026 33.359 30.442 1.00 8.55 236 GLU D C 1
ATOM 12081 O O . GLU D 1 210 ? 17.922 34.089 29.938 1.00 8.06 236 GLU D O 1
ATOM 12087 N N . ASN D 1 211 ? 16.613 33.467 31.712 1.00 8.46 237 ASN D N 1
ATOM 12088 C CA . ASN D 1 211 ? 17.134 34.485 32.626 1.00 8.88 237 ASN D CA 1
ATOM 12089 C C . ASN D 1 211 ? 18.599 34.172 32.901 1.00 9.10 237 ASN D C 1
ATOM 12090 O O . ASN D 1 211 ? 19.468 35.062 32.882 1.00 8.31 237 ASN D O 1
ATOM 12095 N N . MET D 1 212 ? 18.880 32.890 33.135 1.00 8.38 238 MET D N 1
ATOM 12096 C CA . MET D 1 212 ? 20.256 32.523 33.479 1.00 9.22 238 MET D CA 1
ATOM 12097 C C . MET D 1 212 ? 21.179 32.676 32.274 1.00 8.41 238 MET D C 1
ATOM 12098 O O . MET D 1 212 ? 22.344 33.040 32.429 1.00 7.45 238 MET D O 1
ATOM 12103 N N . GLU D 1 213 ? 20.660 32.364 31.087 1.00 8.56 239 GLU D N 1
ATOM 12104 C CA . GLU D 1 213 ? 21.438 32.494 29.849 1.00 8.84 239 GLU D CA 1
ATOM 12105 C C . GLU D 1 213 ? 21.797 33.979 29.659 1.00 10.14 239 GLU D C 1
ATOM 12106 O O . GLU D 1 213 ? 22.933 34.309 29.352 1.00 10.07 239 GLU D O 1
ATOM 12112 N N . GLN D 1 214 ? 20.817 34.852 29.878 1.00 10.21 240 GLN D N 1
ATOM 12113 C CA . GLN D 1 214 ? 21.030 36.307 29.823 1.00 11.23 240 GLN D CA 1
ATOM 12114 C C . GLN D 1 214 ? 22.096 36.733 30.854 1.00 10.90 240 GLN D C 1
ATOM 12115 O O . GLN D 1 214 ? 23.004 37.508 30.542 1.00 10.60 240 GLN D O 1
ATOM 12121 N N . TYR D 1 215 ? 22.014 36.181 32.066 1.00 9.94 241 TYR D N 1
ATOM 12122 C CA . TYR D 1 215 ? 22.959 36.498 33.131 1.00 10.61 241 TYR D CA 1
ATOM 12123 C C . TYR D 1 215 ? 24.412 36.137 32.746 1.00 10.04 241 TYR D C 1
ATOM 12124 O O . TYR D 1 215 ? 25.334 36.967 32.825 1.00 9.69 241 TYR D O 1
ATOM 12133 N N . TYR D 1 216 ? 24.612 34.910 32.295 1.00 9.63 242 TYR D N 1
ATOM 12134 C CA . TYR D 1 216 ? 25.952 34.483 31.923 1.00 8.95 242 TYR D CA 1
ATOM 12135 C C . TYR D 1 216 ? 26.461 35.208 30.680 1.00 9.45 242 TYR D C 1
ATOM 12136 O O . TYR D 1 216 ? 27.645 35.558 30.605 1.00 10.11 242 TYR D O 1
ATOM 12145 N N . ASP D 1 217 ? 25.579 35.421 29.710 1.00 8.86 243 ASP D N 1
ATOM 12146 C CA . ASP D 1 217 ? 25.965 36.121 28.484 1.00 9.78 243 ASP D CA 1
ATOM 12147 C C . ASP D 1 217 ? 26.370 37.567 28.760 1.00 9.93 243 ASP D C 1
ATOM 12148 O O . ASP D 1 217 ? 27.394 38.031 28.219 1.00 10.08 243 ASP D O 1
ATOM 12153 N N . LYS D 1 218 ? 25.608 38.254 29.621 1.00 9.76 244 LYS D N 1
ATOM 12154 C CA . LYS D 1 218 ? 25.847 39.679 29.871 1.00 10.71 244 LYS D CA 1
ATOM 12155 C C . LYS D 1 218 ? 27.223 39.930 30.508 1.00 11.53 244 LYS D C 1
ATOM 12156 O O . LYS D 1 218 ? 27.804 40.999 30.333 1.00 11.54 244 LYS D O 1
ATOM 12162 N N . ILE D 1 219 ? 27.736 38.942 31.246 1.00 12.15 245 ILE D N 1
ATOM 12163 C CA . ILE D 1 219 ? 29.105 39.027 31.822 1.00 14.14 245 ILE D CA 1
ATOM 12164 C C . ILE D 1 219 ? 30.169 38.240 31.039 1.00 14.12 245 ILE D C 1
ATOM 12165 O O . ILE D 1 219 ? 31.341 38.145 31.468 1.00 14.99 245 ILE D O 1
ATOM 12170 N N . ALA D 1 220 ? 29.767 37.715 29.882 1.00 13.70 246 ALA D N 1
ATOM 12171 C CA . ALA D 1 220 ? 30.624 36.932 28.990 1.00 13.83 246 ALA D CA 1
ATOM 12172 C C . ALA D 1 220 ? 31.321 35.808 29.750 1.00 13.70 246 ALA D C 1
ATOM 12173 O O . ALA D 1 220 ? 32.529 35.599 29.594 1.00 15.02 246 ALA D O 1
ATOM 12175 N N . PHE D 1 221 ? 30.562 35.110 30.594 1.00 11.87 247 PHE D N 1
ATOM 12176 C CA . PHE D 1 221 ? 31.116 34.038 31.407 1.00 11.38 247 PHE D CA 1
ATOM 12177 C C . PHE D 1 221 ? 31.124 32.718 30.652 1.00 10.88 247 PHE D C 1
ATOM 12178 O O . PHE D 1 221 ? 30.194 32.420 29.895 1.00 11.35 247 PHE D O 1
ATOM 12186 N N . SER D 1 222 ? 32.180 31.927 30.852 1.00 10.62 248 SER D N 1
ATOM 12187 C CA . SER D 1 222 ? 32.159 30.521 30.407 1.00 10.56 248 SER D CA 1
ATOM 12188 C C . SER D 1 222 ? 32.808 29.630 31.468 1.00 10.41 248 SER D C 1
ATOM 12189 O O . SER D 1 222 ? 33.771 30.050 32.138 1.00 10.38 248 SER D O 1
ATOM 12192 N N . ASP D 1 223 ? 32.275 28.416 31.632 1.00 9.45 249 ASP D N 1
ATOM 12193 C CA . ASP D 1 223 ? 32.858 27.446 32.550 1.00 9.41 249 ASP D CA 1
ATOM 12194 C C . ASP D 1 223 ? 34.115 26.813 31.988 1.00 9.63 249 ASP D C 1
ATOM 12195 O O . ASP D 1 223 ? 35.074 26.581 32.722 1.00 9.89 249 ASP D O 1
ATOM 12200 N N . TRP D 1 224 ? 34.082 26.495 30.693 1.00 9.94 250 TRP D N 1
ATOM 12201 C CA . TRP D 1 224 ? 35.217 25.897 30.002 1.00 10.34 250 TRP D CA 1
ATOM 12202 C C . TRP D 1 224 ? 35.020 26.011 28.505 1.00 10.63 250 TRP D C 1
ATOM 12203 O O . TRP D 1 224 ? 33.929 26.344 28.041 1.00 11.54 250 TRP D O 1
ATOM 12214 N N . THR D 1 225 ? 36.071 25.689 27.761 1.00 10.58 251 THR D N 1
ATOM 12215 C CA . THR D 1 225 ? 35.994 25.637 26.310 1.00 10.40 251 THR D CA 1
ATOM 12216 C C . THR D 1 225 ? 35.966 24.179 25.859 1.00 10.42 251 THR D C 1
ATOM 12217 O O . THR D 1 225 ? 36.901 23.419 26.149 1.00 10.33 251 THR D O 1
ATOM 12221 N N . ASN D 1 226 ? 34.903 23.793 25.156 1.00 10.17 252 ASN D N 1
ATOM 12222 C CA . ASN D 1 226 ? 34.794 22.427 24.658 1.00 11.10 252 ASN D CA 1
ATOM 12223 C C . ASN D 1 226 ? 35.980 22.117 23.741 1.00 11.24 252 ASN D C 1
ATOM 12224 O O . ASN D 1 226 ? 36.218 22.844 22.789 1.00 11.17 252 ASN D O 1
ATOM 12229 N N . SER D 1 227 ? 36.730 21.069 24.065 1.00 12.37 253 SER D N 1
ATOM 12230 C CA . SER D 1 227 ? 37.971 20.755 23.333 1.00 13.21 253 SER D CA 1
ATOM 12231 C C . SER D 1 227 ? 37.772 20.283 21.872 1.00 13.64 253 SER D C 1
ATOM 12232 O O . SER D 1 227 ? 38.750 20.218 21.104 1.00 14.97 253 SER D O 1
ATOM 12235 N N . LEU D 1 228 ? 36.536 19.956 21.495 1.00 12.71 254 LEU D N 1
ATOM 12236 C CA . LEU D 1 228 ? 36.219 19.562 20.121 1.00 13.13 254 LEU D CA 1
ATOM 12237 C C . LEU D 1 228 ? 35.852 20.749 19.243 1.00 13.53 254 LEU D C 1
ATOM 12238 O O . LEU D 1 228 ? 36.421 20.936 18.151 1.00 13.94 254 LEU D O 1
ATOM 12243 N N . SER D 1 229 ? 34.864 21.516 19.703 1.00 12.12 255 SER D N 1
ATOM 12244 C CA . SER D 1 229 ? 34.281 22.600 18.929 1.00 12.16 255 SER D CA 1
ATOM 12245 C C . SER D 1 229 ? 34.924 23.952 19.232 1.00 11.77 255 SER D C 1
ATOM 12246 O O . SER D 1 229 ? 34.654 24.926 18.531 1.00 11.37 255 SER D O 1
ATOM 12249 N N . LYS D 1 230 ? 35.741 24.007 20.287 1.00 11.72 256 LYS D N 1
ATOM 12250 C CA . LYS D 1 230 ? 36.313 25.266 20.832 1.00 12.21 256 LYS D CA 1
ATOM 12251 C C . LYS D 1 230 ? 35.236 26.283 21.278 1.00 12.63 256 LYS D C 1
ATOM 12252 O O . LYS D 1 230 ? 35.474 27.480 21.372 1.00 12.41 256 LYS D O 1
ATOM 12258 N N . THR D 1 231 ? 34.051 25.769 21.579 1.00 12.47 257 THR D N 1
ATOM 12259 C CA . THR D 1 231 ? 32.939 26.586 22.052 1.00 11.93 257 THR D CA 1
ATOM 12260 C C . THR D 1 231 ? 33.144 26.967 23.524 1.00 11.69 257 THR D C 1
ATOM 12261 O O . THR D 1 231 ? 33.433 26.106 24.362 1.00 11.34 257 THR D O 1
ATOM 12265 N N . PRO D 1 232 ? 32.977 28.263 23.847 1.00 11.19 258 PRO D N 1
ATOM 12266 C CA . PRO D 1 232 ? 32.960 28.659 25.258 1.00 11.11 258 PRO D CA 1
ATOM 12267 C C . PRO D 1 232 ? 31.610 28.271 25.858 1.00 10.17 258 PRO D C 1
ATOM 12268 O O . PRO D 1 232 ? 30.548 28.834 25.504 1.00 9.61 258 PRO D O 1
ATOM 12272 N N . MET D 1 233 ? 31.676 27.290 26.745 1.00 9.85 259 MET D N 1
ATOM 12273 C CA . MET D 1 233 ? 30.503 26.565 27.232 1.00 9.65 259 MET D CA 1
ATOM 12274 C C . MET D 1 233 ? 30.062 27.023 28.616 1.00 9.59 259 MET D C 1
ATOM 12275 O O . MET D 1 233 ? 30.878 27.526 29.411 1.00 10.21 259 MET D O 1
ATOM 12280 N N . LEU D 1 234 ? 28.779 26.790 28.890 1.00 8.81 260 LEU D N 1
ATOM 12281 C CA . LEU D 1 234 ? 28.200 26.884 30.225 1.00 8.83 260 LEU D CA 1
ATOM 12282 C C . LEU D 1 234 ? 27.839 25.477 30.750 1.00 8.71 260 LEU D C 1
ATOM 12283 O O . LEU D 1 234 ? 27.225 24.687 30.044 1.00 8.32 260 LEU D O 1
ATOM 12288 N N . LYS D 1 235 ? 28.198 25.208 31.998 1.00 8.19 261 LYS D N 1
ATOM 12289 C CA . LYS D 1 235 ? 27.862 23.940 32.662 1.00 7.17 261 LYS D CA 1
ATOM 12290 C C . LYS D 1 235 ? 26.696 24.180 33.646 1.00 8.10 261 LYS D C 1
ATOM 12291 O O . LYS D 1 235 ? 26.791 25.034 34.552 1.00 7.84 261 LYS D O 1
ATOM 12297 N N . ALA D 1 236 ? 25.637 23.392 33.514 1.00 7.51 262 ALA D N 1
ATOM 12298 C CA . ALA D 1 236 ? 24.529 23.434 34.494 1.00 8.00 262 ALA D CA 1
ATOM 12299 C C . ALA D 1 236 ? 24.755 22.396 35.602 1.00 8.63 262 ALA D C 1
ATOM 12300 O O . ALA D 1 236 ? 25.365 21.341 35.361 1.00 9.33 262 ALA D O 1
ATOM 12302 N N . GLN D 1 237 ? 24.250 22.692 36.800 1.00 8.72 263 GLN D N 1
ATOM 12303 C CA . GLN D 1 237 ? 24.258 21.742 37.880 1.00 8.48 263 GLN D CA 1
ATOM 12304 C C . GLN D 1 237 ? 22.897 21.697 38.576 1.00 8.23 263 GLN D C 1
ATOM 12305 O O . GLN D 1 237 ? 22.314 22.747 38.866 1.00 8.13 263 GLN D O 1
ATOM 12311 N N . HIS D 1 238 ? 22.401 20.475 38.792 1.00 7.88 264 HIS D N 1
ATOM 12312 C CA . HIS D 1 238 ? 21.289 20.175 39.705 1.00 7.97 264 HIS D CA 1
ATOM 12313 C C . HIS D 1 238 ? 20.434 21.363 40.170 1.00 6.82 264 HIS D C 1
ATOM 12314 O O . HIS D 1 238 ? 20.527 21.778 41.336 1.00 7.08 264 HIS D O 1
ATOM 12321 N N . PRO D 1 239 ? 19.628 21.937 39.248 1.00 6.18 265 PRO D N 1
ATOM 12322 C CA . PRO D 1 239 ? 18.790 23.084 39.620 1.00 6.68 265 PRO D CA 1
ATOM 12323 C C . PRO D 1 239 ? 17.432 22.701 40.212 1.00 6.12 265 PRO D C 1
ATOM 12324 O O . PRO D 1 239 ? 16.390 23.081 39.666 1.00 6.43 265 PRO D O 1
ATOM 12328 N N . GLU D 1 240 ? 17.438 21.967 41.323 1.00 6.61 266 GLU D N 1
ATOM 12329 C CA . GLU D 1 240 ? 16.169 21.563 41.933 1.00 6.86 266 GLU D CA 1
ATOM 12330 C C . GLU D 1 240 ? 15.358 22.743 42.429 1.00 7.04 266 GLU D C 1
ATOM 12331 O O . GLU D 1 240 ? 14.156 22.784 42.188 1.00 6.70 266 GLU D O 1
ATOM 12337 N N . TYR D 1 241 ? 16.002 23.698 43.106 1.00 6.66 267 TYR D N 1
ATOM 12338 C CA . TYR D 1 241 ? 15.241 24.818 43.668 1.00 6.62 267 TYR D CA 1
ATOM 12339 C C . TYR D 1 241 ? 14.538 25.614 42.551 1.00 5.48 267 TYR D C 1
ATOM 12340 O O . TYR D 1 241 ? 13.334 25.901 42.621 1.00 5.66 267 TYR D O 1
ATOM 12349 N N . GLU D 1 242 ? 15.281 25.888 41.493 1.00 5.85 268 GLU D N 1
ATOM 12350 C CA . GLU D 1 242 ? 14.776 26.669 40.364 1.00 6.30 268 GLU D CA 1
ATOM 12351 C C . GLU D 1 242 ? 13.651 25.928 39.656 1.00 6.60 268 GLU D C 1
ATOM 12352 O O . GLU D 1 242 ? 12.602 26.509 39.341 1.00 6.29 268 GLU D O 1
ATOM 12358 N N . THR D 1 243 ? 13.891 24.654 39.377 1.00 5.73 269 THR D N 1
ATOM 12359 C CA . THR D 1 243 ? 12.900 23.880 38.613 1.00 6.84 269 THR D CA 1
ATOM 12360 C C . THR D 1 243 ? 11.670 23.552 39.456 1.00 7.02 269 THR D C 1
ATOM 12361 O O . THR D 1 243 ? 10.545 23.707 38.977 1.00 7.59 269 THR D O 1
ATOM 12365 N N . TRP D 1 244 ? 11.880 23.127 40.704 1.00 7.29 270 TRP D N 1
ATOM 12366 C CA . TRP D 1 244 ? 10.765 22.951 41.662 1.00 7.40 270 TRP D CA 1
ATOM 12367 C C . TRP D 1 244 ? 9.872 24.211 41.681 1.00 7.57 270 TRP D C 1
ATOM 12368 O O . TRP D 1 244 ? 8.660 24.114 41.610 1.00 6.85 270 TRP D O 1
ATOM 12379 N N . THR D 1 245 ? 10.489 25.391 41.747 1.00 7.43 271 THR D N 1
ATOM 12380 C CA . THR D 1 245 ? 9.746 26.648 41.763 1.00 8.62 271 THR D CA 1
ATOM 12381 C C . THR D 1 245 ? 8.827 26.798 40.524 1.00 9.08 271 THR D C 1
ATOM 12382 O O . THR D 1 245 ? 7.702 27.328 40.640 1.00 8.40 271 THR D O 1
ATOM 12386 N N . ALA D 1 246 ? 9.345 26.374 39.374 1.00 9.21 272 ALA D N 1
ATOM 12387 C CA . ALA D 1 246 ? 8.638 26.441 38.073 1.00 9.96 272 ALA D CA 1
ATOM 12388 C C . ALA D 1 246 ? 7.488 25.444 37.936 1.00 10.69 272 ALA D C 1
ATOM 12389 O O . ALA D 1 246 ? 6.544 25.693 37.159 1.00 11.18 272 ALA D O 1
ATOM 12391 N N . GLY D 1 247 ? 7.542 24.339 38.692 1.00 10.22 273 GLY D N 1
ATOM 12392 C CA . GLY D 1 247 ? 6.538 23.258 38.597 1.00 10.27 273 GLY D CA 1
ATOM 12393 C C . GLY D 1 247 ? 5.251 23.499 39.365 1.00 10.43 273 GLY D C 1
ATOM 12394 O O . GLY D 1 247 ? 5.163 24.416 40.205 1.00 9.86 273 GLY D O 1
ATOM 12395 N N . ILE D 1 248 ? 4.236 22.686 39.060 1.00 10.86 274 ILE D N 1
ATOM 12396 C CA . ILE D 1 248 ? 2.927 22.805 39.706 1.00 11.31 274 ILE D CA 1
ATOM 12397 C C . ILE D 1 248 ? 2.986 22.648 41.229 1.00 9.93 274 ILE D C 1
ATOM 12398 O O . ILE D 1 248 ? 2.319 23.395 41.956 1.00 9.28 274 ILE D O 1
ATOM 12403 N N . HIS D 1 249 ? 3.776 21.693 41.717 1.00 8.64 275 HIS D N 1
ATOM 12404 C CA . HIS D 1 249 ? 3.912 21.561 43.170 1.00 9.16 275 HIS D CA 1
ATOM 12405 C C . HIS D 1 249 ? 4.477 22.801 43.799 1.00 9.03 275 HIS D C 1
ATOM 12406 O O . HIS D 1 249 ? 3.931 23.282 44.791 1.00 8.68 275 HIS D O 1
ATOM 12413 N N . GLY D 1 250 ? 5.562 23.316 43.215 1.00 9.52 276 GLY D N 1
ATOM 12414 C CA . GLY D 1 250 ? 6.188 24.541 43.729 1.00 9.61 276 GLY D CA 1
ATOM 12415 C C . GLY D 1 250 ? 5.236 25.724 43.695 1.00 10.09 276 GLY D C 1
ATOM 12416 O O . GLY D 1 250 ? 5.195 26.509 44.637 1.00 9.72 276 GLY D O 1
ATOM 12417 N N . LYS D 1 251 ? 4.452 25.840 42.625 1.00 10.45 277 LYS D N 1
ATOM 12418 C CA . LYS D 1 251 ? 3.463 26.912 42.511 1.00 11.10 277 LYS D CA 1
ATOM 12419 C C . LYS D 1 251 ? 2.430 26.862 43.636 1.00 11.78 277 LYS D C 1
ATOM 12420 O O . LYS D 1 251 ? 1.894 27.903 44.041 1.00 12.50 277 LYS D O 1
ATOM 12426 N N . ASN D 1 252 ? 2.175 25.651 44.133 1.00 10.86 278 ASN D N 1
ATOM 12427 C CA . ASN D 1 252 ? 1.216 25.406 45.201 1.00 11.70 278 ASN D CA 1
ATOM 12428 C C . ASN D 1 252 ? 1.850 25.329 46.592 1.00 11.08 278 ASN D C 1
ATOM 12429 O O . ASN D 1 252 ? 1.185 24.936 47.547 1.00 11.96 278 ASN D O 1
ATOM 12434 N N . ASN D 1 253 ? 3.107 25.764 46.702 1.00 11.09 279 ASN D N 1
ATOM 12435 C CA A ASN D 1 253 ? 3.808 25.691 47.988 0.30 10.47 279 ASN D CA 1
ATOM 12436 C CA B ASN D 1 253 ? 3.965 25.647 47.917 0.70 11.02 279 ASN D CA 1
ATOM 12437 C C . ASN D 1 253 ? 3.868 24.284 48.603 1.00 10.33 279 ASN D C 1
ATOM 12438 O O . ASN D 1 253 ? 3.809 24.156 49.840 1.00 10.56 279 ASN D O 1
ATOM 12447 N N . VAL D 1 254 ? 3.894 23.247 47.761 1.00 9.50 280 VAL D N 1
ATOM 12448 C CA . VAL D 1 254 ? 4.175 21.897 48.214 1.00 9.90 280 VAL D CA 1
ATOM 12449 C C . VAL D 1 254 ? 5.700 21.925 48.335 1.00 8.52 280 VAL D C 1
ATOM 12450 O O . VAL D 1 254 ? 6.395 22.040 47.328 1.00 8.04 280 VAL D O 1
ATOM 12454 N N . THR D 1 255 ? 6.207 21.872 49.563 1.00 8.41 281 THR D N 1
ATOM 12455 C CA . THR D 1 255 ? 7.664 22.113 49.807 1.00 7.93 281 THR D CA 1
ATOM 12456 C C . THR D 1 255 ? 8.506 20.842 49.554 1.00 7.19 281 THR D C 1
ATOM 12457 O O . THR D 1 255 ? 7.938 19.738 49.477 1.00 7.35 281 THR D O 1
ATOM 12461 N N . CYS D 1 256 ? 9.848 20.985 49.496 1.00 7.30 282 CYS D N 1
ATOM 12462 C CA . CYS D 1 256 ? 10.745 19.822 49.352 1.00 7.66 282 CYS D CA 1
ATOM 12463 C C . CYS D 1 256 ? 10.433 18.817 50.478 1.00 7.79 282 CYS D C 1
ATOM 12464 O O . CYS D 1 256 ? 10.435 17.604 50.246 1.00 7.75 282 CYS D O 1
ATOM 12467 N N . ILE D 1 257 ? 10.152 19.364 51.661 1.00 8.82 283 ILE D N 1
ATOM 12468 C CA . ILE D 1 257 ? 9.902 18.636 52.911 1.00 9.77 283 ILE D CA 1
ATOM 12469 C C . ILE D 1 257 ? 8.604 17.786 52.833 1.00 9.34 283 ILE D C 1
ATOM 12470 O O . ILE D 1 257 ? 8.561 16.626 53.314 1.00 9.07 283 ILE D O 1
ATOM 12475 N N . ASP D 1 258 ? 7.547 18.366 52.259 1.00 9.21 284 ASP D N 1
ATOM 12476 C CA . ASP D 1 258 ? 6.268 17.651 52.104 1.00 9.55 284 ASP D CA 1
ATOM 12477 C C . ASP D 1 258 ? 6.488 16.271 51.494 1.00 9.63 284 ASP D C 1
ATOM 12478 O O . ASP D 1 258 ? 5.870 15.283 51.917 1.00 10.70 284 ASP D O 1
ATOM 12483 N N . CYS D 1 259 ? 7.373 16.208 50.501 1.00 8.60 285 CYS D N 1
ATOM 12484 C CA . CYS D 1 259 ? 7.683 14.950 49.837 1.00 8.95 285 CYS D CA 1
ATOM 12485 C C . CYS D 1 259 ? 8.879 14.173 50.395 1.00 9.60 285 CYS D C 1
ATOM 12486 O O . CYS D 1 259 ? 8.818 12.940 50.467 1.00 9.91 285 CYS D O 1
ATOM 12489 N N . HIS D 1 260 ? 9.953 14.877 50.744 1.00 9.07 286 HIS D N 1
ATOM 12490 C CA . HIS D 1 260 ? 11.222 14.214 51.096 1.00 8.65 286 HIS D CA 1
ATOM 12491 C C . HIS D 1 260 ? 11.488 14.075 52.601 1.00 9.38 286 HIS D C 1
ATOM 12492 O O . HIS D 1 260 ? 12.370 13.307 53.004 1.00 9.87 286 HIS D O 1
ATOM 12499 N N . MET D 1 261 ? 10.782 14.857 53.420 1.00 9.15 287 MET D N 1
ATOM 12500 C CA . MET D 1 261 ? 10.953 14.792 54.886 1.00 10.51 287 MET D CA 1
ATOM 12501 C C . MET D 1 261 ? 9.580 14.780 55.548 1.00 10.17 287 MET D C 1
ATOM 12502 O O . MET D 1 261 ? 9.243 15.691 56.313 1.00 10.73 287 MET D O 1
ATOM 12507 N N . PRO D 1 262 ? 8.788 13.732 55.274 1.00 10.60 288 PRO D N 1
ATOM 12508 C CA . PRO D 1 262 ? 7.439 13.737 55.828 1.00 10.98 288 PRO D CA 1
ATOM 12509 C C . PRO D 1 262 ? 7.440 13.614 57.362 1.00 11.11 288 PRO D C 1
ATOM 12510 O O . PRO D 1 262 ? 8.381 13.054 57.946 1.00 9.75 288 PRO D O 1
ATOM 12514 N N . LYS D 1 263 ? 6.404 14.176 57.996 1.00 11.51 289 LYS D N 1
ATOM 12515 C CA . LYS D 1 263 ? 6.138 13.913 59.416 1.00 12.22 289 LYS D CA 1
ATOM 12516 C C . LYS D 1 263 ? 5.680 12.464 59.577 1.00 12.45 289 LYS D C 1
ATOM 12517 O O . LYS D 1 263 ? 4.724 12.023 58.902 1.00 13.34 289 LYS D O 1
ATOM 12523 N N . VAL D 1 264 ? 6.377 11.733 60.444 1.00 11.98 290 VAL D N 1
ATOM 12524 C CA . VAL D 1 264 ? 6.077 10.339 60.721 1.00 12.37 290 VAL D CA 1
ATOM 12525 C C . VAL D 1 264 ? 6.039 10.104 62.227 1.00 11.77 290 VAL D C 1
ATOM 12526 O O . VAL D 1 264 ? 6.415 10.984 63.011 1.00 11.82 290 VAL D O 1
ATOM 12530 N N . GLN D 1 265 ? 5.583 8.924 62.632 1.00 11.64 291 GLN D N 1
ATOM 12531 C CA . GLN D 1 265 ? 5.524 8.595 64.058 1.00 12.03 291 GLN D CA 1
ATOM 12532 C C . GLN D 1 265 ? 6.656 7.686 64.487 1.00 11.74 291 GLN D C 1
ATOM 12533 O O . GLN D 1 265 ? 7.012 6.756 63.757 1.00 12.08 291 GLN D O 1
ATOM 12539 N N . ASN D 1 266 ? 7.209 7.937 65.669 1.00 12.10 292 ASN D N 1
ATOM 12540 C CA . ASN D 1 266 ? 8.129 6.975 66.286 1.00 12.46 292 ASN D CA 1
ATOM 12541 C C . ASN D 1 266 ? 7.368 5.797 66.915 1.00 13.53 292 ASN D C 1
ATOM 12542 O O . ASN D 1 266 ? 6.133 5.704 66.803 1.00 13.27 292 ASN D O 1
ATOM 12547 N N . ALA D 1 267 ? 8.104 4.908 67.578 1.00 14.56 293 ALA D N 1
ATOM 12548 C CA . ALA D 1 267 ? 7.486 3.700 68.112 1.00 15.73 293 ALA D CA 1
ATOM 12549 C C . ALA D 1 267 ? 6.464 4.007 69.203 1.00 16.11 293 ALA D C 1
ATOM 12550 O O . ALA D 1 267 ? 5.559 3.203 69.433 1.00 17.84 293 ALA D O 1
ATOM 12552 N N . GLU D 1 268 ? 6.612 5.161 69.857 1.00 15.85 294 GLU D N 1
ATOM 12553 C CA . GLU D 1 268 ? 5.731 5.635 70.930 1.00 16.49 294 GLU D CA 1
ATOM 12554 C C . GLU D 1 268 ? 4.530 6.442 70.393 1.00 15.93 294 GLU D C 1
ATOM 12555 O O . GLU D 1 268 ? 3.680 6.909 71.169 1.00 15.90 294 GLU D O 1
ATOM 12561 N N . GLY D 1 269 ? 4.475 6.599 69.072 1.00 14.77 295 GLY D N 1
ATOM 12562 C CA . GLY D 1 269 ? 3.351 7.237 68.409 1.00 14.38 295 GLY D CA 1
ATOM 12563 C C . GLY D 1 269 ? 3.488 8.739 68.299 1.00 14.30 295 GLY D C 1
ATOM 12564 O O . GLY D 1 269 ? 2.537 9.415 67.911 1.00 14.79 295 GLY D O 1
ATOM 12565 N N . LYS D 1 270 ? 4.664 9.248 68.657 1.00 13.08 296 LYS D N 1
ATOM 12566 C CA . LYS D 1 270 ? 4.930 10.682 68.651 1.00 13.02 296 LYS D CA 1
ATOM 12567 C C . LYS D 1 270 ? 5.486 11.128 67.300 1.00 12.92 296 LYS D C 1
ATOM 12568 O O . LYS D 1 270 ? 6.278 10.420 66.665 1.00 12.44 296 LYS D O 1
ATOM 12574 N N . LEU D 1 271 ? 5.070 12.316 66.882 1.00 12.30 297 LEU D N 1
ATOM 12575 C CA . LEU D 1 271 ? 5.440 12.875 65.580 1.00 13.22 297 LEU D CA 1
ATOM 12576 C C . LEU D 1 271 ? 6.864 13.429 65.544 1.00 11.78 297 LEU D C 1
ATOM 12577 O O . LEU D 1 271 ? 7.324 14.058 66.501 1.00 11.73 297 LEU D O 1
ATOM 12582 N N . TYR D 1 272 ? 7.539 13.216 64.421 1.00 11.17 298 TYR D N 1
ATOM 12583 C CA . TYR D 1 272 ? 8.810 13.880 64.129 1.00 10.75 298 TYR D CA 1
ATOM 12584 C C . TYR D 1 272 ? 9.002 13.943 62.618 1.00 10.06 298 TYR D C 1
ATOM 12585 O O . TYR D 1 272 ? 8.336 13.242 61.840 1.00 9.87 298 TYR D O 1
ATOM 12594 N N . THR D 1 273 ? 9.949 14.772 62.212 1.00 9.60 299 THR D N 1
ATOM 12595 C CA . THR D 1 273 ? 10.252 14.930 60.796 1.00 9.71 299 THR D CA 1
ATOM 12596 C C . THR D 1 273 ? 11.227 13.830 60.386 1.00 9.63 299 THR D C 1
ATOM 12597 O O . THR D 1 273 ? 12.305 13.669 60.994 1.00 9.88 299 THR D O 1
ATOM 12601 N N . ASP D 1 274 ? 10.831 13.028 59.396 1.00 9.84 300 ASP D N 1
ATOM 12602 C CA . ASP D 1 274 ? 11.704 11.962 58.898 1.00 10.82 300 ASP D CA 1
ATOM 12603 C C . ASP D 1 274 ? 12.940 12.583 58.226 1.00 9.84 300 ASP D C 1
ATOM 12604 O O . ASP D 1 274 ? 12.804 13.315 57.228 1.00 11.10 300 ASP D O 1
ATOM 12609 N N . HIS D 1 275 ? 14.128 12.286 58.771 1.00 9.16 301 HIS D N 1
ATOM 12610 C CA . HIS D 1 275 ? 15.371 12.886 58.258 1.00 9.20 301 HIS D CA 1
ATOM 12611 C C . HIS D 1 275 ? 16.104 11.972 57.279 1.00 9.34 301 HIS D C 1
ATOM 12612 O O . HIS D 1 275 ? 17.180 12.330 56.769 1.00 9.63 301 HIS D O 1
ATOM 12619 N N . LYS D 1 276 ? 15.526 10.797 57.000 1.00 9.06 302 LYS D N 1
ATOM 12620 C CA . LYS D 1 276 ? 16.063 9.925 55.950 1.00 9.04 302 LYS D CA 1
ATOM 12621 C C . LYS D 1 276 ? 15.640 10.432 54.568 1.00 9.69 302 LYS D C 1
ATOM 12622 O O . LYS D 1 276 ? 14.638 9.973 53.990 1.00 9.13 302 LYS D O 1
ATOM 12628 N N . ILE D 1 277 ? 16.420 11.382 54.056 1.00 8.71 303 ILE D N 1
ATOM 12629 C CA . ILE D 1 277 ? 16.088 12.058 52.792 1.00 9.26 303 ILE D CA 1
ATOM 12630 C C . ILE D 1 277 ? 16.412 11.146 51.613 1.00 9.35 303 ILE D C 1
ATOM 12631 O O . ILE D 1 277 ? 17.579 10.867 51.313 1.00 9.46 303 ILE D O 1
ATOM 12636 N N . GLY D 1 278 ? 15.356 10.667 50.959 1.00 10.06 304 GLY D N 1
ATOM 12637 C CA . GLY D 1 278 ? 15.511 9.789 49.812 1.00 10.41 304 GLY D CA 1
ATOM 12638 C C . GLY D 1 278 ? 14.340 9.890 48.860 1.00 11.21 304 GLY D C 1
ATOM 12639 O O . GLY D 1 278 ? 13.781 10.957 48.649 1.00 11.53 304 GLY D O 1
ATOM 12640 N N . ASN D 1 279 ? 13.946 8.753 48.304 1.00 10.89 305 ASN D N 1
ATOM 12641 C CA . ASN D 1 279 ? 12.871 8.743 47.326 1.00 11.15 305 ASN D CA 1
ATOM 12642 C C . ASN D 1 279 ? 11.498 8.732 48.016 1.00 11.14 305 ASN D C 1
ATOM 12643 O O . ASN D 1 279 ? 11.207 7.786 48.757 1.00 12.01 305 ASN D O 1
ATOM 12648 N N . PRO D 1 280 ? 10.663 9.776 47.794 1.00 11.10 306 PRO D N 1
ATOM 12649 C CA . PRO D 1 280 ? 9.329 9.864 48.444 1.00 11.49 306 PRO D CA 1
ATOM 12650 C C . PRO D 1 280 ? 8.430 8.632 48.243 1.00 12.36 306 PRO D C 1
ATOM 12651 O O . PRO D 1 280 ? 7.574 8.343 49.099 1.00 13.04 306 PRO D O 1
ATOM 12655 N N . PHE D 1 281 ? 8.606 7.925 47.132 1.00 12.61 307 PHE D N 1
ATOM 12656 C CA . PHE D 1 281 ? 7.769 6.748 46.852 1.00 14.42 307 PHE D CA 1
ATOM 12657 C C . PHE D 1 281 ? 8.019 5.627 47.851 1.00 15.57 307 PHE D C 1
ATOM 12658 O O . PHE D 1 281 ? 7.175 4.732 48.021 1.00 16.08 307 PHE D O 1
ATOM 12666 N N . ASP D 1 282 ? 9.163 5.681 48.525 1.00 16.80 308 ASP D N 1
ATOM 12667 C CA . ASP D 1 282 ? 9.500 4.635 49.484 1.00 18.58 308 ASP D CA 1
ATOM 12668 C C . ASP D 1 282 ? 8.677 4.742 50.770 1.00 18.49 308 ASP D C 1
ATOM 12669 O O . ASP D 1 282 ? 8.637 3.802 51.577 1.00 19.22 308 ASP D O 1
ATOM 12674 N N . ASN D 1 283 ? 8.034 5.892 50.959 1.00 17.64 309 ASN D N 1
ATOM 12675 C CA . ASN D 1 283 ? 6.998 6.042 51.979 1.00 17.80 309 ASN D CA 1
ATOM 12676 C C . ASN D 1 283 ? 5.811 6.814 51.436 1.00 16.62 309 ASN D C 1
ATOM 12677 O O . ASN D 1 283 ? 5.429 7.851 51.966 1.00 15.74 309 ASN D O 1
ATOM 12682 N N . PHE D 1 284 ? 5.240 6.276 50.360 1.00 16.23 310 PHE D N 1
ATOM 12683 C CA . PHE D 1 284 ? 4.073 6.848 49.678 1.00 15.43 310 PHE D CA 1
ATOM 12684 C C . PHE D 1 284 ? 2.949 7.217 50.633 1.00 15.32 310 PHE D C 1
ATOM 12685 O O . PHE D 1 284 ? 2.370 8.292 50.527 1.00 14.59 310 PHE D O 1
ATOM 12693 N N . ALA D 1 285 ? 2.658 6.310 51.569 1.00 15.58 311 ALA D N 1
ATOM 12694 C CA . ALA D 1 285 ? 1.583 6.474 52.534 1.00 16.06 311 ALA D CA 1
ATOM 12695 C C . ALA D 1 285 ? 1.670 7.796 53.302 1.00 16.24 311 ALA D C 1
ATOM 12696 O O . ALA D 1 285 ? 0.655 8.385 53.671 1.00 16.25 311 ALA D O 1
ATOM 12698 N N . GLN D 1 286 ? 2.894 8.272 53.536 1.00 16.16 312 GLN D N 1
ATOM 12699 C CA A GLN D 1 286 ? 3.096 9.454 54.365 0.70 16.74 312 GLN D CA 1
ATOM 12700 C CA B GLN D 1 286 ? 3.100 9.469 54.353 0.30 15.61 312 GLN D CA 1
ATOM 12701 C C . GLN D 1 286 ? 3.576 10.665 53.539 1.00 15.73 312 GLN D C 1
ATOM 12702 O O . GLN D 1 286 ? 3.751 11.770 54.076 1.00 14.93 312 GLN D O 1
ATOM 12713 N N . THR D 1 287 ? 3.770 10.453 52.236 1.00 14.43 313 THR D N 1
ATOM 12714 C CA . THR D 1 287 ? 4.175 11.548 51.344 1.00 13.48 313 THR D CA 1
ATOM 12715 C C . THR D 1 287 ? 3.011 11.895 50.400 1.00 13.07 313 THR D C 1
ATOM 12716 O O . THR D 1 287 ? 2.106 12.617 50.805 1.00 13.59 313 THR D O 1
ATOM 12720 N N . CYS D 1 288 ? 2.990 11.332 49.190 1.00 12.72 314 CYS D N 1
ATOM 12721 C CA . CYS D 1 288 ? 1.947 11.644 48.203 1.00 12.21 314 CYS D CA 1
ATOM 12722 C C . CYS D 1 288 ? 0.534 11.437 48.743 1.00 12.75 314 CYS D C 1
ATOM 12723 O O . CYS D 1 288 ? -0.363 12.229 48.445 1.00 12.57 314 CYS D O 1
ATOM 12726 N N . ALA D 1 289 ? 0.344 10.364 49.519 1.00 13.27 315 ALA D N 1
ATOM 12727 C CA . ALA D 1 289 ? -1.010 9.939 49.966 1.00 15.33 315 ALA D CA 1
ATOM 12728 C C . ALA D 1 289 ? -1.629 10.939 50.918 1.00 16.61 315 ALA D C 1
ATOM 12729 O O . ALA D 1 289 ? -2.851 10.939 51.156 1.00 17.58 315 ALA D O 1
ATOM 12731 N N . ASN D 1 290 ? -0.795 11.811 51.469 1.00 17.12 316 ASN D N 1
ATOM 12732 C CA . ASN D 1 290 ? -1.295 12.906 52.274 1.00 18.94 316 ASN D CA 1
ATOM 12733 C C . ASN D 1 290 ? -2.187 13.888 51.525 1.00 18.07 316 ASN D C 1
ATOM 12734 O O . ASN D 1 290 ? -3.043 14.539 52.143 1.00 18.29 316 ASN D O 1
ATOM 12739 N N . CYS D 1 291 ? -1.957 14.016 50.215 1.00 16.67 317 CYS D N 1
ATOM 12740 C CA . CYS D 1 291 ? -2.701 14.955 49.389 1.00 16.30 317 CYS D CA 1
ATOM 12741 C C . CYS D 1 291 ? -3.455 14.310 48.238 1.00 16.46 317 CYS D C 1
ATOM 12742 O O . CYS D 1 291 ? -4.415 14.895 47.746 1.00 17.65 317 CYS D O 1
ATOM 12745 N N . HIS D 1 292 ? -3.025 13.127 47.810 1.00 16.06 318 HIS D N 1
ATOM 12746 C CA . HIS D 1 292 ? -3.578 12.466 46.625 1.00 16.96 318 HIS D CA 1
ATOM 12747 C C . HIS D 1 292 ? -4.356 11.205 46.971 1.00 17.65 318 HIS D C 1
ATOM 12748 O O . HIS D 1 292 ? -3.950 10.463 47.862 1.00 18.21 318 HIS D O 1
ATOM 12755 N N . THR D 1 293 ? -5.419 10.945 46.211 1.00 18.71 319 THR D N 1
ATOM 12756 C CA . THR D 1 293 ? -6.242 9.750 46.412 1.00 19.88 319 THR D CA 1
ATOM 12757 C C . THR D 1 293 ? -5.771 8.567 45.556 1.00 19.94 319 THR D C 1
ATOM 12758 O O . THR D 1 293 ? -6.146 7.432 45.815 1.00 20.27 319 THR D O 1
ATOM 12762 N N . GLN D 1 294 ? -4.947 8.837 44.541 1.00 19.92 320 GLN D N 1
ATOM 12763 C CA . GLN D 1 294 ? -4.449 7.796 43.639 1.00 20.19 320 GLN D CA 1
ATOM 12764 C C . GLN D 1 294 ? -3.555 6.782 44.356 1.00 20.35 320 GLN D C 1
ATOM 12765 O O . GLN D 1 294 ? -2.844 7.132 45.303 1.00 21.19 320 GLN D O 1
ATOM 12771 N N . ASP D 1 295 ? -3.612 5.528 43.918 1.00 20.46 321 ASP D N 1
ATOM 12772 C CA A ASP D 1 295 ? -2.760 4.524 44.546 0.50 20.20 321 ASP D CA 1
ATOM 12773 C CA B ASP D 1 295 ? -2.777 4.432 44.421 0.50 20.41 321 ASP D CA 1
ATOM 12774 C C . ASP D 1 295 ? -1.303 4.690 44.102 1.00 20.01 321 ASP D C 1
ATOM 12775 O O . ASP D 1 295 ? -1.010 5.384 43.125 1.00 19.87 321 ASP D O 1
ATOM 12784 N N . LYS D 1 296 ? -0.397 4.077 44.866 1.00 19.24 322 LYS D N 1
ATOM 12785 C CA . LYS D 1 296 ? 1.045 4.214 44.645 1.00 18.52 322 LYS D CA 1
ATOM 12786 C C . LYS D 1 296 ? 1.426 3.820 43.224 1.00 18.29 322 LYS D C 1
ATOM 12787 O O . LYS D 1 296 ? 2.151 4.547 42.543 1.00 16.84 322 LYS D O 1
ATOM 12793 N N . ALA D 1 297 ? 0.909 2.680 42.762 1.00 17.66 323 ALA D N 1
ATOM 12794 C CA . ALA D 1 297 ? 1.237 2.191 41.421 1.00 17.57 323 ALA D CA 1
ATOM 12795 C C . ALA D 1 297 ? 0.847 3.161 40.310 1.00 16.88 323 ALA D C 1
ATOM 12796 O O . ALA D 1 297 ? 1.598 3.307 39.325 1.00 17.57 323 ALA D O 1
ATOM 12798 N N . ALA D 1 298 ? -0.319 3.796 40.456 1.00 16.69 324 ALA D N 1
ATOM 12799 C CA . ALA D 1 298 ? -0.852 4.732 39.454 1.00 15.77 324 ALA D CA 1
ATOM 12800 C C . ALA D 1 298 ? 0.062 5.958 39.332 1.00 15.77 324 ALA D C 1
ATOM 12801 O O . ALA D 1 298 ? 0.434 6.369 38.223 1.00 15.08 324 ALA D O 1
ATOM 12803 N N . LEU D 1 299 ? 0.422 6.526 40.482 1.00 14.64 325 LEU D N 1
ATOM 12804 C CA . LEU D 1 299 ? 1.323 7.687 40.506 1.00 14.37 325 LEU D CA 1
ATOM 12805 C C . LEU D 1 299 ? 2.755 7.343 40.045 1.00 14.20 325 LEU D C 1
ATOM 12806 O O . LEU D 1 299 ? 3.369 8.123 39.324 1.00 13.67 325 LEU D O 1
ATOM 12811 N N . GLN D 1 300 ? 3.271 6.175 40.429 1.00 13.98 326 GLN D N 1
ATOM 12812 C CA . GLN D 1 300 ? 4.567 5.716 39.915 1.00 13.96 326 GLN D CA 1
ATOM 12813 C C . GLN D 1 300 ? 4.557 5.609 38.392 1.00 13.86 326 GLN D C 1
ATOM 12814 O O . GLN D 1 300 ? 5.527 5.989 37.723 1.00 13.18 326 GLN D O 1
ATOM 12820 N N . LYS D 1 301 ? 3.440 5.111 37.851 1.00 13.29 327 LYS D N 1
ATOM 12821 C CA . LYS D 1 301 ? 3.283 4.971 36.410 1.00 13.86 327 LYS D CA 1
ATOM 12822 C C . LYS D 1 301 ? 3.314 6.338 35.694 1.00 12.53 327 LYS D C 1
ATOM 12823 O O . LYS D 1 301 ? 3.992 6.487 34.669 1.00 11.94 327 LYS D O 1
ATOM 12829 N N . VAL D 1 302 ? 2.601 7.326 36.229 1.00 11.92 328 VAL D N 1
ATOM 12830 C CA . VAL D 1 302 ? 2.629 8.688 35.653 1.00 12.09 328 VAL D CA 1
ATOM 12831 C C . VAL D 1 302 ? 4.061 9.257 35.672 1.00 11.21 328 VAL D C 1
ATOM 12832 O O . VAL D 1 302 ? 4.580 9.727 34.654 1.00 10.19 328 VAL D O 1
ATOM 12836 N N . VAL D 1 303 ? 4.682 9.227 36.844 1.00 11.27 329 VAL D N 1
ATOM 12837 C CA . VAL D 1 303 ? 6.046 9.752 36.989 1.00 10.58 329 VAL D CA 1
ATOM 12838 C C . VAL D 1 303 ? 7.017 9.021 36.028 1.00 10.88 329 VAL D C 1
ATOM 12839 O O . VAL D 1 303 ? 7.825 9.665 35.351 1.00 10.26 329 VAL D O 1
ATOM 12843 N N . ALA D 1 304 ? 6.919 7.687 35.946 1.00 9.99 330 ALA D N 1
ATOM 12844 C CA . ALA D 1 304 ? 7.746 6.894 35.009 1.00 11.11 330 ALA D CA 1
ATOM 12845 C C . ALA D 1 304 ? 7.528 7.300 33.544 1.00 10.89 330 ALA D C 1
ATOM 12846 O O . ALA D 1 304 ? 8.460 7.316 32.750 1.00 11.15 330 ALA D O 1
ATOM 12848 N N . GLU D 1 305 ? 6.286 7.609 33.200 1.00 11.07 331 GLU D N 1
ATOM 12849 C CA . GLU D 1 305 ? 5.966 8.053 31.849 1.00 11.70 331 GLU D CA 1
ATOM 12850 C C . GLU D 1 305 ? 6.636 9.387 31.518 1.00 10.89 331 GLU D C 1
ATOM 12851 O O . GLU D 1 305 ? 7.193 9.540 30.429 1.00 9.48 331 GLU D O 1
ATOM 12857 N N . ARG D 1 306 ? 6.570 10.339 32.449 1.00 10.03 332 ARG D N 1
ATOM 12858 C CA . ARG D 1 306 ? 7.271 11.623 32.250 1.00 10.17 332 ARG D CA 1
ATOM 12859 C C . ARG D 1 306 ? 8.784 11.425 32.134 1.00 9.67 332 ARG D C 1
ATOM 12860 O O . ARG D 1 306 ? 9.448 12.083 31.320 1.00 10.31 332 ARG D O 1
ATOM 12868 N N . LYS D 1 307 ? 9.317 10.501 32.932 1.00 10.46 333 LYS D N 1
ATOM 12869 C CA . LYS D 1 307 ? 10.744 10.173 32.871 1.00 10.10 333 LYS D CA 1
ATOM 12870 C C . LYS D 1 307 ? 11.117 9.687 31.462 1.00 10.50 333 LYS D C 1
ATOM 12871 O O . LYS D 1 307 ? 12.121 10.093 30.913 1.00 9.18 333 LYS D O 1
ATOM 12877 N N . GLN D 1 308 ? 10.301 8.794 30.899 1.00 10.65 334 GLN D N 1
ATOM 12878 C CA . GLN D 1 308 ? 10.551 8.227 29.576 1.00 12.38 334 GLN D CA 1
ATOM 12879 C C . GLN D 1 308 ? 10.422 9.302 28.481 1.00 11.40 334 GLN D C 1
ATOM 12880 O O . GLN D 1 308 ? 11.248 9.369 27.550 1.00 11.17 334 GLN D O 1
ATOM 12886 N N . SER D 1 309 ? 9.404 10.147 28.614 1.00 11.24 335 SER D N 1
ATOM 12887 C CA . SER D 1 309 ? 9.172 11.245 27.675 1.00 11.74 335 SER D CA 1
ATOM 12888 C C . SER D 1 309 ? 10.396 12.166 27.615 1.00 11.49 335 SER D C 1
ATOM 12889 O O . SER D 1 309 ? 10.906 12.520 26.532 1.00 11.70 335 SER D O 1
ATOM 12892 N N . ILE D 1 310 ? 10.877 12.537 28.794 1.00 11.04 336 ILE D N 1
ATOM 12893 C CA . ILE D 1 310 ? 12.005 13.455 28.895 1.00 10.80 336 ILE D CA 1
ATOM 12894 C C . ILE D 1 310 ? 13.278 12.771 28.446 1.00 11.01 336 ILE D C 1
ATOM 12895 O O . ILE D 1 310 ? 14.072 13.361 27.730 1.00 11.43 336 ILE D O 1
ATOM 12900 N N . ASN D 1 311 ? 13.465 11.512 28.844 1.00 10.98 337 ASN D N 1
ATOM 12901 C CA . ASN D 1 311 ? 14.648 10.787 28.414 1.00 11.53 337 ASN D CA 1
ATOM 12902 C C . ASN D 1 311 ? 14.761 10.648 26.888 1.00 11.29 337 ASN D C 1
ATOM 12903 O O . ASN D 1 311 ? 15.843 10.841 26.304 1.00 10.74 337 ASN D O 1
ATOM 12908 N N . ASP D 1 312 ? 13.649 10.332 26.243 1.00 12.30 338 ASP D N 1
ATOM 12909 C CA A ASP D 1 312 ? 13.680 10.169 24.803 0.50 12.99 338 ASP D CA 1
ATOM 12910 C CA B ASP D 1 312 ? 13.630 10.173 24.793 0.50 12.92 338 ASP D CA 1
ATOM 12911 C C . ASP D 1 312 ? 14.054 11.477 24.093 1.00 13.01 338 ASP D C 1
ATOM 12912 O O . ASP D 1 312 ? 14.895 11.469 23.200 1.00 12.56 338 ASP D O 1
ATOM 12921 N N . LEU D 1 313 ? 13.459 12.596 24.515 1.00 12.20 339 LEU D N 1
ATOM 12922 C CA . LEU D 1 313 ? 13.776 13.926 23.952 1.00 11.25 339 LEU D CA 1
ATOM 12923 C C . LEU D 1 313 ? 15.197 14.372 24.286 1.00 10.65 339 LEU D C 1
ATOM 12924 O O . LEU D 1 313 ? 15.898 14.929 23.439 1.00 10.70 339 LEU D O 1
ATOM 12929 N N . LYS D 1 314 ? 15.625 14.099 25.514 1.00 9.58 340 LYS D N 1
ATOM 12930 C CA . LYS D 1 314 ? 16.972 14.387 25.972 1.00 9.96 340 LYS D CA 1
ATOM 12931 C C . LYS D 1 314 ? 18.001 13.728 25.044 1.00 10.02 340 LYS D C 1
ATOM 12932 O O . LYS D 1 314 ? 18.970 14.361 24.608 1.00 9.72 340 LYS D O 1
ATOM 12938 N N . ILE D 1 315 ? 17.792 12.447 24.756 1.00 9.46 341 ILE D N 1
ATOM 12939 C CA . ILE D 1 315 ? 18.708 11.727 23.856 1.00 9.88 341 ILE D CA 1
ATOM 12940 C C . ILE D 1 315 ? 18.746 12.334 22.447 1.00 9.81 341 ILE D C 1
ATOM 12941 O O . ILE D 1 315 ? 19.839 12.488 21.860 1.00 9.94 341 ILE D O 1
ATOM 12946 N N . LYS D 1 316 ? 17.575 12.696 21.924 1.00 9.33 342 LYS D N 1
ATOM 12947 C CA . LYS D 1 316 ? 17.473 13.390 20.623 1.00 9.87 342 LYS D CA 1
ATOM 12948 C C . LYS D 1 316 ? 18.329 14.667 20.627 1.00 9.83 342 LYS D C 1
ATOM 12949 O O . LYS D 1 316 ? 19.135 14.888 19.717 1.00 9.31 342 LYS D O 1
ATOM 12955 N N . VAL D 1 317 ? 18.186 15.477 21.678 1.00 9.64 343 VAL D N 1
ATOM 12956 C CA . VAL D 1 317 ? 18.970 16.721 21.793 1.00 9.25 343 VAL D CA 1
ATOM 12957 C C . VAL D 1 317 ? 20.477 16.416 21.886 1.00 9.35 343 VAL D C 1
ATOM 12958 O O . VAL D 1 317 ? 21.275 17.009 21.154 1.00 8.89 343 VAL D O 1
ATOM 12962 N N . GLU D 1 318 ? 20.860 15.465 22.741 1.00 8.50 344 GLU D N 1
ATOM 12963 C CA . GLU D 1 318 ? 22.263 15.101 22.874 1.00 8.71 344 GLU D CA 1
ATOM 12964 C C . GLU D 1 318 ? 22.849 14.592 21.550 1.00 8.68 344 GLU D C 1
ATOM 12965 O O . GLU D 1 318 ? 23.976 14.941 21.216 1.00 8.46 344 GLU D O 1
ATOM 12971 N N . ASP D 1 319 ? 22.099 13.776 20.804 1.00 8.95 345 ASP D N 1
ATOM 12972 C CA . ASP D 1 319 ? 22.602 13.308 19.488 1.00 9.48 345 ASP D CA 1
ATOM 12973 C C . ASP D 1 319 ? 22.903 14.507 18.541 1.00 9.93 345 ASP D C 1
ATOM 12974 O O . ASP D 1 319 ? 23.949 14.553 17.894 1.00 9.84 345 ASP D O 1
ATOM 12979 N N . GLN D 1 320 ? 21.989 15.472 18.485 1.00 10.14 346 GLN D N 1
ATOM 12980 C CA . GLN D 1 320 ? 22.192 16.702 17.686 1.00 10.33 346 GLN D CA 1
ATOM 12981 C C . GLN D 1 320 ? 23.465 17.431 18.141 1.00 10.40 346 GLN D C 1
ATOM 12982 O O . GLN D 1 320 ? 24.272 17.845 17.318 1.00 9.83 346 GLN D O 1
ATOM 12988 N N . LEU D 1 321 ? 23.641 17.541 19.458 1.00 10.15 347 LEU D N 1
ATOM 12989 C CA . LEU D 1 321 ? 24.811 18.241 20.033 1.00 10.33 347 LEU D CA 1
ATOM 12990 C C . LEU D 1 321 ? 26.132 17.498 19.766 1.00 10.39 347 LEU D C 1
ATOM 12991 O O . LEU D 1 321 ? 27.144 18.123 19.455 1.00 11.11 347 LEU D O 1
ATOM 12996 N N . VAL D 1 322 ? 26.117 16.168 19.853 1.00 10.27 348 VAL D N 1
ATOM 12997 C CA . VAL D 1 322 ? 27.304 15.374 19.486 1.00 10.35 348 VAL D CA 1
ATOM 12998 C C . VAL D 1 322 ? 27.683 15.663 18.021 1.00 9.87 348 VAL D C 1
ATOM 12999 O O . VAL D 1 322 ? 28.859 15.912 17.722 1.00 9.98 348 VAL D O 1
ATOM 13003 N N . HIS D 1 323 ? 26.691 15.635 17.123 1.00 10.00 349 HIS D N 1
ATOM 13004 C CA . HIS D 1 323 ? 26.958 15.932 15.709 1.00 10.64 349 HIS D CA 1
ATOM 13005 C C . HIS D 1 323 ? 27.503 17.343 15.595 1.00 10.92 349 HIS D C 1
ATOM 13006 O O . HIS D 1 323 ? 28.518 17.568 14.930 1.00 11.10 349 HIS D O 1
ATOM 13013 N N . ALA D 1 324 ? 26.848 18.293 16.265 1.00 10.08 350 ALA D N 1
ATOM 13014 C CA . ALA D 1 324 ? 27.286 19.697 16.212 1.00 10.58 350 ALA D CA 1
ATOM 13015 C C . ALA D 1 324 ? 28.743 19.896 16.646 1.00 10.13 350 ALA D C 1
ATOM 13016 O O . ALA D 1 324 ? 29.497 20.588 15.945 1.00 10.78 350 ALA D O 1
ATOM 13018 N N . HIS D 1 325 ? 29.162 19.283 17.757 1.00 9.47 351 HIS D N 1
ATOM 13019 C CA . HIS D 1 325 ? 30.552 19.477 18.220 1.00 9.88 351 HIS D CA 1
ATOM 13020 C C . HIS D 1 325 ? 31.537 18.863 17.214 1.00 10.20 351 HIS D C 1
ATOM 13021 O O . HIS D 1 325 ? 32.585 19.446 16.941 1.00 10.98 351 HIS D O 1
ATOM 13028 N N . PHE D 1 326 ? 31.216 17.665 16.704 1.00 9.78 352 PHE D N 1
ATOM 13029 C CA . PHE D 1 326 ? 32.108 17.016 15.722 1.00 10.78 352 PHE D CA 1
ATOM 13030 C C . PHE D 1 326 ? 32.161 17.728 14.362 1.00 10.67 352 PHE D C 1
ATOM 13031 O O . PHE D 1 326 ? 33.208 17.766 13.697 1.00 11.27 352 PHE D O 1
ATOM 13039 N N . GLU D 1 327 ? 31.047 18.332 13.986 1.00 10.64 353 GLU D N 1
ATOM 13040 C CA . GLU D 1 327 ? 30.973 19.099 12.755 1.00 11.07 353 GLU D CA 1
ATOM 13041 C C . GLU D 1 327 ? 31.787 20.400 12.926 1.00 10.88 353 GLU D C 1
ATOM 13042 O O . GLU D 1 327 ? 32.503 20.826 12.005 1.00 10.56 353 GLU D O 1
ATOM 13048 N N . ALA D 1 328 ? 31.715 20.990 14.122 1.00 10.70 354 ALA D N 1
ATOM 13049 C CA . ALA D 1 328 ? 32.577 22.156 14.461 1.00 10.69 354 ALA D CA 1
ATOM 13050 C C . ALA D 1 328 ? 34.055 21.786 14.395 1.00 10.98 354 ALA D C 1
ATOM 13051 O O . ALA D 1 328 ? 34.871 22.531 13.861 1.00 10.84 354 ALA D O 1
ATOM 13053 N N . LYS D 1 329 ? 34.398 20.620 14.939 1.00 11.58 355 LYS D N 1
ATOM 13054 C CA . LYS D 1 329 ? 35.773 20.130 14.873 1.00 11.87 355 LYS D CA 1
ATOM 13055 C C . LYS D 1 329 ? 36.220 19.971 13.417 1.00 12.30 355 LYS D C 1
ATOM 13056 O O . LYS D 1 329 ? 37.356 20.324 13.067 1.00 12.98 355 LYS D O 1
ATOM 13062 N N . ALA D 1 330 ? 35.342 19.414 12.587 1.00 12.52 356 ALA D N 1
ATOM 13063 C CA . ALA D 1 330 ? 35.612 19.263 11.152 1.00 13.25 356 ALA D CA 1
ATOM 13064 C C . ALA D 1 330 ? 35.817 20.617 10.482 1.00 13.80 356 ALA D C 1
ATOM 13065 O O . ALA D 1 330 ? 36.722 20.763 9.658 1.00 14.29 356 ALA D O 1
ATOM 13067 N N . ALA D 1 331 ? 34.978 21.592 10.825 1.00 13.49 357 ALA D N 1
ATOM 13068 C CA . ALA D 1 331 ? 35.094 22.936 10.251 1.00 13.69 357 ALA D CA 1
ATOM 13069 C C . ALA D 1 331 ? 36.439 23.560 10.644 1.00 13.85 357 ALA D C 1
ATOM 13070 O O . ALA D 1 331 ? 37.125 24.113 9.785 1.00 14.26 357 ALA D O 1
ATOM 13072 N N . LEU D 1 332 ? 36.826 23.427 11.921 1.00 14.07 358 LEU D N 1
ATOM 13073 C CA . LEU D 1 332 ? 38.117 23.918 12.418 1.00 14.58 358 LEU D CA 1
ATOM 13074 C C . LEU D 1 332 ? 39.285 23.242 11.696 1.00 15.25 358 LEU D C 1
ATOM 13075 O O . LEU D 1 332 ? 40.229 23.906 11.233 1.00 15.09 358 LEU D O 1
ATOM 13080 N N . ASP D 1 333 ? 39.196 21.918 11.576 1.00 15.74 359 ASP D N 1
ATOM 13081 C CA . ASP D 1 333 ? 40.221 21.126 10.861 1.00 17.23 359 ASP D CA 1
ATOM 13082 C C . ASP D 1 333 ? 40.358 21.524 9.393 1.00 17.72 359 ASP D C 1
ATOM 13083 O O . ASP D 1 333 ? 41.438 21.379 8.803 1.00 19.00 359 ASP D O 1
ATOM 13088 N N . ALA D 1 334 ? 39.274 22.039 8.821 1.00 17.68 360 ALA D N 1
ATOM 13089 C CA . ALA D 1 334 ? 39.241 22.474 7.421 1.00 18.03 360 ALA D CA 1
ATOM 13090 C C . ALA D 1 334 ? 39.634 23.943 7.275 1.00 18.29 360 ALA D C 1
ATOM 13091 O O . ALA D 1 334 ? 39.535 24.521 6.179 1.00 19.51 360 ALA D O 1
ATOM 13093 N N . GLY D 1 335 ? 40.089 24.542 8.370 1.00 18.07 361 GLY D N 1
ATOM 13094 C CA . GLY D 1 335 ? 40.640 25.889 8.330 1.00 18.33 361 GLY D CA 1
ATOM 13095 C C . GLY D 1 335 ? 39.667 27.013 8.641 1.00 18.64 361 GLY D C 1
ATOM 13096 O O . GLY D 1 335 ? 39.970 28.182 8.353 1.00 18.61 361 GLY D O 1
ATOM 13097 N N . ALA D 1 336 ? 38.499 26.694 9.224 1.00 17.51 362 ALA D N 1
ATOM 13098 C CA . ALA D 1 336 ? 37.586 27.754 9.672 1.00 17.14 362 ALA D CA 1
ATOM 13099 C C . ALA D 1 336 ? 38.281 28.736 10.612 1.00 16.80 362 ALA D C 1
ATOM 13100 O O . ALA D 1 336 ? 39.007 28.323 11.517 1.00 16.07 362 ALA D O 1
ATOM 13102 N N . THR D 1 337 ? 38.023 30.026 10.390 1.00 16.58 363 THR D N 1
ATOM 13103 C CA . THR D 1 337 ? 38.610 31.108 11.184 1.00 17.03 363 THR D CA 1
ATOM 13104 C C . THR D 1 337 ? 37.782 31.305 12.448 1.00 17.16 363 THR D C 1
ATOM 13105 O O . THR D 1 337 ? 36.667 30.786 12.547 1.00 15.77 363 THR D O 1
ATOM 13109 N N . GLU D 1 338 ? 38.308 32.089 13.392 1.00 17.71 364 GLU D N 1
ATOM 13110 C CA . GLU D 1 338 ? 37.553 32.414 14.606 1.00 18.95 364 GLU D CA 1
ATOM 13111 C C . GLU D 1 338 ? 36.272 33.176 14.260 1.00 18.28 364 GLU D C 1
ATOM 13112 O O . GLU D 1 338 ? 35.208 32.930 14.846 1.00 17.89 364 GLU D O 1
ATOM 13118 N N . ALA D 1 339 ? 36.361 34.081 13.289 1.00 17.86 365 ALA D N 1
ATOM 13119 C CA . ALA D 1 339 ? 35.210 34.849 12.852 1.00 17.56 365 ALA D CA 1
ATOM 13120 C C . ALA D 1 339 ? 34.112 33.939 12.306 1.00 16.85 365 ALA D C 1
ATOM 13121 O O . ALA D 1 339 ? 32.934 34.113 12.628 1.00 17.01 365 ALA D O 1
ATOM 13123 N N . GLU D 1 340 ? 34.514 32.960 11.496 1.00 16.21 366 GLU D N 1
ATOM 13124 C CA . GLU D 1 340 ? 33.577 32.016 10.880 1.00 15.56 366 GLU D CA 1
ATOM 13125 C C . GLU D 1 340 ? 32.921 31.097 11.913 1.00 14.64 366 GLU D C 1
ATOM 13126 O O . GLU D 1 340 ? 31.747 30.747 11.774 1.00 14.46 366 GLU D O 1
ATOM 13132 N N . MET D 1 341 ? 33.693 30.706 12.927 1.00 14.06 367 MET D N 1
ATOM 13133 C CA . MET D 1 341 ? 33.197 29.830 14.004 1.00 13.66 367 MET D CA 1
ATOM 13134 C C . MET D 1 341 ? 32.284 30.515 15.038 1.00 13.13 367 MET D C 1
ATOM 13135 O O . MET D 1 341 ? 31.401 29.871 15.618 1.00 12.05 367 MET D O 1
ATOM 13140 N N . LYS D 1 342 ? 32.520 31.793 15.298 1.00 12.83 368 LYS D N 1
ATOM 13141 C CA . LYS D 1 342 ? 31.802 32.491 16.389 1.00 12.68 368 LYS D CA 1
ATOM 13142 C C . LYS D 1 342 ? 30.245 32.318 16.403 1.00 12.42 368 LYS D C 1
ATOM 13143 O O . LYS D 1 342 ? 29.685 31.951 17.451 1.00 12.15 368 LYS D O 1
ATOM 13149 N N . PRO D 1 343 ? 29.540 32.565 15.269 1.00 12.19 369 PRO D N 1
ATOM 13150 C CA . PRO D 1 343 ? 28.056 32.419 15.337 1.00 11.63 369 PRO D CA 1
ATOM 13151 C C . PRO D 1 343 ? 27.625 30.982 15.644 1.00 11.43 369 PRO D C 1
ATOM 13152 O O . PRO D 1 343 ? 26.604 30.741 16.330 1.00 11.14 369 PRO D O 1
ATOM 13156 N N . ILE D 1 344 ? 28.420 30.035 15.159 1.00 10.46 370 ILE D N 1
ATOM 13157 C CA . ILE D 1 344 ? 28.172 28.613 15.394 1.00 9.73 370 ILE D CA 1
ATOM 13158 C C . ILE D 1 344 ? 28.381 28.272 16.862 1.00 9.85 370 ILE D C 1
ATOM 13159 O O . ILE D 1 344 ? 27.558 27.584 17.457 1.00 9.60 370 ILE D O 1
ATOM 13164 N N . GLN D 1 345 ? 29.492 28.739 17.426 1.00 9.39 371 GLN D N 1
ATOM 13165 C CA . GLN D 1 345 ? 29.798 28.524 18.837 1.00 9.96 371 GLN D CA 1
ATOM 13166 C C . GLN D 1 345 ? 28.743 29.147 19.750 1.00 9.51 371 GLN D C 1
ATOM 13167 O O . GLN D 1 345 ? 28.330 28.534 20.751 1.00 8.74 371 GLN D O 1
ATOM 13173 N N . ASP D 1 346 ? 28.274 30.346 19.399 1.00 9.72 372 ASP D N 1
ATOM 13174 C CA . ASP D 1 346 ? 27.143 30.942 20.129 1.00 10.28 372 ASP D CA 1
ATOM 13175 C C . ASP D 1 346 ? 25.933 29.984 20.172 1.00 9.90 372 ASP D C 1
ATOM 13176 O O . ASP D 1 346 ? 25.346 29.764 21.234 1.00 9.15 372 ASP D O 1
ATOM 13181 N N . ASP D 1 347 ? 25.555 29.425 19.021 1.00 9.49 373 ASP D N 1
ATOM 13182 C CA . ASP D 1 347 ? 24.422 28.494 18.957 1.00 9.47 373 ASP D CA 1
ATOM 13183 C C . ASP D 1 347 ? 24.667 27.226 19.767 1.00 9.65 373 ASP D C 1
ATOM 13184 O O . ASP D 1 347 ? 23.768 26.771 20.466 1.00 9.14 373 ASP D O 1
ATOM 13189 N N . ILE D 1 348 ? 25.874 26.679 19.675 1.00 9.24 374 ILE D N 1
ATOM 13190 C CA . ILE D 1 348 ? 26.236 25.454 20.424 1.00 9.13 374 ILE D CA 1
ATOM 13191 C C . ILE D 1 348 ? 26.178 25.744 21.928 1.00 9.47 374 ILE D C 1
ATOM 13192 O O . ILE D 1 348 ? 25.575 24.996 22.688 1.00 9.69 374 ILE D O 1
ATOM 13197 N N . ARG D 1 349 ? 26.781 26.860 22.336 1.00 9.02 375 ARG D N 1
ATOM 13198 C CA . ARG D 1 349 ? 26.757 27.304 23.730 1.00 9.05 375 ARG D CA 1
ATOM 13199 C C . ARG D 1 349 ? 25.326 27.377 24.268 1.00 8.80 375 ARG D C 1
ATOM 13200 O O . ARG D 1 349 ? 25.014 26.855 25.347 1.00 7.65 375 ARG D O 1
ATOM 13208 N N . HIS D 1 350 ? 24.445 28.030 23.512 1.00 8.59 376 HIS D N 1
ATOM 13209 C CA . HIS D 1 350 ? 23.067 28.199 23.959 1.00 9.11 376 HIS D CA 1
ATOM 13210 C C . HIS D 1 350 ? 22.264 26.882 23.949 1.00 8.83 376 HIS D C 1
ATOM 13211 O O . HIS D 1 350 ? 21.569 26.562 24.914 1.00 7.87 376 HIS D O 1
ATOM 13218 N N . ALA D 1 351 ? 22.368 26.129 22.858 1.00 8.71 377 ALA D N 1
ATOM 13219 C CA . ALA D 1 351 ? 21.734 24.810 22.758 1.00 8.40 377 ALA D CA 1
ATOM 13220 C C . ALA D 1 351 ? 22.117 23.919 23.939 1.00 8.29 377 ALA D C 1
ATOM 13221 O O . ALA D 1 351 ? 21.239 23.341 24.606 1.00 8.23 377 ALA D O 1
ATOM 13223 N N . GLN D 1 352 ? 23.410 23.843 24.219 1.00 7.64 378 GLN D N 1
ATOM 13224 C CA . GLN D 1 352 ? 23.893 22.955 25.281 1.00 7.44 378 GLN D CA 1
ATOM 13225 C C . GLN D 1 352 ? 23.534 23.467 26.682 1.00 7.78 378 GLN D C 1
ATOM 13226 O O . GLN D 1 352 ? 23.194 22.673 27.565 1.00 7.59 378 GLN D O 1
ATOM 13232 N N . TRP D 1 353 ? 23.567 24.788 26.870 1.00 7.14 379 TRP D N 1
ATOM 13233 C CA . TRP D 1 353 ? 23.118 25.374 28.137 1.00 7.57 379 TRP D CA 1
ATOM 13234 C C . TRP D 1 353 ? 21.666 24.990 28.445 1.00 7.56 379 TRP D C 1
ATOM 13235 O O . TRP D 1 353 ? 21.361 24.536 29.563 1.00 7.96 379 TRP D O 1
ATOM 13246 N N . ARG D 1 354 ? 20.784 25.161 27.455 1.00 7.51 380 ARG D N 1
ATOM 13247 C CA . ARG D 1 354 ? 19.354 24.818 27.612 1.00 7.64 380 ARG D CA 1
ATOM 13248 C C . ARG D 1 354 ? 19.132 23.320 27.895 1.00 8.08 380 ARG D C 1
ATOM 13249 O O . ARG D 1 354 ? 18.370 22.975 28.809 1.00 7.37 380 ARG D O 1
ATOM 13257 N N . TRP D 1 355 ? 19.847 22.459 27.160 1.00 8.04 381 TRP D N 1
ATOM 13258 C CA . TRP D 1 355 ? 19.818 21.012 27.425 1.00 8.58 381 TRP D CA 1
ATOM 13259 C C . TRP D 1 355 ? 20.302 20.691 28.843 1.00 8.27 381 TRP D C 1
ATOM 13260 O O . TRP D 1 355 ? 19.628 19.974 29.598 1.00 6.79 381 TRP D O 1
ATOM 13271 N N . ASP D 1 356 ? 21.461 21.235 29.206 1.00 7.67 382 ASP D N 1
ATOM 13272 C CA . ASP D 1 356 ? 22.098 20.860 30.463 1.00 8.03 382 ASP D CA 1
ATOM 13273 C C . ASP D 1 356 ? 21.211 21.290 31.645 1.00 7.86 382 ASP D C 1
ATOM 13274 O O . ASP D 1 356 ? 20.929 20.500 32.540 1.00 7.93 382 ASP D O 1
ATOM 13279 N N . LEU D 1 357 ? 20.745 22.537 31.630 1.00 7.41 383 LEU D N 1
ATOM 13280 C CA . LEU D 1 357 ? 19.856 22.983 32.711 1.00 7.93 383 LEU D CA 1
ATOM 13281 C C . LEU D 1 357 ? 18.555 22.149 32.755 1.00 8.12 383 LEU D C 1
ATOM 13282 O O . LEU D 1 357 ? 18.002 21.923 33.834 1.00 8.68 383 LEU D O 1
ATOM 13287 N N . ALA D 1 358 ? 18.091 21.686 31.586 1.00 8.52 384 ALA D N 1
ATOM 13288 C CA . ALA D 1 358 ? 16.865 20.886 31.501 1.00 8.48 384 ALA D CA 1
ATOM 13289 C C . ALA D 1 358 ? 16.974 19.547 32.227 1.00 8.71 384 ALA D C 1
ATOM 13290 O O . ALA D 1 358 ? 15.994 19.095 32.835 1.00 8.85 384 ALA D O 1
ATOM 13292 N N . ILE D 1 359 ? 18.141 18.915 32.148 1.00 8.42 385 ILE D N 1
ATOM 13293 C CA . ILE D 1 359 ? 18.254 17.527 32.643 1.00 9.64 385 ILE D CA 1
ATOM 13294 C C . ILE D 1 359 ? 19.328 17.323 33.705 1.00 9.47 385 ILE D C 1
ATOM 13295 O O . ILE D 1 359 ? 19.528 16.204 34.211 1.00 8.59 385 ILE D O 1
ATOM 13300 N N . ALA D 1 360 ? 20.001 18.405 34.088 1.00 8.51 386 ALA D N 1
ATOM 13301 C CA . ALA D 1 360 ? 20.974 18.314 35.180 1.00 8.36 386 ALA D CA 1
ATOM 13302 C C . ALA D 1 360 ? 20.351 17.933 36.537 1.00 8.27 386 ALA D C 1
ATOM 13303 O O . ALA D 1 360 ? 21.050 17.448 37.440 1.00 8.51 386 ALA D O 1
ATOM 13305 N N . SER D 1 361 ? 19.066 18.215 36.714 1.00 7.85 387 SER D N 1
ATOM 13306 C CA . SER D 1 361 ? 18.361 17.697 37.879 1.00 8.19 387 SER D CA 1
ATOM 13307 C C . SER D 1 361 ? 17.766 16.333 37.541 1.00 8.25 387 SER D C 1
ATOM 13308 O O . SER D 1 361 ? 16.924 16.225 36.639 1.00 8.45 387 SER D O 1
ATOM 13311 N N . HIS D 1 362 ? 18.124 15.335 38.341 1.00 9.16 388 HIS D N 1
ATOM 13312 C CA . HIS D 1 362 ? 17.610 13.977 38.142 1.00 10.26 388 HIS D CA 1
ATOM 13313 C C . HIS D 1 362 ? 16.166 13.865 38.579 1.00 10.93 388 HIS D C 1
ATOM 13314 O O . HIS D 1 362 ? 15.570 12.795 38.427 1.00 12.17 388 HIS D O 1
ATOM 13321 N N . GLY D 1 363 ? 15.611 14.945 39.134 1.00 9.80 389 GLY D N 1
ATOM 13322 C CA . GLY D 1 363 ? 14.202 14.967 39.559 1.00 9.65 389 GLY D CA 1
ATOM 13323 C C . GLY D 1 363 ? 13.267 15.730 38.619 1.00 9.26 389 GLY D C 1
ATOM 13324 O O . GLY D 1 363 ? 12.087 15.863 38.907 1.00 8.58 389 GLY D O 1
ATOM 13325 N N . ILE D 1 364 ? 13.802 16.259 37.508 1.00 8.68 390 ILE D N 1
ATOM 13326 C CA . ILE D 1 364 ? 13.020 17.184 36.663 1.00 7.92 390 ILE D CA 1
ATOM 13327 C C . ILE D 1 364 ? 11.664 16.590 36.175 1.00 8.23 390 ILE D C 1
ATOM 13328 O O . ILE D 1 364 ? 10.662 17.284 36.107 1.00 7.78 390 ILE D O 1
ATOM 13333 N N . HIS D 1 365 ? 11.635 15.295 35.863 1.00 7.62 391 HIS D N 1
ATOM 13334 C CA . HIS D 1 365 ? 10.421 14.637 35.347 1.00 8.30 391 HIS D CA 1
ATOM 13335 C C . HIS D 1 365 ? 9.313 14.542 36.397 1.00 8.26 391 HIS D C 1
ATOM 13336 O O . HIS D 1 365 ? 8.161 14.273 36.061 1.00 8.22 391 HIS D O 1
ATOM 13343 N N . MET D 1 366 ? 9.693 14.732 37.659 1.00 7.97 392 MET D N 1
ATOM 13344 C CA . MET D 1 366 ? 8.768 14.815 38.793 1.00 8.16 392 MET D CA 1
ATOM 13345 C C . MET D 1 366 ? 8.458 16.245 39.187 1.00 8.47 392 MET D C 1
ATOM 13346 O O . MET D 1 366 ? 7.283 16.613 39.326 1.00 8.16 392 MET D O 1
ATOM 13351 N N . HIS D 1 367 ? 9.508 17.042 39.403 1.00 7.58 393 HIS D N 1
ATOM 13352 C CA . HIS D 1 367 ? 9.345 18.396 39.949 1.00 7.98 393 HIS D CA 1
ATOM 13353 C C . HIS D 1 367 ? 8.700 19.374 38.974 1.00 7.84 393 HIS D C 1
ATOM 13354 O O . HIS D 1 367 ? 7.896 20.210 39.389 1.00 7.42 393 HIS D O 1
ATOM 13361 N N . ALA D 1 368 ? 9.060 19.269 37.686 1.00 7.54 394 ALA D N 1
ATOM 13362 C CA . ALA D 1 368 ? 8.523 20.188 36.667 1.00 8.03 394 ALA D CA 1
ATOM 13363 C C . ALA D 1 368 ? 8.695 19.609 35.259 1.00 7.90 394 ALA D C 1
ATOM 13364 O O . ALA D 1 368 ? 9.428 20.149 34.438 1.00 7.80 394 ALA D O 1
ATOM 13366 N N . PRO D 1 369 ? 8.020 18.479 34.979 1.00 8.10 395 PRO D N 1
ATOM 13367 C CA . PRO D 1 369 ? 8.221 17.794 33.701 1.00 7.95 395 PRO D CA 1
ATOM 13368 C C . PRO D 1 369 ? 7.937 18.710 32.511 1.00 7.65 395 PRO D C 1
ATOM 13369 O O . PRO D 1 369 ? 8.709 18.700 31.555 1.00 7.63 395 PRO D O 1
ATOM 13373 N N . GLU D 1 370 ? 6.878 19.504 32.585 1.00 8.43 396 GLU D N 1
ATOM 13374 C CA . GLU D 1 370 ? 6.502 20.388 31.467 1.00 9.18 396 GLU D CA 1
ATOM 13375 C C . GLU D 1 370 ? 7.619 21.438 31.200 1.00 9.82 396 GLU D C 1
ATOM 13376 O O . GLU D 1 370 ? 7.916 21.781 30.043 1.00 8.78 396 GLU D O 1
ATOM 13382 N N . GLU D 1 371 ? 8.286 21.873 32.268 1.00 9.28 397 GLU D N 1
ATOM 13383 C CA . GLU D 1 371 ? 9.392 22.841 32.140 1.00 9.35 397 GLU D CA 1
ATOM 13384 C C . GLU D 1 371 ? 10.624 22.168 31.539 1.00 9.07 397 GLU D C 1
ATOM 13385 O O . GLU D 1 371 ? 11.259 22.742 30.653 1.00 9.34 397 GLU D O 1
ATOM 13391 N N . GLY D 1 372 ? 10.935 20.937 31.970 1.00 8.53 398 GLY D N 1
ATOM 13392 C CA . GLY D 1 372 ? 12.046 20.180 31.369 1.00 8.68 398 GLY D CA 1
ATOM 13393 C C . GLY D 1 372 ? 11.847 19.979 29.865 1.00 8.59 398 GLY D C 1
ATOM 13394 O O . GLY D 1 372 ? 12.778 20.145 29.060 1.00 8.58 398 GLY D O 1
ATOM 13395 N N . LEU D 1 373 ? 10.615 19.632 29.496 1.00 8.05 399 LEU D N 1
ATOM 13396 C CA . LEU D 1 373 ? 10.267 19.341 28.109 1.00 7.62 399 LEU D CA 1
ATOM 13397 C C . LEU D 1 373 ? 10.376 20.645 27.308 1.00 7.95 399 LEU D C 1
ATOM 13398 O O . LEU D 1 373 ? 10.978 20.671 26.231 1.00 8.41 399 LEU D O 1
ATOM 13403 N N . ARG D 1 374 ? 9.831 21.729 27.852 1.00 7.81 400 ARG D N 1
ATOM 13404 C CA . ARG D 1 374 ? 9.952 23.041 27.184 1.00 8.13 400 ARG D CA 1
ATOM 13405 C C . ARG D 1 374 ? 11.420 23.423 26.931 1.00 8.69 400 ARG D C 1
ATOM 13406 O O . ARG D 1 374 ? 11.797 23.814 25.808 1.00 7.05 400 ARG D O 1
ATOM 13414 N N . MET D 1 375 ? 12.221 23.349 27.994 1.00 8.26 401 MET D N 1
ATOM 13415 C CA . MET D 1 375 ? 13.644 23.695 27.910 1.00 9.52 401 MET D CA 1
ATOM 13416 C C . MET D 1 375 ? 14.327 22.895 26.797 1.00 8.75 401 MET D C 1
ATOM 13417 O O . MET D 1 375 ? 15.061 23.470 26.002 1.00 8.42 401 MET D O 1
ATOM 13422 N N . LEU D 1 376 ? 14.076 21.583 26.726 1.00 8.25 402 LEU D N 1
ATOM 13423 C CA . LEU D 1 376 ? 14.692 20.747 25.692 1.00 8.20 402 LEU D CA 1
ATOM 13424 C C . LEU D 1 376 ? 14.280 21.187 24.280 1.00 8.01 402 LEU D C 1
ATOM 13425 O O . LEU D 1 376 ? 15.111 21.164 23.345 1.00 7.91 402 LEU D O 1
ATOM 13430 N N . GLY D 1 377 ? 13.010 21.576 24.143 1.00 8.21 403 GLY D N 1
ATOM 13431 C CA . GLY D 1 377 ? 12.485 22.135 22.883 1.00 8.59 403 GLY D CA 1
ATOM 13432 C C . GLY D 1 377 ? 13.337 23.326 22.452 1.00 8.69 403 GLY D C 1
ATOM 13433 O O . GLY D 1 377 ? 13.777 23.410 21.307 1.00 8.91 403 GLY D O 1
ATOM 13434 N N . THR D 1 378 ? 13.578 24.251 23.382 1.00 9.11 404 THR D N 1
ATOM 13435 C CA . THR D 1 378 ? 14.359 25.459 23.055 1.00 9.90 404 THR D CA 1
ATOM 13436 C C . THR D 1 378 ? 15.834 25.152 22.759 1.00 9.97 404 THR D C 1
ATOM 13437 O O . THR D 1 378 ? 16.483 25.855 21.951 1.00 10.47 404 THR D O 1
ATOM 13441 N N . ALA D 1 379 ? 16.363 24.112 23.416 1.00 9.18 405 ALA D N 1
ATOM 13442 C CA . ALA D 1 379 ? 17.709 23.611 23.131 1.00 9.60 405 ALA D CA 1
ATOM 13443 C C . ALA D 1 379 ? 17.784 23.156 21.661 1.00 9.96 405 ALA D C 1
ATOM 13444 O O . ALA D 1 379 ? 18.707 23.534 20.926 1.00 10.08 405 ALA D O 1
ATOM 13446 N N . MET D 1 380 ? 16.807 22.345 21.259 1.00 10.33 406 MET D N 1
ATOM 13447 C CA . MET D 1 380 ? 16.755 21.777 19.912 1.00 11.27 406 MET D CA 1
ATOM 13448 C C . MET D 1 380 ? 16.748 22.875 18.841 1.00 11.31 406 MET D C 1
ATOM 13449 O O . MET D 1 380 ? 17.383 22.728 17.812 1.00 11.96 406 MET D O 1
ATOM 13454 N N . ASP D 1 381 ? 16.009 23.956 19.094 1.00 10.79 407 ASP D N 1
ATOM 13455 C CA . ASP D 1 381 ? 15.974 25.126 18.200 1.00 11.02 407 ASP D CA 1
ATOM 13456 C C . ASP D 1 381 ? 17.384 25.636 17.879 1.00 11.09 407 ASP D C 1
ATOM 13457 O O . ASP D 1 381 ? 17.749 25.855 16.709 1.00 11.00 407 ASP D O 1
ATOM 13462 N N . LYS D 1 382 ? 18.176 25.846 18.930 1.00 10.11 408 LYS D N 1
ATOM 13463 C CA . LYS D 1 382 ? 19.538 26.335 18.736 1.00 10.05 408 LYS D CA 1
ATOM 13464 C C . LYS D 1 382 ? 20.481 25.266 18.147 1.00 10.53 408 LYS D C 1
ATOM 13465 O O . LYS D 1 382 ? 21.417 25.612 17.414 1.00 10.13 408 LYS D O 1
ATOM 13471 N N . ALA D 1 383 ? 20.260 23.987 18.473 1.00 10.15 409 ALA D N 1
ATOM 13472 C CA . ALA D 1 383 ? 21.035 22.905 17.809 1.00 10.87 409 ALA D CA 1
ATOM 13473 C C . ALA D 1 383 ? 20.783 22.879 16.281 1.00 10.42 409 ALA D C 1
ATOM 13474 O O . ALA D 1 383 ? 21.733 22.731 15.495 1.00 10.97 409 ALA D O 1
ATOM 13476 N N . ALA D 1 384 ? 19.523 23.072 15.885 1.00 10.88 410 ALA D N 1
ATOM 13477 C CA . ALA D 1 384 ? 19.134 23.167 14.455 1.00 10.79 410 ALA D CA 1
ATOM 13478 C C . ALA D 1 384 ? 19.929 24.304 13.805 1.00 11.03 410 ALA D C 1
ATOM 13479 O O . ALA D 1 384 ? 20.533 24.124 12.744 1.00 10.25 410 ALA D O 1
ATOM 13481 N N . ASP D 1 385 ? 19.932 25.469 14.455 1.00 10.64 411 ASP D N 1
ATOM 13482 C CA . ASP D 1 385 ? 20.675 26.625 13.954 1.00 10.75 411 ASP D CA 1
ATOM 13483 C C . ASP D 1 385 ? 22.163 26.316 13.798 1.00 10.07 411 ASP D C 1
ATOM 13484 O O . ASP D 1 385 ? 22.765 26.620 12.750 1.00 9.77 411 ASP D O 1
ATOM 13489 N N . ALA D 1 386 ? 22.750 25.708 14.829 1.00 9.64 412 ALA D N 1
ATOM 13490 C CA . ALA D 1 386 ? 24.187 25.392 14.815 1.00 10.19 412 ALA D CA 1
ATOM 13491 C C . ALA D 1 386 ? 24.537 24.503 13.620 1.00 10.49 412 ALA D C 1
ATOM 13492 O O . ALA D 1 386 ? 25.492 24.773 12.888 1.00 10.99 412 ALA D O 1
ATOM 13494 N N . ARG D 1 387 ? 23.755 23.449 13.425 1.00 9.97 413 ARG D N 1
ATOM 13495 C CA . ARG D 1 387 ? 24.092 22.447 12.425 1.00 10.68 413 ARG D CA 1
ATOM 13496 C C . ARG D 1 387 ? 23.840 22.954 11.010 1.00 10.60 413 ARG D C 1
ATOM 13497 O O . ARG D 1 387 ? 24.589 22.630 10.095 1.00 10.72 413 ARG D O 1
ATOM 13505 N N . THR D 1 388 ? 22.814 23.786 10.846 1.00 10.48 414 THR D N 1
ATOM 13506 C CA . THR D 1 388 ? 22.544 24.412 9.549 1.00 11.16 414 THR D CA 1
ATOM 13507 C C . THR D 1 388 ? 23.678 25.373 9.169 1.00 10.87 414 THR D C 1
ATOM 13508 O O . THR D 1 388 ? 24.239 25.272 8.060 1.00 10.55 414 THR D O 1
ATOM 13512 N N . LYS D 1 389 ? 24.069 26.244 10.103 1.00 10.80 415 LYS D N 1
ATOM 13513 C CA . LYS D 1 389 ? 25.263 27.110 9.899 1.00 10.24 415 LYS D CA 1
ATOM 13514 C C . LYS D 1 389 ? 26.518 26.299 9.564 1.00 10.99 415 LYS D C 1
ATOM 13515 O O . LYS D 1 389 ? 27.282 26.647 8.645 1.00 10.08 415 LYS D O 1
ATOM 13521 N N . LEU D 1 390 ? 26.737 25.226 10.325 1.00 10.52 416 LEU D N 1
ATOM 13522 C CA . LEU D 1 390 ? 27.882 24.345 10.113 1.00 11.07 416 LEU D CA 1
ATOM 13523 C C . LEU D 1 390 ? 27.913 23.717 8.730 1.00 11.08 416 LEU D C 1
ATOM 13524 O O . LEU D 1 390 ? 28.988 23.645 8.113 1.00 11.28 416 LEU D O 1
ATOM 13529 N N . ALA D 1 391 ? 26.751 23.273 8.240 1.00 10.70 417 ALA D N 1
ATOM 13530 C CA . ALA D 1 391 ? 26.689 22.665 6.912 1.00 11.72 417 ALA D CA 1
ATOM 13531 C C . ALA D 1 391 ? 27.094 23.668 5.813 1.00 12.36 417 ALA D C 1
ATOM 13532 O O . ALA D 1 391 ? 27.850 23.319 4.890 1.00 12.13 417 ALA D O 1
ATOM 13534 N N . ARG D 1 392 ? 26.635 24.907 5.945 1.00 12.49 418 ARG D N 1
ATOM 13535 C CA . ARG D 1 392 ? 26.996 25.946 4.982 1.00 13.14 418 ARG D CA 1
ATOM 13536 C C . ARG D 1 392 ? 28.501 26.247 5.085 1.00 13.24 418 ARG D C 1
ATOM 13537 O O . ARG D 1 392 ? 29.189 26.347 4.061 1.00 13.28 418 ARG D O 1
ATOM 13545 N N . LEU D 1 393 ? 29.008 26.363 6.314 1.00 13.14 419 LEU D N 1
ATOM 13546 C CA . LEU D 1 393 ? 30.427 26.665 6.533 1.00 13.13 419 LEU D CA 1
ATOM 13547 C C . LEU D 1 393 ? 31.332 25.585 5.934 1.00 14.05 419 LEU D C 1
ATOM 13548 O O . LEU D 1 393 ? 32.290 25.893 5.200 1.00 13.84 419 LEU D O 1
ATOM 13553 N N . LEU D 1 394 ? 31.018 24.328 6.245 1.00 13.31 420 LEU D N 1
ATOM 13554 C CA . LEU D 1 394 ? 31.742 23.192 5.699 1.00 14.33 420 LEU D CA 1
ATOM 13555 C C . LEU D 1 394 ? 31.721 23.238 4.164 1.00 14.54 420 LEU D C 1
ATOM 13556 O O . LEU D 1 394 ? 32.744 23.010 3.513 1.00 14.99 420 LEU D O 1
ATOM 13561 N N . ALA D 1 395 ? 30.558 23.554 3.602 1.00 15.35 421 ALA D N 1
ATOM 13562 C CA . ALA D 1 395 ? 30.423 23.717 2.150 1.00 15.30 421 ALA D CA 1
ATOM 13563 C C . ALA D 1 395 ? 31.412 24.716 1.581 1.00 16.11 421 ALA D C 1
ATOM 13564 O O . ALA D 1 395 ? 31.938 24.489 0.491 1.00 16.56 421 ALA D O 1
ATOM 13566 N N . THR D 1 396 ? 31.640 25.826 2.285 1.00 16.20 422 THR D N 1
ATOM 13567 C CA . THR D 1 396 ? 32.577 26.855 1.793 1.00 17.78 422 THR D CA 1
ATOM 13568 C C . THR D 1 396 ? 34.031 26.377 1.841 1.00 18.86 422 THR D C 1
ATOM 13569 O O . THR D 1 396 ? 34.918 26.979 1.221 1.00 19.25 422 THR D O 1
ATOM 13573 N N . LYS D 1 397 ? 34.277 25.302 2.584 1.00 19.97 423 LYS D N 1
ATOM 13574 C CA . LYS D 1 397 ? 35.593 24.682 2.600 1.00 20.29 423 LYS D CA 1
ATOM 13575 C C . LYS D 1 397 ? 35.647 23.447 1.689 1.00 20.23 423 LYS D C 1
ATOM 13576 O O . LYS D 1 397 ? 36.604 22.668 1.751 1.00 21.37 423 LYS D O 1
ATOM 13582 N N . GLY D 1 398 ? 34.623 23.259 0.859 1.00 20.33 424 GLY D N 1
ATOM 13583 C CA . GLY D 1 398 ? 34.578 22.119 -0.085 1.00 19.63 424 GLY D CA 1
ATOM 13584 C C . GLY D 1 398 ? 34.073 20.782 0.443 1.00 20.07 424 GLY D C 1
ATOM 13585 O O . GLY D 1 398 ? 34.245 19.732 -0.213 1.00 19.68 424 GLY D O 1
ATOM 13586 N N . ILE D 1 399 ? 33.431 20.806 1.617 1.00 18.67 425 ILE D N 1
ATOM 13587 C CA . ILE D 1 399 ? 32.898 19.589 2.230 1.00 18.49 425 ILE D CA 1
ATOM 13588 C C . ILE D 1 399 ? 31.379 19.626 2.124 1.00 17.85 425 ILE D C 1
ATOM 13589 O O . ILE D 1 399 ? 30.731 20.515 2.667 1.00 18.17 425 ILE D O 1
ATOM 13594 N N . THR D 1 400 ? 30.813 18.672 1.406 1.00 17.82 426 THR D N 1
ATOM 13595 C CA . THR D 1 400 ? 29.356 18.609 1.247 1.00 17.90 426 THR D CA 1
ATOM 13596 C C . THR D 1 400 ? 28.773 17.277 1.747 1.00 17.74 426 THR D C 1
ATOM 13597 O O . THR D 1 400 ? 27.596 17.016 1.562 1.00 17.45 426 THR D O 1
ATOM 13601 N N . HIS D 1 401 ? 29.606 16.443 2.363 1.00 18.07 427 HIS D N 1
ATOM 13602 C CA . HIS D 1 401 ? 29.155 15.167 2.918 1.00 18.30 427 HIS D CA 1
ATOM 13603 C C . HIS D 1 401 ? 28.864 15.281 4.422 1.00 17.85 427 HIS D C 1
ATOM 13604 O O . HIS D 1 401 ? 29.370 16.185 5.100 1.00 18.07 427 HIS D O 1
ATOM 13611 N N . GLU D 1 402 ? 28.046 14.362 4.928 1.00 17.59 428 GLU D N 1
ATOM 13612 C CA . GLU D 1 402 ? 27.806 14.261 6.366 1.00 17.27 428 GLU D CA 1
ATOM 13613 C C . GLU D 1 402 ? 29.107 13.924 7.104 1.00 17.16 428 GLU D C 1
ATOM 13614 O O . GLU D 1 402 ? 29.846 13.012 6.706 1.00 17.19 428 GLU D O 1
ATOM 13620 N N . ILE D 1 403 ? 29.400 14.672 8.165 1.00 16.00 429 ILE D N 1
ATOM 13621 C CA . ILE D 1 403 ? 30.575 14.417 8.986 1.00 15.58 429 ILE D CA 1
ATOM 13622 C C . ILE D 1 403 ? 30.394 13.133 9.804 1.00 16.01 429 ILE D C 1
ATOM 13623 O O . ILE D 1 403 ? 29.466 13.019 10.606 1.00 14.44 429 ILE D O 1
ATOM 13628 N N . GLN D 1 404 ? 31.295 12.175 9.590 1.00 16.47 430 GLN D N 1
ATOM 13629 C CA . GLN D 1 404 ? 31.308 10.939 10.368 1.00 18.49 430 GLN D CA 1
ATOM 13630 C C . GLN D 1 404 ? 31.772 11.145 11.806 1.00 18.35 430 GLN D C 1
ATOM 13631 O O . GLN D 1 404 ? 32.724 11.866 12.062 1.00 18.97 430 GLN D O 1
ATOM 13637 N N . ILE D 1 405 ? 31.107 10.457 12.723 1.00 18.88 431 ILE D N 1
ATOM 13638 C CA . ILE D 1 405 ? 31.427 10.478 14.142 1.00 19.15 431 ILE D CA 1
ATOM 13639 C C . ILE D 1 405 ? 32.274 9.244 14.473 1.00 18.73 431 ILE D C 1
ATOM 13640 O O . ILE D 1 405 ? 31.991 8.133 13.974 1.00 18.12 431 ILE D O 1
ATOM 13645 N N . PRO D 1 406 ? 33.300 9.419 15.322 1.00 18.30 432 PRO D N 1
ATOM 13646 C CA . PRO D 1 406 ? 34.009 8.230 15.798 1.00 18.59 432 PRO D CA 1
ATOM 13647 C C . PRO D 1 406 ? 33.089 7.355 16.656 1.00 18.31 432 PRO D C 1
ATOM 13648 O O . PRO D 1 406 ? 32.022 7.793 17.100 1.00 18.05 432 PRO D O 1
ATOM 13652 N N . ASP D 1 407 ? 33.486 6.109 16.868 1.00 18.29 433 ASP D N 1
ATOM 13653 C CA . ASP D 1 407 ? 32.697 5.203 17.694 1.00 18.52 433 ASP D CA 1
ATOM 13654 C C . ASP D 1 407 ? 32.699 5.703 19.141 1.00 17.61 433 ASP D C 1
ATOM 13655 O O . ASP D 1 407 ? 33.741 5.737 19.789 1.00 18.27 433 ASP D O 1
ATOM 13660 N N . ILE D 1 408 ? 31.528 6.092 19.628 1.00 17.64 434 ILE D N 1
ATOM 13661 C CA . ILE D 1 408 ? 31.355 6.547 21.013 1.00 17.37 434 ILE D CA 1
ATOM 13662 C C . ILE D 1 408 ? 30.323 5.666 21.720 1.00 16.47 434 ILE D C 1
ATOM 13663 O O . ILE D 1 408 ? 29.603 6.127 22.612 1.00 16.57 434 ILE D O 1
ATOM 13668 N N . SER D 1 409 ? 30.267 4.391 21.328 1.00 16.18 435 SER D N 1
ATOM 13669 C CA . SER D 1 409 ? 29.248 3.486 21.842 1.00 15.18 435 SER D CA 1
ATOM 13670 C C . SER D 1 409 ? 29.431 3.151 23.328 1.00 14.94 435 SER D C 1
ATOM 13671 O O . SER D 1 409 ? 28.492 2.674 23.965 1.00 15.29 435 SER D O 1
ATOM 13674 N N . THR D 1 410 ? 30.627 3.391 23.870 1.00 14.40 436 THR D N 1
ATOM 13675 C CA . THR D 1 410 ? 30.912 3.182 25.297 1.00 13.68 436 THR D CA 1
ATOM 13676 C C . THR D 1 410 ? 31.589 4.399 25.941 1.00 13.50 436 THR D C 1
ATOM 13677 O O . THR D 1 410 ? 32.271 5.182 25.249 1.00 13.07 436 THR D O 1
ATOM 13681 N N . LYS D 1 411 ? 31.427 4.522 27.260 1.00 12.53 437 LYS D N 1
ATOM 13682 C CA . LYS D 1 411 ? 32.161 5.528 28.054 1.00 13.17 437 LYS D CA 1
ATOM 13683 C C . LYS D 1 411 ? 33.670 5.472 27.733 1.00 13.68 437 LYS D C 1
ATOM 13684 O O . LYS D 1 411 ? 34.283 6.502 27.438 1.00 13.21 437 LYS D O 1
ATOM 13690 N N . GLU D 1 412 ? 34.264 4.269 27.764 1.00 14.40 438 GLU D N 1
ATOM 13691 C CA . GLU D 1 412 ? 35.706 4.165 27.477 1.00 14.45 438 GLU D CA 1
ATOM 13692 C C . GLU D 1 412 ? 36.071 4.648 26.065 1.00 14.77 438 GLU D C 1
ATOM 13693 O O . GLU D 1 412 ? 37.085 5.337 25.896 1.00 15.29 438 GLU D O 1
ATOM 13699 N N . LYS D 1 413 ? 35.266 4.289 25.066 1.00 14.50 439 LYS D N 1
ATOM 13700 C CA . LYS D 1 413 ? 35.535 4.714 23.692 1.00 14.84 439 LYS D CA 1
ATOM 13701 C C . LYS D 1 413 ? 35.423 6.238 23.575 1.00 14.78 439 LYS D C 1
ATOM 13702 O O . LYS D 1 413 ? 36.270 6.893 22.949 1.00 15.38 439 LYS D O 1
ATOM 13708 N N . ALA D 1 414 ? 34.389 6.790 24.197 1.00 14.42 440 ALA D N 1
ATOM 13709 C CA . ALA D 1 414 ? 34.193 8.244 24.185 1.00 13.50 440 ALA D CA 1
ATOM 13710 C C . ALA D 1 414 ? 35.358 8.977 24.855 1.00 13.24 440 ALA D C 1
ATOM 13711 O O . ALA D 1 414 ? 35.856 9.982 24.334 1.00 13.25 440 ALA D O 1
ATOM 13713 N N . GLN D 1 415 ? 35.794 8.472 26.003 1.00 13.09 441 GLN D N 1
ATOM 13714 C CA . GLN D 1 415 ? 36.862 9.112 26.755 1.00 13.41 441 GLN D CA 1
ATOM 13715 C C . GLN D 1 415 ? 38.183 9.051 26.001 1.00 15.21 441 GLN D C 1
ATOM 13716 O O . GLN D 1 415 ? 38.927 10.028 25.995 1.00 14.85 441 GLN D O 1
ATOM 13722 N N . GLN D 1 416 ? 38.461 7.917 25.356 1.00 16.45 442 GLN D N 1
ATOM 13723 C CA A GLN D 1 416 ? 39.671 7.819 24.529 0.50 17.54 442 GLN D CA 1
ATOM 13724 C CA B GLN D 1 416 ? 39.653 7.797 24.512 0.50 17.70 442 GLN D CA 1
ATOM 13725 C C . GLN D 1 416 ? 39.565 8.742 23.323 1.00 17.68 442 GLN D C 1
ATOM 13726 O O . GLN D 1 416 ? 40.557 9.381 22.954 1.00 18.55 442 GLN D O 1
ATOM 13737 N N . ALA D 1 417 ? 38.368 8.839 22.738 1.00 18.15 443 ALA D N 1
ATOM 13738 C CA . ALA D 1 417 ? 38.143 9.703 21.582 1.00 18.52 443 ALA D CA 1
ATOM 13739 C C . ALA D 1 417 ? 38.478 11.169 21.887 1.00 19.05 443 ALA D C 1
ATOM 13740 O O . ALA D 1 417 ? 38.963 11.891 21.005 1.00 19.71 443 ALA D O 1
ATOM 13742 N N . ILE D 1 418 ? 38.215 11.613 23.114 1.00 18.70 444 ILE D N 1
ATOM 13743 C CA . ILE D 1 418 ? 38.488 13.016 23.454 1.00 18.77 444 ILE D CA 1
ATOM 13744 C C . ILE D 1 418 ? 39.858 13.231 24.097 1.00 19.25 444 ILE D C 1
ATOM 13745 O O . ILE D 1 418 ? 40.180 14.342 24.523 1.00 19.95 444 ILE D O 1
ATOM 13750 N N . GLY D 1 419 ? 40.665 12.173 24.168 1.00 19.57 445 GLY D N 1
ATOM 13751 C CA . GLY D 1 419 ? 42.057 12.286 24.596 1.00 19.31 445 GLY D CA 1
ATOM 13752 C C . GLY D 1 419 ? 42.382 12.052 26.058 1.00 19.52 445 GLY D C 1
ATOM 13753 O O . GLY D 1 419 ? 43.452 12.451 26.534 1.00 19.99 445 GLY D O 1
ATOM 13754 N N . LEU D 1 420 ? 41.470 11.421 26.798 1.00 18.79 446 LEU D N 1
ATOM 13755 C CA . LEU D 1 420 ? 41.729 11.098 28.197 1.00 17.75 446 LEU D CA 1
ATOM 13756 C C . LEU D 1 420 ? 42.499 9.789 28.320 1.00 18.37 446 LEU D C 1
ATOM 13757 O O . LEU D 1 420 ? 42.150 8.814 27.668 1.00 18.48 446 LEU D O 1
ATOM 13762 N N . ASN D 1 421 ? 43.523 9.782 29.164 1.00 17.88 447 ASN D N 1
ATOM 13763 C CA . ASN D 1 421 ? 44.165 8.545 29.575 1.00 18.67 447 ASN D CA 1
ATOM 13764 C C . ASN D 1 421 ? 43.531 8.042 30.870 1.00 17.92 447 ASN D C 1
ATOM 13765 O O . ASN D 1 421 ? 44.028 8.295 31.976 1.00 18.59 447 ASN D O 1
ATOM 13770 N N . MET D 1 422 ? 42.426 7.319 30.726 1.00 18.25 448 MET D N 1
ATOM 13771 C CA . MET D 1 422 ? 41.643 6.888 31.902 1.00 18.19 448 MET D CA 1
ATOM 13772 C C . MET D 1 422 ? 42.406 5.942 32.829 1.00 18.30 448 MET D C 1
ATOM 13773 O O . MET D 1 422 ? 42.253 6.020 34.050 1.00 18.68 448 MET D O 1
ATOM 13778 N N . GLU D 1 423 ? 43.249 5.069 32.267 1.00 18.93 449 GLU D N 1
ATOM 13779 C CA . GLU D 1 423 ? 44.062 4.183 33.105 1.00 18.70 449 GLU D CA 1
ATOM 13780 C C . GLU D 1 423 ? 44.941 4.999 34.072 1.00 18.95 449 GLU D C 1
ATOM 13781 O O . GLU D 1 423 ? 45.041 4.678 35.260 1.00 19.56 449 GLU D O 1
ATOM 13787 N N . GLN D 1 424 ? 45.558 6.062 33.563 1.00 18.74 450 GLN D N 1
ATOM 13788 C CA . GLN D 1 424 ? 46.433 6.912 34.366 1.00 19.18 450 GLN D CA 1
ATOM 13789 C C . GLN D 1 424 ? 45.659 7.685 35.434 1.00 18.94 450 GLN D C 1
ATOM 13790 O O . GLN D 1 424 ? 46.082 7.772 36.589 1.00 18.60 450 GLN D O 1
ATOM 13796 N N . ILE D 1 425 ? 44.539 8.268 35.012 1.00 18.65 451 ILE D N 1
ATOM 13797 C CA . ILE D 1 425 ? 43.713 9.099 35.880 1.00 18.80 451 ILE D CA 1
ATOM 13798 C C . ILE D 1 425 ? 43.184 8.251 37.055 1.00 18.41 451 ILE D C 1
ATOM 13799 O O . ILE D 1 425 ? 43.251 8.663 38.211 1.00 17.12 451 ILE D O 1
ATOM 13804 N N . LYS D 1 426 ? 42.705 7.051 36.743 1.00 18.54 452 LYS D N 1
ATOM 13805 C CA . LYS D 1 426 ? 42.165 6.133 37.755 1.00 19.61 452 LYS D CA 1
ATOM 13806 C C . LYS D 1 426 ? 43.246 5.656 38.732 1.00 19.01 452 LYS D C 1
ATOM 13807 O O . LYS D 1 426 ? 43.033 5.662 39.939 1.00 19.34 452 LYS D O 1
ATOM 13813 N N . ALA D 1 427 ? 44.411 5.257 38.212 1.00 18.89 453 ALA D N 1
ATOM 13814 C CA . ALA D 1 427 ? 45.517 4.819 39.073 1.00 18.24 453 ALA D CA 1
ATOM 13815 C C . ALA D 1 427 ? 45.952 5.923 40.035 1.00 17.81 453 ALA D C 1
ATOM 13816 O O . ALA D 1 427 ? 46.174 5.671 41.220 1.00 17.71 453 ALA D O 1
ATOM 13818 N N . GLU D 1 428 ? 46.085 7.143 39.525 1.00 17.23 454 GLU D N 1
ATOM 13819 C CA . GLU D 1 428 ? 46.455 8.279 40.364 1.00 18.08 454 GLU D CA 1
ATOM 13820 C C . GLU D 1 428 ? 45.429 8.553 41.465 1.00 16.39 454 GLU D C 1
ATOM 13821 O O . GLU D 1 428 ? 45.799 8.856 42.606 1.00 15.54 454 GLU D O 1
ATOM 13827 N N . LYS D 1 429 ? 44.150 8.454 41.114 1.00 16.09 455 LYS D N 1
ATOM 13828 C CA . LYS D 1 429 ? 43.086 8.660 42.098 1.00 15.51 455 LYS D CA 1
ATOM 13829 C C . LYS D 1 429 ? 43.097 7.580 43.177 1.00 16.21 455 LYS D C 1
ATOM 13830 O O . LYS D 1 429 ? 42.948 7.887 44.356 1.00 15.18 455 LYS D O 1
ATOM 13836 N N . GLN D 1 430 ? 43.255 6.324 42.760 1.00 16.46 456 GLN D N 1
ATOM 13837 C CA . GLN D 1 430 ? 43.323 5.213 43.699 1.00 17.95 456 GLN D CA 1
ATOM 13838 C C . GLN D 1 430 ? 44.406 5.404 44.742 1.00 17.41 456 GLN D C 1
ATOM 13839 O O . GLN D 1 430 ? 44.169 5.198 45.939 1.00 17.79 456 GLN D O 1
ATOM 13845 N N . ASP D 1 431 ? 45.577 5.845 44.288 1.00 18.15 457 ASP D N 1
ATOM 13846 C CA A ASP D 1 431 ? 46.692 6.124 45.179 0.50 17.96 457 ASP D CA 1
ATOM 13847 C CA B ASP D 1 431 ? 46.701 6.130 45.173 0.50 18.09 457 ASP D CA 1
ATOM 13848 C C . ASP D 1 431 ? 46.338 7.207 46.195 1.00 17.70 457 ASP D C 1
ATOM 13849 O O . ASP D 1 431 ? 46.625 7.070 47.375 1.00 17.69 457 ASP D O 1
ATOM 13858 N N . PHE D 1 432 ? 45.709 8.283 45.718 1.00 17.22 458 PHE D N 1
ATOM 13859 C CA . PHE D 1 432 ? 45.256 9.374 46.579 1.00 16.50 458 PHE D CA 1
ATOM 13860 C C . PHE D 1 432 ? 44.268 8.871 47.647 1.00 16.35 458 PHE D C 1
ATOM 13861 O O . PHE D 1 432 ? 44.421 9.158 48.838 1.00 16.04 458 PHE D O 1
ATOM 13869 N N . ILE D 1 433 ? 43.268 8.108 47.216 1.00 16.45 459 ILE D N 1
ATOM 13870 C CA . ILE D 1 433 ? 42.216 7.634 48.107 1.00 16.67 459 ILE D CA 1
ATOM 13871 C C . ILE D 1 433 ? 42.809 6.760 49.209 1.00 17.64 459 ILE D C 1
ATOM 13872 O O . ILE D 1 433 ? 42.436 6.887 50.371 1.00 18.11 459 ILE D O 1
ATOM 13877 N N . LYS D 1 434 ? 43.738 5.890 48.822 1.00 18.55 460 LYS D N 1
ATOM 13878 C CA . LYS D 1 434 ? 44.357 4.935 49.756 1.00 20.17 460 LYS D CA 1
ATOM 13879 C C . LYS D 1 434 ? 45.312 5.568 50.760 1.00 20.29 460 LYS D C 1
ATOM 13880 O O . LYS D 1 434 ? 45.372 5.130 51.912 1.00 20.77 460 LYS D O 1
ATOM 13886 N N . THR D 1 435 ? 46.031 6.611 50.345 1.00 20.45 461 THR D N 1
ATOM 13887 C CA . THR D 1 435 ? 47.086 7.189 51.180 1.00 21.17 461 THR D CA 1
ATOM 13888 C C . THR D 1 435 ? 46.729 8.523 51.841 1.00 20.38 461 THR D C 1
ATOM 13889 O O . THR D 1 435 ? 47.050 8.740 53.014 1.00 21.08 461 THR D O 1
ATOM 13893 N N . VAL D 1 436 ? 46.058 9.412 51.104 1.00 18.72 462 VAL D N 1
ATOM 13894 C CA . VAL D 1 436 ? 45.806 10.758 51.612 1.00 17.11 462 VAL D CA 1
ATOM 13895 C C . VAL D 1 436 ? 44.579 10.841 52.530 1.00 16.86 462 VAL D C 1
ATOM 13896 O O . VAL D 1 436 ? 44.637 11.433 53.628 1.00 15.87 462 VAL D O 1
ATOM 13900 N N . ILE D 1 437 ? 43.470 10.249 52.089 1.00 16.28 463 ILE D N 1
ATOM 13901 C CA . ILE D 1 437 ? 42.230 10.318 52.871 1.00 16.34 463 ILE D CA 1
ATOM 13902 C C . ILE D 1 437 ? 42.396 9.868 54.346 1.00 16.04 463 ILE D C 1
ATOM 13903 O O . ILE D 1 437 ? 41.978 10.583 55.251 1.00 16.31 463 ILE D O 1
ATOM 13908 N N . PRO D 1 438 ? 43.029 8.694 54.600 1.00 16.41 464 PRO D N 1
ATOM 13909 C CA . PRO D 1 438 ? 43.310 8.323 55.994 1.00 16.39 464 PRO D CA 1
ATOM 13910 C C . PRO D 1 438 ? 44.116 9.348 56.781 1.00 15.66 464 PRO D C 1
ATOM 13911 O O . PRO D 1 438 ? 43.870 9.527 57.963 1.00 15.57 464 PRO D O 1
ATOM 13915 N N . GLN D 1 439 ? 45.050 10.042 56.132 1.00 15.76 465 GLN D N 1
ATOM 13916 C CA . GLN D 1 439 ? 45.777 11.090 56.839 1.00 15.50 465 GLN D CA 1
ATOM 13917 C C . GLN D 1 439 ? 44.899 12.295 57.174 1.00 14.75 465 GLN D C 1
ATOM 13918 O O . GLN D 1 439 ? 45.003 12.862 58.252 1.00 14.51 465 GLN D O 1
ATOM 13924 N N . TRP D 1 440 ? 44.044 12.698 56.238 1.00 14.75 466 TRP D N 1
ATOM 13925 C CA . TRP D 1 440 ? 43.108 13.784 56.508 1.00 14.73 466 TRP D CA 1
ATOM 13926 C C . TRP D 1 440 ? 42.262 13.475 57.736 1.00 15.08 466 TRP D C 1
ATOM 13927 O O . TRP D 1 440 ? 42.056 14.327 58.603 1.00 15.10 466 TRP D O 1
ATOM 13938 N N . GLU D 1 441 ? 41.776 12.237 57.800 1.00 16.13 467 GLU D N 1
ATOM 13939 C CA . GLU D 1 441 ? 40.923 11.810 58.902 1.00 17.23 467 GLU D CA 1
ATOM 13940 C C . GLU D 1 441 ? 41.723 11.752 60.204 1.00 17.25 467 GLU D C 1
ATOM 13941 O O . GLU D 1 441 ? 41.248 12.192 61.239 1.00 17.03 467 GLU D O 1
ATOM 13947 N N . GLU D 1 442 ? 42.959 11.255 60.125 1.00 17.74 468 GLU D N 1
ATOM 13948 C CA . GLU D 1 442 ? 43.863 11.215 61.285 1.00 19.35 468 GLU D CA 1
ATOM 13949 C C . GLU D 1 442 ? 44.073 12.617 61.847 1.00 18.02 468 GLU D C 1
ATOM 13950 O O . GLU D 1 442 ? 43.961 12.834 63.054 1.00 18.90 468 GLU D O 1
ATOM 13956 N N . GLN D 1 443 ? 44.360 13.572 60.956 1.00 17.32 469 GLN D N 1
ATOM 13957 C CA . GLN D 1 443 ? 44.601 14.963 61.322 1.00 15.74 469 GLN D CA 1
ATOM 13958 C C . GLN D 1 443 ? 43.390 15.638 61.956 1.00 15.78 469 GLN D C 1
ATOM 13959 O O . GLN D 1 443 ? 43.521 16.368 62.938 1.00 14.95 469 GLN D O 1
ATOM 13965 N N . ALA D 1 444 ? 42.214 15.424 61.360 1.00 15.17 470 ALA D N 1
ATOM 13966 C CA . ALA D 1 444 ? 40.973 15.963 61.904 1.00 15.35 470 ALA D CA 1
ATOM 13967 C C . ALA D 1 444 ? 40.716 15.484 63.345 1.00 16.30 470 ALA D C 1
ATOM 13968 O O . ALA D 1 444 ? 40.343 16.282 64.203 1.00 16.55 470 ALA D O 1
ATOM 13970 N N . ARG D 1 445 ? 40.907 14.192 63.588 1.00 18.04 471 ARG D N 1
ATOM 13971 C CA . ARG D 1 445 ? 40.732 13.604 64.930 1.00 20.12 471 ARG D CA 1
ATOM 13972 C C . ARG D 1 445 ? 41.653 14.276 65.940 1.00 19.86 471 ARG D C 1
ATOM 13973 O O . ARG D 1 445 ? 41.227 14.664 67.026 1.00 19.59 471 ARG D O 1
ATOM 13981 N N . LYS D 1 446 ? 42.921 14.445 65.554 1.00 20.28 472 LYS D N 1
ATOM 13982 C CA . LYS D 1 446 ? 43.921 15.128 66.370 1.00 19.94 472 LYS D CA 1
ATOM 13983 C C . LYS D 1 446 ? 43.514 16.568 66.694 1.00 19.75 472 LYS D C 1
ATOM 13984 O O . LYS D 1 446 ? 43.800 17.091 67.787 1.00 20.34 472 LYS D O 1
ATOM 13990 N N . ASN D 1 447 ? 42.824 17.212 65.760 1.00 17.97 473 ASN D N 1
ATOM 13991 C CA . ASN D 1 447 ? 42.488 18.623 65.899 1.00 18.27 473 ASN D CA 1
ATOM 13992 C C . ASN D 1 447 ? 41.100 18.902 66.487 1.00 17.36 473 ASN D C 1
ATOM 13993 O O . ASN D 1 447 ? 40.612 20.038 66.456 1.00 18.99 473 ASN D O 1
ATOM 13998 N N . GLY D 1 448 ? 40.500 17.857 67.042 1.00 17.47 474 GLY D N 1
ATOM 13999 C CA . GLY D 1 448 ? 39.216 17.954 67.747 1.00 17.29 474 GLY D CA 1
ATOM 14000 C C . GLY D 1 448 ? 37.994 18.064 66.849 1.00 17.15 474 GLY D C 1
ATOM 14001 O O . GLY D 1 448 ? 36.915 18.484 67.302 1.00 16.55 474 GLY D O 1
ATOM 14002 N N . LEU D 1 449 ? 38.158 17.712 65.574 1.00 16.53 475 LEU D N 1
ATOM 14003 C CA . LEU D 1 449 ? 37.091 17.940 64.586 1.00 15.85 475 LEU D CA 1
ATOM 14004 C C . LEU D 1 449 ? 36.158 16.751 64.421 1.00 16.57 475 LEU D C 1
ATOM 14005 O O . LEU D 1 449 ? 35.099 16.864 63.796 1.00 15.65 475 LEU D O 1
ATOM 14010 N N . LEU D 1 450 ? 36.567 15.613 64.980 1.00 17.01 476 LEU D N 1
ATOM 14011 C CA . LEU D 1 450 ? 35.804 14.374 64.917 1.00 18.32 476 LEU D CA 1
ATOM 14012 C C . LEU D 1 450 ? 35.632 13.787 66.311 1.00 19.79 476 LEU D C 1
ATOM 14013 O O . LEU D 1 450 ? 36.599 13.705 67.065 1.00 20.38 476 LEU D O 1
ATOM 14018 N N . SER D 1 451 ? 34.409 13.390 66.650 1.00 20.86 477 SER D N 1
ATOM 14019 C CA . SER D 1 451 ? 34.165 12.691 67.918 1.00 22.56 477 SER D CA 1
ATOM 14020 C C . SER D 1 451 ? 35.042 11.448 67.956 0.50 23.08 477 SER D C 1
ATOM 14021 O O . SER D 1 451 ? 35.242 10.825 66.909 1.00 24.07 477 SER D O 1
#

Foldseek 3Di:
DQDQAFVVCCVLDVQLSVLQLCLVVFPDKAWVCQVPVLVLQLQQFALVVQGDIDDGGLQCLLVCLLQRLNQFFAPAQQGTDAWLQSLCQWGSLLLVCCVVQNQLRSLAGHVRNCLLRGDGGHHLNLFAPCVDPVVSVVDGRGDHSAVLLQVLCVLQVRRLVPHDPLVSQQSSVSSHQAWWWQDDPSGHTHGQANQHLALVSSLVSCVVVVDAPGQRLQQRFRAHATARHLSSLLCVAPCVVVSVHLQLQFFFWDADPVGDTDTRNNGDGSLVPCCRHVVVPDPDDSVVVVVQLVVLVVVLVVLLVVLSVLLSLLSNLSNLLVVLPDDPVLSVLLSVLSRSLVSLSNNLPNHVCNSPSHSVSSVVSSVVSVVSSVVNVVSSCVSCVVSVDNDRRDDDDSVGSVRSCVRSPDPSVVSSVSSVVSVVPVNVVSNVSSVVVVNYD/DQDQAFVVCCVLCVQQSVLLQCLVVQPDWAWVCQVPVLQLQLQQFALVVQGDTDDGGLQCLLVCLLQTLRQFFFPAQQGTDAWLQSLCQWGCLLLVCCVVLNQLRSLAGRVSNCLLRGDGTDDLNLFAPCVDPVVSVVDRRGDHSAVLLQVLCVLQVHRLVPHDPLVSQQSSVVSHQAWWWQDDPSRHTHGQANQHLALVSSVVSCVVVVDAPGQRLQQRFRAHATARHLSSLLCVAPCVVVSVHLQLQFWFWDADPVRDTDTRSNGDGSLVCCCRHVVVPDVDDSVVVVVQLVVLLVVLVVLLVVLSVLLSLLSNLSNLLVVLPQDPVLSVLLSVLSRSLVSLSNNLPNHVCNSPSHSVSSVVSSVVSVVSSVVNVVSSCVSCVVSVDNDRRDDFDSVGSVRSCVVSPDPSVVSSVSSVCSVVPPSVVSQVSSVVVVNYD/DDDQAFVVCCVLCVQLSVLLQCLVVFPDWAWVCQVPVLVLQLQQFALVVQGDTDDGGLQCLVVCLLQTLRQFFAPAQQDTDAWLQSLCQWGCLLLVCCVVQNQLRSLAHHVRNCLLRGDGGDHLNLFAPCVDPVVSVVDGRGDHSAVQLQVLCVLQVHRLVPHDPLVSQQSSVVSHQAWWWQDDDSGHTHGQANQHLALVSSVCSCVVVVDAPGQRPQQRFRAHATARHLSSLLCVAPCVVVSVHLQLQFFFWDADPVGDTDTRNNGDGSLVVVCRHVVVPDPDDSVVVVVQLVVLVVVLVVLLVVLSVLLSLLSNLSNVLVVLPQDPVLSVLLSVLSRSLVSLSNNLPNHVCNSPSHSPSSVVSSVRSVVSSVVNVVSSCVSCVVSVDNDRRDGFDSVGSVRSCVRSPDPSVVSNVSSVCSVVPVSVVSNVSSVVVVNYD/DFDQAFVVCCVLCVQLSVLLLVLVVFPDKAWVCQVPVLQLQLQQFALVNQGDIDDGGQQCLLVCLLQTLRQFFFPDQQDTDAWLQSLCQWGSLLLVCCVVLNQLRSLAGHVSNCLLRGDGTDDLRLFAPCVDPVVSVPDRRGDHSAVQLQVLCVLQVRRQVPHDPLVSQQSSVVSHQAWWWQDDPSGHTHGQANQHLALVSSVCSCVVVVDAPGQRLQLRFRAHATARHLSSLLCVAPCVVVSCHLQLQFFFWDADPVRDTDTRNNGDGSLVVCCRHVVVPDPDDSVVVVVQLVVLVVVLVVLLVVLSVLLSLLSNLSNVLVVLPDDPVLSVVLSVLSRSLVSLSNNLPNHVCNSPSHSVSSVVSSVVSVVSSVVNVVSSCVSCVVSVDNDRRDDPDSVGSVRSCVVSPDPSVVSNVSSVVSVVPPSVVSNVSSVVVVNYD

CATH classification: 1.10.1130.10 (+1 more: 1.20.140.10)

B-factor: mean 16.78, std 8.67, range [4.49, 82.41]

Organism: Escherichia coli (strain K12) (NCBI:txid83333)